Protein 7V0H (pdb70)

InterPro domains:
  IPR002347 Short-chain dehydrogenase/reductase SDR [PF13561] (13-248)
  IPR002347 Short-chain dehydrogenase/reductase SDR [PR00080] (83-94)
  IPR002347 Short-chain dehydrogenase/reductase SDR [PR00080] (134-142)
  IPR002347 Short-chain dehydrogenase/reductase SDR [PR00080] (154-173)
  IPR002347 Short-chain dehydrogenase/reductase SDR [PR00081] (8-25)
  IPR002347 Short-chain dehydrogenase/reductase SDR [PR00081] (83-94)
  IPR002347 Short-chain dehydrogenase/reductase SDR [PR00081] (128-144)
  IPR002347 Short-chain dehydrogenase/reductase SDR [PR00081] (154-173)
  IPR002347 Short-chain dehydrogenase/reductase SDR [PR00081] (175-192)
  IPR002347 Short-chain dehydrogenase/reductase SDR [PR00081] (211-231)
  IPR020904 Short-chain dehydrogenase/reductase, conserved site [PS00061] (141-169)
  IPR036291 NAD(P)-binding domain superfamily [SSF51735] (6-247)
  IPR057326 Ketoreductase domain [SM00822] (7-185)

Nearest PDB structures (foldseek):
  7v0h-assembly1_B  TM=1.003E+00  e=4.416E-54  Burkholderia cenocepacia J2315
  4mow-assembly1_B  TM=9.700E-01  e=4.686E-49  Burkholderia cenocepacia J2315
  4mow-assembly1_C  TM=9.938E-01  e=9.915E-48  Burkholderia cenocepacia J2315
  7yb1-assembly1_C  TM=9.510E-01  e=1.644E-28  Cercospora sp. JNU001
  8hfk-assembly1_A  TM=9.380E-01  e=1.622E-27  Cercospora sp. JNU001

Radius of gyration: 37.54 Å; Cα contacts (8 Å, |Δi|>4): 5504; chains: 8; bounding box: 103×84×100 Å

Secondary structure (DSSP, 8-state):
-TTTT-EEEETT-SSHHHHHHHHHHHHTT-EEEEEESS-HHHHHHHHHHHHHTT--EEEEE--TTSHHHHHHHHHHHHHHHS---EEEE---------GGG--HHHHHHHHIIIIIHHHHHHHHHHTT--TT-EEEEE--THHHH--TT-HHHHHHHHHHHHHHHHHHHHHGGGT-EEEEEEE--B--HHHHHTT-TTSHHHHHHHHT-TTSS-B-HHHHHHHHHHHHSGGGTT--S-EEEESTT--/-TTTT-EEEETT-SSHHHHHHHHHHHHTT-EEEEEESS-HHHHHHHHHHHHHTT--EEEEE--TTSHHHHHHHHHHHHHHHS---EEEE---------GGG--HHHHHHHHIIIIIHHHHHHHHHHTT--TT-EEEEE--THHHH--TT-HHHHHHHHHHHHHHHHHHHHHGGGT-EEEEEEE--B--HHHHHTT-TTSHHHHHHHHT-TTSS-B-HHHHHHHHHHHHSGGGTT--S-EEEESTT--/-TTTT-EEEETT-SSHHHHHHHHHHHHTT-EEEEEESS-HHHHHHHHHHHHHTT--EEEEE--TTSHHHHHHHHHHHHHHHS---EEEE-------B-GGG--HHHHHHHHIIIIIHHHHHHHHHHTT--TT-EEEEE--THHHH--TTBHHHHHHHHHHHHHHHHHHHHHGGGT-EEEEEEE--B--HHHHHTT-TTSHHHHHHHHT-TTSS-B-HHHHHHHHHHHHSGGGTT--S-EEEESTT--/-TTTT-EEEETT-SSHHHHHHHHHHHHTT-EEEEEESS-HHHHHHHHHHHHHTT--EEEEE--TTSHHHHHHHHHHHHHHHS---EEEE-------B-GGG--HHHHHHHHIIIIIHHHHHHHHHHTT--TT-EEEEE--THHHH--TTBHHHHHHHHHHHHHHHHHHHHHGGGT-EEEEEEE--B--HHHHHTT-TTSHHHHHHHHT-TT-S-B-HHHHHHHHHHHHSGGGTT--S-EEEESTT--/-TTTT-EEEETT-SSHHHHHHHHHHHHTT-EEEEEESS-HHHHHHHHHHHHHTT--EEEEE--TTSHHHHHHHHHHHHHHHS---EEEE---------GGG--HHHHHHHHIIIIIHHHHHHHHHHTT--TT-EEEEE--THHHH--TT-HHHHHHHHHHHHHHHHHHHHHGGGT-EEEEEEE--B--HHHHHTT-TTSHHHHHHHHT-TTSS-B-HHHHHHHHHHHHSGGGTT--S-EEEESTT--/-TTTT-EEEETT-SSHHHHHHHHHHHHTT-EEEEEESS-HHHHHHHHHHHHHTT--EEEEE--TTSHHHHHHHHHHHHHHHS---EEEE---------GGG--HHHHHHHHIIIIIHHHHHHHHHHTT--TT-EEEEE--THHHH--TT-HHHHHHHHHHHHHHHHHHHHHGGGT-EEEEEEE--B--HHHHHTT-TTSHHHHHHHHT-TTSS-B-HHHHHHHHHHHHSGGGTT--S-EEEESTT--/-TT----TTTT-EEEETT-SSHHHHHHHHHHHHTT-EEEEEESS-HHHHHHHHHHHHHTT--EEEEE--TTSHHHHHHHHHHHHHHHS---EEEE-------B-GGG--HHHHHHHHIIIIIHHHHHHHHHHTT--TT-EEEEE--THHHH--TTBHHHHHHHHHHHHHHHHHHHHHGGGT-EEEEEEE--B--HHHHHTT-TTSHHHHHHHHT-TTSS-B-HHHHHHHHHHHHSGGGTT--S-EEEESTT--/-TTTT-EEEETT-SSHHHHHHHHHHHHTT-EEEEEESS-HHHHHHHHHHHHHTT--EEEEE--TTSHHHHHHHHHHHHHHHS---EEEE-------B-GGG--HHHHHHHHIIIIIHHHHHHHHHHTT--TT-EEEEE--THHHH--TTBHHHHHHHHHHHHHHHHHHHHHGGGT-EEEEEEE--B--HHHHHTT-TTSHHHHHHHHT-TT-S-B-HHHHHHHHHHHHSGGGTT--S-EEEESTT--

Structure (mmCIF, N/CA/C/O backbone):
data_7V0H
#
_entry.id   7V0H
#
_cell.length_a   84.720
_cell.length_b   116.660
_cell.length_c   180.620
_cell.angle_alpha   90.000
_cell.angle_beta   90.000
_cell.angle_gamma   90.000
#
_symmetry.space_group_name_H-M   'P 21 21 21'
#
loop_
_entity.id
_entity.type
_entity.pdbx_description
1 polymer 'Putative glucose 1-dehydrogenase'
2 non-polymer 'NADP NICOTINAMIDE-ADENINE-DINUCLEOTIDE PHOSPHATE'
3 non-polymer GLYCEROL
4 non-polymer 'CALCIUM ION'
5 non-polymer '(2R)-2-(hydroxymethyl)pentanedioic acid'
6 non-polymer 'SODIUM ION'
7 water water
#
loop_
_atom_site.group_PDB
_atom_site.id
_atom_site.type_symbol
_atom_site.label_atom_id
_atom_site.label_alt_id
_atom_site.label_comp_id
_atom_site.label_asym_id
_atom_site.label_entity_id
_atom_site.label_seq_id
_atom_site.pdbx_PDB_ins_code
_atom_site.Cartn_x
_atom_site.Cartn_y
_atom_site.Cartn_z
_atom_site.occupancy
_atom_site.B_iso_or_equiv
_atom_site.auth_seq_id
_atom_site.auth_comp_id
_atom_site.auth_asym_id
_atom_site.auth_atom_id
_atom_site.pdbx_PDB_model_num
ATOM 1 N N . SER A 1 10 ? 16.52102 43.00107 15.40282 1.000 31.21420 2 SER A N 1
ATOM 2 C CA . SER A 1 10 ? 17.85897 42.47871 15.13488 1.000 24.53128 2 SER A CA 1
ATOM 3 C C . SER A 1 10 ? 18.40673 41.77027 16.36026 1.000 25.00187 2 SER A C 1
ATOM 4 O O . SER A 1 10 ? 18.33740 42.28846 17.47621 1.000 24.01944 2 SER A O 1
ATOM 7 N N . LYS A 1 11 ? 18.97694 40.58606 16.14161 1.000 19.30766 3 LYS A N 1
ATOM 8 C CA . LYS A 1 11 ? 19.34684 39.73306 17.26197 1.000 19.49726 3 LYS A CA 1
ATOM 9 C C . LYS A 1 11 ? 20.48174 40.31088 18.09397 1.000 20.89256 3 LYS A C 1
ATOM 10 O O . LYS A 1 11 ? 20.65604 39.90411 19.24499 1.000 21.86125 3 LYS A O 1
ATOM 16 N N . LEU A 1 12 ? 21.27774 41.22539 17.54099 1.000 13.47575 4 LEU A N 1
ATOM 17 C CA . LEU A 1 12 ? 22.42461 41.75956 18.26116 1.000 12.12970 4 LEU A CA 1
ATOM 18 C C . LEU A 1 12 ? 22.37817 43.28213 18.34228 1.000 12.57973 4 LEU A C 1
ATOM 19 O O . LEU A 1 12 ? 23.42631 43.93659 18.45534 1.000 13.92511 4 LEU A O 1
ATOM 24 N N . ALA A 1 13 ? 21.17228 43.84962 18.27568 1.000 19.14100 5 ALA A N 1
ATOM 25 C CA . ALA A 1 13 ? 21.00216 45.29766 18.34615 1.000 22.24039 5 ALA A CA 1
ATOM 26 C C . ALA A 1 13 ? 21.67890 45.85156 19.59117 1.000 18.54595 5 ALA A C 1
ATOM 27 O O . ALA A 1 13 ? 21.50501 45.32043 20.69041 1.000 16.96274 5 ALA A O 1
ATOM 29 N N . GLY A 1 14 ? 22.47914 46.89781 19.40109 1.000 16.52893 6 GLY A N 1
ATOM 30 C CA . GLY A 1 14 ? 23.14578 47.56520 20.49821 1.000 17.03339 6 GLY A CA 1
ATOM 31 C C . GLY A 1 14 ? 24.38085 46.86594 21.03170 1.000 17.77949 6 GLY A C 1
ATOM 32 O O . GLY A 1 14 ? 25.02416 47.40397 21.93966 1.000 19.81729 6 GLY A O 1
ATOM 33 N N . LYS A 1 15 ? 24.73172 45.69731 20.50756 1.000 14.69878 7 LYS A N 1
ATOM 34 C CA A LYS A 1 15 ? 25.86879 44.94779 21.01607 0.513 13.07350 7 LYS A CA 1
ATOM 35 C CA B LYS A 1 15 ? 25.86443 44.92651 20.99992 0.487 13.08872 7 LYS A CA 1
ATOM 36 C C . LYS A 1 15 ? 27.13207 45.28083 20.22871 1.000 11.40799 7 LYS A C 1
ATOM 37 O O . LYS A 1 15 ? 27.08352 45.82102 19.11725 1.000 11.26032 7 LYS A O 1
ATOM 48 N N . VAL A 1 16 ? 28.27227 44.94928 20.82741 1.000 9.78775 8 VAL A N 1
ATOM 49 C CA . VAL A 1 16 ? 29.59045 45.18471 20.23341 1.000 9.55734 8 VAL A CA 1
ATOM 50 C C . VAL A 1 16 ? 30.35683 43.86773 20.17385 1.000 10.19729 8 VAL A C 1
ATOM 51 O O . VAL A 1 16 ? 30.39667 43.12117 21.16160 1.000 8.41070 8 VAL A O 1
ATOM 55 N N . ALA A 1 17 ? 30.91780 43.55595 19.00793 1.000 7.71382 9 ALA A N 1
ATOM 56 C CA . ALA A 1 17 ? 31.67984 42.32227 18.82805 1.000 7.57846 9 ALA A CA 1
ATOM 57 C C . ALA A 1 17 ? 33.08761 42.63208 18.34873 1.000 8.01396 9 ALA A C 1
ATOM 58 O O . ALA A 1 17 ? 33.31403 43.60194 17.63070 1.000 9.24235 9 ALA A O 1
ATOM 60 N N . ILE A 1 18 ? 34.02958 41.79425 18.76643 1.000 6.51508 10 ILE A N 1
ATOM 61 C CA . ILE A 1 18 ? 35.36359 41.73316 18.19395 1.000 6.49821 10 ILE A CA 1
ATOM 62 C C . ILE A 1 18 ? 35.46156 40.43109 17.42196 1.000 7.84693 10 ILE A C 1
ATOM 63 O O . ILE A 1 18 ? 35.09027 39.37319 17.94996 1.000 7.81490 10 ILE A O 1
ATOM 68 N N . VAL A 1 19 ? 35.93427 40.49872 16.17572 1.000 7.16368 11 VAL A N 1
ATOM 69 C CA . VAL A 1 19 ? 36.28923 39.30180 15.42430 1.000 6.42596 11 VAL A CA 1
ATOM 70 C C . VAL A 1 19 ? 37.77738 39.38470 15.11787 1.000 7.24186 11 VAL A C 1
ATOM 71 O O . VAL A 1 19 ? 38.21432 40.26302 14.35534 1.000 7.75659 11 VAL A O 1
ATOM 75 N N . THR A 1 20 ? 38.55329 38.46981 15.67687 1.000 6.30336 12 THR A N 1
ATOM 76 C CA . THR A 1 20 ? 39.97314 38.48233 15.34711 1.000 6.39587 12 THR A CA 1
ATOM 77 C C . THR A 1 20 ? 40.15634 37.82673 13.98204 1.000 5.86769 12 THR A C 1
ATOM 78 O O . THR A 1 20 ? 39.44259 36.88813 13.62268 1.000 7.41245 12 THR A O 1
ATOM 82 N N . GLY A 1 21 ? 41.08535 38.36948 13.18955 1.000 6.55371 13 GLY A N 1
ATOM 83 C CA . GLY A 1 21 ? 41.34262 37.79996 11.87577 1.000 8.01674 13 GLY A CA 1
ATOM 84 C C . GLY A 1 21 ? 40.13428 37.86551 10.96314 1.000 9.04576 13 GLY A C 1
ATOM 85 O O . GLY A 1 21 ? 39.70820 36.86166 10.37711 1.000 6.99655 13 GLY A O 1
ATOM 86 N N . ALA A 1 22 ? 39.60054 39.07704 10.81155 1.000 8.21066 14 ALA A N 1
ATOM 87 C CA . ALA A 1 22 ? 38.39462 39.30783 10.03571 1.000 8.45509 14 ALA A CA 1
ATOM 88 C C . ALA A 1 22 ? 38.68700 39.95548 8.68915 1.000 8.51858 14 ALA A C 1
ATOM 89 O O . ALA A 1 22 ? 37.76155 40.43248 8.02326 1.000 9.68602 14 ALA A O 1
ATOM 91 N N . SER A 1 23 ? 39.94978 39.96426 8.25599 1.000 8.52290 15 SER A N 1
ATOM 92 C CA . SER A 1 23 ? 40.30173 40.50704 6.94335 1.000 8.07073 15 SER A CA 1
ATOM 93 C C . SER A 1 23 ? 40.15813 39.48660 5.81309 1.000 10.11289 15 SER A C 1
ATOM 94 O O . SER A 1 23 ? 40.23903 39.87253 4.63785 1.000 11.99492 15 SER A O 1
ATOM 97 N N . LYS A 1 24 ? 39.93025 38.21729 6.14828 1.000 7.78383 16 LYS A N 1
ATOM 98 C CA . LYS A 1 24 ? 39.82869 37.12871 5.18487 1.000 8.90527 16 LYS A CA 1
ATOM 99 C C . LYS A 1 24 ? 38.82909 36.10347 5.68788 1.000 7.98659 16 LYS A C 1
ATOM 100 O O . LYS A 1 24 ? 38.53913 36.03499 6.88255 1.000 8.19733 16 LYS A O 1
ATOM 106 N N . GLY A 1 25 ? 38.33424 35.28858 4.75330 1.000 9.43798 17 GLY A N 1
ATOM 107 C CA . GLY A 1 25 ? 37.82940 33.95295 5.07298 1.000 8.74296 17 GLY A CA 1
ATOM 108 C C . GLY A 1 25 ? 36.67645 33.93831 6.04725 1.000 7.77938 17 GLY A C 1
ATOM 109 O O . GLY A 1 25 ? 35.72579 34.72329 5.93961 1.000 8.96024 17 GLY A O 1
ATOM 110 N N . ILE A 1 26 ? 36.74593 32.99670 6.98863 1.000 7.33617 18 ILE A N 1
ATOM 111 C CA . ILE A 1 26 ? 35.66041 32.77937 7.94737 1.000 6.88575 18 ILE A CA 1
ATOM 112 C C . ILE A 1 26 ? 35.44084 34.02611 8.79272 1.000 8.30397 18 ILE A C 1
ATOM 113 O O . ILE A 1 26 ? 34.29731 34.44253 9.03326 1.000 7.23831 18 ILE A O 1
ATOM 118 N N . GLY A 1 27 ? 36.53357 34.64711 9.25017 1.000 7.33860 19 GLY A N 1
ATOM 119 C CA . GLY A 1 27 ? 36.40308 35.81163 10.11112 1.000 6.88095 19 GLY A CA 1
ATOM 120 C C . GLY A 1 27 ? 35.70161 36.95929 9.41670 1.000 9.09508 19 GLY A C 1
ATOM 121 O O . GLY A 1 27 ? 34.87517 37.64928 10.01443 1.000 8.25023 19 GLY A O 1
ATOM 122 N N . ALA A 1 28 ? 36.03531 37.19506 8.14801 1.000 7.61292 20 ALA A N 1
ATOM 123 C CA . ALA A 1 28 ? 35.36166 38.26341 7.41778 1.000 7.62609 20 ALA A CA 1
ATOM 124 C C . ALA A 1 28 ? 33.86677 37.98939 7.30473 1.000 9.70925 20 ALA A C 1
ATOM 125 O O . ALA A 1 28 ? 33.03933 38.89201 7.47604 1.000 9.47380 20 ALA A O 1
ATOM 127 N N . ALA A 1 29 ? 33.50190 36.74025 7.02164 1.000 7.27536 21 ALA A N 1
ATOM 128 C CA . ALA A 1 29 ? 32.08579 36.41163 6.91725 1.000 7.48074 21 ALA A CA 1
ATOM 129 C C . ALA A 1 29 ? 31.38599 36.57135 8.25535 1.000 9.43940 21 ALA A C 1
ATOM 130 O O . ALA A 1 29 ? 30.24376 37.05177 8.31293 1.000 9.79609 21 ALA A O 1
ATOM 132 N N . ILE A 1 30 ? 32.05275 36.17761 9.34496 1.000 8.32717 22 ILE A N 1
ATOM 133 C CA . ILE A 1 30 ? 31.44593 36.30823 10.66449 1.000 6.10536 22 ILE A CA 1
ATOM 134 C C . ILE A 1 30 ? 31.22217 37.77302 10.99461 1.000 10.55888 22 ILE A C 1
ATOM 135 O O . ILE A 1 30 ? 30.15053 38.15435 11.49543 1.000 8.37954 22 ILE A O 1
ATOM 140 N N . ALA A 1 31 ? 32.21394 38.62027 10.71643 1.000 7.13897 23 ALA A N 1
ATOM 141 C CA . ALA A 1 31 ? 32.05340 40.04550 11.00115 1.000 6.98377 23 ALA A CA 1
ATOM 142 C C . ALA A 1 31 ? 30.85169 40.63153 10.26824 1.000 8.39256 23 ALA A C 1
ATOM 143 O O . ALA A 1 31 ? 30.04069 41.36366 10.85898 1.000 9.00606 23 ALA A O 1
ATOM 145 N N . LYS A 1 32 ? 30.72056 40.32889 8.97421 1.000 9.11317 24 LYS A N 1
ATOM 146 C CA . LYS A 1 32 ? 29.60862 40.88306 8.21013 1.000 8.46191 24 LYS A CA 1
ATOM 147 C C . LYS A 1 32 ? 28.27999 40.35663 8.73358 1.000 11.37508 24 LYS A C 1
ATOM 148 O O . LYS A 1 32 ? 27.29037 41.09877 8.78078 1.000 11.31515 24 LYS A O 1
ATOM 154 N N . ALA A 1 33 ? 28.24579 39.08912 9.15068 1.000 8.11216 25 ALA A N 1
ATOM 155 C CA . ALA A 1 33 ? 26.98627 38.50382 9.60855 1.000 9.47965 25 ALA A CA 1
ATOM 156 C C . ALA A 1 33 ? 26.55989 39.08142 10.95070 1.000 9.64530 25 ALA A C 1
ATOM 157 O O . ALA A 1 33 ? 25.36851 39.33427 11.16649 1.000 10.77921 25 ALA A O 1
ATOM 159 N N . LEU A 1 34 ? 27.50906 39.26441 11.87484 1.000 8.64059 26 LEU A N 1
ATOM 160 C CA . LEU A 1 34 ? 27.17402 39.89882 13.14459 1.000 8.29531 26 LEU A CA 1
ATOM 161 C C . LEU A 1 34 ? 26.66407 41.31136 12.92787 1.000 8.82809 26 LEU A C 1
ATOM 162 O O . LEU A 1 34 ? 25.68349 41.72868 13.55376 1.000 10.27336 26 LEU A O 1
ATOM 167 N N . ALA A 1 35 ? 27.32243 42.06820 12.04248 1.000 8.11745 27 ALA A N 1
ATOM 168 C CA . ALA A 1 35 ? 26.86964 43.42303 11.75216 1.000 11.83981 27 ALA A CA 1
ATOM 169 C C . ALA A 1 35 ? 25.48256 43.42002 11.13222 1.000 11.66331 27 ALA A C 1
ATOM 170 O O . ALA A 1 35 ? 24.69011 44.34208 11.37555 1.000 13.73241 27 ALA A O 1
ATOM 172 N N . ASP A 1 36 ? 25.16946 42.39851 10.32717 1.000 11.61213 28 ASP A N 1
ATOM 173 C CA . ASP A 1 36 ? 23.83834 42.32527 9.72655 1.000 12.55368 28 ASP A CA 1
ATOM 174 C C . ASP A 1 36 ? 22.76625 42.18621 10.78476 1.000 13.15579 28 ASP A C 1
ATOM 175 O O . ASP A 1 36 ? 21.61553 42.56516 10.55355 1.000 15.89742 28 ASP A O 1
ATOM 180 N N . GLU A 1 37 ? 23.11072 41.61871 11.93543 1.000 11.46965 29 GLU A N 1
ATOM 181 C CA . GLU A 1 37 ? 22.16624 41.49032 13.03607 1.000 11.77284 29 GLU A CA 1
ATOM 182 C C . GLU A 1 37 ? 22.28395 42.62886 14.04157 1.000 11.77074 29 GLU A C 1
ATOM 183 O O . GLU A 1 37 ? 21.69631 42.55220 15.12077 1.000 13.80867 29 GLU A O 1
ATOM 189 N N . GLY A 1 38 ? 23.01519 43.69025 13.70926 1.000 11.74168 30 GLY A N 1
ATOM 190 C CA . GLY A 1 38 ? 22.99083 44.90641 14.49637 1.000 14.30213 30 GLY A CA 1
ATOM 191 C C . GLY A 1 38 ? 24.21890 45.16728 15.32544 1.000 11.11559 30 GLY A C 1
ATOM 192 O O . GLY A 1 38 ? 24.30383 46.23324 15.94864 1.000 13.69268 30 GLY A O 1
ATOM 193 N N . ALA A 1 39 ? 25.17504 44.24483 15.36421 1.000 10.59246 31 ALA A N 1
ATOM 194 C CA . ALA A 1 39 ? 26.36086 44.44071 16.18407 1.000 10.50819 31 ALA A CA 1
ATOM 195 C C . ALA A 1 39 ? 27.30876 45.43224 15.52415 1.000 12.55166 31 ALA A C 1
ATOM 196 O O . ALA A 1 39 ? 27.46696 45.43899 14.30076 1.000 10.98362 31 ALA A O 1
ATOM 198 N N . ALA A 1 40 ? 27.91688 46.28925 16.33541 1.000 11.17533 32 ALA A N 1
ATOM 199 C CA . ALA A 1 40 ? 29.08171 47.04119 15.87764 1.000 9.99513 32 ALA A CA 1
ATOM 200 C C . ALA A 1 40 ? 30.30250 46.14464 15.99176 1.000 9.38388 32 ALA A C 1
ATOM 201 O O . ALA A 1 40 ? 30.46008 45.42770 16.98360 1.000 12.22032 32 ALA A O 1
ATOM 203 N N . VAL A 1 41 ? 31.16392 46.14334 14.97164 1.000 8.68629 33 VAL A N 1
ATOM 204 C CA . VAL A 1 41 ? 32.16674 45.09189 14.87619 1.000 8.13930 33 VAL A CA 1
ATOM 205 C C . VAL A 1 41 ? 33.56089 45.68611 14.78500 1.000 10.41132 33 VAL A C 1
ATOM 206 O O . VAL A 1 41 ? 33.83923 46.52259 13.91657 1.000 9.92235 33 VAL A O 1
ATOM 210 N N . VAL A 1 42 ? 34.44412 45.22208 15.66012 1.000 8.59583 34 VAL A N 1
ATOM 211 C CA . VAL A 1 42 ? 35.86426 45.51185 15.55306 1.000 9.64758 34 VAL A CA 1
ATOM 212 C C . VAL A 1 42 ? 36.46323 44.43064 14.66193 1.000 8.39635 34 VAL A C 1
ATOM 213 O O . VAL A 1 42 ? 36.41596 43.23607 14.99633 1.000 8.47512 34 VAL A O 1
ATOM 217 N N . VAL A 1 43 ? 37.00136 44.85752 13.52109 1.000 9.03419 35 VAL A N 1
ATOM 218 C CA . VAL A 1 43 ? 37.47189 43.98996 12.44574 1.000 8.24158 35 VAL A CA 1
ATOM 219 C C . VAL A 1 43 ? 38.99727 43.96970 12.53199 1.000 8.20616 35 VAL A C 1
ATOM 220 O O . VAL A 1 43 ? 39.66067 44.90441 12.09485 1.000 8.17084 35 VAL A O 1
ATOM 224 N N . ASN A 1 44 ? 39.56832 42.91772 13.10886 1.000 7.85619 36 ASN A N 1
ATOM 225 C CA . ASN A 1 44 ? 41.01564 42.83277 13.29718 1.000 9.01654 36 ASN A CA 1
ATOM 226 C C . ASN A 1 44 ? 41.68829 42.20899 12.07814 1.000 9.07559 36 ASN A C 1
ATOM 227 O O . ASN A 1 44 ? 41.14360 41.30159 11.43854 1.000 10.28487 36 ASN A O 1
ATOM 232 N N . TYR A 1 45 ? 42.85256 42.74338 11.72761 1.000 8.36323 37 TYR A N 1
ATOM 233 C CA . TYR A 1 45 ? 43.71073 42.16383 10.70609 1.000 8.50896 37 TYR A CA 1
ATOM 234 C C . TYR A 1 45 ? 45.11870 42.10133 11.26507 1.000 10.96103 37 TYR A C 1
ATOM 235 O O . TYR A 1 45 ? 45.45199 42.80191 12.22047 1.000 9.24425 37 TYR A O 1
ATOM 244 N N . ALA A 1 46 ? 45.93996 41.23903 10.67621 1.000 9.74739 38 ALA A N 1
ATOM 245 C CA . ALA A 1 46 ? 47.36071 41.18027 11.00900 1.000 13.22543 38 ALA A CA 1
ATOM 246 C C . ALA A 1 46 ? 48.17850 41.81841 9.89084 1.000 14.10160 38 ALA A C 1
ATOM 247 O O . ALA A 1 46 ? 48.80294 42.86341 10.09471 1.000 19.30682 38 ALA A O 1
ATOM 249 N N . SER A 1 47 ? 48.18044 41.22500 8.70096 1.000 11.64291 39 SER A N 1
ATOM 250 C CA . SER A 1 47 ? 48.93195 41.75857 7.56841 1.000 11.58793 39 SER A CA 1
ATOM 251 C C . SER A 1 47 ? 48.07548 42.47963 6.53621 1.000 18.72024 39 SER A C 1
ATOM 252 O O . SER A 1 47 ? 48.62217 43.26655 5.76341 1.000 23.57721 39 SER A O 1
ATOM 255 N N . SER A 1 48 ? 46.76367 42.24601 6.47668 1.000 11.18909 40 SER A N 1
ATOM 256 C CA . SER A 1 48 ? 45.96504 42.76255 5.35547 1.000 11.67938 40 SER A CA 1
ATOM 257 C C . SER A 1 48 ? 45.02893 43.86863 5.82401 1.000 12.11395 40 SER A C 1
ATOM 258 O O . SER A 1 48 ? 43.83064 43.64734 6.02717 1.000 11.47166 40 SER A O 1
ATOM 261 N N . LYS A 1 49 ? 45.55899 45.09385 5.90096 1.000 12.28005 41 LYS A N 1
ATOM 262 C CA . LYS A 1 49 ? 44.68152 46.24354 6.11483 1.000 12.39853 41 LYS A CA 1
ATOM 263 C C . LYS A 1 49 ? 43.64478 46.35285 5.00095 1.000 13.50790 41 LYS A C 1
ATOM 264 O O . LYS A 1 49 ? 42.48378 46.67814 5.25644 1.000 15.02711 41 LYS A O 1
ATOM 270 N N . ALA A 1 50 ? 44.04019 46.05494 3.76249 1.000 13.26899 42 ALA A N 1
ATOM 271 C CA . ALA A 1 50 ? 43.10276 46.18554 2.65391 1.000 14.66384 42 ALA A CA 1
ATOM 272 C C . ALA A 1 50 ? 41.89848 45.26944 2.84317 1.000 13.77679 42 ALA A C 1
ATOM 273 O O . ALA A 1 50 ? 40.75445 45.66744 2.58739 1.000 15.67699 42 ALA A O 1
ATOM 275 N N . GLY A 1 51 ? 42.13267 44.03923 3.28522 1.000 12.44423 43 GLY A N 1
ATOM 276 C CA . GLY A 1 51 ? 41.02015 43.13386 3.51453 1.000 11.64996 43 GLY A CA 1
ATOM 277 C C . GLY A 1 51 ? 40.09482 43.61444 4.61781 1.000 14.79697 43 GLY A C 1
ATOM 278 O O . GLY A 1 51 ? 38.87298 43.58396 4.46931 1.000 14.04534 43 GLY A O 1
ATOM 279 N N . ALA A 1 52 ? 40.66363 44.07796 5.73471 1.000 12.25164 44 ALA A N 1
ATOM 280 C CA . ALA A 1 52 ? 39.83766 44.59091 6.82564 1.000 12.20747 44 ALA A CA 1
ATOM 281 C C . ALA A 1 52 ? 39.05991 45.83138 6.39915 1.000 11.99543 44 ALA A C 1
ATOM 282 O O . ALA A 1 52 ? 37.89329 46.00731 6.78138 1.000 11.97504 44 ALA A O 1
ATOM 284 N N . ASP A 1 53 ? 39.70449 46.73391 5.66393 1.000 12.51750 45 ASP A N 1
ATOM 285 C CA . ASP A 1 53 ? 38.98872 47.91955 5.19788 1.000 12.60073 45 ASP A CA 1
ATOM 286 C C . ASP A 1 53 ? 37.85613 47.53788 4.26081 1.000 14.44503 45 ASP A C 1
ATOM 287 O O . ASP A 1 53 ? 36.80468 48.18607 4.24845 1.000 15.39500 45 ASP A O 1
ATOM 292 N N . ALA A 1 54 ? 38.05405 46.49777 3.44746 1.000 13.17717 46 ALA A N 1
ATOM 293 C CA . ALA A 1 54 ? 36.97639 46.07827 2.55705 1.000 15.59891 46 ALA A CA 1
ATOM 294 C C . ALA A 1 54 ? 35.80033 45.54515 3.35940 1.000 13.28917 46 ALA A C 1
ATOM 295 O O . ALA A 1 54 ? 34.63219 45.79629 3.02088 1.000 14.40584 46 ALA A O 1
ATOM 297 N N . VAL A 1 55 ? 36.08792 44.81909 4.43668 1.000 12.09523 47 VAL A N 1
ATOM 298 C CA . VAL A 1 55 ? 35.02699 44.30635 5.29993 1.000 13.36826 47 VAL A CA 1
ATOM 299 C C . VAL A 1 55 ? 34.31787 45.44747 6.03022 1.000 13.51791 47 VAL A C 1
ATOM 300 O O . VAL A 1 55 ? 33.08388 45.49683 6.08519 1.000 13.45684 47 VAL A O 1
ATOM 304 N N . VAL A 1 56 ? 35.07695 46.40530 6.56311 1.000 11.83360 48 VAL A N 1
ATOM 305 C CA . VAL A 1 56 ? 34.44960 47.55050 7.22393 1.000 11.52321 48 VAL A CA 1
ATOM 306 C C . VAL A 1 56 ? 33.56232 48.32189 6.24973 1.000 15.62453 48 VAL A C 1
ATOM 307 O O . VAL A 1 56 ? 32.45891 48.74858 6.60821 1.000 14.03937 48 VAL A O 1
ATOM 311 N N . SER A 1 57 ? 34.02692 48.52103 5.00512 1.000 15.39296 49 SER A N 1
ATOM 312 C CA . SER A 1 57 ? 33.22805 49.26025 4.02802 1.000 15.69064 49 SER A CA 1
ATOM 313 C C . SER A 1 57 ? 31.95639 48.51170 3.66320 1.000 17.30469 49 SER A C 1
ATOM 314 O O . SER A 1 57 ? 30.90076 49.13308 3.46304 1.000 18.07104 49 SER A O 1
ATOM 317 N N . ALA A 1 58 ? 32.03954 47.17753 3.55490 1.000 15.61610 50 ALA A N 1
ATOM 318 C CA . ALA A 1 58 ? 30.84012 46.39691 3.28353 1.000 16.26802 50 ALA A CA 1
ATOM 319 C C . ALA A 1 58 ? 29.83312 46.56685 4.40549 1.000 17.35613 50 ALA A C 1
ATOM 320 O O . ALA A 1 58 ? 28.63299 46.74567 4.15585 1.000 20.56644 50 ALA A O 1
ATOM 322 N N . ILE A 1 59 ? 30.31257 46.53193 5.64965 1.000 15.27807 51 ILE A N 1
ATOM 323 C CA . ILE A 1 59 ? 29.42905 46.67364 6.80132 1.000 14.78662 51 ILE A CA 1
ATOM 324 C C . ILE A 1 59 ? 28.79052 48.05102 6.81864 1.000 19.30324 51 ILE A C 1
ATOM 325 O O . ILE A 1 59 ? 27.57596 48.18849 7.03410 1.000 18.10866 51 ILE A O 1
ATOM 330 N N . THR A 1 60 ? 29.59644 49.10222 6.60799 1.000 18.23899 52 THR A N 1
ATOM 331 C CA . THR A 1 60 ? 29.04823 50.44872 6.75900 1.000 20.15012 52 THR A CA 1
ATOM 332 C C . THR A 1 60 ? 28.16290 50.81187 5.57657 1.000 22.98054 52 THR A C 1
ATOM 333 O O . THR A 1 60 ? 27.13798 51.48838 5.74570 1.000 20.65306 52 THR A O 1
ATOM 337 N N . GLU A 1 61 ? 28.52035 50.36679 4.36870 1.000 17.70489 53 GLU A N 1
ATOM 338 C CA . GLU A 1 61 ? 27.63222 50.65750 3.24528 1.000 23.63296 53 GLU A CA 1
ATOM 339 C C . GLU A 1 61 ? 26.29070 49.94303 3.37189 1.000 27.11338 53 GLU A C 1
ATOM 340 O O . GLU A 1 61 ? 25.30576 50.39171 2.77328 1.000 28.28315 53 GLU A O 1
ATOM 346 N N . ALA A 1 62 ? 26.22577 48.85849 4.14171 1.000 27.20435 54 ALA A N 1
ATOM 347 C CA . ALA A 1 62 ? 24.97309 48.17367 4.41735 1.000 20.85468 54 ALA A CA 1
ATOM 348 C C . ALA A 1 62 ? 24.24546 48.75439 5.62624 1.000 29.71422 54 ALA A C 1
ATOM 349 O O . ALA A 1 62 ? 23.21448 48.20671 6.02999 1.000 31.98593 54 ALA A O 1
ATOM 351 N N . GLY A 1 63 ? 24.74848 49.84980 6.20368 1.000 24.01824 55 GLY A N 1
ATOM 352 C CA . GLY A 1 63 ? 24.07789 50.53183 7.29583 1.000 22.92284 55 GLY A CA 1
ATOM 353 C C . GLY A 1 63 ? 24.60922 50.22314 8.68272 1.000 26.20492 55 GLY A C 1
ATOM 354 O O . GLY A 1 63 ? 24.05370 50.72886 9.66477 1.000 25.83435 55 GLY A O 1
ATOM 355 N N . GLY A 1 64 ? 25.67445 49.42533 8.79302 1.000 22.87463 56 GLY A N 1
ATOM 356 C CA . GLY A 1 64 ? 26.20827 49.01849 10.07253 1.000 21.83592 56 GLY A CA 1
ATOM 357 C C . GLY A 1 64 ? 27.39212 49.87851 10.50403 1.000 24.54721 56 GLY A C 1
ATOM 358 O O . GLY A 1 64 ? 27.78611 50.83890 9.84278 1.000 20.89742 56 GLY A O 1
ATOM 359 N N . ARG A 1 65 ? 27.94443 49.51525 11.65815 1.000 17.57103 57 ARG A N 1
ATOM 360 C CA . ARG A 1 65 ? 29.11443 50.16317 12.23871 1.000 17.80017 57 ARG A CA 1
ATOM 361 C C . ARG A 1 65 ? 30.25042 49.15721 12.36391 1.000 16.45329 57 ARG A C 1
ATOM 362 O O . ARG A 1 65 ? 30.04073 48.03542 12.84073 1.000 13.18961 57 ARG A O 1
ATOM 370 N N . ALA A 1 66 ? 31.45531 49.56223 11.96457 1.000 13.28682 58 ALA A N 1
ATOM 371 C CA . ALA A 1 66 ? 32.62698 48.70435 12.11533 1.000 11.99352 58 ALA A CA 1
ATOM 372 C C . ALA A 1 66 ? 33.86789 49.57574 12.10559 1.000 12.71607 58 ALA A C 1
ATOM 373 O O . ALA A 1 66 ? 33.85111 50.69800 11.59875 1.000 14.84888 58 ALA A O 1
ATOM 375 N N . VAL A 1 67 ? 34.94966 49.03071 12.65731 1.000 11.38365 59 VAL A N 1
ATOM 376 C CA . VAL A 1 67 ? 36.23706 49.71835 12.67967 1.000 12.38259 59 VAL A CA 1
ATOM 377 C C . VAL A 1 67 ? 37.33044 48.67204 12.54818 1.000 10.32056 59 VAL A C 1
ATOM 378 O O . VAL A 1 67 ? 37.24440 47.58044 13.12606 1.000 11.75637 59 VAL A O 1
ATOM 382 N N . ALA A 1 68 ? 38.35781 49.00383 11.77181 1.000 12.81483 60 ALA A N 1
ATOM 383 C CA . ALA A 1 68 ? 39.49325 48.11826 11.55494 1.000 11.46427 60 ALA A CA 1
ATOM 384 C C . ALA A 1 68 ? 40.56367 48.37031 12.61306 1.000 11.90522 60 ALA A C 1
ATOM 385 O O . ALA A 1 68 ? 40.79922 49.51903 13.01184 1.000 15.53302 60 ALA A O 1
ATOM 387 N N . VAL A 1 69 ? 41.23335 47.30506 13.04398 1.000 9.36652 61 VAL A N 1
ATOM 388 C CA . VAL A 1 69 ? 42.37527 47.43587 13.94886 1.000 12.09653 61 VAL A CA 1
ATOM 389 C C . VAL A 1 69 ? 43.42951 46.39149 13.58359 1.000 11.58856 61 VAL A C 1
ATOM 390 O O . VAL A 1 69 ? 43.13395 45.19392 13.47818 1.000 10.51832 61 VAL A O 1
ATOM 394 N N . GLY A 1 70 ? 44.66642 46.84394 13.39684 1.000 10.50672 62 GLY A N 1
ATOM 395 C CA . GLY A 1 70 ? 45.76378 45.94025 13.09125 1.000 10.73649 62 GLY A CA 1
ATOM 396 C C . GLY A 1 70 ? 46.39388 45.45544 14.37909 1.000 11.83957 62 GLY A C 1
ATOM 397 O O . GLY A 1 70 ? 46.67634 46.25081 15.27725 1.000 15.26397 62 GLY A O 1
ATOM 398 N N . GLY A 1 71 ? 46.60717 44.14684 14.46894 1.000 9.73475 63 GLY A N 1
ATOM 399 C CA . GLY A 1 71 ? 47.25284 43.59832 15.64480 1.000 11.52401 63 GLY A CA 1
ATOM 400 C C . GLY A 1 71 ? 47.44857 42.10205 15.55169 1.000 11.22702 63 GLY A C 1
ATOM 401 O O . GLY A 1 71 ? 46.63440 41.39016 14.97235 1.000 11.13066 63 GLY A O 1
ATOM 402 N N . ASP A 1 72 ? 48.55403 41.63734 16.10837 1.000 8.59633 64 ASP A N 1
ATOM 403 C CA . ASP A 1 72 ? 48.91991 40.23462 16.15576 1.000 9.40982 64 ASP A CA 1
ATOM 404 C C . ASP A 1 72 ? 48.41692 39.69074 17.49067 1.000 9.00701 64 ASP A C 1
ATOM 405 O O . ASP A 1 72 ? 48.89902 40.11423 18.54147 1.000 9.92818 64 ASP A O 1
ATOM 410 N N . VAL A 1 73 ? 47.45509 38.76031 17.45351 1.000 7.35087 65 VAL A N 1
ATOM 411 C CA . VAL A 1 73 ? 46.85616 38.27070 18.70157 1.000 7.55847 65 VAL A CA 1
ATOM 412 C C . VAL A 1 73 ? 47.86202 37.57496 19.60316 1.000 9.77453 65 VAL A C 1
ATOM 413 O O . VAL A 1 73 ? 47.62428 37.46308 20.80441 1.000 10.60299 65 VAL A O 1
ATOM 417 N N . SER A 1 74 ? 48.99150 37.13014 19.06804 1.000 8.62603 66 SER A N 1
ATOM 418 C CA . SER A 1 74 ? 49.99670 36.45623 19.89121 1.000 11.02592 66 SER A CA 1
ATOM 419 C C . SER A 1 74 ? 50.89699 37.43647 20.62998 1.000 10.30367 66 SER A C 1
ATOM 420 O O . SER A 1 74 ? 51.73024 37.01021 21.44709 1.000 10.55556 66 SER A O 1
ATOM 423 N N . LYS A 1 75 ? 50.73308 38.73009 20.38266 1.000 9.92036 67 LYS A N 1
ATOM 424 C CA . LYS A 1 75 ? 51.49150 39.77168 21.07110 1.000 9.78171 67 LYS A CA 1
ATOM 425 C C . LYS A 1 75 ? 50.60256 40.44339 22.11166 1.000 10.79162 67 LYS A C 1
ATOM 426 O O . LYS A 1 75 ? 49.56705 41.03304 21.76064 1.000 10.39239 67 LYS A O 1
ATOM 432 N N . ALA A 1 76 ? 51.01651 40.36627 23.38462 1.000 11.34564 68 ALA A N 1
ATOM 433 C CA . ALA A 1 76 ? 50.17869 40.82477 24.48895 1.000 11.44793 68 ALA A CA 1
ATOM 434 C C . ALA A 1 76 ? 49.66018 42.24777 24.28632 1.000 9.57133 68 ALA A C 1
ATOM 435 O O . ALA A 1 76 ? 48.48091 42.52835 24.54787 1.000 11.00309 68 ALA A O 1
ATOM 437 N N . ALA A 1 77 ? 50.54130 43.17773 23.89474 1.000 10.40354 69 ALA A N 1
ATOM 438 C CA . ALA A 1 77 ? 50.10336 44.55985 23.72083 1.000 9.76706 69 ALA A CA 1
ATOM 439 C C . ALA A 1 77 ? 49.08055 44.68868 22.60702 1.000 11.08830 69 ALA A C 1
ATOM 440 O O . ALA A 1 77 ? 48.19577 45.54876 22.68427 1.000 11.15857 69 ALA A O 1
ATOM 442 N N . ASP A 1 78 ? 49.20161 43.87194 21.55620 1.000 9.90550 70 ASP A N 1
ATOM 443 C CA . ASP A 1 78 ? 48.25144 43.96098 20.45311 1.000 9.30745 70 ASP A CA 1
ATOM 444 C C . ASP A 1 78 ? 46.90056 43.40622 20.86598 1.000 10.59425 70 ASP A C 1
ATOM 445 O O . ASP A 1 78 ? 45.86373 43.99269 20.55056 1.000 10.62259 70 ASP A O 1
ATOM 450 N N . ALA A 1 79 ? 46.89490 42.27162 21.56866 1.000 9.52577 71 ALA A N 1
ATOM 451 C CA . ALA A 1 79 ? 45.63399 41.71758 22.04566 1.000 9.94182 71 ALA A CA 1
ATOM 452 C C . ALA A 1 79 ? 44.90735 42.72760 22.91098 1.000 10.31647 71 ALA A C 1
ATOM 453 O O . ALA A 1 79 ? 43.68415 42.90838 22.78655 1.000 11.03457 71 ALA A O 1
ATOM 455 N N . GLN A 1 80 ? 45.64809 43.40425 23.79400 1.000 10.17220 72 GLN A N 1
ATOM 456 C CA . GLN A 1 80 ? 45.04392 44.43225 24.62933 1.000 10.63675 72 GLN A CA 1
ATOM 457 C C . GLN A 1 80 ? 44.49268 45.56955 23.77914 1.000 11.37955 72 GLN A C 1
ATOM 458 O O . GLN A 1 80 ? 43.39817 46.08017 24.04801 1.000 11.27505 72 GLN A O 1
ATOM 464 N N . ARG A 1 81 ? 45.24170 45.98464 22.74674 1.000 9.95201 73 ARG A N 1
ATOM 465 C CA . ARG A 1 81 ? 44.82512 47.12291 21.93238 1.000 9.88187 73 ARG A CA 1
ATOM 466 C C . ARG A 1 81 ? 43.59289 46.78843 21.09597 1.000 10.46539 73 ARG A C 1
ATOM 467 O O . ARG A 1 81 ? 42.73863 47.65961 20.86501 1.000 11.52445 73 ARG A O 1
ATOM 475 N N . ILE A 1 82 ? 43.49168 45.54484 20.62294 1.000 8.94983 74 ILE A N 1
ATOM 476 C CA . ILE A 1 82 ? 42.27567 45.09183 19.93377 1.000 8.78303 74 ILE A CA 1
ATOM 477 C C . ILE A 1 82 ? 41.05953 45.26867 20.83249 1.000 13.23800 74 ILE A C 1
ATOM 478 O O . ILE A 1 82 ? 40.02273 45.79569 20.41402 1.000 10.11929 74 ILE A O 1
ATOM 483 N N . VAL A 1 83 ? 41.17151 44.83272 22.08164 1.000 9.74959 75 VAL A N 1
ATOM 484 C CA . VAL A 1 83 ? 40.05414 44.95282 23.01964 1.000 9.22390 75 VAL A CA 1
ATOM 485 C C . VAL A 1 83 ? 39.78328 46.41841 23.34426 1.000 11.49149 75 VAL A C 1
ATOM 486 O O . VAL A 1 83 ? 38.63527 46.86326 23.33770 1.000 11.06796 75 VAL A O 1
ATOM 490 N N . ASP A 1 84 ? 40.83799 47.19462 23.61072 1.000 10.74183 76 ASP A N 1
ATOM 491 C CA . ASP A 1 84 ? 40.65424 48.60938 23.92129 1.000 12.14381 76 ASP A CA 1
ATOM 492 C C . ASP A 1 84 ? 39.96847 49.35024 22.77926 1.000 13.73283 76 ASP A C 1
ATOM 493 O O . ASP A 1 84 ? 39.25176 50.33081 23.01933 1.000 13.97432 76 ASP A O 1
ATOM 498 N N . THR A 1 85 ? 40.18071 48.90115 21.53513 1.000 13.84860 77 THR A N 1
ATOM 499 C CA . THR A 1 85 ? 39.52233 49.52027 20.37824 1.000 11.73008 77 THR A CA 1
ATOM 500 C C . THR A 1 85 ? 38.01002 49.40004 20.48484 1.000 10.38935 77 THR A C 1
ATOM 501 O O . THR A 1 85 ? 37.27528 50.34362 20.16747 1.000 12.03809 77 THR A O 1
ATOM 505 N N . ALA A 1 86 ? 37.51853 48.24979 20.94746 1.000 10.60578 78 ALA A N 1
ATOM 506 C CA . ALA A 1 86 ? 36.07826 48.10057 21.14424 1.000 11.03988 78 ALA A CA 1
ATOM 507 C C . ALA A 1 86 ? 35.56502 49.09239 22.18098 1.000 12.44062 78 ALA A C 1
ATOM 508 O O . ALA A 1 86 ? 34.54916 49.76521 21.97867 1.000 11.12142 78 ALA A O 1
ATOM 510 N N . ILE A 1 87 ? 36.24937 49.17876 23.31919 1.000 10.25319 79 ILE A N 1
ATOM 511 C CA . ILE A 1 87 ? 35.75778 50.02660 24.40172 1.000 11.83861 79 ILE A CA 1
ATOM 512 C C . ILE A 1 87 ? 35.86707 51.49811 24.02348 1.000 14.66206 79 ILE A C 1
ATOM 513 O O . ILE A 1 87 ? 34.95320 52.28878 24.29013 1.000 14.97286 79 ILE A O 1
ATOM 518 N N . GLU A 1 88 ? 36.99980 51.89869 23.43855 1.000 12.04349 80 GLU A N 1
ATOM 519 C CA . GLU A 1 88 ? 37.18316 53.29816 23.05856 1.000 13.12350 80 GLU A CA 1
ATOM 520 C C . GLU A 1 88 ? 36.20056 53.71354 21.97232 1.000 14.06943 80 GLU A C 1
ATOM 521 O O . GLU A 1 88 ? 35.64865 54.82075 22.01727 1.000 15.43342 80 GLU A O 1
ATOM 527 N N . THR A 1 89 ? 35.94142 52.83292 21.00548 1.000 11.85959 81 THR A N 1
ATOM 528 C CA . THR A 1 89 ? 35.11644 53.23355 19.87341 1.000 12.98358 81 THR A CA 1
ATOM 529 C C . THR A 1 89 ? 33.63051 53.15230 20.19675 1.000 16.26960 81 THR A C 1
ATOM 530 O O . THR A 1 89 ? 32.85506 54.03863 19.80595 1.000 16.72889 81 THR A O 1
ATOM 534 N N . TYR A 1 90 ? 33.21950 52.11034 20.91472 1.000 11.53274 82 TYR A N 1
ATOM 535 C CA . TYR A 1 90 ? 31.80328 51.81740 21.08502 1.000 10.60640 82 TYR A CA 1
ATOM 536 C C . TYR A 1 90 ? 31.36075 51.75815 22.53236 1.000 14.08574 82 TYR A C 1
ATOM 537 O O . TYR A 1 90 ? 30.15521 51.64431 22.77969 1.000 16.05873 82 TYR A O 1
ATOM 546 N N . GLY A 1 91 ? 32.28654 51.77250 23.48660 1.000 13.95736 83 GLY A N 1
ATOM 547 C CA . GLY A 1 91 ? 31.95024 51.90643 24.89388 1.000 11.93868 83 GLY A CA 1
ATOM 548 C C . GLY A 1 91 ? 31.60498 50.63879 25.63660 1.000 13.62010 83 GLY A C 1
ATOM 549 O O . GLY A 1 91 ? 31.29779 50.71485 26.82948 1.000 14.12001 83 GLY A O 1
ATOM 550 N N . ARG A 1 92 ? 31.62632 49.48346 24.97605 1.000 10.80632 84 ARG A N 1
ATOM 551 C CA A ARG A 1 92 ? 31.21864 48.22848 25.59328 0.451 11.43342 84 ARG A CA 1
ATOM 552 C CA B ARG A 1 92 ? 31.22535 48.22848 25.59766 0.549 11.41954 84 ARG A CA 1
ATOM 553 C C . ARG A 1 92 ? 31.75130 47.08759 24.74445 1.000 9.46291 84 ARG A C 1
ATOM 554 O O . ARG A 1 92 ? 32.20418 47.29050 23.61389 1.000 11.05836 84 ARG A O 1
ATOM 569 N N . LEU A 1 93 ? 31.66102 45.87428 25.29683 1.000 10.55319 85 LEU A N 1
ATOM 570 C CA . LEU A 1 93 ? 32.00967 44.64811 24.57593 1.000 8.78441 85 LEU A CA 1
ATOM 571 C C . LEU A 1 93 ? 31.04617 43.55522 25.00357 1.000 10.45695 85 LEU A C 1
ATOM 572 O O . LEU A 1 93 ? 30.87505 43.31684 26.20172 1.000 12.04831 85 LEU A O 1
ATOM 577 N N . ASP A 1 94 ? 30.44041 42.87306 24.02225 1.000 8.25248 86 ASP A N 1
ATOM 578 C CA . ASP A 1 94 ? 29.47623 41.80719 24.29267 1.000 8.33876 86 ASP A CA 1
ATOM 579 C C . ASP A 1 94 ? 29.89272 40.45459 23.75877 1.000 8.02131 86 ASP A C 1
ATOM 580 O O . ASP A 1 94 ? 29.57559 39.43454 24.37909 1.000 9.49475 86 ASP A O 1
ATOM 585 N N . VAL A 1 95 ? 30.60039 40.41575 22.62764 1.000 7.74692 87 VAL A N 1
ATOM 586 C CA . VAL A 1 95 ? 30.86331 39.18600 21.88342 1.000 7.50707 87 VAL A CA 1
ATOM 587 C C . VAL A 1 95 ? 32.32086 39.21100 21.46714 1.000 7.23336 87 VAL A C 1
ATOM 588 O O . VAL A 1 95 ? 32.78978 40.20937 20.91297 1.000 7.71963 87 VAL A O 1
ATOM 592 N N . LEU A 1 96 ? 33.03958 38.12848 21.72887 1.000 6.96698 88 LEU A N 1
ATOM 593 C CA . LEU A 1 96 ? 34.41388 37.98367 21.24983 1.000 6.71302 88 LEU A CA 1
ATOM 594 C C . LEU A 1 96 ? 34.46062 36.72615 20.40214 1.000 6.54847 88 LEU A C 1
ATOM 595 O O . LEU A 1 96 ? 34.13689 35.64239 20.89442 1.000 6.54150 88 LEU A O 1
ATOM 600 N N . VAL A 1 97 ? 34.84531 36.85969 19.13812 1.000 6.49430 89 VAL A N 1
ATOM 601 C CA . VAL A 1 97 ? 35.06156 35.70141 18.27852 1.000 6.38101 89 VAL A CA 1
ATOM 602 C C . VAL A 1 97 ? 36.56252 35.52923 18.08434 1.000 6.48818 89 VAL A C 1
ATOM 603 O O . VAL A 1 97 ? 37.19850 36.33220 17.38844 1.000 6.88974 89 VAL A O 1
ATOM 607 N N . ASN A 1 98 ? 37.14087 34.49641 18.70017 1.000 6.02416 90 ASN A N 1
ATOM 608 C CA . ASN A 1 98 ? 38.55524 34.17236 18.51420 1.000 5.88923 90 ASN A CA 1
ATOM 609 C C . ASN A 1 98 ? 38.68644 33.32461 17.25809 1.000 5.85491 90 ASN A C 1
ATOM 610 O O . ASN A 1 98 ? 38.64967 32.09674 17.30373 1.000 7.34368 90 ASN A O 1
ATOM 615 N N . ASN A 1 99 ? 38.80302 34.00843 16.11406 1.000 6.56446 91 ASN A N 1
ATOM 616 C CA . ASN A 1 99 ? 38.88286 33.36634 14.81344 1.000 7.80186 91 ASN A CA 1
ATOM 617 C C . ASN A 1 99 ? 40.29552 33.30284 14.24964 1.000 8.41395 91 ASN A C 1
ATOM 618 O O . ASN A 1 99 ? 40.60295 32.34524 13.53771 1.000 6.80537 91 ASN A O 1
ATOM 623 N N . SER A 1 100 ? 41.16597 34.27379 14.55183 1.000 7.62532 92 SER A N 1
ATOM 624 C CA A SER A 1 100 ? 42.51278 34.27931 13.97782 0.752 6.24320 92 SER A CA 1
ATOM 625 C CA B SER A 1 100 ? 42.49844 34.27702 13.95889 0.248 6.29827 92 SER A CA 1
ATOM 626 C C . SER A 1 100 ? 43.17620 32.91826 14.11392 1.000 6.09559 92 SER A C 1
ATOM 627 O O . SER A 1 100 ? 43.19157 32.32468 15.19306 1.000 7.95087 92 SER A O 1
ATOM 632 N N . GLY A 1 101 ? 43.75921 32.44045 13.02839 1.000 7.38245 93 GLY A N 1
ATOM 633 C CA . GLY A 1 101 ? 44.40206 31.14378 13.12858 1.000 6.81268 93 GLY A CA 1
ATOM 634 C C . GLY A 1 101 ? 45.16542 30.82763 11.87538 1.000 9.22885 93 GLY A C 1
ATOM 635 O O . GLY A 1 101 ? 44.84270 31.33974 10.79988 1.000 10.87354 93 GLY A O 1
ATOM 636 N N . VAL A 1 102 ? 46.18973 29.98188 12.00523 1.000 6.57395 94 VAL A N 1
ATOM 637 C CA . VAL A 1 102 ? 46.99773 29.58617 10.86505 1.000 7.49313 94 VAL A CA 1
ATOM 638 C C . VAL A 1 102 ? 47.07967 28.07132 10.86538 1.000 7.20625 94 VAL A C 1
ATOM 639 O O . VAL A 1 102 ? 46.90905 27.41619 11.89497 1.000 9.24778 94 VAL A O 1
ATOM 643 N N . TYR A 1 103 ? 47.36674 27.51455 9.68960 1.000 6.95011 95 TYR A N 1
ATOM 644 C CA . TYR A 1 103 ? 47.49319 26.06990 9.57721 1.000 6.74203 95 TYR A CA 1
ATOM 645 C C . TYR A 1 103 ? 48.59143 25.71592 8.59677 1.000 7.76725 95 TYR A C 1
ATOM 646 O O . TYR A 1 103 ? 48.71925 26.32259 7.52467 1.000 9.13527 95 TYR A O 1
ATOM 655 N N . GLU A 1 104 ? 49.38325 24.72419 8.99003 1.000 7.46666 96 GLU A N 1
ATOM 656 C CA . GLU A 1 104 ? 50.38762 24.14792 8.11900 1.000 8.19266 96 GLU A CA 1
ATOM 657 C C . GLU A 1 104 ? 50.53665 22.69001 8.50287 1.000 7.98171 96 GLU A C 1
ATOM 658 O O . GLU A 1 104 ? 50.72366 22.37429 9.68367 1.000 8.80572 96 GLU A O 1
ATOM 664 N N . PHE A 1 105 ? 50.49333 21.81530 7.51274 1.000 10.59910 97 PHE A N 1
ATOM 665 C CA . PHE A 1 105 ? 50.69311 20.40129 7.77199 1.000 10.81630 97 PHE A CA 1
ATOM 666 C C . PHE A 1 105 ? 52.17378 20.04944 7.66483 1.000 11.36328 97 PHE A C 1
ATOM 667 O O . PHE A 1 105 ? 52.94009 20.68168 6.92327 1.000 12.41529 97 PHE A O 1
ATOM 675 N N . ALA A 1 106 ? 52.57207 19.03822 8.43360 1.000 7.86724 98 ALA A N 1
ATOM 676 C CA . ALA A 1 106 ? 53.88536 18.41962 8.30427 1.000 9.74805 98 ALA A CA 1
ATOM 677 C C . ALA A 1 106 ? 53.82908 17.06298 8.98402 1.000 9.28502 98 ALA A C 1
ATOM 678 O O . ALA A 1 106 ? 53.35382 16.97107 10.12088 1.000 8.77501 98 ALA A O 1
ATOM 680 N N . PRO A 1 107 ? 54.33481 16.00247 8.35385 1.000 8.59675 99 PRO A N 1
ATOM 681 C CA . PRO A 1 107 ? 54.45773 14.72629 9.06547 1.000 8.96439 99 PRO A CA 1
ATOM 682 C C . PRO A 1 107 ? 55.43900 14.85618 10.22704 1.000 9.57657 99 PRO A C 1
ATOM 683 O O . PRO A 1 107 ? 56.23492 15.79085 10.30122 1.000 8.84475 99 PRO A O 1
ATOM 687 N N . ILE A 1 108 ? 55.35733 13.90329 11.15466 1.000 10.20053 100 ILE A N 1
ATOM 688 C CA . ILE A 1 108 ? 56.11189 14.02400 12.40851 1.000 9.63165 100 ILE A CA 1
ATOM 689 C C . ILE A 1 108 ? 57.60510 14.21762 12.14589 1.000 11.02356 100 ILE A C 1
ATOM 690 O O . ILE A 1 108 ? 58.26156 15.00040 12.84023 1.000 11.71566 100 ILE A O 1
ATOM 695 N N . GLU A 1 109 ? 58.16250 13.53789 11.13506 1.000 10.94840 101 GLU A N 1
ATOM 696 C CA A GLU A 1 109 ? 59.59447 13.64109 10.84608 0.669 12.07820 101 GLU A CA 1
ATOM 697 C CA B GLU A 1 109 ? 59.59846 13.65167 10.89413 0.331 12.11171 101 GLU A CA 1
ATOM 698 C C . GLU A 1 109 ? 59.99941 15.03450 10.39983 1.000 14.24977 101 GLU A C 1
ATOM 699 O O . GLU A 1 109 ? 61.19560 15.38246 10.46993 1.000 14.76070 101 GLU A O 1
ATOM 710 N N . ALA A 1 110 ? 59.04590 15.82331 9.90589 1.000 12.07366 102 ALA A N 1
ATOM 711 C CA . ALA A 1 110 ? 59.35266 17.09960 9.27864 1.000 12.17477 102 ALA A CA 1
ATOM 712 C C . ALA A 1 110 ? 59.03901 18.28853 10.17441 1.000 10.48364 102 ALA A C 1
ATOM 713 O O . ALA A 1 110 ? 59.35917 19.41949 9.80941 1.000 14.71446 102 ALA A O 1
ATOM 715 N N . ILE A 1 111 ? 58.45791 18.05435 11.35346 1.000 10.03887 103 ILE A N 1
ATOM 716 C CA . ILE A 1 111 ? 58.11588 19.15356 12.24689 1.000 9.70494 103 ILE A CA 1
ATOM 717 C C . ILE A 1 111 ? 59.36619 19.90125 12.68500 1.000 12.57024 103 ILE A C 1
ATOM 718 O O . ILE A 1 111 ? 60.33156 19.29853 13.16205 1.000 12.17992 103 ILE A O 1
ATOM 723 N N . THR A 1 112 ? 59.34501 21.22676 12.53590 1.000 11.48263 104 THR A N 1
ATOM 724 C CA . THR A 1 112 ? 60.40599 22.10163 13.02218 1.000 12.17544 104 THR A CA 1
ATOM 725 C C . THR A 1 112 ? 59.89079 22.92622 14.19150 1.000 10.35609 104 THR A C 1
ATOM 726 O O . THR A 1 112 ? 58.67694 23.07958 14.38579 1.000 9.98552 104 THR A O 1
ATOM 730 N N . GLU A 1 113 ? 60.83780 23.49264 14.94650 1.000 10.22692 105 GLU A N 1
ATOM 731 C CA . GLU A 1 113 ? 60.47027 24.34536 16.07161 1.000 9.45415 105 GLU A CA 1
ATOM 732 C C . GLU A 1 113 ? 59.62079 25.52549 15.62206 1.000 11.24195 105 GLU A C 1
ATOM 733 O O . GLU A 1 113 ? 58.63041 25.86231 16.27488 1.000 9.47121 105 GLU A O 1
ATOM 739 N N . GLU A 1 114 ? 59.97008 26.14764 14.49418 1.000 10.33556 106 GLU A N 1
ATOM 740 C CA . GLU A 1 114 ? 59.19423 27.29517 14.02516 1.000 10.63609 106 GLU A CA 1
ATOM 741 C C . GLU A 1 114 ? 57.79260 26.87788 13.58736 1.000 10.94568 106 GLU A C 1
ATOM 742 O O . GLU A 1 114 ? 56.82327 27.60772 13.80814 1.000 10.41231 106 GLU A O 1
ATOM 744 N N . HIS A 1 115 ? 57.67609 25.72902 12.91665 1.000 9.99745 107 HIS A N 1
ATOM 745 C CA . HIS A 1 115 ? 56.37161 25.20351 12.51462 1.000 10.29312 107 HIS A CA 1
ATOM 746 C C . HIS A 1 115 ? 55.47370 24.97305 13.73232 1.000 9.39957 107 HIS A C 1
ATOM 747 O O . HIS A 1 115 ? 54.27034 25.25844 13.69626 1.000 10.24956 107 HIS A O 1
ATOM 754 N N . TYR A 1 116 ? 56.05560 24.47895 14.82702 1.000 9.26585 108 TYR A N 1
ATOM 755 C CA . TYR A 1 116 ? 55.31390 24.28673 16.06399 1.000 7.63322 108 TYR A CA 1
ATOM 756 C C . TYR A 1 116 ? 54.96364 25.62164 16.72588 1.000 7.93410 108 TYR A C 1
ATOM 757 O O . TYR A 1 116 ? 53.78808 25.88673 17.04326 1.000 8.31956 108 TYR A O 1
ATOM 766 N N . ARG A 1 117 ? 55.96689 26.48643 16.94818 1.000 8.10475 109 ARG A N 1
ATOM 767 C CA . ARG A 1 117 ? 55.70146 27.69772 17.71985 1.000 7.86958 109 ARG A CA 1
ATOM 768 C C . ARG A 1 117 ? 54.76274 28.64570 16.98308 1.000 8.76413 109 ARG A C 1
ATOM 769 O O . ARG A 1 117 ? 53.90809 29.28011 17.60794 1.000 10.00909 109 ARG A O 1
ATOM 777 N N . ARG A 1 118 ? 54.92315 28.80931 15.66748 1.000 8.57541 110 ARG A N 1
ATOM 778 C CA A ARG A 1 118 ? 54.08690 29.77544 14.95759 0.557 9.21687 110 ARG A CA 1
ATOM 779 C CA B ARG A 1 118 ? 54.08614 29.78608 14.97704 0.443 9.22710 110 ARG A CA 1
ATOM 780 C C . ARG A 1 118 ? 52.61054 29.44304 15.12238 1.000 9.99038 110 ARG A C 1
ATOM 781 O O . ARG A 1 118 ? 51.77551 30.33286 15.35033 1.000 9.13516 110 ARG A O 1
ATOM 796 N N . GLN A 1 119 ? 52.27434 28.15893 15.01264 1.000 7.83875 111 GLN A N 1
ATOM 797 C CA . GLN A 1 119 ? 50.87900 27.76039 15.07836 1.000 6.82205 111 GLN A CA 1
ATOM 798 C C . GLN A 1 119 ? 50.36558 27.80093 16.50971 1.000 7.14838 111 GLN A C 1
ATOM 799 O O . GLN A 1 119 ? 49.24798 28.27495 16.75148 1.000 6.71120 111 GLN A O 1
ATOM 805 N N . PHE A 1 120 ? 51.16075 27.33310 17.47943 1.000 7.03850 112 PHE A N 1
ATOM 806 C CA . PHE A 1 120 ? 50.66606 27.37192 18.85718 1.000 6.42807 112 PHE A CA 1
ATOM 807 C C . PHE A 1 120 ? 50.58522 28.80270 19.37581 1.000 7.65909 112 PHE A C 1
ATOM 808 O O . PHE A 1 120 ? 49.62927 29.15232 20.07982 1.000 7.77373 112 PHE A O 1
ATOM 816 N N . ASP A 1 121 ? 51.54732 29.65443 19.01229 1.000 7.22726 113 ASP A N 1
ATOM 817 C CA . ASP A 1 121 ? 51.51507 31.03348 19.49835 1.000 8.14825 113 ASP A CA 1
ATOM 818 C C . ASP A 1 121 ? 50.27050 31.75944 18.99918 1.000 8.20307 113 ASP A C 1
ATOM 819 O O . ASP A 1 121 ? 49.63089 32.50302 19.75618 1.000 8.38959 113 ASP A O 1
ATOM 824 N N . THR A 1 122 ? 49.92160 31.58119 17.71899 1.000 9.04796 114 THR A N 1
ATOM 825 C CA . THR A 1 122 ? 48.73945 32.26828 17.20439 1.000 6.44518 114 THR A CA 1
ATOM 826 C C . THR A 1 122 ? 47.45243 31.59366 17.65777 1.000 8.00039 114 THR A C 1
ATOM 827 O O . THR A 1 122 ? 46.52821 32.25541 18.15945 1.000 7.98812 114 THR A O 1
ATOM 831 N N . ASN A 1 123 ? 47.37272 30.28569 17.46165 1.000 7.01393 115 ASN A N 1
ATOM 832 C CA . ASN A 1 123 ? 46.10241 29.57140 17.58861 1.000 7.58331 115 ASN A CA 1
ATOM 833 C C . ASN A 1 123 ? 45.72503 29.28582 19.03295 1.000 7.43604 115 ASN A C 1
ATOM 834 O O . ASN A 1 123 ? 44.53324 29.06858 19.31771 1.000 7.74336 115 ASN A O 1
ATOM 839 N N . VAL A 1 124 ? 46.69741 29.24883 19.94507 1.000 7.05742 116 VAL A N 1
ATOM 840 C CA . VAL A 1 124 ? 46.42119 28.98670 21.36105 1.000 6.04943 116 VAL A CA 1
ATOM 841 C C . VAL A 1 124 ? 46.73025 30.20364 22.20628 1.000 7.52917 116 VAL A C 1
ATOM 842 O O . VAL A 1 124 ? 45.84739 30.72977 22.87666 1.000 7.36225 116 VAL A O 1
ATOM 846 N N . PHE A 1 125 ? 47.98386 30.67077 22.19100 1.000 7.02883 117 PHE A N 1
ATOM 847 C CA . PHE A 1 125 ? 48.30305 31.80492 23.05313 1.000 6.94908 117 PHE A CA 1
ATOM 848 C C . PHE A 1 125 ? 47.50107 33.03359 22.64388 1.000 7.11234 117 PHE A C 1
ATOM 849 O O . PHE A 1 125 ? 47.06572 33.81082 23.49876 1.000 7.66478 117 PHE A O 1
ATOM 857 N N . GLY A 1 126 ? 47.25733 33.20901 21.34388 1.000 6.94564 118 GLY A N 1
ATOM 858 C CA . GLY A 1 126 ? 46.45867 34.34990 20.91627 1.000 7.35528 118 GLY A CA 1
ATOM 859 C C . GLY A 1 126 ? 45.02772 34.29488 21.41758 1.000 8.54013 118 GLY A C 1
ATOM 860 O O . GLY A 1 126 ? 44.43789 35.33000 21.74940 1.000 9.73637 118 GLY A O 1
ATOM 861 N N . VAL A 1 127 ? 44.45136 33.08691 21.50284 1.000 6.63021 119 VAL A N 1
ATOM 862 C CA . VAL A 1 127 ? 43.12482 32.93000 22.09974 1.000 7.90987 119 VAL A CA 1
ATOM 863 C C . VAL A 1 127 ? 43.15230 33.32845 23.56727 1.000 6.59390 119 VAL A C 1
ATOM 864 O O . VAL A 1 127 ? 42.26754 34.04997 24.05782 1.000 9.02183 119 VAL A O 1
ATOM 868 N N . LEU A 1 128 ? 44.15527 32.83804 24.30461 1.000 7.72690 120 LEU A N 1
ATOM 869 C CA . LEU A 1 128 ? 44.24718 33.16928 25.72364 1.000 7.62071 120 LEU A CA 1
ATOM 870 C C . LEU A 1 128 ? 44.47942 34.66106 25.94456 1.000 9.98345 120 LEU A C 1
ATOM 871 O O . LEU A 1 128 ? 43.84518 35.26121 26.82537 1.000 8.18168 120 LEU A O 1
ATOM 876 N N . LEU A 1 129 ? 45.38813 35.27984 25.17434 1.000 7.92244 121 LEU A N 1
ATOM 877 C CA . LEU A 1 129 ? 45.68408 36.69873 25.40981 1.000 7.45130 121 LEU A CA 1
ATOM 878 C C . LEU A 1 129 ? 44.48463 37.58215 25.09000 1.000 7.31902 121 LEU A C 1
ATOM 879 O O . LEU A 1 129 ? 44.18371 38.53027 25.83029 1.000 8.10225 121 LEU A O 1
ATOM 884 N N . THR A 1 130 ? 43.79886 37.30412 23.98119 1.000 6.94513 122 THR A N 1
ATOM 885 C CA . THR A 1 130 ? 42.67816 38.16210 23.60859 1.000 6.89181 122 THR A CA 1
ATOM 886 C C . THR A 1 130 ? 41.51507 37.96931 24.57542 1.000 7.72716 122 THR A C 1
ATOM 887 O O . THR A 1 130 ? 40.86187 38.94176 24.96736 1.000 9.13111 122 THR A O 1
ATOM 891 N N . THR A 1 131 ? 41.26217 36.72339 24.98176 1.000 6.80862 123 THR A N 1
ATOM 892 C CA . THR A 1 131 ? 40.20736 36.47038 25.95984 1.000 6.95455 123 THR A CA 1
ATOM 893 C C . THR A 1 131 ? 40.53847 37.10909 27.30095 1.000 9.99580 123 THR A C 1
ATOM 894 O O . THR A 1 131 ? 39.66864 37.69118 27.95226 1.000 8.07683 123 THR A O 1
ATOM 898 N N . GLN A 1 132 ? 41.79952 36.99344 27.73330 1.000 7.94568 124 GLN A N 1
ATOM 899 C CA . GLN A 1 132 ? 42.22400 37.59811 28.99032 1.000 8.13809 124 GLN A CA 1
ATOM 900 C C . GLN A 1 132 ? 41.98720 39.10189 28.99540 1.000 8.33896 124 GLN A C 1
ATOM 901 O O . GLN A 1 132 ? 41.52734 39.66721 29.99932 1.000 10.57601 124 GLN A O 1
ATOM 907 N N . ALA A 1 133 ? 42.29081 39.76969 27.87862 1.000 8.61268 125 ALA A N 1
ATOM 908 C CA . ALA A 1 133 ? 42.04308 41.20127 27.81486 1.000 10.39267 125 ALA A CA 1
ATOM 909 C C . ALA A 1 133 ? 40.54919 41.51851 27.76789 1.000 10.41526 125 ALA A C 1
ATOM 910 O O . ALA A 1 133 ? 40.11281 42.51863 28.34332 1.000 11.67198 125 ALA A O 1
ATOM 912 N N . ALA A 1 134 ? 39.76113 40.67587 27.11209 1.000 9.98535 126 ALA A N 1
ATOM 913 C CA . ALA A 1 134 ? 38.35351 40.96046 26.91960 1.000 9.48259 126 ALA A CA 1
ATOM 914 C C . ALA A 1 134 ? 37.53931 40.74851 28.18582 1.000 11.20864 126 ALA A C 1
ATOM 915 O O . ALA A 1 134 ? 36.55500 41.46377 28.39043 1.000 9.30322 126 ALA A O 1
ATOM 917 N N . VAL A 1 135 ? 37.92872 39.80070 29.04689 1.000 11.83745 127 VAL A N 1
ATOM 918 C CA A VAL A 1 135 ? 36.98890 39.34953 30.07766 0.591 8.56559 127 VAL A CA 1
ATOM 919 C CA B VAL A 1 135 ? 37.01217 39.33591 30.08619 0.409 8.64777 127 VAL A CA 1
ATOM 920 C C . VAL A 1 135 ? 36.70613 40.44082 31.09615 1.000 13.54908 127 VAL A C 1
ATOM 921 O O . VAL A 1 135 ? 35.62446 40.45354 31.69697 1.000 15.40063 127 VAL A O 1
ATOM 928 N N . LYS A 1 136 ? 37.64133 41.38267 31.29830 1.000 14.96148 128 LYS A N 1
ATOM 929 C CA . LYS A 1 136 ? 37.38041 42.51286 32.18872 1.000 18.48685 128 LYS A CA 1
ATOM 930 C C . LYS A 1 136 ? 36.11539 43.26503 31.80157 1.000 18.82436 128 LYS A C 1
ATOM 931 O O . LYS A 1 136 ? 35.42201 43.81198 32.66940 1.000 21.88700 128 LYS A O 1
ATOM 933 N N . HIS A 1 137 ? 35.79500 43.29552 30.51206 1.000 13.57928 129 HIS A N 1
ATOM 934 C CA . HIS A 1 137 ? 34.67956 44.07748 29.99962 1.000 11.37165 129 HIS A CA 1
ATOM 935 C C . HIS A 1 137 ? 33.41899 43.25666 29.75407 1.000 14.43498 129 HIS A C 1
ATOM 936 O O . HIS A 1 137 ? 32.42334 43.80754 29.27800 1.000 15.63883 129 HIS A O 1
ATOM 943 N N . LEU A 1 138 ? 33.43123 41.95947 30.04698 1.000 14.10223 130 LEU A N 1
ATOM 944 C CA . LEU A 1 138 ? 32.31796 41.08402 29.70921 1.000 12.42121 130 LEU A CA 1
ATOM 945 C C . LEU A 1 138 ? 31.43703 40.89257 30.92591 1.000 14.69799 130 LEU A C 1
ATOM 946 O O . LEU A 1 138 ? 31.93948 40.66144 32.03339 1.000 17.82733 130 LEU A O 1
ATOM 951 N N . GLY A 1 139 ? 30.13504 41.01844 30.71670 1.000 15.07056 131 GLY A N 1
ATOM 952 C CA . GLY A 1 139 ? 29.17241 40.88936 31.78722 1.000 17.97885 131 GLY A CA 1
ATOM 953 C C . GLY A 1 139 ? 28.18860 39.78193 31.47965 1.000 16.37317 131 GLY A C 1
ATOM 954 O O . GLY A 1 139 ? 28.38195 39.01855 30.52421 1.000 12.34792 131 GLY A O 1
ATOM 955 N N . GLU A 1 140 ? 27.12249 39.69459 32.27127 1.000 14.57411 132 GLU A N 1
ATOM 956 C CA . GLU A 1 140 ? 26.13963 38.63492 32.06876 1.000 13.15034 132 GLU A CA 1
ATOM 957 C C . GLU A 1 140 ? 25.56983 38.68466 30.65935 1.000 16.58850 132 GLU A C 1
ATOM 958 O O . GLU A 1 140 ? 25.14524 39.74307 30.18183 1.000 17.14942 132 GLU A O 1
ATOM 964 N N . GLY A 1 141 ? 25.54618 37.53089 30.00150 1.000 14.54199 133 GLY A N 1
ATOM 965 C CA . GLY A 1 141 ? 25.01306 37.42776 28.66471 1.000 12.77025 133 GLY A CA 1
ATOM 966 C C . GLY A 1 141 ? 26.03680 37.59562 27.57796 1.000 11.44477 133 GLY A C 1
ATOM 967 O O . GLY A 1 141 ? 25.70948 37.36765 26.40842 1.000 13.07565 133 GLY A O 1
ATOM 968 N N . ALA A 1 142 ? 27.26707 37.97235 27.92427 1.000 9.49837 134 ALA A N 1
ATOM 969 C CA . ALA A 1 142 ? 28.33339 38.01740 26.93176 1.000 8.36989 134 ALA A CA 1
ATOM 970 C C . ALA A 1 142 ? 28.59342 36.62325 26.37019 1.000 8.22214 134 ALA A C 1
ATOM 971 O O . ALA A 1 142 ? 28.28364 35.59925 27.00027 1.000 10.56492 134 ALA A O 1
ATOM 973 N N . SER A 1 143 ? 29.16168 36.58238 25.15941 1.000 7.30124 135 SER A N 1
ATOM 974 C CA . SER A 1 143 ? 29.36093 35.32071 24.44494 1.000 6.93734 135 SER A CA 1
ATOM 975 C C . SER A 1 143 ? 30.74694 35.30564 23.82523 1.000 9.26006 135 SER A C 1
ATOM 976 O O . SER A 1 143 ? 31.07794 36.19496 23.03127 1.000 7.34430 135 SER A O 1
ATOM 979 N N . ILE A 1 144 ? 31.54901 34.30282 24.18820 1.000 6.09624 136 ILE A N 1
ATOM 980 C CA . ILE A 1 144 ? 32.88175 34.08824 23.62360 1.000 5.59894 136 ILE A CA 1
ATOM 981 C C . ILE A 1 144 ? 32.76257 32.88888 22.70048 1.000 6.43238 136 ILE A C 1
ATOM 982 O O . ILE A 1 144 ? 32.23470 31.84530 23.11256 1.000 6.82314 136 ILE A O 1
ATOM 987 N N . ILE A 1 145 ? 33.19401 33.04977 21.44719 1.000 6.27604 137 ILE A N 1
ATOM 988 C CA . ILE A 1 145 ? 33.09613 32.00666 20.43043 1.000 5.99559 137 ILE A CA 1
ATOM 989 C C . ILE A 1 145 ? 34.49439 31.72583 19.91449 1.000 7.42837 137 ILE A C 1
ATOM 990 O O . ILE A 1 145 ? 35.12882 32.61495 19.34291 1.000 7.43736 137 ILE A O 1
ATOM 995 N N . ASN A 1 146 ? 34.98341 30.50780 20.12913 1.000 5.85462 138 ASN A N 1
ATOM 996 C CA . ASN A 1 146 ? 36.32355 30.12091 19.67450 1.000 5.43129 138 ASN A CA 1
ATOM 997 C C . ASN A 1 146 ? 36.18733 29.31656 18.39442 1.000 6.25952 138 ASN A C 1
ATOM 998 O O . ASN A 1 146 ? 35.39886 28.36585 18.35061 1.000 6.96303 138 ASN A O 1
ATOM 1003 N N . ILE A 1 147 ? 36.93754 29.68990 17.35760 1.000 5.98162 139 ILE A N 1
ATOM 1004 C CA . ILE A 1 147 ? 36.89945 28.92380 16.11607 1.000 4.22971 139 ILE A CA 1
ATOM 1005 C C . ILE A 1 147 ? 37.97686 27.85598 16.22578 1.000 6.46325 139 ILE A C 1
ATOM 1006 O O . ILE A 1 147 ? 39.17947 28.15603 16.18688 1.000 6.93070 139 ILE A O 1
ATOM 1011 N N . SER A 1 148 ? 37.53686 26.62081 16.42965 1.000 5.36131 140 SER A N 1
ATOM 1012 C CA . SER A 1 148 ? 38.41428 25.46571 16.54036 1.000 5.75480 140 SER A CA 1
ATOM 1013 C C . SER A 1 148 ? 38.45756 24.79220 15.16580 1.000 6.46551 140 SER A C 1
ATOM 1014 O O . SER A 1 148 ? 38.62155 25.51389 14.18151 1.000 6.78466 140 SER A O 1
ATOM 1017 N N . SER A 1 149 ? 38.25902 23.47423 15.04374 1.000 5.93413 141 SER A N 1
ATOM 1018 C CA . SER A 1 149 ? 38.30000 22.80116 13.75236 1.000 5.91227 141 SER A CA 1
ATOM 1019 C C . SER A 1 149 ? 37.79592 21.38598 13.92502 1.000 5.97891 141 SER A C 1
ATOM 1020 O O . SER A 1 149 ? 38.01036 20.78529 14.98496 1.000 5.98949 141 SER A O 1
ATOM 1023 N N . VAL A 1 150 ? 37.14984 20.85310 12.87867 1.000 5.86772 142 VAL A N 1
ATOM 1024 C CA . VAL A 1 150 ? 36.77582 19.44075 12.85854 1.000 6.71494 142 VAL A CA 1
ATOM 1025 C C . VAL A 1 150 ? 37.98654 18.52005 12.95812 1.000 7.23728 142 VAL A C 1
ATOM 1026 O O . VAL A 1 150 ? 37.82061 17.32910 13.23175 1.000 7.27445 142 VAL A O 1
ATOM 1030 N N . VAL A 1 151 ? 39.20379 19.02160 12.74118 1.000 6.26816 143 VAL A N 1
ATOM 1031 C CA . VAL A 1 151 ? 40.34562 18.12518 12.91009 1.000 5.51843 143 VAL A CA 1
ATOM 1032 C C . VAL A 1 151 ? 40.42606 17.58655 14.33212 1.000 5.40979 143 VAL A C 1
ATOM 1033 O O . VAL A 1 151 ? 41.07943 16.57053 14.54151 1.000 6.85190 143 VAL A O 1
ATOM 1037 N N . THR A 1 152 ? 39.77616 18.21913 15.32177 1.000 6.27250 144 THR A N 1
ATOM 1038 C CA . THR A 1 152 ? 39.85401 17.57946 16.62986 1.000 6.36705 144 THR A CA 1
ATOM 1039 C C . THR A 1 152 ? 39.04322 16.29234 16.68267 1.000 7.34736 144 THR A C 1
ATOM 1040 O O . THR A 1 152 ? 39.24300 15.49264 17.60853 1.000 9.22336 144 THR A O 1
ATOM 1044 N N . SER A 1 153 ? 38.13292 16.08091 15.72348 1.000 6.74744 145 SER A N 1
ATOM 1045 C CA . SER A 1 153 ? 37.40383 14.82434 15.56455 1.000 9.47303 145 SER A CA 1
ATOM 1046 C C . SER A 1 153 ? 38.07125 13.87877 14.59200 1.000 10.24410 145 SER A C 1
ATOM 1047 O O . SER A 1 153 ? 38.17437 12.67636 14.87518 1.000 13.60066 145 SER A O 1
ATOM 1050 N N . ILE A 1 154 ? 38.52508 14.39080 13.44035 1.000 7.98828 146 ILE A N 1
ATOM 1051 C CA . ILE A 1 154 ? 39.00967 13.49817 12.38357 1.000 7.72043 146 ILE A CA 1
ATOM 1052 C C . ILE A 1 154 ? 40.52982 13.41839 12.29000 1.000 9.51539 146 ILE A C 1
ATOM 1053 O O . ILE A 1 154 ? 41.03117 12.57948 11.52590 1.000 11.93907 146 ILE A O 1
ATOM 1058 N N . THR A 1 155 ? 41.27071 14.23819 13.05266 1.000 7.01740 147 THR A N 1
ATOM 1059 C CA . THR A 1 155 ? 42.73035 14.20152 13.26889 1.000 7.57510 147 THR A CA 1
ATOM 1060 C C . THR A 1 155 ? 43.52299 13.66421 12.06984 1.000 7.87963 147 THR A C 1
ATOM 1061 O O . THR A 1 155 ? 44.09753 12.56054 12.14185 1.000 9.00437 147 THR A O 1
ATOM 1065 N N . PRO A 1 156 ? 43.63395 14.43177 10.97767 1.000 8.03089 148 PRO A N 1
ATOM 1066 C CA . PRO A 1 156 ? 44.21774 13.88132 9.75023 1.000 9.22619 148 PRO A CA 1
ATOM 1067 C C . PRO A 1 156 ? 45.70587 13.63360 9.89401 1.000 8.44868 148 PRO A C 1
ATOM 1068 O O . PRO A 1 156 ? 46.40667 14.36361 10.61359 1.000 8.96955 148 PRO A O 1
ATOM 1072 N N . PRO A 1 157 ? 46.24449 12.65732 9.17040 1.000 8.49009 149 PRO A N 1
ATOM 1073 C CA . PRO A 1 157 ? 47.70000 12.48479 9.12045 1.000 7.91828 149 PRO A CA 1
ATOM 1074 C C . PRO A 1 157 ? 48.38783 13.77709 8.71534 1.000 8.68879 149 PRO A C 1
ATOM 1075 O O . PRO A 1 157 ? 47.84878 14.58574 7.95577 1.000 10.80802 149 PRO A O 1
ATOM 1079 N N . ALA A 1 158 ? 49.58216 13.96609 9.27145 1.000 7.78877 150 ALA A N 1
ATOM 1080 C CA . ALA A 1 158 ? 50.46477 15.09195 8.97921 1.000 8.16927 150 ALA A CA 1
ATOM 1081 C C . ALA A 1 158 ? 49.92676 16.40586 9.51671 1.000 10.81898 150 ALA A C 1
ATOM 1082 O O . ALA A 1 158 ? 50.36890 17.47357 9.09644 1.000 10.43190 150 ALA A O 1
ATOM 1084 N N . SER A 1 159 ? 49.01066 16.36552 10.49548 1.000 7.34521 151 SER A N 1
ATOM 1085 C CA . SER A 1 159 ? 48.50852 17.58998 11.11971 1.000 6.33143 151 SER A CA 1
ATOM 1086 C C . SER A 1 159 ? 48.76568 17.62072 12.62185 1.000 6.98946 151 SER A C 1
ATOM 1087 O O . SER A 1 159 ? 48.02636 18.25241 13.36035 1.000 7.58548 151 SER A O 1
ATOM 1090 N N . ALA A 1 160 ? 49.81658 16.96754 13.10411 1.000 6.87046 152 ALA A N 1
ATOM 1091 C CA . ALA A 1 160 ? 49.96734 16.88221 14.55515 1.000 6.78800 152 ALA A CA 1
ATOM 1092 C C . ALA A 1 160 ? 50.00275 18.26222 15.21756 1.000 8.31060 152 ALA A C 1
ATOM 1093 O O . ALA A 1 160 ? 49.34598 18.47926 16.23944 1.000 7.59402 152 ALA A O 1
ATOM 1095 N N . VAL A 1 161 ? 50.79577 19.20361 14.68916 1.000 6.64724 153 VAL A N 1
ATOM 1096 C CA . VAL A 1 161 ? 50.84415 20.51834 15.33289 1.000 7.44973 153 VAL A CA 1
ATOM 1097 C C . VAL A 1 161 ? 49.49795 21.22640 15.22342 1.000 6.12133 153 VAL A C 1
ATOM 1098 O O . VAL A 1 161 ? 48.94883 21.70502 16.22454 1.000 6.42593 153 VAL A O 1
ATOM 1102 N N . TYR A 1 162 ? 48.94289 21.32603 14.00892 1.000 6.57547 154 TYR A N 1
ATOM 1103 C CA . TYR A 1 162 ? 47.71386 22.09769 13.85431 1.000 6.99163 154 TYR A CA 1
ATOM 1104 C C . TYR A 1 162 ? 46.57207 21.47674 14.65486 1.000 6.34127 154 TYR A C 1
ATOM 1105 O O . TYR A 1 162 ? 45.83376 22.17633 15.36145 1.000 6.00439 154 TYR A O 1
ATOM 1114 N N . SER A 1 163 ? 46.36673 20.16582 14.50373 1.000 5.44975 155 SER A N 1
ATOM 1115 C CA . SER A 1 163 ? 45.30606 19.52299 15.28106 1.000 6.83667 155 SER A CA 1
ATOM 1116 C C . SER A 1 163 ? 45.57472 19.67452 16.76529 1.000 6.33342 155 SER A C 1
ATOM 1117 O O . SER A 1 163 ? 44.64346 19.86294 17.55588 1.000 6.07501 155 SER A O 1
ATOM 1120 N N . GLY A 1 164 ? 46.84862 19.61768 17.15398 1.000 6.00613 156 GLY A N 1
ATOM 1121 C CA . GLY A 1 164 ? 47.18299 19.89437 18.54124 1.000 7.59679 156 GLY A CA 1
ATOM 1122 C C . GLY A 1 164 ? 46.68275 21.25276 18.99136 1.000 6.44658 156 GLY A C 1
ATOM 1123 O O . GLY A 1 164 ? 46.13008 21.38338 20.08507 1.000 5.93056 156 GLY A O 1
ATOM 1124 N N . THR A 1 165 ? 46.87292 22.28989 18.15739 1.000 7.01586 157 THR A N 1
ATOM 1125 C CA . THR A 1 165 ? 46.40965 23.61330 18.58044 1.000 6.05831 157 THR A CA 1
ATOM 1126 C C . THR A 1 165 ? 44.90753 23.61457 18.76742 1.000 5.38715 157 THR A C 1
ATOM 1127 O O . THR A 1 165 ? 44.39360 24.25976 19.68366 1.000 5.18899 157 THR A O 1
ATOM 1131 N N . LYS A 1 166 ? 44.18471 22.92252 17.89358 1.000 6.40052 158 LYS A N 1
ATOM 1132 C CA . LYS A 1 166 ? 42.73668 22.97923 18.01087 1.000 5.41974 158 LYS A CA 1
ATOM 1133 C C . LYS A 1 166 ? 42.23289 22.07993 19.13508 1.000 7.31465 158 LYS A C 1
ATOM 1134 O O . LYS A 1 166 ? 41.19196 22.39086 19.73726 1.000 6.57233 158 LYS A O 1
ATOM 1140 N N . GLY A 1 167 ? 42.95132 20.99444 19.46118 1.000 5.17831 159 GLY A N 1
ATOM 1141 C CA . GLY A 1 167 ? 42.61625 20.25088 20.67560 1.000 5.65823 159 GLY A CA 1
ATOM 1142 C C . GLY A 1 167 ? 42.75099 21.11723 21.90503 1.000 7.02176 159 GLY A C 1
ATOM 1143 O O . GLY A 1 167 ? 41.94541 21.02640 22.83597 1.000 6.15185 159 GLY A O 1
ATOM 1144 N N . ALA A 1 168 ? 43.78827 21.95868 21.93169 1.000 6.75538 160 ALA A N 1
ATOM 1145 C CA . ALA A 1 168 ? 43.95167 22.90689 23.03036 1.000 5.40618 160 ALA A CA 1
ATOM 1146 C C . ALA A 1 168 ? 42.78733 23.87887 23.09337 1.000 6.23717 160 ALA A C 1
ATOM 1147 O O . ALA A 1 168 ? 42.23968 24.13342 24.17781 1.000 5.80239 160 ALA A O 1
ATOM 1149 N N . VAL A 1 169 ? 42.36514 24.39853 21.93615 1.000 5.62519 161 VAL A N 1
ATOM 1150 C CA . VAL A 1 169 ? 41.25082 25.33673 21.91615 1.000 4.63971 161 VAL A CA 1
ATOM 1151 C C . VAL A 1 169 ? 39.97376 24.67313 22.41740 1.000 5.80593 161 VAL A C 1
ATOM 1152 O O . VAL A 1 169 ? 39.20844 25.28649 23.15548 1.000 6.16895 161 VAL A O 1
ATOM 1156 N N . ASP A 1 170 ? 39.72833 23.41983 22.02832 1.000 5.54815 162 ASP A N 1
ATOM 1157 C CA . ASP A 1 170 ? 38.55056 22.71121 22.53292 1.000 4.97462 162 ASP A CA 1
ATOM 1158 C C . ASP A 1 170 ? 38.57351 22.64495 24.05347 1.000 5.41317 162 ASP A C 1
ATOM 1159 O O . ASP A 1 170 ? 37.56064 22.90787 24.72181 1.000 6.05452 162 ASP A O 1
ATOM 1164 N N . ALA A 1 171 ? 39.71662 22.27976 24.61915 1.000 4.78134 163 ALA A N 1
ATOM 1165 C CA . ALA A 1 171 ? 39.78287 22.15159 26.07342 1.000 5.47247 163 ALA A CA 1
ATOM 1166 C C . ALA A 1 171 ? 39.64901 23.50449 26.76360 1.000 6.09019 163 ALA A C 1
ATOM 1167 O O . ALA A 1 171 ? 38.97654 23.61509 27.79950 1.000 7.22416 163 ALA A O 1
ATOM 1169 N N . ILE A 1 172 ? 40.32639 24.53170 26.23450 1.000 7.05969 164 ILE A N 1
ATOM 1170 C CA . ILE A 1 172 ? 40.21001 25.87901 26.78138 1.000 6.31156 164 ILE A CA 1
ATOM 1171 C C . ILE A 1 172 ? 38.76554 26.34441 26.77083 1.000 6.65150 164 ILE A C 1
ATOM 1172 O O . ILE A 1 172 ? 38.29816 26.98551 27.72621 1.000 6.50555 164 ILE A O 1
ATOM 1177 N N . THR A 1 173 ? 38.03537 26.02945 25.69110 1.000 6.13985 165 THR A N 1
ATOM 1178 C CA . THR A 1 173 ? 36.61914 26.35770 25.60883 1.000 7.41628 165 THR A CA 1
ATOM 1179 C C . THR A 1 173 ? 35.85779 25.74705 26.77695 1.000 6.46587 165 THR A C 1
ATOM 1180 O O . THR A 1 173 ? 35.06487 26.42193 27.43554 1.000 7.17927 165 THR A O 1
ATOM 1184 N N . GLY A 1 174 ? 36.11624 24.46926 27.06739 1.000 7.18852 166 GLY A N 1
ATOM 1185 C CA . GLY A 1 174 ? 35.42877 23.82660 28.18234 1.000 7.00913 166 GLY A CA 1
ATOM 1186 C C . GLY A 1 174 ? 35.80636 24.41064 29.53070 1.000 6.68654 166 GLY A C 1
ATOM 1187 O O . GLY A 1 174 ? 34.94536 24.62138 30.39556 1.000 7.64112 166 GLY A O 1
ATOM 1188 N N . VAL A 1 175 ? 37.09916 24.67340 29.73054 1.000 5.99481 167 VAL A N 1
ATOM 1189 C CA . VAL A 1 175 ? 37.55162 25.26707 30.99190 1.000 5.95628 167 VAL A CA 1
ATOM 1190 C C . VAL A 1 175 ? 36.85004 26.58943 31.22654 1.000 6.45939 167 VAL A C 1
ATOM 1191 O O . VAL A 1 175 ? 36.34321 26.86123 32.32260 1.000 7.59078 167 VAL A O 1
ATOM 1195 N N . LEU A 1 176 ? 36.88892 27.47117 30.22311 1.000 6.94883 168 LEU A N 1
ATOM 1196 C CA . LEU A 1 176 ? 36.38391 28.82381 30.44785 1.000 6.36529 168 LEU A CA 1
ATOM 1197 C C . LEU A 1 176 ? 34.86136 28.84688 30.55528 1.000 5.87915 168 LEU A C 1
ATOM 1198 O O . LEU A 1 176 ? 34.31998 29.69480 31.26587 1.000 7.27969 168 LEU A O 1
ATOM 1203 N N . ALA A 1 177 ? 34.15842 27.91697 29.89765 1.000 6.35404 169 ALA A N 1
ATOM 1204 C CA . ALA A 1 177 ? 32.72185 27.79489 30.14343 1.000 5.48105 169 ALA A CA 1
ATOM 1205 C C . ALA A 1 177 ? 32.43366 27.54356 31.62257 1.000 7.55192 169 ALA A C 1
ATOM 1206 O O . ALA A 1 177 ? 31.51063 28.13697 32.19234 1.000 8.13654 169 ALA A O 1
ATOM 1208 N N . LEU A 1 178 ? 33.21968 26.67791 32.26761 1.000 6.09452 170 LEU A N 1
ATOM 1209 C CA . LEU A 1 178 ? 33.00128 26.44692 33.68925 1.000 6.91776 170 LEU A CA 1
ATOM 1210 C C . LEU A 1 178 ? 33.50722 27.61582 34.51913 1.000 9.21526 170 LEU A C 1
ATOM 1211 O O . LEU A 1 178 ? 32.82312 28.05035 35.45127 1.000 9.46668 170 LEU A O 1
ATOM 1216 N N . GLU A 1 179 ? 34.67842 28.14762 34.17080 1.000 6.58805 171 GLU A N 1
ATOM 1217 C CA . GLU A 1 179 ? 35.30894 29.18567 34.98041 1.000 6.30327 171 GLU A CA 1
ATOM 1218 C C . GLU A 1 179 ? 34.47042 30.45831 34.98674 1.000 7.46523 171 GLU A C 1
ATOM 1219 O O . GLU A 1 179 ? 34.36684 31.15009 36.02276 1.000 10.50251 171 GLU A O 1
ATOM 1225 N N . LEU A 1 180 ? 33.87550 30.79445 33.84257 1.000 8.70176 172 LEU A N 1
ATOM 1226 C CA . LEU A 1 180 ? 33.10921 32.02601 33.67118 1.000 7.92897 172 LEU A CA 1
ATOM 1227 C C . LEU A 1 180 ? 31.61573 31.83207 33.83288 1.000 9.05421 172 LEU A C 1
ATOM 1228 O O . LEU A 1 180 ? 30.87368 32.81248 33.78467 1.000 9.33083 172 LEU A O 1
ATOM 1233 N N . GLY A 1 181 ? 31.15731 30.60321 34.04684 1.000 10.07848 173 GLY A N 1
ATOM 1234 C CA . GLY A 1 181 ? 29.76155 30.33781 34.33135 1.000 9.85703 173 GLY A CA 1
ATOM 1235 C C . GLY A 1 181 ? 29.13073 31.19249 35.42145 1.000 9.43092 173 GLY A C 1
ATOM 1236 O O . GLY A 1 181 ? 28.01942 31.70213 35.24277 1.000 10.66628 173 GLY A O 1
ATOM 1237 N N . PRO A 1 182 ? 29.80189 31.37057 36.56048 1.000 10.18695 174 PRO A N 1
ATOM 1238 C CA . PRO A 1 182 ? 29.19195 32.19690 37.62098 1.000 12.01153 174 PRO A CA 1
ATOM 1239 C C . PRO A 1 182 ? 28.93456 33.63055 37.19448 1.000 10.45620 174 PRO A C 1
ATOM 1240 O O . PRO A 1 182 ? 28.05030 34.28706 37.76237 1.000 13.28345 174 PRO A O 1
ATOM 1244 N N . ARG A 1 183 ? 29.71489 34.15297 36.24266 1.000 10.12264 175 ARG A N 1
ATOM 1245 C CA A ARG A 1 183 ? 29.51208 35.48365 35.68228 0.451 10.52446 175 ARG A CA 1
ATOM 1246 C CA B ARG A 1 183 ? 29.48595 35.48902 35.70779 0.549 10.49252 175 ARG A CA 1
ATOM 1247 C C . ARG A 1 183 ? 28.50388 35.49005 34.54485 1.000 12.23305 175 ARG A C 1
ATOM 1248 O O . ARG A 1 183 ? 28.23539 36.56094 33.97696 1.000 12.28464 175 ARG A O 1
ATOM 1263 N N . LYS A 1 184 ? 27.96278 34.31827 34.19681 1.000 9.71309 176 LYS A N 1
ATOM 1264 C CA . LYS A 1 184 ? 26.98888 34.12617 33.11214 1.000 8.60777 176 LYS A CA 1
ATOM 1265 C C . LYS A 1 184 ? 27.53354 34.58350 31.75851 1.000 9.68056 176 LYS A C 1
ATOM 1266 O O . LYS A 1 184 ? 26.78357 35.05297 30.89707 1.000 10.40470 176 LYS A O 1
ATOM 1272 N N . ILE A 1 185 ? 28.84611 34.41072 31.56802 1.000 7.76984 177 ILE A N 1
ATOM 1273 C CA . ILE A 1 185 ? 29.50452 34.58163 30.27224 1.000 8.09678 177 ILE A CA 1
ATOM 1274 C C . ILE A 1 185 ? 29.53666 33.21731 29.61195 1.000 8.17826 177 ILE A C 1
ATOM 1275 O O . ILE A 1 185 ? 30.06770 32.26568 30.18896 1.000 8.30899 177 ILE A O 1
ATOM 1280 N N . ARG A 1 186 ? 28.99349 33.11049 28.40276 1.000 6.62364 178 ARG A N 1
ATOM 1281 C CA . ARG A 1 186 ? 29.01013 31.82241 27.71682 1.000 5.78110 178 ARG A CA 1
ATOM 1282 C C . ARG A 1 186 ? 30.26714 31.68969 26.87609 1.000 7.14493 178 ARG A C 1
ATOM 1283 O O . ARG A 1 186 ? 30.76889 32.67429 26.33047 1.000 7.94985 178 ARG A O 1
ATOM 1291 N N . VAL A 1 187 ? 30.77540 30.45739 26.77657 1.000 6.11999 179 VAL A N 1
ATOM 1292 C CA . VAL A 1 187 ? 31.98040 30.15392 25.99630 1.000 6.16032 179 VAL A CA 1
ATOM 1293 C C . VAL A 1 187 ? 31.70682 28.89866 25.18916 1.000 5.12248 179 VAL A C 1
ATOM 1294 O O . VAL A 1 187 ? 31.44194 27.83721 25.76914 1.000 7.15757 179 VAL A O 1
ATOM 1298 N N . ASN A 1 188 ? 31.78788 29.00352 23.86231 1.000 5.94611 180 ASN A N 1
ATOM 1299 C CA . ASN A 1 188 ? 31.47843 27.87987 22.99011 1.000 6.37146 180 ASN A CA 1
ATOM 1300 C C . ASN A 1 188 ? 32.45401 27.86532 21.82874 1.000 5.73967 180 ASN A C 1
ATOM 1301 O O . ASN A 1 188 ? 33.06438 28.87925 21.50225 1.000 6.23777 180 ASN A O 1
ATOM 1306 N N . ALA A 1 189 ? 32.59011 26.70386 21.19590 1.000 4.68786 181 ALA A N 1
ATOM 1307 C CA . ALA A 1 189 ? 33.45043 26.57909 20.02842 1.000 5.80840 181 ALA A CA 1
ATOM 1308 C C . ALA A 1 189 ? 32.62682 26.20585 18.81003 1.000 6.42931 181 ALA A C 1
ATOM 1309 O O . ALA A 1 189 ? 31.60418 25.51586 18.90568 1.000 7.51279 181 ALA A O 1
ATOM 1311 N N . ILE A 1 190 ? 33.10640 26.65226 17.64242 1.000 4.54504 182 ILE A N 1
ATOM 1312 C CA . ILE A 1 190 ? 32.65673 26.12225 16.35740 1.000 5.03007 182 ILE A CA 1
ATOM 1313 C C . ILE A 1 190 ? 33.82337 25.34637 15.78570 1.000 5.92259 182 ILE A C 1
ATOM 1314 O O . ILE A 1 190 ? 34.95933 25.83444 15.80426 1.000 7.16432 182 ILE A O 1
ATOM 1319 N N . ASN A 1 191 ? 33.54913 24.15329 15.26155 1.000 5.69845 183 ASN A N 1
ATOM 1320 C CA . ASN A 1 191 ? 34.58945 23.28898 14.70104 1.000 6.05819 183 ASN A CA 1
ATOM 1321 C C . ASN A 1 191 ? 34.27328 23.12718 13.21809 1.000 5.73646 183 ASN A C 1
ATOM 1322 O O . ASN A 1 191 ? 33.52144 22.21387 12.82769 1.000 6.75309 183 ASN A O 1
ATOM 1327 N N . PRO A 1 192 ? 34.75383 24.02962 12.36201 1.000 5.80920 184 PRO A N 1
ATOM 1328 C CA . PRO A 1 192 ? 34.40258 23.93489 10.93868 1.000 6.69790 184 PRO A CA 1
ATOM 1329 C C . PRO A 1 192 ? 35.01599 22.72027 10.27700 1.000 7.68147 184 PRO A C 1
ATOM 1330 O O . PRO A 1 192 ? 36.11850 22.28884 10.62403 1.000 6.84497 184 PRO A O 1
ATOM 1334 N N . GLY A 1 193 ? 34.30510 22.19247 9.27692 1.000 6.88338 185 GLY A N 1
ATOM 1335 C CA . GLY A 1 193 ? 34.93590 21.33667 8.29034 1.000 5.63773 185 GLY A CA 1
ATOM 1336 C C . GLY A 1 193 ? 35.75552 22.16846 7.31302 1.000 8.08652 185 GLY A C 1
ATOM 1337 O O . GLY A 1 193 ? 36.00481 23.35391 7.52635 1.000 7.41307 185 GLY A O 1
ATOM 1338 N N . MET A 1 194 ? 36.16443 21.54079 6.21652 1.000 7.38725 186 MET A N 1
ATOM 1339 C CA . MET A 1 194 ? 36.92553 22.30550 5.22721 1.000 6.11445 186 MET A CA 1
ATOM 1340 C C . MET A 1 194 ? 36.05351 23.40486 4.62416 1.000 7.05641 186 MET A C 1
ATOM 1341 O O . MET A 1 194 ? 34.94779 23.14451 4.12969 1.000 8.54008 186 MET A O 1
ATOM 1346 N N . ILE A 1 195 ? 36.57727 24.62948 4.64850 1.000 6.85282 187 ILE A N 1
ATOM 1347 C CA . ILE A 1 195 ? 35.90963 25.82906 4.15454 1.000 7.95022 187 ILE A CA 1
ATOM 1348 C C . ILE A 1 195 ? 36.79214 26.44603 3.07731 1.000 8.35979 187 ILE A C 1
ATOM 1349 O O . ILE A 1 195 ? 38.00164 26.60915 3.28629 1.000 7.17323 187 ILE A O 1
ATOM 1354 N N . VAL A 1 196 ? 36.19913 26.78272 1.93032 1.000 7.25430 188 VAL A N 1
ATOM 1355 C CA . VAL A 1 196 ? 36.92708 27.49738 0.88333 1.000 7.25575 188 VAL A CA 1
ATOM 1356 C C . VAL A 1 196 ? 37.18021 28.91601 1.37210 1.000 10.51508 188 VAL A C 1
ATOM 1357 O O . VAL A 1 196 ? 36.23079 29.69473 1.54108 1.000 9.81874 188 VAL A O 1
ATOM 1361 N N . THR A 1 197 ? 38.46044 29.26078 1.57985 1.000 8.63304 189 THR A N 1
ATOM 1362 C CA . THR A 1 197 ? 38.86385 30.58712 2.03977 1.000 8.38977 189 THR A CA 1
ATOM 1363 C C . THR A 1 197 ? 40.15088 30.99290 1.34641 1.000 9.37651 189 THR A C 1
ATOM 1364 O O . THR A 1 197 ? 40.82328 30.18109 0.70609 1.000 9.13713 189 THR A O 1
ATOM 1368 N N . GLU A 1 198 ? 40.51076 32.26666 1.51868 1.000 9.08051 190 GLU A N 1
ATOM 1369 C CA . GLU A 1 198 ? 41.82833 32.72496 1.10967 1.000 9.82600 190 GLU A CA 1
ATOM 1370 C C . GLU A 1 198 ? 42.89914 31.78744 1.63349 1.000 9.25603 190 GLU A C 1
ATOM 1371 O O . GLU A 1 198 ? 43.81070 31.38036 0.89722 1.000 9.33656 190 GLU A O 1
ATOM 1377 N N . GLY A 1 199 ? 42.78143 31.41024 2.90296 1.000 8.13829 191 GLY A N 1
ATOM 1378 C CA . GLY A 1 199 ? 43.80003 30.56982 3.52046 1.000 9.01609 191 GLY A CA 1
ATOM 1379 C C . GLY A 1 199 ? 43.86476 29.15878 2.96090 1.000 7.43094 191 GLY A C 1
ATOM 1380 O O . GLY A 1 199 ? 44.95453 28.59567 2.81588 1.000 8.58085 191 GLY A O 1
ATOM 1381 N N . THR A 1 200 ? 42.71995 28.54630 2.65995 1.000 8.25474 192 THR A N 1
ATOM 1382 C CA . THR A 1 200 ? 42.84331 27.18129 2.16380 1.000 7.79392 192 THR A CA 1
ATOM 1383 C C . THR A 1 200 ? 43.28633 27.14288 0.71306 1.000 9.98571 192 THR A C 1
ATOM 1384 O O . THR A 1 200 ? 43.87785 26.14814 0.29111 1.000 11.00927 192 THR A O 1
ATOM 1388 N N . HIS A 1 201 ? 43.04972 28.20709 -0.04543 1.000 9.46763 193 HIS A N 1
ATOM 1389 C CA . HIS A 1 201 ? 43.72116 28.33021 -1.33183 1.000 9.60174 193 HIS A CA 1
ATOM 1390 C C . HIS A 1 201 ? 45.21817 28.57084 -1.15872 1.000 11.44769 193 HIS A C 1
ATOM 1391 O O . HIS A 1 201 ? 46.03875 27.92905 -1.82332 1.000 12.84926 193 HIS A O 1
ATOM 1398 N N . SER A 1 202 ? 45.59634 29.50316 -0.28376 1.000 9.55337 194 SER A N 1
ATOM 1399 C CA . SER A 1 202 ? 47.01599 29.83258 -0.15062 1.000 8.93164 194 SER A CA 1
ATOM 1400 C C . SER A 1 202 ? 47.82561 28.64073 0.32960 1.000 11.23351 194 SER A C 1
ATOM 1401 O O . SER A 1 202 ? 48.98186 28.48319 -0.07794 1.000 15.02223 194 SER A O 1
ATOM 1404 N N . ALA A 1 203 ? 47.23790 27.79836 1.17571 1.000 14.10783 195 ALA A N 1
ATOM 1405 C CA . ALA A 1 203 ? 47.91591 26.62907 1.71476 1.000 15.92253 195 ALA A CA 1
ATOM 1406 C C . ALA A 1 203 ? 47.96024 25.46764 0.73708 1.000 20.39716 195 ALA A C 1
ATOM 1407 O O . ALA A 1 203 ? 48.60439 24.45678 1.04185 1.000 20.77025 195 ALA A O 1
ATOM 1409 N N . GLY A 1 204 ? 47.32863 25.59616 -0.42973 1.000 16.09978 196 GLY A N 1
ATOM 1410 C CA . GLY A 1 204 ? 47.26639 24.49891 -1.36808 1.000 17.36365 196 GLY A CA 1
ATOM 1411 C C . GLY A 1 204 ? 46.35042 23.38707 -0.92608 1.000 19.59093 196 GLY A C 1
ATOM 1412 O O . GLY A 1 204 ? 46.42214 22.27571 -1.46832 1.000 22.88648 196 GLY A O 1
ATOM 1413 N N . ILE A 1 205 ? 45.49573 23.64856 0.05554 1.000 16.53132 197 ILE A N 1
ATOM 1414 C CA . ILE A 1 205 ? 44.58147 22.61105 0.51234 1.000 17.22748 197 ILE A CA 1
ATOM 1415 C C . ILE A 1 205 ? 43.45199 22.43295 -0.48115 1.000 21.33967 197 ILE A C 1
ATOM 1416 O O . ILE A 1 205 ? 43.08827 21.29693 -0.81856 1.000 19.82418 197 ILE A O 1
ATOM 1421 N N . ILE A 1 206 ? 42.91097 23.53495 -1.00602 1.000 17.02250 198 ILE A N 1
ATOM 1422 C CA . ILE A 1 206 ? 41.94972 23.40901 -2.09203 1.000 17.49142 198 ILE A CA 1
ATOM 1423 C C . ILE A 1 206 ? 42.68936 22.85455 -3.29945 1.000 21.18319 198 ILE A C 1
ATOM 1424 O O . ILE A 1 206 ? 43.75074 23.36190 -3.68164 1.000 23.23685 198 ILE A O 1
ATOM 1429 N N . GLY A 1 207 ? 42.16214 21.77475 -3.87102 1.000 20.27527 199 GLY A N 1
ATOM 1430 C CA . GLY A 1 207 ? 42.83963 21.07832 -4.94637 1.000 21.94898 199 GLY A CA 1
ATOM 1431 C C . GLY A 1 207 ? 43.68654 19.90440 -4.51304 1.000 24.79975 199 GLY A C 1
ATOM 1432 O O . GLY A 1 207 ? 44.21884 19.19528 -5.37551 1.000 28.68506 199 GLY A O 1
ATOM 1433 N N . SER A 1 208 ? 43.82652 19.66639 -3.21168 1.000 20.80680 200 SER A N 1
ATOM 1434 C CA . SER A 1 208 ? 44.71429 18.62026 -2.73259 1.000 23.51789 200 SER A CA 1
ATOM 1435 C C . SER A 1 208 ? 43.98116 17.28569 -2.62807 1.000 22.92051 200 SER A C 1
ATOM 1436 O O . SER A 1 208 ? 42.75219 17.20762 -2.69271 1.000 19.37307 200 SER A O 1
ATOM 1439 N N . ASP A 1 209 ? 44.76183 16.22284 -2.41841 1.000 22.66146 201 ASP A N 1
ATOM 1440 C CA . ASP A 1 209 ? 44.16384 14.91977 -2.13520 1.000 24.45954 201 ASP A CA 1
ATOM 1441 C C . ASP A 1 209 ? 43.32384 14.95975 -0.86210 1.000 21.78046 201 ASP A C 1
ATOM 1442 O O . ASP A 1 209 ? 42.27011 14.31403 -0.78095 1.000 19.42466 201 ASP A O 1
ATOM 1447 N N . LEU A 1 210 ? 43.75575 15.73321 0.13794 1.000 20.47928 202 LEU A N 1
ATOM 1448 C CA . LEU A 1 210 ? 42.97321 15.87743 1.36134 1.000 19.18069 202 LEU A CA 1
ATOM 1449 C C . LEU A 1 210 ? 41.58329 16.43322 1.07138 1.000 19.16606 202 LEU A C 1
ATOM 1450 O O . LEU A 1 210 ? 40.58159 15.93998 1.60702 1.000 19.07427 202 LEU A O 1
ATOM 1455 N N . GLU A 1 211 ? 41.50683 17.46931 0.22897 1.000 17.41048 203 GLU A N 1
ATOM 1456 C CA A GLU A 1 211 ? 40.21071 18.02935 -0.13591 0.516 17.67353 203 GLU A CA 1
ATOM 1457 C CA B GLU A 1 211 ? 40.21271 18.03237 -0.15041 0.484 17.67886 203 GLU A CA 1
ATOM 1458 C C . GLU A 1 211 ? 39.32871 16.97753 -0.80161 1.000 17.22325 203 GLU A C 1
ATOM 1459 O O . GLU A 1 211 ? 38.14165 16.85001 -0.47568 1.000 16.13588 203 GLU A O 1
ATOM 1470 N N . ALA A 1 212 ? 39.88753 16.22582 -1.74578 1.000 17.19316 204 ALA A N 1
ATOM 1471 C CA . ALA A 1 212 ? 39.10365 15.20131 -2.42526 1.000 15.91333 204 ALA A CA 1
ATOM 1472 C C . ALA A 1 212 ? 38.58394 14.16765 -1.43568 1.000 16.60052 204 ALA A C 1
ATOM 1473 O O . ALA A 1 212 ? 37.42217 13.75181 -1.51230 1.000 18.57557 204 ALA A O 1
ATOM 1475 N N . GLN A 1 213 ? 39.44320 13.71669 -0.51900 1.000 17.53143 205 GLN A N 1
ATOM 1476 C CA . GLN A 1 213 ? 39.01969 12.76693 0.50262 1.000 16.54883 205 GLN A CA 1
ATOM 1477 C C . GLN A 1 213 ? 37.89581 13.34168 1.35029 1.000 19.65792 205 GLN A C 1
ATOM 1478 O O . GLN A 1 213 ? 36.85652 12.69478 1.54895 1.000 19.94771 205 GLN A O 1
ATOM 1480 N N . VAL A 1 214 ? 38.09918 14.55358 1.87472 1.000 13.35436 206 VAL A N 1
ATOM 1481 C CA . VAL A 1 214 ? 37.11809 15.18167 2.76104 1.000 14.24679 206 VAL A CA 1
ATOM 1482 C C . VAL A 1 214 ? 35.78796 15.36596 2.04199 1.000 16.61129 206 VAL A C 1
ATOM 1483 O O . VAL A 1 214 ? 34.71525 15.08606 2.59471 1.000 14.49050 206 VAL A O 1
ATOM 1487 N N . LEU A 1 215 ? 35.83820 15.86777 0.81109 1.000 13.92023 207 LEU A N 1
ATOM 1488 C CA . LEU A 1 215 ? 34.61053 16.09115 0.05268 1.000 14.60515 207 LEU A CA 1
ATOM 1489 C C . LEU A 1 215 ? 33.81995 14.79616 -0.11451 1.000 12.67009 207 LEU A C 1
ATOM 1490 O O . LEU A 1 215 ? 32.58984 14.76962 0.05871 1.000 14.26188 207 LEU A O 1
ATOM 1495 N N . GLY A 1 216 ? 34.51168 13.71863 -0.47525 1.000 15.47162 208 GLY A N 1
ATOM 1496 C CA . GLY A 1 216 ? 33.85208 12.43110 -0.62731 1.000 15.97858 208 GLY A CA 1
ATOM 1497 C C . GLY A 1 216 ? 33.21692 11.94527 0.65427 1.000 17.02279 208 GLY A C 1
ATOM 1498 O O . GLY A 1 216 ? 32.21137 11.23176 0.61905 1.000 17.34901 208 GLY A O 1
ATOM 1499 N N . GLN A 1 217 ? 33.77056 12.33924 1.80500 1.000 14.19184 209 GLN A N 1
ATOM 1500 C CA A GLN A 1 217 ? 33.20820 11.88346 3.06477 0.511 15.74252 209 GLN A CA 1
ATOM 1501 C CA B GLN A 1 217 ? 33.30492 11.94811 3.12385 0.489 15.81586 209 GLN A CA 1
ATOM 1502 C C . GLN A 1 217 ? 32.26894 12.90856 3.69478 1.000 14.09065 209 GLN A C 1
ATOM 1503 O O . GLN A 1 217 ? 31.84014 12.71841 4.83151 1.000 16.34442 209 GLN A O 1
ATOM 1514 N N . THR A 1 218 ? 31.88965 13.95926 2.95614 1.000 9.92238 210 THR A N 1
ATOM 1515 C CA . THR A 1 218 ? 30.96594 14.96123 3.49192 1.000 9.07511 210 THR A CA 1
ATOM 1516 C C . THR A 1 218 ? 29.52739 14.56905 3.16755 1.000 10.32721 210 THR A C 1
ATOM 1517 O O . THR A 1 218 ? 29.13551 14.60690 1.99018 1.000 10.04272 210 THR A O 1
ATOM 1521 N N . PRO A 1 219 ? 28.70415 14.23582 4.15645 1.000 8.98896 211 PRO A N 1
ATOM 1522 C CA . PRO A 1 219 ? 27.34033 13.76926 3.84779 1.000 9.44930 211 PRO A CA 1
ATOM 1523 C C . PRO A 1 219 ? 26.52745 14.74025 3.00220 1.000 9.17326 211 PRO A C 1
ATOM 1524 O O . PRO A 1 219 ? 25.76197 14.28872 2.13477 1.000 9.77756 211 PRO A O 1
ATOM 1528 N N . LEU A 1 220 ? 26.66681 16.04707 3.21514 1.000 8.52958 212 LEU A N 1
ATOM 1529 C CA . LEU A 1 220 ? 25.84741 17.01064 2.48158 1.000 8.51361 212 LEU A CA 1
ATOM 1530 C C . LEU A 1 220 ? 26.48653 17.44669 1.15542 1.000 10.21804 212 LEU A C 1
ATOM 1531 O O . LEU A 1 220 ? 25.95858 18.33565 0.48349 1.000 11.25436 212 LEU A O 1
ATOM 1536 N N . GLY A 1 221 ? 27.59913 16.83497 0.75801 1.000 9.22595 213 GLY A N 1
ATOM 1537 C CA . GLY A 1 221 ? 27.90701 16.77735 -0.66459 1.000 9.92796 213 GLY A CA 1
ATOM 1538 C C . GLY A 1 221 ? 28.60435 17.96628 -1.28359 1.000 12.00603 213 GLY A C 1
ATOM 1539 O O . GLY A 1 221 ? 28.59049 18.08308 -2.52329 1.000 13.71502 213 GLY A O 1
ATOM 1540 N N . ARG A 1 222 ? 29.23712 18.82829 -0.48972 1.000 9.78100 214 ARG A N 1
ATOM 1541 C CA . ARG A 1 222 ? 30.01361 19.94178 -1.02876 1.000 11.29681 214 ARG A CA 1
ATOM 1542 C C . ARG A 1 222 ? 31.04260 20.36890 0.00747 1.000 9.94571 214 ARG A C 1
ATOM 1543 O O . ARG A 1 222 ? 31.03417 19.90282 1.14929 1.000 10.47443 214 ARG A O 1
ATOM 1551 N N . LEU A 1 223 ? 31.94538 21.25482 -0.41671 1.000 13.23815 215 LEU A N 1
ATOM 1552 C CA . LEU A 1 223 ? 32.79971 21.93680 0.53714 1.000 12.82841 215 LEU A CA 1
ATOM 1553 C C . LEU A 1 223 ? 32.02129 23.05000 1.22511 1.000 11.48901 215 LEU A C 1
ATOM 1554 O O . LEU A 1 223 ? 31.03620 23.57354 0.69644 1.000 9.82124 215 LEU A O 1
ATOM 1559 N N . GLY A 1 224 ? 32.46972 23.40683 2.41237 1.000 8.65218 216 GLY A N 1
ATOM 1560 C CA . GLY A 1 224 ? 31.86567 24.51140 3.11441 1.000 8.71265 216 GLY A CA 1
ATOM 1561 C C . GLY A 1 224 ? 32.31199 25.85922 2.57583 1.000 10.13743 216 GLY A C 1
ATOM 1562 O O . GLY A 1 224 ? 33.32602 25.98599 1.87800 1.000 9.67762 216 GLY A O 1
ATOM 1563 N N . GLU A 1 225 ? 31.50751 26.86764 2.89850 1.000 7.74249 217 GLU A N 1
ATOM 1564 C CA A GLU A 1 225 ? 31.72620 28.25727 2.53441 0.458 9.83547 217 GLU A CA 1
ATOM 1565 C CA B GLU A 1 225 ? 31.72544 28.25716 2.53582 0.542 9.83078 217 GLU A CA 1
ATOM 1566 C C . GLU A 1 225 ? 31.74819 29.10292 3.80001 1.000 7.55843 217 GLU A C 1
ATOM 1567 O O . GLU A 1 225 ? 31.18318 28.71277 4.82553 1.000 8.75158 217 GLU A O 1
ATOM 1578 N N . PRO A 1 226 ? 32.39013 30.26292 3.77086 1.000 6.95295 218 PRO A N 1
ATOM 1579 C CA . PRO A 1 226 ? 32.46488 31.06064 5.00718 1.000 6.68194 218 PRO A CA 1
ATOM 1580 C C . PRO A 1 226 ? 31.10835 31.35620 5.63856 1.000 7.82139 218 PRO A C 1
ATOM 1581 O O . PRO A 1 226 ? 30.99204 31.31681 6.86862 1.000 6.57231 218 PRO A O 1
ATOM 1585 N N . ASN A 1 227 ? 30.06544 31.58259 4.84394 1.000 9.06539 219 ASN A N 1
ATOM 1586 C CA . ASN A 1 227 ? 28.77098 31.89644 5.44096 1.000 8.31011 219 ASN A CA 1
ATOM 1587 C C . ASN A 1 227 ? 28.14507 30.70465 6.15018 1.000 9.52954 219 ASN A C 1
ATOM 1588 O O . ASN A 1 227 ? 27.27698 30.91230 7.00037 1.000 9.81142 219 ASN A O 1
ATOM 1593 N N . ASP A 1 228 ? 28.54359 29.47258 5.81683 1.000 7.22533 220 ASP A N 1
ATOM 1594 C CA . ASP A 1 228 ? 28.09431 28.30521 6.57960 1.000 7.90750 220 ASP A CA 1
ATOM 1595 C C . ASP A 1 228 ? 28.51797 28.39922 8.03935 1.000 8.20566 220 ASP A C 1
ATOM 1596 O O . ASP A 1 228 ? 27.81638 27.90102 8.93270 1.000 8.11753 220 ASP A O 1
ATOM 1601 N N . ILE A 1 229 ? 29.68930 28.98868 8.29206 1.000 7.10375 221 ILE A N 1
ATOM 1602 C CA . ILE A 1 229 ? 30.16252 29.18366 9.65684 1.000 7.55816 221 ILE A CA 1
ATOM 1603 C C . ILE A 1 229 ? 29.55570 30.44525 10.25143 1.000 7.40780 221 ILE A C 1
ATOM 1604 O O . ILE A 1 229 ? 29.20047 30.48465 11.43707 1.000 7.30283 221 ILE A O 1
ATOM 1609 N N . ALA A 1 230 ? 29.42546 31.49340 9.43518 1.000 7.18114 222 ALA A N 1
ATOM 1610 C CA . ALA A 1 230 ? 28.96629 32.78142 9.94743 1.000 6.65435 222 ALA A CA 1
ATOM 1611 C C . ALA A 1 230 ? 27.57625 32.69047 10.58083 1.000 8.48072 222 ALA A C 1
ATOM 1612 O O . ALA A 1 230 ? 27.33553 33.27612 11.64516 1.000 7.90898 222 ALA A O 1
ATOM 1614 N N . SER A 1 231 ? 26.65481 31.94647 9.96276 1.000 8.31809 223 SER A N 1
ATOM 1615 C CA A SER A 1 231 ? 25.32078 31.87569 10.54356 0.661 6.78096 223 SER A CA 1
ATOM 1616 C CA B SER A 1 231 ? 25.30780 31.81471 10.51432 0.339 6.86629 223 SER A CA 1
ATOM 1617 C C . SER A 1 231 ? 25.31674 31.13409 11.87521 1.000 7.82132 223 SER A C 1
ATOM 1618 O O . SER A 1 231 ? 24.46883 31.43177 12.73008 1.000 9.80865 223 SER A O 1
ATOM 1623 N N . VAL A 1 232 ? 26.24006 30.19184 12.08143 1.000 7.60997 224 VAL A N 1
ATOM 1624 C CA . VAL A 1 232 ? 26.31340 29.51846 13.37529 1.000 7.37429 224 VAL A CA 1
ATOM 1625 C C . VAL A 1 232 ? 26.92309 30.44978 14.41559 1.000 8.20717 224 VAL A C 1
ATOM 1626 O O . VAL A 1 232 ? 26.49739 30.46904 15.57207 1.000 6.93378 224 VAL A O 1
ATOM 1630 N N . ALA A 1 233 ? 27.90597 31.26074 14.02008 1.000 6.82044 225 ALA A N 1
ATOM 1631 C CA . ALA A 1 233 ? 28.44717 32.25062 14.93962 1.000 6.05765 225 ALA A CA 1
ATOM 1632 C C . ALA A 1 233 ? 27.38154 33.23829 15.40303 1.000 8.56437 225 ALA A C 1
ATOM 1633 O O . ALA A 1 233 ? 27.34440 33.60249 16.58460 1.000 7.49959 225 ALA A O 1
ATOM 1635 N N . VAL A 1 234 ? 26.49877 33.67746 14.49524 1.000 7.33563 226 VAL A N 1
ATOM 1636 C CA . VAL A 1 234 ? 25.41483 34.57952 14.88893 1.000 7.18266 226 VAL A CA 1
ATOM 1637 C C . VAL A 1 234 ? 24.52866 33.91193 15.92298 1.000 8.56879 226 VAL A C 1
ATOM 1638 O O . VAL A 1 234 ? 24.16435 34.51808 16.93569 1.000 7.83398 226 VAL A O 1
ATOM 1642 N N . PHE A 1 235 ? 24.16047 32.65225 15.67687 1.000 7.45349 227 PHE A N 1
ATOM 1643 C CA . PHE A 1 235 ? 23.37571 31.90363 16.64977 1.000 6.97272 227 PHE A CA 1
ATOM 1644 C C . PHE A 1 235 ? 24.04611 31.89092 18.02654 1.000 5.40006 227 PHE A C 1
ATOM 1645 O O . PHE A 1 235 ? 23.42131 32.24775 19.03396 1.000 7.33176 227 PHE A O 1
ATOM 1653 N N . LEU A 1 236 ? 25.33240 31.50784 18.08891 1.000 6.68329 228 LEU A N 1
ATOM 1654 C CA . LEU A 1 236 ? 26.02233 31.41970 19.37993 1.000 7.83935 228 LEU A CA 1
ATOM 1655 C C . LEU A 1 236 ? 26.20197 32.78370 20.03048 1.000 6.14757 228 LEU A C 1
ATOM 1656 O O . LEU A 1 236 ? 26.19986 32.88558 21.26356 1.000 8.02468 228 LEU A O 1
ATOM 1661 N N . ALA A 1 237 ? 26.34765 33.84295 19.22728 1.000 6.27823 229 ALA A N 1
ATOM 1662 C CA . ALA A 1 237 ? 26.46286 35.19245 19.76496 1.000 7.19065 229 ALA A CA 1
ATOM 1663 C C . ALA A 1 237 ? 25.15404 35.68186 20.37037 1.000 10.79141 229 ALA A C 1
ATOM 1664 O O . ALA A 1 237 ? 25.16290 36.55791 21.24548 1.000 10.42157 229 ALA A O 1
ATOM 1666 N N . SER A 1 238 ? 24.03340 35.15205 19.89926 1.000 9.19436 230 SER A N 1
ATOM 1667 C CA . SER A 1 238 ? 22.71190 35.67205 20.22760 1.000 8.23938 230 SER A CA 1
ATOM 1668 C C . SER A 1 238 ? 22.12387 35.01480 21.46882 1.000 9.35360 230 SER A C 1
ATOM 1669 O O . SER A 1 238 ? 22.60930 33.99867 21.97027 1.000 9.03249 230 SER A O 1
ATOM 1672 N N . ASP A 1 239 ? 21.01424 35.59406 21.93543 1.000 9.88108 231 ASP A N 1
ATOM 1673 C CA . ASP A 1 239 ? 20.28631 35.02898 23.07140 1.000 9.43314 231 ASP A CA 1
ATOM 1674 C C . ASP A 1 239 ? 19.62742 33.69537 22.73454 1.000 10.56445 231 ASP A C 1
ATOM 1675 O O . ASP A 1 239 ? 19.21064 32.97417 23.64884 1.000 11.70528 231 ASP A O 1
ATOM 1680 N N . ASP A 1 240 ? 19.52990 33.33546 21.45448 1.000 9.67695 232 ASP A N 1
ATOM 1681 C CA . ASP A 1 240 ? 18.94570 32.03759 21.13212 1.000 8.46113 232 ASP A CA 1
ATOM 1682 C C . ASP A 1 240 ? 19.78365 30.89011 21.67133 1.000 9.80677 232 ASP A C 1
ATOM 1683 O O . ASP A 1 240 ? 19.25760 29.78814 21.86328 1.000 8.82971 232 ASP A O 1
ATOM 1688 N N . ALA A 1 241 ? 21.07825 31.12348 21.90944 1.000 8.16636 233 ALA A N 1
ATOM 1689 C CA . ALA A 1 241 ? 21.97554 30.13731 22.50239 1.000 6.11287 233 ALA A CA 1
ATOM 1690 C C . ALA A 1 241 ? 22.19718 30.39078 23.99327 1.000 6.60897 233 ALA A C 1
ATOM 1691 O O . ALA A 1 241 ? 23.19571 29.92777 24.55286 1.000 8.59857 233 ALA A O 1
ATOM 1693 N N . ARG A 1 242 ? 21.24566 31.05877 24.66507 1.000 8.22867 234 ARG A N 1
ATOM 1694 C CA . ARG A 1 242 ? 21.46679 31.46541 26.05471 1.000 9.10856 234 ARG A CA 1
ATOM 1695 C C . ARG A 1 242 ? 21.68882 30.28270 26.99133 1.000 8.84073 234 ARG A C 1
ATOM 1696 O O . ARG A 1 242 ? 22.24585 30.47490 28.08117 1.000 8.99867 234 ARG A O 1
ATOM 1704 N N . TRP A 1 243 ? 21.23929 29.07755 26.61411 1.000 9.34763 235 TRP A N 1
ATOM 1705 C CA . TRP A 1 243 ? 21.33450 27.91562 27.48427 1.000 8.72034 235 TRP A CA 1
ATOM 1706 C C . TRP A 1 243 ? 22.40576 26.92841 27.00794 1.000 9.68185 235 TRP A C 1
ATOM 1707 O O . TRP A 1 243 ? 22.47130 25.78520 27.48660 1.000 8.03154 235 TRP A O 1
ATOM 1718 N N . MET A 1 244 ? 23.30209 27.38577 26.13559 1.000 9.07483 236 MET A N 1
ATOM 1719 C CA A MET A 1 244 ? 24.41513 26.58029 25.63788 0.709 6.33514 236 MET A CA 1
ATOM 1720 C CA B MET A 1 244 ? 24.40834 26.58651 25.62390 0.291 6.40938 236 MET A CA 1
ATOM 1721 C C . MET A 1 244 ? 25.72729 27.22206 26.04706 1.000 6.49993 236 MET A C 1
ATOM 1722 O O . MET A 1 244 ? 25.98983 28.37631 25.69672 1.000 8.15691 236 MET A O 1
ATOM 1731 N N . THR A 1 245 ? 26.55211 26.46794 26.77080 1.000 6.52997 237 THR A N 1
ATOM 1732 C CA . THR A 1 245 ? 27.91867 26.88677 27.06096 1.000 7.32561 237 THR A CA 1
ATOM 1733 C C . THR A 1 245 ? 28.77609 25.64310 27.23226 1.000 10.06373 237 THR A C 1
ATOM 1734 O O . THR A 1 245 ? 28.30818 24.60381 27.71945 1.000 9.37921 237 THR A O 1
ATOM 1738 N N . GLY A 1 246 ? 30.02229 25.74270 26.77919 1.000 7.42952 238 GLY A N 1
ATOM 1739 C CA . GLY A 1 246 ? 30.91943 24.61065 26.77375 1.000 6.97168 238 GLY A CA 1
ATOM 1740 C C . GLY A 1 246 ? 30.70387 23.64802 25.63088 1.000 6.60988 238 GLY A C 1
ATOM 1741 O O . GLY A 1 246 ? 31.25026 22.52691 25.68407 1.000 9.98073 238 GLY A O 1
ATOM 1742 N N . GLU A 1 247 ? 29.93887 24.03745 24.62324 1.000 6.31103 239 GLU A N 1
ATOM 1743 C CA . GLU A 1 247 ? 29.66523 23.18658 23.46399 1.000 6.26208 239 GLU A CA 1
ATOM 1744 C C . GLU A 1 247 ? 30.71234 23.39714 22.37641 1.000 7.97312 239 GLU A C 1
ATOM 1745 O O . GLU A 1 247 ? 31.41964 24.41299 22.32858 1.000 7.71098 239 GLU A O 1
ATOM 1751 N N . HIS A 1 248 ? 30.81117 22.39253 21.50558 1.000 7.31687 240 HIS A N 1
ATOM 1752 C CA . HIS A 1 248 ? 31.71829 22.40392 20.36187 1.000 5.60186 240 HIS A CA 1
ATOM 1753 C C . HIS A 1 248 ? 30.84575 21.99603 19.18013 1.000 6.61308 240 HIS A C 1
ATOM 1754 O O . HIS A 1 248 ? 30.45298 20.83056 19.06281 1.000 9.83906 240 HIS A O 1
ATOM 1761 N N . LEU A 1 249 ? 30.48836 22.95353 18.35321 1.000 6.28382 241 LEU A N 1
ATOM 1762 C CA . LEU A 1 249 ? 29.52029 22.72020 17.28467 1.000 7.14626 241 LEU A CA 1
ATOM 1763 C C . LEU A 1 249 ? 30.28660 22.36754 16.01635 1.000 7.45647 241 LEU A C 1
ATOM 1764 O O . LEU A 1 249 ? 30.96461 23.22778 15.44742 1.000 7.26396 241 LEU A O 1
ATOM 1769 N N . VAL A 1 250 ? 30.13575 21.12797 15.54859 1.000 6.70166 242 VAL A N 1
ATOM 1770 C CA . VAL A 1 250 ? 30.81385 20.71265 14.31987 1.000 6.12140 242 VAL A CA 1
ATOM 1771 C C . VAL A 1 250 ? 29.98782 21.18848 13.13549 1.000 8.66580 242 VAL A C 1
ATOM 1772 O O . VAL A 1 250 ? 28.81386 20.82504 12.98514 1.000 7.18366 242 VAL A O 1
ATOM 1776 N N . VAL A 1 251 ? 30.60005 22.02925 12.29669 1.000 5.87571 243 VAL A N 1
ATOM 1777 C CA . VAL A 1 251 ? 29.88240 22.63529 11.17971 1.000 7.01892 243 VAL A CA 1
ATOM 1778 C C . VAL A 1 251 ? 30.66922 22.27996 9.92601 1.000 6.55775 243 VAL A C 1
ATOM 1779 O O . VAL A 1 251 ? 31.47273 23.07269 9.42569 1.000 7.17485 243 VAL A O 1
ATOM 1783 N N . SER A 1 252 ? 30.42530 21.06527 9.42446 1.000 6.36406 244 SER A N 1
ATOM 1784 C CA . SER A 1 252 ? 31.25894 20.42022 8.42168 1.000 6.77803 244 SER A CA 1
ATOM 1785 C C . SER A 1 252 ? 30.40518 19.72339 7.38100 1.000 6.29928 244 SER A C 1
ATOM 1786 O O . SER A 1 252 ? 30.93367 18.88687 6.62771 1.000 8.18443 244 SER A O 1
ATOM 1789 N N . GLY A 1 253 ? 29.09981 19.99674 7.34601 1.000 5.96755 245 GLY A N 1
ATOM 1790 C CA . GLY A 1 253 ? 28.25283 19.25767 6.42093 1.000 7.85512 245 GLY A CA 1
ATOM 1791 C C . GLY A 1 253 ? 28.08878 17.80122 6.78789 1.000 7.61552 245 GLY A C 1
ATOM 1792 O O . GLY A 1 253 ? 27.71202 16.98357 5.93604 1.000 7.73237 245 GLY A O 1
ATOM 1793 N N . GLY A 1 254 ? 28.38155 17.44036 8.04488 1.000 6.94174 246 GLY A N 1
ATOM 1794 C CA . GLY A 1 254 ? 28.15779 16.08376 8.53503 1.000 7.43896 246 GLY A CA 1
ATOM 1795 C C . GLY A 1 254 ? 29.40005 15.23623 8.73753 1.000 7.37482 246 GLY A C 1
ATOM 1796 O O . GLY A 1 254 ? 29.27187 14.07639 9.16051 1.000 8.30441 246 GLY A O 1
ATOM 1797 N N . LEU A 1 255 ? 30.58896 15.76724 8.45868 1.000 7.31826 247 LEU A N 1
ATOM 1798 C CA . LEU A 1 255 ? 31.82299 15.00494 8.61099 1.000 7.84162 247 LEU A CA 1
ATOM 1799 C C . LEU A 1 255 ? 32.31292 15.11167 10.05008 1.000 8.46787 247 LEU A C 1
ATOM 1800 O O . LEU A 1 255 ? 32.45190 16.21338 10.58059 1.000 10.31837 247 LEU A O 1
ATOM 1805 N N . ASN A 1 256 ? 32.52535 13.96462 10.68587 1.000 10.60853 248 ASN A N 1
ATOM 1806 C CA . ASN A 1 256 ? 33.09390 13.97877 12.04301 1.000 10.95215 248 ASN A CA 1
ATOM 1807 C C . ASN A 1 256 ? 33.74531 12.65460 12.35930 1.000 13.87419 248 ASN A C 1
ATOM 1808 O O . ASN A 1 256 ? 33.73573 11.75120 11.52886 1.000 12.64243 248 ASN A O 1
ATOM 1814 N N . SER B 1 10 ? 56.18269 -13.66303 29.57890 1.000 38.41510 2 SER B N 1
ATOM 1815 C CA . SER B 1 10 ? 56.01217 -12.27211 29.99677 1.000 27.47048 2 SER B CA 1
ATOM 1816 C C . SER B 1 10 ? 55.63338 -11.39439 28.79886 1.000 22.53546 2 SER B C 1
ATOM 1817 O O . SER B 1 10 ? 56.16332 -11.56538 27.69269 1.000 25.82714 2 SER B O 1
ATOM 1820 N N . LYS B 1 11 ? 54.74379 -10.43123 29.05951 1.000 19.05701 3 LYS B N 1
ATOM 1821 C CA A LYS B 1 11 ? 54.07462 -9.69108 27.98814 0.613 20.57594 3 LYS B CA 1
ATOM 1822 C CA B LYS B 1 11 ? 54.07882 -9.70185 27.98023 0.387 20.56568 3 LYS B CA 1
ATOM 1823 C C . LYS B 1 11 ? 55.04939 -8.90114 27.12352 1.000 21.69930 3 LYS B C 1
ATOM 1824 O O . LYS B 1 11 ? 54.77231 -8.65901 25.94076 1.000 20.16600 3 LYS B O 1
ATOM 1835 N N . LEU B 1 12 ? 56.16855 -8.45442 27.68913 1.000 13.83930 4 LEU B N 1
ATOM 1836 C CA . LEU B 1 12 ? 57.05726 -7.55951 26.95083 1.000 10.96805 4 LEU B CA 1
ATOM 1837 C C . LEU B 1 12 ? 58.46845 -8.11642 26.84400 1.000 11.33477 4 LEU B C 1
ATOM 1838 O O . LEU B 1 12 ? 59.42813 -7.35129 26.71009 1.000 13.76688 4 LEU B O 1
ATOM 1843 N N . ALA B 1 13 ? 58.59645 -9.44323 26.89787 1.000 13.44998 5 ALA B N 1
ATOM 1844 C CA . ALA B 1 13 ? 59.88710 -10.10314 26.73093 1.000 17.80399 5 ALA B CA 1
ATOM 1845 C C . ALA B 1 13 ? 60.54693 -9.65540 25.43597 1.000 15.51376 5 ALA B C 1
ATOM 1846 O O . ALA B 1 13 ? 59.90560 -9.61074 24.38524 1.000 16.53060 5 ALA B O 1
ATOM 1848 N N . GLY B 1 14 ? 61.83083 -9.31495 25.52139 1.000 13.60125 6 GLY B N 1
ATOM 1849 C CA . GLY B 1 14 ? 62.59289 -8.91555 24.35135 1.000 16.18838 6 GLY B CA 1
ATOM 1850 C C . GLY B 1 14 ? 62.37603 -7.49369 23.87247 1.000 14.44742 6 GLY B C 1
ATOM 1851 O O . GLY B 1 14 ? 63.06183 -7.06253 22.93092 1.000 14.33228 6 GLY B O 1
ATOM 1852 N N . LYS B 1 15 ? 61.46396 -6.74430 24.47688 1.000 14.13898 7 LYS B N 1
ATOM 1853 C CA . LYS B 1 15 ? 61.14341 -5.39253 24.03617 1.000 11.36803 7 LYS B CA 1
ATOM 1854 C C . LYS B 1 15 ? 61.92699 -4.35996 24.83069 1.000 11.68774 7 LYS B C 1
ATOM 1855 O O . LYS B 1 15 ? 62.37584 -4.61563 25.94605 1.000 10.76343 7 LYS B O 1
ATOM 1861 N N . VAL B 1 16 ? 62.05051 -3.16778 24.24579 1.000 9.10219 8 VAL B N 1
ATOM 1862 C CA . VAL B 1 16 ? 62.73408 -2.03661 24.86103 1.000 8.60804 8 VAL B CA 1
ATOM 1863 C C . VAL B 1 16 ? 61.75986 -0.87232 24.93811 1.000 8.08118 8 VAL B C 1
ATOM 1864 O O . VAL B 1 16 ? 61.11134 -0.54365 23.94097 1.000 8.01264 8 VAL B O 1
ATOM 1868 N N . ALA B 1 17 ? 61.68512 -0.23622 26.10851 1.000 7.32111 9 ALA B N 1
ATOM 1869 C CA . ALA B 1 17 ? 60.80679 0.91036 26.32638 1.000 6.76512 9 ALA B CA 1
ATOM 1870 C C . ALA B 1 17 ? 61.59327 2.11912 26.81721 1.000 9.02418 9 ALA B C 1
ATOM 1871 O O . ALA B 1 17 ? 62.59810 1.97890 27.51842 1.000 9.55410 9 ALA B O 1
ATOM 1873 N N . ILE B 1 18 ? 61.12679 3.30134 26.42664 1.000 6.49153 10 ILE B N 1
ATOM 1874 C CA . ILE B 1 18 ? 61.52461 4.57758 27.01720 1.000 6.42898 10 ILE B CA 1
ATOM 1875 C C . ILE B 1 18 ? 60.33534 5.10217 27.79740 1.000 8.01948 10 ILE B C 1
ATOM 1876 O O . ILE B 1 18 ? 59.21857 5.13979 27.26547 1.000 7.67552 10 ILE B O 1
ATOM 1881 N N . VAL B 1 19 ? 60.56026 5.51670 29.04172 1.000 7.01304 11 VAL B N 1
ATOM 1882 C CA . VAL B 1 19 ? 59.55962 6.27943 29.79469 1.000 6.52899 11 VAL B CA 1
ATOM 1883 C C . VAL B 1 19 ? 60.17474 7.63270 30.10185 1.000 6.87250 11 VAL B C 1
ATOM 1884 O O . VAL B 1 19 ? 61.17325 7.71806 30.83542 1.000 7.87632 11 VAL B O 1
ATOM 1888 N N . THR B 1 20 ? 59.61659 8.69842 29.52472 1.000 6.86190 12 THR B N 1
ATOM 1889 C CA . THR B 1 20 ? 60.09815 10.02689 29.89600 1.000 6.57781 12 THR B CA 1
ATOM 1890 C C . THR B 1 20 ? 59.55031 10.40543 31.27424 1.000 8.15877 12 THR B C 1
ATOM 1891 O O . THR B 1 20 ? 58.42248 10.05972 31.62998 1.000 7.42586 12 THR B O 1
ATOM 1895 N N . GLY B 1 21 ? 60.36316 11.10865 32.07098 1.000 8.53910 13 GLY B N 1
ATOM 1896 C CA . GLY B 1 21 ? 59.91115 11.49266 33.40345 1.000 7.01148 13 GLY B CA 1
ATOM 1897 C C . GLY B 1 21 ? 59.59452 10.32130 34.31405 1.000 6.94402 13 GLY B C 1
ATOM 1898 O O . GLY B 1 21 ? 58.50649 10.24052 34.90643 1.000 8.41026 13 GLY B O 1
ATOM 1899 N N . ALA B 1 22 ? 60.55535 9.40115 34.43409 1.000 8.25953 14 ALA B N 1
ATOM 1900 C CA . ALA B 1 22 ? 60.36902 8.18616 35.21912 1.000 8.18490 14 ALA B CA 1
ATOM 1901 C C . ALA B 1 22 ? 61.10950 8.24088 36.54696 1.000 8.35941 14 ALA B C 1
ATOM 1902 O O . ALA B 1 22 ? 61.26812 7.20607 37.20599 1.000 8.67240 14 ALA B O 1
ATOM 1904 N N . SER B 1 23 ? 61.59146 9.41691 36.95093 1.000 7.95485 15 SER B N 1
ATOM 1905 C CA . SER B 1 23 ? 62.22297 9.55106 38.26639 1.000 8.55647 15 SER B CA 1
ATOM 1906 C C . SER B 1 23 ? 61.21522 9.76106 39.39295 1.000 8.90283 15 SER B C 1
ATOM 1907 O O . SER B 1 23 ? 61.60468 9.69201 40.56542 1.000 9.85036 15 SER B O 1
ATOM 1910 N N . LYS B 1 24 ? 59.93849 9.98246 39.06230 1.000 8.28608 16 LYS B N 1
ATOM 1911 C CA . LYS B 1 24 ? 58.87552 10.24656 40.02888 1.000 8.63262 16 LYS B CA 1
ATOM 1912 C C . LYS B 1 24 ? 57.56504 9.69249 39.50427 1.000 7.93274 16 LYS B C 1
ATOM 1913 O O . LYS B 1 24 ? 57.39604 9.47615 38.30048 1.000 9.02977 16 LYS B O 1
ATOM 1919 N N . GLY B 1 25 ? 56.63555 9.48394 40.43950 1.000 7.97076 17 GLY B N 1
ATOM 1920 C CA . GLY B 1 25 ? 55.19806 9.49067 40.12957 1.000 7.91114 17 GLY B CA 1
ATOM 1921 C C . GLY B 1 25 ? 54.74696 8.41182 39.16510 1.000 7.55349 17 GLY B C 1
ATOM 1922 O O . GLY B 1 25 ? 55.14222 7.24132 39.24768 1.000 8.94379 17 GLY B O 1
ATOM 1923 N N . ILE B 1 26 ? 53.87640 8.82111 38.23929 1.000 6.96855 18 ILE B N 1
ATOM 1924 C CA . ILE B 1 26 ? 53.29500 7.89119 37.27077 1.000 7.59224 18 ILE B CA 1
ATOM 1925 C C . ILE B 1 26 ? 54.38174 7.26386 36.40444 1.000 8.41074 18 ILE B C 1
ATOM 1926 O O . ILE B 1 26 ? 54.35096 6.05435 36.11098 1.000 7.71914 18 ILE B O 1
ATOM 1931 N N . GLY B 1 27 ? 55.36701 8.06929 35.99392 1.000 5.98812 19 GLY B N 1
ATOM 1932 C CA . GLY B 1 27 ? 56.40554 7.56152 35.11219 1.000 7.89554 19 GLY B CA 1
ATOM 1933 C C . GLY B 1 27 ? 57.24774 6.50598 35.78103 1.000 9.31939 19 GLY B C 1
ATOM 1934 O O . GLY B 1 27 ? 57.57031 5.47725 35.17471 1.000 8.45408 19 GLY B O 1
ATOM 1935 N N . ALA B 1 28 ? 57.58766 6.72803 37.05515 1.000 7.91437 20 ALA B N 1
ATOM 1936 C CA . ALA B 1 28 ? 58.34805 5.73031 37.79320 1.000 6.59200 20 ALA B CA 1
ATOM 1937 C C . ALA B 1 28 ? 57.57033 4.42237 37.89823 1.000 8.74826 20 ALA B C 1
ATOM 1938 O O . ALA B 1 28 ? 58.13770 3.33661 37.71817 1.000 9.21717 20 ALA B O 1
ATOM 1940 N N . ALA B 1 29 ? 56.26832 4.49744 38.17440 1.000 8.49747 21 ALA B N 1
ATOM 1941 C CA . ALA B 1 29 ? 55.49176 3.26463 38.29974 1.000 8.42603 21 ALA B CA 1
ATOM 1942 C C . ALA B 1 29 ? 55.36283 2.55071 36.95951 1.000 6.69651 21 ALA B C 1
ATOM 1943 O O . ALA B 1 29 ? 55.41802 1.31320 36.90901 1.000 9.48313 21 ALA B O 1
ATOM 1945 N N . ILE B 1 30 ? 55.16341 3.30908 35.87413 1.000 8.56027 22 ILE B N 1
ATOM 1946 C CA . ILE B 1 30 ? 55.09709 2.70834 34.54006 1.000 7.13594 22 ILE B CA 1
ATOM 1947 C C . ILE B 1 30 ? 56.40322 2.00272 34.20850 1.000 8.42056 22 ILE B C 1
ATOM 1948 O O . ILE B 1 30 ? 56.40306 0.86297 33.73184 1.000 9.13321 22 ILE B O 1
ATOM 1953 N N . ALA B 1 31 ? 57.54210 2.66549 34.46361 1.000 7.89483 23 ALA B N 1
ATOM 1954 C CA . ALA B 1 31 ? 58.83551 2.04414 34.18333 1.000 8.02399 23 ALA B CA 1
ATOM 1955 C C . ALA B 1 31 ? 58.97986 0.71519 34.90508 1.000 9.06303 23 ALA B C 1
ATOM 1956 O O . ALA B 1 31 ? 59.39814 -0.28831 34.30805 1.000 8.87358 23 ALA B O 1
ATOM 1958 N N . LYS B 1 32 ? 58.65338 0.69069 36.19768 1.000 8.62093 24 LYS B N 1
ATOM 1959 C CA A LYS B 1 32 ? 58.80010 -0.54899 36.94984 0.513 8.91291 24 LYS B CA 1
ATOM 1960 C CA B LYS B 1 32 ? 58.78218 -0.54357 36.96678 0.487 8.92192 24 LYS B CA 1
ATOM 1961 C C . LYS B 1 32 ? 57.83411 -1.62265 36.45489 1.000 8.00456 24 LYS B C 1
ATOM 1962 O O . LYS B 1 32 ? 58.19680 -2.80071 36.39127 1.000 10.18076 24 LYS B O 1
ATOM 1973 N N . ALA B 1 33 ? 56.60895 -1.23904 36.08682 1.000 8.48638 25 ALA B N 1
ATOM 1974 C CA . ALA B 1 33 ? 55.64535 -2.23300 35.62024 1.000 9.36620 25 ALA B CA 1
ATOM 1975 C C . ALA B 1 33 ? 56.02628 -2.79419 34.25509 1.000 9.05460 25 ALA B C 1
ATOM 1976 O O . ALA B 1 33 ? 55.86343 -3.99406 34.00696 1.000 9.61300 25 ALA B O 1
ATOM 1978 N N . LEU B 1 34 ? 56.53315 -1.95419 33.35345 1.000 7.89130 26 LEU B N 1
ATOM 1979 C CA . LEU B 1 34 ? 56.99977 -2.48137 32.07138 1.000 7.68581 26 LEU B CA 1
ATOM 1980 C C . LEU B 1 34 ? 58.14946 -3.46189 32.26410 1.000 8.83937 26 LEU B C 1
ATOM 1981 O O . LEU B 1 34 ? 58.19256 -4.51582 31.61491 1.000 9.36250 26 LEU B O 1
ATOM 1986 N N . ALA B 1 35 ? 59.09027 -3.13385 33.15650 1.000 9.51524 27 ALA B N 1
ATOM 1987 C CA . ALA B 1 35 ? 60.22256 -4.03030 33.38507 1.000 8.85202 27 ALA B CA 1
ATOM 1988 C C . ALA B 1 35 ? 59.77248 -5.32996 34.02965 1.000 10.37956 27 ALA B C 1
ATOM 1989 O O . ALA B 1 35 ? 60.36643 -6.39081 33.78113 1.000 12.69649 27 ALA B O 1
ATOM 1991 N N . ASP B 1 36 ? 58.72452 -5.27594 34.85926 1.000 10.16438 28 ASP B N 1
ATOM 1992 C CA A ASP B 1 36 ? 58.17945 -6.48333 35.47691 0.571 14.02435 28 ASP B CA 1
ATOM 1993 C CA B ASP B 1 36 ? 58.23433 -6.50155 35.47042 0.429 14.00219 28 ASP B CA 1
ATOM 1994 C C . ASP B 1 36 ? 57.66052 -7.45773 34.43624 1.000 12.34836 28 ASP B C 1
ATOM 1995 O O . ASP B 1 36 ? 57.60719 -8.66646 34.68255 1.000 16.54663 28 ASP B O 1
ATOM 2004 N N . GLU B 1 37 ? 57.25355 -6.94817 33.27971 1.000 11.06506 29 GLU B N 1
ATOM 2005 C CA . GLU B 1 37 ? 56.76393 -7.79409 32.20431 1.000 16.11865 29 GLU B CA 1
ATOM 2006 C C . GLU B 1 37 ? 57.83674 -8.07160 31.16063 1.000 13.74489 29 GLU B C 1
ATOM 2007 O O . GLU B 1 37 ? 57.52604 -8.57872 30.07154 1.000 15.49447 29 GLU B O 1
ATOM 2013 N N . GLY B 1 38 ? 59.10032 -7.77450 31.47862 1.000 11.07554 30 GLY B N 1
ATOM 2014 C CA . GLY B 1 38 ? 60.21861 -8.20123 30.65866 1.000 14.11043 30 GLY B CA 1
ATOM 2015 C C . GLY B 1 38 ? 60.86152 -7.13351 29.80683 1.000 10.80172 30 GLY B C 1
ATOM 2016 O O . GLY B 1 38 ? 61.85130 -7.42547 29.12789 1.000 13.26018 30 GLY B O 1
ATOM 2017 N N . ALA B 1 39 ? 60.34645 -5.91322 29.81271 1.000 9.58917 31 ALA B N 1
ATOM 2018 C CA . ALA B 1 39 ? 60.92657 -4.87625 28.97424 1.000 10.21032 31 ALA B CA 1
ATOM 2019 C C . ALA B 1 39 ? 62.19616 -4.33247 29.61071 1.000 10.72439 31 ALA B C 1
ATOM 2020 O O . ALA B 1 39 ? 62.29158 -4.21402 30.83658 1.000 11.40918 31 ALA B O 1
ATOM 2022 N N . ALA B 1 40 ? 63.18925 -4.04857 28.77683 1.000 9.59524 32 ALA B N 1
ATOM 2023 C CA . ALA B 1 40 ? 64.32761 -3.23968 29.20755 1.000 9.35842 32 ALA B CA 1
ATOM 2024 C C . ALA B 1 40 ? 63.90859 -1.78276 29.12606 1.000 9.35616 32 ALA B C 1
ATOM 2025 O O . ALA B 1 40 ? 63.31629 -1.36585 28.12323 1.000 10.68303 32 ALA B O 1
ATOM 2027 N N . VAL B 1 41 ? 64.17233 -1.00115 30.16886 1.000 8.46767 33 VAL B N 1
ATOM 2028 C CA . VAL B 1 41 ? 63.55810 0.32206 30.27654 1.000 8.22972 33 VAL B CA 1
ATOM 2029 C C . VAL B 1 41 ? 64.61772 1.41161 30.38336 1.000 7.55705 33 VAL B C 1
ATOM 2030 O O . VAL B 1 41 ? 65.48715 1.36589 31.26131 1.000 10.24137 33 VAL B O 1
ATOM 2034 N N . VAL B 1 42 ? 64.49024 2.42052 29.52670 1.000 8.85353 34 VAL B N 1
ATOM 2035 C CA . VAL B 1 42 ? 65.25873 3.65305 29.62496 1.000 9.79678 34 VAL B CA 1
ATOM 2036 C C . VAL B 1 42 ? 64.46921 4.59438 30.52120 1.000 8.82856 34 VAL B C 1
ATOM 2037 O O . VAL B 1 42 ? 63.33311 4.96523 30.19590 1.000 8.41803 34 VAL B O 1
ATOM 2041 N N . VAL B 1 43 ? 65.07009 4.97518 31.65025 1.000 8.69945 35 VAL B N 1
ATOM 2042 C CA . VAL B 1 43 ? 64.40944 5.70421 32.72737 1.000 10.66420 35 VAL B CA 1
ATOM 2043 C C . VAL B 1 43 ? 64.91560 7.14247 32.64948 1.000 10.05780 35 VAL B C 1
ATOM 2044 O O . VAL B 1 43 ? 66.04664 7.43882 33.04433 1.000 9.67734 35 VAL B O 1
ATOM 2048 N N . ASN B 1 44 ? 64.10692 8.04739 32.09483 1.000 7.81086 36 ASN B N 1
ATOM 2049 C CA . ASN B 1 44 ? 64.53465 9.42157 31.88254 1.000 8.43510 36 ASN B CA 1
ATOM 2050 C C . ASN B 1 44 ? 64.22662 10.27596 33.10765 1.000 10.35070 36 ASN B C 1
ATOM 2051 O O . ASN B 1 44 ? 63.20482 10.09315 33.77814 1.000 10.38439 36 ASN B O 1
ATOM 2056 N N . TYR B 1 45 ? 65.13015 11.20829 33.40193 1.000 8.60779 37 TYR B N 1
ATOM 2057 C CA . TYR B 1 45 ? 64.90286 12.19316 34.44543 1.000 10.70453 37 TYR B CA 1
ATOM 2058 C C . TYR B 1 45 ? 65.30807 13.54885 33.90851 1.000 10.10499 37 TYR B C 1
ATOM 2059 O O . TYR B 1 45 ? 66.06380 13.65321 32.93436 1.000 10.38333 37 TYR B O 1
ATOM 2068 N N . ALA B 1 46 ? 64.84148 14.59603 34.57664 1.000 9.88834 38 ALA B N 1
ATOM 2069 C CA . ALA B 1 46 ? 65.28382 15.94942 34.26880 1.000 10.27040 38 ALA B CA 1
ATOM 2070 C C . ALA B 1 46 ? 66.12569 16.47639 35.42482 1.000 11.34782 38 ALA B C 1
ATOM 2071 O O . ALA B 1 46 ? 67.35829 16.55985 35.31309 1.000 13.68854 38 ALA B O 1
ATOM 2073 N N . SER B 1 47 ? 65.49579 16.82952 36.54024 1.000 10.32462 39 SER B N 1
ATOM 2074 C CA . SER B 1 47 ? 66.21990 17.39787 37.66448 1.000 10.42107 39 SER B CA 1
ATOM 2075 C C . SER B 1 47 ? 66.71166 16.36869 38.66617 1.000 13.11374 39 SER B C 1
ATOM 2076 O O . SER B 1 47 ? 67.57555 16.70725 39.48436 1.000 16.16152 39 SER B O 1
ATOM 2079 N N . SER B 1 48 ? 66.20758 15.13496 38.64401 1.000 10.70752 40 SER B N 1
ATOM 2080 C CA . SER B 1 48 ? 66.48615 14.19256 39.73610 1.000 10.26098 40 SER B CA 1
ATOM 2081 C C . SER B 1 48 ? 67.14943 12.91301 39.22364 1.000 10.14519 40 SER B C 1
ATOM 2082 O O . SER B 1 48 ? 66.49666 11.88671 39.00886 1.000 10.65622 40 SER B O 1
ATOM 2085 N N . LYS B 1 49 ? 68.48184 12.95955 39.09532 1.000 11.77212 41 LYS B N 1
ATOM 2086 C CA . LYS B 1 49 ? 69.23237 11.73999 38.81210 1.000 10.94116 41 LYS B CA 1
ATOM 2087 C C . LYS B 1 49 ? 69.01704 10.69469 39.90193 1.000 11.17189 41 LYS B C 1
ATOM 2088 O O . LYS B 1 49 ? 68.87172 9.50515 39.60817 1.000 11.39470 41 LYS B O 1
ATOM 2094 N N . ALA B 1 50 ? 68.98429 11.11979 41.16818 1.000 12.26800 42 ALA B N 1
ATOM 2095 C CA . ALA B 1 50 ? 68.82692 10.15602 42.25455 1.000 12.22097 42 ALA B CA 1
ATOM 2096 C C . ALA B 1 50 ? 67.49845 9.42363 42.16076 1.000 11.47549 42 ALA B C 1
ATOM 2097 O O . ALA B 1 50 ? 67.41325 8.23608 42.50701 1.000 14.32250 42 ALA B O 1
ATOM 2099 N N . GLY B 1 51 ? 66.43817 10.12661 41.75598 1.000 10.75064 43 GLY B N 1
ATOM 2100 C CA . GLY B 1 51 ? 65.16212 9.45259 41.59368 1.000 11.09754 43 GLY B CA 1
ATOM 2101 C C . GLY B 1 51 ? 65.22097 8.40585 40.50082 1.000 10.42520 43 GLY B C 1
ATOM 2102 O O . GLY B 1 51 ? 64.68032 7.29858 40.64997 1.000 11.45611 43 GLY B O 1
ATOM 2103 N N . ALA B 1 52 ? 65.83775 8.75111 39.36641 1.000 11.71256 44 ALA B N 1
ATOM 2104 C CA . ALA B 1 52 ? 65.96369 7.77830 38.28566 1.000 9.78989 44 ALA B CA 1
ATOM 2105 C C . ALA B 1 52 ? 66.83018 6.60845 38.71261 1.000 10.99972 44 ALA B C 1
ATOM 2106 O O . ALA B 1 52 ? 66.52870 5.45406 38.38586 1.000 10.42761 44 ALA B O 1
ATOM 2108 N N . ASP B 1 53 ? 67.92709 6.88200 39.42616 1.000 10.47331 45 ASP B N 1
ATOM 2109 C CA . ASP B 1 53 ? 68.76973 5.78211 39.87772 1.000 11.28663 45 ASP B CA 1
ATOM 2110 C C . ASP B 1 53 ? 68.01112 4.87160 40.83182 1.000 12.58152 45 ASP B C 1
ATOM 2111 O O . ASP B 1 53 ? 68.25292 3.65674 40.85794 1.000 13.70742 45 ASP B O 1
ATOM 2116 N N . ALA B 1 54 ? 67.10172 5.43614 41.63392 1.000 11.96935 46 ALA B N 1
ATOM 2117 C CA . ALA B 1 54 ? 66.32794 4.58934 42.54405 1.000 13.43410 46 ALA B CA 1
ATOM 2118 C C . ALA B 1 54 ? 65.40581 3.66911 41.76097 1.000 11.61285 46 ALA B C 1
ATOM 2119 O O . ALA B 1 54 ? 65.26201 2.48507 42.09177 1.000 13.96710 46 ALA B O 1
ATOM 2121 N N . VAL B 1 55 ? 64.80437 4.19036 40.69423 1.000 10.27643 47 VAL B N 1
ATOM 2122 C CA . VAL B 1 55 ? 63.91280 3.37373 39.87491 1.000 10.36150 47 VAL B CA 1
ATOM 2123 C C . VAL B 1 55 ? 64.69969 2.30921 39.11633 1.000 11.45610 47 VAL B C 1
ATOM 2124 O O . VAL B 1 55 ? 64.27899 1.14966 39.04356 1.000 12.57893 47 VAL B O 1
ATOM 2128 N N . VAL B 1 56 ? 65.84538 2.67950 38.54097 1.000 12.67597 48 VAL B N 1
ATOM 2129 C CA . VAL B 1 56 ? 66.68997 1.68460 37.88447 1.000 10.98225 48 VAL B CA 1
ATOM 2130 C C . VAL B 1 56 ? 67.10144 0.59243 38.86846 1.000 14.65929 48 VAL B C 1
ATOM 2131 O O . VAL B 1 56 ? 67.09281 -0.59832 38.53308 1.000 15.15170 48 VAL B O 1
ATOM 2135 N N . SER B 1 57 ? 67.45296 0.97579 40.09977 1.000 14.83301 49 SER B N 1
ATOM 2136 C CA . SER B 1 57 ? 67.83898 -0.01345 41.10712 1.000 13.18406 49 SER B CA 1
ATOM 2137 C C . SER B 1 57 ? 66.66221 -0.91877 41.46283 1.000 14.14183 49 SER B C 1
ATOM 2138 O O . SER B 1 57 ? 66.82966 -2.13445 41.62468 1.000 16.58244 49 SER B O 1
ATOM 2141 N N . ALA B 1 58 ? 65.46516 -0.34592 41.58173 1.000 16.12185 50 ALA B N 1
ATOM 2142 C CA . ALA B 1 58 ? 64.29730 -1.18001 41.83503 1.000 15.57232 50 ALA B CA 1
ATOM 2143 C C . ALA B 1 58 ? 64.12562 -2.21168 40.73198 1.000 14.87289 50 ALA B C 1
ATOM 2144 O O . ALA B 1 58 ? 63.87272 -3.39488 41.00391 1.000 19.03931 50 ALA B O 1
ATOM 2146 N N . ILE B 1 59 ? 64.28154 -1.78312 39.48331 1.000 15.39751 51 ILE B N 1
ATOM 2147 C CA . ILE B 1 59 ? 64.10334 -2.68303 38.35218 1.000 13.77672 51 ILE B CA 1
ATOM 2148 C C . ILE B 1 59 ? 65.16016 -3.77605 38.35963 1.000 17.58710 51 ILE B C 1
ATOM 2149 O O . ILE B 1 59 ? 64.84565 -4.96086 38.20633 1.000 17.15717 51 ILE B O 1
ATOM 2154 N N . THR B 1 60 ? 66.43396 -3.39792 38.52263 1.000 16.50141 52 THR B N 1
ATOM 2155 C CA . THR B 1 60 ? 67.49414 -4.39977 38.43110 1.000 18.76520 52 THR B CA 1
ATOM 2156 C C . THR B 1 60 ? 67.49906 -5.33343 39.63940 1.000 21.94332 52 THR B C 1
ATOM 2157 O O . THR B 1 60 ? 67.80027 -6.52055 39.48821 1.000 23.46313 52 THR B O 1
ATOM 2161 N N . GLU B 1 61 ? 67.13455 -4.83838 40.82634 1.000 20.01852 53 GLU B N 1
ATOM 2162 C CA . GLU B 1 61 ? 67.03738 -5.72100 41.99008 1.000 24.54378 53 GLU B CA 1
ATOM 2163 C C . GLU B 1 61 ? 65.93287 -6.75651 41.81597 1.000 25.13095 53 GLU B C 1
ATOM 2164 O O . GLU B 1 61 ? 66.00416 -7.85192 42.39440 1.000 26.44323 53 GLU B O 1
ATOM 2170 N N . ALA B 1 62 ? 64.89570 -6.42498 41.05317 1.000 23.69905 54 ALA B N 1
ATOM 2171 C CA . ALA B 1 62 ? 63.83614 -7.37342 40.76216 1.000 22.88221 54 ALA B CA 1
ATOM 2172 C C . ALA B 1 62 ? 64.16960 -8.26838 39.57712 1.000 21.91377 54 ALA B C 1
ATOM 2173 O O . ALA B 1 62 ? 63.31392 -9.05697 39.15969 1.000 26.39179 54 ALA B O 1
ATOM 2175 N N . GLY B 1 63 ? 65.38184 -8.17536 39.04039 1.000 23.17048 55 GLY B N 1
ATOM 2176 C CA . GLY B 1 63 ? 65.80758 -9.05094 37.97051 1.000 23.75622 55 GLY B CA 1
ATOM 2177 C C . GLY B 1 63 ? 65.59852 -8.50892 36.57702 1.000 23.74225 55 GLY B C 1
ATOM 2178 O O . GLY B 1 63 ? 65.72078 -9.26903 35.61102 1.000 23.36505 55 GLY B O 1
ATOM 2179 N N . GLY B 1 64 ? 65.29065 -7.22158 36.43972 1.000 18.36475 56 GLY B N 1
ATOM 2180 C CA . GLY B 1 64 ? 65.08448 -6.60755 35.14684 1.000 17.09531 56 GLY B CA 1
ATOM 2181 C C . GLY B 1 64 ? 66.30618 -5.85404 34.63973 1.000 20.99566 56 GLY B C 1
ATOM 2182 O O . GLY B 1 64 ? 67.38648 -5.86483 35.23484 1.000 21.72389 56 GLY B O 1
ATOM 2183 N N . ARG B 1 65 ? 66.11784 -5.19164 33.49948 1.000 17.05349 57 ARG B N 1
ATOM 2184 C CA . ARG B 1 65 ? 67.13624 -4.36171 32.86232 1.000 15.43099 57 ARG B CA 1
ATOM 2185 C C . ARG B 1 65 ? 66.63366 -2.92799 32.74746 1.000 14.34823 57 ARG B C 1
ATOM 2186 O O . ARG B 1 65 ? 65.51648 -2.69647 32.26507 1.000 12.34780 57 ARG B O 1
ATOM 2194 N N . ALA B 1 66 ? 67.46105 -1.96755 33.15531 1.000 12.81044 58 ALA B N 1
ATOM 2195 C CA . ALA B 1 66 ? 67.10385 -0.56694 32.98801 1.000 12.15671 58 ALA B CA 1
ATOM 2196 C C . ALA B 1 66 ? 68.36571 0.28573 33.02577 1.000 12.96259 58 ALA B C 1
ATOM 2197 O O . ALA B 1 66 ? 69.41553 -0.13938 33.52729 1.000 13.47735 58 ALA B O 1
ATOM 2199 N N . VAL B 1 67 ? 68.24009 1.49870 32.48078 1.000 10.41016 59 VAL B N 1
ATOM 2200 C CA . VAL B 1 67 ? 69.33942 2.46575 32.43782 1.000 10.77023 59 VAL B CA 1
ATOM 2201 C C . VAL B 1 67 ? 68.75443 3.86442 32.57363 1.000 13.04307 59 VAL B C 1
ATOM 2202 O O . VAL B 1 67 ? 67.68513 4.15050 32.03532 1.000 11.57428 59 VAL B O 1
ATOM 2206 N N . ALA B 1 68 ? 69.44001 4.73640 33.30794 1.000 11.35323 60 ALA B N 1
ATOM 2207 C CA . ALA B 1 68 ? 68.96695 6.10570 33.48215 1.000 10.63154 60 ALA B CA 1
ATOM 2208 C C . ALA B 1 68 ? 69.56216 7.02498 32.42300 1.000 12.41773 60 ALA B C 1
ATOM 2209 O O . ALA B 1 68 ? 70.68400 6.80617 31.94870 1.000 14.28881 60 ALA B O 1
ATOM 2211 N N . VAL B 1 69 ? 68.81316 8.07226 32.06552 1.000 10.01252 61 VAL B N 1
ATOM 2212 C CA . VAL B 1 69 ? 69.34812 9.10900 31.18697 1.000 10.28837 61 VAL B CA 1
ATOM 2213 C C . VAL B 1 69 ? 68.71891 10.44356 31.55083 1.000 10.88139 61 VAL B C 1
ATOM 2214 O O . VAL B 1 69 ? 67.49021 10.56377 31.64572 1.000 9.32432 61 VAL B O 1
ATOM 2218 N N . GLY B 1 70 ? 69.55553 11.46245 31.71585 1.000 11.94181 62 GLY B N 1
ATOM 2219 C CA . GLY B 1 70 ? 69.06712 12.79686 31.99817 1.000 9.45117 62 GLY B CA 1
ATOM 2220 C C . GLY B 1 70 ? 68.77838 13.52690 30.69812 1.000 12.14138 62 GLY B C 1
ATOM 2221 O O . GLY B 1 70 ? 69.55264 13.46150 29.74795 1.000 15.90383 62 GLY B O 1
ATOM 2222 N N . GLY B 1 71 ? 67.64981 14.22732 30.67069 1.000 9.54622 63 GLY B N 1
ATOM 2223 C CA . GLY B 1 71 ? 67.33453 14.99303 29.48544 1.000 11.76942 63 GLY B CA 1
ATOM 2224 C C . GLY B 1 71 ? 66.03136 15.73821 29.62567 1.000 10.31555 63 GLY B C 1
ATOM 2225 O O . GLY B 1 71 ? 65.09083 15.22852 30.23316 1.000 11.50592 63 GLY B O 1
ATOM 2226 N N . ASP B 1 72 ? 66.00225 16.96086 29.08994 1.000 8.82532 64 ASP B N 1
ATOM 2227 C CA . ASP B 1 72 ? 64.82587 17.82277 29.08827 1.000 8.17134 64 ASP B CA 1
ATOM 2228 C C . ASP B 1 72 ? 64.09875 17.57546 27.77473 1.000 9.59388 64 ASP B C 1
ATOM 2229 O O . ASP B 1 72 ? 64.62326 17.90940 26.71063 1.000 9.69766 64 ASP B O 1
ATOM 2234 N N . VAL B 1 73 ? 62.90253 16.96119 27.83966 1.000 6.93502 65 VAL B N 1
ATOM 2235 C CA . VAL B 1 73 ? 62.20943 16.58812 26.59441 1.000 7.95730 65 VAL B CA 1
ATOM 2236 C C . VAL B 1 73 ? 61.88884 17.78979 25.71563 1.000 9.32328 65 VAL B C 1
ATOM 2237 O O . VAL B 1 73 ? 61.65351 17.61719 24.52126 1.000 8.78790 65 VAL B O 1
ATOM 2241 N N . SER B 1 74 ? 61.84483 18.99961 26.27031 1.000 9.06626 66 SER B N 1
ATOM 2242 C CA . SER B 1 74 ? 61.52832 20.18242 25.47117 1.000 9.51919 66 SER B CA 1
ATOM 2243 C C . SER B 1 74 ? 62.72612 20.69853 24.68961 1.000 9.31264 66 SER B C 1
ATOM 2244 O O . SER B 1 74 ? 62.58744 21.67772 23.94410 1.000 10.67192 66 SER B O 1
ATOM 2247 N N . LYS B 1 75 ? 63.89310 20.07326 24.84945 1.000 10.04416 67 LYS B N 1
ATOM 2248 C CA . LYS B 1 75 ? 65.11373 20.43183 24.13594 1.000 11.15688 67 LYS B CA 1
ATOM 2249 C C . LYS B 1 75 ? 65.41687 19.34816 23.10998 1.000 11.13524 67 LYS B C 1
ATOM 2250 O O . LYS B 1 75 ? 65.60904 18.18566 23.47944 1.000 11.45802 67 LYS B O 1
ATOM 2256 N N . ALA B 1 76 ? 65.46195 19.72997 21.82858 1.000 12.15205 68 ALA B N 1
ATOM 2257 C CA . ALA B 1 76 ? 65.58628 18.73972 20.76576 1.000 11.13004 68 ALA B CA 1
ATOM 2258 C C . ALA B 1 76 ? 66.79075 17.82782 20.97185 1.000 11.67829 68 ALA B C 1
ATOM 2259 O O . ALA B 1 76 ? 66.70400 16.61626 20.75164 1.000 11.97573 68 ALA B O 1
ATOM 2261 N N . ALA B 1 77 ? 67.92977 18.39267 21.37618 1.000 12.39463 69 ALA B N 1
ATOM 2262 C CA . ALA B 1 77 ? 69.11623 17.56049 21.52591 1.000 12.79493 69 ALA B CA 1
ATOM 2263 C C . ALA B 1 77 ? 68.95038 16.55970 22.65098 1.000 12.01859 69 ALA B C 1
ATOM 2264 O O . ALA B 1 77 ? 69.48326 15.44894 22.56814 1.000 11.96576 69 ALA B O 1
ATOM 2266 N N . ASP B 1 78 ? 68.19798 16.91850 23.70124 1.000 11.22255 70 ASP B N 1
ATOM 2267 C CA . ASP B 1 78 ? 68.00557 15.97528 24.79869 1.000 10.30199 70 ASP B CA 1
ATOM 2268 C C . ASP B 1 78 ? 67.01378 14.89885 24.41178 1.000 9.00387 70 ASP B C 1
ATOM 2269 O O . ASP B 1 78 ? 67.18760 13.74195 24.79266 1.000 10.24565 70 ASP B O 1
ATOM 2274 N N . ALA B 1 79 ? 65.94615 15.26733 23.68873 1.000 9.09091 71 ALA B N 1
ATOM 2275 C CA . ALA B 1 79 ? 65.01791 14.25154 23.19497 1.000 11.79988 71 ALA B CA 1
ATOM 2276 C C . ALA B 1 79 ? 65.75284 13.21893 22.35261 1.000 11.42058 71 ALA B C 1
ATOM 2277 O O . ALA B 1 79 ? 65.54115 12.00636 22.50228 1.000 10.85224 71 ALA B O 1
ATOM 2279 N N . GLN B 1 80 ? 66.66688 13.68072 21.49989 1.000 11.82087 72 GLN B N 1
ATOM 2280 C CA . GLN B 1 80 ? 67.46754 12.76153 20.70959 1.000 11.92453 72 GLN B CA 1
ATOM 2281 C C . GLN B 1 80 ? 68.34365 11.88332 21.58756 1.000 11.83006 72 GLN B C 1
ATOM 2282 O O . GLN B 1 80 ? 68.45747 10.67794 21.34576 1.000 13.07610 72 GLN B O 1
ATOM 2288 N N . ARG B 1 81 ? 68.96501 12.46222 22.62172 1.000 10.29897 73 ARG B N 1
ATOM 2289 C CA . ARG B 1 81 ? 69.84164 11.66648 23.47657 1.000 11.02638 73 ARG B CA 1
ATOM 2290 C C . ARG B 1 81 ? 69.06528 10.60301 24.25448 1.000 11.46921 73 ARG B C 1
ATOM 2291 O O . ARG B 1 81 ? 69.57902 9.50175 24.48747 1.000 12.34025 73 ARG B O 1
ATOM 2299 N N . ILE B 1 82 ? 67.82634 10.90544 24.65052 1.000 9.91772 74 ILE B N 1
ATOM 2300 C CA . ILE B 1 82 ? 66.99066 9.91596 25.33078 1.000 10.93470 74 ILE B CA 1
ATOM 2301 C C . ILE B 1 82 ? 66.75212 8.70962 24.42652 1.000 10.46365 74 ILE B C 1
ATOM 2302 O O . ILE B 1 82 ? 66.92647 7.55056 24.84184 1.000 11.29476 74 ILE B O 1
ATOM 2307 N N . VAL B 1 83 ? 66.39404 8.97125 23.16224 1.000 10.26821 75 VAL B N 1
ATOM 2308 C CA . VAL B 1 83 ? 66.15415 7.89569 22.19809 1.000 9.78451 75 VAL B CA 1
ATOM 2309 C C . VAL B 1 83 ? 67.44780 7.14929 21.87775 1.000 12.10243 75 VAL B C 1
ATOM 2310 O O . VAL B 1 83 ? 67.48198 5.91107 21.85258 1.000 11.55869 75 VAL B O 1
ATOM 2314 N N . ASP B 1 84 ? 68.53497 7.88122 21.64120 1.000 11.20314 76 ASP B N 1
ATOM 2315 C CA . ASP B 1 84 ? 69.79962 7.21364 21.35111 1.000 12.90680 76 ASP B CA 1
ATOM 2316 C C . ASP B 1 84 ? 70.23651 6.31026 22.49725 1.000 12.81266 76 ASP B C 1
ATOM 2317 O O . ASP B 1 84 ? 70.91041 5.30114 22.25974 1.000 14.10879 76 ASP B O 1
ATOM 2322 N N . THR B 1 85 ? 69.87012 6.65059 23.74307 1.000 12.36453 77 THR B N 1
ATOM 2323 C CA . THR B 1 85 ? 70.19262 5.78380 24.87925 1.000 14.06981 77 THR B CA 1
ATOM 2324 C C . THR B 1 85 ? 69.56063 4.40751 24.72392 1.000 10.82587 77 THR B C 1
ATOM 2325 O O . THR B 1 85 ? 70.19174 3.38718 25.03183 1.000 13.03744 77 THR B O 1
ATOM 2329 N N . ALA B 1 86 ? 68.31597 4.34901 24.24075 1.000 10.78790 78 ALA B N 1
ATOM 2330 C CA . ALA B 1 86 ? 67.69158 3.05308 23.99004 1.000 9.99476 78 ALA B CA 1
ATOM 2331 C C . ALA B 1 86 ? 68.47224 2.26416 22.94634 1.000 11.25152 78 ALA B C 1
ATOM 2332 O O . ALA B 1 86 ? 68.74801 1.06865 23.12729 1.000 12.77678 78 ALA B O 1
ATOM 2334 N N . ILE B 1 87 ? 68.81322 2.91344 21.82884 1.000 11.34331 79 ILE B N 1
ATOM 2335 C CA . ILE B 1 87 ? 69.45162 2.20391 20.72311 1.000 11.34882 79 ILE B CA 1
ATOM 2336 C C . ILE B 1 87 ? 70.87300 1.79458 21.09266 1.000 12.13836 79 ILE B C 1
ATOM 2337 O O . ILE B 1 87 ? 71.29826 0.66437 20.81746 1.000 14.57002 79 ILE B O 1
ATOM 2342 N N . GLU B 1 88 ? 71.61874 2.68675 21.75035 1.000 12.26924 80 GLU B N 1
ATOM 2343 C CA . GLU B 1 88 ? 72.99561 2.35948 22.12137 1.000 13.19643 80 GLU B CA 1
ATOM 2344 C C . GLU B 1 88 ? 73.04157 1.25992 23.17501 1.000 13.85088 80 GLU B C 1
ATOM 2345 O O . GLU B 1 88 ? 73.92929 0.39433 23.12707 1.000 14.59484 80 GLU B O 1
ATOM 2351 N N . THR B 1 89 ? 72.13474 1.30544 24.15903 1.000 14.84017 81 THR B N 1
ATOM 2352 C CA . THR B 1 89 ? 72.19062 0.35144 25.26484 1.000 12.80021 81 THR B CA 1
ATOM 2353 C C . THR B 1 89 ? 71.61537 -1.00373 24.86328 1.000 15.47856 81 THR B C 1
ATOM 2354 O O . THR B 1 89 ? 72.20396 -2.05593 25.16984 1.000 16.55106 81 THR B O 1
ATOM 2358 N N . TYR B 1 90 ? 70.49262 -1.00884 24.14892 1.000 14.55174 82 TYR B N 1
ATOM 2359 C CA . TYR B 1 90 ? 69.76644 -2.24113 23.89642 1.000 13.46038 82 TYR B CA 1
ATOM 2360 C C . TYR B 1 90 ? 69.60265 -2.58163 22.42026 1.000 15.05428 82 TYR B C 1
ATOM 2361 O O . TYR B 1 90 ? 69.15436 -3.69904 22.10922 1.000 17.70174 82 TYR B O 1
ATOM 2370 N N . GLY B 1 91 ? 69.89117 -1.65204 21.50569 1.000 13.89017 83 GLY B N 1
ATOM 2371 C CA . GLY B 1 91 ? 69.87773 -1.95499 20.08154 1.000 10.12737 83 GLY B CA 1
ATOM 2372 C C . GLY B 1 91 ? 68.53261 -1.88671 19.38143 1.000 13.59137 83 GLY B C 1
ATOM 2373 O O . GLY B 1 91 ? 68.45965 -2.16459 18.17613 1.000 13.30701 83 GLY B O 1
ATOM 2374 N N . ARG B 1 92 ? 67.46287 -1.53332 20.08561 1.000 10.74113 84 ARG B N 1
ATOM 2375 C CA . ARG B 1 92 ? 66.13180 -1.50193 19.49990 1.000 11.34544 84 ARG B CA 1
ATOM 2376 C C . ARG B 1 92 ? 65.27188 -0.62039 20.37725 1.000 9.71461 84 ARG B C 1
ATOM 2377 O O . ARG B 1 92 ? 65.64301 -0.27676 21.50835 1.000 11.55956 84 ARG B O 1
ATOM 2385 N N . LEU B 1 93 ? 64.10368 -0.26387 19.84019 1.000 9.04135 85 LEU B N 1
ATOM 2386 C CA . LEU B 1 93 ? 63.10805 0.49414 20.58558 1.000 9.44675 85 LEU B CA 1
ATOM 2387 C C . LEU B 1 93 ? 61.73627 0.01509 20.15047 1.000 8.85088 85 LEU B C 1
ATOM 2388 O O . LEU B 1 93 ? 61.45508 -0.02117 18.95486 1.000 10.57433 85 LEU B O 1
ATOM 2393 N N . ASP B 1 94 ? 60.88785 -0.35007 21.11911 1.000 9.14085 86 ASP B N 1
ATOM 2394 C CA . ASP B 1 94 ? 59.54733 -0.84982 20.83833 1.000 8.30109 86 ASP B CA 1
ATOM 2395 C C . ASP B 1 94 ? 58.43002 -0.01106 21.44129 1.000 8.58517 86 ASP B C 1
ATOM 2396 O O . ASP B 1 94 ? 57.35245 0.07712 20.85043 1.000 8.88159 86 ASP B O 1
ATOM 2401 N N . VAL B 1 95 ? 58.65534 0.60605 22.59175 1.000 7.90658 87 VAL B N 1
ATOM 2402 C CA . VAL B 1 95 ? 57.59381 1.27803 23.34364 1.000 7.77124 87 VAL B CA 1
ATOM 2403 C C . VAL B 1 95 ? 58.11188 2.64223 23.75462 1.000 7.77097 87 VAL B C 1
ATOM 2404 O O . VAL B 1 95 ? 59.20614 2.74473 24.31752 1.000 8.72831 87 VAL B O 1
ATOM 2408 N N . LEU B 1 96 ? 57.33222 3.68719 23.48461 1.000 6.77935 88 LEU B N 1
ATOM 2409 C CA . LEU B 1 96 ? 57.63982 5.02606 23.96884 1.000 6.61723 88 LEU B CA 1
ATOM 2410 C C . LEU B 1 96 ? 56.48323 5.47981 24.83971 1.000 6.43331 88 LEU B C 1
ATOM 2411 O O . LEU B 1 96 ? 55.35038 5.55103 24.36276 1.000 7.15075 88 LEU B O 1
ATOM 2416 N N . VAL B 1 97 ? 56.75937 5.79808 26.10057 1.000 6.74048 89 VAL B N 1
ATOM 2417 C CA . VAL B 1 97 ? 55.75861 6.37943 26.99243 1.000 5.70022 89 VAL B CA 1
ATOM 2418 C C . VAL B 1 97 ? 56.12337 7.84403 27.17285 1.000 6.95078 89 VAL B C 1
ATOM 2419 O O . VAL B 1 97 ? 57.13715 8.16289 27.80960 1.000 6.60683 89 VAL B O 1
ATOM 2423 N N . ASN B 1 98 ? 55.30451 8.73962 26.60831 1.000 6.76777 90 ASN B N 1
ATOM 2424 C CA . ASN B 1 98 ? 55.49651 10.17959 26.79856 1.000 6.14446 90 ASN B CA 1
ATOM 2425 C C . ASN B 1 98 ? 54.75246 10.58421 28.06046 1.000 6.76661 90 ASN B C 1
ATOM 2426 O O . ASN B 1 98 ? 53.58694 10.96540 28.02187 1.000 8.35335 90 ASN B O 1
ATOM 2431 N N . ASN B 1 99 ? 55.44677 10.48838 29.18568 1.000 6.26549 91 ASN B N 1
ATOM 2432 C CA . ASN B 1 99 ? 54.87705 10.77039 30.48957 1.000 5.91531 91 ASN B CA 1
ATOM 2433 C C . ASN B 1 99 ? 55.30893 12.11261 31.07221 1.000 7.51886 91 ASN B C 1
ATOM 2434 O O . ASN B 1 99 ? 54.51413 12.73359 31.77874 1.000 8.51725 91 ASN B O 1
ATOM 2439 N N . SER B 1 100 ? 56.52089 12.59530 30.77794 1.000 6.38419 92 SER B N 1
ATOM 2440 C CA . SER B 1 100 ? 56.96396 13.88179 31.32340 1.000 7.47489 92 SER B CA 1
ATOM 2441 C C . SER B 1 100 ? 55.89781 14.95141 31.15201 1.000 6.88286 92 SER B C 1
ATOM 2442 O O . SER B 1 100 ? 55.37544 15.15289 30.05265 1.000 8.54278 92 SER B O 1
ATOM 2445 N N . GLY B 1 101 ? 55.62106 15.67778 32.23439 1.000 8.68534 93 GLY B N 1
ATOM 2446 C CA . GLY B 1 101 ? 54.64749 16.74262 32.16824 1.000 6.91761 93 GLY B CA 1
ATOM 2447 C C . GLY B 1 101 ? 54.66091 17.51051 33.46584 1.000 8.75946 93 GLY B C 1
ATOM 2448 O O . GLY B 1 101 ? 55.11576 17.00085 34.50057 1.000 9.70917 93 GLY B O 1
ATOM 2449 N N . VAL B 1 102 ? 54.20836 18.76363 33.38147 1.000 7.97406 94 VAL B N 1
ATOM 2450 C CA . VAL B 1 102 ? 54.09139 19.65134 34.52967 1.000 8.14941 94 VAL B CA 1
ATOM 2451 C C . VAL B 1 102 ? 52.69112 20.24425 34.51218 1.000 7.51132 94 VAL B C 1
ATOM 2452 O O . VAL B 1 102 ? 52.02311 20.29891 33.47742 1.000 7.80063 94 VAL B O 1
ATOM 2456 N N . TYR B 1 103 ? 52.25243 20.69998 35.68516 1.000 7.50840 95 TYR B N 1
ATOM 2457 C CA . TYR B 1 103 ? 50.92651 21.28177 35.82059 1.000 7.51239 95 TYR B CA 1
ATOM 2458 C C . TYR B 1 103 ? 50.94568 22.43843 36.81187 1.000 9.10951 95 TYR B C 1
ATOM 2459 O O . TYR B 1 103 ? 51.55700 22.36392 37.88324 1.000 9.56182 95 TYR B O 1
ATOM 2468 N N . GLU B 1 104 ? 50.22404 23.49824 36.44643 1.000 6.42611 96 GLU B N 1
ATOM 2469 C CA . GLU B 1 104 ? 49.95975 24.61811 37.33352 1.000 7.79389 96 GLU B CA 1
ATOM 2470 C C . GLU B 1 104 ? 48.63632 25.22486 36.90989 1.000 8.46708 96 GLU B C 1
ATOM 2471 O O . GLU B 1 104 ? 48.41288 25.44144 35.71985 1.000 9.45882 96 GLU B O 1
ATOM 2477 N N . PHE B 1 105 ? 47.75755 25.48668 37.87112 1.000 10.31917 97 PHE B N 1
ATOM 2478 C CA . PHE B 1 105 ? 46.48648 26.12135 37.54614 1.000 7.08182 97 PHE B CA 1
ATOM 2479 C C . PHE B 1 105 ? 46.62999 27.63147 37.68493 1.000 8.41096 97 PHE B C 1
ATOM 2480 O O . PHE B 1 105 ? 47.45473 28.12807 38.46140 1.000 10.83128 97 PHE B O 1
ATOM 2488 N N . ALA B 1 106 ? 45.80354 28.36239 36.93726 1.000 8.02648 98 ALA B N 1
ATOM 2489 C CA . ALA B 1 106 ? 45.66349 29.80711 37.09354 1.000 8.90169 98 ALA B CA 1
ATOM 2490 C C . ALA B 1 106 ? 44.39851 30.23986 36.37850 1.000 8.88309 98 ALA B C 1
ATOM 2491 O O . ALA B 1 106 ? 44.18147 29.82283 35.23257 1.000 8.19607 98 ALA B O 1
ATOM 2493 N N . PRO B 1 107 ? 43.55103 31.05564 37.00507 1.000 9.53721 99 PRO B N 1
ATOM 2494 C CA . PRO B 1 107 ? 42.39229 31.61724 36.29788 1.000 8.42301 99 PRO B CA 1
ATOM 2495 C C . PRO B 1 107 ? 42.84356 32.53905 35.16961 1.000 9.65164 99 PRO B C 1
ATOM 2496 O O . PRO B 1 107 ? 43.97863 33.03042 35.14746 1.000 9.71614 99 PRO B O 1
ATOM 2500 N N . ILE B 1 108 ? 41.92071 32.78780 34.23260 1.000 9.87494 100 ILE B N 1
ATOM 2501 C CA . ILE B 1 108 ? 42.27938 33.47768 32.99317 1.000 9.90815 100 ILE B CA 1
ATOM 2502 C C . ILE B 1 108 ? 42.95778 34.81521 33.28323 1.000 11.44902 100 ILE B C 1
ATOM 2503 O O . ILE B 1 108 ? 43.90797 35.19432 32.59420 1.000 11.51564 100 ILE B O 1
ATOM 2508 N N . GLU B 1 109 ? 42.50758 35.54182 34.31581 1.000 12.13818 101 GLU B N 1
ATOM 2509 C CA A GLU B 1 109 ? 43.08543 36.85004 34.61285 0.571 12.90443 101 GLU B CA 1
ATOM 2510 C CA B GLU B 1 109 ? 43.09002 36.85138 34.58418 0.429 12.89222 101 GLU B CA 1
ATOM 2511 C C . GLU B 1 109 ? 44.53113 36.76106 35.06599 1.000 14.26811 101 GLU B C 1
ATOM 2512 O O . GLU B 1 109 ? 45.27522 37.74590 34.94033 1.000 14.00888 101 GLU B O 1
ATOM 2523 N N . ALA B 1 110 ? 44.93710 35.62033 35.61172 1.000 10.23073 102 ALA B N 1
ATOM 2524 C CA . ALA B 1 110 ? 46.24535 35.47120 36.22372 1.000 10.46020 102 ALA B CA 1
ATOM 2525 C C . ALA B 1 110 ? 47.25035 34.75734 35.33883 1.000 10.73549 102 ALA B C 1
ATOM 2526 O O . ALA B 1 110 ? 48.41789 34.64382 35.74391 1.000 12.26062 102 ALA B O 1
ATOM 2528 N N . ILE B 1 111 ? 46.83836 34.27052 34.16049 1.000 9.73929 103 ILE B N 1
ATOM 2529 C CA . ILE B 1 111 ? 47.74779 33.52157 33.28967 1.000 7.93299 103 ILE B CA 1
ATOM 2530 C C . ILE B 1 111 ? 48.89042 34.41893 32.84201 1.000 10.88402 103 ILE B C 1
ATOM 2531 O O . ILE B 1 111 ? 48.67138 35.49925 32.27905 1.000 11.04117 103 ILE B O 1
ATOM 2536 N N . THR B 1 112 ? 50.11844 33.95098 33.04598 1.000 8.56756 104 THR B N 1
ATOM 2537 C CA . THR B 1 112 ? 51.29349 34.67415 32.58762 1.000 9.63653 104 THR B CA 1
ATOM 2538 C C . THR B 1 112 ? 51.90621 33.94509 31.39957 1.000 9.16644 104 THR B C 1
ATOM 2539 O O . THR B 1 112 ? 51.66161 32.76309 31.16658 1.000 7.99834 104 THR B O 1
ATOM 2543 N N . GLU B 1 113 ? 52.74002 34.66752 30.66079 1.000 8.93200 105 GLU B N 1
ATOM 2544 C CA . GLU B 1 113 ? 53.40227 34.04418 29.52530 1.000 9.52824 105 GLU B CA 1
ATOM 2545 C C . GLU B 1 113 ? 54.29544 32.90175 29.97091 1.000 11.71942 105 GLU B C 1
ATOM 2546 O O . GLU B 1 113 ? 54.34723 31.86118 29.31139 1.000 8.77293 105 GLU B O 1
ATOM 2552 N N . GLU B 1 114 ? 55.00119 33.07569 31.09471 1.000 10.83160 106 GLU B N 1
ATOM 2553 C CA . GLU B 1 114 ? 55.88853 32.02187 31.58495 1.000 9.50966 106 GLU B CA 1
ATOM 2554 C C . GLU B 1 114 ? 55.10583 30.77246 31.97169 1.000 11.60264 106 GLU B C 1
ATOM 2555 O O . GLU B 1 114 ? 55.53221 29.64427 31.68595 1.000 11.25478 106 GLU B O 1
ATOM 2561 N N . HIS B 1 115 ? 53.95512 30.96843 32.61847 1.000 8.27704 107 HIS B N 1
ATOM 2562 C CA . HIS B 1 115 ? 53.07012 29.87646 33.00455 1.000 8.57414 107 HIS B CA 1
ATOM 2563 C C . HIS B 1 115 ? 52.58598 29.11788 31.78037 1.000 9.89008 107 HIS B C 1
ATOM 2564 O O . HIS B 1 115 ? 52.54631 27.88518 31.77783 1.000 11.00216 107 HIS B O 1
ATOM 2571 N N . TYR B 1 116 ? 52.25645 29.84752 30.71618 1.000 7.34889 108 TYR B N 1
ATOM 2572 C CA . TYR B 1 116 ? 51.81922 29.23103 29.46925 1.000 8.02195 108 TYR B CA 1
ATOM 2573 C C . TYR B 1 116 ? 52.96062 28.47145 28.79321 1.000 10.58321 108 TYR B C 1
ATOM 2574 O O . TYR B 1 116 ? 52.82867 27.28194 28.44887 1.000 8.52818 108 TYR B O 1
ATOM 2583 N N . ARG B 1 117 ? 54.09743 29.14345 28.59813 1.000 7.87190 109 ARG B N 1
ATOM 2584 C CA . ARG B 1 117 ? 55.17462 28.53139 27.82968 1.000 7.85139 109 ARG B CA 1
ATOM 2585 C C . ARG B 1 117 ? 55.76963 27.31025 28.52875 1.000 9.93967 109 ARG B C 1
ATOM 2586 O O . ARG B 1 117 ? 56.10747 26.32926 27.85934 1.000 8.82108 109 ARG B O 1
ATOM 2594 N N . ARG B 1 118 ? 55.96818 27.36052 29.85412 1.000 8.78990 110 ARG B N 1
ATOM 2595 C CA A ARG B 1 118 ? 56.57217 26.21954 30.54106 0.450 10.12885 110 ARG B CA 1
ATOM 2596 C CA B ARG B 1 118 ? 56.59025 26.21331 30.51173 0.550 10.11285 110 ARG B CA 1
ATOM 2597 C C . ARG B 1 118 ? 55.74893 24.96369 30.32507 1.000 8.77284 110 ARG B C 1
ATOM 2598 O O . ARG B 1 118 ? 56.29034 23.87986 30.06129 1.000 9.62189 110 ARG B O 1
ATOM 2613 N N . GLN B 1 119 ? 54.42660 25.09487 30.42617 1.000 6.49709 111 GLN B N 1
ATOM 2614 C CA . GLN B 1 119 ? 53.59685 23.89794 30.33396 1.000 5.86998 111 GLN B CA 1
ATOM 2615 C C . GLN B 1 119 ? 53.46377 23.41952 28.89009 1.000 5.80517 111 GLN B C 1
ATOM 2616 O O . GLN B 1 119 ? 53.50115 22.21102 28.63829 1.000 7.09997 111 GLN B O 1
ATOM 2622 N N . PHE B 1 120 ? 53.30785 24.32942 27.92102 1.000 6.30930 112 PHE B N 1
ATOM 2623 C CA . PHE B 1 120 ? 53.22042 23.86912 26.53148 1.000 6.67397 112 PHE B CA 1
ATOM 2624 C C . PHE B 1 120 ? 54.56058 23.32734 26.03867 1.000 6.57451 112 PHE B C 1
ATOM 2625 O O . PHE B 1 120 ? 54.59412 22.30635 25.34729 1.000 7.12979 112 PHE B O 1
ATOM 2633 N N . ASP B 1 121 ? 55.67615 23.93144 26.45277 1.000 6.69334 113 ASP B N 1
ATOM 2634 C CA . ASP B 1 121 ? 56.97893 23.42918 26.00556 1.000 7.45907 113 ASP B CA 1
ATOM 2635 C C . ASP B 1 121 ? 57.21248 22.00309 26.48920 1.000 8.14480 113 ASP B C 1
ATOM 2636 O O . ASP B 1 121 ? 57.68159 21.14540 25.72518 1.000 8.40161 113 ASP B O 1
ATOM 2641 N N . THR B 1 122 ? 56.89450 21.72338 27.74953 1.000 7.26188 114 THR B N 1
ATOM 2642 C CA . THR B 1 122 ? 57.14120 20.37556 28.24043 1.000 7.33634 114 THR B CA 1
ATOM 2643 C C . THR B 1 122 ? 56.07183 19.42617 27.76115 1.000 7.73313 114 THR B C 1
ATOM 2644 O O . THR B 1 122 ? 56.37908 18.36574 27.21277 1.000 7.54653 114 THR B O 1
ATOM 2648 N N . ASN B 1 123 ? 54.80330 19.80077 27.96950 1.000 6.80310 115 ASN B N 1
ATOM 2649 C CA . ASN B 1 123 ? 53.71218 18.85664 27.80691 1.000 6.21234 115 ASN B CA 1
ATOM 2650 C C . ASN B 1 123 ? 53.33630 18.62676 26.35469 1.000 6.69873 115 ASN B C 1
ATOM 2651 O O . ASN B 1 123 ? 52.69855 17.60333 26.05118 1.000 7.92682 115 ASN B O 1
ATOM 2656 N N . VAL B 1 124 ? 53.66340 19.56535 25.45881 1.000 6.18777 116 VAL B N 1
ATOM 2657 C CA . VAL B 1 124 ? 53.28725 19.38934 24.05978 1.000 6.93192 116 VAL B CA 1
ATOM 2658 C C . VAL B 1 124 ? 54.53824 19.27640 23.19856 1.000 7.22153 116 VAL B C 1
ATOM 2659 O O . VAL B 1 124 ? 54.73098 18.25979 22.52086 1.000 6.62624 116 VAL B O 1
ATOM 2663 N N . PHE B 1 125 ? 55.38255 20.31197 23.19412 1.000 6.58500 117 PHE B N 1
ATOM 2664 C CA . PHE B 1 125 ? 56.57894 20.24169 22.35910 1.000 7.11821 117 PHE B CA 1
ATOM 2665 C C . PHE B 1 125 ? 57.43094 19.03970 22.74793 1.000 7.33934 117 PHE B C 1
ATOM 2666 O O . PHE B 1 125 ? 57.98144 18.35796 21.88008 1.000 8.06306 117 PHE B O 1
ATOM 2674 N N . GLY B 1 126 ? 57.51941 18.73199 24.04315 1.000 8.27271 118 GLY B N 1
ATOM 2675 C CA . GLY B 1 126 ? 58.34207 17.59974 24.45382 1.000 8.97643 118 GLY B CA 1
ATOM 2676 C C . GLY B 1 126 ? 57.80038 16.26941 23.96336 1.000 8.33244 118 GLY B C 1
ATOM 2677 O O . GLY B 1 126 ? 58.56981 15.35910 23.63720 1.000 8.60306 118 GLY B O 1
ATOM 2678 N N . VAL B 1 127 ? 56.47573 16.13890 23.88405 1.000 6.65799 119 VAL B N 1
ATOM 2679 C CA . VAL B 1 127 ? 55.88300 14.95234 23.27363 1.000 7.76919 119 VAL B CA 1
ATOM 2680 C C . VAL B 1 127 ? 56.24605 14.87481 21.79612 1.000 7.61323 119 VAL B C 1
ATOM 2681 O O . VAL B 1 127 ? 56.61071 13.80900 21.27171 1.000 8.77033 119 VAL B O 1
ATOM 2685 N N . LEU B 1 128 ? 56.14318 15.99754 21.09067 1.000 7.39199 120 LEU B N 1
ATOM 2686 C CA . LEU B 1 128 ? 56.45753 15.98203 19.66647 1.000 7.82688 120 LEU B CA 1
ATOM 2687 C C . LEU B 1 128 ? 57.93212 15.68294 19.41874 1.000 8.38093 120 LEU B C 1
ATOM 2688 O O . LEU B 1 128 ? 58.25588 14.87732 18.54212 1.000 8.70055 120 LEU B O 1
ATOM 2693 N N . LEU B 1 129 ? 58.83607 16.30224 20.19753 1.000 6.67902 121 LEU B N 1
ATOM 2694 C CA . LEU B 1 129 ? 60.26628 16.09901 19.96288 1.000 7.14960 121 LEU B CA 1
ATOM 2695 C C . LEU B 1 129 ? 60.67318 14.67125 20.26364 1.000 7.64282 121 LEU B C 1
ATOM 2696 O O . LEU B 1 129 ? 61.47255 14.07908 19.52436 1.000 8.94287 121 LEU B O 1
ATOM 2701 N N . THR B 1 130 ? 60.18890 14.11807 21.37000 1.000 7.40185 122 THR B N 1
ATOM 2702 C CA . THR B 1 130 ? 60.60877 12.76517 21.73255 1.000 7.27867 122 THR B CA 1
ATOM 2703 C C . THR B 1 130 ? 60.02064 11.75251 20.75526 1.000 7.74881 122 THR B C 1
ATOM 2704 O O . THR B 1 130 ? 60.71595 10.83579 20.30893 1.000 8.19970 122 THR B O 1
ATOM 2708 N N . THR B 1 131 ? 58.76103 11.93915 20.36500 1.000 7.06594 123 THR B N 1
ATOM 2709 C CA . THR B 1 131 ? 58.17013 11.05229 19.36195 1.000 6.91705 123 THR B CA 1
ATOM 2710 C C . THR B 1 131 ? 58.88689 11.16428 18.02626 1.000 9.69349 123 THR B C 1
ATOM 2711 O O . THR B 1 131 ? 59.14311 10.15182 17.37974 1.000 8.53973 123 THR B O 1
ATOM 2715 N N . GLN B 1 132 ? 59.22742 12.38734 17.60485 1.000 6.84544 124 GLN B N 1
ATOM 2716 C CA . GLN B 1 132 ? 59.95032 12.57824 16.34531 1.000 7.32726 124 GLN B CA 1
ATOM 2717 C C . GLN B 1 132 ? 61.28939 11.84119 16.34494 1.000 10.40618 124 GLN B C 1
ATOM 2718 O O . GLN B 1 132 ? 61.68327 11.23608 15.33208 1.000 11.02871 124 GLN B O 1
ATOM 2724 N N . ALA B 1 133 ? 62.01443 11.89117 17.46598 1.000 9.44152 125 ALA B N 1
ATOM 2725 C CA . ALA B 1 133 ? 63.29319 11.19382 17.52865 1.000 10.72386 125 ALA B CA 1
ATOM 2726 C C . ALA B 1 133 ? 63.09534 9.68365 17.54113 1.000 11.49013 125 ALA B C 1
ATOM 2727 O O . ALA B 1 133 ? 63.89848 8.93467 16.95760 1.000 11.58891 125 ALA B O 1
ATOM 2729 N N . ALA B 1 134 ? 62.03714 9.21752 18.20118 1.000 10.40902 126 ALA B N 1
ATOM 2730 C CA . ALA B 1 134 ? 61.82741 7.78029 18.35650 1.000 7.63622 126 ALA B CA 1
ATOM 2731 C C . ALA B 1 134 ? 61.35526 7.10493 17.07259 1.000 9.82710 126 ALA B C 1
ATOM 2732 O O . ALA B 1 134 ? 61.69107 5.93712 16.84403 1.000 10.65604 126 ALA B O 1
ATOM 2734 N N . VAL B 1 135 ? 60.60362 7.81002 16.21596 1.000 10.44844 127 VAL B N 1
ATOM 2735 C CA A VAL B 1 135 ? 59.84778 7.11535 15.17155 0.603 9.71528 127 VAL B CA 1
ATOM 2736 C CA B VAL B 1 135 ? 59.85099 7.10926 15.17308 0.397 9.76108 127 VAL B CA 1
ATOM 2737 C C . VAL B 1 135 ? 60.76729 6.46417 14.14772 1.000 13.92690 127 VAL B C 1
ATOM 2738 O O . VAL B 1 135 ? 60.39157 5.46028 13.53582 1.000 13.77047 127 VAL B O 1
ATOM 2745 N N . LYS B 1 136 ? 61.97086 7.01545 13.93779 1.000 13.06926 128 LYS B N 1
ATOM 2746 C CA . LYS B 1 136 ? 62.91471 6.38766 13.01557 1.000 18.05213 128 LYS B CA 1
ATOM 2747 C C . LYS B 1 136 ? 63.18876 4.94761 13.40321 1.000 15.87619 128 LYS B C 1
ATOM 2748 O O . LYS B 1 136 ? 63.51247 4.12071 12.54015 1.000 20.10464 128 LYS B O 1
ATOM 2750 N N . HIS B 1 137 ? 63.06096 4.62517 14.68555 1.000 10.11194 129 HIS B N 1
ATOM 2751 C CA . HIS B 1 137 ? 63.43509 3.31304 15.18810 1.000 11.50158 129 HIS B CA 1
ATOM 2752 C C . HIS B 1 137 ? 62.25154 2.39584 15.42130 1.000 13.00593 129 HIS B C 1
ATOM 2753 O O . HIS B 1 137 ? 62.45482 1.23890 15.80660 1.000 14.37415 129 HIS B O 1
ATOM 2760 N N . LEU B 1 138 ? 61.02655 2.87405 15.21194 1.000 11.05943 130 LEU B N 1
ATOM 2761 C CA . LEU B 1 138 ? 59.83538 2.10199 15.53195 1.000 11.69829 130 LEU B CA 1
ATOM 2762 C C . LEU B 1 138 ? 59.37510 1.32031 14.31400 1.000 14.19218 130 LEU B C 1
ATOM 2763 O O . LEU B 1 138 ? 59.30426 1.86380 13.20755 1.000 18.59173 130 LEU B O 1
ATOM 2768 N N . GLY B 1 139 ? 59.08771 0.04099 14.51927 1.000 16.34995 131 GLY B N 1
ATOM 2769 C CA . GLY B 1 139 ? 58.59901 -0.79759 13.44642 1.000 15.84152 131 GLY B CA 1
ATOM 2770 C C . GLY B 1 139 ? 57.23200 -1.36534 13.75430 1.000 12.84590 131 GLY B C 1
ATOM 2771 O O . GLY B 1 139 ? 56.56230 -0.92591 14.69313 1.000 12.92703 131 GLY B O 1
ATOM 2772 N N . GLU B 1 140 ? 56.80385 -2.33157 12.95066 1.000 14.14299 132 GLU B N 1
ATOM 2773 C CA A GLU B 1 140 ? 55.48741 -2.91533 13.14509 0.590 12.53059 132 GLU B CA 1
ATOM 2774 C CA B GLU B 1 140 ? 55.49544 -2.94101 13.13427 0.410 12.59287 132 GLU B CA 1
ATOM 2775 C C . GLU B 1 140 ? 55.36562 -3.50509 14.54546 1.000 16.05713 132 GLU B C 1
ATOM 2776 O O . GLU B 1 140 ? 56.26064 -4.21143 15.02397 1.000 17.91706 132 GLU B O 1
ATOM 2787 N N . GLY B 1 141 ? 54.25693 -3.19105 15.21563 1.000 13.31906 133 GLY B N 1
ATOM 2788 C CA . GLY B 1 141 ? 54.04037 -3.65403 16.57572 1.000 14.61067 133 GLY B CA 1
ATOM 2789 C C . GLY B 1 141 ? 54.46305 -2.67327 17.64987 1.000 12.57094 133 GLY B C 1
ATOM 2790 O O . GLY B 1 141 ? 54.15773 -2.90145 18.83802 1.000 13.46547 133 GLY B O 1
ATOM 2791 N N . ALA B 1 142 ? 55.18550 -1.61276 17.28715 1.000 8.33386 134 ALA B N 1
ATOM 2792 C CA . ALA B 1 142 ? 55.55635 -0.60201 18.26603 1.000 8.07712 134 ALA B CA 1
ATOM 2793 C C . ALA B 1 142 ? 54.31712 0.05149 18.87194 1.000 9.43431 134 ALA B C 1
ATOM 2794 O O . ALA B 1 142 ? 53.25087 0.10728 18.26351 1.000 9.75309 134 ALA B O 1
ATOM 2796 N N . SER B 1 143 ? 54.49751 0.60395 20.06967 1.000 7.04021 135 SER B N 1
ATOM 2797 C CA . SER B 1 143 ? 53.39644 1.19014 20.82236 1.000 6.91788 135 SER B CA 1
ATOM 2798 C C . SER B 1 143 ? 53.87042 2.48392 21.47213 1.000 8.91076 135 SER B C 1
ATOM 2799 O O . SER B 1 143 ? 54.80641 2.46777 22.28210 1.000 7.61891 135 SER B O 1
ATOM 2802 N N . ILE B 1 144 ? 53.23469 3.60235 21.09906 1.000 6.23683 136 ILE B N 1
ATOM 2803 C CA . ILE B 1 144 ? 53.46004 4.91595 21.69562 1.000 7.00810 136 ILE B CA 1
ATOM 2804 C C . ILE B 1 144 ? 52.29049 5.22172 22.62185 1.000 6.66263 136 ILE B C 1
ATOM 2805 O O . ILE B 1 144 ? 51.11358 5.09995 22.22477 1.000 7.95922 136 ILE B O 1
ATOM 2810 N N . ILE B 1 145 ? 52.59891 5.56096 23.87132 1.000 6.18606 137 ILE B N 1
ATOM 2811 C CA . ILE B 1 145 ? 51.59033 5.80997 24.89964 1.000 6.10073 137 ILE B CA 1
ATOM 2812 C C . ILE B 1 145 ? 51.82102 7.21625 25.41538 1.000 7.52354 137 ILE B C 1
ATOM 2813 O O . ILE B 1 145 ? 52.89140 7.50150 25.97366 1.000 7.29927 137 ILE B O 1
ATOM 2818 N N . ASN B 1 146 ? 50.83968 8.09320 25.22320 1.000 6.09906 138 ASN B N 1
ATOM 2819 C CA . ASN B 1 146 ? 50.93235 9.48023 25.67958 1.000 5.81028 138 ASN B CA 1
ATOM 2820 C C . ASN B 1 146 ? 50.13492 9.59987 26.96409 1.000 6.94206 138 ASN B C 1
ATOM 2821 O O . ASN B 1 146 ? 48.98353 9.18024 27.00513 1.000 7.96868 138 ASN B O 1
ATOM 2826 N N . ILE B 1 147 ? 50.74628 10.14862 28.01589 1.000 6.14589 139 ILE B N 1
ATOM 2827 C CA . ILE B 1 147 ? 50.03179 10.38917 29.26688 1.000 7.72155 139 ILE B CA 1
ATOM 2828 C C . ILE B 1 147 ? 49.38617 11.76399 29.14706 1.000 6.83418 139 ILE B C 1
ATOM 2829 O O . ILE B 1 147 ? 50.06595 12.80497 29.18756 1.000 8.76621 139 ILE B O 1
ATOM 2834 N N . SER B 1 148 ? 48.06850 11.75522 28.94265 1.000 4.93494 140 SER B N 1
ATOM 2835 C CA . SER B 1 148 ? 47.26685 12.97101 28.86393 1.000 6.83692 140 SER B CA 1
ATOM 2836 C C . SER B 1 148 ? 46.67866 13.24323 30.23941 1.000 6.31429 140 SER B C 1
ATOM 2837 O O . SER B 1 148 ? 47.42387 13.19402 31.22961 1.000 7.48280 140 SER B O 1
ATOM 2840 N N . SER B 1 149 ? 45.37697 13.53031 30.32616 1.000 5.87815 141 SER B N 1
ATOM 2841 C CA . SER B 1 149 ? 44.72170 13.79419 31.60875 1.000 6.85844 141 SER B CA 1
ATOM 2842 C C . SER B 1 149 ? 43.21064 13.77616 31.43500 1.000 6.68719 141 SER B C 1
ATOM 2843 O O . SER B 1 149 ? 42.68975 14.22191 30.41369 1.000 6.60174 141 SER B O 1
ATOM 2846 N N . VAL B 1 150 ? 42.50889 13.34104 32.49190 1.000 5.13835 142 VAL B N 1
ATOM 2847 C CA . VAL B 1 150 ? 41.05605 13.48658 32.55162 1.000 6.28032 142 VAL B CA 1
ATOM 2848 C C . VAL B 1 150 ? 40.59595 14.94225 32.45630 1.000 6.60391 142 VAL B C 1
ATOM 2849 O O . VAL B 1 150 ? 39.40857 15.19207 32.18645 1.000 6.52606 142 VAL B O 1
ATOM 2853 N N . VAL B 1 151 ? 41.48755 15.91922 32.62756 1.000 6.76255 143 VAL B N 1
ATOM 2854 C CA . VAL B 1 151 ? 41.02788 17.28883 32.44118 1.000 6.97912 143 VAL B CA 1
ATOM 2855 C C . VAL B 1 151 ? 40.52830 17.53771 31.01961 1.000 7.07115 143 VAL B C 1
ATOM 2856 O O . VAL B 1 151 ? 39.78626 18.49262 30.80906 1.000 6.53669 143 VAL B O 1
ATOM 2860 N N . THR B 1 152 ? 40.88254 16.70333 30.03886 1.000 6.59082 144 THR B N 1
ATOM 2861 C CA . THR B 1 152 ? 40.29388 16.97207 28.72573 1.000 6.27944 144 THR B CA 1
ATOM 2862 C C . THR B 1 152 ? 38.81383 16.60751 28.68513 1.000 8.50227 144 THR B C 1
ATOM 2863 O O . THR B 1 152 ? 38.12288 17.03974 27.75270 1.000 9.94222 144 THR B O 1
ATOM 2867 N N . SER B 1 153 ? 38.33868 15.80183 29.64745 1.000 6.43591 145 SER B N 1
ATOM 2868 C CA . SER B 1 153 ? 36.91696 15.49471 29.81032 1.000 8.79584 145 SER B CA 1
ATOM 2869 C C . SER B 1 153 ? 36.21164 16.46102 30.76079 1.000 9.01907 145 SER B C 1
ATOM 2870 O O . SER B 1 153 ? 35.07939 16.90596 30.48143 1.000 10.54581 145 SER B O 1
ATOM 2873 N N . ILE B 1 154 ? 36.84199 16.78605 31.89177 1.000 7.18307 146 ILE B N 1
ATOM 2874 C CA . ILE B 1 154 ? 36.13810 17.52961 32.93585 1.000 9.59920 146 ILE B CA 1
ATOM 2875 C C . ILE B 1 154 ? 36.54069 18.99233 33.01868 1.000 9.50754 146 ILE B C 1
ATOM 2876 O O . ILE B 1 154 ? 35.88369 19.75398 33.75667 1.000 9.82268 146 ILE B O 1
ATOM 2881 N N . THR B 1 155 ? 37.57376 19.40844 32.28059 1.000 8.28083 147 THR B N 1
ATOM 2882 C CA . THR B 1 155 ? 38.01208 20.79473 32.04476 1.000 9.89416 147 THR B CA 1
ATOM 2883 C C . THR B 1 155 ? 37.78198 21.71816 33.24124 1.000 10.20614 147 THR B C 1
ATOM 2884 O O . THR B 1 155 ? 36.96771 22.64742 33.16206 1.000 8.57095 147 THR B O 1
ATOM 2888 N N . PRO B 1 156 ? 38.52788 21.53888 34.33590 1.000 8.67737 148 PRO B N 1
ATOM 2889 C CA . PRO B 1 156 ? 38.20878 22.26463 35.57727 1.000 8.69382 148 PRO B CA 1
ATOM 2890 C C . PRO B 1 156 ? 38.43792 23.75761 35.42473 1.000 10.45599 148 PRO B C 1
ATOM 2891 O O . PRO B 1 156 ? 39.36348 24.18408 34.71450 1.000 8.75203 148 PRO B O 1
ATOM 2895 N N . PRO B 1 157 ? 37.65920 24.59278 36.11847 1.000 8.25734 149 PRO B N 1
ATOM 2896 C CA . PRO B 1 157 ? 37.98929 26.02331 36.19635 1.000 8.73071 149 PRO B CA 1
ATOM 2897 C C . PRO B 1 157 ? 39.42994 26.23343 36.61880 1.000 8.88330 149 PRO B C 1
ATOM 2898 O O . PRO B 1 157 ? 40.00192 25.44490 37.37450 1.000 10.41135 149 PRO B O 1
ATOM 2902 N N . ALA B 1 158 ? 40.01722 27.30096 36.07573 1.000 7.64246 150 ALA B N 1
ATOM 2903 C CA . ALA B 1 158 ? 41.37821 27.74066 36.35511 1.000 9.03366 150 ALA B CA 1
ATOM 2904 C C . ALA B 1 158 ? 42.43708 26.78430 35.83105 1.000 9.18629 150 ALA B C 1
ATOM 2905 O O . ALA B 1 158 ? 43.58871 26.86286 36.24861 1.000 10.12545 150 ALA B O 1
ATOM 2907 N N . SER B 1 159 ? 42.10083 25.92927 34.86011 1.000 7.48649 151 SER B N 1
ATOM 2908 C CA . SER B 1 159 ? 43.08847 25.06318 34.23098 1.000 7.70179 151 SER B CA 1
ATOM 2909 C C . SER B 1 159 ? 43.23009 25.30482 32.72751 1.000 6.35549 151 SER B C 1
ATOM 2910 O O . SER B 1 159 ? 43.59440 24.38468 31.99102 1.000 6.51164 151 SER B O 1
ATOM 2913 N N . ALA B 1 160 ? 42.99441 26.53591 32.24770 1.000 6.56668 152 ALA B N 1
ATOM 2914 C CA . ALA B 1 160 ? 42.99883 26.75058 30.79670 1.000 6.47919 152 ALA B CA 1
ATOM 2915 C C . ALA B 1 160 ? 44.31406 26.31223 30.14792 1.000 6.40333 152 ALA B C 1
ATOM 2916 O O . ALA B 1 160 ? 44.30471 25.62175 29.11721 1.000 7.03769 152 ALA B O 1
ATOM 2918 N N . VAL B 1 161 ? 45.45180 26.66574 30.74235 1.000 6.93444 153 VAL B N 1
ATOM 2919 C CA . VAL B 1 161 ? 46.72175 26.30030 30.12109 1.000 6.35595 153 VAL B CA 1
ATOM 2920 C C . VAL B 1 161 ? 46.94732 24.80129 30.20392 1.000 6.37912 153 VAL B C 1
ATOM 2921 O O . VAL B 1 161 ? 47.23237 24.15276 29.19167 1.000 6.65670 153 VAL B O 1
ATOM 2925 N N . TYR B 1 162 ? 46.84181 24.22658 31.40717 1.000 6.04938 154 TYR B N 1
ATOM 2926 C CA . TYR B 1 162 ? 47.16297 22.81036 31.55798 1.000 6.65198 154 TYR B CA 1
ATOM 2927 C C . TYR B 1 162 ? 46.19841 21.94586 30.75856 1.000 5.69945 154 TYR B C 1
ATOM 2928 O O . TYR B 1 162 ? 46.61652 21.03434 30.02867 1.000 5.73487 154 TYR B O 1
ATOM 2937 N N . SER B 1 163 ? 44.89909 22.22733 30.86727 1.000 5.63207 155 SER B N 1
ATOM 2938 C CA . SER B 1 163 ? 43.93531 21.45993 30.07436 1.000 5.52011 155 SER B CA 1
ATOM 2939 C C . SER B 1 163 ? 44.17991 21.66462 28.58706 1.000 6.10851 155 SER B C 1
ATOM 2940 O O . SER B 1 163 ? 44.01747 20.73792 27.78481 1.000 6.29581 155 SER B O 1
ATOM 2943 N N . GLY B 1 164 ? 44.57958 22.87584 28.20793 1.000 5.56610 156 GLY B N 1
ATOM 2944 C CA . GLY B 1 164 ? 44.95813 23.11849 26.82285 1.000 7.01056 156 GLY B CA 1
ATOM 2945 C C . GLY B 1 164 ? 46.07959 22.19738 26.37131 1.000 7.12461 156 GLY B C 1
ATOM 2946 O O . GLY B 1 164 ? 46.01680 21.62073 25.27737 1.000 6.12269 156 GLY B O 1
ATOM 2947 N N . THR B 1 165 ? 47.12591 22.03846 27.19834 1.000 6.33469 157 THR B N 1
ATOM 2948 C CA . THR B 1 165 ? 48.20479 21.14426 26.78191 1.000 6.20792 157 THR B CA 1
ATOM 2949 C C . THR B 1 165 ? 47.69335 19.73025 26.59387 1.000 6.87054 157 THR B C 1
ATOM 2950 O O . THR B 1 165 ? 48.12409 19.03021 25.66592 1.000 6.55106 157 THR B O 1
ATOM 2954 N N . LYS B 1 166 ? 46.76959 19.28568 27.47134 1.000 6.18041 158 LYS B N 1
ATOM 2955 C CA . LYS B 1 166 ? 46.35562 17.89551 27.38147 1.000 6.62291 158 LYS B CA 1
ATOM 2956 C C . LYS B 1 166 ? 45.34083 17.70379 26.25650 1.000 6.73635 158 LYS B C 1
ATOM 2957 O O . LYS B 1 166 ? 45.33445 16.64928 25.60597 1.000 6.35817 158 LYS B O 1
ATOM 2963 N N . GLY B 1 167 ? 44.55414 18.73586 25.94405 1.000 5.46549 159 GLY B N 1
ATOM 2964 C CA . GLY B 1 167 ? 43.74327 18.66690 24.73483 1.000 5.91150 159 GLY B CA 1
ATOM 2965 C C . GLY B 1 167 ? 44.61015 18.52769 23.49695 1.000 6.54892 159 GLY B C 1
ATOM 2966 O O . GLY B 1 167 ? 44.26634 17.80105 22.55186 1.000 6.21535 159 GLY B O 1
ATOM 2967 N N . ALA B 1 168 ? 45.73247 19.25462 23.46622 1.000 6.64776 160 ALA B N 1
ATOM 2968 C CA . ALA B 1 168 ? 46.66707 19.09088 22.36053 1.000 5.87890 160 ALA B CA 1
ATOM 2969 C C . ALA B 1 168 ? 47.21161 17.66978 22.30778 1.000 6.70655 160 ALA B C 1
ATOM 2970 O O . ALA B 1 168 ? 47.29103 17.07057 21.23367 1.000 5.91705 160 ALA B O 1
ATOM 2972 N N . VAL B 1 169 ? 47.62038 17.12165 23.45151 1.000 6.36288 161 VAL B N 1
ATOM 2973 C CA . VAL B 1 169 ? 48.11915 15.74696 23.45816 1.000 6.36431 161 VAL B CA 1
ATOM 2974 C C . VAL B 1 169 ? 47.06073 14.78021 22.94265 1.000 5.82894 161 VAL B C 1
ATOM 2975 O O . VAL B 1 169 ? 47.37638 13.83257 22.21165 1.000 6.24901 161 VAL B O 1
ATOM 2979 N N . ASP B 1 170 ? 45.80063 14.96700 23.34961 1.000 5.43552 162 ASP B N 1
ATOM 2980 C CA . ASP B 1 170 ? 44.75018 14.07680 22.85656 1.000 5.62970 162 ASP B CA 1
ATOM 2981 C C . ASP B 1 170 ? 44.67359 14.11466 21.33680 1.000 6.29588 162 ASP B C 1
ATOM 2982 O O . ASP B 1 170 ? 44.52277 13.06865 20.67960 1.000 7.00031 162 ASP B O 1
ATOM 2987 N N . ALA B 1 171 ? 44.74758 15.31980 20.76006 1.000 5.13962 163 ALA B N 1
ATOM 2988 C CA . ALA B 1 171 ? 44.62010 15.44024 19.31627 1.000 5.04911 163 ALA B CA 1
ATOM 2989 C C . ALA B 1 171 ? 45.84188 14.87570 18.60645 1.000 5.86791 163 ALA B C 1
ATOM 2990 O O . ALA B 1 171 ? 45.70804 14.20473 17.57862 1.000 6.57194 163 ALA B O 1
ATOM 2992 N N . ILE B 1 172 ? 47.03726 15.14830 19.13883 1.000 5.69362 164 ILE B N 1
ATOM 2993 C CA . ILE B 1 172 ? 48.27150 14.58919 18.58298 1.000 6.53275 164 ILE B CA 1
ATOM 2994 C C . ILE B 1 172 ? 48.21589 13.06534 18.58160 1.000 6.57286 164 ILE B C 1
ATOM 2995 O O . ILE B 1 172 ? 48.64949 12.41864 17.61390 1.000 7.35923 164 ILE B O 1
ATOM 3000 N N . THR B 1 173 ? 47.67640 12.46914 19.66555 1.000 5.08023 165 THR B N 1
ATOM 3001 C CA . THR B 1 173 ? 47.49985 11.00996 19.72937 1.000 5.10280 165 THR B CA 1
ATOM 3002 C C . THR B 1 173 ? 46.66411 10.50995 18.55129 1.000 5.63726 165 THR B C 1
ATOM 3003 O O . THR B 1 173 ? 47.03064 9.54710 17.86704 1.000 6.15680 165 THR B O 1
ATOM 3007 N N . GLY B 1 174 ? 45.54124 11.17386 18.27950 1.000 6.25998 166 GLY B N 1
ATOM 3008 C CA . GLY B 1 174 ? 44.70800 10.74038 17.17189 1.000 5.41620 166 GLY B CA 1
ATOM 3009 C C . GLY B 1 174 ? 45.37337 10.92432 15.82594 1.000 7.16245 166 GLY B C 1
ATOM 3010 O O . GLY B 1 174 ? 45.27051 10.04909 14.96191 1.000 7.51603 166 GLY B O 1
ATOM 3011 N N . VAL B 1 175 ? 46.04843 12.06644 15.62336 1.000 5.54524 167 VAL B N 1
ATOM 3012 C CA . VAL B 1 175 ? 46.77794 12.29999 14.37184 1.000 5.68984 167 VAL B CA 1
ATOM 3013 C C . VAL B 1 175 ? 47.80014 11.19776 14.13629 1.000 7.00249 167 VAL B C 1
ATOM 3014 O O . VAL B 1 175 ? 47.87076 10.61782 13.04484 1.000 6.91597 167 VAL B O 1
ATOM 3018 N N . LEU B 1 176 ? 48.65677 10.95019 15.13137 1.000 6.17561 168 LEU B N 1
ATOM 3019 C CA . LEU B 1 176 ? 49.73457 9.99699 14.91742 1.000 7.49497 168 LEU B CA 1
ATOM 3020 C C . LEU B 1 176 ? 49.22157 8.56687 14.78528 1.000 8.00142 168 LEU B C 1
ATOM 3021 O O . LEU B 1 176 ? 49.84522 7.76725 14.08040 1.000 7.19014 168 LEU B O 1
ATOM 3026 N N . ALA B 1 177 ? 48.09016 8.22145 15.42821 1.000 6.02894 169 ALA B N 1
ATOM 3027 C CA . ALA B 1 177 ? 47.49299 6.90480 15.17264 1.000 5.93434 169 ALA B CA 1
ATOM 3028 C C . ALA B 1 177 ? 47.13602 6.73232 13.70328 1.000 7.96656 169 ALA B C 1
ATOM 3029 O O . ALA B 1 177 ? 47.39622 5.67291 13.11150 1.000 8.65275 169 ALA B O 1
ATOM 3031 N N . LEU B 1 178 ? 46.55899 7.76328 13.07894 1.000 6.15459 170 LEU B N 1
ATOM 3032 C CA . LEU B 1 178 ? 46.30413 7.66446 11.64288 1.000 6.71155 170 LEU B CA 1
ATOM 3033 C C . LEU B 1 178 ? 47.58934 7.73177 10.82374 1.000 8.16243 170 LEU B C 1
ATOM 3034 O O . LEU B 1 178 ? 47.76642 6.97067 9.85421 1.000 9.21736 170 LEU B O 1
ATOM 3039 N N . GLU B 1 179 ? 48.48939 8.65963 11.17377 1.000 8.69246 171 GLU B N 1
ATOM 3040 C CA . GLU B 1 179 ? 49.68980 8.88371 10.37906 1.000 7.26189 171 GLU B CA 1
ATOM 3041 C C . GLU B 1 179 ? 50.61372 7.67284 10.37768 1.000 8.70703 171 GLU B C 1
ATOM 3042 O O . GLU B 1 179 ? 51.22746 7.35380 9.34244 1.000 9.71081 171 GLU B O 1
ATOM 3048 N N . LEU B 1 180 ? 50.72130 6.99069 11.52023 1.000 6.82681 172 LEU B N 1
ATOM 3049 C CA . LEU B 1 180 ? 51.65559 5.88001 11.68511 1.000 7.25416 172 LEU B CA 1
ATOM 3050 C C . LEU B 1 180 ? 50.97891 4.52906 11.53223 1.000 10.29633 172 LEU B C 1
ATOM 3051 O O . LEU B 1 180 ? 51.66503 3.49853 11.54976 1.000 9.65679 172 LEU B O 1
ATOM 3056 N N . GLY B 1 181 ? 49.66094 4.51338 11.34471 1.000 9.86250 173 GLY B N 1
ATOM 3057 C CA . GLY B 1 181 ? 48.92977 3.29354 11.08076 1.000 10.00033 173 GLY B CA 1
ATOM 3058 C C . GLY B 1 181 ? 49.52786 2.41594 9.99170 1.000 9.58923 173 GLY B C 1
ATOM 3059 O O . GLY B 1 181 ? 49.65592 1.20205 10.17706 1.000 11.54411 173 GLY B O 1
ATOM 3060 N N . PRO B 1 182 ? 49.86797 2.98718 8.82926 1.000 11.17604 174 PRO B N 1
ATOM 3061 C CA . PRO B 1 182 ? 50.41347 2.15478 7.73808 1.000 11.43429 174 PRO B CA 1
ATOM 3062 C C . PRO B 1 182 ? 51.70884 1.45657 8.10926 1.000 10.98774 174 PRO B C 1
ATOM 3063 O O . PRO B 1 182 ? 52.02059 0.40726 7.53402 1.000 13.75512 174 PRO B O 1
ATOM 3067 N N . ARG B 1 183 ? 52.44808 1.99324 9.07584 1.000 9.81378 175 ARG B N 1
ATOM 3068 C CA A ARG B 1 183 ? 53.63619 1.32557 9.58977 0.610 9.57997 175 ARG B CA 1
ATOM 3069 C CA B ARG B 1 183 ? 53.64049 1.35157 9.61239 0.390 9.62759 175 ARG B CA 1
ATOM 3070 C C . ARG B 1 183 ? 53.32337 0.37626 10.72918 1.000 9.44039 175 ARG B C 1
ATOM 3071 O O . ARG B 1 183 ? 54.25066 -0.23474 11.27621 1.000 10.01001 175 ARG B O 1
ATOM 3086 N N . LYS B 1 184 ? 52.04362 0.24183 11.08248 1.000 10.18375 176 LYS B N 1
ATOM 3087 C CA . LYS B 1 184 ? 51.57746 -0.66138 12.12738 1.000 8.07212 176 LYS B CA 1
ATOM 3088 C C . LYS B 1 184 ? 52.14621 -0.26617 13.48556 1.000 9.65010 176 LYS B C 1
ATOM 3089 O O . LYS B 1 184 ? 52.37665 -1.11712 14.35051 1.000 11.57105 176 LYS B O 1
ATOM 3095 N N . ILE B 1 185 ? 52.39171 1.02728 13.66978 1.000 7.69305 177 ILE B N 1
ATOM 3096 C CA . ILE B 1 185 ? 52.74782 1.59755 14.97103 1.000 7.22900 177 ILE B CA 1
ATOM 3097 C C . ILE B 1 185 ? 51.47237 2.09494 15.63779 1.000 8.55567 177 ILE B C 1
ATOM 3098 O O . ILE B 1 185 ? 50.74387 2.89702 15.04815 1.000 9.22243 177 ILE B O 1
ATOM 3103 N N . ARG B 1 186 ? 51.20830 1.64781 16.87287 1.000 6.76047 178 ARG B N 1
ATOM 3104 C CA . ARG B 1 186 ? 50.01516 2.08101 17.59997 1.000 6.47372 178 ARG B CA 1
ATOM 3105 C C . ARG B 1 186 ? 50.32723 3.30105 18.44219 1.000 6.19500 178 ARG B C 1
ATOM 3106 O O . ARG B 1 186 ? 51.44608 3.44780 18.95305 1.000 7.72948 178 ARG B O 1
ATOM 3114 N N . VAL B 1 187 ? 49.34113 4.19505 18.56267 1.000 5.96082 179 VAL B N 1
ATOM 3115 C CA . VAL B 1 187 ? 49.48681 5.42431 19.33402 1.000 5.95977 179 VAL B CA 1
ATOM 3116 C C . VAL B 1 187 ? 48.21963 5.59723 20.15336 1.000 5.77009 179 VAL B C 1
ATOM 3117 O O . VAL B 1 187 ? 47.12180 5.69158 19.59168 1.000 7.32710 179 VAL B O 1
ATOM 3121 N N . ASN B 1 188 ? 48.35571 5.62099 21.48489 1.000 5.95698 180 ASN B N 1
ATOM 3122 C CA . ASN B 1 188 ? 47.18841 5.72158 22.34954 1.000 5.33579 180 ASN B CA 1
ATOM 3123 C C . ASN B 1 188 ? 47.52753 6.63650 23.51182 1.000 5.19807 180 ASN B C 1
ATOM 3124 O O . ASN B 1 188 ? 48.69879 6.86846 23.81683 1.000 6.67887 180 ASN B O 1
ATOM 3129 N N . ALA B 1 189 ? 46.48073 7.15703 24.15617 1.000 5.08767 181 ALA B N 1
ATOM 3130 C CA . ALA B 1 189 ? 46.64551 7.98352 25.33963 1.000 6.42374 181 ALA B CA 1
ATOM 3131 C C . ALA B 1 189 ? 46.00831 7.32201 26.55217 1.000 5.96109 181 ALA B C 1
ATOM 3132 O O . ALA B 1 189 ? 45.02798 6.58750 26.43198 1.000 6.53376 181 ALA B O 1
ATOM 3134 N N . ILE B 1 190 ? 46.59989 7.58057 27.71792 1.000 5.42857 182 ILE B N 1
ATOM 3135 C CA . ILE B 1 190 ? 45.94981 7.35689 29.01260 1.000 5.11706 182 ILE B CA 1
ATOM 3136 C C . ILE B 1 190 ? 45.60659 8.72443 29.57670 1.000 5.52329 182 ILE B C 1
ATOM 3137 O O . ILE B 1 190 ? 46.43020 9.64884 29.52664 1.000 6.89337 182 ILE B O 1
ATOM 3142 N N . ASN B 1 191 ? 44.38826 8.86427 30.09843 1.000 6.25584 183 ASN B N 1
ATOM 3143 C CA . ASN B 1 191 ? 43.92233 10.12703 30.67247 1.000 5.33856 183 ASN B CA 1
ATOM 3144 C C . ASN B 1 191 ? 43.67223 9.86960 32.15263 1.000 8.04714 183 ASN B C 1
ATOM 3145 O O . ASN B 1 191 ? 42.54029 9.55326 32.54540 1.000 6.47709 183 ASN B O 1
ATOM 3150 N N . PRO B 1 192 ? 44.69111 9.99312 33.00906 1.000 6.30895 184 PRO B N 1
ATOM 3151 C CA . PRO B 1 192 ? 44.48922 9.71897 34.44307 1.000 5.40909 184 PRO B CA 1
ATOM 3152 C C . PRO B 1 192 ? 43.60630 10.75894 35.11394 1.000 6.76350 184 PRO B C 1
ATOM 3153 O O . PRO B 1 192 ? 43.60324 11.93235 34.74738 1.000 7.47101 184 PRO B O 1
ATOM 3157 N N . GLY B 1 193 ? 42.86381 10.29721 36.12713 1.000 5.79729 185 GLY B N 1
ATOM 3158 C CA . GLY B 1 193 ? 42.29164 11.20305 37.10242 1.000 7.31787 185 GLY B CA 1
ATOM 3159 C C . GLY B 1 193 ? 43.36324 11.60904 38.08864 1.000 9.45522 185 GLY B C 1
ATOM 3160 O O . GLY B 1 193 ? 44.56126 11.39358 37.86599 1.000 8.41240 185 GLY B O 1
ATOM 3161 N N . MET B 1 194 ? 42.92878 12.17306 39.21161 1.000 7.78217 186 MET B N 1
ATOM 3162 C CA . MET B 1 194 ? 43.91102 12.63057 40.18845 1.000 7.74972 186 MET B CA 1
ATOM 3163 C C . MET B 1 194 ? 44.65362 11.43979 40.79542 1.000 8.75962 186 MET B C 1
ATOM 3164 O O . MET B 1 194 ? 44.03454 10.49729 41.29707 1.000 8.54489 186 MET B O 1
ATOM 3169 N N . ILE B 1 195 ? 45.98772 11.48338 40.71640 1.000 7.43437 187 ILE B N 1
ATOM 3170 C CA . ILE B 1 195 ? 46.87868 10.44113 41.21761 1.000 7.71435 187 ILE B CA 1
ATOM 3171 C C . ILE B 1 195 ? 47.75689 11.06862 42.28370 1.000 7.63837 187 ILE B C 1
ATOM 3172 O O . ILE B 1 195 ? 48.32928 12.14400 42.06343 1.000 9.01788 187 ILE B O 1
ATOM 3177 N N . VAL B 1 196 ? 47.88016 10.39611 43.42370 1.000 7.37693 188 VAL B N 1
ATOM 3178 C CA . VAL B 1 196 ? 48.80856 10.83506 44.46344 1.000 9.71150 188 VAL B CA 1
ATOM 3179 C C . VAL B 1 196 ? 50.23005 10.59713 43.95977 1.000 9.00171 188 VAL B C 1
ATOM 3180 O O . VAL B 1 196 ? 50.63978 9.45083 43.76356 1.000 9.76655 188 VAL B O 1
ATOM 3184 N N . THR B 1 197 ? 50.98748 11.67507 43.74923 1.000 7.38363 189 THR B N 1
ATOM 3185 C CA . THR B 1 197 ? 52.35194 11.57763 43.23738 1.000 7.39045 189 THR B CA 1
ATOM 3186 C C . THR B 1 197 ? 53.21043 12.62135 43.92027 1.000 8.36982 189 THR B C 1
ATOM 3187 O O . THR B 1 197 ? 52.71179 13.51458 44.61078 1.000 8.97641 189 THR B O 1
ATOM 3191 N N . GLU B 1 198 ? 54.52080 12.51845 43.66618 1.000 8.14914 190 GLU B N 1
ATOM 3192 C CA . GLU B 1 198 ? 55.42584 13.54112 44.15307 1.000 8.03123 190 GLU B CA 1
ATOM 3193 C C . GLU B 1 198 ? 54.95634 14.90346 43.68619 1.000 9.17331 190 GLU B C 1
ATOM 3194 O O . GLU B 1 198 ? 54.97487 15.87797 44.44589 1.000 9.41279 190 GLU B O 1
ATOM 3200 N N . GLY B 1 199 ? 54.53371 14.97408 42.42528 1.000 8.72654 191 GLY B N 1
ATOM 3201 C CA . GLY B 1 199 ? 54.13350 16.24176 41.84395 1.000 8.61482 191 GLY B CA 1
ATOM 3202 C C . GLY B 1 199 ? 52.83784 16.79774 42.40792 1.000 9.44417 191 GLY B C 1
ATOM 3203 O O . GLY B 1 199 ? 52.70635 18.01367 42.56741 1.000 10.18646 191 GLY B O 1
ATOM 3204 N N . THR B 1 200 ? 51.85126 15.93454 42.70210 1.000 8.70569 192 THR B N 1
ATOM 3205 C CA . THR B 1 200 ? 50.63940 16.53303 43.25698 1.000 8.26195 192 THR B CA 1
ATOM 3206 C C . THR B 1 200 ? 50.83976 16.93092 44.71191 1.000 10.48224 192 THR B C 1
ATOM 3207 O O . THR B 1 200 ? 50.16931 17.84646 45.18705 1.000 10.87829 192 THR B O 1
ATOM 3211 N N . HIS B 1 201 ? 51.76592 16.29910 45.43243 1.000 9.19188 193 HIS B N 1
ATOM 3212 C CA A HIS B 1 201 ? 52.14450 16.82358 46.74554 0.633 10.70562 193 HIS B CA 1
ATOM 3213 C CA B HIS B 1 201 ? 52.11687 16.83456 46.74305 0.367 10.75581 193 HIS B CA 1
ATOM 3214 C C . HIS B 1 201 ? 52.84385 18.17138 46.61076 1.000 13.62830 193 HIS B C 1
ATOM 3215 O O . HIS B 1 201 ? 52.48220 19.14873 47.27802 1.000 14.08611 193 HIS B O 1
ATOM 3228 N N . SER B 1 202 ? 53.85498 18.24304 45.73640 1.000 10.76044 194 SER B N 1
ATOM 3229 C CA . SER B 1 202 ? 54.67571 19.45131 45.63185 1.000 10.86228 194 SER B CA 1
ATOM 3230 C C . SER B 1 202 ? 53.88163 20.62644 45.07696 1.000 12.03170 194 SER B C 1
ATOM 3231 O O . SER B 1 202 ? 54.14221 21.78208 45.44331 1.000 16.57033 194 SER B O 1
ATOM 3234 N N . ALA B 1 203 ? 52.90907 20.35109 44.21907 1.000 19.07414 195 ALA B N 1
ATOM 3235 C CA . ALA B 1 203 ? 52.07332 21.39739 43.64800 1.000 17.60297 195 ALA B CA 1
ATOM 3236 C C . ALA B 1 203 ? 50.99699 21.89612 44.60057 1.000 18.61869 195 ALA B C 1
ATOM 3237 O O . ALA B 1 203 ? 50.26199 22.82257 44.23498 1.000 15.96590 195 ALA B O 1
ATOM 3239 N N . GLY B 1 204 ? 50.87508 21.30810 45.79262 1.000 17.16619 196 GLY B N 1
ATOM 3240 C CA . GLY B 1 204 ? 49.81103 21.67199 46.70736 1.000 16.85624 196 GLY B CA 1
ATOM 3241 C C . GLY B 1 204 ? 48.45318 21.16475 46.31200 1.000 18.59108 196 GLY B C 1
ATOM 3242 O O . GLY B 1 204 ? 47.43756 21.65498 46.82177 1.000 20.42162 196 GLY B O 1
ATOM 3243 N N . ILE B 1 205 ? 48.39975 20.20056 45.39726 1.000 14.95548 197 ILE B N 1
ATOM 3244 C CA . ILE B 1 205 ? 47.10919 19.72425 44.91223 1.000 14.62870 197 ILE B CA 1
ATOM 3245 C C . ILE B 1 205 ? 46.50303 18.71386 45.87345 1.000 17.38165 197 ILE B C 1
ATOM 3246 O O . ILE B 1 205 ? 45.28871 18.73158 46.12752 1.000 18.73481 197 ILE B O 1
ATOM 3251 N N . ILE B 1 206 ? 47.32466 17.82816 46.43390 1.000 17.53757 198 ILE B N 1
ATOM 3252 C CA . ILE B 1 206 ? 46.85973 17.02917 47.55696 1.000 20.05148 198 ILE B CA 1
ATOM 3253 C C . ILE B 1 206 ? 46.52787 17.98029 48.69597 1.000 18.16300 198 ILE B C 1
ATOM 3254 O O . ILE B 1 206 ? 47.33568 18.84569 49.05962 1.000 23.20838 198 ILE B O 1
ATOM 3259 N N . GLY B 1 207 ? 45.31058 17.85633 49.23845 1.000 21.90752 199 GLY B N 1
ATOM 3260 C CA . GLY B 1 207 ? 44.84019 18.75144 50.27772 1.000 21.06526 199 GLY B CA 1
ATOM 3261 C C . GLY B 1 207 ? 44.04665 19.94874 49.78786 1.000 24.00997 199 GLY B C 1
ATOM 3262 O O . GLY B 1 207 ? 43.49367 20.68828 50.61430 1.000 22.88851 199 GLY B O 1
ATOM 3263 N N . SER B 1 208 ? 43.96348 20.15688 48.48108 1.000 16.15858 200 SER B N 1
ATOM 3264 C CA . SER B 1 208 ? 43.35059 21.33497 47.89366 1.000 18.98071 200 SER B CA 1
ATOM 3265 C C . SER B 1 208 ? 41.84747 21.14781 47.75223 1.000 19.39512 200 SER B C 1
ATOM 3266 O O . SER B 1 208 ? 41.31192 20.04516 47.89776 1.000 18.55973 200 SER B O 1
ATOM 3269 N N . ASP B 1 209 ? 41.17105 22.25584 47.43726 1.000 18.91331 201 ASP B N 1
ATOM 3270 C CA . ASP B 1 209 ? 39.75557 22.18476 47.09191 1.000 18.27945 201 ASP B CA 1
ATOM 3271 C C . ASP B 1 209 ? 39.52877 21.25497 45.91058 1.000 20.97272 201 ASP B C 1
ATOM 3272 O O . ASP B 1 209 ? 38.55281 20.49580 45.88544 1.000 18.58877 201 ASP B O 1
ATOM 3277 N N . LEU B 1 210 ? 40.42993 21.28745 44.92245 1.000 15.46769 202 LEU B N 1
ATOM 3278 C CA . LEU B 1 210 ? 40.26623 20.43186 43.75546 1.000 16.02350 202 LEU B CA 1
ATOM 3279 C C . LEU B 1 210 ? 40.27378 18.96109 44.15238 1.000 16.98105 202 LEU B C 1
ATOM 3280 O O . LEU B 1 210 ? 39.46694 18.16263 43.65015 1.000 15.53938 202 LEU B O 1
ATOM 3285 N N . GLU B 1 211 ? 41.18218 18.58498 45.04665 1.000 14.44469 203 GLU B N 1
ATOM 3286 C CA . GLU B 1 211 ? 41.21333 17.21283 45.53874 1.000 14.31229 203 GLU B CA 1
ATOM 3287 C C . GLU B 1 211 ? 39.87397 16.83279 46.14856 1.000 14.91743 203 GLU B C 1
ATOM 3288 O O . GLU B 1 211 ? 39.32872 15.75764 45.86788 1.000 16.53093 203 GLU B O 1
ATOM 3294 N N . ALA B 1 212 ? 39.34096 17.70324 47.00569 1.000 17.61690 204 ALA B N 1
ATOM 3295 C CA . ALA B 1 212 ? 38.04573 17.44548 47.62394 1.000 18.68774 204 ALA B CA 1
ATOM 3296 C C . ALA B 1 212 ? 36.97591 17.23680 46.56620 1.000 18.49997 204 ALA B C 1
ATOM 3297 O O . ALA B 1 212 ? 36.17992 16.29088 46.64427 1.000 19.35604 204 ALA B O 1
ATOM 3299 N N . GLN B 1 213 ? 36.94457 18.11865 45.55960 1.000 15.48204 205 GLN B N 1
ATOM 3300 C CA . GLN B 1 213 ? 35.91595 18.03200 44.53001 1.000 17.06866 205 GLN B CA 1
ATOM 3301 C C . GLN B 1 213 ? 36.04695 16.74529 43.73672 1.000 16.24904 205 GLN B C 1
ATOM 3302 O O . GLN B 1 213 ? 35.04659 16.08357 43.44054 1.000 16.57010 205 GLN B O 1
ATOM 3308 N N . VAL B 1 214 ? 37.27459 16.37285 43.38463 1.000 12.72541 206 VAL B N 1
ATOM 3309 C CA . VAL B 1 214 ? 37.47496 15.16732 42.59270 1.000 12.57767 206 VAL B CA 1
ATOM 3310 C C . VAL B 1 214 ? 37.06553 13.94106 43.39100 1.000 17.41837 206 VAL B C 1
ATOM 3311 O O . VAL B 1 214 ? 36.32899 13.07225 42.90266 1.000 15.57224 206 VAL B O 1
ATOM 3315 N N . LEU B 1 215 ? 37.51979 13.85763 44.63785 1.000 14.42714 207 LEU B N 1
ATOM 3316 C CA . LEU B 1 215 ? 37.15307 12.71452 45.46231 1.000 18.11990 207 LEU B CA 1
ATOM 3317 C C . LEU B 1 215 ? 35.63620 12.58237 45.57042 1.000 19.28736 207 LEU B C 1
ATOM 3318 O O . LEU B 1 215 ? 35.09023 11.48757 45.40904 1.000 19.03436 207 LEU B O 1
ATOM 3323 N N . GLY B 1 216 ? 34.93622 13.69624 45.80373 1.000 14.28930 208 GLY B N 1
ATOM 3324 C CA . GLY B 1 216 ? 33.49820 13.68728 45.97748 1.000 15.00832 208 GLY B CA 1
ATOM 3325 C C . GLY B 1 216 ? 32.72121 13.30169 44.73899 1.000 16.48196 208 GLY B C 1
ATOM 3326 O O . GLY B 1 216 ? 31.51715 13.04529 44.84165 1.000 17.73940 208 GLY B O 1
ATOM 3327 N N . GLN B 1 217 ? 33.38867 13.24387 43.58335 1.000 13.47211 209 GLN B N 1
ATOM 3328 C CA . GLN B 1 217 ? 32.75974 12.85587 42.32462 1.000 12.41589 209 GLN B CA 1
ATOM 3329 C C . GLN B 1 217 ? 33.38567 11.61156 41.70958 1.000 13.27453 209 GLN B C 1
ATOM 3330 O O . GLN B 1 217 ? 33.12562 11.31400 40.53371 1.000 13.38835 209 GLN B O 1
ATOM 3336 N N . THR B 1 218 ? 34.20942 10.87143 42.45962 1.000 9.57263 210 THR B N 1
ATOM 3337 C CA . THR B 1 218 ? 34.85075 9.68594 41.90514 1.000 9.03922 210 THR B CA 1
ATOM 3338 C C . THR B 1 218 ? 34.03427 8.44920 42.25172 1.000 9.87551 210 THR B C 1
ATOM 3339 O O . THR B 1 218 ? 33.90662 8.10896 43.44221 1.000 10.41376 210 THR B O 1
ATOM 3343 N N . PRO B 1 219 ? 33.45898 7.75954 41.26432 1.000 9.29405 211 PRO B N 1
ATOM 3344 C CA . PRO B 1 219 ? 32.58173 6.62021 41.56484 1.000 10.28270 211 PRO B CA 1
ATOM 3345 C C . PRO B 1 219 ? 33.22697 5.52771 42.40846 1.000 8.75598 211 PRO B C 1
ATOM 3346 O O . PRO B 1 219 ? 32.54794 4.95243 43.27449 1.000 11.26448 211 PRO B O 1
ATOM 3350 N N . LEU B 1 220 ? 34.51865 5.23578 42.19411 1.000 9.00440 212 LEU B N 1
ATOM 3351 C CA . LEU B 1 220 ? 35.15020 4.13724 42.92265 1.000 9.55140 212 LEU B CA 1
ATOM 3352 C C . LEU B 1 220 ? 35.80290 4.60018 44.21862 1.000 10.82486 212 LEU B C 1
ATOM 3353 O O . LEU B 1 220 ? 36.49575 3.80918 44.86659 1.000 12.41016 212 LEU B O 1
ATOM 3358 N N . GLY B 1 221 ? 35.57121 5.84429 44.62866 1.000 9.98190 213 GLY B N 1
ATOM 3359 C CA . GLY B 1 221 ? 35.63885 6.14784 46.04920 1.000 9.60117 213 GLY B CA 1
ATOM 3360 C C . GLY B 1 221 ? 37.01170 6.34651 46.66650 1.000 11.57014 213 GLY B C 1
ATOM 3361 O O . GLY B 1 221 ? 37.15596 6.16665 47.88419 1.000 12.18965 213 GLY B O 1
ATOM 3362 N N . ARG B 1 222 ? 38.00757 6.76599 45.88902 1.000 9.65726 214 ARG B N 1
ATOM 3363 C CA . ARG B 1 222 ? 39.34430 7.04932 46.40829 1.000 9.35248 214 ARG B CA 1
ATOM 3364 C C . ARG B 1 222 ? 40.09638 7.84341 45.35063 1.000 9.75223 214 ARG B C 1
ATOM 3365 O O . ARG B 1 222 ? 39.64240 7.97018 44.20802 1.000 9.32001 214 ARG B O 1
ATOM 3373 N N . LEU B 1 223 ? 41.24909 8.39399 45.74427 1.000 11.11459 215 LEU B N 1
ATOM 3374 C CA . LEU B 1 223 ? 42.16710 8.93707 44.75380 1.000 11.83795 215 LEU B CA 1
ATOM 3375 C C . LEU B 1 223 ? 42.92397 7.80532 44.07116 1.000 8.11655 215 LEU B C 1
ATOM 3376 O O . LEU B 1 223 ? 43.09351 6.71281 44.62701 1.000 10.54642 215 LEU B O 1
ATOM 3381 N N . GLY B 1 224 ? 43.40245 8.07693 42.85615 1.000 8.23124 216 GLY B N 1
ATOM 3382 C CA . GLY B 1 224 ? 44.23554 7.10232 42.17253 1.000 9.23882 216 GLY B CA 1
ATOM 3383 C C . GLY B 1 224 ? 45.65151 7.06186 42.72958 1.000 9.28093 216 GLY B C 1
ATOM 3384 O O . GLY B 1 224 ? 46.10295 7.95935 43.44159 1.000 8.79217 216 GLY B O 1
ATOM 3385 N N . GLU B 1 225 ? 46.32886 5.96219 42.44115 1.000 7.90430 217 GLU B N 1
ATOM 3386 C CA A GLU B 1 225 ? 47.72143 5.73105 42.78105 0.486 9.06442 217 GLU B CA 1
ATOM 3387 C CA B GLU B 1 225 ? 47.72315 5.72638 42.78123 0.514 9.05939 217 GLU B CA 1
ATOM 3388 C C . GLU B 1 225 ? 48.49991 5.41908 41.51114 1.000 8.45047 217 GLU B C 1
ATOM 3389 O O . GLU B 1 225 ? 47.91616 4.99914 40.50492 1.000 8.84765 217 GLU B O 1
ATOM 3400 N N . PRO B 1 226 ? 49.82259 5.61974 41.51565 1.000 8.51901 218 PRO B N 1
ATOM 3401 C CA . PRO B 1 226 ? 50.56244 5.43423 40.26306 1.000 8.33131 218 PRO B CA 1
ATOM 3402 C C . PRO B 1 226 ? 50.37469 4.05787 39.64875 1.000 9.59227 218 PRO B C 1
ATOM 3403 O O . PRO B 1 226 ? 50.30293 3.95765 38.42078 1.000 8.31465 218 PRO B O 1
ATOM 3407 N N . ASN B 1 227 ? 50.27676 2.99380 40.45578 1.000 10.60371 219 ASN B N 1
ATOM 3408 C CA . ASN B 1 227 ? 50.09843 1.67374 39.84745 1.000 9.96315 219 ASN B CA 1
ATOM 3409 C C . ASN B 1 227 ? 48.75055 1.50977 39.15865 1.000 10.90382 219 ASN B C 1
ATOM 3410 O O . ASN B 1 227 ? 48.61369 0.62378 38.30339 1.000 11.13659 219 ASN B O 1
ATOM 3415 N N . ASP B 1 228 ? 47.76432 2.35053 39.47484 1.000 7.85080 220 ASP B N 1
ATOM 3416 C CA . ASP B 1 228 ? 46.49532 2.31079 38.74330 1.000 7.64052 220 ASP B CA 1
ATOM 3417 C C . ASP B 1 228 ? 46.70133 2.66616 37.28450 1.000 10.00817 220 ASP B C 1
ATOM 3418 O O . ASP B 1 228 ? 45.95200 2.20349 36.41514 1.000 9.52802 220 ASP B O 1
ATOM 3423 N N . ILE B 1 229 ? 47.67717 3.52417 37.00952 1.000 6.83358 221 ILE B N 1
ATOM 3424 C CA . ILE B 1 229 ? 48.01650 3.90544 35.64494 1.000 7.48541 221 ILE B CA 1
ATOM 3425 C C . ILE B 1 229 ? 48.99375 2.91577 35.04291 1.000 7.29660 221 ILE B C 1
ATOM 3426 O O . ILE B 1 229 ? 48.86536 2.56020 33.86884 1.000 7.09720 221 ILE B O 1
ATOM 3431 N N . ALA B 1 230 ? 49.95204 2.44778 35.85380 1.000 7.35667 222 ALA B N 1
ATOM 3432 C CA . ALA B 1 230 ? 51.00942 1.59579 35.32570 1.000 7.23712 222 ALA B CA 1
ATOM 3433 C C . ALA B 1 230 ? 50.44561 0.32502 34.70054 1.000 8.55147 222 ALA B C 1
ATOM 3434 O O . ALA B 1 230 ? 50.90399 -0.08806 33.62983 1.000 7.92060 222 ALA B O 1
ATOM 3436 N N . SER B 1 231 ? 49.40412 -0.27098 35.30288 1.000 9.14774 223 SER B N 1
ATOM 3437 C CA A SER B 1 231 ? 48.88789 -1.51248 34.73293 0.738 7.85550 223 SER B CA 1
ATOM 3438 C CA B SER B 1 231 ? 48.82724 -1.50440 34.76347 0.262 7.93011 223 SER B CA 1
ATOM 3439 C C . SER B 1 231 ? 48.17497 -1.27069 33.40918 1.000 7.77972 223 SER B C 1
ATOM 3440 O O . SER B 1 231 ? 48.20390 -2.15108 32.53296 1.000 8.48088 223 SER B O 1
ATOM 3445 N N . VAL B 1 232 ? 47.58068 -0.09172 33.22349 1.000 5.74368 224 VAL B N 1
ATOM 3446 C CA . VAL B 1 232 ? 46.97366 0.21656 31.92815 1.000 5.97907 224 VAL B CA 1
ATOM 3447 C C . VAL B 1 232 ? 48.05366 0.47797 30.88602 1.000 6.54030 224 VAL B C 1
ATOM 3448 O O . VAL B 1 232 ? 47.90058 0.12437 29.70648 1.000 7.81085 224 VAL B O 1
ATOM 3452 N N . ALA B 1 233 ? 49.14463 1.13242 31.28973 1.000 6.90851 225 ALA B N 1
ATOM 3453 C CA . ALA B 1 233 ? 50.25908 1.33101 30.36476 1.000 7.38234 225 ALA B CA 1
ATOM 3454 C C . ALA B 1 233 ? 50.83704 -0.00709 29.88652 1.000 7.47026 225 ALA B C 1
ATOM 3455 O O . ALA B 1 233 ? 51.17360 -0.15236 28.70619 1.000 7.64444 225 ALA B O 1
ATOM 3457 N N . VAL B 1 234 ? 50.97199 -0.99171 30.78827 1.000 7.01342 226 VAL B N 1
ATOM 3458 C CA . VAL B 1 234 ? 51.46216 -2.30667 30.37321 1.000 8.79297 226 VAL B CA 1
ATOM 3459 C C . VAL B 1 234 ? 50.52277 -2.91964 29.34016 1.000 7.78281 226 VAL B C 1
ATOM 3460 O O . VAL B 1 234 ? 50.95775 -3.46513 28.32141 1.000 8.22388 226 VAL B O 1
ATOM 3464 N N . PHE B 1 235 ? 49.20912 -2.85439 29.60306 1.000 7.51465 227 PHE B N 1
ATOM 3465 C CA . PHE B 1 235 ? 48.23476 -3.31915 28.61723 1.000 7.35844 227 PHE B CA 1
ATOM 3466 C C . PHE B 1 235 ? 48.46192 -2.67684 27.24665 1.000 7.69774 227 PHE B C 1
ATOM 3467 O O . PHE B 1 235 ? 48.57257 -3.37475 26.23122 1.000 6.94651 227 PHE B O 1
ATOM 3475 N N . LEU B 1 236 ? 48.51100 -1.33969 27.19330 1.000 5.99308 228 LEU B N 1
ATOM 3476 C CA . LEU B 1 236 ? 48.64532 -0.66546 25.90154 1.000 5.23373 228 LEU B CA 1
ATOM 3477 C C . LEU B 1 236 ? 49.98159 -0.96250 25.22156 1.000 7.92544 228 LEU B C 1
ATOM 3478 O O . LEU B 1 236 ? 50.06305 -0.94082 23.98562 1.000 7.64620 228 LEU B O 1
ATOM 3483 N N . ALA B 1 237 ? 51.03945 -1.17521 26.00605 1.000 6.17994 229 ALA B N 1
ATOM 3484 C CA . ALA B 1 237 ? 52.34325 -1.50823 25.45285 1.000 6.59240 229 ALA B CA 1
ATOM 3485 C C . ALA B 1 237 ? 52.37327 -2.90547 24.85442 1.000 10.15428 229 ALA B C 1
ATOM 3486 O O . ALA B 1 237 ? 53.21458 -3.18590 23.99364 1.000 11.20279 229 ALA B O 1
ATOM 3488 N N . SER B 1 238 ? 51.49173 -3.78728 25.31258 1.000 7.69445 230 SER B N 1
ATOM 3489 C CA . SER B 1 238 ? 51.53540 -5.20819 24.99308 1.000 8.41012 230 SER B CA 1
ATOM 3490 C C . SER B 1 238 ? 50.70322 -5.52830 23.75650 1.000 7.54627 230 SER B C 1
ATOM 3491 O O . SER B 1 238 ? 49.88411 -4.73079 23.29885 1.000 8.10501 230 SER B O 1
ATOM 3494 N N . ASP B 1 239 ? 50.88587 -6.75738 23.26040 1.000 10.04175 231 ASP B N 1
ATOM 3495 C CA . ASP B 1 239 ? 50.09199 -7.25858 22.14928 1.000 9.02661 231 ASP B CA 1
ATOM 3496 C C . ASP B 1 239 ? 48.63727 -7.45197 22.53922 1.000 9.62178 231 ASP B C 1
ATOM 3497 O O . ASP B 1 239 ? 47.80693 -7.64831 21.65512 1.000 9.81616 231 ASP B O 1
ATOM 3502 N N . ASP B 1 240 ? 48.29393 -7.37794 23.82846 1.000 9.45000 232 ASP B N 1
ATOM 3503 C CA . ASP B 1 240 ? 46.87740 -7.47029 24.18306 1.000 11.35733 232 ASP B CA 1
ATOM 3504 C C . ASP B 1 240 ? 46.08514 -6.30551 23.61928 1.000 9.00314 232 ASP B C 1
ATOM 3505 O O . ASP B 1 240 ? 44.86452 -6.43047 23.39397 1.000 10.33396 232 ASP B O 1
ATOM 3510 N N . ALA B 1 241 ? 46.75362 -5.18047 23.37199 1.000 7.82782 233 ALA B N 1
ATOM 3511 C CA . ALA B 1 241 ? 46.14758 -3.99255 22.79848 1.000 6.04909 233 ALA B CA 1
ATOM 3512 C C . ALA B 1 241 ? 46.43981 -3.85255 21.30467 1.000 6.23076 233 ALA B C 1
ATOM 3513 O O . ALA B 1 241 ? 46.32549 -2.74816 20.77667 1.000 7.59090 233 ALA B O 1
ATOM 3515 N N . ARG B 1 242 ? 46.75556 -4.95647 20.61190 1.000 7.81489 234 ARG B N 1
ATOM 3516 C CA A ARG B 1 242 ? 47.19272 -4.88310 19.21599 0.575 7.11684 234 ARG B CA 1
ATOM 3517 C CA B ARG B 1 242 ? 47.18894 -4.89424 19.21489 0.425 7.12150 234 ARG B CA 1
ATOM 3518 C C . ARG B 1 242 ? 46.14077 -4.28348 18.29663 1.000 7.88253 234 ARG B C 1
ATOM 3519 O O . ARG B 1 242 ? 46.49119 -3.80717 17.20592 1.000 9.46815 234 ARG B O 1
ATOM 3534 N N . TRP B 1 243 ? 44.86442 -4.30332 18.68692 1.000 7.00133 235 TRP B N 1
ATOM 3535 C CA . TRP B 1 243 ? 43.82089 -3.80056 17.79886 1.000 8.27031 235 TRP B CA 1
ATOM 3536 C C . TRP B 1 243 ? 43.24963 -2.46941 18.29490 1.000 7.69443 235 TRP B C 1
ATOM 3537 O O . TRP B 1 243 ? 42.14805 -2.05943 17.89809 1.000 8.52154 235 TRP B O 1
ATOM 3548 N N . MET B 1 244 ? 43.98090 -1.78938 19.17214 1.000 7.67531 236 MET B N 1
ATOM 3549 C CA A MET B 1 244 ? 43.58656 -0.48136 19.69821 0.625 6.02501 236 MET B CA 1
ATOM 3550 C CA B MET B 1 244 ? 43.58659 -0.49091 19.70140 0.375 6.05944 236 MET B CA 1
ATOM 3551 C C . MET B 1 244 ? 44.61725 0.55282 19.28546 1.000 6.20889 236 MET B C 1
ATOM 3552 O O . MET B 1 244 ? 45.79105 0.43943 19.64292 1.000 7.71115 236 MET B O 1
ATOM 3561 N N . THR B 1 245 ? 44.17241 1.56713 18.55320 1.000 6.13156 237 THR B N 1
ATOM 3562 C CA . THR B 1 245 ? 45.02430 2.70705 18.25743 1.000 8.26853 237 THR B CA 1
ATOM 3563 C C . THR B 1 245 ? 44.13298 3.93011 18.11889 1.000 6.40875 237 THR B C 1
ATOM 3564 O O . THR B 1 245 ? 42.98079 3.83220 17.67773 1.000 8.04654 237 THR B O 1
ATOM 3568 N N . GLY B 1 246 ? 44.66096 5.06126 18.56716 1.000 6.20478 238 GLY B N 1
ATOM 3569 C CA . GLY B 1 246 ? 43.92252 6.30238 18.60730 1.000 6.52017 238 GLY B CA 1
ATOM 3570 C C . GLY B 1 246 ? 42.95163 6.41059 19.75795 1.000 7.03348 238 GLY B C 1
ATOM 3571 O O . GLY B 1 246 ? 42.07656 7.29265 19.72120 1.000 9.14088 238 GLY B O 1
ATOM 3572 N N . GLU B 1 247 ? 43.07178 5.56064 20.76578 1.000 6.18903 239 GLU B N 1
ATOM 3573 C CA . GLU B 1 247 ? 42.17376 5.60721 21.90698 1.000 6.49498 239 GLU B CA 1
ATOM 3574 C C . GLU B 1 247 ? 42.70271 6.53843 22.98456 1.000 6.93315 239 GLU B C 1
ATOM 3575 O O . GLU B 1 247 ? 43.88267 6.90002 23.00783 1.000 6.23854 239 GLU B O 1
ATOM 3581 N N . HIS B 1 248 ? 41.79709 6.92985 23.88203 1.000 6.61574 240 HIS B N 1
ATOM 3582 C CA . HIS B 1 248 ? 42.12219 7.76451 25.04764 1.000 5.45584 240 HIS B CA 1
ATOM 3583 C C . HIS B 1 248 ? 41.43211 7.10755 26.22828 1.000 7.00088 240 HIS B C 1
ATOM 3584 O O . HIS B 1 248 ? 40.20515 7.19993 26.35385 1.000 11.15873 240 HIS B O 1
ATOM 3591 N N . LEU B 1 249 ? 42.19651 6.41272 27.05252 1.000 5.68250 241 LEU B N 1
ATOM 3592 C CA . LEU B 1 249 ? 41.64558 5.57079 28.11145 1.000 6.78183 241 LEU B CA 1
ATOM 3593 C C . LEU B 1 249 ? 41.58414 6.41538 29.37718 1.000 6.13390 241 LEU B C 1
ATOM 3594 O O . LEU B 1 249 ? 42.63342 6.78650 29.92476 1.000 6.86190 241 LEU B O 1
ATOM 3599 N N . VAL B 1 250 ? 40.37150 6.72919 29.84006 1.000 6.10997 242 VAL B N 1
ATOM 3600 C CA . VAL B 1 250 ? 40.23395 7.49693 31.07507 1.000 7.11061 242 VAL B CA 1
ATOM 3601 C C . VAL B 1 250 ? 40.40688 6.54118 32.23938 1.000 6.71512 242 VAL B C 1
ATOM 3602 O O . VAL B 1 250 ? 39.63219 5.59020 32.38959 1.000 7.49364 242 VAL B O 1
ATOM 3606 N N . VAL B 1 251 ? 41.40489 6.81023 33.07650 1.000 5.38991 243 VAL B N 1
ATOM 3607 C CA . VAL B 1 251 ? 41.73938 5.92904 34.18660 1.000 5.67202 243 VAL B CA 1
ATOM 3608 C C . VAL B 1 251 ? 41.65426 6.77697 35.43999 1.000 5.23540 243 VAL B C 1
ATOM 3609 O O . VAL B 1 251 ? 42.65633 7.30708 35.92971 1.000 6.56049 243 VAL B O 1
ATOM 3613 N N . SER B 1 252 ? 40.42710 6.94556 35.91832 1.000 6.61082 244 SER B N 1
ATOM 3614 C CA . SER B 1 252 ? 40.11831 7.95782 36.91358 1.000 6.57631 244 SER B CA 1
ATOM 3615 C C . SER B 1 252 ? 39.16902 7.42729 37.96673 1.000 5.24697 244 SER B C 1
ATOM 3616 O O . SER B 1 252 ? 38.63199 8.23270 38.74231 1.000 7.93918 244 SER B O 1
ATOM 3619 N N . GLY B 1 253 ? 38.94834 6.11521 38.01747 1.000 7.29664 245 GLY B N 1
ATOM 3620 C CA . GLY B 1 253 ? 37.98057 5.59357 38.96267 1.000 7.28660 245 GLY B CA 1
ATOM 3621 C C . GLY B 1 253 ? 36.55732 5.92708 38.59002 1.000 7.45524 245 GLY B C 1
ATOM 3622 O O . GLY B 1 253 ? 35.66491 5.86189 39.44046 1.000 7.30279 245 GLY B O 1
ATOM 3623 N N . GLY B 1 254 ? 36.33206 6.31412 37.33396 1.000 6.85136 246 GLY B N 1
ATOM 3624 C CA . GLY B 1 254 ? 34.98963 6.54568 36.84240 1.000 6.14098 246 GLY B CA 1
ATOM 3625 C C . GLY B 1 254 ? 34.59812 7.98947 36.65950 1.000 6.73099 246 GLY B C 1
ATOM 3626 O O . GLY B 1 254 ? 33.44761 8.24805 36.26892 1.000 9.68274 246 GLY B O 1
ATOM 3627 N N . LEU B 1 255 ? 35.49643 8.93564 36.93277 1.000 7.42639 247 LEU B N 1
ATOM 3628 C CA . LEU B 1 255 ? 35.19857 10.34910 36.76020 1.000 7.28502 247 LEU B CA 1
ATOM 3629 C C . LEU B 1 255 ? 35.46418 10.76773 35.32026 1.000 8.82710 247 LEU B C 1
ATOM 3630 O O . LEU B 1 255 ? 36.56822 10.57608 34.81903 1.000 10.35275 247 LEU B O 1
ATOM 3635 N N . ASN B 1 256 ? 34.43835 11.30720 34.65429 1.000 9.19070 248 ASN B N 1
ATOM 3636 C CA . ASN B 1 256 ? 34.61807 11.81291 33.29491 1.000 11.81780 248 ASN B CA 1
ATOM 3637 C C . ASN B 1 256 ? 33.58015 12.88307 32.94867 1.000 14.19298 248 ASN B C 1
ATOM 3638 O O . ASN B 1 256 ? 32.72753 13.25088 33.75366 1.000 13.60734 248 ASN B O 1
ATOM 3644 N N . SER C 1 10 ? 10.49879 35.69097 7.05406 1.000 31.37096 2 SER C N 1
ATOM 3645 C CA . SER C 1 10 ? 10.78827 34.96136 8.28931 1.000 24.77053 2 SER C CA 1
ATOM 3646 C C . SER C 1 10 ? 11.55222 33.68012 7.95509 1.000 21.04078 2 SER C C 1
ATOM 3647 O O . SER C 1 10 ? 11.48908 33.20388 6.81331 1.000 23.70346 2 SER C O 1
ATOM 3650 N N . LYS C 1 11 ? 12.21665 33.10634 8.96605 1.000 20.81860 3 LYS C N 1
ATOM 3651 C CA A LYS C 1 11 ? 13.17803 32.03702 8.71726 0.746 19.90031 3 LYS C CA 1
ATOM 3652 C CA B LYS C 1 11 ? 13.17611 32.02911 8.73698 0.254 19.93470 3 LYS C CA 1
ATOM 3653 C C . LYS C 1 11 ? 12.51884 30.76975 8.19191 1.000 19.54330 3 LYS C C 1
ATOM 3654 O O . LYS C 1 11 ? 13.16915 29.99377 7.48736 1.000 19.69268 3 LYS C O 1
ATOM 3665 N N . LEU C 1 12 ? 11.24556 30.53503 8.52432 1.000 12.07091 4 LEU C N 1
ATOM 3666 C CA . LEU C 1 12 ? 10.55293 29.31650 8.11104 1.000 10.85637 4 LEU C CA 1
ATOM 3667 C C . LEU C 1 12 ? 9.30105 29.62662 7.29809 1.000 11.86751 4 LEU C C 1
ATOM 3668 O O . LEU C 1 12 ? 8.38396 28.80642 7.26687 1.000 11.79727 4 LEU C O 1
ATOM 3673 N N . ALA C 1 13 ? 9.25139 30.79605 6.65698 1.000 12.22133 5 ALA C N 1
ATOM 3674 C CA . ALA C 1 13 ? 8.09297 31.19645 5.85200 1.000 13.69541 5 ALA C CA 1
ATOM 3675 C C . ALA C 1 13 ? 7.74927 30.12791 4.82294 1.000 15.01608 5 ALA C C 1
ATOM 3676 O O . ALA C 1 13 ? 8.61939 29.64241 4.09919 1.000 16.64027 5 ALA C O 1
ATOM 3678 N N . GLY C 1 14 ? 6.46809 29.77183 4.75771 1.000 12.98240 6 GLY C N 1
ATOM 3679 C CA . GLY C 1 14 ? 6.01000 28.77663 3.80914 1.000 14.80345 6 GLY C CA 1
ATOM 3680 C C . GLY C 1 14 ? 6.22633 27.33629 4.21796 1.000 14.29568 6 GLY C C 1
ATOM 3681 O O . GLY C 1 14 ? 5.67168 26.43832 3.56769 1.000 15.17796 6 GLY C O 1
ATOM 3682 N N . LYS C 1 15 ? 7.00944 27.07696 5.25418 1.000 9.97248 7 LYS C N 1
ATOM 3683 C CA . LYS C 1 15 ? 7.36763 25.70914 5.59433 1.000 9.13581 7 LYS C CA 1
ATOM 3684 C C . LYS C 1 15 ? 6.33656 25.08845 6.52947 1.000 9.05938 7 LYS C C 1
ATOM 3685 O O . LYS C 1 15 ? 5.48591 25.77619 7.10889 1.000 9.79464 7 LYS C O 1
ATOM 3691 N N . VAL C 1 16 ? 6.40590 23.76257 6.65019 1.000 7.86288 8 VAL C N 1
ATOM 3692 C CA . VAL C 1 16 ? 5.47652 22.98392 7.46718 1.000 7.81128 8 VAL C CA 1
ATOM 3693 C C . VAL C 1 16 ? 6.27283 22.09129 8.40262 1.000 8.89133 8 VAL C C 1
ATOM 3694 O O . VAL C 1 16 ? 7.20898 21.40804 7.97686 1.000 7.39279 8 VAL C O 1
ATOM 3698 N N . ALA C 1 17 ? 5.90259 22.09346 9.67543 1.000 7.83799 9 ALA C N 1
ATOM 3699 C CA . ALA C 1 17 ? 6.58543 21.29896 10.68164 1.000 6.95582 9 ALA C CA 1
ATOM 3700 C C . ALA C 1 17 ? 5.58915 20.39535 11.38672 1.000 8.42238 9 ALA C C 1
ATOM 3701 O O . ALA C 1 17 ? 4.41971 20.75316 11.54634 1.000 9.85896 9 ALA C O 1
ATOM 3703 N N . ILE C 1 18 ? 6.07393 19.22710 11.79855 1.000 6.87425 10 ILE C N 1
ATOM 3704 C CA . ILE C 1 18 ? 5.38903 18.35369 12.75240 1.000 7.16217 10 ILE C CA 1
ATOM 3705 C C . ILE C 1 18 ? 6.18411 18.39312 14.04251 1.000 6.67556 10 ILE C C 1
ATOM 3706 O O . ILE C 1 18 ? 7.40129 18.18941 14.01343 1.000 7.69957 10 ILE C O 1
ATOM 3711 N N . VAL C 1 19 ? 5.51227 18.62508 15.17284 1.000 6.15200 11 VAL C N 1
ATOM 3712 C CA . VAL C 1 19 ? 6.12915 18.43989 16.48873 1.000 6.79328 11 VAL C CA 1
ATOM 3713 C C . VAL C 1 19 ? 5.35405 17.34205 17.20578 1.000 6.53056 11 VAL C C 1
ATOM 3714 O O . VAL C 1 19 ? 4.16271 17.50000 17.51280 1.000 7.20236 11 VAL C O 1
ATOM 3718 N N . THR C 1 20 ? 6.00598 16.21283 17.45841 1.000 6.23710 12 THR C N 1
ATOM 3719 C CA . THR C 1 20 ? 5.32726 15.17476 18.22594 1.000 6.71416 12 THR C CA 1
ATOM 3720 C C . THR C 1 20 ? 5.33923 15.55746 19.70344 1.000 6.21245 12 THR C C 1
ATOM 3721 O O . THR C 1 20 ? 6.29385 16.15319 20.20451 1.000 7.33354 12 THR C O 1
ATOM 3725 N N . GLY C 1 21 ? 4.23723 15.25708 20.39249 1.000 6.98627 13 GLY C N 1
ATOM 3726 C CA . GLY C 1 21 ? 4.16919 15.58561 21.81090 1.000 7.17188 13 GLY C CA 1
ATOM 3727 C C . GLY C 1 21 ? 4.24093 17.07655 22.07287 1.000 6.85408 13 GLY C C 1
ATOM 3728 O O . GLY C 1 21 ? 5.04701 17.54856 22.89250 1.000 7.98719 13 GLY C O 1
ATOM 3729 N N . ALA C 1 22 ? 3.37669 17.83929 21.39280 1.000 8.91965 14 ALA C N 1
ATOM 3730 C CA . ALA C 1 22 ? 3.40786 19.28816 21.51379 1.000 8.32848 14 ALA C CA 1
ATOM 3731 C C . ALA C 1 22 ? 2.28156 19.82284 22.38505 1.000 7.56569 14 ALA C C 1
ATOM 3732 O O . ALA C 1 22 ? 2.00922 21.02765 22.35678 1.000 9.32549 14 ALA C O 1
ATOM 3734 N N . SER C 1 23 ? 1.59659 18.95952 23.14301 1.000 8.00589 15 SER C N 1
ATOM 3735 C CA . SER C 1 23 ? 0.52745 19.41511 24.01915 1.000 9.57178 15 SER C CA 1
ATOM 3736 C C . SER C 1 23 ? 1.02999 19.88052 25.37992 1.000 10.02907 15 SER C C 1
ATOM 3737 O O . SER C 1 23 ? 0.24466 20.43669 26.14877 1.000 12.54605 15 SER C O 1
ATOM 3740 N N . LYS C 1 24 ? 2.32303 19.69020 25.66654 1.000 9.03880 16 LYS C N 1
ATOM 3741 C CA . LYS C 1 24 ? 2.95060 20.00128 26.95149 1.000 9.44015 16 LYS C CA 1
ATOM 3742 C C . LYS C 1 24 ? 4.39710 20.40226 26.71553 1.000 8.21222 16 LYS C C 1
ATOM 3743 O O . LYS C 1 24 ? 4.99108 20.06252 25.69536 1.000 7.15562 16 LYS C O 1
ATOM 3749 N N . GLY C 1 25 ? 4.97042 21.08849 27.70645 1.000 8.96144 17 GLY C N 1
ATOM 3750 C CA . GLY C 1 25 ? 6.42009 21.06346 27.91503 1.000 8.11172 17 GLY C CA 1
ATOM 3751 C C . GLY C 1 25 ? 7.25862 21.59608 26.76957 1.000 8.62817 17 GLY C C 1
ATOM 3752 O O . GLY C 1 25 ? 6.95614 22.62645 26.14548 1.000 8.36200 17 GLY C O 1
ATOM 3753 N N . ILE C 1 26 ? 8.35394 20.87945 26.51321 1.000 6.94581 18 ILE C N 1
ATOM 3754 C CA . ILE C 1 26 ? 9.30713 21.29014 25.48368 1.000 6.06104 18 ILE C CA 1
ATOM 3755 C C . ILE C 1 26 ? 8.64450 21.33173 24.12069 1.000 7.66584 18 ILE C C 1
ATOM 3756 O O . ILE C 1 26 ? 8.84559 22.27904 23.34024 1.000 6.78529 18 ILE C O 1
ATOM 3761 N N . GLY C 1 27 ? 7.84820 20.30905 23.80100 1.000 6.96201 19 GLY C N 1
ATOM 3762 C CA . GLY C 1 27 ? 7.21674 20.26690 22.48307 1.000 5.90657 19 GLY C CA 1
ATOM 3763 C C . GLY C 1 27 ? 6.27632 21.43589 22.24515 1.000 7.43417 19 GLY C C 1
ATOM 3764 O O . GLY C 1 27 ? 6.24867 22.00363 21.14861 1.000 7.60495 19 GLY C O 1
ATOM 3765 N N . ALA C 1 28 ? 5.47521 21.79624 23.25719 1.000 7.37325 20 ALA C N 1
ATOM 3766 C CA . ALA C 1 28 ? 4.59451 22.95317 23.10973 1.000 6.93632 20 ALA C CA 1
ATOM 3767 C C . ALA C 1 28 ? 5.40133 24.20747 22.79592 1.000 8.29532 20 ALA C C 1
ATOM 3768 O O . ALA C 1 28 ? 5.04711 24.99018 21.89578 1.000 8.30335 20 ALA C O 1
ATOM 3770 N N . ALA C 1 29 ? 6.50641 24.40681 23.52076 1.000 6.82856 21 ALA C N 1
ATOM 3771 C CA . ALA C 1 29 ? 7.33282 25.58581 23.29178 1.000 7.09346 21 ALA C CA 1
ATOM 3772 C C . ALA C 1 29 ? 7.96406 25.55918 21.90732 1.000 7.72186 21 ALA C C 1
ATOM 3773 O O . ALA C 1 29 ? 8.02385 26.59664 21.23492 1.000 8.87886 21 ALA C O 1
ATOM 3775 N N . ILE C 1 30 ? 8.43153 24.38655 21.45826 1.000 6.43660 22 ILE C N 1
ATOM 3776 C CA . ILE C 1 30 ? 9.00573 24.28522 20.11098 1.000 6.51939 22 ILE C CA 1
ATOM 3777 C C . ILE C 1 30 ? 7.95329 24.60475 19.05273 1.000 6.98713 22 ILE C C 1
ATOM 3778 O O . ILE C 1 30 ? 8.22245 25.34994 18.10300 1.000 8.12080 22 ILE C O 1
ATOM 3783 N N . ALA C 1 31 ? 6.74549 24.04013 19.19298 1.000 6.12085 23 ALA C N 1
ATOM 3784 C CA . ALA C 1 31 ? 5.68596 24.30620 18.21710 1.000 6.38569 23 ALA C CA 1
ATOM 3785 C C . ALA C 1 31 ? 5.42314 25.79921 18.08546 1.000 8.96135 23 ALA C C 1
ATOM 3786 O O . ALA C 1 31 ? 5.33110 26.32596 16.97217 1.000 8.03132 23 ALA C O 1
ATOM 3788 N N . LYS C 1 32 ? 5.29089 26.49617 19.21953 1.000 8.68781 24 LYS C N 1
ATOM 3789 C CA . LYS C 1 32 ? 4.97767 27.91922 19.17304 1.000 9.68976 24 LYS C CA 1
ATOM 3790 C C . LYS C 1 32 ? 6.13306 28.71546 18.57426 1.000 7.81422 24 LYS C C 1
ATOM 3791 O O . LYS C 1 32 ? 5.91527 29.66805 17.82409 1.000 8.56406 24 LYS C O 1
ATOM 3797 N N . ALA C 1 33 ? 7.37486 28.31748 18.87252 1.000 7.75987 25 ALA C N 1
ATOM 3798 C CA . ALA C 1 33 ? 8.52832 29.04632 18.35680 1.000 7.14046 25 ALA C CA 1
ATOM 3799 C C . ALA C 1 33 ? 8.69058 28.85040 16.85373 1.000 7.96530 25 ALA C C 1
ATOM 3800 O O . ALA C 1 33 ? 9.04209 29.79272 16.13728 1.000 9.07820 25 ALA C O 1
ATOM 3802 N N . LEU C 1 34 ? 8.45200 27.63584 16.36374 1.000 8.44060 26 LEU C N 1
ATOM 3803 C CA . LEU C 1 34 ? 8.52972 27.42026 14.91916 1.000 8.32048 26 LEU C CA 1
ATOM 3804 C C . LEU C 1 34 ? 7.48185 28.24806 14.19658 1.000 8.00143 26 LEU C C 1
ATOM 3805 O O . LEU C 1 34 ? 7.74886 28.82845 13.13126 1.000 7.75739 26 LEU C O 1
ATOM 3810 N N . ALA C 1 35 ? 6.26734 28.28690 14.74595 1.000 8.28443 27 ALA C N 1
ATOM 3811 C CA . ALA C 1 35 ? 5.22040 29.07837 14.12038 1.000 9.76957 27 ALA C CA 1
ATOM 3812 C C . ALA C 1 35 ? 5.56675 30.56125 14.12432 1.000 9.68578 27 ALA C C 1
ATOM 3813 O O . ALA C 1 35 ? 5.23013 31.28101 13.17267 1.000 10.27324 27 ALA C O 1
ATOM 3815 N N . ASP C 1 36 ? 6.19021 31.04621 15.20517 1.000 9.25486 28 ASP C N 1
ATOM 3816 C CA A ASP C 1 36 ? 6.62962 32.44195 15.26382 0.607 12.37333 28 ASP C CA 1
ATOM 3817 C CA B ASP C 1 36 ? 6.60304 32.44333 15.24888 0.393 12.37519 28 ASP C CA 1
ATOM 3818 C C . ASP C 1 36 ? 7.54407 32.79044 14.09435 1.000 13.07292 28 ASP C C 1
ATOM 3819 O O . ASP C 1 36 ? 7.63435 33.95633 13.69221 1.000 13.09502 28 ASP C O 1
ATOM 3828 N N . GLU C 1 37 ? 8.26195 31.80793 13.56006 1.000 11.40081 29 GLU C N 1
ATOM 3829 C CA . GLU C 1 37 ? 9.13547 32.03843 12.41834 1.000 11.52714 29 GLU C CA 1
ATOM 3830 C C . GLU C 1 37 ? 8.46312 31.66914 11.10576 1.000 13.55002 29 GLU C C 1
ATOM 3831 O O . GLU C 1 37 ? 9.13335 31.57871 10.06832 1.000 13.75342 29 GLU C O 1
ATOM 3837 N N . GLY C 1 38 ? 7.14429 31.45076 11.12775 1.000 13.15016 30 GLY C N 1
ATOM 3838 C CA . GLY C 1 38 ? 6.39423 31.30559 9.89928 1.000 12.64923 30 GLY C CA 1
ATOM 3839 C C . GLY C 1 38 ? 5.99319 29.88648 9.54206 1.000 11.23939 30 GLY C C 1
ATOM 3840 O O . GLY C 1 38 ? 5.30031 29.70495 8.53725 1.000 12.38218 30 GLY C O 1
ATOM 3841 N N . ALA C 1 39 ? 6.43339 28.87796 10.29034 1.000 10.27327 31 ALA C N 1
ATOM 3842 C CA . ALA C 1 39 ? 6.06203 27.51046 9.94590 1.000 9.55700 31 ALA C CA 1
ATOM 3843 C C . ALA C 1 39 ? 4.61015 27.24488 10.31574 1.000 10.08755 31 ALA C C 1
ATOM 3844 O O . ALA C 1 39 ? 4.11914 27.69886 11.35598 1.000 10.44530 31 ALA C O 1
ATOM 3846 N N . ALA C 1 40 ? 3.91908 26.50102 9.46082 1.000 9.38093 32 ALA C N 1
ATOM 3847 C CA . ALA C 1 40 ? 2.65335 25.89342 9.86379 1.000 9.13846 32 ALA C CA 1
ATOM 3848 C C . ALA C 1 40 ? 2.97107 24.63825 10.65093 1.000 8.40091 32 ALA C C 1
ATOM 3849 O O . ALA C 1 40 ? 3.84698 23.87401 10.25307 1.000 10.38933 32 ALA C O 1
ATOM 3851 N N . VAL C 1 41 ? 2.28568 24.41344 11.77545 1.000 7.93159 33 VAL C N 1
ATOM 3852 C CA . VAL C 1 41 ? 2.72608 23.38058 12.71912 1.000 8.10904 33 VAL C CA 1
ATOM 3853 C C . VAL C 1 41 ? 1.62126 22.36457 12.96776 1.000 10.17205 33 VAL C C 1
ATOM 3854 O O . VAL C 1 41 ? 0.51502 22.72678 13.38579 1.000 9.80366 33 VAL C O 1
ATOM 3858 N N . VAL C 1 42 ? 1.93909 21.09490 12.73898 1.000 8.32476 34 VAL C N 1
ATOM 3859 C CA . VAL C 1 42 ? 1.10838 19.98511 13.19276 1.000 7.71619 34 VAL C CA 1
ATOM 3860 C C . VAL C 1 42 ? 1.45481 19.70722 14.64777 1.000 9.09664 34 VAL C C 1
ATOM 3861 O O . VAL C 1 42 ? 2.59127 19.34548 14.96303 1.000 8.39713 34 VAL C O 1
ATOM 3865 N N . VAL C 1 43 ? 0.47654 19.89119 15.53361 1.000 8.46016 35 VAL C N 1
ATOM 3866 C CA . VAL C 1 43 ? 0.64256 19.84136 16.98475 1.000 7.80144 35 VAL C CA 1
ATOM 3867 C C . VAL C 1 43 ? 0.06725 18.49779 17.43314 1.000 7.61414 35 VAL C C 1
ATOM 3868 O O . VAL C 1 43 ? -1.14910 18.33737 17.59106 1.000 8.86423 35 VAL C O 1
ATOM 3872 N N . ASN C 1 44 ? 0.93755 17.52092 17.66635 1.000 8.84882 36 ASN C N 1
ATOM 3873 C CA . ASN C 1 44 ? 0.50358 16.18118 18.03711 1.000 8.83087 36 ASN C CA 1
ATOM 3874 C C . ASN C 1 44 ? 0.33612 16.07347 19.55066 1.000 9.56464 36 ASN C C 1
ATOM 3875 O O . ASN C 1 44 ? 1.08866 16.66522 20.34116 1.000 9.03604 36 ASN C O 1
ATOM 3880 N N . TYR C 1 45 ? -0.70416 15.35633 19.95444 1.000 7.98007 37 TYR C N 1
ATOM 3881 C CA . TYR C 1 45 ? -0.91828 15.01488 21.35458 1.000 9.61544 37 TYR C CA 1
ATOM 3882 C C . TYR C 1 45 ? -1.24633 13.53329 21.44408 1.000 9.05200 37 TYR C C 1
ATOM 3883 O O . TYR C 1 45 ? -1.62219 12.89583 20.45615 1.000 11.09054 37 TYR C O 1
ATOM 3892 N N . ALA C 1 46 ? -1.10964 12.98232 22.64948 1.000 8.89811 38 ALA C N 1
ATOM 3893 C CA . ALA C 1 46 ? -1.50119 11.60282 22.90186 1.000 9.66345 38 ALA C CA 1
ATOM 3894 C C . ALA C 1 46 ? -2.72294 11.60859 23.81196 1.000 11.30067 38 ALA C C 1
ATOM 3895 O O . ALA C 1 46 ? -3.84586 11.35296 23.34499 1.000 17.02782 38 ALA C O 1
ATOM 3897 N N . SER C 1 47 ? -2.56261 11.98494 25.07706 1.000 11.70978 39 SER C N 1
ATOM 3898 C CA . SER C 1 47 ? -3.67040 11.98399 26.02311 1.000 13.23354 39 SER C CA 1
ATOM 3899 C C . SER C 1 47 ? -4.35665 13.33777 26.19331 1.000 15.98949 39 SER C C 1
ATOM 3900 O O . SER C 1 47 ? -5.45625 13.37443 26.75658 1.000 17.89851 39 SER C O 1
ATOM 3903 N N . SER C 1 48 ? -3.76195 14.44624 25.75140 1.000 11.44392 40 SER C N 1
ATOM 3904 C CA . SER C 1 48 ? -4.28948 15.77424 26.09702 1.000 11.95007 40 SER C CA 1
ATOM 3905 C C . SER C 1 48 ? -4.64634 16.58670 24.85277 1.000 10.85242 40 SER C C 1
ATOM 3906 O O . SER C 1 48 ? -3.88601 17.45316 24.40543 1.000 11.57474 40 SER C O 1
ATOM 3909 N N . LYS C 1 49 ? -5.83828 16.33043 24.31122 1.000 10.65387 41 LYS C N 1
ATOM 3910 C CA . LYS C 1 49 ? -6.38379 17.20301 23.27418 1.000 10.07641 41 LYS C CA 1
ATOM 3911 C C . LYS C 1 49 ? -6.43945 18.65386 23.74304 1.000 10.17698 41 LYS C C 1
ATOM 3912 O O . LYS C 1 49 ? -6.11512 19.56737 22.97712 1.000 11.28806 41 LYS C O 1
ATOM 3918 N N . ALA C 1 50 ? -6.84887 18.89236 24.99590 1.000 10.67308 42 ALA C N 1
ATOM 3919 C CA . ALA C 1 50 ? -6.97311 20.27378 25.46784 1.000 13.59643 42 ALA C CA 1
ATOM 3920 C C . ALA C 1 50 ? -5.64111 21.01035 25.40701 1.000 9.33272 42 ALA C C 1
ATOM 3921 O O . ALA C 1 50 ? -5.60104 22.19968 25.07274 1.000 12.40769 42 ALA C O 1
ATOM 3923 N N . GLY C 1 51 ? -4.54601 20.32516 25.74432 1.000 10.83133 43 GLY C N 1
ATOM 3924 C CA . GLY C 1 51 ? -3.22977 20.95010 25.66254 1.000 9.53022 43 GLY C CA 1
ATOM 3925 C C . GLY C 1 51 ? -2.84058 21.31022 24.24526 1.000 8.89216 43 GLY C C 1
ATOM 3926 O O . GLY C 1 51 ? -2.32800 22.40681 23.98678 1.000 10.12092 43 GLY C O 1
ATOM 3927 N N . ALA C 1 52 ? -3.07039 20.38962 23.31017 1.000 9.67164 44 ALA C N 1
ATOM 3928 C CA . ALA C 1 52 ? -2.78605 20.68395 21.91078 1.000 9.66773 44 ALA C CA 1
ATOM 3929 C C . ALA C 1 52 ? -3.64320 21.83246 21.40187 1.000 10.30324 44 ALA C C 1
ATOM 3930 O O . ALA C 1 52 ? -3.15181 22.70368 20.66709 1.000 8.46362 44 ALA C O 1
ATOM 3932 N N . ASP C 1 53 ? -4.92751 21.84811 21.78042 1.000 9.21486 45 ASP C N 1
ATOM 3933 C CA . ASP C 1 53 ? -5.82060 22.90850 21.32264 1.000 9.27626 45 ASP C CA 1
ATOM 3934 C C . ASP C 1 53 ? -5.36203 24.26886 21.82985 1.000 10.52664 45 ASP C C 1
ATOM 3935 O O . ASP C 1 53 ? -5.45277 25.27127 21.10918 1.000 10.36701 45 ASP C O 1
ATOM 3940 N N . ALA C 1 54 ? -4.86731 24.32638 23.07134 1.000 9.69069 46 ALA C N 1
ATOM 3941 C CA . ALA C 1 54 ? -4.37493 25.59398 23.59153 1.000 10.49503 46 ALA C CA 1
ATOM 3942 C C . ALA C 1 54 ? -3.14194 26.05620 22.82464 1.000 10.89712 46 ALA C C 1
ATOM 3943 O O . ALA C 1 54 ? -2.97956 27.25471 22.57508 1.000 10.47623 46 ALA C O 1
ATOM 3945 N N . VAL C 1 55 ? -2.25871 25.11651 22.45636 1.000 9.21088 47 VAL C N 1
ATOM 3946 C CA . VAL C 1 55 ? -1.06731 25.45696 21.68231 1.000 9.54321 47 VAL C CA 1
ATOM 3947 C C . VAL C 1 55 ? -1.45328 25.94513 20.29456 1.000 9.89983 47 VAL C C 1
ATOM 3948 O O . VAL C 1 55 ? -0.92626 26.94892 19.80220 1.000 10.15975 47 VAL C O 1
ATOM 3952 N N . VAL C 1 56 ? -2.36193 25.22661 19.63441 1.000 8.12829 48 VAL C N 1
ATOM 3953 C CA . VAL C 1 56 ? -2.85484 25.66212 18.33115 1.000 8.50174 48 VAL C CA 1
ATOM 3954 C C . VAL C 1 56 ? -3.43571 27.07221 18.43117 1.000 11.48627 48 VAL C C 1
ATOM 3955 O O . VAL C 1 56 ? -3.18918 27.92273 17.56592 1.000 11.21081 48 VAL C O 1
ATOM 3959 N N . SER C 1 57 ? -4.21648 27.34369 19.48198 1.000 12.06231 49 SER C N 1
ATOM 3960 C CA . SER C 1 57 ? -4.81933 28.67410 19.62592 1.000 12.79179 49 SER C CA 1
ATOM 3961 C C . SER C 1 57 ? -3.76290 29.75062 19.86960 1.000 10.88927 49 SER C C 1
ATOM 3962 O O . SER C 1 57 ? -3.86099 30.86460 19.33267 1.000 12.80080 49 SER C O 1
ATOM 3965 N N . ALA C 1 58 ? -2.76229 29.45701 20.70025 1.000 11.37256 50 ALA C N 1
ATOM 3966 C CA . ALA C 1 58 ? -1.68349 30.41956 20.88897 1.000 12.07089 50 ALA C CA 1
ATOM 3967 C C . ALA C 1 58 ? -1.00805 30.72259 19.55849 1.000 11.95535 50 ALA C C 1
ATOM 3968 O O . ALA C 1 58 ? -0.67100 31.87749 19.27190 1.000 13.78213 50 ALA C O 1
ATOM 3970 N N . ILE C 1 59 ? -0.84498 29.70132 18.71780 1.000 9.72991 51 ILE C N 1
ATOM 3971 C CA . ILE C 1 59 ? -0.21533 29.90493 17.41954 1.000 9.86118 51 ILE C CA 1
ATOM 3972 C C . ILE C 1 59 ? -1.09850 30.74867 16.50432 1.000 12.87008 51 ILE C C 1
ATOM 3973 O O . ILE C 1 59 ? -0.62441 31.69744 15.86531 1.000 13.68003 51 ILE C O 1
ATOM 3978 N N . THR C 1 60 ? -2.37910 30.39736 16.37734 1.000 11.30235 52 THR C N 1
ATOM 3979 C CA . THR C 1 60 ? -3.22717 31.21199 15.49936 1.000 13.99025 52 THR C CA 1
ATOM 3980 C C . THR C 1 60 ? -3.44088 32.63009 16.04068 1.000 14.82738 52 THR C C 1
ATOM 3981 O O . THR C 1 60 ? -3.54492 33.58073 15.25164 1.000 16.62252 52 THR C O 1
ATOM 3985 N N . GLU C 1 61 ? -3.50383 32.80872 17.36819 1.000 12.43940 53 GLU C N 1
ATOM 3986 C CA . GLU C 1 61 ? -3.62843 34.15936 17.92532 1.000 15.00085 53 GLU C CA 1
ATOM 3987 C C . GLU C 1 61 ? -2.42636 35.03983 17.60488 1.000 16.00842 53 GLU C C 1
ATOM 3988 O O . GLU C 1 61 ? -2.56040 36.27356 17.56414 1.000 19.19651 53 GLU C O 1
ATOM 3994 N N . ALA C 1 62 ? -1.24775 34.44467 17.40328 1.000 15.05204 54 ALA C N 1
ATOM 3995 C CA . ALA C 1 62 ? -0.06704 35.20558 17.02432 1.000 16.04473 54 ALA C CA 1
ATOM 3996 C C . ALA C 1 62 ? 0.05886 35.35737 15.51305 1.000 19.91170 54 ALA C C 1
ATOM 3997 O O . ALA C 1 62 ? 1.07612 35.86869 15.03230 1.000 23.48735 54 ALA C O 1
ATOM 3999 N N . GLY C 1 63 ? -0.94720 34.92845 14.76142 1.000 15.44398 55 GLY C N 1
ATOM 4000 C CA . GLY C 1 63 ? -0.94974 35.08652 13.32156 1.000 17.58657 55 GLY C CA 1
ATOM 4001 C C . GLY C 1 63 ? -0.49727 33.88436 12.51159 1.000 15.71948 55 GLY C C 1
ATOM 4002 O O . GLY C 1 63 ? -0.34335 34.01300 11.28380 1.000 17.84906 55 GLY C O 1
ATOM 4003 N N . GLY C 1 64 ? -0.31371 32.72180 13.13986 1.000 14.88915 56 GLY C N 1
ATOM 4004 C CA . GLY C 1 64 ? 0.22230 31.54984 12.47264 1.000 14.21098 56 GLY C CA 1
ATOM 4005 C C . GLY C 1 64 ? -0.83979 30.50642 12.12890 1.000 13.94188 56 GLY C C 1
ATOM 4006 O O . GLY C 1 64 ? -2.03323 30.70163 12.33539 1.000 15.62769 56 GLY C O 1
ATOM 4007 N N . ARG C 1 65 ? -0.36501 29.38194 11.57115 1.000 11.23944 57 ARG C N 1
ATOM 4008 C CA . ARG C 1 65 ? -1.18579 28.23257 11.19546 1.000 12.00806 57 ARG C CA 1
ATOM 4009 C C . ARG C 1 65 ? -0.77038 27.00985 12.00598 1.000 12.02151 57 ARG C C 1
ATOM 4010 O O . ARG C 1 65 ? 0.42706 26.71177 12.13074 1.000 11.56972 57 ARG C O 1
ATOM 4018 N N . ALA C 1 66 ? -1.75820 26.29096 12.53648 1.000 11.12823 58 ALA C N 1
ATOM 4019 C CA . ALA C 1 66 ? -1.48654 25.05055 13.24944 1.000 8.94645 58 ALA C CA 1
ATOM 4020 C C . ALA C 1 66 ? -2.73678 24.17698 13.22799 1.000 10.11002 58 ALA C C 1
ATOM 4021 O O . ALA C 1 66 ? -3.85330 24.66306 13.03872 1.000 12.32215 58 ALA C O 1
ATOM 4023 N N . VAL C 1 67 ? -2.53053 22.88892 13.47689 1.000 11.30901 59 VAL C N 1
ATOM 4024 C CA . VAL C 1 67 ? -3.62841 21.92831 13.53783 1.000 9.51377 59 VAL C CA 1
ATOM 4025 C C . VAL C 1 67 ? -3.23826 20.85474 14.53758 1.000 11.76005 59 VAL C C 1
ATOM 4026 O O . VAL C 1 67 ? -2.08344 20.42521 14.58258 1.000 10.07437 59 VAL C O 1
ATOM 4030 N N . ALA C 1 68 ? -4.19474 20.42583 15.35238 1.000 12.72750 60 ALA C N 1
ATOM 4031 C CA . ALA C 1 68 ? -3.92374 19.39126 16.34371 1.000 9.83679 60 ALA C CA 1
ATOM 4032 C C . ALA C 1 68 ? -4.24286 18.01527 15.77394 1.000 11.76299 60 ALA C C 1
ATOM 4033 O O . ALA C 1 68 ? -5.19116 17.85380 14.99493 1.000 13.71890 60 ALA C O 1
ATOM 4035 N N . VAL C 1 69 ? -3.45480 17.01780 16.16872 1.000 10.62143 61 VAL C N 1
ATOM 4036 C CA . VAL C 1 69 ? -3.73918 15.64674 15.76449 1.000 12.61182 61 VAL C CA 1
ATOM 4037 C C . VAL C 1 69 ? -3.39318 14.71185 16.91187 1.000 11.21768 61 VAL C C 1
ATOM 4038 O O . VAL C 1 69 ? -2.29261 14.78377 17.46943 1.000 10.65081 61 VAL C O 1
ATOM 4042 N N . GLY C 1 70 ? -4.32963 13.83133 17.25778 1.000 11.77430 62 GLY C N 1
ATOM 4043 C CA . GLY C 1 70 ? -4.10205 12.85989 18.31309 1.000 11.40945 62 GLY C CA 1
ATOM 4044 C C . GLY C 1 70 ? -3.46901 11.61128 17.73329 1.000 12.79032 62 GLY C C 1
ATOM 4045 O O . GLY C 1 70 ? -3.92025 11.09489 16.70646 1.000 15.66490 62 GLY C O 1
ATOM 4046 N N . GLY C 1 71 ? -2.42716 11.11643 18.40696 1.000 9.83594 63 GLY C N 1
ATOM 4047 C CA . GLY C 1 71 ? -1.82499 9.87875 17.97237 1.000 11.51378 63 GLY C CA 1
ATOM 4048 C C . GLY C 1 71 ? -0.69011 9.44942 18.87343 1.000 8.41819 63 GLY C C 1
ATOM 4049 O O . GLY C 1 71 ? 0.03688 10.28833 19.40965 1.000 10.30873 63 GLY C O 1
ATOM 4050 N N . ASP C 1 72 ? -0.53719 8.13446 19.00110 1.000 9.32457 64 ASP C N 1
ATOM 4051 C CA . ASP C 1 72 ? 0.51567 7.49051 19.77378 1.000 10.58480 64 ASP C CA 1
ATOM 4052 C C . ASP C 1 72 ? 1.62990 7.14033 18.80025 1.000 8.94248 64 ASP C C 1
ATOM 4053 O O . ASP C 1 72 ? 1.45010 6.27282 17.93857 1.000 9.82229 64 ASP C O 1
ATOM 4058 N N . VAL C 1 73 ? 2.76790 7.83868 18.91946 1.000 7.50348 65 VAL C N 1
ATOM 4059 C CA . VAL C 1 73 ? 3.87284 7.62144 17.98017 1.000 9.49434 65 VAL C CA 1
ATOM 4060 C C . VAL C 1 73 ? 4.38033 6.18080 17.97909 1.000 8.66515 65 VAL C C 1
ATOM 4061 O O . VAL C 1 73 ? 5.01395 5.75330 17.00281 1.000 9.85739 65 VAL C O 1
ATOM 4065 N N . SER C 1 74 ? 4.14630 5.42154 19.05098 1.000 8.61713 66 SER C N 1
ATOM 4066 C CA . SER C 1 74 ? 4.61088 4.03651 19.09519 1.000 8.90388 66 SER C CA 1
ATOM 4067 C C . SER C 1 74 ? 3.71593 3.08143 18.31332 1.000 9.64594 66 SER C C 1
ATOM 4068 O O . SER C 1 74 ? 4.04640 1.89663 18.20037 1.000 10.29958 66 SER C O 1
ATOM 4071 N N . LYS C 1 75 ? 2.59804 3.57426 17.77745 1.000 9.67421 67 LYS C N 1
ATOM 4072 C CA . LYS C 1 75 ? 1.68604 2.79774 16.95308 1.000 10.47309 67 LYS C CA 1
ATOM 4073 C C . LYS C 1 75 ? 1.86469 3.20226 15.50005 1.000 10.43511 67 LYS C C 1
ATOM 4074 O O . LYS C 1 75 ? 1.62691 4.36422 15.14947 1.000 11.21797 67 LYS C O 1
ATOM 4080 N N . ALA C 1 76 ? 2.21075 2.23191 14.65088 1.000 10.64686 68 ALA C N 1
ATOM 4081 C CA . ALA C 1 76 ? 2.52173 2.53845 13.25749 1.000 10.33402 68 ALA C CA 1
ATOM 4082 C C . ALA C 1 76 ? 1.39758 3.31158 12.56651 1.000 10.97123 68 ALA C C 1
ATOM 4083 O O . ALA C 1 76 ? 1.65823 4.25491 11.80772 1.000 10.72562 68 ALA C O 1
ATOM 4085 N N . ALA C 1 77 ? 0.13924 2.92407 12.80929 1.000 11.11270 69 ALA C N 1
ATOM 4086 C CA . ALA C 1 77 ? -0.94881 3.59854 12.11520 1.000 11.90228 69 ALA C CA 1
ATOM 4087 C C . ALA C 1 77 ? -1.09296 5.03665 12.59281 1.000 11.41989 69 ALA C C 1
ATOM 4088 O O . ALA C 1 77 ? -1.43182 5.92137 11.79876 1.000 11.69821 69 ALA C O 1
ATOM 4090 N N . ASP C 1 78 ? -0.78322 5.30180 13.86751 1.000 10.60621 70 ASP C N 1
ATOM 4091 C CA . ASP C 1 78 ? -0.87951 6.67013 14.36167 1.000 10.40070 70 ASP C CA 1
ATOM 4092 C C . ASP C 1 78 ? 0.26887 7.51470 13.83757 1.000 9.29568 70 ASP C C 1
ATOM 4093 O O . ASP C 1 78 ? 0.06860 8.66904 13.45899 1.000 9.84815 70 ASP C O 1
ATOM 4098 N N . ALA C 1 79 ? 1.49124 6.95999 13.82044 1.000 9.91069 71 ALA C N 1
ATOM 4099 C CA . ALA C 1 79 ? 2.61733 7.69504 13.26019 1.000 9.85231 71 ALA C CA 1
ATOM 4100 C C . ALA C 1 79 ? 2.33943 8.09151 11.81881 1.000 10.09165 71 ALA C C 1
ATOM 4101 O O . ALA C 1 79 ? 2.61401 9.22818 11.41245 1.000 10.47157 71 ALA C O 1
ATOM 4103 N N . GLN C 1 80 ? 1.74844 7.17584 11.04086 1.000 10.24170 72 GLN C N 1
ATOM 4104 C CA . GLN C 1 80 ? 1.40417 7.48834 9.65989 1.000 11.72703 72 GLN C CA 1
ATOM 4105 C C . GLN C 1 80 ? 0.34112 8.58006 9.58909 1.000 14.17246 72 GLN C C 1
ATOM 4106 O O . GLN C 1 80 ? 0.43451 9.49602 8.76536 1.000 11.66111 72 GLN C O 1
ATOM 4112 N N . ARG C 1 81 ? -0.66223 8.51903 10.46848 1.000 11.11387 73 ARG C N 1
ATOM 4113 C CA . ARG C 1 81 ? -1.71262 9.53348 10.45614 1.000 10.90600 73 ARG C CA 1
ATOM 4114 C C . ARG C 1 81 ? -1.18439 10.90828 10.86281 1.000 12.40207 73 ARG C C 1
ATOM 4115 O O . ARG C 1 81 ? -1.63737 11.93262 10.34333 1.000 10.78321 73 ARG C O 1
ATOM 4123 N N . ILE C 1 82 ? -0.23478 10.96779 11.80083 1.000 9.54628 74 ILE C N 1
ATOM 4124 C CA . ILE C 1 82 ? 0.37974 12.25131 12.13344 1.000 10.40758 74 ILE C CA 1
ATOM 4125 C C . ILE C 1 82 ? 1.01337 12.87403 10.89613 1.000 12.93786 74 ILE C C 1
ATOM 4126 O O . ILE C 1 82 ? 0.82001 14.06338 10.60953 1.000 12.68813 74 ILE C O 1
ATOM 4131 N N . VAL C 1 83 ? 1.76920 12.07270 10.13712 1.000 9.70468 75 VAL C N 1
ATOM 4132 C CA . VAL C 1 83 ? 2.43550 12.58616 8.94582 1.000 11.39585 75 VAL C CA 1
ATOM 4133 C C . VAL C 1 83 ? 1.42036 12.93688 7.86822 1.000 13.13395 75 VAL C C 1
ATOM 4134 O O . VAL C 1 83 ? 1.53367 13.97823 7.20785 1.000 11.09069 75 VAL C O 1
ATOM 4138 N N . ASP C 1 84 ? 0.40160 12.08332 7.68012 1.000 12.00220 76 ASP C N 1
ATOM 4139 C CA . ASP C 1 84 ? -0.63702 12.37632 6.69790 1.000 11.61118 76 ASP C CA 1
ATOM 4140 C C . ASP C 1 84 ? -1.34335 13.69253 7.00981 1.000 14.24679 76 ASP C C 1
ATOM 4141 O O . ASP C 1 84 ? -1.76064 14.40388 6.08861 1.000 15.24346 76 ASP C O 1
ATOM 4146 N N . THR C 1 85 ? -1.47536 14.04044 8.29945 1.000 13.34917 77 THR C N 1
ATOM 4147 C CA . THR C 1 85 ? -2.11731 15.29849 8.67292 1.000 14.33097 77 THR C CA 1
ATOM 4148 C C . THR C 1 85 ? -1.37404 16.49068 8.08876 1.000 12.06875 77 THR C C 1
ATOM 4149 O O . THR C 1 85 ? -1.99391 17.43616 7.59455 1.000 14.98805 77 THR C O 1
ATOM 4153 N N . ALA C 1 86 ? -0.04540 16.46474 8.12940 1.000 10.05026 78 ALA C N 1
ATOM 4154 C CA . ALA C 1 86 ? 0.71652 17.55312 7.52955 1.000 9.59620 78 ALA C CA 1
ATOM 4155 C C . ALA C 1 86 ? 0.43613 17.65082 6.03685 1.000 11.41990 78 ALA C C 1
ATOM 4156 O O . ALA C 1 86 ? 0.18604 18.74458 5.51314 1.000 10.92564 78 ALA C O 1
ATOM 4158 N N . ILE C 1 87 ? 0.45739 16.51171 5.33530 1.000 10.04017 79 ILE C N 1
ATOM 4159 C CA . ILE C 1 87 ? 0.30501 16.54213 3.87929 1.000 11.82328 79 ILE C CA 1
ATOM 4160 C C . ILE C 1 87 ? -1.12311 16.90523 3.49430 1.000 12.16210 79 ILE C C 1
ATOM 4161 O O . ILE C 1 87 ? -1.34301 17.69375 2.56995 1.000 12.43931 79 ILE C O 1
ATOM 4166 N N . GLU C 1 88 ? -2.11559 16.33881 4.18912 1.000 12.01200 80 GLU C N 1
ATOM 4167 C CA . GLU C 1 88 ? -3.50718 16.65022 3.86806 1.000 13.28354 80 GLU C CA 1
ATOM 4168 C C . GLU C 1 88 ? -3.84943 18.10065 4.19163 1.000 15.95078 80 GLU C C 1
ATOM 4169 O O . GLU C 1 88 ? -4.62908 18.73462 3.47021 1.000 17.30624 80 GLU C O 1
ATOM 4175 N N . THR C 1 89 ? -3.31133 18.63203 5.28673 1.000 13.59131 81 THR C N 1
ATOM 4176 C CA . THR C 1 89 ? -3.69976 19.96781 5.73454 1.000 12.06189 81 THR C CA 1
ATOM 4177 C C . THR C 1 89 ? -2.93076 21.05894 5.00246 1.000 12.70638 81 THR C C 1
ATOM 4178 O O . THR C 1 89 ? -3.51941 22.08098 4.62172 1.000 14.02080 81 THR C O 1
ATOM 4182 N N . TYR C 1 90 ? -1.62839 20.83717 4.75952 1.000 11.47664 82 TYR C N 1
ATOM 4183 C CA . TYR C 1 90 ? -0.74306 21.88007 4.24389 1.000 10.15046 82 TYR C CA 1
ATOM 4184 C C . TYR C 1 90 ? -0.04383 21.53859 2.93575 1.000 13.37821 82 TYR C C 1
ATOM 4185 O O . TYR C 1 90 ? 0.53193 22.44260 2.32031 1.000 12.02092 82 TYR C O 1
ATOM 4194 N N . GLY C 1 91 ? -0.05300 20.27746 2.50011 1.000 10.96786 83 GLY C N 1
ATOM 4195 C CA . GLY C 1 91 ? 0.48251 19.89787 1.20462 1.000 9.44386 83 GLY C CA 1
ATOM 4196 C C . GLY C 1 91 ? 1.97028 19.59611 1.11439 1.000 10.79157 83 GLY C C 1
ATOM 4197 O O . GLY C 1 91 ? 2.43566 19.24748 0.02074 1.000 11.62851 83 GLY C O 1
ATOM 4198 N N . ARG C 1 92 ? 2.72274 19.71607 2.20427 1.000 8.94506 84 ARG C N 1
ATOM 4199 C CA . ARG C 1 92 ? 4.17514 19.56222 2.18080 1.000 8.98708 84 ARG C CA 1
ATOM 4200 C C . ARG C 1 92 ? 4.63559 19.31938 3.61069 1.000 8.45630 84 ARG C C 1
ATOM 4201 O O . ARG C 1 92 ? 3.88516 19.51516 4.57068 1.000 8.56260 84 ARG C O 1
ATOM 4209 N N . LEU C 1 93 ? 5.88034 18.88282 3.74447 1.000 7.91138 85 LEU C N 1
ATOM 4210 C CA . LEU C 1 93 ? 6.48009 18.70613 5.05920 1.000 8.65043 85 LEU C CA 1
ATOM 4211 C C . LEU C 1 93 ? 7.95133 19.07958 4.95432 1.000 8.05064 85 LEU C C 1
ATOM 4212 O O . LEU C 1 93 ? 8.63507 18.60378 4.04976 1.000 8.07011 85 LEU C O 1
ATOM 4217 N N . ASP C 1 94 ? 8.44149 19.90702 5.88669 1.000 7.89660 86 ASP C N 1
ATOM 4218 C CA . ASP C 1 94 ? 9.82172 20.37204 5.84681 1.000 7.39755 86 ASP C CA 1
ATOM 4219 C C . ASP C 1 94 ? 10.60638 20.04874 7.10384 1.000 6.29158 86 ASP C C 1
ATOM 4220 O O . ASP C 1 94 ? 11.81882 19.81177 7.01746 1.000 7.85228 86 ASP C O 1
ATOM 4225 N N . VAL C 1 95 ? 9.95010 20.05444 8.26635 1.000 6.15663 87 VAL C N 1
ATOM 4226 C CA . VAL C 1 95 ? 10.62403 19.93638 9.55703 1.000 6.00565 87 VAL C CA 1
ATOM 4227 C C . VAL C 1 95 ? 9.88450 18.88750 10.37287 1.000 7.73632 87 VAL C C 1
ATOM 4228 O O . VAL C 1 95 ? 8.65782 18.95499 10.50974 1.000 7.08170 87 VAL C O 1
ATOM 4232 N N . LEU C 1 96 ? 10.61596 17.93345 10.93307 1.000 6.60216 88 LEU C N 1
ATOM 4233 C CA . LEU C 1 96 ? 10.03716 16.96441 11.85642 1.000 5.35984 88 LEU C CA 1
ATOM 4234 C C . LEU C 1 96 ? 10.79983 17.06343 13.16816 1.000 6.01733 88 LEU C C 1
ATOM 4235 O O . LEU C 1 96 ? 12.02132 16.89493 13.17804 1.000 6.98433 88 LEU C O 1
ATOM 4240 N N . VAL C 1 97 ? 10.08667 17.37386 14.24762 1.000 6.65671 89 VAL C N 1
ATOM 4241 C CA . VAL C 1 97 ? 10.65169 17.39105 15.59499 1.000 5.96149 89 VAL C CA 1
ATOM 4242 C C . VAL C 1 97 ? 10.10220 16.17726 16.32843 1.000 6.26553 89 VAL C C 1
ATOM 4243 O O . VAL C 1 97 ? 8.91496 16.13399 16.68844 1.000 6.21807 89 VAL C O 1
ATOM 4247 N N . ASN C 1 98 ? 10.97270 15.19004 16.55701 1.000 6.34886 90 ASN C N 1
ATOM 4248 C CA . ASN C 1 98 ? 10.62968 14.01034 17.34440 1.000 5.62474 90 ASN C CA 1
ATOM 4249 C C . ASN C 1 98 ? 10.87061 14.35420 18.80044 1.000 6.09361 90 ASN C C 1
ATOM 4250 O O . ASN C 1 98 ? 11.96391 14.13267 19.35496 1.000 7.16780 90 ASN C O 1
ATOM 4255 N N . ASN C 1 99 ? 9.82592 14.89461 19.42528 1.000 5.53263 91 ASN C N 1
ATOM 4256 C CA . ASN C 1 99 ? 9.90674 15.34014 20.80026 1.000 5.37291 91 ASN C CA 1
ATOM 4257 C C . ASN C 1 99 ? 9.19209 14.41519 21.77459 1.000 6.40123 91 ASN C C 1
ATOM 4258 O O . ASN C 1 99 ? 9.63911 14.30102 22.91159 1.000 7.56357 91 ASN C O 1
ATOM 4263 N N . SER C 1 100 ? 8.14131 13.70544 21.35413 1.000 5.40833 92 SER C N 1
ATOM 4264 C CA A SER C 1 100 ? 7.40285 12.83058 22.25571 0.724 6.05776 92 SER C CA 1
ATOM 4265 C CA B SER C 1 100 ? 7.40622 12.86149 22.28301 0.276 6.07510 92 SER C CA 1
ATOM 4266 C C . SER C 1 100 ? 8.34783 11.92037 23.02610 1.000 6.33158 92 SER C C 1
ATOM 4267 O O . SER C 1 100 ? 9.21942 11.27555 22.43570 1.000 6.98589 92 SER C O 1
ATOM 4272 N N . GLY C 1 101 ? 8.17238 11.86011 24.33839 1.000 7.32935 93 GLY C N 1
ATOM 4273 C CA . GLY C 1 101 ? 9.05899 11.02195 25.13008 1.000 6.77228 93 GLY C CA 1
ATOM 4274 C C . GLY C 1 101 ? 8.53361 10.91298 26.53379 1.000 8.13731 93 GLY C C 1
ATOM 4275 O O . GLY C 1 101 ? 7.80445 11.80339 26.98825 1.000 8.45470 93 GLY C O 1
ATOM 4276 N N . VAL C 1 102 ? 8.86369 9.80629 27.20856 1.000 6.62138 94 VAL C N 1
ATOM 4277 C CA . VAL C 1 102 ? 8.53872 9.60174 28.61051 1.000 6.24270 94 VAL C CA 1
ATOM 4278 C C . VAL C 1 102 ? 9.80916 9.23847 29.36510 1.000 6.82044 94 VAL C C 1
ATOM 4279 O O . VAL C 1 102 ? 10.77865 8.74249 28.79382 1.000 8.30231 94 VAL C O 1
ATOM 4283 N N . TYR C 1 103 ? 9.77953 9.45378 30.68048 1.000 7.07419 95 TYR C N 1
ATOM 4284 C CA . TYR C 1 103 ? 10.94808 9.15219 31.49910 1.000 7.74532 95 TYR C CA 1
ATOM 4285 C C . TYR C 1 103 ? 10.49485 8.61041 32.83751 1.000 9.64927 95 TYR C C 1
ATOM 4286 O O . TYR C 1 103 ? 9.59364 9.16711 33.47908 1.000 9.83601 95 TYR C O 1
ATOM 4295 N N . GLU C 1 104 ? 11.14237 7.53620 33.25825 1.000 6.88678 96 GLU C N 1
ATOM 4296 C CA . GLU C 1 104 ? 10.94965 7.01559 34.60701 1.000 6.96468 96 GLU C CA 1
ATOM 4297 C C . GLU C 1 104 ? 12.27272 6.40452 35.03498 1.000 8.81291 96 GLU C C 1
ATOM 4298 O O . GLU C 1 104 ? 12.85116 5.61350 34.28795 1.000 7.56882 96 GLU C O 1
ATOM 4304 N N . PHE C 1 105 ? 12.74378 6.76730 36.22443 1.000 11.09932 97 PHE C N 1
ATOM 4305 C CA . PHE C 1 105 ? 13.97168 6.18099 36.74249 1.000 9.06270 97 PHE C CA 1
ATOM 4306 C C . PHE C 1 105 ? 13.64365 4.89670 37.50859 1.000 10.72563 97 PHE C C 1
ATOM 4307 O O . PHE C 1 105 ? 12.53488 4.72408 38.03226 1.000 10.94056 97 PHE C O 1
ATOM 4315 N N . ALA C 1 106 ? 14.61067 3.96759 37.51942 1.000 8.01230 98 ALA C N 1
ATOM 4316 C CA . ALA C 1 106 ? 14.57032 2.78878 38.38528 1.000 8.18328 98 ALA C CA 1
ATOM 4317 C C . ALA C 1 106 ? 15.96990 2.20935 38.45651 1.000 7.26086 98 ALA C C 1
ATOM 4318 O O . ALA C 1 106 ? 16.61331 2.07058 37.40673 1.000 8.90279 98 ALA C O 1
ATOM 4320 N N . PRO C 1 107 ? 16.46384 1.83189 39.63145 1.000 7.59845 99 PRO C N 1
ATOM 4321 C CA . PRO C 1 107 ? 17.74596 1.12115 39.68678 1.000 7.65531 99 PRO C CA 1
ATOM 4322 C C . PRO C 1 107 ? 17.60567 -0.24895 39.05091 1.000 7.47786 99 PRO C C 1
ATOM 4323 O O . PRO C 1 107 ? 16.49725 -0.75173 38.82379 1.000 7.41703 99 PRO C O 1
ATOM 4327 N N . ILE C 1 108 ? 18.75833 -0.85355 38.75086 1.000 7.79499 100 ILE C N 1
ATOM 4328 C CA . ILE C 1 108 ? 18.78492 -2.07287 37.93549 1.000 8.02960 100 ILE C CA 1
ATOM 4329 C C . ILE C 1 108 ? 17.85745 -3.16498 38.47916 1.000 10.51083 100 ILE C C 1
ATOM 4330 O O . ILE C 1 108 ? 17.17501 -3.84281 37.70223 1.000 10.44507 100 ILE C O 1
ATOM 4335 N N . GLU C 1 109 ? 17.79125 -3.35509 39.80393 1.000 8.04162 101 GLU C N 1
ATOM 4336 C CA . GLU C 1 109 ? 16.96691 -4.45377 40.30534 1.000 8.24435 101 GLU C CA 1
ATOM 4337 C C . GLU C 1 109 ? 15.48752 -4.15196 40.27420 1.000 8.09962 101 GLU C C 1
ATOM 4338 O O . GLU C 1 109 ? 14.68818 -5.08806 40.39774 1.000 11.26485 101 GLU C O 1
ATOM 4344 N N . ALA C 1 110 ? 15.11815 -2.89225 40.09591 1.000 7.76846 102 ALA C N 1
ATOM 4345 C CA . ALA C 1 110 ? 13.71901 -2.50646 40.05555 1.000 8.68012 102 ALA C CA 1
ATOM 4346 C C . ALA C 1 110 ? 13.16061 -2.46011 38.64379 1.000 9.88507 102 ALA C C 1
ATOM 4347 O O . ALA C 1 110 ? 11.95916 -2.24886 38.48435 1.000 10.25223 102 ALA C O 1
ATOM 4349 N N . ILE C 1 111 ? 13.99067 -2.65989 37.62392 1.000 7.55160 103 ILE C N 1
ATOM 4350 C CA . ILE C 1 111 ? 13.50837 -2.58072 36.24784 1.000 7.52710 103 ILE C CA 1
ATOM 4351 C C . ILE C 1 111 ? 12.52553 -3.70707 35.97420 1.000 9.47834 103 ILE C C 1
ATOM 4352 O O . ILE C 1 111 ? 12.84630 -4.88887 36.15877 1.000 9.50221 103 ILE C O 1
ATOM 4357 N N . THR C 1 112 ? 11.33585 -3.34665 35.50342 1.000 8.35623 104 THR C N 1
ATOM 4358 C CA . THR C 1 112 ? 10.32937 -4.30453 35.06540 1.000 9.25104 104 THR C CA 1
ATOM 4359 C C . THR C 1 112 ? 10.19227 -4.26890 33.55195 1.000 9.40215 104 THR C C 1
ATOM 4360 O O . THR C 1 112 ? 10.64333 -3.33819 32.88700 1.000 9.47752 104 THR C O 1
ATOM 4364 N N . GLU C 1 113 ? 9.53824 -5.30313 33.01484 1.000 9.81973 105 GLU C N 1
ATOM 4365 C CA . GLU C 1 113 ? 9.31257 -5.34919 31.57097 1.000 9.69607 105 GLU C CA 1
ATOM 4366 C C . GLU C 1 113 ? 8.48241 -4.15953 31.08667 1.000 9.32813 105 GLU C C 1
ATOM 4367 O O . GLU C 1 113 ? 8.79236 -3.56770 30.04781 1.000 9.61063 105 GLU C O 1
ATOM 4373 N N . GLU C 1 114 ? 7.42319 -3.78406 31.81932 1.000 9.74055 106 GLU C N 1
ATOM 4374 C CA . GLU C 1 114 ? 6.62513 -2.62042 31.40406 1.000 10.52001 106 GLU C CA 1
ATOM 4375 C C . GLU C 1 114 ? 7.43144 -1.32377 31.45356 1.000 9.30789 106 GLU C C 1
ATOM 4376 O O . GLU C 1 114 ? 7.30284 -0.45948 30.58049 1.000 9.77907 106 GLU C O 1
ATOM 4378 N N . HIS C 1 115 ? 8.26270 -1.16037 32.48190 1.000 9.05392 107 HIS C N 1
ATOM 4379 C CA . HIS C 1 115 ? 9.08251 0.04074 32.61612 1.000 8.21561 107 HIS C CA 1
ATOM 4380 C C . HIS C 1 115 ? 10.03357 0.16674 31.44225 1.000 9.18139 107 HIS C C 1
ATOM 4381 O O . HIS C 1 115 ? 10.22048 1.26068 30.88361 1.000 9.23380 107 HIS C O 1
ATOM 4388 N N . TYR C 1 116 ? 10.59769 -0.96603 31.02642 1.000 7.73903 108 TYR C N 1
ATOM 4389 C CA . TYR C 1 116 ? 11.48659 -1.00702 29.87356 1.000 7.39810 108 TYR C CA 1
ATOM 4390 C C . TYR C 1 116 ? 10.72065 -0.76140 28.57144 1.000 7.57044 108 TYR C C 1
ATOM 4391 O O . TYR C 1 116 ? 11.09072 0.11728 27.77903 1.000 7.51977 108 TYR C O 1
ATOM 4400 N N . ARG C 1 117 ? 9.65474 -1.53912 28.32594 1.000 7.95538 109 ARG C N 1
ATOM 4401 C CA . ARG C 1 117 ? 8.97623 -1.47019 27.02875 1.000 6.99282 109 ARG C CA 1
ATOM 4402 C C . ARG C 1 117 ? 8.30433 -0.11909 26.81428 1.000 7.93984 109 ARG C C 1
ATOM 4403 O O . ARG C 1 117 ? 8.32689 0.40711 25.70817 1.000 9.52416 109 ARG C O 1
ATOM 4411 N N . ARG C 1 118 ? 7.66721 0.44615 27.84380 1.000 7.98161 110 ARG C N 1
ATOM 4412 C CA A ARG C 1 118 ? 6.96692 1.71654 27.65307 0.530 9.86744 110 ARG C CA 1
ATOM 4413 C CA B ARG C 1 118 ? 6.96539 1.71118 27.63775 0.470 9.87376 110 ARG C CA 1
ATOM 4414 C C . ARG C 1 118 ? 7.91752 2.79927 27.16201 1.000 11.04088 110 ARG C C 1
ATOM 4415 O O . ARG C 1 118 ? 7.58386 3.57726 26.25431 1.000 9.35164 110 ARG C O 1
ATOM 4430 N N . GLN C 1 119 ? 9.10999 2.86979 27.75906 1.000 7.57349 111 GLN C N 1
ATOM 4431 C CA . GLN C 1 119 ? 10.04349 3.92530 27.40329 1.000 6.32539 111 GLN C CA 1
ATOM 4432 C C . GLN C 1 119 ? 10.68138 3.65546 26.04731 1.000 7.09203 111 GLN C C 1
ATOM 4433 O O . GLN C 1 119 ? 10.80431 4.57051 25.22330 1.000 7.31704 111 GLN C O 1
ATOM 4439 N N . PHE C 1 120 ? 11.08435 2.41687 25.77709 1.000 6.23376 112 PHE C N 1
ATOM 4440 C CA . PHE C 1 120 ? 11.67557 2.16203 24.46105 1.000 5.83041 112 PHE C CA 1
ATOM 4441 C C . PHE C 1 120 ? 10.64569 2.28162 23.34161 1.000 6.86347 112 PHE C C 1
ATOM 4442 O O . PHE C 1 120 ? 10.94945 2.82024 22.27092 1.000 6.74671 112 PHE C O 1
ATOM 4450 N N . ASP C 1 121 ? 9.41412 1.82831 23.56895 1.000 6.37707 113 ASP C N 1
ATOM 4451 C CA . ASP C 1 121 ? 8.41204 1.92679 22.50722 1.000 6.56658 113 ASP C CA 1
ATOM 4452 C C . ASP C 1 121 ? 8.14689 3.38250 22.13033 1.000 8.46668 113 ASP C C 1
ATOM 4453 O O . ASP C 1 121 ? 8.02376 3.71287 20.95023 1.000 7.84952 113 ASP C O 1
ATOM 4458 N N . THR C 1 122 ? 7.98318 4.26486 23.12081 1.000 7.61815 114 THR C N 1
ATOM 4459 C CA . THR C 1 122 ? 7.71988 5.67310 22.80748 1.000 5.99572 114 THR C CA 1
ATOM 4460 C C . THR C 1 122 ? 8.97294 6.38939 22.33442 1.000 7.30605 114 THR C C 1
ATOM 4461 O O . THR C 1 122 ? 8.95991 7.07822 21.30859 1.000 6.58895 114 THR C O 1
ATOM 4465 N N . ASN C 1 123 ? 10.05555 6.26221 23.08913 1.000 6.42871 115 ASN C N 1
ATOM 4466 C CA . ASN C 1 123 ? 11.22886 7.09578 22.87982 1.000 6.61591 115 ASN C CA 1
ATOM 4467 C C . ASN C 1 123 ? 12.09716 6.64596 21.71551 1.000 5.43406 115 ASN C C 1
ATOM 4468 O O . ASN C 1 123 ? 12.87362 7.46627 21.21180 1.000 7.33326 115 ASN C O 1
ATOM 4473 N N . VAL C 1 124 ? 12.04122 5.37057 21.32526 1.000 4.88334 116 VAL C N 1
ATOM 4474 C CA . VAL C 1 124 ? 12.89698 4.87776 20.24595 1.000 5.47919 116 VAL C CA 1
ATOM 4475 C C . VAL C 1 124 ? 12.01537 4.44123 19.08299 1.000 6.63295 116 VAL C C 1
ATOM 4476 O O . VAL C 1 124 ? 12.12780 4.98553 17.97034 1.000 7.35171 116 VAL C O 1
ATOM 4480 N N . PHE C 1 125 ? 11.10607 3.48215 19.30958 1.000 5.77666 117 PHE C N 1
ATOM 4481 C CA . PHE C 1 125 ? 10.28655 3.03033 18.18712 1.000 6.26822 117 PHE C CA 1
ATOM 4482 C C . PHE C 1 125 ? 9.44013 4.17544 17.63875 1.000 7.27566 117 PHE C C 1
ATOM 4483 O O . PHE C 1 125 ? 9.26397 4.29398 16.41956 1.000 7.14538 117 PHE C O 1
ATOM 4491 N N . GLY C 1 126 ? 8.91851 5.03923 18.51324 1.000 8.75040 118 GLY C N 1
ATOM 4492 C CA . GLY C 1 126 ? 8.14151 6.17897 18.03082 1.000 7.44685 118 GLY C CA 1
ATOM 4493 C C . GLY C 1 126 ? 8.93656 7.12733 17.15152 1.000 9.73092 118 GLY C C 1
ATOM 4494 O O . GLY C 1 126 ? 8.40548 7.67274 16.17905 1.000 9.60288 118 GLY C O 1
ATOM 4495 N N . VAL C 1 127 ? 10.22234 7.33739 17.47673 1.000 6.90946 119 VAL C N 1
ATOM 4496 C CA . VAL C 1 127 ? 11.08312 8.14658 16.62520 1.000 6.71414 119 VAL C CA 1
ATOM 4497 C C . VAL C 1 127 ? 11.25355 7.47585 15.27380 1.000 7.00377 119 VAL C C 1
ATOM 4498 O O . VAL C 1 127 ? 11.16412 8.11084 14.21242 1.000 7.91925 119 VAL C O 1
ATOM 4502 N N . LEU C 1 128 ? 11.52177 6.17509 15.29117 1.000 7.20958 120 LEU C N 1
ATOM 4503 C CA . LEU C 1 128 ? 11.71252 5.45259 14.03082 1.000 7.17350 120 LEU C CA 1
ATOM 4504 C C . LEU C 1 128 ? 10.44373 5.45239 13.17980 1.000 7.90924 120 LEU C C 1
ATOM 4505 O O . LEU C 1 128 ? 10.48633 5.71489 11.96807 1.000 9.03707 120 LEU C O 1
ATOM 4510 N N . LEU C 1 129 ? 9.29032 5.16678 13.79247 1.000 7.60330 121 LEU C N 1
ATOM 4511 C CA . LEU C 1 129 ? 8.05585 5.10295 13.01017 1.000 6.36781 121 LEU C CA 1
ATOM 4512 C C . LEU C 1 129 ? 7.67350 6.45358 12.42289 1.000 6.98190 121 LEU C C 1
ATOM 4513 O O . LEU C 1 129 ? 7.21555 6.52654 11.27565 1.000 8.26111 121 LEU C O 1
ATOM 4518 N N . THR C 1 130 ? 7.77985 7.52080 13.21169 1.000 8.23462 122 THR C N 1
ATOM 4519 C CA . THR C 1 130 ? 7.36047 8.81978 12.70262 1.000 7.96982 122 THR C CA 1
ATOM 4520 C C . THR C 1 130 ? 8.31810 9.29709 11.61928 1.000 7.72501 122 THR C C 1
ATOM 4521 O O . THR C 1 130 ? 7.87801 9.82408 10.58190 1.000 7.64180 122 THR C O 1
ATOM 4525 N N . THR C 1 131 ? 9.62282 9.08977 11.82737 1.000 7.42221 123 THR C N 1
ATOM 4526 C CA . THR C 1 131 ? 10.60450 9.45671 10.80919 1.000 7.47753 123 THR C CA 1
ATOM 4527 C C . THR C 1 131 ? 10.39447 8.64898 9.53637 1.000 6.92880 123 THR C C 1
ATOM 4528 O O . THR C 1 131 ? 10.47704 9.19529 8.42901 1.000 8.05918 123 THR C O 1
ATOM 4532 N N . GLN C 1 132 ? 10.11290 7.35209 9.67538 1.000 7.12554 124 GLN C N 1
ATOM 4533 C CA . GLN C 1 132 ? 9.87105 6.48983 8.51258 1.000 6.86389 124 GLN C CA 1
ATOM 4534 C C . GLN C 1 132 ? 8.68569 6.98569 7.69750 1.000 8.16540 124 GLN C C 1
ATOM 4535 O O . GLN C 1 132 ? 8.72966 6.99855 6.45625 1.000 10.53258 124 GLN C O 1
ATOM 4541 N N . ALA C 1 133 ? 7.61077 7.39340 8.37600 1.000 8.96304 125 ALA C N 1
ATOM 4542 C CA . ALA C 1 133 ? 6.46143 7.91681 7.64296 1.000 9.44132 125 ALA C CA 1
ATOM 4543 C C . ALA C 1 133 ? 6.78690 9.25640 6.99562 1.000 9.24480 125 ALA C C 1
ATOM 4544 O O . ALA C 1 133 ? 6.31739 9.55583 5.88406 1.000 10.19084 125 ALA C O 1
ATOM 4546 N N . ALA C 1 134 ? 7.60050 10.07243 7.67147 1.000 8.99720 126 ALA C N 1
ATOM 4547 C CA . ALA C 1 134 ? 7.86505 11.42793 7.18355 1.000 9.74725 126 ALA C CA 1
ATOM 4548 C C . ALA C 1 134 ? 8.77414 11.44854 5.96071 1.000 8.79842 126 ALA C C 1
ATOM 4549 O O . ALA C 1 134 ? 8.59532 12.29588 5.07202 1.000 8.36608 126 ALA C O 1
ATOM 4551 N N . VAL C 1 135 ? 9.75076 10.53260 5.89717 1.000 9.42838 127 VAL C N 1
ATOM 4552 C CA A VAL C 1 135 ? 10.85497 10.66903 4.94775 0.325 9.88362 127 VAL C CA 1
ATOM 4553 C CA B VAL C 1 135 ? 10.85006 10.68983 4.94072 0.675 9.84168 127 VAL C CA 1
ATOM 4554 C C . VAL C 1 135 ? 10.36217 10.64197 3.50701 1.000 11.12330 127 VAL C C 1
ATOM 4555 O O . VAL C 1 135 ? 10.97270 11.25730 2.63104 1.000 13.70182 127 VAL C O 1
ATOM 4562 N N . LYS C 1 136 ? 9.24982 9.94297 3.24079 1.000 12.72303 128 LYS C N 1
ATOM 4563 C CA . LYS C 1 136 ? 8.67501 9.92143 1.89508 1.000 15.80543 128 LYS C CA 1
ATOM 4564 C C . LYS C 1 136 ? 8.43387 11.32635 1.35625 1.000 15.60297 128 LYS C C 1
ATOM 4565 O O . LYS C 1 136 ? 8.54115 11.56573 0.14497 1.000 17.62299 128 LYS C O 1
ATOM 4571 N N . HIS C 1 137 ? 8.16463 12.27642 2.24064 1.000 11.90343 129 HIS C N 1
ATOM 4572 C CA . HIS C 1 137 ? 7.76068 13.61549 1.84891 1.000 9.81889 129 HIS C CA 1
ATOM 4573 C C . HIS C 1 137 ? 8.87683 14.62644 1.98091 1.000 8.67354 129 HIS C C 1
ATOM 4574 O O . HIS C 1 137 ? 8.66956 15.80061 1.66298 1.000 12.52044 129 HIS C O 1
ATOM 4581 N N . LEU C 1 138 ? 10.04446 14.21133 2.44884 1.000 10.08339 130 LEU C N 1
ATOM 4582 C CA . LEU C 1 138 ? 11.12552 15.14503 2.71750 1.000 9.32639 130 LEU C CA 1
ATOM 4583 C C . LEU C 1 138 ? 12.04650 15.25402 1.51679 1.000 13.28763 130 LEU C C 1
ATOM 4584 O O . LEU C 1 138 ? 12.32560 14.26082 0.83620 1.000 15.74664 130 LEU C O 1
ATOM 4589 N N . GLY C 1 139 ? 12.49170 16.47482 1.25249 1.000 11.73997 131 GLY C N 1
ATOM 4590 C CA . GLY C 1 139 ? 13.41733 16.74416 0.17333 1.000 14.64863 131 GLY C CA 1
ATOM 4591 C C . GLY C 1 139 ? 14.56748 17.61472 0.63847 1.000 10.91946 131 GLY C C 1
ATOM 4592 O O . GLY C 1 139 ? 14.76166 17.82813 1.83735 1.000 10.14393 131 GLY C O 1
ATOM 4593 N N . GLU C 1 140 ? 15.30962 18.15995 -0.32266 1.000 11.87217 132 GLU C N 1
ATOM 4594 C CA A GLU C 1 140 ? 16.50087 18.94014 -0.00864 0.437 10.29492 132 GLU C CA 1
ATOM 4595 C CA B GLU C 1 140 ? 16.50081 18.93475 -0.00014 0.563 10.25245 132 GLU C CA 1
ATOM 4596 C C . GLU C 1 140 ? 16.15578 20.12168 0.88741 1.000 12.96027 132 GLU C C 1
ATOM 4597 O O . GLU C 1 140 ? 15.21962 20.87497 0.60125 1.000 11.97717 132 GLU C O 1
ATOM 4608 N N . GLY C 1 141 ? 16.92674 20.28313 1.97376 1.000 11.86538 133 GLY C N 1
ATOM 4609 C CA . GLY C 1 141 ? 16.69776 21.33082 2.94540 1.000 11.15990 133 GLY C CA 1
ATOM 4610 C C . GLY C 1 141 ? 15.81138 20.94788 4.10801 1.000 11.05641 133 GLY C C 1
ATOM 4611 O O . GLY C 1 141 ? 15.67595 21.74802 5.04890 1.000 11.48913 133 GLY C O 1
ATOM 4612 N N . ALA C 1 142 ? 15.19720 19.76829 4.07824 1.000 7.91427 134 ALA C N 1
ATOM 4613 C CA . ALA C 1 142 ? 14.38630 19.36317 5.21872 1.000 6.83316 134 ALA C CA 1
ATOM 4614 C C . ALA C 1 142 ? 15.26286 19.20205 6.45263 1.000 9.28771 134 ALA C C 1
ATOM 4615 O O . ALA C 1 142 ? 16.46954 18.98897 6.35691 1.000 7.99833 134 ALA C O 1
ATOM 4617 N N . SER C 1 143 ? 14.64000 19.28372 7.62124 1.000 7.16130 135 SER C N 1
ATOM 4618 C CA . SER C 1 143 ? 15.36636 19.21983 8.88351 1.000 7.60904 135 SER C CA 1
ATOM 4619 C C . SER C 1 143 ? 14.61151 18.33161 9.86121 1.000 7.86672 135 SER C C 1
ATOM 4620 O O . SER C 1 143 ? 13.45742 18.63031 10.20604 1.000 5.90822 135 SER C O 1
ATOM 4623 N N . ILE C 1 144 ? 15.27688 17.26526 10.32241 1.000 6.28540 136 ILE C N 1
ATOM 4624 C CA . ILE C 1 144 ? 14.76253 16.36769 11.35139 1.000 5.51862 136 ILE C CA 1
ATOM 4625 C C . ILE C 1 144 ? 15.50852 16.67013 12.63130 1.000 6.30828 136 ILE C C 1
ATOM 4626 O O . ILE C 1 144 ? 16.73912 16.67679 12.63440 1.000 5.25042 136 ILE C O 1
ATOM 4631 N N . ILE C 1 145 ? 14.76739 16.92280 13.70379 1.000 6.05334 137 ILE C N 1
ATOM 4632 C CA . ILE C 1 145 ? 15.32760 17.30581 14.99937 1.000 4.75052 137 ILE C CA 1
ATOM 4633 C C . ILE C 1 145 ? 14.82793 16.30180 16.01930 1.000 5.33543 137 ILE C C 1
ATOM 4634 O O . ILE C 1 145 ? 13.62122 16.23022 16.27549 1.000 6.11654 137 ILE C O 1
ATOM 4639 N N . ASN C 1 146 ? 15.74708 15.53340 16.60814 1.000 4.55909 138 ASN C N 1
ATOM 4640 C CA . ASN C 1 146 ? 15.38210 14.55040 17.62362 1.000 5.98492 138 ASN C CA 1
ATOM 4641 C C . ASN C 1 146 ? 15.66400 15.12443 18.99763 1.000 5.94766 138 ASN C C 1
ATOM 4642 O O . ASN C 1 146 ? 16.76768 15.62503 19.24204 1.000 6.58256 138 ASN C O 1
ATOM 4647 N N . ILE C 1 147 ? 14.68562 15.06133 19.89719 1.000 4.82706 139 ILE C N 1
ATOM 4648 C CA . ILE C 1 147 ? 14.92384 15.52952 21.26093 1.000 5.93980 139 ILE C CA 1
ATOM 4649 C C . ILE C 1 147 ? 15.44559 14.34596 22.06741 1.000 5.92945 139 ILE C C 1
ATOM 4650 O O . ILE C 1 147 ? 14.71776 13.39218 22.35892 1.000 7.00919 139 ILE C O 1
ATOM 4655 N N . SER C 1 148 ? 16.73632 14.37353 22.35189 1.000 4.95747 140 SER C N 1
ATOM 4656 C CA . SER C 1 148 ? 17.40197 13.35388 23.15040 1.000 5.68003 140 SER C CA 1
ATOM 4657 C C . SER C 1 148 ? 17.48018 13.84775 24.59837 1.000 6.12676 140 SER C C 1
ATOM 4658 O O . SER C 1 148 ? 16.45527 14.31441 25.10677 1.000 6.60503 140 SER C O 1
ATOM 4661 N N . SER C 1 149 ? 18.63474 13.81711 25.25757 1.000 5.98228 141 SER C N 1
ATOM 4662 C CA . SER C 1 149 ? 18.77985 14.24124 26.64052 1.000 4.79919 141 SER C CA 1
ATOM 4663 C C . SER C 1 149 ? 20.25555 14.29251 26.98110 1.000 5.40001 141 SER C C 1
ATOM 4664 O O . SER C 1 149 ? 21.04925 13.47568 26.49504 1.000 6.04889 141 SER C O 1
ATOM 4667 N N . VAL C 1 150 ? 20.61171 15.23227 27.85795 1.000 4.96677 142 VAL C N 1
ATOM 4668 C CA . VAL C 1 150 ? 21.95866 15.26781 28.40364 1.000 6.21399 142 VAL C CA 1
ATOM 4669 C C . VAL C 1 150 ? 22.29653 14.00925 29.20922 1.000 6.70898 142 VAL C C 1
ATOM 4670 O O . VAL C 1 150 ? 23.47420 13.78296 29.51738 1.000 7.25214 142 VAL C O 1
ATOM 4674 N N . VAL C 1 151 ? 21.31362 13.16480 29.55220 1.000 6.99406 143 VAL C N 1
ATOM 4675 C CA . VAL C 1 151 ? 21.67215 11.92662 30.22724 1.000 6.64896 143 VAL C CA 1
ATOM 4676 C C . VAL C 1 151 ? 22.58182 11.07095 29.36771 1.000 5.95158 143 VAL C C 1
ATOM 4677 O O . VAL C 1 151 ? 23.24373 10.17321 29.90584 1.000 6.65951 143 VAL C O 1
ATOM 4681 N N . THR C 1 152 ? 22.63938 11.29613 28.04531 1.000 6.49702 144 THR C N 1
ATOM 4682 C CA . THR C 1 152 ? 23.60428 10.47653 27.31133 1.000 6.80404 144 THR C CA 1
ATOM 4683 C C . THR C 1 152 ? 25.04127 10.89053 27.59873 1.000 8.90640 144 THR C C 1
ATOM 4684 O O . THR C 1 152 ? 25.95280 10.11328 27.29501 1.000 9.39465 144 THR C O 1
ATOM 4688 N N . SER C 1 153 ? 25.25161 12.08253 28.17461 1.000 7.24053 145 SER C N 1
ATOM 4689 C CA . SER C 1 153 ? 26.56841 12.52917 28.63257 1.000 7.65938 145 SER C CA 1
ATOM 4690 C C . SER C 1 153 ? 26.81953 12.20218 30.10209 1.000 7.75863 145 SER C C 1
ATOM 4691 O O . SER C 1 153 ? 27.93641 11.77695 30.47768 1.000 11.63745 145 SER C O 1
ATOM 4694 N N . ILE C 1 154 ? 25.81392 12.42788 30.95125 1.000 8.28217 146 ILE C N 1
ATOM 4695 C CA . ILE C 1 154 ? 26.02584 12.36654 32.39197 1.000 7.61847 146 ILE C CA 1
ATOM 4696 C C . ILE C 1 154 ? 25.50870 11.07844 33.01752 1.000 9.06603 146 ILE C C 1
ATOM 4697 O O . ILE C 1 154 ? 25.77929 10.84465 34.20216 1.000 10.06589 146 ILE C O 1
ATOM 4702 N N . THR C 1 155 ? 24.76693 10.25059 32.26696 1.000 9.17296 147 THR C N 1
ATOM 4703 C CA . THR C 1 155 ? 24.29337 8.90509 32.60066 1.000 10.52232 147 THR C CA 1
ATOM 4704 C C . THR C 1 155 ? 24.01880 8.68016 34.08784 1.000 8.32726 147 THR C C 1
ATOM 4705 O O . THR C 1 155 ? 24.72200 7.91564 34.74290 1.000 9.23761 147 THR C O 1
ATOM 4709 N N . PRO C 1 156 ? 22.96590 9.28593 34.63947 1.000 7.69330 148 PRO C N 1
ATOM 4710 C CA . PRO C 1 156 ? 22.79148 9.26900 36.08907 1.000 7.64253 148 PRO C CA 1
ATOM 4711 C C . PRO C 1 156 ? 22.47564 7.87296 36.59340 1.000 10.28190 148 PRO C C 1
ATOM 4712 O O . PRO C 1 156 ? 21.81615 7.07970 35.89798 1.000 8.93799 148 PRO C O 1
ATOM 4716 N N . PRO C 1 157 ? 22.87496 7.54564 37.82183 1.000 9.02913 149 PRO C N 1
ATOM 4717 C CA . PRO C 1 157 ? 22.42231 6.28504 38.43226 1.000 9.96602 149 PRO C CA 1
ATOM 4718 C C . PRO C 1 157 ? 20.90933 6.17502 38.41164 1.000 9.28984 149 PRO C C 1
ATOM 4719 O O . PRO C 1 157 ? 20.19750 7.18088 38.44733 1.000 11.01826 149 PRO C O 1
ATOM 4723 N N . ALA C 1 158 ? 20.42937 4.92886 38.33745 1.000 9.23307 150 ALA C N 1
ATOM 4724 C CA . ALA C 1 158 ? 19.00420 4.59995 38.30735 1.000 7.94045 150 ALA C CA 1
ATOM 4725 C C . ALA C 1 158 ? 18.29929 5.09068 37.04699 1.000 7.96295 150 ALA C C 1
ATOM 4726 O O . ALA C 1 158 ? 17.06720 5.19629 37.01947 1.000 10.41766 150 ALA C O 1
ATOM 4728 N N . SER C 1 159 ? 19.02556 5.34340 35.95658 1.000 7.03625 151 SER C N 1
ATOM 4729 C CA . SER C 1 159 ? 18.37733 5.74472 34.71948 1.000 6.67342 151 SER C CA 1
ATOM 4730 C C . SER C 1 159 ? 18.73463 4.81283 33.56878 1.000 6.47704 151 SER C C 1
ATOM 4731 O O . SER C 1 159 ? 18.72792 5.23012 32.41141 1.000 7.29478 151 SER C O 1
ATOM 4734 N N . ALA C 1 160 ? 19.02247 3.53986 33.84323 1.000 6.83330 152 ALA C N 1
ATOM 4735 C CA . ALA C 1 160 ? 19.49239 2.66561 32.76164 1.000 6.78779 152 ALA C CA 1
ATOM 4736 C C . ALA C 1 160 ? 18.50989 2.61808 31.58486 1.000 6.87242 152 ALA C C 1
ATOM 4737 O O . ALA C 1 160 ? 18.91752 2.71457 30.42581 1.000 6.60624 152 ALA C O 1
ATOM 4739 N N . VAL C 1 161 ? 17.21468 2.44543 31.84462 1.000 6.67945 153 VAL C N 1
ATOM 4740 C CA . VAL C 1 161 ? 16.26976 2.36181 30.72027 1.000 6.52272 153 VAL C CA 1
ATOM 4741 C C . VAL C 1 161 ? 16.15663 3.70499 29.98961 1.000 6.79351 153 VAL C C 1
ATOM 4742 O O . VAL C 1 161 ? 16.29677 3.76893 28.75588 1.000 6.19283 153 VAL C O 1
ATOM 4746 N N . TYR C 1 162 ? 15.90746 4.79340 30.72492 1.000 5.96863 154 TYR C N 1
ATOM 4747 C CA . TYR C 1 162 ? 15.69021 6.07871 30.06998 1.000 7.76964 154 TYR C CA 1
ATOM 4748 C C . TYR C 1 162 ? 16.93695 6.54179 29.32509 1.000 5.38835 154 TYR C C 1
ATOM 4749 O O . TYR C 1 162 ? 16.85982 6.95637 28.16330 1.000 6.04318 154 TYR C O 1
ATOM 4758 N N . SER C 1 163 ? 18.09523 6.48291 29.98267 1.000 5.37797 155 SER C N 1
ATOM 4759 C CA . SER C 1 163 ? 19.33439 6.86418 29.31656 1.000 5.17908 155 SER C CA 1
ATOM 4760 C C . SER C 1 163 ? 19.61157 5.93977 28.15429 1.000 6.13615 155 SER C C 1
ATOM 4761 O O . SER C 1 163 ? 20.10053 6.37932 27.10799 1.000 6.55194 155 SER C O 1
ATOM 4764 N N . GLY C 1 164 ? 19.29284 4.66100 28.31094 1.000 5.39645 156 GLY C N 1
ATOM 4765 C CA . GLY C 1 164 ? 19.37417 3.75090 27.17944 1.000 7.33220 156 GLY C CA 1
ATOM 4766 C C . GLY C 1 164 ? 18.57252 4.23381 25.98731 1.000 8.38094 156 GLY C C 1
ATOM 4767 O O . GLY C 1 164 ? 19.04608 4.20147 24.84887 1.000 6.13740 156 GLY C O 1
ATOM 4768 N N . THR C 1 165 ? 17.32817 4.67405 26.21966 1.000 5.37871 157 THR C N 1
ATOM 4769 C CA . THR C 1 165 ? 16.53863 5.13909 25.07090 1.000 5.46665 157 THR C CA 1
ATOM 4770 C C . THR C 1 165 ? 17.18280 6.33718 24.39979 1.000 4.97235 157 THR C C 1
ATOM 4771 O O . THR C 1 165 ? 17.13705 6.46292 23.16673 1.000 5.54140 157 THR C O 1
ATOM 4775 N N . LYS C 1 166 ? 17.77883 7.24039 25.18482 1.000 4.78672 158 LYS C N 1
ATOM 4776 C CA . LYS C 1 166 ? 18.31078 8.44992 24.57587 1.000 5.41130 158 LYS C CA 1
ATOM 4777 C C . LYS C 1 166 ? 19.66013 8.18048 23.92349 1.000 6.30957 158 LYS C C 1
ATOM 4778 O O . LYS C 1 166 ? 19.99350 8.81570 22.90842 1.000 6.79521 158 LYS C O 1
ATOM 4784 N N . GLY C 1 167 ? 20.41909 7.21570 24.45815 1.000 6.10642 159 GLY C N 1
ATOM 4785 C CA . GLY C 1 167 ? 21.59641 6.75843 23.73824 1.000 5.27389 159 GLY C CA 1
ATOM 4786 C C . GLY C 1 167 ? 21.23803 6.18518 22.38525 1.000 6.09722 159 GLY C C 1
ATOM 4787 O O . GLY C 1 167 ? 21.94916 6.40460 21.39608 1.000 6.41396 159 GLY C O 1
ATOM 4788 N N . ALA C 1 168 ? 20.11843 5.46278 22.31663 1.000 4.58247 160 ALA C N 1
ATOM 4789 C CA . ALA C 1 168 ? 19.63814 4.97817 21.02981 1.000 4.60571 160 ALA C CA 1
ATOM 4790 C C . ALA C 1 168 ? 19.26840 6.13309 20.10730 1.000 7.06028 160 ALA C C 1
ATOM 4791 O O . ALA C 1 168 ? 19.61036 6.11382 18.91914 1.000 5.63109 160 ALA C O 1
ATOM 4793 N N . VAL C 1 169 ? 18.57816 7.14770 20.63634 1.000 6.17232 161 VAL C N 1
ATOM 4794 C CA . VAL C 1 169 ? 18.22761 8.31619 19.82761 1.000 4.64537 161 VAL C CA 1
ATOM 4795 C C . VAL C 1 169 ? 19.47564 9.02489 19.31215 1.000 5.30628 161 VAL C C 1
ATOM 4796 O O . VAL C 1 169 ? 19.50541 9.46973 18.15612 1.000 6.85438 161 VAL C O 1
ATOM 4800 N N . ASP C 1 170 ? 20.51556 9.16191 20.14963 1.000 5.69143 162 ASP C N 1
ATOM 4801 C CA . ASP C 1 170 ? 21.74987 9.79204 19.67431 1.000 5.29677 162 ASP C CA 1
ATOM 4802 C C . ASP C 1 170 ? 22.31675 9.02400 18.48570 1.000 6.33610 162 ASP C C 1
ATOM 4803 O O . ASP C 1 170 ? 22.74391 9.61381 17.47173 1.000 5.65270 162 ASP C O 1
ATOM 4808 N N . ALA C 1 171 ? 22.35765 7.69668 18.59769 1.000 5.61746 163 ALA C N 1
ATOM 4809 C CA . ALA C 1 171 ? 22.92772 6.88185 17.51454 1.000 5.14644 163 ALA C CA 1
ATOM 4810 C C . ALA C 1 171 ? 22.06440 6.93380 16.25172 1.000 5.98327 163 ALA C C 1
ATOM 4811 O O . ALA C 1 171 ? 22.59713 7.03652 15.13598 1.000 6.82242 163 ALA C O 1
ATOM 4813 N N . ILE C 1 172 ? 20.74140 6.85855 16.41482 1.000 5.56522 164 ILE C N 1
ATOM 4814 C CA . ILE C 1 172 ? 19.83332 6.95788 15.27570 1.000 5.62672 164 ILE C CA 1
ATOM 4815 C C . ILE C 1 172 ? 20.02173 8.28913 14.56117 1.000 4.84412 164 ILE C C 1
ATOM 4816 O O . ILE C 1 172 ? 19.99296 8.35538 13.32595 1.000 6.46162 164 ILE C O 1
ATOM 4821 N N . THR C 1 173 ? 20.21244 9.37037 15.32924 1.000 6.93796 165 THR C N 1
ATOM 4822 C CA . THR C 1 173 ? 20.47945 10.67380 14.74168 1.000 5.04936 165 THR C CA 1
ATOM 4823 C C . THR C 1 173 ? 21.69074 10.61316 13.82474 1.000 5.24441 165 THR C C 1
ATOM 4824 O O . THR C 1 173 ? 21.65069 11.10165 12.68559 1.000 7.01895 165 THR C O 1
ATOM 4828 N N . GLY C 1 174 ? 22.78885 10.02943 14.31541 1.000 6.80325 166 GLY C N 1
ATOM 4829 C CA . GLY C 1 174 ? 23.99402 9.93390 13.50084 1.000 6.78259 166 GLY C CA 1
ATOM 4830 C C . GLY C 1 174 ? 23.80022 9.07897 12.25693 1.000 5.87813 166 GLY C C 1
ATOM 4831 O O . GLY C 1 174 ? 24.26158 9.44592 11.17592 1.000 6.71649 166 GLY C O 1
ATOM 4832 N N . VAL C 1 175 ? 23.12422 7.92758 12.40182 1.000 5.60930 167 VAL C N 1
ATOM 4833 C CA . VAL C 1 175 ? 22.85354 7.05185 11.25464 1.000 4.94882 167 VAL C CA 1
ATOM 4834 C C . VAL C 1 175 ? 22.07737 7.80035 10.19219 1.000 5.44627 167 VAL C C 1
ATOM 4835 O O . VAL C 1 175 ? 22.43580 7.78292 9.00128 1.000 6.44556 167 VAL C O 1
ATOM 4839 N N . LEU C 1 176 ? 20.96486 8.42546 10.59243 1.000 6.36318 168 LEU C N 1
ATOM 4840 C CA . LEU C 1 176 ? 20.09145 9.03280 9.59097 1.000 5.91700 168 LEU C CA 1
ATOM 4841 C C . LEU C 1 176 ? 20.73759 10.26206 8.97598 1.000 4.84295 168 LEU C C 1
ATOM 4842 O O . LEU C 1 176 ? 20.47504 10.58526 7.81084 1.000 6.07371 168 LEU C O 1
ATOM 4847 N N . ALA C 1 177 ? 21.60868 10.94952 9.70785 1.000 5.68996 169 ALA C N 1
ATOM 4848 C CA . ALA C 1 177 ? 22.34987 12.03664 9.08520 1.000 4.90073 169 ALA C CA 1
ATOM 4849 C C . ALA C 1 177 ? 23.19787 11.52055 7.92573 1.000 6.07921 169 ALA C C 1
ATOM 4850 O O . ALA C 1 177 ? 23.25112 12.14395 6.85048 1.000 6.48596 169 ALA C O 1
ATOM 4852 N N . LEU C 1 178 ? 23.85979 10.37606 8.10473 1.000 6.18661 170 LEU C N 1
ATOM 4853 C CA . LEU C 1 178 ? 24.62832 9.82541 6.98835 1.000 5.65416 170 LEU C CA 1
ATOM 4854 C C . LEU C 1 178 ? 23.70950 9.24094 5.92330 1.000 7.26273 170 LEU C C 1
ATOM 4855 O O . LEU C 1 178 ? 23.94857 9.41339 4.72078 1.000 8.42358 170 LEU C O 1
ATOM 4860 N N . GLU C 1 179 ? 22.66905 8.52291 6.34774 1.000 7.41765 171 GLU C N 1
ATOM 4861 C CA . GLU C 1 179 ? 21.80505 7.81880 5.40618 1.000 8.82468 171 GLU C CA 1
ATOM 4862 C C . GLU C 1 179 ? 21.04331 8.78611 4.50647 1.000 8.27441 171 GLU C C 1
ATOM 4863 O O . GLU C 1 179 ? 20.87029 8.53240 3.30056 1.000 9.41529 171 GLU C O 1
ATOM 4869 N N . LEU C 1 180 ? 20.60946 9.90736 5.07024 1.000 6.23024 172 LEU C N 1
ATOM 4870 C CA . LEU C 1 180 ? 19.78859 10.86807 4.33784 1.000 5.80704 172 LEU C CA 1
ATOM 4871 C C . LEU C 1 180 ? 20.60015 12.03156 3.78531 1.000 7.14504 172 LEU C C 1
ATOM 4872 O O . LEU C 1 180 ? 20.04341 12.88946 3.08905 1.000 8.13908 172 LEU C O 1
ATOM 4877 N N . GLY C 1 181 ? 21.89889 12.10037 4.10317 1.000 7.79374 173 GLY C N 1
ATOM 4878 C CA . GLY C 1 181 ? 22.75372 13.13402 3.55434 1.000 9.27604 173 GLY C CA 1
ATOM 4879 C C . GLY C 1 181 ? 22.69713 13.30323 2.04921 1.000 7.94716 173 GLY C C 1
ATOM 4880 O O . GLY C 1 181 ? 22.65235 14.44233 1.57136 1.000 8.68281 173 GLY C O 1
ATOM 4881 N N . PRO C 1 182 ? 22.69986 12.21594 1.26360 1.000 9.50523 174 PRO C N 1
ATOM 4882 C CA . PRO C 1 182 ? 22.64970 12.38327 -0.19890 1.000 11.28028 174 PRO C CA 1
ATOM 4883 C C . PRO C 1 182 ? 21.40696 13.10771 -0.67865 1.000 10.65208 174 PRO C C 1
ATOM 4884 O O . PRO C 1 182 ? 21.46514 13.78765 -1.71666 1.000 10.40861 174 PRO C O 1
ATOM 4888 N N . ARG C 1 183 ? 20.30139 13.01225 0.06745 1.000 9.21698 175 ARG C N 1
ATOM 4889 C CA A ARG C 1 183 ? 19.07271 13.74067 -0.22552 0.324 8.36153 175 ARG C CA 1
ATOM 4890 C CA B ARG C 1 183 ? 19.07046 13.73800 -0.22319 0.676 8.29513 175 ARG C CA 1
ATOM 4891 C C . ARG C 1 183 ? 19.07194 15.14519 0.35731 1.000 8.03578 175 ARG C C 1
ATOM 4892 O O . ARG C 1 183 ? 18.07046 15.86208 0.20493 1.000 9.69522 175 ARG C O 1
ATOM 4907 N N . LYS C 1 184 ? 20.17145 15.55144 1.01510 1.000 8.06224 176 LYS C N 1
ATOM 4908 C CA . LYS C 1 184 ? 20.32071 16.88491 1.61741 1.000 8.02081 176 LYS C CA 1
ATOM 4909 C C . LYS C 1 184 ? 19.26712 17.13643 2.68931 1.000 10.00651 176 LYS C C 1
ATOM 4910 O O . LYS C 1 184 ? 18.85063 18.28071 2.91684 1.000 10.42343 176 LYS C O 1
ATOM 4916 N N . ILE C 1 185 ? 18.87286 16.06636 3.38092 1.000 7.57771 177 ILE C N 1
ATOM 4917 C CA . ILE C 1 185 ? 18.02048 16.13336 4.56128 1.000 6.71170 177 ILE C CA 1
ATOM 4918 C C . ILE C 1 185 ? 18.92677 16.12679 5.78038 1.000 8.14204 177 ILE C C 1
ATOM 4919 O O . ILE C 1 185 ? 19.73734 15.21078 5.93621 1.000 8.67526 177 ILE C O 1
ATOM 4924 N N . ARG C 1 186 ? 18.78614 17.12919 6.65441 1.000 5.76241 178 ARG C N 1
ATOM 4925 C CA . ARG C 1 186 ? 19.63059 17.20702 7.83933 1.000 5.74283 178 ARG C CA 1
ATOM 4926 C C . ARG C 1 186 ? 18.96151 16.50272 9.01305 1.000 6.23350 178 ARG C C 1
ATOM 4927 O O . ARG C 1 186 ? 17.73151 16.48801 9.13158 1.000 6.43779 178 ARG C O 1
ATOM 4935 N N . VAL C 1 187 ? 19.77710 15.91826 9.88757 1.000 5.54409 179 VAL C N 1
ATOM 4936 C CA . VAL C 1 187 ? 19.25486 15.19421 11.04720 1.000 5.63431 179 VAL C CA 1
ATOM 4937 C C . VAL C 1 187 ? 20.14713 15.54512 12.22393 1.000 4.52684 179 VAL C C 1
ATOM 4938 O O . VAL C 1 187 ? 21.34434 15.28958 12.16191 1.000 6.26584 179 VAL C O 1
ATOM 4942 N N . ASN C 1 188 ? 19.58738 16.15685 13.26446 1.000 4.81440 180 ASN C N 1
ATOM 4943 C CA . ASN C 1 188 ? 20.36455 16.59356 14.42171 1.000 5.48088 180 ASN C CA 1
ATOM 4944 C C . ASN C 1 188 ? 19.56471 16.30685 15.66860 1.000 7.63228 180 ASN C C 1
ATOM 4945 O O . ASN C 1 188 ? 18.34602 16.11894 15.60167 1.000 6.71791 180 ASN C O 1
ATOM 4950 N N . ALA C 1 189 ? 20.26437 16.27267 16.80176 1.000 5.12240 181 ALA C N 1
ATOM 4951 C CA . ALA C 1 189 ? 19.62196 16.08685 18.10135 1.000 5.44421 181 ALA C CA 1
ATOM 4952 C C . ALA C 1 189 ? 19.86501 17.29269 18.98030 1.000 5.75475 181 ALA C C 1
ATOM 4953 O O . ALA C 1 189 ? 20.90605 17.96431 18.87683 1.000 6.61972 181 ALA C O 1
ATOM 4955 N N . ILE C 1 190 ? 18.89502 17.56506 19.86229 1.000 4.98514 182 ILE C N 1
ATOM 4956 C CA . ILE C 1 190 ? 19.09160 18.45941 21.00064 1.000 5.83236 182 ILE C CA 1
ATOM 4957 C C . ILE C 1 190 ? 19.08641 17.59173 22.24182 1.000 5.81227 182 ILE C C 1
ATOM 4958 O O . ILE C 1 190 ? 18.25872 16.67687 22.35800 1.000 6.17560 182 ILE C O 1
ATOM 4963 N N . ASN C 1 191 ? 20.03013 17.84915 23.14565 1.000 5.79614 183 ASN C N 1
ATOM 4964 C CA . ASN C 1 191 ? 20.17845 17.06237 24.37166 1.000 6.09557 183 ASN C CA 1
ATOM 4965 C C . ASN C 1 191 ? 19.94669 18.01147 25.53589 1.000 6.24174 183 ASN C C 1
ATOM 4966 O O . ASN C 1 191 ? 20.90304 18.59363 26.07810 1.000 6.64058 183 ASN C O 1
ATOM 4971 N N . PRO C 1 192 ? 18.69513 18.21074 25.94042 1.000 5.59702 184 PRO C N 1
ATOM 4972 C CA . PRO C 1 192 ? 18.40423 19.16378 27.01617 1.000 5.32987 184 PRO C CA 1
ATOM 4973 C C . PRO C 1 192 ? 18.93023 18.68294 28.35351 1.000 6.57912 184 PRO C C 1
ATOM 4974 O O . PRO C 1 192 ? 18.96904 17.47837 28.63996 1.000 7.04317 184 PRO C O 1
ATOM 4978 N N . GLY C 1 193 ? 19.30586 19.65093 29.18772 1.000 7.44513 185 GLY C N 1
ATOM 4979 C CA . GLY C 1 193 ? 19.42116 19.40917 30.61723 1.000 7.60477 185 GLY C CA 1
ATOM 4980 C C . GLY C 1 193 ? 18.03671 19.39568 31.23685 1.000 7.20316 185 GLY C C 1
ATOM 4981 O O . GLY C 1 193 ? 17.02027 19.29384 30.55203 1.000 8.96089 185 GLY C O 1
ATOM 4982 N N . MET C 1 194 ? 17.99499 19.49787 32.56288 1.000 7.99692 186 MET C N 1
ATOM 4983 C CA . MET C 1 194 ? 16.70348 19.47642 33.24142 1.000 8.35836 186 MET C CA 1
ATOM 4984 C C . MET C 1 194 ? 15.90194 20.72503 32.88175 1.000 10.22994 186 MET C C 1
ATOM 4985 O O . MET C 1 194 ? 16.38191 21.86251 33.02347 1.000 9.31466 186 MET C O 1
ATOM 4990 N N . ILE C 1 195 ? 14.67706 20.50382 32.40869 1.000 7.39590 187 ILE C N 1
ATOM 4991 C CA . ILE C 1 195 ? 13.77614 21.56584 31.99145 1.000 7.36057 187 ILE C CA 1
ATOM 4992 C C . ILE C 1 195 ? 12.52252 21.44089 32.83637 1.000 8.98826 187 ILE C C 1
ATOM 4993 O O . ILE C 1 195 ? 11.98563 20.33600 32.97366 1.000 9.67012 187 ILE C O 1
ATOM 4998 N N . VAL C 1 196 ? 12.06566 22.55773 33.39880 1.000 8.35587 188 VAL C N 1
ATOM 4999 C CA . VAL C 1 196 ? 10.81973 22.57351 34.16815 1.000 9.18996 188 VAL C CA 1
ATOM 5000 C C . VAL C 1 196 ? 9.65703 22.41564 33.18271 1.000 11.48836 188 VAL C C 1
ATOM 5001 O O . VAL C 1 196 ? 9.43511 23.29188 32.34175 1.000 11.02552 188 VAL C O 1
ATOM 5005 N N . THR C 1 197 ? 8.92250 21.29645 33.27340 1.000 9.89118 189 THR C N 1
ATOM 5006 C CA . THR C 1 197 ? 7.80327 21.00629 32.37701 1.000 9.82229 189 THR C CA 1
ATOM 5007 C C . THR C 1 197 ? 6.70441 20.31293 33.16600 1.000 11.71428 189 THR C C 1
ATOM 5008 O O . THR C 1 197 ? 6.89426 19.92348 34.31804 1.000 10.67388 189 THR C O 1
ATOM 5012 N N . GLU C 1 198 ? 5.55073 20.12661 32.51900 1.000 10.76923 190 GLU C N 1
ATOM 5013 C CA . GLU C 1 198 ? 4.50254 19.32592 33.14580 1.000 10.15541 190 GLU C CA 1
ATOM 5014 C C . GLU C 1 198 ? 5.01625 17.93738 33.49124 1.000 10.52703 190 GLU C C 1
ATOM 5015 O O . GLU C 1 198 ? 4.72019 17.40430 34.56855 1.000 12.54720 190 GLU C O 1
ATOM 5021 N N . GLY C 1 199 ? 5.76189 17.32675 32.57402 1.000 9.68987 191 GLY C N 1
ATOM 5022 C CA . GLY C 1 199 ? 6.29644 16.00396 32.82197 1.000 9.23551 191 GLY C CA 1
ATOM 5023 C C . GLY C 1 199 ? 7.26174 15.93107 33.99500 1.000 10.55604 191 GLY C C 1
ATOM 5024 O O . GLY C 1 199 ? 7.24873 14.95282 34.73632 1.000 10.79796 191 GLY C O 1
ATOM 5025 N N . THR C 1 200 ? 8.14729 16.92811 34.16207 1.000 9.90787 192 THR C N 1
ATOM 5026 C CA . THR C 1 200 ? 9.07083 16.77514 35.29304 1.000 9.96422 192 THR C CA 1
ATOM 5027 C C . THR C 1 200 ? 8.35547 17.01464 36.61336 1.000 12.73440 192 THR C C 1
ATOM 5028 O O . THR C 1 200 ? 8.76712 16.47296 37.64466 1.000 13.19326 192 THR C O 1
ATOM 5032 N N . HIS C 1 201 ? 7.27389 17.79392 36.60881 1.000 10.09271 193 HIS C N 1
ATOM 5033 C CA A HIS C 1 201 ? 6.38401 17.85270 37.76964 0.610 12.69684 193 HIS C CA 1
ATOM 5034 C CA B HIS C 1 201 ? 6.42033 17.84448 37.78976 0.390 12.72270 193 HIS C CA 1
ATOM 5035 C C . HIS C 1 201 ? 5.78120 16.48233 38.05976 1.000 14.22852 193 HIS C C 1
ATOM 5036 O O . HIS C 1 201 ? 5.83421 15.97791 39.19112 1.000 15.26354 193 HIS C O 1
ATOM 5049 N N . SER C 1 202 ? 5.16363 15.87205 37.03878 1.000 15.40394 194 SER C N 1
ATOM 5050 C CA . SER C 1 202 ? 4.44583 14.61284 37.24621 1.000 15.25816 194 SER C CA 1
ATOM 5051 C C . SER C 1 202 ? 5.37234 13.46434 37.61748 1.000 17.36471 194 SER C C 1
ATOM 5052 O O . SER C 1 202 ? 4.95194 12.54109 38.32382 1.000 18.97414 194 SER C O 1
ATOM 5055 N N . ALA C 1 203 ? 6.61592 13.49042 37.15453 1.000 13.98929 195 ALA C N 1
ATOM 5056 C CA . ALA C 1 203 ? 7.53612 12.37468 37.38455 1.000 12.37435 195 ALA C CA 1
ATOM 5057 C C . ALA C 1 203 ? 8.21043 12.43520 38.74708 1.000 17.08439 195 ALA C C 1
ATOM 5058 O O . ALA C 1 203 ? 9.00231 11.54516 39.06836 1.000 20.00421 195 ALA C O 1
ATOM 5060 N N . GLY C 1 204 ? 7.95897 13.47229 39.53327 1.000 16.90018 196 GLY C N 1
ATOM 5061 C CA . GLY C 1 204 ? 8.69414 13.55572 40.77436 1.000 15.40060 196 GLY C CA 1
ATOM 5062 C C . GLY C 1 204 ? 10.11834 14.00515 40.58612 1.000 15.67781 196 GLY C C 1
ATOM 5063 O O . GLY C 1 204 ? 10.97536 13.66522 41.40417 1.000 18.40634 196 GLY C O 1
ATOM 5064 N N . ILE C 1 205 ? 10.40750 14.70864 39.49306 1.000 14.96723 197 ILE C N 1
ATOM 5065 C CA A ILE C 1 205 ? 11.74970 15.24002 39.28662 0.466 15.53442 197 ILE C CA 1
ATOM 5066 C CA B ILE C 1 205 ? 11.74469 15.24812 39.26615 0.534 15.51845 197 ILE C CA 1
ATOM 5067 C C . ILE C 1 205 ? 11.89451 16.61719 39.91363 1.000 18.19209 197 ILE C C 1
ATOM 5068 O O . ILE C 1 205 ? 12.90856 16.90680 40.55334 1.000 17.45323 197 ILE C O 1
ATOM 5077 N N . ILE C 1 206 ? 10.89156 17.47551 39.74917 1.000 20.06590 198 ILE C N 1
ATOM 5078 C CA . ILE C 1 206 ? 10.89632 18.74950 40.45087 1.000 17.88945 198 ILE C CA 1
ATOM 5079 C C . ILE C 1 206 ? 10.81860 18.47843 41.94115 1.000 24.51984 198 ILE C C 1
ATOM 5080 O O . ILE C 1 206 ? 9.99316 17.68096 42.40361 1.000 34.58395 198 ILE C O 1
ATOM 5085 N N . GLY C 1 207 ? 11.70300 19.11407 42.69785 1.000 19.58860 199 GLY C N 1
ATOM 5086 C CA . GLY C 1 207 ? 11.75156 18.91436 44.12961 1.000 29.58307 199 GLY C CA 1
ATOM 5087 C C . GLY C 1 207 ? 12.46972 17.66249 44.57949 1.000 28.07116 199 GLY C C 1
ATOM 5088 O O . GLY C 1 207 ? 12.45948 17.36387 45.77912 1.000 31.75168 199 GLY C O 1
ATOM 5089 N N . SER C 1 208 ? 13.09232 16.92579 43.66326 1.000 24.61778 200 SER C N 1
ATOM 5090 C CA . SER C 1 208 ? 13.83407 15.71656 43.98550 1.000 20.72829 200 SER C CA 1
ATOM 5091 C C . SER C 1 208 ? 15.28026 16.03039 44.34093 1.000 22.06562 200 SER C C 1
ATOM 5092 O O . SER C 1 208 ? 15.80470 17.13255 44.10885 1.000 22.17666 200 SER C O 1
ATOM 5095 N N . ASP C 1 209 ? 15.95650 15.00438 44.85352 1.000 22.54758 201 ASP C N 1
ATOM 5096 C CA . ASP C 1 209 ? 17.39478 15.13348 45.05621 1.000 23.49282 201 ASP C CA 1
ATOM 5097 C C . ASP C 1 209 ? 18.12408 15.34454 43.73089 1.000 22.59855 201 ASP C C 1
ATOM 5098 O O . ASP C 1 209 ? 19.12523 16.07032 43.68163 1.000 24.32012 201 ASP C O 1
ATOM 5103 N N . LEU C 1 210 ? 17.64725 14.72559 42.64882 1.000 21.32092 202 LEU C N 1
ATOM 5104 C CA . LEU C 1 210 ? 18.28722 14.92291 41.35114 1.000 20.66248 202 LEU C CA 1
ATOM 5105 C C . LEU C 1 210 ? 18.24468 16.38584 40.94146 1.000 23.55720 202 LEU C C 1
ATOM 5106 O O . LEU C 1 210 ? 19.23170 16.91956 40.41839 1.000 20.97008 202 LEU C O 1
ATOM 5111 N N . GLU C 1 211 ? 17.11735 17.06156 41.18935 1.000 20.16758 203 GLU C N 1
ATOM 5112 C CA . GLU C 1 211 ? 17.03522 18.47685 40.84332 1.000 21.06346 203 GLU C CA 1
ATOM 5113 C C . GLU C 1 211 ? 18.08040 19.29476 41.59572 1.000 21.97723 203 GLU C C 1
ATOM 5114 O O . GLU C 1 211 ? 18.68178 20.21971 41.03371 1.000 22.04693 203 GLU C O 1
ATOM 5120 N N . ALA C 1 212 ? 18.31516 18.96850 42.86533 1.000 22.69435 204 ALA C N 1
ATOM 5121 C CA . ALA C 1 212 ? 19.35020 19.67656 43.62072 1.000 24.13774 204 ALA C CA 1
ATOM 5122 C C . ALA C 1 212 ? 20.74066 19.36635 43.08648 1.000 24.39390 204 ALA C C 1
ATOM 5123 O O . ALA C 1 212 ? 21.58072 20.26822 42.96415 1.000 25.14386 204 ALA C O 1
ATOM 5125 N N . GLN C 1 213 ? 21.01714 18.09650 42.79036 1.000 23.96283 205 GLN C N 1
ATOM 5126 C CA . GLN C 1 213 ? 22.31023 17.73905 42.21765 1.000 24.40286 205 GLN C CA 1
ATOM 5127 C C . GLN C 1 213 ? 22.53980 18.48551 40.90985 1.000 23.79920 205 GLN C C 1
ATOM 5128 O O . GLN C 1 213 ? 23.60552 19.07498 40.68720 1.000 24.89284 205 GLN C O 1
ATOM 5134 N N . VAL C 1 214 ? 21.52809 18.49235 40.03929 1.000 22.59431 206 VAL C N 1
ATOM 5135 C CA . VAL C 1 214 ? 21.68557 19.10824 38.72537 1.000 22.25280 206 VAL C CA 1
ATOM 5136 C C . VAL C 1 214 ? 21.88910 20.60721 38.85545 1.000 25.37833 206 VAL C C 1
ATOM 5137 O O . VAL C 1 214 ? 22.78899 21.18468 38.23123 1.000 23.75959 206 VAL C O 1
ATOM 5141 N N . LEU C 1 215 ? 21.03076 21.26976 39.62906 1.000 23.18913 207 LEU C N 1
ATOM 5142 C CA . LEU C 1 215 ? 21.12733 22.72085 39.74032 1.000 25.32248 207 LEU C CA 1
ATOM 5143 C C . LEU C 1 215 ? 22.47187 23.15191 40.30548 1.000 27.61587 207 LEU C C 1
ATOM 5144 O O . LEU C 1 215 ? 23.00499 24.19440 39.90662 1.000 27.40516 207 LEU C O 1
ATOM 5149 N N . GLY C 1 216 ? 23.05015 22.35908 41.21427 1.000 26.81966 208 GLY C N 1
ATOM 5150 C CA . GLY C 1 216 ? 24.33987 22.71902 41.77688 1.000 27.33025 208 GLY C CA 1
ATOM 5151 C C . GLY C 1 216 ? 25.51306 22.47045 40.85985 1.000 27.60543 208 GLY C C 1
ATOM 5152 O O . GLY C 1 216 ? 26.60409 23.00137 41.10306 1.000 32.58130 208 GLY C O 1
ATOM 5153 N N . GLN C 1 217 ? 25.32766 21.66271 39.82865 1.000 26.52269 209 GLN C N 1
ATOM 5154 C CA . GLN C 1 217 ? 26.35655 21.40269 38.84011 1.000 26.83268 209 GLN C CA 1
ATOM 5155 C C . GLN C 1 217 ? 26.10873 22.15006 37.54111 1.000 26.64342 209 GLN C C 1
ATOM 5156 O O . GLN C 1 217 ? 26.74478 21.82749 36.53306 1.000 29.54866 209 GLN C O 1
ATOM 5158 N N . THR C 1 218 ? 25.15958 23.10605 37.52204 1.000 19.54760 210 THR C N 1
ATOM 5159 C CA . THR C 1 218 ? 24.84042 23.84867 36.30631 1.000 11.95923 210 THR C CA 1
ATOM 5160 C C . THR C 1 218 ? 25.61752 25.15531 36.28766 1.000 12.11590 210 THR C C 1
ATOM 5161 O O . THR C 1 218 ? 25.35361 26.04108 37.11864 1.000 13.29383 210 THR C O 1
ATOM 5165 N N . PRO C 1 219 ? 26.57489 25.31307 35.37323 1.000 12.37635 211 PRO C N 1
ATOM 5166 C CA . PRO C 1 219 ? 27.39946 26.53518 35.36107 1.000 11.61831 211 PRO C CA 1
ATOM 5167 C C . PRO C 1 219 ? 26.60003 27.82654 35.26842 1.000 10.83409 211 PRO C C 1
ATOM 5168 O O . PRO C 1 219 ? 26.97818 28.81730 35.91597 1.000 12.33506 211 PRO C O 1
ATOM 5172 N N . LEU C 1 220 ? 25.50904 27.85500 34.50206 1.000 11.55247 212 LEU C N 1
ATOM 5173 C CA . LEU C 1 220 ? 24.76706 29.09767 34.31623 1.000 9.63442 212 LEU C CA 1
ATOM 5174 C C . LEU C 1 220 ? 23.69311 29.32583 35.38442 1.000 11.76908 212 LEU C C 1
ATOM 5175 O O . LEU C 1 220 ? 22.95247 30.30685 35.29037 1.000 14.48337 212 LEU C O 1
ATOM 5180 N N . GLY C 1 221 ? 23.59660 28.46026 36.39757 1.000 10.51285 213 GLY C N 1
ATOM 5181 C CA . GLY C 1 221 ? 23.00528 28.85200 37.67147 1.000 11.94716 213 GLY C CA 1
ATOM 5182 C C . GLY C 1 221 ? 21.49589 28.86924 37.77391 1.000 13.53989 213 GLY C C 1
ATOM 5183 O O . GLY C 1 221 ? 20.96184 29.57632 38.63968 1.000 15.67369 213 GLY C O 1
ATOM 5184 N N . ARG C 1 222 ? 20.79258 28.10969 36.94080 1.000 10.93740 214 ARG C N 1
ATOM 5185 C CA . ARG C 1 222 ? 19.34556 27.96371 37.06813 1.000 12.88141 214 ARG C CA 1
ATOM 5186 C C . ARG C 1 222 ? 18.94971 26.65281 36.40483 1.000 11.41917 214 ARG C C 1
ATOM 5187 O O . ARG C 1 222 ? 19.76402 26.00897 35.74123 1.000 12.01830 214 ARG C O 1
ATOM 5195 N N . LEU C 1 223 ? 17.69001 26.25272 36.60856 1.000 11.79088 215 LEU C N 1
ATOM 5196 C CA . LEU C 1 223 ? 17.10976 25.18674 35.80791 1.000 11.48620 215 LEU C CA 1
ATOM 5197 C C . LEU C 1 223 ? 16.71512 25.72787 34.43867 1.000 11.10469 215 LEU C C 1
ATOM 5198 O O . LEU C 1 223 ? 16.49754 26.93140 34.24871 1.000 12.24901 215 LEU C O 1
ATOM 5203 N N . GLY C 1 224 ? 16.60168 24.82733 33.48989 1.000 9.13052 216 GLY C N 1
ATOM 5204 C CA . GLY C 1 224 ? 16.17521 25.22433 32.16661 1.000 7.66047 216 GLY C CA 1
ATOM 5205 C C . GLY C 1 224 ? 14.66417 25.37310 32.06985 1.000 8.28696 216 GLY C C 1
ATOM 5206 O O . GLY C 1 224 ? 13.91581 24.88534 32.91519 1.000 11.80607 216 GLY C O 1
ATOM 5207 N N . GLU C 1 225 ? 14.25828 26.09931 31.03831 1.000 9.24666 217 GLU C N 1
ATOM 5208 C CA . GLU C 1 225 ? 12.87027 26.39540 30.71177 1.000 10.07201 217 GLU C CA 1
ATOM 5209 C C . GLU C 1 225 ? 12.59626 25.95375 29.28712 1.000 8.85935 217 GLU C C 1
ATOM 5210 O O . GLU C 1 225 ? 13.52352 25.86362 28.47077 1.000 8.23407 217 GLU C O 1
ATOM 5216 N N . PRO C 1 226 ? 11.33329 25.65609 28.94655 1.000 8.81768 218 PRO C N 1
ATOM 5217 C CA . PRO C 1 226 ? 11.05676 25.17290 27.57830 1.000 8.26642 218 PRO C CA 1
ATOM 5218 C C . PRO C 1 226 ? 11.61743 26.06908 26.47776 1.000 9.05035 218 PRO C C 1
ATOM 5219 O O . PRO C 1 226 ? 12.11931 25.54937 25.47484 1.000 7.67100 218 PRO C O 1
ATOM 5223 N N . ASN C 1 227 ? 11.59299 27.39181 26.65624 1.000 8.70216 219 ASN C N 1
ATOM 5224 C CA . ASN C 1 227 ? 12.07646 28.27662 25.59387 1.000 8.85565 219 ASN C CA 1
ATOM 5225 C C . ASN C 1 227 ? 13.58041 28.19560 25.42485 1.000 10.50094 219 ASN C C 1
ATOM 5226 O O . ASN C 1 227 ? 14.08053 28.53970 24.35175 1.000 10.00550 219 ASN C O 1
ATOM 5231 N N . ASP C 1 228 ? 14.31261 27.69425 26.42745 1.000 9.74379 220 ASP C N 1
ATOM 5232 C CA . ASP C 1 228 ? 15.74194 27.45914 26.23317 1.000 8.55300 220 ASP C CA 1
ATOM 5233 C C . ASP C 1 228 ? 15.98255 26.41707 25.15853 1.000 8.32991 220 ASP C C 1
ATOM 5234 O O . ASP C 1 228 ? 16.98279 26.49021 24.43586 1.000 9.31906 220 ASP C O 1
ATOM 5239 N N . ILE C 1 229 ? 15.08262 25.44636 25.03936 1.000 6.63563 221 ILE C N 1
ATOM 5240 C CA . ILE C 1 229 ? 15.20091 24.43307 23.98946 1.000 7.69079 221 ILE C CA 1
ATOM 5241 C C . ILE C 1 229 ? 14.57812 24.92323 22.69368 1.000 9.05804 221 ILE C C 1
ATOM 5242 O O . ILE C 1 229 ? 15.10743 24.68461 21.60104 1.000 7.14950 221 ILE C O 1
ATOM 5247 N N . ALA C 1 230 ? 13.44054 25.60598 22.78948 1.000 7.41824 222 ALA C N 1
ATOM 5248 C CA . ALA C 1 230 ? 12.72646 26.02010 21.58773 1.000 7.19196 222 ALA C CA 1
ATOM 5249 C C . ALA C 1 230 ? 13.59557 26.89620 20.67765 1.000 8.67055 222 ALA C C 1
ATOM 5250 O O . ALA C 1 230 ? 13.55090 26.75856 19.44522 1.000 7.01577 222 ALA C O 1
ATOM 5252 N N . SER C 1 231 ? 14.40110 27.79931 21.24847 1.000 8.09564 223 SER C N 1
ATOM 5253 C CA A SER C 1 231 ? 15.19026 28.65785 20.36883 0.690 7.38615 223 SER C CA 1
ATOM 5254 C CA B SER C 1 231 ? 15.23368 28.66752 20.41259 0.310 7.44515 223 SER C CA 1
ATOM 5255 C C . SER C 1 231 ? 16.26708 27.87040 19.63062 1.000 7.07028 223 SER C C 1
ATOM 5256 O O . SER C 1 231 ? 16.60566 28.22514 18.48320 1.000 7.76492 223 SER C O 1
ATOM 5261 N N . VAL C 1 232 ? 16.77957 26.79897 20.23406 1.000 5.86440 224 VAL C N 1
ATOM 5262 C CA . VAL C 1 232 ? 17.76538 25.96247 19.55932 1.000 5.82732 224 VAL C CA 1
ATOM 5263 C C . VAL C 1 232 ? 17.09706 25.13365 18.46860 1.000 5.95920 224 VAL C C 1
ATOM 5264 O O . VAL C 1 232 ? 17.66007 24.93146 17.38002 1.000 7.18141 224 VAL C O 1
ATOM 5268 N N . ALA C 1 233 ? 15.86774 24.67883 18.72141 1.000 6.44114 225 ALA C N 1
ATOM 5269 C CA . ALA C 1 233 ? 15.12714 23.95685 17.69049 1.000 6.85697 225 ALA C CA 1
ATOM 5270 C C . ALA C 1 233 ? 14.86311 24.82729 16.47488 1.000 6.20815 225 ALA C C 1
ATOM 5271 O O . ALA C 1 233 ? 14.97408 24.35722 15.32867 1.000 7.97479 225 ALA C O 1
ATOM 5273 N N . VAL C 1 234 ? 14.5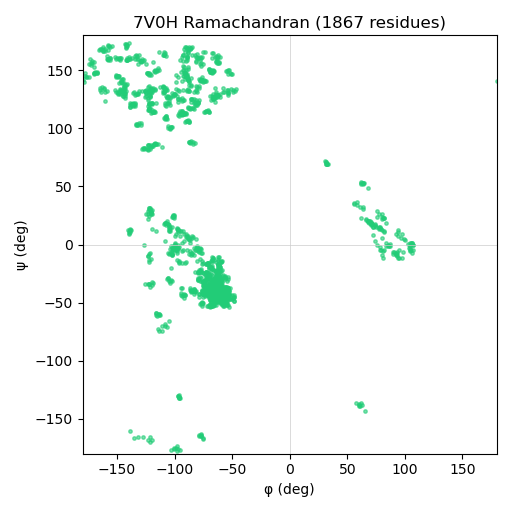1656 26.09600 16.69238 1.000 6.48372 226 VAL C N 1
ATOM 5274 C CA . VAL C 1 234 ? 14.29504 26.99712 15.56016 1.000 6.21841 226 VAL C CA 1
ATOM 5275 C C . VAL C 1 234 ? 15.57276 27.14124 14.74512 1.000 8.94474 226 VAL C C 1
ATOM 5276 O O . VAL C 1 234 ? 15.55238 27.04773 13.51385 1.000 8.08652 226 VAL C O 1
ATOM 5280 N N . PHE C 1 235 ? 16.70752 27.34496 15.42205 1.000 8.20188 227 PHE C N 1
ATOM 5281 C CA . PHE C 1 235 ? 17.98995 27.39190 14.72510 1.000 7.21856 227 PHE C CA 1
ATOM 5282 C C . PHE C 1 235 ? 18.21022 26.14986 13.87129 1.000 7.51006 227 PHE C C 1
ATOM 5283 O O . PHE C 1 235 ? 18.51968 26.25608 12.66837 1.000 8.29800 227 PHE C O 1
ATOM 5291 N N . LEU C 1 236 ? 18.05978 24.95821 14.46984 1.000 5.82570 228 LEU C N 1
ATOM 5292 C CA . LEU C 1 236 ? 18.31512 23.71819 13.71966 1.000 6.20347 228 LEU C CA 1
ATOM 5293 C C . LEU C 1 236 ? 17.33442 23.52394 12.56577 1.000 6.33740 228 LEU C C 1
ATOM 5294 O O . LEU C 1 236 ? 17.67302 22.88147 11.56449 1.000 7.60739 228 LEU C O 1
ATOM 5299 N N . ALA C 1 237 ? 16.10036 24.02415 12.70890 1.000 8.43094 229 ALA C N 1
ATOM 5300 C CA . ALA C 1 237 ? 15.09150 23.90796 11.66048 1.000 6.21212 229 ALA C CA 1
ATOM 5301 C C . ALA C 1 237 ? 15.38301 24.81595 10.48405 1.000 7.95105 229 ALA C C 1
ATOM 5302 O O . ALA C 1 237 ? 14.89809 24.54954 9.37239 1.000 11.23341 229 ALA C O 1
ATOM 5304 N N . SER C 1 238 ? 16.14202 25.88895 10.71936 1.000 8.42244 230 SER C N 1
ATOM 5305 C CA . SER C 1 238 ? 16.33561 26.96677 9.75400 1.000 9.35001 230 SER C CA 1
ATOM 5306 C C . SER C 1 238 ? 17.55367 26.70632 8.87381 1.000 9.12250 230 SER C C 1
ATOM 5307 O O . SER C 1 238 ? 18.40573 25.86776 9.16744 1.000 8.45952 230 SER C O 1
ATOM 5310 N N . ASP C 1 239 ? 17.62370 27.48149 7.78856 1.000 10.16885 231 ASP C N 1
ATOM 5311 C CA . ASP C 1 239 ? 18.80045 27.49487 6.93248 1.000 10.22259 231 ASP C CA 1
ATOM 5312 C C . ASP C 1 239 ? 20.05161 27.97380 7.66170 1.000 11.25725 231 ASP C C 1
ATOM 5313 O O . ASP C 1 239 ? 21.15452 27.77250 7.13827 1.000 10.64919 231 ASP C O 1
ATOM 5318 N N . ASP C 1 240 ? 19.93499 28.59371 8.84167 1.000 9.41082 232 ASP C N 1
ATOM 5319 C CA . ASP C 1 240 ? 21.15336 28.97135 9.54979 1.000 9.60524 232 ASP C CA 1
ATOM 5320 C C . ASP C 1 240 ? 21.98223 27.76174 9.95591 1.000 9.02289 232 ASP C C 1
ATOM 5321 O O . ASP C 1 240 ? 23.20651 27.89651 10.16118 1.000 9.01401 232 ASP C O 1
ATOM 5326 N N . ALA C 1 241 ? 21.35811 26.58604 10.08037 1.000 7.28165 233 ALA C N 1
ATOM 5327 C CA . ALA C 1 241 ? 22.05252 25.35636 10.42439 1.000 7.40107 233 ALA C CA 1
ATOM 5328 C C . ALA C 1 241 ? 22.27592 24.46726 9.19450 1.000 7.05448 233 ALA C C 1
ATOM 5329 O O . ALA C 1 241 ? 22.48026 23.25667 9.33213 1.000 6.97901 233 ALA C O 1
ATOM 5331 N N . ARG C 1 242 ? 22.28875 25.06209 7.99446 1.000 7.92655 234 ARG C N 1
ATOM 5332 C CA A ARG C 1 242 ? 22.38285 24.27296 6.76951 0.464 8.23708 234 ARG C CA 1
ATOM 5333 C CA B ARG C 1 242 ? 22.39037 24.28461 6.76078 0.536 8.23983 234 ARG C CA 1
ATOM 5334 C C . ARG C 1 242 ? 23.64771 23.42997 6.69050 1.000 9.69288 234 ARG C C 1
ATOM 5335 O O . ARG C 1 242 ? 23.67690 22.46350 5.91631 1.000 8.72803 234 ARG C O 1
ATOM 5350 N N . TRP C 1 243 ? 24.70298 23.78713 7.42813 1.000 7.29823 235 TRP C N 1
ATOM 5351 C CA . TRP C 1 243 ? 25.94922 23.03155 7.33252 1.000 6.82281 235 TRP C CA 1
ATOM 5352 C C . TRP C 1 243 ? 26.19042 22.16143 8.57060 1.000 9.17762 235 TRP C C 1
ATOM 5353 O O . TRP C 1 243 ? 27.32572 21.71513 8.81578 1.000 8.16240 235 TRP C O 1
ATOM 5364 N N . MET C 1 244 ? 25.12836 21.87650 9.32262 1.000 7.43033 236 MET C N 1
ATOM 5365 C CA A MET C 1 244 ? 25.18601 21.02226 10.50893 0.710 6.21037 236 MET C CA 1
ATOM 5366 C CA B MET C 1 244 ? 25.17752 21.03380 10.51193 0.290 6.24453 236 MET C CA 1
ATOM 5367 C C . MET C 1 244 ? 24.26284 19.83219 10.31402 1.000 6.49376 236 MET C C 1
ATOM 5368 O O . MET C 1 244 ? 23.05494 20.00186 10.15342 1.000 6.70034 236 MET C O 1
ATOM 5377 N N . THR C 1 245 ? 24.82600 18.62753 10.34016 1.000 5.90983 237 THR C N 1
ATOM 5378 C CA . THR C 1 245 ? 23.99500 17.42746 10.37005 1.000 6.28796 237 THR C CA 1
ATOM 5379 C C . THR C 1 245 ? 24.74842 16.34949 11.14810 1.000 6.11544 237 THR C C 1
ATOM 5380 O O . THR C 1 245 ? 25.99068 16.30879 11.14709 1.000 7.39005 237 THR C O 1
ATOM 5384 N N . GLY C 1 246 ? 23.99996 15.54090 11.88816 1.000 7.36048 238 GLY C N 1
ATOM 5385 C CA . GLY C 1 246 ? 24.59947 14.55737 12.77663 1.000 6.89078 238 GLY C CA 1
ATOM 5386 C C . GLY C 1 246 ? 25.13088 15.11960 14.06898 1.000 6.37204 238 GLY C C 1
ATOM 5387 O O . GLY C 1 246 ? 25.89351 14.41368 14.75291 1.000 8.28076 238 GLY C O 1
ATOM 5388 N N . GLU C 1 247 ? 24.76643 16.34866 14.41842 1.000 6.17626 239 GLU C N 1
ATOM 5389 C CA . GLU C 1 247 ? 25.21473 16.93422 15.67540 1.000 7.30680 239 GLU C CA 1
ATOM 5390 C C . GLU C 1 247 ? 24.25583 16.61759 16.81029 1.000 6.56620 239 GLU C C 1
ATOM 5391 O O . GLU C 1 247 ? 23.09552 16.25585 16.61041 1.000 7.57314 239 GLU C O 1
ATOM 5397 N N . HIS C 1 248 ? 24.77232 16.76935 18.03044 1.000 6.42053 240 HIS C N 1
ATOM 5398 C CA . HIS C 1 248 ? 24.01978 16.55340 19.26819 1.000 6.68852 240 HIS C CA 1
ATOM 5399 C C . HIS C 1 248 ? 24.30557 17.77376 20.13801 1.000 5.73895 240 HIS C C 1
ATOM 5400 O O . HIS C 1 248 ? 25.41044 17.91523 20.67277 1.000 9.81648 240 HIS C O 1
ATOM 5407 N N . LEU C 1 249 ? 23.34912 18.69442 20.21307 1.000 6.00195 241 LEU C N 1
ATOM 5408 C CA . LEU C 1 249 ? 23.58311 19.98291 20.86682 1.000 5.42092 241 LEU C CA 1
ATOM 5409 C C . LEU C 1 249 ? 23.12582 19.86803 22.31471 1.000 7.76864 241 LEU C C 1
ATOM 5410 O O . LEU C 1 249 ? 21.92273 19.73953 22.57497 1.000 6.59472 241 LEU C O 1
ATOM 5415 N N . VAL C 1 250 ? 24.07259 19.91796 23.25129 1.000 6.62853 242 VAL C N 1
ATOM 5416 C CA . VAL C 1 250 ? 23.72654 19.90083 24.67181 1.000 5.51377 242 VAL C CA 1
ATOM 5417 C C . VAL C 1 250 ? 23.26136 21.28936 25.05844 1.000 6.69387 242 VAL C C 1
ATOM 5418 O O . VAL C 1 250 ? 24.00168 22.26796 24.90799 1.000 9.21034 242 VAL C O 1
ATOM 5422 N N . VAL C 1 251 ? 22.04809 21.36984 25.60634 1.000 6.62593 243 VAL C N 1
ATOM 5423 C CA . VAL C 1 251 ? 21.42832 22.64102 25.96278 1.000 5.97192 243 VAL C CA 1
ATOM 5424 C C . VAL C 1 251 ? 21.00051 22.47299 27.41245 1.000 5.76658 243 VAL C C 1
ATOM 5425 O O . VAL C 1 251 ? 19.85462 22.14019 27.70367 1.000 6.52098 243 VAL C O 1
ATOM 5429 N N . SER C 1 252 ? 21.95607 22.67987 28.32042 1.000 7.01066 244 SER C N 1
ATOM 5430 C CA . SER C 1 252 ? 21.81065 22.29151 29.71734 1.000 8.10798 244 SER C CA 1
ATOM 5431 C C . SER C 1 252 ? 22.38710 23.36320 30.62598 1.000 7.40120 244 SER C C 1
ATOM 5432 O O . SER C 1 252 ? 22.60231 23.09999 31.82501 1.000 9.67572 244 SER C O 1
ATOM 5435 N N . GLY C 1 253 ? 22.69440 24.54712 30.09648 1.000 6.70200 245 GLY C N 1
ATOM 5436 C CA . GLY C 1 253 ? 23.30706 25.55142 30.93320 1.000 6.84391 245 GLY C CA 1
ATOM 5437 C C . GLY C 1 253 ? 24.72934 25.23444 31.28904 1.000 8.26694 245 GLY C C 1
ATOM 5438 O O . GLY C 1 253 ? 25.24659 25.77868 32.25983 1.000 9.24271 245 GLY C O 1
ATOM 5439 N N . GLY C 1 254 ? 25.35740 24.33551 30.54541 1.000 9.48484 246 GLY C N 1
ATOM 5440 C CA . GLY C 1 254 ? 26.75725 24.01837 30.73668 1.000 8.78585 246 GLY C CA 1
ATOM 5441 C C . GLY C 1 254 ? 27.05419 22.69623 31.39984 1.000 9.18546 246 GLY C C 1
ATOM 5442 O O . GLY C 1 254 ? 28.22872 22.40380 31.64331 1.000 12.04707 246 GLY C O 1
ATOM 5443 N N . LEU C 1 255 ? 26.03698 21.90399 31.73652 1.000 11.25667 247 LEU C N 1
ATOM 5444 C CA . LEU C 1 255 ? 26.23891 20.60060 32.36671 1.000 9.58128 247 LEU C CA 1
ATOM 5445 C C . LEU C 1 255 ? 26.46786 19.52786 31.30424 1.000 11.87640 247 LEU C C 1
ATOM 5446 O O . LEU C 1 255 ? 25.64674 19.36224 30.39196 1.000 13.25930 247 LEU C O 1
ATOM 5451 N N . ASN C 1 256 ? 27.58158 18.79696 31.41399 1.000 14.41350 248 ASN C N 1
ATOM 5452 C CA . ASN C 1 256 ? 27.82371 17.68075 30.48949 1.000 15.10465 248 ASN C CA 1
ATOM 5453 C C . ASN C 1 256 ? 28.79583 16.68625 31.10997 1.000 18.73321 248 ASN C C 1
ATOM 5454 O O . ASN C 1 256 ? 29.26734 16.88641 32.23020 1.000 17.29512 248 ASN C O 1
ATOM 5460 N N . SER D 1 10 ? 47.75499 -16.67298 37.78114 1.000 29.92176 2 SER D N 1
ATOM 5461 C CA . SER D 1 10 ? 46.94019 -16.24618 36.65184 1.000 20.61546 2 SER D CA 1
ATOM 5462 C C . SER D 1 10 ? 46.03641 -15.08206 37.03750 1.000 20.21428 2 SER D C 1
ATOM 5463 O O . SER D 1 10 ? 45.64875 -14.94249 38.20795 1.000 23.93621 2 SER D O 1
ATOM 5466 N N . LYS D 1 11 ? 45.68017 -14.26817 36.03885 1.000 19.08367 3 LYS D N 1
ATOM 5467 C CA . LYS D 1 11 ? 44.98407 -13.01441 36.31106 1.000 22.15768 3 LYS D CA 1
ATOM 5468 C C . LYS D 1 11 ? 43.60465 -13.23316 36.91149 1.000 22.58521 3 LYS D C 1
ATOM 5469 O O . LYS D 1 11 ? 43.12987 -12.39466 37.69160 1.000 20.53695 3 LYS D O 1
ATOM 5475 N N . LEU D 1 12 ? 42.94472 -14.33786 36.57135 1.000 15.29485 4 LEU D N 1
ATOM 5476 C CA . LEU D 1 12 ? 41.58493 -14.57733 37.02277 1.000 11.34070 4 LEU D CA 1
ATOM 5477 C C . LEU D 1 12 ? 41.49289 -15.86320 37.83178 1.000 12.70439 4 LEU D C 1
ATOM 5478 O O . LEU D 1 12 ? 40.43175 -16.48519 37.90627 1.000 13.66285 4 LEU D O 1
ATOM 5483 N N . ALA D 1 13 ? 42.59984 -16.26160 38.45783 1.000 13.33415 5 ALA D N 1
ATOM 5484 C CA . ALA D 1 13 ? 42.60457 -17.47664 39.26438 1.000 13.21674 5 ALA D CA 1
ATOM 5485 C C . ALA D 1 13 ? 41.50236 -17.45701 40.31696 1.000 14.36801 5 ALA D C 1
ATOM 5486 O O . ALA D 1 13 ? 41.33530 -16.47529 41.04536 1.000 17.16077 5 ALA D O 1
ATOM 5488 N N . GLY D 1 14 ? 40.73308 -18.54475 40.36460 1.000 15.41318 6 GLY D N 1
ATOM 5489 C CA . GLY D 1 14 ? 39.64292 -18.69073 41.30828 1.000 15.32476 6 GLY D CA 1
ATOM 5490 C C . GLY D 1 14 ? 38.39902 -17.89909 40.98698 1.000 18.15361 6 GLY D C 1
ATOM 5491 O O . GLY D 1 14 ? 37.41958 -17.99836 41.73701 1.000 19.76666 6 GLY D O 1
ATOM 5492 N N . LYS D 1 15 ? 38.39529 -17.13461 39.90124 1.000 11.68133 7 LYS D N 1
ATOM 5493 C CA . LYS D 1 15 ? 37.24787 -16.32118 39.54054 1.000 11.09050 7 LYS D CA 1
ATOM 5494 C C . LYS D 1 15 ? 36.29461 -17.12741 38.65905 1.000 9.39467 7 LYS D C 1
ATOM 5495 O O . LYS D 1 15 ? 36.65666 -18.16595 38.09133 1.000 11.87549 7 LYS D O 1
ATOM 5501 N N . VAL D 1 16 ? 35.05566 -16.65236 38.58626 1.000 9.01089 8 VAL D N 1
ATOM 5502 C CA . VAL D 1 16 ? 34.01027 -17.25873 37.76671 1.000 9.34247 8 VAL D CA 1
ATOM 5503 C C . VAL D 1 16 ? 33.43763 -16.19064 36.84454 1.000 8.80122 8 VAL D C 1
ATOM 5504 O O . VAL D 1 16 ? 33.12440 -15.08627 37.29641 1.000 8.75548 8 VAL D O 1
ATOM 5508 N N . ALA D 1 17 ? 33.31147 -16.52041 35.55250 1.000 7.16165 9 ALA D N 1
ATOM 5509 C CA . ALA D 1 17 ? 32.78509 -15.61044 34.54382 1.000 6.20911 9 ALA D CA 1
ATOM 5510 C C . ALA D 1 17 ? 31.59309 -16.24110 33.84758 1.000 8.54338 9 ALA D C 1
ATOM 5511 O O . ALA D 1 17 ? 31.56093 -17.45187 33.63079 1.000 10.12778 9 ALA D O 1
ATOM 5513 N N . ILE D 1 18 ? 30.64196 -15.40113 33.45122 1.000 6.51426 10 ILE D N 1
ATOM 5514 C CA . ILE D 1 18 ? 29.60535 -15.74920 32.48341 1.000 7.89041 10 ILE D CA 1
ATOM 5515 C C . ILE D 1 18 ? 29.89613 -15.00251 31.19161 1.000 7.39849 10 ILE D C 1
ATOM 5516 O O . ILE D 1 18 ? 30.12551 -13.78798 31.21919 1.000 8.33469 10 ILE D O 1
ATOM 5521 N N . VAL D 1 19 ? 29.84487 -15.70222 30.06052 1.000 5.96427 11 VAL D N 1
ATOM 5522 C CA . VAL D 1 19 ? 29.87033 -15.04137 28.75238 1.000 7.00935 11 VAL D CA 1
ATOM 5523 C C . VAL D 1 19 ? 28.56809 -15.40716 28.04790 1.000 7.68143 11 VAL D C 1
ATOM 5524 O O . VAL D 1 19 ? 28.32019 -16.58436 27.73575 1.000 7.51301 11 VAL D O 1
ATOM 5528 N N . THR D 1 20 ? 27.72956 -14.40969 27.79345 1.000 5.96967 12 THR D N 1
ATOM 5529 C CA . THR D 1 20 ? 26.51765 -14.70035 27.03461 1.000 6.69975 12 THR D CA 1
ATOM 5530 C C . THR D 1 20 ? 26.87997 -14.80559 25.55389 1.000 7.26173 12 THR D C 1
ATOM 5531 O O . THR D 1 20 ? 27.74455 -14.08875 25.05338 1.000 7.39716 12 THR D O 1
ATOM 5535 N N . GLY D 1 21 ? 26.26397 -15.76059 24.86285 1.000 7.81934 13 GLY D N 1
ATOM 5536 C CA . GLY D 1 21 ? 26.52269 -15.83980 23.43199 1.000 7.27398 13 GLY D CA 1
ATOM 5537 C C . GLY D 1 21 ? 27.94689 -16.26854 23.12618 1.000 7.87688 13 GLY D C 1
ATOM 5538 O O . GLY D 1 21 ? 28.65063 -15.65560 22.31447 1.000 7.45417 13 GLY D O 1
ATOM 5539 N N . ALA D 1 22 ? 28.38034 -17.33615 23.79632 1.000 7.76884 14 ALA D N 1
ATOM 5540 C CA . ALA D 1 22 ? 29.74917 -17.81449 23.67072 1.000 6.80030 14 ALA D CA 1
ATOM 5541 C C . ALA D 1 22 ? 29.85133 -19.06683 22.80506 1.000 7.29038 14 ALA D C 1
ATOM 5542 O O . ALA D 1 22 ? 30.87927 -19.74900 22.83872 1.000 9.49373 14 ALA D O 1
ATOM 5544 N N . SER D 1 23 ? 28.80565 -19.39245 22.03359 1.000 8.25125 15 SER D N 1
ATOM 5545 C CA . SER D 1 23 ? 28.87379 -20.52062 21.10622 1.000 9.56435 15 SER D CA 1
ATOM 5546 C C . SER D 1 23 ? 29.49570 -20.16666 19.76095 1.000 10.35173 15 SER D C 1
ATOM 5547 O O . SER D 1 23 ? 29.75975 -21.07694 18.96573 1.000 11.33967 15 SER D O 1
ATOM 5550 N N . LYS D 1 24 ? 29.74912 -18.88395 19.50752 1.000 8.87539 16 LYS D N 1
ATOM 5551 C CA . LYS D 1 24 ? 30.25890 -18.40513 18.22298 1.000 9.75061 16 LYS D CA 1
ATOM 5552 C C . LYS D 1 24 ? 31.09337 -17.15866 18.45173 1.000 8.53601 16 LYS D C 1
ATOM 5553 O O . LYS D 1 24 ? 30.94545 -16.46600 19.46268 1.000 8.88672 16 LYS D O 1
ATOM 5559 N N . GLY D 1 25 ? 31.93394 -16.84429 17.46616 1.000 9.52047 17 GLY D N 1
ATOM 5560 C CA . GLY D 1 25 ? 32.40438 -15.47138 17.27524 1.000 9.35352 17 GLY D CA 1
ATOM 5561 C C . GLY D 1 25 ? 33.16244 -14.88088 18.45144 1.000 9.71830 17 GLY D C 1
ATOM 5562 O O . GLY D 1 25 ? 34.03077 -15.51451 19.06435 1.000 7.68796 17 GLY D O 1
ATOM 5563 N N . ILE D 1 26 ? 32.85565 -13.61252 18.73195 1.000 7.18366 18 ILE D N 1
ATOM 5564 C CA . ILE D 1 26 ? 33.55111 -12.86895 19.78215 1.000 6.69344 18 ILE D CA 1
ATOM 5565 C C . ILE D 1 26 ? 33.36839 -13.54428 21.12821 1.000 7.34772 18 ILE D C 1
ATOM 5566 O O . ILE D 1 26 ? 34.31819 -13.67173 21.90723 1.000 8.28558 18 ILE D O 1
ATOM 5571 N N . GLY D 1 27 ? 32.15400 -13.97239 21.43192 1.000 5.98617 19 GLY D N 1
ATOM 5572 C CA . GLY D 1 27 ? 31.91274 -14.53931 22.75324 1.000 5.61317 19 GLY D CA 1
ATOM 5573 C C . GLY D 1 27 ? 32.67171 -15.82994 22.97543 1.000 8.24652 19 GLY D C 1
ATOM 5574 O O . GLY D 1 27 ? 33.17126 -16.08362 24.08149 1.000 6.94480 19 GLY D O 1
ATOM 5575 N N . ALA D 1 28 ? 32.76173 -16.67593 21.93773 1.000 6.30156 20 ALA D N 1
ATOM 5576 C CA . ALA D 1 28 ? 33.56745 -17.89100 22.05254 1.000 6.99483 20 ALA D CA 1
ATOM 5577 C C . ALA D 1 28 ? 35.02126 -17.55632 22.36933 1.000 8.81231 20 ALA D C 1
ATOM 5578 O O . ALA D 1 28 ? 35.63763 -18.18696 23.24211 1.000 7.82026 20 ALA D O 1
ATOM 5580 N N . ALA D 1 29 ? 35.57807 -16.56599 21.67139 1.000 7.33061 21 ALA D N 1
ATOM 5581 C CA . ALA D 1 29 ? 36.96208 -16.18576 21.90813 1.000 6.80890 21 ALA D CA 1
ATOM 5582 C C . ALA D 1 29 ? 37.14577 -15.63004 23.31455 1.000 9.95063 21 ALA D C 1
ATOM 5583 O O . ALA D 1 29 ? 38.13836 -15.95047 23.98940 1.000 8.78045 21 ALA D O 1
ATOM 5585 N N . ILE D 1 30 ? 36.18925 -14.81981 23.78338 1.000 7.46042 22 ILE D N 1
ATOM 5586 C CA . ILE D 1 30 ? 36.28959 -14.26083 25.13597 1.000 5.94519 22 ILE D CA 1
ATOM 5587 C C . ILE D 1 30 ? 36.25862 -15.38184 26.16752 1.000 7.03760 22 ILE D C 1
ATOM 5588 O O . ILE D 1 30 ? 37.05850 -15.40567 27.12078 1.000 7.25477 22 ILE D O 1
ATOM 5593 N N . ALA D 1 31 ? 35.33462 -16.33666 26.00187 1.000 7.02543 23 ALA D N 1
ATOM 5594 C CA . ALA D 1 31 ? 35.23802 -17.42887 26.96704 1.000 7.26639 23 ALA D CA 1
ATOM 5595 C C . ALA D 1 31 ? 36.55187 -18.20059 27.05480 1.000 8.04849 23 ALA D C 1
ATOM 5596 O O . ALA D 1 31 ? 37.05353 -18.47338 28.15415 1.000 8.38268 23 ALA D O 1
ATOM 5598 N N . LYS D 1 32 ? 37.14161 -18.54059 25.90367 1.000 8.39353 24 LYS D N 1
ATOM 5599 C CA . LYS D 1 32 ? 38.40862 -19.26776 25.92623 1.000 7.90236 24 LYS D CA 1
ATOM 5600 C C . LYS D 1 32 ? 39.51158 -18.43629 26.57863 1.000 9.49256 24 LYS D C 1
ATOM 5601 O O . LYS D 1 32 ? 40.33471 -18.97022 27.34134 1.000 8.80443 24 LYS D O 1
ATOM 5607 N N . ALA D 1 33 ? 39.54908 -17.12753 26.28200 1.000 7.69905 25 ALA D N 1
ATOM 5608 C CA . ALA D 1 33 ? 40.61322 -16.27623 26.82397 1.000 7.70219 25 ALA D CA 1
ATOM 5609 C C . ALA D 1 33 ? 40.48678 -16.10844 28.33281 1.000 8.14947 25 ALA D C 1
ATOM 5610 O O . ALA D 1 33 ? 41.49927 -16.09378 29.03891 1.000 9.31866 25 ALA D O 1
ATOM 5612 N N . LEU D 1 34 ? 39.26194 -15.94615 28.83451 1.000 7.92876 26 LEU D N 1
ATOM 5613 C CA . LEU D 1 34 ? 39.07213 -15.84362 30.28118 1.000 7.12872 26 LEU D CA 1
ATOM 5614 C C . LEU D 1 34 ? 39.49963 -17.12456 30.96982 1.000 9.58597 26 LEU D C 1
ATOM 5615 O O . LEU D 1 34 ? 40.15246 -17.08879 32.02882 1.000 9.05104 26 LEU D O 1
ATOM 5620 N N . ALA D 1 35 ? 39.17134 -18.27236 30.36394 1.000 8.91056 27 ALA D N 1
ATOM 5621 C CA . ALA D 1 35 ? 39.56499 -19.55082 30.95483 1.000 9.50663 27 ALA D CA 1
ATOM 5622 C C . ALA D 1 35 ? 41.07424 -19.74005 30.93302 1.000 9.95225 27 ALA D C 1
ATOM 5623 O O . ALA D 1 35 ? 41.63268 -20.35355 31.85734 1.000 12.85027 27 ALA D O 1
ATOM 5625 N N . ASP D 1 36 ? 41.74568 -19.23200 29.89182 1.000 10.28646 28 ASP D N 1
ATOM 5626 C CA A ASP D 1 36 ? 43.20377 -19.30692 29.82201 0.568 11.59457 28 ASP D CA 1
ATOM 5627 C CA B ASP D 1 36 ? 43.19695 -19.33337 29.83811 0.432 11.62540 28 ASP D CA 1
ATOM 5628 C C . ASP D 1 36 ? 43.86019 -18.59083 30.99079 1.000 14.71083 28 ASP D C 1
ATOM 5629 O O . ASP D 1 36 ? 44.97674 -18.93843 31.37324 1.000 16.42908 28 ASP D O 1
ATOM 5638 N N . GLU D 1 37 ? 43.18728 -17.58958 31.55452 1.000 13.39632 29 GLU D N 1
ATOM 5639 C CA . GLU D 1 37 ? 43.68135 -16.83301 32.68823 1.000 15.67900 29 GLU D CA 1
ATOM 5640 C C . GLU D 1 37 ? 43.10861 -17.34119 33.99745 1.000 13.93076 29 GLU D C 1
ATOM 5641 O O . GLU D 1 37 ? 43.25518 -16.68142 35.03374 1.000 15.40799 29 GLU D O 1
ATOM 5647 N N . GLY D 1 38 ? 42.48079 -18.50936 33.98383 1.000 13.41370 30 GLY D N 1
ATOM 5648 C CA . GLY D 1 38 ? 42.14745 -19.18940 35.22320 1.000 14.35681 30 GLY D CA 1
ATOM 5649 C C . GLY D 1 38 ? 40.68008 -19.13039 35.58435 1.000 13.29363 30 GLY D C 1
ATOM 5650 O O . GLY D 1 38 ? 40.28478 -19.75689 36.56783 1.000 14.46652 30 GLY D O 1
ATOM 5651 N N . ALA D 1 39 ? 39.87259 -18.36626 34.86446 1.000 11.43560 31 ALA D N 1
ATOM 5652 C CA . ALA D 1 39 ? 38.45502 -18.27454 35.20833 1.000 10.90335 31 ALA D CA 1
ATOM 5653 C C . ALA D 1 39 ? 37.71526 -19.55736 34.84927 1.000 11.10570 31 ALA D C 1
ATOM 5654 O O . ALA D 1 39 ? 37.94897 -20.15520 33.79431 1.000 10.51153 31 ALA D O 1
ATOM 5656 N N . ALA D 1 40 ? 36.79476 -19.96528 35.72082 1.000 10.70590 32 ALA D N 1
ATOM 5657 C CA . ALA D 1 40 ? 35.78855 -20.94597 35.32950 1.000 10.30567 32 ALA D CA 1
ATOM 5658 C C . ALA D 1 40 ? 34.69337 -20.21518 34.57905 1.000 9.33881 32 ALA D C 1
ATOM 5659 O O . ALA D 1 40 ? 34.26039 -19.14726 35.01355 1.000 11.39565 32 ALA D O 1
ATOM 5661 N N . VAL D 1 41 ? 34.28422 -20.74172 33.42808 1.000 8.75617 33 VAL D N 1
ATOM 5662 C CA . VAL D 1 41 ? 33.45097 -19.97307 32.50212 1.000 7.95355 33 VAL D CA 1
ATOM 5663 C C . VAL D 1 41 ? 32.13001 -20.68790 32.25047 1.000 10.35906 33 VAL D C 1
ATOM 5664 O O . VAL D 1 41 ? 32.10038 -21.85772 31.84121 1.000 11.06988 33 VAL D O 1
ATOM 5668 N N . VAL D 1 42 ? 31.04058 -19.95826 32.44834 1.000 7.56255 34 VAL D N 1
ATOM 5669 C CA . VAL D 1 42 ? 29.71818 -20.36898 31.98463 1.000 7.55929 34 VAL D CA 1
ATOM 5670 C C . VAL D 1 42 ? 29.56053 -19.92303 30.53417 1.000 10.33818 34 VAL D C 1
ATOM 5671 O O . VAL D 1 42 ? 29.60196 -18.71941 30.22963 1.000 9.05686 34 VAL D O 1
ATOM 5675 N N . VAL D 1 43 ? 29.39962 -20.90060 29.64131 1.000 7.37052 35 VAL D N 1
ATOM 5676 C CA . VAL D 1 43 ? 29.39774 -20.70631 28.19079 1.000 6.57196 35 VAL D CA 1
ATOM 5677 C C . VAL D 1 43 ? 27.93186 -20.76072 27.74106 1.000 8.10092 35 VAL D C 1
ATOM 5678 O O . VAL D 1 43 ? 27.34271 -21.83972 27.61606 1.000 10.22533 35 VAL D O 1
ATOM 5682 N N . ASN D 1 44 ? 27.32416 -19.59977 27.50110 1.000 8.60266 36 ASN D N 1
ATOM 5683 C CA . ASN D 1 44 ? 25.90048 -19.54187 27.14307 1.000 7.19927 36 ASN D CA 1
ATOM 5684 C C . ASN D 1 44 ? 25.71922 -19.66322 25.63467 1.000 9.05984 36 ASN D C 1
ATOM 5685 O O . ASN D 1 44 ? 26.52185 -19.14785 24.85654 1.000 11.07322 36 ASN D O 1
ATOM 5690 N N . TYR D 1 45 ? 24.65863 -20.36546 25.22887 1.000 8.76169 37 TYR D N 1
ATOM 5691 C CA . TYR D 1 45 ? 24.25256 -20.43611 23.82943 1.000 7.31977 37 TYR D CA 1
ATOM 5692 C C . TYR D 1 45 ? 22.75021 -20.23479 23.76918 1.000 10.61929 37 TYR D C 1
ATOM 5693 O O . TYR D 1 45 ? 22.04590 -20.42838 24.75834 1.000 9.75543 37 TYR D O 1
ATOM 5702 N N . ALA D 1 46 ? 22.26613 -19.85559 22.58677 1.000 9.22941 38 ALA D N 1
ATOM 5703 C CA . ALA D 1 46 ? 20.82889 -19.78741 22.33296 1.000 9.94418 38 ALA D CA 1
ATOM 5704 C C . ALA D 1 46 ? 20.43503 -20.94976 21.43212 1.000 10.24871 38 ALA D C 1
ATOM 5705 O O . ALA D 1 46 ? 19.81179 -21.90637 21.89248 1.000 16.73221 38 ALA D O 1
ATOM 5707 N N . SER D 1 47 ? 20.81517 -20.91646 20.16339 1.000 10.81592 39 SER D N 1
ATOM 5708 C CA . SER D 1 47 ? 20.39603 -21.94066 19.21862 1.000 12.69884 39 SER D CA 1
ATOM 5709 C C . SER D 1 47 ? 21.41463 -23.05809 19.01972 1.000 15.66863 39 SER D C 1
ATOM 5710 O O . SER D 1 47 ? 21.04455 -24.09640 18.47051 1.000 17.94435 39 SER D O 1
ATOM 5713 N N . SER D 1 48 ? 22.66842 -22.90180 19.45535 1.000 12.39564 40 SER D N 1
ATOM 5714 C CA . SER D 1 48 ? 23.71458 -23.87169 19.10338 1.000 12.07895 40 SER D CA 1
ATOM 5715 C C . SER D 1 48 ? 24.36683 -24.47141 20.35102 1.000 11.89848 40 SER D C 1
ATOM 5716 O O . SER D 1 48 ? 25.42557 -24.01978 20.82066 1.000 11.48206 40 SER D O 1
ATOM 5719 N N . LYS D 1 49 ? 23.74175 -25.53370 20.87400 1.000 12.87537 41 LYS D N 1
ATOM 5720 C CA . LYS D 1 49 ? 24.39264 -26.29731 21.93156 1.000 11.78394 41 LYS D CA 1
ATOM 5721 C C . LYS D 1 49 ? 25.70011 -26.88893 21.43565 1.000 13.12395 41 LYS D C 1
ATOM 5722 O O . LYS D 1 49 ? 26.70442 -26.88199 22.15425 1.000 11.76978 41 LYS D O 1
ATOM 5728 N N . ALA D 1 50 ? 25.71384 -27.38681 20.20088 1.000 12.83846 42 ALA D N 1
ATOM 5729 C CA . ALA D 1 50 ? 26.93724 -27.96081 19.66249 1.000 14.07898 42 ALA D CA 1
ATOM 5730 C C . ALA D 1 50 ? 28.08687 -26.96569 19.72167 1.000 13.19579 42 ALA D C 1
ATOM 5731 O O . ALA D 1 50 ? 29.21837 -27.33595 20.05530 1.000 13.14043 42 ALA D O 1
ATOM 5733 N N . GLY D 1 51 ? 27.81317 -25.69835 19.40750 1.000 11.35140 43 GLY D N 1
ATOM 5734 C CA . GLY D 1 51 ? 28.86678 -24.69588 19.43508 1.000 12.02205 43 GLY D CA 1
ATOM 5735 C C . GLY D 1 51 ? 29.36736 -24.42350 20.83675 1.000 12.04671 43 GLY D C 1
ATOM 5736 O O . GLY D 1 51 ? 30.57773 -24.28598 21.05784 1.000 11.57255 43 GLY D O 1
ATOM 5737 N N . ALA D 1 52 ? 28.44928 -24.33085 21.80208 1.000 9.64548 44 ALA D N 1
ATOM 5738 C CA . ALA D 1 52 ? 28.87252 -24.13070 23.18550 1.000 8.65832 44 ALA D CA 1
ATOM 5739 C C . ALA D 1 52 ? 29.65669 -25.33643 23.69583 1.000 10.57933 44 ALA D C 1
ATOM 5740 O O . ALA D 1 52 ? 30.68332 -25.17185 24.35583 1.000 9.31162 44 ALA D O 1
ATOM 5742 N N . ASP D 1 53 ? 29.21048 -26.55152 23.36006 1.000 11.10620 45 ASP D N 1
ATOM 5743 C CA . ASP D 1 53 ? 29.92608 -27.74829 23.80058 1.000 11.20677 45 ASP D CA 1
ATOM 5744 C C . ASP D 1 53 ? 31.33280 -27.79165 23.21614 1.000 13.93386 45 ASP D C 1
ATOM 5745 O O . ASP D 1 53 ? 32.27167 -28.24098 23.88577 1.000 11.69294 45 ASP D O 1
ATOM 5750 N N . ALA D 1 54 ? 31.50498 -27.30658 21.98325 1.000 11.77574 46 ALA D N 1
ATOM 5751 C CA . ALA D 1 54 ? 32.84201 -27.27810 21.40027 1.000 14.09932 46 ALA D CA 1
ATOM 5752 C C . ALA D 1 54 ? 33.73614 -26.29057 22.13780 1.000 13.72054 46 ALA D C 1
ATOM 5753 O O . ALA D 1 54 ? 34.92885 -26.55480 22.35183 1.000 10.35517 46 ALA D O 1
ATOM 5755 N N . VAL D 1 55 ? 33.17687 -25.15230 22.54634 1.000 11.16327 47 VAL D N 1
ATOM 5756 C CA . VAL D 1 55 ? 33.96800 -24.17746 23.29799 1.000 9.36351 47 VAL D CA 1
ATOM 5757 C C . VAL D 1 55 ? 34.30079 -24.72348 24.67631 1.000 9.28224 47 VAL D C 1
ATOM 5758 O O . VAL D 1 55 ? 35.43366 -24.56755 25.15891 1.000 9.53526 47 VAL D O 1
ATOM 5762 N N . VAL D 1 56 ? 33.34715 -25.39791 25.32207 1.000 9.72268 48 VAL D N 1
ATOM 5763 C CA . VAL D 1 56 ? 33.64454 -26.04482 26.59926 1.000 10.38081 48 VAL D CA 1
ATOM 5764 C C . VAL D 1 56 ? 34.75738 -27.07045 26.43035 1.000 12.31917 48 VAL D C 1
ATOM 5765 O O . VAL D 1 56 ? 35.68888 -27.12955 27.24379 1.000 11.64224 48 VAL D O 1
ATOM 5769 N N . SER D 1 57 ? 34.71276 -27.86208 25.35470 1.000 10.66253 49 SER D N 1
ATOM 5770 C CA . SER D 1 57 ? 35.77676 -28.84332 25.12903 1.000 10.80861 49 SER D CA 1
ATOM 5771 C C . SER D 1 57 ? 37.12181 -28.16954 24.88591 1.000 12.97423 49 SER D C 1
ATOM 5772 O O . SER D 1 57 ? 38.16239 -28.65497 25.34998 1.000 13.25859 49 SER D O 1
ATOM 5775 N N . ALA D 1 58 ? 37.13037 -27.06010 24.14979 1.000 11.24594 50 ALA D N 1
ATOM 5776 C CA . ALA D 1 58 ? 38.39447 -26.34930 23.94835 1.000 10.88913 50 ALA D CA 1
ATOM 5777 C C . ALA D 1 58 ? 38.96756 -25.90150 25.28007 1.000 11.99949 50 ALA D C 1
ATOM 5778 O O . ALA D 1 58 ? 40.18139 -26.00105 25.52160 1.000 11.96531 50 ALA D O 1
ATOM 5780 N N . ILE D 1 59 ? 38.09337 -25.44348 26.17330 1.000 11.25578 51 ILE D N 1
ATOM 5781 C CA . ILE D 1 59 ? 38.53157 -24.93980 27.46451 1.000 9.53474 51 ILE D CA 1
ATOM 5782 C C . ILE D 1 59 ? 39.04784 -26.06701 28.33652 1.000 11.58688 51 ILE D C 1
ATOM 5783 O O . ILE D 1 59 ? 40.12073 -25.95468 28.93772 1.000 10.68833 51 ILE D O 1
ATOM 5788 N N . THR D 1 60 ? 38.31782 -27.18609 28.39448 1.000 10.84446 52 THR D N 1
ATOM 5789 C CA . THR D 1 60 ? 38.74177 -28.25430 29.29296 1.000 12.08842 52 THR D CA 1
ATOM 5790 C C . THR D 1 60 ? 39.94159 -29.00788 28.74049 1.000 15.26750 52 THR D C 1
ATOM 5791 O O . THR D 1 60 ? 40.80313 -29.44651 29.51245 1.000 14.32510 52 THR D O 1
ATOM 5795 N N . GLU D 1 61 ? 40.04746 -29.12829 27.41444 1.000 12.33818 53 GLU D N 1
ATOM 5796 C CA . GLU D 1 61 ? 41.24470 -29.74338 26.83770 1.000 14.23755 53 GLU D CA 1
ATOM 5797 C C . GLU D 1 61 ? 42.50509 -28.94802 27.15057 1.000 15.81190 53 GLU D C 1
ATOM 5798 O O . GLU D 1 61 ? 43.60950 -29.51923 27.19376 1.000 15.57510 53 GLU D O 1
ATOM 5804 N N . ALA D 1 62 ? 42.36583 -27.64078 27.37191 1.000 15.69247 54 ALA D N 1
ATOM 5805 C CA . ALA D 1 62 ? 43.48219 -26.77709 27.72826 1.000 13.71822 54 ALA D CA 1
ATOM 5806 C C . ALA D 1 62 ? 43.64052 -26.63216 29.23545 1.000 17.74237 54 ALA D C 1
ATOM 5807 O O . ALA D 1 62 ? 44.42356 -25.78727 29.68951 1.000 23.10523 54 ALA D O 1
ATOM 5809 N N . GLY D 1 63 ? 42.94147 -27.45375 30.01685 1.000 12.75169 55 GLY D N 1
ATOM 5810 C CA . GLY D 1 63 ? 43.16522 -27.49636 31.44108 1.000 18.18689 55 GLY D CA 1
ATOM 5811 C C . GLY D 1 63 ? 42.25103 -26.61730 32.25540 1.000 20.27718 55 GLY D C 1
ATOM 5812 O O . GLY D 1 63 ? 42.46167 -26.48721 33.46740 1.000 18.56851 55 GLY D O 1
ATOM 5813 N N . GLY D 1 64 ? 41.23669 -26.01179 31.63924 1.000 13.08922 56 GLY D N 1
ATOM 5814 C CA . GLY D 1 64 ? 40.36830 -25.08832 32.33093 1.000 12.86119 56 GLY D CA 1
ATOM 5815 C C . GLY D 1 64 ? 39.05349 -25.73948 32.72892 1.000 15.83138 56 GLY D C 1
ATOM 5816 O O . GLY D 1 64 ? 38.83917 -26.93495 32.54265 1.000 14.18401 56 GLY D O 1
ATOM 5817 N N . ARG D 1 65 ? 38.16968 -24.91617 33.29549 1.000 14.28164 57 ARG D N 1
ATOM 5818 C CA . ARG D 1 65 ? 36.84338 -25.33909 33.72396 1.000 13.21036 57 ARG D CA 1
ATOM 5819 C C . ARG D 1 65 ? 35.78785 -24.52836 32.98755 1.000 13.06590 57 ARG D C 1
ATOM 5820 O O . ARG D 1 65 ? 35.89082 -23.29595 32.91514 1.000 12.44619 57 ARG D O 1
ATOM 5828 N N . ALA D 1 66 ? 34.75803 -25.20679 32.47967 1.000 10.82659 58 ALA D N 1
ATOM 5829 C CA . ALA D 1 66 ? 33.64857 -24.49670 31.85160 1.000 10.31804 58 ALA D CA 1
ATOM 5830 C C . ALA D 1 66 ? 32.41643 -25.38080 31.84301 1.000 12.14210 58 ALA D C 1
ATOM 5831 O O . ALA D 1 66 ? 32.50313 -26.60004 31.99757 1.000 13.60784 58 ALA D O 1
ATOM 5833 N N . VAL D 1 67 ? 31.26579 -24.74095 31.64821 1.000 10.92086 59 VAL D N 1
ATOM 5834 C CA . VAL D 1 67 ? 29.98649 -25.43951 31.55739 1.000 10.62368 59 VAL D CA 1
ATOM 5835 C C . VAL D 1 67 ? 29.11321 -24.67406 30.57330 1.000 12.71699 59 VAL D C 1
ATOM 5836 O O . VAL D 1 67 ? 29.11371 -23.44102 30.55455 1.000 12.43937 59 VAL D O 1
ATOM 5840 N N . ALA D 1 68 ? 28.37051 -25.40851 29.74513 1.000 11.08722 60 ALA D N 1
ATOM 5841 C CA . ALA D 1 68 ? 27.44654 -24.79213 28.80164 1.000 10.26191 60 ALA D CA 1
ATOM 5842 C C . ALA D 1 68 ? 26.05764 -24.63360 29.41094 1.000 13.67957 60 ALA D C 1
ATOM 5843 O O . ALA D 1 68 ? 25.61131 -25.46893 30.20829 1.000 14.72832 60 ALA D O 1
ATOM 5845 N N . VAL D 1 69 ? 25.35672 -23.56577 29.01161 1.000 8.98942 61 VAL D N 1
ATOM 5846 C CA . VAL D 1 69 ? 23.96123 -23.40142 29.41575 1.000 9.59795 61 VAL D CA 1
ATOM 5847 C C . VAL D 1 69 ? 23.18272 -22.73745 28.28668 1.000 11.32095 61 VAL D C 1
ATOM 5848 O O . VAL D 1 69 ? 23.62931 -21.73903 27.70585 1.000 9.39804 61 VAL D O 1
ATOM 5852 N N . GLY D 1 70 ? 22.02466 -23.30977 27.96416 1.000 10.54561 62 GLY D N 1
ATOM 5853 C CA . GLY D 1 70 ? 21.17668 -22.76559 26.91283 1.000 10.60687 62 GLY D CA 1
ATOM 5854 C C . GLY D 1 70 ? 20.25458 -21.71774 27.50328 1.000 11.81042 62 GLY D C 1
ATOM 5855 O O . GLY D 1 70 ? 19.64277 -21.93540 28.55267 1.000 14.58361 62 GLY D O 1
ATOM 5856 N N . GLY D 1 71 ? 20.18097 -20.56761 26.84468 1.000 9.41815 63 GLY D N 1
ATOM 5857 C CA . GLY D 1 71 ? 19.21681 -19.57799 27.29372 1.000 8.85688 63 GLY D CA 1
ATOM 5858 C C . GLY D 1 71 ? 19.18527 -18.36145 26.40108 1.000 7.95745 63 GLY D C 1
ATOM 5859 O O . GLY D 1 71 ? 20.21892 -17.95215 25.87213 1.000 9.49093 63 GLY D O 1
ATOM 5860 N N . ASP D 1 72 ? 17.99085 -17.79903 26.22706 1.000 8.22139 64 ASP D N 1
ATOM 5861 C CA . ASP D 1 72 ? 17.76720 -16.57851 25.45990 1.000 8.34532 64 ASP D CA 1
ATOM 5862 C C . ASP D 1 72 ? 17.80284 -15.40820 26.43835 1.000 8.05957 64 ASP D C 1
ATOM 5863 O O . ASP D 1 72 ? 16.90960 -15.28794 27.29181 1.000 8.46352 64 ASP D O 1
ATOM 5868 N N . VAL D 1 73 ? 18.82117 -14.54123 26.32190 1.000 8.02515 65 VAL D N 1
ATOM 5869 C CA . VAL D 1 73 ? 18.99759 -13.47273 27.31412 1.000 8.21144 65 VAL D CA 1
ATOM 5870 C C . VAL D 1 73 ? 17.81487 -12.50671 27.36253 1.000 10.47749 65 VAL D C 1
ATOM 5871 O O . VAL D 1 73 ? 17.66697 -11.78009 28.35024 1.000 8.55369 65 VAL D O 1
ATOM 5875 N N . SER D 1 74 ? 16.96727 -12.46933 26.32977 1.000 8.22230 66 SER D N 1
ATOM 5876 C CA . SER D 1 74 ? 15.81307 -11.56191 26.32244 1.000 8.21090 66 SER D CA 1
ATOM 5877 C C . SER D 1 74 ? 14.62953 -12.10715 27.10872 1.000 8.69410 66 SER D C 1
ATOM 5878 O O . SER D 1 74 ? 13.59730 -11.42195 27.21473 1.000 9.79764 66 SER D O 1
ATOM 5881 N N . LYS D 1 75 ? 14.74385 -13.31976 27.64368 1.000 7.44766 67 LYS D N 1
ATOM 5882 C CA . LYS D 1 75 ? 13.70098 -13.92656 28.45862 1.000 8.26417 67 LYS D CA 1
ATOM 5883 C C . LYS D 1 75 ? 14.19639 -13.89970 29.89505 1.000 8.53335 67 LYS D C 1
ATOM 5884 O O . LYS D 1 75 ? 15.23247 -14.49117 30.19871 1.000 9.42932 67 LYS D O 1
ATOM 5890 N N . ALA D 1 76 ? 13.43767 -13.25160 30.78178 1.000 9.71912 68 ALA D N 1
ATOM 5891 C CA . ALA D 1 76 ? 13.86395 -13.13778 32.17365 1.000 11.40087 68 ALA D CA 1
ATOM 5892 C C . ALA D 1 76 ? 14.20084 -14.48798 32.80489 1.000 9.63629 68 ALA D C 1
ATOM 5893 O O . ALA D 1 76 ? 15.18310 -14.60013 33.54378 1.000 11.28653 68 ALA D O 1
ATOM 5895 N N . ALA D 1 77 ? 13.38237 -15.51952 32.56891 1.000 9.85354 69 ALA D N 1
ATOM 5896 C CA . ALA D 1 77 ? 13.67143 -16.80101 33.20694 1.000 11.10616 69 ALA D CA 1
ATOM 5897 C C . ALA D 1 77 ? 14.98213 -17.39642 32.72129 1.000 10.11911 69 ALA D C 1
ATOM 5898 O O . ALA D 1 77 ? 15.68855 -18.06476 33.48956 1.000 11.93461 69 ALA D O 1
ATOM 5900 N N . ASP D 1 78 ? 15.32920 -17.16928 31.45344 1.000 9.98823 70 ASP D N 1
ATOM 5901 C CA . ASP D 1 78 ? 16.58864 -17.69681 30.94039 1.000 8.96872 70 ASP D CA 1
ATOM 5902 C C . ASP D 1 78 ? 17.77784 -16.91843 31.47551 1.000 12.76210 70 ASP D C 1
ATOM 5903 O O . ASP D 1 78 ? 18.81583 -17.50960 31.79959 1.000 9.87117 70 ASP D O 1
ATOM 5908 N N . ALA D 1 79 ? 17.66084 -15.58861 31.54960 1.000 10.98181 71 ALA D N 1
ATOM 5909 C CA . ALA D 1 79 ? 18.72523 -14.80033 32.15980 1.000 10.10458 71 ALA D CA 1
ATOM 5910 C C . ALA D 1 79 ? 18.99668 -15.28077 33.57298 1.000 13.02540 71 ALA D C 1
ATOM 5911 O O . ALA D 1 79 ? 20.16202 -15.42397 33.98404 1.000 10.60532 71 ALA D O 1
ATOM 5913 N N . GLN D 1 80 ? 17.93113 -15.57963 34.31868 1.000 10.77551 72 GLN D N 1
ATOM 5914 C CA . GLN D 1 80 ? 18.11596 -16.04933 35.68646 1.000 10.93975 72 GLN D CA 1
ATOM 5915 C C . GLN D 1 80 ? 18.78485 -17.42086 35.70467 1.000 11.46353 72 GLN D C 1
ATOM 5916 O O . GLN D 1 80 ? 19.69501 -17.66323 36.50262 1.000 11.06180 72 GLN D O 1
ATOM 5922 N N . ARG D 1 81 ? 18.40130 -18.30596 34.78573 1.000 10.10363 73 ARG D N 1
ATOM 5923 C CA . ARG D 1 81 ? 18.99616 -19.63633 34.73292 1.000 10.57643 73 ARG D CA 1
ATOM 5924 C C . ARG D 1 81 ? 20.47617 -19.57521 34.36728 1.000 11.25259 73 ARG D C 1
ATOM 5925 O O . ARG D 1 81 ? 21.27931 -20.37381 34.86768 1.000 11.85149 73 ARG D O 1
ATOM 5933 N N . ILE D 1 82 ? 20.85906 -18.65379 33.48131 1.000 10.18723 74 ILE D N 1
ATOM 5934 C CA . ILE D 1 82 ? 22.27567 -18.50037 33.14249 1.000 9.09283 74 ILE D CA 1
ATOM 5935 C C . ILE D 1 82 ? 23.08419 -18.15771 34.38435 1.000 12.13125 74 ILE D C 1
ATOM 5936 O O . ILE D 1 82 ? 24.14382 -18.73670 34.63801 1.000 11.55055 74 ILE D O 1
ATOM 5941 N N . VAL D 1 83 ? 22.59848 -17.20077 35.17332 1.000 10.62381 75 VAL D N 1
ATOM 5942 C CA . VAL D 1 83 ? 23.30570 -16.79039 36.38670 1.000 11.35528 75 VAL D CA 1
ATOM 5943 C C . VAL D 1 83 ? 23.29614 -17.90154 37.43101 1.000 11.32431 75 VAL D C 1
ATOM 5944 O O . VAL D 1 83 ? 24.33069 -18.19507 38.05306 1.000 13.00762 75 VAL D O 1
ATOM 5948 N N . ASP D 1 84 ? 22.14444 -18.56094 37.62061 1.000 12.65535 76 ASP D N 1
ATOM 5949 C CA . ASP D 1 84 ? 22.07827 -19.66706 38.56933 1.000 12.32274 76 ASP D CA 1
ATOM 5950 C C . ASP D 1 84 ? 23.06405 -20.77205 38.20738 1.000 13.23068 76 ASP D C 1
ATOM 5951 O O . ASP D 1 84 ? 23.57942 -21.45053 39.09798 1.000 14.98897 76 ASP D O 1
ATOM 5956 N N . THR D 1 85 ? 23.34946 -20.96030 36.91423 1.000 14.03649 77 THR D N 1
ATOM 5957 C CA . THR D 1 85 ? 24.33886 -21.96216 36.51056 1.000 15.11579 77 THR D CA 1
ATOM 5958 C C . THR D 1 85 ? 25.71794 -21.63389 37.06965 1.000 14.48794 77 THR D C 1
ATOM 5959 O O . THR D 1 85 ? 26.43690 -22.52800 37.53466 1.000 13.93603 77 THR D O 1
ATOM 5963 N N . ALA D 1 86 ? 26.11507 -20.36167 37.02175 1.000 13.16350 78 ALA D N 1
ATOM 5964 C CA . ALA D 1 86 ? 27.38516 -19.97046 37.63509 1.000 12.13032 78 ALA D CA 1
ATOM 5965 C C . ALA D 1 86 ? 27.40606 -20.30968 39.11724 1.000 12.00753 78 ALA D C 1
ATOM 5966 O O . ALA D 1 86 ? 28.36966 -20.90162 39.62455 1.000 11.94854 78 ALA D O 1
ATOM 5968 N N . ILE D 1 87 ? 26.36835 -19.89624 39.83889 1.000 11.46155 79 ILE D N 1
ATOM 5969 C CA . ILE D 1 87 ? 26.37962 -20.04038 41.29290 1.000 13.76330 79 ILE D CA 1
ATOM 5970 C C . ILE D 1 87 ? 26.30089 -21.50917 41.68063 1.000 13.52338 79 ILE D C 1
ATOM 5971 O O . ILE D 1 87 ? 26.98551 -21.96231 42.60488 1.000 14.03073 79 ILE D O 1
ATOM 5976 N N . GLU D 1 88 ? 25.45270 -22.27122 40.99615 1.000 15.57136 80 GLU D N 1
ATOM 5977 C CA . GLU D 1 88 ? 25.24975 -23.66908 41.36312 1.000 12.91606 80 GLU D CA 1
ATOM 5978 C C . GLU D 1 88 ? 26.43438 -24.54006 40.97384 1.000 18.68824 80 GLU D C 1
ATOM 5979 O O . GLU D 1 88 ? 26.71737 -25.53748 41.65149 1.000 19.14416 80 GLU D O 1
ATOM 5985 N N . THR D 1 89 ? 27.13792 -24.18827 39.90161 1.000 13.67779 81 THR D N 1
ATOM 5986 C CA . THR D 1 89 ? 28.27635 -24.98605 39.46786 1.000 14.40036 81 THR D CA 1
ATOM 5987 C C . THR D 1 89 ? 29.56053 -24.59928 40.19277 1.000 12.29189 81 THR D C 1
ATOM 5988 O O . THR D 1 89 ? 30.33019 -25.47826 40.60437 1.000 16.36541 81 THR D O 1
ATOM 5992 N N . TYR D 1 90 ? 29.78638 -23.30479 40.38858 1.000 12.72015 82 TYR D N 1
ATOM 5993 C CA . TYR D 1 90 ? 31.06796 -22.81611 40.87135 1.000 12.95591 82 TYR D CA 1
ATOM 5994 C C . TYR D 1 90 ? 30.99554 -22.01363 42.16245 1.000 12.59053 82 TYR D C 1
ATOM 5995 O O . TYR D 1 90 ? 32.05179 -21.66764 42.70447 1.000 15.65373 82 TYR D O 1
ATOM 6004 N N . GLY D 1 91 ? 29.80626 -21.68195 42.66016 1.000 12.87262 83 GLY D N 1
ATOM 6005 C CA . GLY D 1 91 ? 29.67634 -21.08290 43.97728 1.000 15.52540 83 GLY D CA 1
ATOM 6006 C C . GLY D 1 91 ? 29.84517 -19.57854 44.08054 1.000 14.75448 83 GLY D C 1
ATOM 6007 O O . GLY D 1 91 ? 29.69397 -19.03528 45.18098 1.000 14.76159 83 GLY D O 1
ATOM 6008 N N . ARG D 1 92 ? 30.12473 -18.88461 42.98360 1.000 12.63963 84 ARG D N 1
ATOM 6009 C CA . ARG D 1 92 ? 30.41923 -17.45755 43.02711 1.000 10.44592 84 ARG D CA 1
ATOM 6010 C C . ARG D 1 92 ? 30.29941 -16.91309 41.61408 1.000 11.30208 84 ARG D C 1
ATOM 6011 O O . ARG D 1 92 ? 30.24844 -17.66904 40.64189 1.000 11.19701 84 ARG D O 1
ATOM 6019 N N . LEU D 1 93 ? 30.30461 -15.58591 41.51101 1.000 10.49949 85 LEU D N 1
ATOM 6020 C CA . LEU D 1 93 ? 30.33857 -14.91514 40.21538 1.000 8.77298 85 LEU D CA 1
ATOM 6021 C C . LEU D 1 93 ? 31.18093 -13.65747 40.35123 1.000 8.67193 85 LEU D C 1
ATOM 6022 O O . LEU D 1 93 ? 30.97708 -12.87890 41.28817 1.000 11.52563 85 LEU D O 1
ATOM 6027 N N . ASP D 1 94 ? 32.10420 -13.45408 39.39935 1.000 8.39828 86 ASP D N 1
ATOM 6028 C CA . ASP D 1 94 ? 33.03176 -12.32296 39.41979 1.000 8.45368 86 ASP D CA 1
ATOM 6029 C C . ASP D 1 94 ? 32.95425 -11.45571 38.19224 1.000 8.14487 86 ASP D C 1
ATOM 6030 O O . ASP D 1 94 ? 33.13853 -10.22875 38.29581 1.000 8.96898 86 ASP D O 1
ATOM 6035 N N . VAL D 1 95 ? 32.68063 -12.04644 37.03434 1.000 7.57906 87 VAL D N 1
ATOM 6036 C CA . VAL D 1 95 ? 32.78984 -11.35445 35.75390 1.000 8.15348 87 VAL D CA 1
ATOM 6037 C C . VAL D 1 95 ? 31.55473 -11.69339 34.94087 1.000 6.82968 87 VAL D C 1
ATOM 6038 O O . VAL D 1 95 ? 31.21550 -12.87311 34.80651 1.000 7.80602 87 VAL D O 1
ATOM 6042 N N . LEU D 1 96 ? 30.89567 -10.67603 34.37258 1.000 6.49453 88 LEU D N 1
ATOM 6043 C CA . LEU D 1 96 ? 29.78239 -10.90288 33.44309 1.000 6.17859 88 LEU D CA 1
ATOM 6044 C C . LEU D 1 96 ? 30.13240 -10.22009 32.13464 1.000 7.30327 88 LEU D C 1
ATOM 6045 O O . LEU D 1 96 ? 30.39961 -9.01724 32.12128 1.000 6.79986 88 LEU D O 1
ATOM 6050 N N . VAL D 1 97 ? 30.17867 -10.99165 31.05452 1.000 5.83402 89 VAL D N 1
ATOM 6051 C CA . VAL D 1 97 ? 30.38046 -10.43041 29.72113 1.000 6.44395 89 VAL D CA 1
ATOM 6052 C C . VAL D 1 97 ? 29.05467 -10.52859 28.98424 1.000 5.61962 89 VAL D C 1
ATOM 6053 O O . VAL D 1 97 ? 28.61484 -11.63481 28.62767 1.000 6.87546 89 VAL D O 1
ATOM 6057 N N . ASN D 1 98 ? 28.43807 -9.36618 28.73947 1.000 5.39257 90 ASN D N 1
ATOM 6058 C CA . ASN D 1 98 ? 27.19761 -9.27167 27.96478 1.000 5.75061 90 ASN D CA 1
ATOM 6059 C C . ASN D 1 98 ? 27.59093 -9.15327 26.50823 1.000 5.86988 90 ASN D C 1
ATOM 6060 O O . ASN D 1 98 ? 27.70134 -8.05003 25.96897 1.000 6.27456 90 ASN D O 1
ATOM 6065 N N . ASN D 1 99 ? 27.74717 -10.31297 25.86452 1.000 5.86563 91 ASN D N 1
ATOM 6066 C CA . ASN D 1 99 ? 28.20401 -10.38506 24.48523 1.000 5.14488 91 ASN D CA 1
ATOM 6067 C C . ASN D 1 99 ? 27.09555 -10.75180 23.50915 1.000 7.40171 91 ASN D C 1
ATOM 6068 O O . ASN D 1 99 ? 27.13941 -10.29553 22.36642 1.000 6.69554 91 ASN D O 1
ATOM 6073 N N . SER D 1 100 ? 26.07857 -11.52441 23.92354 1.000 5.33100 92 SER D N 1
ATOM 6074 C CA . SER D 1 100 ? 25.00573 -11.89727 22.99877 1.000 6.68022 92 SER D CA 1
ATOM 6075 C C . SER D 1 100 ? 24.46547 -10.68377 22.26470 1.000 6.55412 92 SER D C 1
ATOM 6076 O O . SER D 1 100 ? 24.17248 -9.65710 22.87208 1.000 7.57295 92 SER D O 1
ATOM 6079 N N . GLY D 1 101 ? 24.36143 -10.80368 20.94738 1.000 6.29854 93 GLY D N 1
ATOM 6080 C CA . GLY D 1 101 ? 23.77296 -9.72801 20.17434 1.000 7.11557 93 GLY D CA 1
ATOM 6081 C C . GLY D 1 101 ? 23.54681 -10.19936 18.76095 1.000 6.23150 93 GLY D C 1
ATOM 6082 O O . GLY D 1 101 ? 24.17798 -11.15542 18.28949 1.000 7.24295 93 GLY D O 1
ATOM 6083 N N . VAL D 1 102 ? 22.61497 -9.51712 18.09569 1.000 6.81332 94 VAL D N 1
ATOM 6084 C CA . VAL D 1 102 ? 22.30073 -9.76380 16.69326 1.000 6.06159 94 VAL D CA 1
ATOM 6085 C C . VAL D 1 102 ? 22.33200 -8.43922 15.94240 1.000 8.36825 94 VAL D C 1
ATOM 6086 O O . VAL D 1 102 ? 22.15674 -7.36608 16.52569 1.000 7.77583 94 VAL D O 1
ATOM 6090 N N . TYR D 1 103 ? 22.52402 -8.52872 14.62741 1.000 6.89095 95 TYR D N 1
ATOM 6091 C CA . TYR D 1 103 ? 22.57996 -7.33430 13.78974 1.000 6.94328 95 TYR D CA 1
ATOM 6092 C C . TYR D 1 103 ? 21.89211 -7.62417 12.46234 1.000 6.13810 95 TYR D C 1
ATOM 6093 O O . TYR D 1 103 ? 22.10365 -8.67323 11.83856 1.000 8.97978 95 TYR D O 1
ATOM 6102 N N . GLU D 1 104 ? 21.09863 -6.65916 12.00728 1.000 6.62397 96 GLU D N 1
ATOM 6103 C CA . GLU D 1 104 ? 20.54821 -6.67276 10.66437 1.000 6.83675 96 GLU D CA 1
ATOM 6104 C C . GLU D 1 104 ? 20.42755 -5.22854 10.20473 1.000 6.99566 96 GLU D C 1
ATOM 6105 O O . GLU D 1 104 ? 19.94016 -4.37524 10.96248 1.000 7.68312 96 GLU D O 1
ATOM 6111 N N . PHE D 1 105 ? 20.88739 -4.95162 8.98272 1.000 8.60150 97 PHE D N 1
ATOM 6112 C CA A PHE D 1 105 ? 20.78783 -3.62731 8.37925 0.595 9.15041 97 PHE D CA 1
ATOM 6113 C CA B PHE D 1 105 ? 20.76456 -3.61043 8.43746 0.405 9.13400 97 PHE D CA 1
ATOM 6114 C C . PHE D 1 105 ? 19.43544 -3.47086 7.70792 1.000 7.42305 97 PHE D C 1
ATOM 6115 O O . PHE D 1 105 ? 18.89216 -4.43243 7.15281 1.000 10.95126 97 PHE D O 1
ATOM 6130 N N . ALA D 1 106 ? 18.89497 -2.26601 7.75854 1.000 7.91051 98 ALA D N 1
ATOM 6131 C CA . ALA D 1 106 ? 17.76467 -1.90151 6.90041 1.000 9.01883 98 ALA D CA 1
ATOM 6132 C C . ALA D 1 106 ? 17.71407 -0.38801 6.79887 1.000 7.82328 98 ALA D C 1
ATOM 6133 O O . ALA D 1 106 ? 17.76497 0.28744 7.83140 1.000 8.59978 98 ALA D O 1
ATOM 6135 N N . PRO D 1 107 ? 17.58387 0.18502 5.59830 1.000 8.81785 99 PRO D N 1
ATOM 6136 C CA . PRO D 1 107 ? 17.32854 1.62866 5.50257 1.000 8.74929 99 PRO D CA 1
ATOM 6137 C C . PRO D 1 107 ? 15.99386 1.95643 6.16046 1.000 7.81567 99 PRO D C 1
ATOM 6138 O O . PRO D 1 107 ? 15.14831 1.08250 6.36607 1.000 9.33500 99 PRO D O 1
ATOM 6142 N N . ILE D 1 108 ? 15.81452 3.24103 6.48567 1.000 8.33913 100 ILE D N 1
ATOM 6143 C CA . ILE D 1 108 ? 14.66265 3.67000 7.28092 1.000 8.76357 100 ILE D CA 1
ATOM 6144 C C . ILE D 1 108 ? 13.34297 3.23268 6.64152 1.000 11.18006 100 ILE D C 1
ATOM 6145 O O . ILE D 1 108 ? 12.41231 2.81645 7.34404 1.000 11.88577 100 ILE D O 1
ATOM 6150 N N . GLU D 1 109 ? 13.24538 3.29264 5.30829 1.000 12.45323 101 GLU D N 1
ATOM 6151 C CA A GLU D 1 109 ? 12.01033 2.91084 4.62800 0.576 12.35052 101 GLU D CA 1
ATOM 6152 C CA B GLU D 1 109 ? 11.99960 2.91799 4.64645 0.424 12.34680 101 GLU D CA 1
ATOM 6153 C C . GLU D 1 109 ? 11.64989 1.44424 4.83040 1.000 9.48193 101 GLU D C 1
ATOM 6154 O O . GLU D 1 109 ? 10.46583 1.07888 4.69786 1.000 12.88526 101 GLU D O 1
ATOM 6165 N N . ALA D 1 110 ? 12.63534 0.59275 5.12667 1.000 9.59155 102 ALA D N 1
ATOM 6166 C CA . ALA D 1 110 ? 12.43816 -0.85134 5.13887 1.000 9.43724 102 ALA D CA 1
ATOM 6167 C C . ALA D 1 110 ? 12.30579 -1.42065 6.54381 1.000 9.62387 102 ALA D C 1
ATOM 6168 O O . ALA D 1 110 ? 12.02225 -2.61722 6.68427 1.000 12.04223 102 ALA D O 1
ATOM 6170 N N . ILE D 1 111 ? 12.48425 -0.59092 7.57387 1.000 8.86173 103 ILE D N 1
ATOM 6171 C CA . ILE D 1 111 ? 12.43841 -1.08090 8.95063 1.000 8.75216 103 ILE D CA 1
ATOM 6172 C C . ILE D 1 111 ? 11.05157 -1.61829 9.26434 1.000 9.82871 103 ILE D C 1
ATOM 6173 O O . ILE D 1 111 ? 10.03612 -0.95235 9.01958 1.000 12.60145 103 ILE D O 1
ATOM 6178 N N . THR D 1 112 ? 11.00224 -2.84670 9.78323 1.000 9.13220 104 THR D N 1
ATOM 6179 C CA . THR D 1 112 ? 9.76829 -3.47038 10.24635 1.000 9.01884 104 THR D CA 1
ATOM 6180 C C . THR D 1 112 ? 9.77458 -3.57605 11.76497 1.000 9.35421 104 THR D C 1
ATOM 6181 O O . THR D 1 112 ? 10.81025 -3.47405 12.42913 1.000 9.39292 104 THR D O 1
ATOM 6185 N N . GLU D 1 113 ? 8.58363 -3.81137 12.31036 1.000 10.59485 105 GLU D N 1
ATOM 6186 C CA . GLU D 1 113 ? 8.47879 -3.99205 13.74793 1.000 10.41813 105 GLU D CA 1
ATOM 6187 C C . GLU D 1 113 ? 9.33341 -5.16254 14.22519 1.000 9.87362 105 GLU D C 1
ATOM 6188 O O . GLU D 1 113 ? 10.00942 -5.06841 15.25417 1.000 9.82016 105 GLU D O 1
ATOM 6194 N N . GLU D 1 114 ? 9.33491 -6.26717 13.47869 1.000 10.34332 106 GLU D N 1
ATOM 6195 C CA . GLU D 1 114 ? 10.09685 -7.44120 13.89628 1.000 10.10324 106 GLU D CA 1
ATOM 6196 C C . GLU D 1 114 ? 11.59496 -7.16741 13.87702 1.000 9.05593 106 GLU D C 1
ATOM 6197 O O . GLU D 1 114 ? 12.33049 -7.58987 14.78450 1.000 9.28680 106 GLU D O 1
ATOM 6203 N N . HIS D 1 115 ? 12.05237 -6.46086 12.84539 1.000 9.77152 107 HIS D N 1
ATOM 6204 C CA . HIS D 1 115 ? 13.44951 -6.06687 12.72051 1.000 10.39304 107 HIS D CA 1
ATOM 6205 C C . HIS D 1 115 ? 13.87316 -5.20630 13.89921 1.000 9.22586 107 HIS D C 1
ATOM 6206 O O . HIS D 1 115 ? 14.95879 -5.40420 14.46935 1.000 8.54509 107 HIS D O 1
ATOM 6213 N N . TYR D 1 116 ? 12.99759 -4.28609 14.31766 1.000 7.51820 108 TYR D N 1
ATOM 6214 C CA . TYR D 1 116 ? 13.26068 -3.43732 15.47588 1.000 7.11810 108 TYR D CA 1
ATOM 6215 C C . TYR D 1 116 ? 13.25516 -4.24341 16.78100 1.000 9.03054 108 TYR D C 1
ATOM 6216 O O . TYR D 1 116 ? 14.20124 -4.17050 17.57679 1.000 9.24103 108 TYR D O 1
ATOM 6225 N N . ARG D 1 117 ? 12.19330 -5.01161 17.03249 1.000 8.08944 109 ARG D N 1
ATOM 6226 C CA . ARG D 1 117 ? 12.06430 -5.65630 18.33868 1.000 7.75645 109 ARG D CA 1
ATOM 6227 C C . ARG D 1 117 ? 13.10676 -6.74667 18.54966 1.000 8.74414 109 ARG D C 1
ATOM 6228 O O . ARG D 1 117 ? 13.62010 -6.90518 19.66401 1.000 8.08701 109 ARG D O 1
ATOM 6236 N N . ARG D 1 118 ? 13.39453 -7.55137 17.52484 1.000 8.80575 110 ARG D N 1
ATOM 6237 C CA A ARG D 1 118 ? 14.35161 -8.64072 17.70318 0.527 7.44648 110 ARG D CA 1
ATOM 6238 C CA B ARG D 1 118 ? 14.34466 -8.64147 17.72129 0.473 7.45966 110 ARG D CA 1
ATOM 6239 C C . ARG D 1 118 ? 15.69380 -8.10744 18.16230 1.000 8.80173 110 ARG D C 1
ATOM 6240 O O . ARG D 1 118 ? 16.33381 -8.68590 19.05205 1.000 8.43504 110 ARG D O 1
ATOM 6255 N N . GLN D 1 119 ? 16.12849 -6.99385 17.56878 1.000 7.78921 111 GLN D N 1
ATOM 6256 C CA . GLN D 1 119 ? 17.44321 -6.45714 17.88660 1.000 5.83978 111 GLN D CA 1
ATOM 6257 C C . GLN D 1 119 ? 17.44395 -5.76888 19.24241 1.000 6.61586 111 GLN D C 1
ATOM 6258 O O . GLN D 1 119 ? 18.36225 -5.98141 20.03965 1.000 8.39444 111 GLN D O 1
ATOM 6264 N N . PHE D 1 120 ? 16.43710 -4.94885 19.53896 1.000 6.73477 112 PHE D N 1
ATOM 6265 C CA . PHE D 1 120 ? 16.42140 -4.31523 20.86226 1.000 6.18765 112 PHE D CA 1
ATOM 6266 C C . PHE D 1 120 ? 16.17178 -5.33031 21.97606 1.000 6.96022 112 PHE D C 1
ATOM 6267 O O . PHE D 1 120 ? 16.76353 -5.21044 23.06286 1.000 6.94828 112 PHE D O 1
ATOM 6275 N N . ASP D 1 121 ? 15.30893 -6.32740 21.75153 1.000 6.55983 113 ASP D N 1
ATOM 6276 C CA . ASP D 1 121 ? 15.05457 -7.29527 22.82043 1.000 6.09995 113 ASP D CA 1
ATOM 6277 C C . ASP D 1 121 ? 16.33799 -8.02331 23.19920 1.000 7.36537 113 ASP D C 1
ATOM 6278 O O . ASP D 1 121 ? 16.62515 -8.20719 24.38889 1.000 7.50149 113 ASP D O 1
ATOM 6283 N N . THR D 1 122 ? 17.11941 -8.45529 22.20683 1.000 7.07309 114 THR D N 1
ATOM 6284 C CA . THR D 1 122 ? 18.33435 -9.20363 22.50650 1.000 5.99328 114 THR D CA 1
ATOM 6285 C C . THR D 1 122 ? 19.41555 -8.26674 22.99858 1.000 6.05153 114 THR D C 1
ATOM 6286 O O . THR D 1 122 ? 20.03444 -8.51086 24.04448 1.000 7.04802 114 THR D O 1
ATOM 6290 N N . ASN D 1 123 ? 19.65959 -7.19892 22.24317 1.000 6.28911 115 ASN D N 1
ATOM 6291 C CA . ASN D 1 123 ? 20.85243 -6.39154 22.44077 1.000 5.82041 115 ASN D CA 1
ATOM 6292 C C . ASN D 1 123 ? 20.71970 -5.44051 23.60673 1.000 5.77394 115 ASN D C 1
ATOM 6293 O O . ASN D 1 123 ? 21.73848 -4.97476 24.12100 1.000 6.95010 115 ASN D O 1
ATOM 6298 N N . VAL D 1 124 ? 19.49003 -5.08635 23.99235 1.000 5.15337 116 VAL D N 1
ATOM 6299 C CA . VAL D 1 124 ? 19.30964 -4.11817 25.06841 1.000 5.31620 116 VAL D CA 1
ATOM 6300 C C . VAL D 1 124 ? 18.62731 -4.80617 26.24070 1.000 5.92682 116 VAL D C 1
ATOM 6301 O O . VAL D 1 124 ? 19.19229 -4.87284 27.34453 1.000 6.12394 116 VAL D O 1
ATOM 6305 N N . PHE D 1 125 ? 17.40376 -5.30679 26.02745 1.000 6.09873 117 PHE D N 1
ATOM 6306 C CA . PHE D 1 125 ? 16.70545 -5.92483 27.15208 1.000 6.05365 117 PHE D CA 1
ATOM 6307 C C . PHE D 1 125 ? 17.51908 -7.09095 27.71287 1.000 6.75101 117 PHE D C 1
ATOM 6308 O O . PHE D 1 125 ? 17.56364 -7.28370 28.93456 1.000 7.11909 117 PHE D O 1
ATOM 6316 N N . GLY D 1 126 ? 18.21137 -7.84560 26.84549 1.000 5.89705 118 GLY D N 1
ATOM 6317 C CA . GLY D 1 126 ? 19.00710 -8.97557 27.32373 1.000 6.42196 118 GLY D CA 1
ATOM 6318 C C . GLY D 1 126 ? 20.17977 -8.54932 28.19156 1.000 7.74925 118 GLY D C 1
ATOM 6319 O O . GLY D 1 126 ? 20.53577 -9.24037 29.14807 1.000 8.41814 118 GLY D O 1
ATOM 6320 N N . VAL D 1 127 ? 20.80611 -7.41981 27.86101 1.000 6.09820 119 VAL D N 1
ATOM 6321 C CA . VAL D 1 127 ? 21.84872 -6.86008 28.71891 1.000 6.26373 119 VAL D CA 1
ATOM 6322 C C . VAL D 1 127 ? 21.26951 -6.51194 30.07464 1.000 7.16462 119 VAL D C 1
ATOM 6323 O O . VAL D 1 127 ? 21.84536 -6.83760 31.12444 1.000 7.68352 119 VAL D O 1
ATOM 6327 N N . LEU D 1 128 ? 20.10711 -5.86445 30.07517 1.000 6.37088 120 LEU D N 1
ATOM 6328 C CA . LEU D 1 128 ? 19.48721 -5.46641 31.33810 1.000 6.37941 120 LEU D CA 1
ATOM 6329 C C . LEU D 1 128 ? 19.08786 -6.67480 32.16806 1.000 6.97547 120 LEU D C 1
ATOM 6330 O O . LEU D 1 128 ? 19.35735 -6.72489 33.37557 1.000 6.81680 120 LEU D O 1
ATOM 6335 N N . LEU D 1 129 ? 18.43745 -7.66072 31.54141 1.000 7.01149 121 LEU D N 1
ATOM 6336 C CA . LEU D 1 129 ? 17.94926 -8.80986 32.30122 1.000 6.24451 121 LEU D CA 1
ATOM 6337 C C . LEU D 1 129 ? 19.09585 -9.63723 32.86014 1.000 6.39814 121 LEU D C 1
ATOM 6338 O O . LEU D 1 129 ? 19.02420 -10.10831 34.00385 1.000 7.40125 121 LEU D O 1
ATOM 6343 N N . THR D 1 130 ? 20.14671 -9.85553 32.07321 1.000 6.39022 122 THR D N 1
ATOM 6344 C CA . THR D 1 130 ? 21.25034 -10.67947 32.56165 1.000 5.92998 122 THR D CA 1
ATOM 6345 C C . THR D 1 130 ? 22.01486 -9.95618 33.66464 1.000 7.30662 122 THR D C 1
ATOM 6346 O O . THR D 1 130 ? 22.36803 -10.57091 34.67589 1.000 6.95774 122 THR D O 1
ATOM 6350 N N . THR D 1 131 ? 22.22662 -8.64742 33.50573 1.000 6.07581 123 THR D N 1
ATOM 6351 C CA . THR D 1 131 ? 22.90903 -7.86624 34.53399 1.000 6.48979 123 THR D CA 1
ATOM 6352 C C . THR D 1 131 ? 22.07273 -7.80063 35.79799 1.000 6.82751 123 THR D C 1
ATOM 6353 O O . THR D 1 131 ? 22.60671 -7.86039 36.90905 1.000 7.97682 123 THR D O 1
ATOM 6357 N N . GLN D 1 132 ? 20.75610 -7.66976 35.64356 1.000 6.82633 124 GLN D N 1
ATOM 6358 C CA . GLN D 1 132 ? 19.87944 -7.62506 36.81884 1.000 7.39104 124 GLN D CA 1
ATOM 6359 C C . GLN D 1 132 ? 19.96543 -8.91624 37.63249 1.000 7.50694 124 GLN D C 1
ATOM 6360 O O . GLN D 1 132 ? 19.99943 -8.87319 38.87463 1.000 9.03784 124 GLN D O 1
ATOM 6366 N N . ALA D 1 133 ? 19.98636 -10.07155 36.95794 1.000 8.01243 125 ALA D N 1
ATOM 6367 C CA . ALA D 1 133 ? 20.11002 -11.34141 37.68220 1.000 8.39591 125 ALA D CA 1
ATOM 6368 C C . ALA D 1 133 ? 21.49101 -11.48051 38.31538 1.000 10.28061 125 ALA D C 1
ATOM 6369 O O . ALA D 1 133 ? 21.62658 -11.98926 39.44094 1.000 11.85151 125 ALA D O 1
ATOM 6371 N N . ALA D 1 134 ? 22.52421 -11.02279 37.61595 1.000 8.43555 126 ALA D N 1
ATOM 6372 C CA . ALA D 1 134 ? 23.89399 -11.23527 38.06102 1.000 7.45074 126 ALA D CA 1
ATOM 6373 C C . ALA D 1 134 ? 24.28088 -10.33177 39.22764 1.000 11.65790 126 ALA D C 1
ATOM 6374 O O . ALA D 1 134 ? 25.04746 -10.76766 40.09613 1.000 10.86383 126 ALA D O 1
ATOM 6376 N N . VAL D 1 135 ? 23.76659 -9.09303 39.27863 1.000 11.97985 127 VAL D N 1
ATOM 6377 C CA A VAL D 1 135 ? 24.34566 -8.10353 40.18964 0.716 11.48960 127 VAL D CA 1
ATOM 6378 C CA B VAL D 1 135 ? 24.33797 -8.09894 40.19524 0.284 11.46984 127 VAL D CA 1
ATOM 6379 C C . VAL D 1 135 ? 24.18311 -8.52751 41.63721 1.000 11.70704 127 VAL D C 1
ATOM 6380 O O . VAL D 1 135 ? 25.00585 -8.16310 42.49411 1.000 11.21282 127 VAL D O 1
ATOM 6387 N N . LYS D 1 136 ? 23.14814 -9.31939 41.93334 1.000 11.21056 128 LYS D N 1
ATOM 6388 C CA . LYS D 1 136 ? 22.91848 -9.78432 43.28765 1.000 15.18492 128 LYS D CA 1
ATOM 6389 C C . LYS D 1 136 ? 24.09889 -10.56614 43.84035 1.000 15.91324 128 LYS D C 1
ATOM 6390 O O . LYS D 1 136 ? 24.29525 -10.60502 45.05918 1.000 20.88326 128 LYS D O 1
ATOM 6392 N N . HIS D 1 137 ? 24.90342 -11.18254 42.97130 1.000 12.63229 129 HIS D N 1
ATOM 6393 C CA . HIS D 1 137 ? 26.03555 -12.00579 43.36666 1.000 9.88804 129 HIS D CA 1
ATOM 6394 C C . HIS D 1 137 ? 27.36933 -11.28929 43.27493 1.000 10.59529 129 HIS D C 1
ATOM 6395 O O . HIS D 1 137 ? 28.40420 -11.90737 43.56474 1.000 16.09634 129 HIS D O 1
ATOM 6402 N N . LEU D 1 138 ? 27.38213 -10.02325 42.87381 1.000 9.64863 130 LEU D N 1
ATOM 6403 C CA . LEU D 1 138 ? 28.63285 -9.32897 42.60536 1.000 8.42110 130 LEU D CA 1
ATOM 6404 C C . LEU D 1 138 ? 29.02396 -8.46909 43.79283 1.000 9.99666 130 LEU D C 1
ATOM 6405 O O . LEU D 1 138 ? 28.18050 -7.88182 44.46834 1.000 13.50536 130 LEU D O 1
ATOM 6410 N N . GLY D 1 139 ? 30.32763 -8.36140 44.01020 1.000 11.13802 131 GLY D N 1
ATOM 6411 C CA . GLY D 1 139 ? 30.82578 -7.51055 45.07597 1.000 12.80936 131 GLY D CA 1
ATOM 6412 C C . GLY D 1 139 ? 32.05597 -6.74715 44.62651 1.000 11.47074 131 GLY D C 1
ATOM 6413 O O . GLY D 1 139 ? 32.31135 -6.60661 43.42481 1.000 9.50323 131 GLY D O 1
ATOM 6414 N N . GLU D 1 140 ? 32.82789 -6.25090 45.59198 1.000 10.49890 132 GLU D N 1
ATOM 6415 C CA A GLU D 1 140 ? 33.96954 -5.40517 45.26976 0.576 13.12927 132 GLU D CA 1
ATOM 6416 C CA B GLU D 1 140 ? 33.98518 -5.41613 45.27952 0.424 13.14085 132 GLU D CA 1
ATOM 6417 C C . GLU D 1 140 ? 34.92300 -6.13154 44.33119 1.000 10.92931 132 GLU D C 1
ATOM 6418 O O . GLU D 1 140 ? 35.33207 -7.26664 44.59642 1.000 13.42127 132 GLU D O 1
ATOM 6429 N N . GLY D 1 141 ? 35.28656 -5.45395 43.23572 1.000 10.24272 133 GLY D N 1
ATOM 6430 C CA . GLY D 1 141 ? 36.20539 -6.01948 42.27410 1.000 10.40401 133 GLY D CA 1
ATOM 6431 C C . GLY D 1 141 ? 35.54640 -6.76062 41.13789 1.000 8.95998 133 GLY D C 1
ATOM 6432 O O . GLY D 1 141 ? 36.23715 -7.13658 40.18350 1.000 10.00774 133 GLY D O 1
ATOM 6433 N N . ALA D 1 142 ? 34.23634 -6.99560 41.21201 1.000 8.12196 134 ALA D N 1
ATOM 6434 C CA . ALA D 1 142 ? 33.55834 -7.58677 40.06994 1.000 6.82867 134 ALA D CA 1
ATOM 6435 C C . ALA D 1 142 ? 33.66159 -6.68447 38.85046 1.000 9.02897 134 ALA D C 1
ATOM 6436 O O . ALA D 1 142 ? 33.81920 -5.46075 38.94914 1.000 8.60574 134 ALA D O 1
ATOM 6438 N N . SER D 1 143 ? 33.52823 -7.30569 37.68416 1.000 7.76739 135 SER D N 1
ATOM 6439 C CA . SER D 1 143 ? 33.69461 -6.59350 36.42627 1.000 6.41238 135 SER D CA 1
ATOM 6440 C C . SER D 1 143 ? 32.61260 -7.01119 35.44953 1.000 8.24204 135 SER D C 1
ATOM 6441 O O . SER D 1 143 ? 32.49607 -8.19815 35.12059 1.000 7.99869 135 SER D O 1
ATOM 6444 N N . ILE D 1 144 ? 31.81947 -6.03948 35.00773 1.000 4.98120 136 ILE D N 1
ATOM 6445 C CA . ILE D 1 144 ? 30.78583 -6.25016 33.99612 1.000 4.81694 136 ILE D CA 1
ATOM 6446 C C . ILE D 1 144 ? 31.29015 -5.62261 32.70891 1.000 7.10123 136 ILE D C 1
ATOM 6447 O O . ILE D 1 144 ? 31.70803 -4.45366 32.70358 1.000 6.33827 136 ILE D O 1
ATOM 6452 N N . ILE D 1 145 ? 31.30126 -6.40977 31.62941 1.000 6.04454 137 ILE D N 1
ATOM 6453 C CA . ILE D 1 145 ? 31.83188 -5.98239 30.33706 1.000 5.71647 137 ILE D CA 1
ATOM 6454 C C . ILE D 1 145 ? 30.70691 -6.10815 29.32636 1.000 6.43639 137 ILE D C 1
ATOM 6455 O O . ILE D 1 145 ? 30.22929 -7.21349 29.06905 1.000 6.55823 137 ILE D O 1
ATOM 6460 N N . ASN D 1 146 ? 30.30124 -4.98793 28.74006 1.000 5.82099 138 ASN D N 1
ATOM 6461 C CA . ASN D 1 146 ? 29.25164 -4.97943 27.72536 1.000 6.11793 138 ASN D CA 1
ATOM 6462 C C . ASN D 1 146 ? 29.89074 -4.87500 26.35257 1.000 6.28264 138 ASN D C 1
ATOM 6463 O O . ASN D 1 146 ? 30.70932 -3.98038 26.11792 1.000 5.57931 138 ASN D O 1
ATOM 6468 N N . ILE D 1 147 ? 29.53410 -5.77992 25.45000 1.000 6.35536 139 ILE D N 1
ATOM 6469 C CA . ILE D 1 147 ? 30.03633 -5.69522 24.07979 1.000 5.93105 139 ILE D CA 1
ATOM 6470 C C . ILE D 1 147 ? 29.08663 -4.8058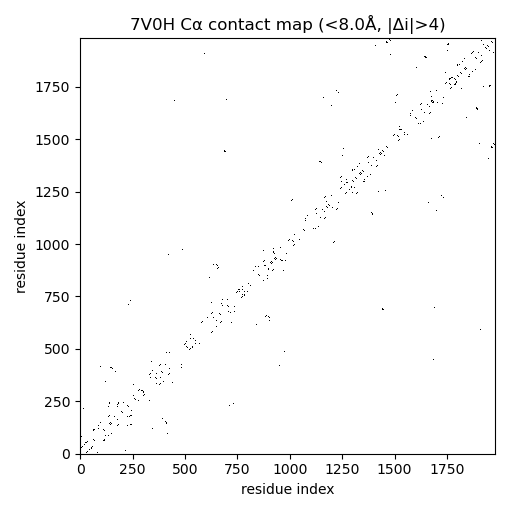7 23.29334 1.000 5.62057 139 ILE D C 1
ATOM 6471 O O . ILE D 1 147 ? 27.95436 -5.20132 22.97922 1.000 6.47492 139 ILE D O 1
ATOM 6476 N N . SER D 1 148 ? 29.53915 -3.59296 23.00832 1.000 5.25854 140 SER D N 1
ATOM 6477 C CA . SER D 1 148 ? 28.79181 -2.62134 22.22176 1.000 5.07040 140 SER D CA 1
ATOM 6478 C C . SER D 1 148 ? 29.27685 -2.70335 20.77134 1.000 5.80312 140 SER D C 1
ATOM 6479 O O . SER D 1 148 ? 29.38172 -3.81891 20.26216 1.000 6.97399 140 SER D O 1
ATOM 6482 N N . SER D 1 149 ? 29.60275 -1.59859 20.10765 1.000 5.47215 141 SER D N 1
ATOM 6483 C CA . SER D 1 149 ? 30.09214 -1.61462 18.73024 1.000 5.61655 141 SER D CA 1
ATOM 6484 C C . SER D 1 149 ? 30.61791 -0.23455 18.38352 1.000 4.31397 141 SER D C 1
ATOM 6485 O O . SER D 1 149 ? 30.07409 0.77489 18.84275 1.000 5.05071 141 SER D O 1
ATOM 6488 N N . VAL D 1 150 ? 31.64456 -0.18826 17.52073 1.000 5.58323 142 VAL D N 1
ATOM 6489 C CA . VAL D 1 150 ? 32.09238 1.08730 16.98486 1.000 6.76364 142 VAL D CA 1
ATOM 6490 C C . VAL D 1 150 ? 31.00335 1.79433 16.17998 1.000 6.25549 142 VAL D C 1
ATOM 6491 O O . VAL D 1 150 ? 31.17313 2.96902 15.85292 1.000 6.59737 142 VAL D O 1
ATOM 6495 N N . VAL D 1 151 ? 29.88395 1.13038 15.86090 1.000 5.17108 143 VAL D N 1
ATOM 6496 C CA . VAL D 1 151 ? 28.84878 1.87140 15.14754 1.000 4.58119 143 VAL D CA 1
ATOM 6497 C C . VAL D 1 151 ? 28.32080 3.01964 15.98293 1.000 6.10897 143 VAL D C 1
ATOM 6498 O O . VAL D 1 151 ? 27.73297 3.93127 15.42257 1.000 5.93366 143 VAL D O 1
ATOM 6502 N N . THR D 1 152 ? 28.54843 3.03795 17.30599 1.000 6.53055 144 THR D N 1
ATOM 6503 C CA . THR D 1 152 ? 28.07010 4.21037 18.03377 1.000 5.80120 144 THR D CA 1
ATOM 6504 C C . THR D 1 152 ? 28.91704 5.44416 17.73308 1.000 7.67256 144 THR D C 1
ATOM 6505 O O . THR D 1 152 ? 28.47613 6.56500 18.03106 1.000 9.67448 144 THR D O 1
ATOM 6509 N N . SER D 1 153 ? 30.12184 5.24926 17.16720 1.000 6.32547 145 SER D N 1
ATOM 6510 C CA . SER D 1 153 ? 30.99346 6.31828 16.67597 1.000 9.82840 145 SER D CA 1
ATOM 6511 C C . SER D 1 153 ? 30.75539 6.61214 15.19994 1.000 10.34206 145 SER D C 1
ATOM 6512 O O . SER D 1 153 ? 30.67494 7.78058 14.79799 1.000 10.99781 145 SER D O 1
ATOM 6515 N N . ILE D 1 154 ? 30.66507 5.56844 14.37501 1.000 8.36452 146 ILE D N 1
ATOM 6516 C CA . ILE D 1 154 ? 30.66159 5.77875 12.92648 1.000 7.45017 146 ILE D CA 1
ATOM 6517 C C . ILE D 1 154 ? 29.28181 5.68393 12.29186 1.000 9.24683 146 ILE D C 1
ATOM 6518 O O . ILE D 1 154 ? 29.15949 6.01752 11.10558 1.000 9.03010 146 ILE D O 1
ATOM 6523 N N . THR D 1 155 ? 28.24611 5.25796 13.03947 1.000 7.41534 147 THR D N 1
ATOM 6524 C CA . THR D 1 155 ? 26.81538 5.26354 12.68078 1.000 8.75248 147 THR D CA 1
ATOM 6525 C C . THR D 1 155 ? 26.54140 5.06916 11.18728 1.000 8.07691 147 THR D C 1
ATOM 6526 O O . THR D 1 155 ? 26.07000 6.00407 10.52324 1.000 8.48059 147 THR D O 1
ATOM 6530 N N . PRO D 1 156 ? 26.76334 3.87218 10.62974 1.000 7.70410 148 PRO D N 1
ATOM 6531 C CA . PRO D 1 156 ? 26.66801 3.71936 9.17419 1.000 7.03789 148 PRO D CA 1
ATOM 6532 C C . PRO D 1 156 ? 25.23827 3.84007 8.68794 1.000 8.23565 148 PRO D C 1
ATOM 6533 O O . PRO D 1 156 ? 24.28917 3.45225 9.39113 1.000 7.91596 148 PRO D O 1
ATOM 6537 N N . PRO D 1 157 ? 25.04182 4.30021 7.46537 1.000 8.27594 149 PRO D N 1
ATOM 6538 C CA . PRO D 1 157 ? 23.70175 4.25435 6.86261 1.000 8.44496 149 PRO D CA 1
ATOM 6539 C C . PRO D 1 157 ? 23.10750 2.85620 6.92934 1.000 8.18272 149 PRO D C 1
ATOM 6540 O O . PRO D 1 157 ? 23.82311 1.84937 6.88714 1.000 9.58323 149 PRO D O 1
ATOM 6544 N N . ALA D 1 158 ? 21.77767 2.81206 7.01379 1.000 7.23490 150 ALA D N 1
ATOM 6545 C CA . ALA D 1 158 ? 20.98472 1.58434 7.04822 1.000 7.86671 150 ALA D CA 1
ATOM 6546 C C . ALA D 1 158 ? 21.20721 0.79453 8.32677 1.000 7.83755 150 ALA D C 1
ATOM 6547 O O . ALA D 1 158 ? 20.84616 -0.38468 8.40301 1.000 8.89732 150 ALA D O 1
ATOM 6549 N N . SER D 1 159 ? 21.73367 1.42401 9.39138 1.000 6.29997 151 SER D N 1
ATOM 6550 C CA . SER D 1 159 ? 21.87259 0.70660 10.65223 1.000 6.59975 151 SER D CA 1
ATOM 6551 C C . SER D 1 159 ? 21.11602 1.38477 11.78925 1.000 6.77270 151 SER D C 1
ATOM 6552 O O . SER D 1 159 ? 21.52018 1.29119 12.94024 1.000 7.58582 151 SER D O 1
ATOM 6555 N N . ALA D 1 160 ? 20.00752 2.06306 11.50169 1.000 6.04811 152 ALA D N 1
ATOM 6556 C CA . ALA D 1 160 ? 19.37542 2.83242 12.56499 1.000 5.93650 152 ALA D CA 1
ATOM 6557 C C . ALA D 1 160 ? 19.00174 1.95460 13.75251 1.000 6.13064 152 ALA D C 1
ATOM 6558 O O . ALA D 1 160 ? 19.24617 2.32879 14.90890 1.000 5.86821 152 ALA D O 1
ATOM 6560 N N . VAL D 1 161 ? 18.42784 0.76977 13.49570 1.000 7.05273 153 VAL D N 1
ATOM 6561 C CA . VAL D 1 161 ? 18.02446 -0.09440 14.60532 1.000 5.85063 153 VAL D CA 1
ATOM 6562 C C . VAL D 1 161 ? 19.25089 -0.63357 15.33373 1.000 5.88967 153 VAL D C 1
ATOM 6563 O O . VAL D 1 161 ? 19.37930 -0.44791 16.54845 1.000 6.15063 153 VAL D O 1
ATOM 6567 N N . TYR D 1 162 ? 20.19485 -1.24464 14.59848 1.000 6.55679 154 TYR D N 1
ATOM 6568 C CA . TYR D 1 162 ? 21.34612 -1.86106 15.25705 1.000 7.54892 154 TYR D CA 1
ATOM 6569 C C . TYR D 1 162 ? 22.19017 -0.83001 15.98697 1.000 7.16604 154 TYR D C 1
ATOM 6570 O O . TYR D 1 162 ? 22.52929 -1.02569 17.16092 1.000 6.00527 154 TYR D O 1
ATOM 6579 N N . SER D 1 163 ? 22.51173 0.29566 15.32379 1.000 5.39413 155 SER D N 1
ATOM 6580 C CA . SER D 1 163 ? 23.29577 1.32700 16.00606 1.000 4.93218 155 SER D CA 1
ATOM 6581 C C . SER D 1 163 ? 22.50723 1.87857 17.17884 1.000 6.12287 155 SER D C 1
ATOM 6582 O O . SER D 1 163 ? 23.08268 2.20383 18.21667 1.000 6.59685 155 SER D O 1
ATOM 6585 N N . GLY D 1 164 ? 21.18315 1.98250 17.02635 1.000 5.02935 156 GLY D N 1
ATOM 6586 C CA . GLY D 1 164 ? 20.35365 2.36787 18.16341 1.000 6.77590 156 GLY D CA 1
ATOM 6587 C C . GLY D 1 164 ? 20.56831 1.46010 19.35942 1.000 6.18548 156 GLY D C 1
ATOM 6588 O O . GLY D 1 164 ? 20.71837 1.93025 20.49180 1.000 5.70919 156 GLY D O 1
ATOM 6589 N N . THR D 1 165 ? 20.60567 0.13914 19.12960 1.000 4.72770 157 THR D N 1
ATOM 6590 C CA . THR D 1 165 ? 20.78141 -0.76507 20.27189 1.000 4.58955 157 THR D CA 1
ATOM 6591 C C . THR D 1 165 ? 22.11647 -0.54021 20.93865 1.000 5.26732 157 THR D C 1
ATOM 6592 O O . THR D 1 165 ? 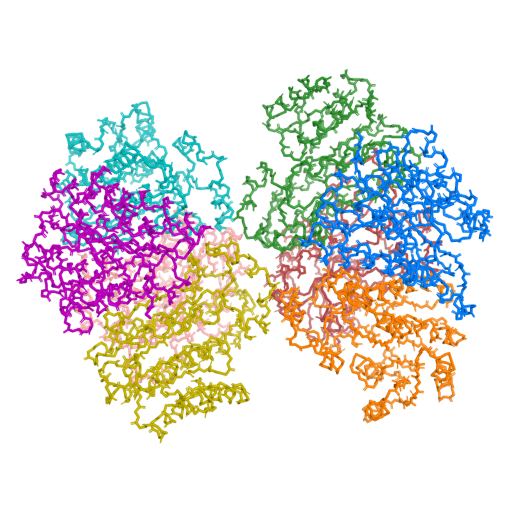22.21617 -0.58382 22.16750 1.000 5.54273 157 THR D O 1
ATOM 6596 N N . LYS D 1 166 ? 23.15244 -0.26001 20.15322 1.000 5.95445 158 LYS D N 1
ATOM 6597 C CA . LYS D 1 166 ? 24.46778 -0.14861 20.75651 1.000 7.20825 158 LYS D CA 1
ATOM 6598 C C . LYS D 1 166 ? 24.63797 1.21593 21.40721 1.000 5.85988 158 LYS D C 1
ATOM 6599 O O . LYS D 1 166 ? 25.32298 1.34102 22.42910 1.000 5.73471 158 LYS D O 1
ATOM 6605 N N . GLY D 1 167 ? 23.97719 2.25005 20.87357 1.000 4.98346 159 GLY D N 1
ATOM 6606 C CA . GLY D 1 167 ? 23.95023 3.50819 21.60665 1.000 6.01830 159 GLY D CA 1
ATOM 6607 C C . GLY D 1 167 ? 23.29025 3.36433 22.96784 1.000 6.19149 159 GLY D C 1
ATOM 6608 O O . GLY D 1 167 ? 23.74404 3.96410 23.94819 1.000 4.77268 159 GLY D O 1
ATOM 6609 N N . ALA D 1 168 ? 22.20282 2.57730 23.04253 1.000 5.30216 160 ALA D N 1
ATOM 6610 C CA . ALA D 1 168 ? 21.60760 2.22763 24.34326 1.000 5.15942 160 ALA D CA 1
ATOM 6611 C C . ALA D 1 168 ? 22.60195 1.51811 25.25051 1.000 5.97761 160 ALA D C 1
ATOM 6612 O O . ALA D 1 168 ? 22.73616 1.86576 26.43247 1.000 5.04208 160 ALA D O 1
ATOM 6614 N N . VAL D 1 169 ? 23.32368 0.52042 24.71139 1.000 5.60654 161 VAL D N 1
ATOM 6615 C CA . VAL D 1 169 ? 24.30027 -0.20395 25.52201 1.000 5.35516 161 VAL D CA 1
ATOM 6616 C C . VAL D 1 169 ? 25.37684 0.73932 26.04157 1.000 6.37362 161 VAL D C 1
ATOM 6617 O O . VAL D 1 169 ? 25.78731 0.63653 27.20380 1.000 7.26974 161 VAL D O 1
ATOM 6621 N N . ASP D 1 170 ? 25.83492 1.67834 25.21250 1.000 4.99898 162 ASP D N 1
ATOM 6622 C CA . ASP D 1 170 ? 26.83838 2.64131 25.69540 1.000 4.61612 162 ASP D CA 1
ATOM 6623 C C . ASP D 1 170 ? 26.29857 3.43683 26.88197 1.000 4.73110 162 ASP D C 1
ATOM 6624 O O . ASP D 1 170 ? 27.00701 3.67307 27.87074 1.000 5.19690 162 ASP D O 1
ATOM 6629 N N . ALA D 1 171 ? 25.05095 3.88180 26.79143 1.000 5.86929 163 ALA D N 1
ATOM 6630 C CA . ALA D 1 171 ? 24.50029 4.69960 27.86471 1.000 6.00177 163 ALA D CA 1
ATOM 6631 C C . ALA D 1 171 ? 24.27249 3.87302 29.12226 1.000 5.53299 163 ALA D C 1
ATOM 6632 O O . ALA D 1 171 ? 24.56871 4.32664 30.24135 1.000 5.21254 163 ALA D O 1
ATOM 6634 N N . ILE D 1 172 ? 23.78238 2.64227 28.95026 1.000 5.08166 164 ILE D N 1
ATOM 6635 C CA . ILE D 1 172 ? 23.55436 1.74805 30.08009 1.000 5.57067 164 ILE D CA 1
ATOM 6636 C C . ILE D 1 172 ? 24.86335 1.45267 30.79638 1.000 6.68428 164 ILE D C 1
ATOM 6637 O O . ILE D 1 172 ? 24.91007 1.37840 32.03179 1.000 6.59734 164 ILE D O 1
ATOM 6642 N N . THR D 1 173 ? 25.95510 1.32020 30.02753 1.000 6.14792 165 THR D N 1
ATOM 6643 C CA . THR D 1 173 ? 27.28276 1.13414 30.60374 1.000 6.73837 165 THR D CA 1
ATOM 6644 C C . THR D 1 173 ? 27.65088 2.29620 31.51710 1.000 5.77976 165 THR D C 1
ATOM 6645 O O . THR D 1 173 ? 28.09333 2.09474 32.66138 1.000 6.85752 165 THR D O 1
ATOM 6649 N N . GLY D 1 174 ? 27.44324 3.52686 31.04591 1.000 5.61378 166 GLY D N 1
ATOM 6650 C CA . GLY D 1 174 ? 27.76350 4.67230 31.87817 1.000 5.31644 166 GLY D CA 1
ATOM 6651 C C . GLY D 1 174 ? 26.86750 4.75227 33.10212 1.000 5.40034 166 GLY D C 1
ATOM 6652 O O . GLY D 1 174 ? 27.34194 5.05450 34.20990 1.000 6.66070 166 GLY D O 1
ATOM 6653 N N . VAL D 1 175 ? 25.56033 4.47694 32.93260 1.000 5.66845 167 VAL D N 1
ATOM 6654 C CA . VAL D 1 175 ? 24.65124 4.51470 34.08390 1.000 4.92387 167 VAL D CA 1
ATOM 6655 C C . VAL D 1 175 ? 25.09769 3.53487 35.15359 1.000 6.51287 167 VAL D C 1
ATOM 6656 O O . VAL D 1 175 ? 25.16472 3.88467 36.34108 1.000 7.41744 167 VAL D O 1
ATOM 6660 N N . LEU D 1 176 ? 25.34334 2.27997 34.75409 1.000 6.24990 168 LEU D N 1
ATOM 6661 C CA . LEU D 1 176 ? 25.61331 1.24070 35.74495 1.000 6.63397 168 LEU D CA 1
ATOM 6662 C C . LEU D 1 176 ? 26.97740 1.43472 36.37943 1.000 6.62485 168 LEU D C 1
ATOM 6663 O O . LEU D 1 176 ? 27.16277 1.07709 37.54211 1.000 7.26854 168 LEU D O 1
ATOM 6668 N N . ALA D 1 177 ? 27.92609 2.03863 35.65672 1.000 6.64437 169 ALA D N 1
ATOM 6669 C CA . ALA D 1 177 ? 29.19823 2.38432 36.27724 1.000 5.73496 169 ALA D CA 1
ATOM 6670 C C . ALA D 1 177 ? 28.98944 3.33451 37.45223 1.000 5.99094 169 ALA D C 1
ATOM 6671 O O . ALA D 1 177 ? 29.59376 3.16162 38.51845 1.000 7.81339 169 ALA D O 1
ATOM 6673 N N . LEU D 1 178 ? 28.11787 4.33737 37.29333 1.000 7.49478 170 LEU D N 1
ATOM 6674 C CA . LEU D 1 178 ? 27.83766 5.23434 38.41485 1.000 7.15171 170 LEU D CA 1
ATOM 6675 C C . LEU D 1 178 ? 26.98001 4.54688 39.47072 1.000 6.63258 170 LEU D C 1
ATOM 6676 O O . LEU D 1 178 ? 27.19664 4.72222 40.68181 1.000 8.42723 170 LEU D O 1
ATOM 6681 N N . GLU D 1 179 ? 25.97298 3.79805 39.03380 1.000 6.37266 171 GLU D N 1
ATOM 6682 C CA . GLU D 1 179 ? 25.03023 3.20499 39.98321 1.000 7.09109 171 GLU D CA 1
ATOM 6683 C C . GLU D 1 179 ? 25.70204 2.16829 40.87174 1.000 7.62921 171 GLU D C 1
ATOM 6684 O O . GLU D 1 179 ? 25.35370 2.04903 42.05679 1.000 8.67965 171 GLU D O 1
ATOM 6690 N N . LEU D 1 180 ? 26.64341 1.39135 40.31452 1.000 7.80442 172 LEU D N 1
ATOM 6691 C CA . LEU D 1 180 ? 27.30159 0.29574 41.03102 1.000 7.40391 172 LEU D CA 1
ATOM 6692 C C . LEU D 1 180 ? 28.66825 0.69786 41.55278 1.000 10.13252 172 LEU D C 1
ATOM 6693 O O . LEU D 1 180 ? 29.31786 -0.10230 42.23511 1.000 8.96216 172 LEU D O 1
ATOM 6698 N N . GLY D 1 181 ? 29.09316 1.93278 41.28761 1.000 7.22574 173 GLY D N 1
ATOM 6699 C CA . GLY D 1 181 ? 30.30873 2.48747 41.86115 1.000 9.57135 173 GLY D CA 1
ATOM 6700 C C . GLY D 1 181 ? 30.44887 2.29714 43.36052 1.000 9.85626 173 GLY D C 1
ATOM 6701 O O . GLY D 1 181 ? 31.50219 1.90004 43.86770 1.000 9.74713 173 GLY D O 1
ATOM 6702 N N . PRO D 1 182 ? 29.39969 2.62484 44.10617 1.000 8.63695 174 PRO D N 1
ATOM 6703 C CA . PRO D 1 182 ? 29.49261 2.49580 45.56548 1.000 8.19109 174 PRO D CA 1
ATOM 6704 C C . PRO D 1 182 ? 29.78244 1.07519 46.03002 1.000 7.99752 174 PRO D C 1
ATOM 6705 O O . PRO D 1 182 ? 30.25535 0.89365 47.16754 1.000 11.09145 174 PRO D O 1
ATOM 6709 N N . ARG D 1 183 ? 29.47469 0.07631 45.21088 1.000 8.91210 175 ARG D N 1
ATOM 6710 C CA . ARG D 1 183 ? 29.77116 -1.31798 45.51545 1.000 7.04798 175 ARG D CA 1
ATOM 6711 C C . ARG D 1 183 ? 31.10707 -1.74969 44.92237 1.000 8.95199 175 ARG D C 1
ATOM 6712 O O . ARG D 1 183 ? 31.51952 -2.90588 45.10593 1.000 9.71493 175 ARG D O 1
ATOM 6720 N N . LYS D 1 184 ? 31.79886 -0.82086 44.26153 1.000 8.66798 176 LYS D N 1
ATOM 6721 C CA . LYS D 1 184 ? 33.08526 -1.06062 43.60280 1.000 8.29716 176 LYS D CA 1
ATOM 6722 C C . LYS D 1 184 ? 33.00051 -2.20900 42.59797 1.000 8.29705 176 LYS D C 1
ATOM 6723 O O . LYS D 1 184 ? 33.95512 -2.96820 42.40740 1.000 8.54122 176 LYS D O 1
ATOM 6729 N N . ILE D 1 185 ? 31.84504 -2.30840 41.93669 1.000 7.25520 177 ILE D N 1
ATOM 6730 C CA . ILE D 1 185 ? 31.65979 -3.15331 40.76555 1.000 6.20375 177 ILE D CA 1
ATOM 6731 C C . ILE D 1 185 ? 31.95030 -2.28716 39.54539 1.000 7.26890 177 ILE D C 1
ATOM 6732 O O . ILE D 1 185 ? 31.33661 -1.22835 39.38595 1.000 8.52681 177 ILE D O 1
ATOM 6737 N N . ARG D 1 186 ? 32.87567 -2.71848 38.69299 1.000 5.35536 178 ARG D N 1
ATOM 6738 C CA . ARG D 1 186 ? 33.22584 -1.93184 37.51248 1.000 6.10375 178 ARG D CA 1
ATOM 6739 C C . ARG D 1 186 ? 32.32717 -2.33103 36.34823 1.000 5.73087 178 ARG D C 1
ATOM 6740 O O . ARG D 1 186 ? 31.93719 -3.49429 36.22906 1.000 6.82310 178 ARG D O 1
ATOM 6748 N N . VAL D 1 187 ? 31.96865 -1.35949 35.50069 1.000 5.77688 179 VAL D N 1
ATOM 6749 C CA . VAL D 1 187 ? 31.13936 -1.60952 34.31895 1.000 4.98757 179 VAL D CA 1
ATOM 6750 C C . VAL D 1 187 ? 31.79225 -0.86610 33.16051 1.000 7.04199 179 VAL D C 1
ATOM 6751 O O . VAL D 1 187 ? 31.96097 0.35274 33.22187 1.000 6.80353 179 VAL D O 1
ATOM 6755 N N . ASN D 1 188 ? 32.17298 -1.59443 32.11261 1.000 5.99061 180 ASN D N 1
ATOM 6756 C CA . ASN D 1 188 ? 32.85183 -1.00377 30.97142 1.000 5.43782 180 ASN D CA 1
ATOM 6757 C C . ASN D 1 188 ? 32.31215 -1.64014 29.70815 1.000 6.03823 180 ASN D C 1
ATOM 6758 O O . ASN D 1 188 ? 31.71419 -2.72044 29.74781 1.000 7.29288 180 ASN D O 1
ATOM 6763 N N . ALA D 1 189 ? 32.49444 -0.94357 28.59672 1.000 4.53918 181 ALA D N 1
ATOM 6764 C CA . ALA D 1 189 ? 32.10786 -1.45948 27.28205 1.000 4.24010 181 ALA D CA 1
ATOM 6765 C C . ALA D 1 189 ? 33.32989 -1.65861 26.40409 1.000 6.01604 181 ALA D C 1
ATOM 6766 O O . ALA D 1 189 ? 34.32126 -0.93577 26.51042 1.000 5.66529 181 ALA D O 1
ATOM 6768 N N . ILE D 1 190 ? 33.24864 -2.65319 25.51714 1.000 5.08540 182 ILE D N 1
ATOM 6769 C CA . ILE D 1 190 ? 34.15510 -2.76793 24.37661 1.000 5.04872 182 ILE D CA 1
ATOM 6770 C C . ILE D 1 190 ? 33.33525 -2.46337 23.13729 1.000 6.66416 182 ILE D C 1
ATOM 6771 O O . ILE D 1 190 ? 32.20266 -2.93948 23.01467 1.000 6.71281 182 ILE D O 1
ATOM 6776 N N . ASN D 1 191 ? 33.88235 -1.64175 22.24314 1.000 5.30285 183 ASN D N 1
ATOM 6777 C CA . ASN D 1 191 ? 33.18938 -1.23033 21.01547 1.000 6.01055 183 ASN D CA 1
ATOM 6778 C C . ASN D 1 191 ? 33.99813 -1.76980 19.84619 1.000 6.36424 183 ASN D C 1
ATOM 6779 O O . ASN D 1 191 ? 34.89996 -1.07789 19.34376 1.000 6.55909 183 ASN D O 1
ATOM 6784 N N . PRO D 1 192 ? 33.75843 -3.01633 19.41351 1.000 6.43043 184 PRO D N 1
ATOM 6785 C CA . PRO D 1 192 ? 34.58929 -3.58640 18.33925 1.000 6.35310 184 PRO D CA 1
ATOM 6786 C C . PRO D 1 192 ? 34.32614 -2.92200 17.00141 1.000 6.92241 184 PRO D C 1
ATOM 6787 O O . PRO D 1 192 ? 33.21571 -2.46009 16.71675 1.000 6.84162 184 PRO D O 1
ATOM 6791 N N . GLY D 1 193 ? 35.37357 -2.88655 16.17123 1.000 6.90789 185 GLY D N 1
ATOM 6792 C CA . GLY D 1 193 ? 35.20810 -2.63206 14.75248 1.000 6.43342 185 GLY D CA 1
ATOM 6793 C C . GLY D 1 193 ? 34.70228 -3.88776 14.08199 1.000 7.91577 185 GLY D C 1
ATOM 6794 O O . GLY D 1 193 ? 34.23185 -4.81476 14.73450 1.000 7.91949 185 GLY D O 1
ATOM 6795 N N . MET D 1 194 ? 34.80644 -3.92577 12.75391 1.000 7.81948 186 MET D N 1
ATOM 6796 C CA . MET D 1 194 ? 34.34854 -5.10553 12.02459 1.000 7.79565 186 MET D CA 1
ATOM 6797 C C . MET D 1 194 ? 35.23906 -6.29918 12.35979 1.000 7.34669 186 MET D C 1
ATOM 6798 O O . MET D 1 194 ? 36.46302 -6.23722 12.19306 1.000 8.19702 186 MET D O 1
ATOM 6803 N N . ILE D 1 195 ? 34.62447 -7.38750 12.81871 1.000 6.81540 187 ILE D N 1
ATOM 6804 C CA . ILE D 1 195 ? 35.31027 -8.61084 13.21015 1.000 6.68676 187 ILE D CA 1
ATOM 6805 C C . ILE D 1 195 ? 34.78174 -9.73973 12.34597 1.000 7.72896 187 ILE D C 1
ATOM 6806 O O . ILE D 1 195 ? 33.55891 -9.88813 12.21564 1.000 9.22726 187 ILE D O 1
ATOM 6811 N N . VAL D 1 196 ? 35.67987 -10.55690 11.79240 1.000 8.34840 188 VAL D N 1
ATOM 6812 C CA . VAL D 1 196 ? 35.25788 -11.73419 11.02935 1.000 8.40724 188 VAL D CA 1
ATOM 6813 C C . VAL D 1 196 ? 34.74904 -12.78010 12.02320 1.000 9.95158 188 VAL D C 1
ATOM 6814 O O . VAL D 1 196 ? 35.51502 -13.27721 12.85660 1.000 9.02170 188 VAL D O 1
ATOM 6818 N N . THR D 1 197 ? 33.44753 -13.08699 11.96922 1.000 8.05067 189 THR D N 1
ATOM 6819 C CA . THR D 1 197 ? 32.82903 -14.06565 12.86618 1.000 8.12532 189 THR D CA 1
ATOM 6820 C C . THR D 1 197 ? 31.83371 -14.88937 12.06946 1.000 8.54451 189 THR D C 1
ATOM 6821 O O . THR D 1 197 ? 31.54803 -14.59033 10.90359 1.000 8.70797 189 THR D O 1
ATOM 6825 N N . GLU D 1 198 ? 31.28579 -15.92867 12.71226 1.000 8.76631 190 GLU D N 1
ATOM 6826 C CA . GLU D 1 198 ? 30.19363 -16.67699 12.09016 1.000 9.17805 190 GLU D CA 1
ATOM 6827 C C . GLU D 1 198 ? 29.07264 -15.72730 11.68957 1.000 9.26431 190 GLU D C 1
ATOM 6828 O O . GLU D 1 198 ? 28.50684 -15.83684 10.59280 1.000 10.79078 190 GLU D O 1
ATOM 6834 N N . GLY D 1 199 ? 28.75124 -14.78236 12.56808 1.000 8.99761 191 GLY D N 1
ATOM 6835 C CA . GLY D 1 199 ? 27.66546 -13.84600 12.29561 1.000 8.57932 191 GLY D CA 1
ATOM 6836 C C . GLY D 1 199 ? 27.93824 -12.90789 11.13515 1.000 8.73666 191 GLY D C 1
ATOM 6837 O O . GLY D 1 199 ? 27.03397 -12.61444 10.34303 1.000 10.48755 191 GLY D O 1
ATOM 6838 N N . THR D 1 200 ? 29.16272 -12.37277 11.03609 1.000 8.02637 192 THR D N 1
ATOM 6839 C CA . THR D 1 200 ? 29.35589 -11.42406 9.94513 1.000 9.52682 192 THR D CA 1
ATOM 6840 C C . THR D 1 200 ? 29.50557 -12.13337 8.61528 1.000 11.92190 192 THR D C 1
ATOM 6841 O O . THR D 1 200 ? 29.17426 -11.54854 7.57459 1.000 10.91567 192 THR D O 1
ATOM 6845 N N . HIS D 1 201 ? 29.91476 -13.39909 8.62608 1.000 9.78141 193 HIS D N 1
ATOM 6846 C CA . HIS D 1 201 ? 29.81272 -14.19970 7.40764 1.000 9.68481 193 HIS D CA 1
ATOM 6847 C C . HIS D 1 201 ? 28.35789 -14.51019 7.07430 1.000 15.19077 193 HIS D C 1
ATOM 6848 O O . HIS D 1 201 ? 27.93765 -14.37396 5.91790 1.000 14.63680 193 HIS D O 1
ATOM 6855 N N . SER D 1 202 ? 27.56651 -14.90484 8.07784 1.000 13.26958 194 SER D N 1
ATOM 6856 C CA . SER D 1 202 ? 26.18781 -15.32130 7.81437 1.000 12.28127 194 SER D CA 1
ATOM 6857 C C . SER D 1 202 ? 25.35637 -14.16439 7.29018 1.000 15.60443 194 SER D C 1
ATOM 6858 O O . SER D 1 202 ? 24.50606 -14.35037 6.40863 1.000 18.82993 194 SER D O 1
ATOM 6861 N N . ALA D 1 203 ? 25.59312 -12.96591 7.82697 1.000 16.70676 195 ALA D N 1
ATOM 6862 C CA . ALA D 1 203 ? 24.88180 -11.76193 7.42400 1.000 15.18904 195 ALA D CA 1
ATOM 6863 C C . ALA D 1 203 ? 25.40258 -11.19378 6.12221 1.000 18.72094 195 ALA D C 1
ATOM 6864 O O . ALA D 1 203 ? 24.81456 -10.23508 5.60703 1.000 19.42452 195 ALA D O 1
ATOM 6866 N N . GLY D 1 204 ? 26.49081 -11.74217 5.58532 1.000 15.55903 196 GLY D N 1
ATOM 6867 C CA . GLY D 1 204 ? 27.02925 -11.19651 4.35242 1.000 19.59552 196 GLY D CA 1
ATOM 6868 C C . GLY D 1 204 ? 27.73735 -9.87241 4.53282 1.000 17.75795 196 GLY D C 1
ATOM 6869 O O . GLY D 1 204 ? 27.96484 -9.14956 3.54675 1.000 16.46875 196 GLY D O 1
ATOM 6870 N N . ILE D 1 205 ? 28.08656 -9.53540 5.77345 1.000 13.67283 197 ILE D N 1
ATOM 6871 C CA . ILE D 1 205 ? 28.79616 -8.28781 6.05242 1.000 13.70873 197 ILE D CA 1
ATOM 6872 C C . ILE D 1 205 ? 30.23681 -8.36680 5.57958 1.000 12.93541 197 ILE D C 1
ATOM 6873 O O . ILE D 1 205 ? 30.75693 -7.41732 4.97171 1.000 12.22177 197 ILE D O 1
ATOM 6878 N N . ILE D 1 206 ? 30.90137 -9.49904 5.81188 1.000 11.99553 198 ILE D N 1
ATOM 6879 C CA . ILE D 1 206 ? 32.22650 -9.66622 5.21804 1.000 10.07816 198 ILE D CA 1
ATOM 6880 C C . ILE D 1 206 ? 32.05584 -9.80306 3.71157 1.000 13.27274 198 ILE D C 1
ATOM 6881 O O . ILE D 1 206 ? 31.24833 -10.61021 3.22861 1.000 17.68996 198 ILE D O 1
ATOM 6886 N N . GLY D 1 207 ? 32.79008 -8.98429 2.95932 1.000 13.03308 199 GLY D N 1
ATOM 6887 C CA . GLY D 1 207 ? 32.66021 -8.94944 1.51976 1.000 13.17092 199 GLY D CA 1
ATOM 6888 C C . GLY D 1 207 ? 31.76392 -7.84499 1.00648 1.000 16.61056 199 GLY D C 1
ATOM 6889 O O . GLY D 1 207 ? 31.75817 -7.58133 -0.20552 1.000 16.67064 199 GLY D O 1
ATOM 6890 N N . SER D 1 208 ? 31.01967 -7.18654 1.88969 1.000 13.00010 200 SER D N 1
ATOM 6891 C CA . SER D 1 208 ? 30.10839 -6.13289 1.48220 1.000 12.81105 200 SER D CA 1
ATOM 6892 C C . SER D 1 208 ? 30.88584 -4.87364 1.11152 1.000 10.85482 200 SER D C 1
ATOM 6893 O O . SER D 1 208 ? 32.07611 -4.71928 1.42674 1.000 9.96836 200 SER D O 1
ATOM 6896 N N . ASP D 1 209 ? 30.19135 -3.94909 0.44274 1.000 9.95468 201 ASP D N 1
ATOM 6897 C CA . ASP D 1 209 ? 30.80303 -2.65291 0.16792 1.000 9.81793 201 ASP D CA 1
ATOM 6898 C C . ASP D 1 209 ? 31.14090 -1.92861 1.45557 1.000 9.61334 201 ASP D C 1
ATOM 6899 O O . ASP D 1 209 ? 32.13199 -1.18853 1.51719 1.000 10.13560 201 ASP D O 1
ATOM 6904 N N . LEU D 1 210 ? 30.29009 -2.07541 2.47607 1.000 9.55234 202 LEU D N 1
ATOM 6905 C CA . LEU D 1 210 ? 30.58296 -1.48130 3.77321 1.000 10.56845 202 LEU D CA 1
ATOM 6906 C C . LEU D 1 210 ? 31.90068 -2.01104 4.32672 1.000 10.77529 202 LEU D C 1
ATOM 6907 O O . LEU D 1 210 ? 32.71417 -1.24364 4.85546 1.000 11.08677 202 LEU D O 1
ATOM 6912 N N . GLU D 1 211 ? 32.14571 -3.31695 4.19818 1.000 8.31680 203 GLU D N 1
ATOM 6913 C CA . GLU D 1 211 ? 33.42444 -3.85929 4.62761 1.000 8.58527 203 GLU D CA 1
ATOM 6914 C C . GLU D 1 211 ? 34.58740 -3.20499 3.88008 1.000 10.92825 203 GLU D C 1
ATOM 6915 O O . GLU D 1 211 ? 35.60492 -2.85758 4.48696 1.000 10.18189 203 GLU D O 1
ATOM 6921 N N . ALA D 1 212 ? 34.46101 -3.02262 2.56004 1.000 8.69964 204 ALA D N 1
ATOM 6922 C CA . ALA D 1 212 ? 35.54721 -2.37114 1.82496 1.000 8.30644 204 ALA D CA 1
ATOM 6923 C C . ALA D 1 212 ? 35.76950 -0.94900 2.31237 1.000 8.63877 204 ALA D C 1
ATOM 6924 O O . ALA D 1 212 ? 36.91554 -0.49113 2.44730 1.000 10.29144 204 ALA D O 1
ATOM 6926 N N . GLN D 1 213 ? 34.68290 -0.22386 2.57141 1.000 8.59614 205 GLN D N 1
ATOM 6927 C CA . GLN D 1 213 ? 34.82323 1.13624 3.07238 1.000 8.89989 205 GLN D CA 1
ATOM 6928 C C . GLN D 1 213 ? 35.50607 1.14667 4.43290 1.000 9.18988 205 GLN D C 1
ATOM 6929 O O . GLN D 1 213 ? 36.45630 1.90604 4.65806 1.000 10.31035 205 GLN D O 1
ATOM 6935 N N . VAL D 1 214 ? 35.03746 0.30163 5.35408 1.000 8.92087 206 VAL D N 1
ATOM 6936 C CA . VAL D 1 214 ? 35.62318 0.22700 6.69253 1.000 11.38518 206 VAL D CA 1
ATOM 6937 C C . VAL D 1 214 ? 37.09721 -0.14244 6.61565 1.000 10.45496 206 VAL D C 1
ATOM 6938 O O . VAL D 1 214 ? 37.95243 0.45706 7.28975 1.000 9.90799 206 VAL D O 1
ATOM 6942 N N . LEU D 1 215 ? 37.41838 -1.15639 5.81792 1.000 8.73640 207 LEU D N 1
ATOM 6943 C CA . LEU D 1 215 ? 38.81172 -1.56803 5.70995 1.000 8.15718 207 LEU D CA 1
ATOM 6944 C C . LEU D 1 215 ? 39.68183 -0.41864 5.22641 1.000 11.46977 207 LEU D C 1
ATOM 6945 O O . LEU D 1 215 ? 40.78568 -0.20409 5.74127 1.000 10.36389 207 LEU D O 1
ATOM 6950 N N . GLY D 1 216 ? 39.21280 0.31961 4.21227 1.000 11.04574 208 GLY D N 1
ATOM 6951 C CA . GLY D 1 216 ? 39.97185 1.44267 3.70535 1.000 11.17060 208 GLY D CA 1
ATOM 6952 C C . GLY D 1 216 ? 40.17660 2.53817 4.71975 1.000 12.56418 208 GLY D C 1
ATOM 6953 O O . GLY D 1 216 ? 41.11852 3.32599 4.58834 1.000 17.07621 208 GLY D O 1
ATOM 6954 N N . GLN D 1 217 ? 39.31019 2.61593 5.72950 1.000 9.51843 209 GLN D N 1
ATOM 6955 C CA . GLN D 1 217 ? 39.40288 3.62724 6.76812 1.000 10.20858 209 GLN D CA 1
ATOM 6956 C C . GLN D 1 217 ? 40.05082 3.09890 8.03933 1.000 12.62238 209 GLN D C 1
ATOM 6957 O O . GLN D 1 217 ? 40.02459 3.79500 9.05648 1.000 12.55068 209 GLN D O 1
ATOM 6963 N N . THR D 1 218 ? 40.57587 1.86590 8.02087 1.000 9.85487 210 THR D N 1
ATOM 6964 C CA . THR D 1 218 ? 41.17226 1.28113 9.21904 1.000 8.51204 210 THR D CA 1
ATOM 6965 C C . THR D 1 218 ? 42.67741 1.51118 9.22709 1.000 9.30387 210 THR D C 1
ATOM 6966 O O . THR D 1 218 ? 43.38482 0.97651 8.35353 1.000 10.70296 210 THR D O 1
ATOM 6970 N N . PRO D 1 219 ? 43.20563 2.31975 10.15876 1.000 9.07000 211 PRO D N 1
ATOM 6971 C CA . PRO D 1 219 ? 44.64273 2.64069 10.15181 1.000 10.00479 211 PRO D CA 1
ATOM 6972 C C . PRO D 1 219 ? 45.54911 1.42232 10.13909 1.000 9.35746 211 PRO D C 1
ATOM 6973 O O . PRO D 1 219 ? 46.56555 1.43807 9.43322 1.000 12.04046 211 PRO D O 1
ATOM 6977 N N . LEU D 1 220 ? 45.21090 0.37341 10.88746 1.000 9.38955 212 LEU D N 1
ATOM 6978 C CA . LEU D 1 220 ? 46.09066 -0.78708 11.00269 1.000 9.58351 212 LEU D CA 1
ATOM 6979 C C . LEU D 1 220 ? 45.85623 -1.82464 9.90952 1.000 11.81307 212 LEU D C 1
ATOM 6980 O O . LEU D 1 220 ? 46.47313 -2.89707 9.95137 1.000 13.36041 212 LEU D O 1
ATOM 6985 N N . GLY D 1 221 ? 44.97763 -1.54541 8.94570 1.000 9.98302 213 GLY D N 1
ATOM 6986 C CA . GLY D 1 221 ? 45.08625 -2.17593 7.63065 1.000 10.42973 213 GLY D CA 1
ATOM 6987 C C . GLY D 1 221 ? 44.56599 -3.59017 7.47961 1.000 11.75664 213 GLY D C 1
ATOM 6988 O O . GLY D 1 221 ? 45.00474 -4.29630 6.56042 1.000 14.55311 213 GLY D O 1
ATOM 6989 N N . ARG D 1 222 ? 43.66171 -4.04091 8.34966 1.000 9.75518 214 ARG D N 1
ATOM 6990 C CA . ARG D 1 222 ? 43.05712 -5.35865 8.19344 1.000 9.45668 214 ARG D CA 1
ATOM 6991 C C . ARG D 1 222 ? 41.69442 -5.33537 8.87170 1.000 8.56836 214 ARG D C 1
ATOM 6992 O O . ARG D 1 222 ? 41.35401 -4.37939 9.57085 1.000 9.97813 214 ARG D O 1
ATOM 7000 N N . LEU D 1 223 ? 40.90869 -6.39804 8.66447 1.000 9.21097 215 LEU D N 1
ATOM 7001 C CA . LEU D 1 223 ? 39.73947 -6.59075 9.50791 1.000 8.68696 215 LEU D CA 1
ATOM 7002 C C . LEU D 1 223 ? 40.15852 -7.19714 10.84268 1.000 9.64788 215 LEU D C 1
ATOM 7003 O O . LEU D 1 223 ? 41.23156 -7.79728 10.97667 1.000 9.36139 215 LEU D O 1
ATOM 7008 N N . GLY D 1 224 ? 39.28833 -7.05630 11.82308 1.000 9.75552 216 GLY D N 1
ATOM 7009 C CA . GLY D 1 224 ? 39.55245 -7.63718 13.11800 1.000 8.56971 216 GLY D CA 1
ATOM 7010 C C . GLY D 1 224 ? 39.17953 -9.11054 13.18066 1.000 11.00986 216 GLY D C 1
ATOM 7011 O O . GLY D 1 224 ? 38.42977 -9.63765 12.35679 1.000 9.44078 216 GLY D O 1
ATOM 7012 N N . GLU D 1 225 ? 39.71451 -9.77999 14.19689 1.000 8.46817 217 GLU D N 1
ATOM 7013 C CA A GLU D 1 225 ? 39.45978 -11.18298 14.48171 0.470 8.97889 217 GLU D CA 1
ATOM 7014 C CA B GLU D 1 225 ? 39.42381 -11.17677 14.47049 0.530 8.95732 217 GLU D CA 1
ATOM 7015 C C . GLU D 1 225 ? 38.98609 -11.31340 15.92020 1.000 7.98729 217 GLU D C 1
ATOM 7016 O O . GLU D 1 225 ? 39.25103 -10.43306 16.74633 1.000 8.57332 217 GLU D O 1
ATOM 7027 N N . PRO D 1 226 ? 38.27243 -12.38741 16.25451 1.000 7.76753 218 PRO D N 1
ATOM 7028 C CA . PRO D 1 226 ? 37.73672 -12.48381 17.62617 1.000 7.75130 218 PRO D CA 1
ATOM 7029 C C . PRO D 1 226 ? 38.76695 -12.31782 18.72510 1.000 8.01952 218 PRO D C 1
ATOM 7030 O O . PRO D 1 226 ? 38.44388 -11.70396 19.75666 1.000 7.42548 218 PRO D O 1
ATOM 7034 N N . ASN D 1 227 ? 39.99795 -12.83047 18.54439 1.000 7.78427 219 ASN D N 1
ATOM 7035 C CA . ASN D 1 227 ? 40.99010 -12.68313 19.60907 1.000 7.80401 219 ASN D CA 1
ATOM 7036 C C . ASN D 1 227 ? 41.44225 -11.24356 19.80511 1.000 9.48755 219 ASN D C 1
ATOM 7037 O O . ASN D 1 227 ? 41.96774 -10.92197 20.87903 1.000 10.80711 219 ASN D O 1
ATOM 7042 N N . ASP D 1 228 ? 41.24030 -10.37065 18.81553 1.000 7.37854 220 ASP D N 1
ATOM 7043 C CA . ASP D 1 228 ? 41.51308 -8.94559 19.00426 1.000 7.14419 220 ASP D CA 1
ATOM 7044 C C . ASP D 1 228 ? 40.65133 -8.35476 20.10762 1.000 8.31098 220 ASP D C 1
ATOM 7045 O O . ASP D 1 228 ? 41.06722 -7.41439 20.80044 1.000 8.52625 220 ASP D O 1
ATOM 7050 N N . ILE D 1 229 ? 39.42666 -8.85427 20.24960 1.000 7.05659 221 ILE D N 1
ATOM 7051 C CA . ILE D 1 229 ? 38.51958 -8.40292 21.30064 1.000 6.41855 221 ILE D CA 1
ATOM 7052 C C . ILE D 1 229 ? 38.75116 -9.17094 22.58725 1.000 7.25330 221 ILE D C 1
ATOM 7053 O O . ILE D 1 229 ? 38.67786 -8.60287 23.67959 1.000 7.37248 221 ILE D O 1
ATOM 7058 N N . ALA D 1 230 ? 39.03435 -10.46505 22.45996 1.000 6.70020 222 ALA D N 1
ATOM 7059 C CA . ALA D 1 230 ? 39.16150 -11.31435 23.63396 1.000 7.14733 222 ALA D CA 1
ATOM 7060 C C . ALA D 1 230 ? 40.24747 -10.80328 24.57841 1.000 8.55274 222 ALA D C 1
ATOM 7061 O O . ALA D 1 230 ? 40.04971 -10.77452 25.79790 1.000 6.84873 222 ALA D O 1
ATOM 7063 N N . SER D 1 231 ? 41.39680 -10.37297 24.04372 1.000 7.95668 223 SER D N 1
ATOM 7064 C CA A SER D 1 231 ? 42.45579 -9.92953 24.94340 0.711 7.77370 223 SER D CA 1
ATOM 7065 C CA B SER D 1 231 ? 42.47331 -9.89980 24.91379 0.289 7.83395 223 SER D CA 1
ATOM 7066 C C . SER D 1 231 ? 42.07306 -8.64101 25.67344 1.000 9.17694 223 SER D C 1
ATOM 7067 O O . SER D 1 231 ? 42.50731 -8.42890 26.81243 1.000 8.78152 223 SER D O 1
ATOM 7072 N N . VAL D 1 232 ? 41.26705 -7.77872 25.05311 1.000 8.17631 224 VAL D N 1
ATOM 7073 C CA . VAL D 1 232 ? 40.81054 -6.57992 25.75073 1.000 6.43443 224 VAL D CA 1
ATOM 7074 C C . VAL D 1 232 ? 39.79420 -6.94912 26.83341 1.000 8.02737 224 VAL D C 1
ATOM 7075 O O . VAL D 1 232 ? 39.77234 -6.34887 27.91893 1.000 7.14599 224 VAL D O 1
ATOM 7079 N N . ALA D 1 233 ? 38.93089 -7.93743 26.56121 1.000 6.14050 225 ALA D N 1
ATOM 7080 C CA . ALA D 1 233 ? 37.99638 -8.40066 27.59165 1.000 6.07424 225 ALA D CA 1
ATOM 7081 C C . ALA D 1 233 ? 38.72961 -8.94667 28.81215 1.000 6.76084 225 ALA D C 1
ATOM 7082 O O . ALA D 1 233 ? 38.32348 -8.68983 29.96471 1.000 7.85212 225 ALA D O 1
ATOM 7084 N N . VAL D 1 234 ? 39.83744 -9.67284 28.59477 1.000 7.41357 226 VAL D N 1
ATOM 7085 C CA . VAL D 1 234 ? 40.58675 -10.20133 29.72836 1.000 6.39101 226 VAL D CA 1
ATOM 7086 C C . VAL D 1 234 ? 41.16349 -9.06077 30.54997 1.000 6.00206 226 VAL D C 1
ATOM 7087 O O . VAL D 1 234 ? 41.10691 -9.08080 31.78307 1.000 6.97289 226 VAL D O 1
ATOM 7091 N N . PHE D 1 235 ? 41.72028 -8.04379 29.87740 1.000 6.01868 227 PHE D N 1
ATOM 7092 C CA . PHE D 1 235 ? 42.21404 -6.86007 30.57908 1.000 6.88794 227 PHE D CA 1
ATOM 7093 C C . PHE D 1 235 ? 41.12250 -6.22950 31.43944 1.000 6.30405 227 PHE D C 1
ATOM 7094 O O . PHE D 1 235 ? 41.32265 -5.98152 32.64034 1.000 5.91424 227 PHE D O 1
ATOM 7102 N N . LEU D 1 236 ? 39.94219 -5.98882 30.85304 1.000 6.49843 228 LEU D N 1
ATOM 7103 C CA . LEU D 1 236 ? 38.88958 -5.33190 31.61918 1.000 6.05335 228 LEU D CA 1
ATOM 7104 C C . LEU D 1 236 ? 38.37932 -6.20255 32.75734 1.000 6.27308 228 LEU D C 1
ATOM 7105 O O . LEU D 1 236 ? 37.90365 -5.67174 33.77276 1.000 6.61864 228 LEU D O 1
ATOM 7110 N N . ALA D 1 237 ? 38.41288 -7.52893 32.58389 1.000 6.43020 229 ALA D N 1
ATOM 7111 C CA . ALA D 1 237 ? 37.96670 -8.44589 33.63007 1.000 7.02046 229 ALA D CA 1
ATOM 7112 C C . ALA D 1 237 ? 38.93591 -8.49903 34.79622 1.000 8.52069 229 ALA D C 1
ATOM 7113 O O . ALA D 1 237 ? 38.53539 -8.85429 35.91057 1.000 9.72298 229 ALA D O 1
ATOM 7115 N N . SER D 1 238 ? 40.19213 -8.17141 34.54455 1.000 9.35323 230 SER D N 1
ATOM 7116 C CA . SER D 1 238 ? 41.27752 -8.33026 35.50463 1.000 9.05941 230 SER D CA 1
ATOM 7117 C C . SER D 1 238 ? 41.42052 -7.10272 36.39723 1.000 8.76801 230 SER D C 1
ATOM 7118 O O . SER D 1 238 ? 40.90614 -6.02604 36.11276 1.000 8.30668 230 SER D O 1
ATOM 7121 N N . ASP D 1 239 ? 42.20820 -7.27560 37.46064 1.000 9.63097 231 ASP D N 1
ATOM 7122 C CA . ASP D 1 239 ? 42.57042 -6.17248 38.33745 1.000 9.94519 231 ASP D CA 1
ATOM 7123 C C . ASP D 1 239 ? 43.44092 -5.12857 37.64076 1.000 9.63148 231 ASP D C 1
ATOM 7124 O O . ASP D 1 239 ? 43.60279 -4.01973 38.17453 1.000 10.06773 231 ASP D O 1
ATOM 7129 N N . ASP D 1 240 ? 43.98945 -5.43309 36.46568 1.000 9.37139 232 ASP D N 1
ATOM 7130 C CA . ASP D 1 240 ? 44.76953 -4.41495 35.75644 1.000 9.20060 232 ASP D CA 1
ATOM 7131 C C . ASP D 1 240 ? 43.90384 -3.21662 35.37691 1.000 9.80475 232 ASP D C 1
ATOM 7132 O O . ASP D 1 240 ? 44.41756 -2.10772 35.17259 1.000 9.49477 232 ASP D O 1
ATOM 7137 N N . ALA D 1 241 ? 42.59901 -3.42473 35.23873 1.000 7.98828 233 ALA D N 1
ATOM 7138 C CA . ALA D 1 241 ? 41.65700 -2.35933 34.92068 1.000 6.72196 233 ALA D CA 1
ATOM 7139 C C . ALA D 1 241 ? 40.89921 -1.87663 36.15811 1.000 6.68926 233 ALA D C 1
ATOM 7140 O O . ALA D 1 241 ? 39.83711 -1.27063 36.02660 1.000 7.72527 233 ALA D O 1
ATOM 7142 N N . ARG D 1 242 ? 41.49139 -2.03696 37.35024 1.000 7.72976 234 ARG D N 1
ATOM 7143 C CA A ARG D 1 242 ? 40.78009 -1.71415 38.58387 0.450 7.44918 234 ARG D CA 1
ATOM 7144 C CA B ARG D 1 242 ? 40.79799 -1.71028 38.59495 0.550 7.44006 234 ARG D CA 1
ATOM 7145 C C . ARG D 1 242 ? 40.40747 -0.24338 38.69123 1.000 7.88419 234 ARG D C 1
ATOM 7146 O O . ARG D 1 242 ? 39.49945 0.09649 39.46473 1.000 9.19883 234 ARG D O 1
ATOM 7161 N N . TRP D 1 243 ? 41.07379 0.64743 37.94530 1.000 7.68917 235 TRP D N 1
ATOM 7162 C CA . TRP D 1 243 ? 40.76953 2.06639 38.06211 1.000 8.83862 235 TRP D CA 1
ATOM 7163 C C . TRP D 1 243 ? 40.02354 2.58938 36.83453 1.000 8.15643 235 TRP D C 1
ATOM 7164 O O . TRP D 1 243 ? 39.94377 3.80683 36.62054 1.000 8.85622 235 TRP D O 1
ATOM 7175 N N . MET D 1 244 ? 39.43794 1.68611 36.04600 1.000 7.53583 236 MET D N 1
ATOM 7176 C CA . MET D 1 244 ? 38.62085 2.04114 34.88711 1.000 6.75946 236 MET D CA 1
ATOM 7177 C C . MET D 1 244 ? 37.18296 1.58121 35.11222 1.000 5.66769 236 MET D C 1
ATOM 7178 O O . MET D 1 244 ? 36.92647 0.37864 35.23836 1.000 6.67665 236 MET D O 1
ATOM 7183 N N . THR D 1 245 ? 36.24735 2.52361 35.06187 1.000 6.16229 237 THR D N 1
ATOM 7184 C CA . THR D 1 245 ? 34.83751 2.15964 35.01195 1.000 6.45643 237 THR D CA 1
ATOM 7185 C C . THR D 1 245 ? 34.08204 3.22315 34.22571 1.000 7.29044 237 THR D C 1
ATOM 7186 O O . THR D 1 245 ? 34.44345 4.40208 34.23613 1.000 8.86658 237 THR D O 1
ATOM 7190 N N . GLY D 1 246 ? 33.06277 2.77967 33.48946 1.000 5.51160 238 GLY D N 1
ATOM 7191 C CA . GLY D 1 246 ? 32.33007 3.71140 32.63941 1.000 7.58192 238 GLY D CA 1
ATOM 7192 C C . GLY D 1 246 ? 33.01269 4.02697 31.33427 1.000 8.35995 238 GLY D C 1
ATOM 7193 O O . GLY D 1 246 ? 32.60443 4.99110 30.66200 1.000 8.92529 238 GLY D O 1
ATOM 7194 N N . GLU D 1 247 ? 34.03563 3.26464 30.96741 1.000 6.03388 239 GLU D N 1
ATOM 7195 C CA . GLU D 1 247 ? 34.75610 3.47433 29.72157 1.000 6.49353 239 GLU D CA 1
ATOM 7196 C C . GLU D 1 247 ? 34.14620 2.68015 28.57244 1.000 7.39328 239 GLU D C 1
ATOM 7197 O O . GLU D 1 247 ? 33.42818 1.69980 28.76821 1.000 7.66519 239 GLU D O 1
ATOM 7203 N N . HIS D 1 248 ? 34.43260 3.14500 27.34840 1.000 6.60631 240 HIS D N 1
ATOM 7204 C CA . HIS D 1 248 ? 33.98424 2.51217 26.10867 1.000 5.34994 240 HIS D CA 1
ATOM 7205 C C . HIS D 1 248 ? 35.24426 2.36084 25.26363 1.000 7.22781 240 HIS D C 1
ATOM 7206 O O . HIS D 1 248 ? 35.76434 3.34778 24.72892 1.000 9.59688 240 HIS D O 1
ATOM 7213 N N . LEU D 1 249 ? 35.78483 1.15495 25.21094 1.000 5.76451 241 LEU D N 1
ATOM 7214 C CA . LEU D 1 249 ? 37.08250 0.93353 24.56910 1.000 7.26561 241 LEU D CA 1
ATOM 7215 C C . LEU D 1 249 ? 36.84193 0.56449 23.10969 1.000 7.12745 241 LEU D C 1
ATOM 7216 O O . LEU D 1 249 ? 36.32530 -0.52120 22.82122 1.000 6.88375 241 LEU D O 1
ATOM 7221 N N . VAL D 1 250 ? 37.23879 1.44819 22.18955 1.000 6.16965 242 VAL D N 1
ATOM 7222 C CA . VAL D 1 250 ? 37.05735 1.16240 20.77073 1.000 6.28834 242 VAL D CA 1
ATOM 7223 C C . VAL D 1 250 ? 38.20588 0.27150 20.32913 1.000 6.18179 242 VAL D C 1
ATOM 7224 O O . VAL D 1 250 ? 39.38403 0.61840 20.49047 1.000 7.35190 242 VAL D O 1
ATOM 7228 N N . VAL D 1 251 ? 37.86378 -0.90352 19.80165 1.000 6.49896 243 VAL D N 1
ATOM 7229 C CA . VAL D 1 251 ? 38.85146 -1.91228 19.44348 1.000 6.18192 243 VAL D CA 1
ATOM 7230 C C . VAL D 1 251 ? 38.56867 -2.26469 17.99081 1.000 5.06223 243 VAL D C 1
ATOM 7231 O O . VAL D 1 251 ? 37.87960 -3.24905 17.69206 1.000 6.17834 243 VAL D O 1
ATOM 7235 N N . SER D 1 252 ? 39.10753 -1.43845 17.08638 1.000 6.65891 244 SER D N 1
ATOM 7236 C CA . SER D 1 252 ? 38.68982 -1.42065 15.68922 1.000 5.94458 244 SER D CA 1
ATOM 7237 C C . SER D 1 252 ? 39.88221 -1.25810 14.76715 1.000 7.58113 244 SER D C 1
ATOM 7238 O O . SER D 1 252 ? 39.69531 -0.99561 13.55943 1.000 9.15719 244 SER D O 1
ATOM 7241 N N . GLY D 1 253 ? 41.10305 -1.34851 15.30213 1.000 7.26305 245 GLY D N 1
ATOM 7242 C CA . GLY D 1 253 ? 42.26580 -1.06485 14.49442 1.000 7.48847 245 GLY D CA 1
ATOM 7243 C C . GLY D 1 253 ? 42.41129 0.40025 14.16368 1.000 7.60462 245 GLY D C 1
ATOM 7244 O O . GLY D 1 253 ? 43.13433 0.74217 13.21786 1.000 7.80513 245 GLY D O 1
ATOM 7245 N N . GLY D 1 254 ? 41.73196 1.28189 14.90390 1.000 7.51524 246 GLY D N 1
ATOM 7246 C CA . GLY D 1 254 ? 41.90582 2.71145 14.71588 1.000 6.36515 246 GLY D CA 1
ATOM 7247 C C . GLY D 1 254 ? 40.76949 3.43526 14.03186 1.000 7.68764 246 GLY D C 1
ATOM 7248 O O . GLY D 1 254 ? 40.86203 4.65174 13.86363 1.000 9.18010 246 GLY D O 1
ATOM 7249 N N . LEU D 1 255 ? 39.71308 2.72956 13.64576 1.000 8.09479 247 LEU D N 1
ATOM 7250 C CA . LEU D 1 255 ? 38.54499 3.33994 13.01892 1.000 7.63597 247 LEU D CA 1
ATOM 7251 C C . LEU D 1 255 ? 37.61110 3.89735 14.07676 1.000 7.86004 247 LEU D C 1
ATOM 7252 O O . LEU D 1 255 ? 37.20968 3.17996 14.99107 1.000 9.22213 247 LEU D O 1
ATOM 7257 N N . ASN D 1 256 ? 37.27615 5.17822 13.97213 1.000 9.64901 248 ASN D N 1
ATOM 7258 C CA . ASN D 1 256 ? 36.29504 5.74025 14.89629 1.000 10.92371 248 ASN D CA 1
ATOM 7259 C C . ASN D 1 256 ? 35.66965 6.99781 14.30860 1.000 11.65426 248 ASN D C 1
ATOM 7260 O O . ASN D 1 256 ? 36.02682 7.42152 13.20513 1.000 12.64164 248 ASN D O 1
ATOM 7266 N N . SER E 1 10 ? 27.86479 42.79873 75.09817 1.000 29.05015 2 SER E N 1
ATOM 7267 C CA . SER E 1 10 ? 26.58339 42.17201 75.42750 1.000 23.22408 2 SER E CA 1
ATOM 7268 C C . SER E 1 10 ? 25.97031 41.52777 74.17981 1.000 20.87121 2 SER E C 1
ATOM 7269 O O . SER E 1 10 ? 26.03354 42.08927 73.08135 1.000 25.19780 2 SER E O 1
ATOM 7272 N N . LYS E 1 11 ? 25.37579 40.34539 74.36349 1.000 19.62207 3 LYS E N 1
ATOM 7273 C CA . LYS E 1 11 ? 24.96912 39.50906 73.23751 1.000 18.95657 3 LYS E CA 1
ATOM 7274 C C . LYS E 1 11 ? 23.85159 40.12957 72.40906 1.000 21.77415 3 LYS E C 1
ATOM 7275 O O . LYS E 1 11 ? 23.67081 39.74501 71.24730 1.000 20.69437 3 LYS E O 1
ATOM 7281 N N . LEU E 1 12 ? 23.08123 41.05356 72.98178 1.000 16.24217 4 LEU E N 1
ATOM 7282 C CA . LEU E 1 12 ? 21.93547 41.64218 72.29864 1.000 11.85145 4 LEU E CA 1
ATOM 7283 C C . LEU E 1 12 ? 22.04148 43.15650 72.22344 1.000 13.76604 4 LEU E C 1
ATOM 7284 O O . LEU E 1 12 ? 21.03022 43.83750 72.04164 1.000 13.30560 4 LEU E O 1
ATOM 7289 N N . ALA E 1 13 ? 23.25556 43.69308 72.33921 1.000 17.26488 5 ALA E N 1
ATOM 7290 C CA . ALA E 1 13 ? 23.44163 45.13497 72.26165 1.000 17.39211 5 ALA E CA 1
ATOM 7291 C C . ALA E 1 13 ? 22.84908 45.68844 70.97331 1.000 17.12546 5 ALA E C 1
ATOM 7292 O O . ALA E 1 13 ? 23.04587 45.12758 69.88799 1.000 17.30261 5 ALA E O 1
ATOM 7294 N N . GLY E 1 14 ? 22.08162 46.77184 71.10719 1.000 15.38355 6 GLY E N 1
ATOM 7295 C CA . GLY E 1 14 ? 21.51223 47.43539 69.95118 1.000 16.28450 6 GLY E CA 1
ATOM 7296 C C . GLY E 1 14 ? 20.25227 46.80028 69.41119 1.000 15.24208 6 GLY E C 1
ATOM 7297 O O . GLY E 1 14 ? 19.65916 47.35055 68.47028 1.000 17.27481 6 GLY E O 1
ATOM 7298 N N . LYS E 1 15 ? 19.83608 45.66456 69.95830 1.000 12.53014 7 LYS E N 1
ATOM 7299 C CA . LYS E 1 15 ? 18.65996 44.93130 69.51608 1.000 13.58071 7 LYS E CA 1
ATOM 7300 C C . LYS E 1 15 ? 17.43264 45.33820 70.32011 1.000 12.34284 7 LYS E C 1
ATOM 7301 O O . LYS E 1 15 ? 17.53125 45.86372 71.42898 1.000 11.79866 7 LYS E O 1
ATOM 7307 N N . VAL E 1 16 ? 16.26494 45.10127 69.72831 1.000 12.22257 8 VAL E N 1
ATOM 7308 C CA . VAL E 1 16 ? 14.98438 45.38315 70.35985 1.000 11.93154 8 VAL E CA 1
ATOM 7309 C C . VAL E 1 16 ? 14.17245 44.10146 70.40155 1.000 9.86686 8 VAL E C 1
ATOM 7310 O O . VAL E 1 16 ? 14.06770 43.40033 69.38680 1.000 9.42531 8 VAL E O 1
ATOM 7314 N N . ALA E 1 17 ? 13.61602 43.79101 71.56950 1.000 9.12193 9 ALA E N 1
ATOM 7315 C CA . ALA E 1 17 ? 12.80147 42.59967 71.74797 1.000 8.79847 9 ALA E CA 1
ATOM 7316 C C . ALA E 1 17 ? 11.39619 42.96290 72.19967 1.000 9.80273 9 ALA E C 1
ATOM 7317 O O . ALA E 1 17 ? 11.20438 43.90545 72.96641 1.000 10.16302 9 ALA E O 1
ATOM 7319 N N . ILE E 1 18 ? 10.42019 42.17346 71.74914 1.000 9.25085 10 ILE E N 1
ATOM 7320 C CA . ILE E 1 18 ? 9.08280 42.14626 72.33320 1.000 7.75988 10 ILE E CA 1
ATOM 7321 C C . ILE E 1 18 ? 8.95006 40.85668 73.12660 1.000 9.10082 10 ILE E C 1
ATOM 7322 O O . ILE E 1 18 ? 9.26502 39.77795 72.61022 1.000 9.86649 10 ILE E O 1
ATOM 7327 N N . VAL E 1 19 ? 8.44446 40.94655 74.35807 1.000 8.05728 11 VAL E N 1
ATOM 7328 C CA . VAL E 1 19 ? 8.02790 39.75037 75.09724 1.000 8.42193 11 VAL E CA 1
ATOM 7329 C C . VAL E 1 19 ? 6.54341 39.89375 75.42273 1.000 9.70143 11 VAL E C 1
ATOM 7330 O O . VAL E 1 19 ? 6.15047 40.77884 76.19515 1.000 8.52524 11 VAL E O 1
ATOM 7334 N N . THR E 1 20 ? 5.70675 39.04559 74.83086 1.000 8.84719 12 THR E N 1
ATOM 7335 C CA . THR E 1 20 ? 4.28666 39.09868 75.17127 1.000 7.74743 12 THR E CA 1
ATOM 7336 C C . THR E 1 20 ? 4.07507 38.44477 76.53775 1.000 10.01912 12 THR E C 1
ATOM 7337 O O . THR E 1 20 ? 4.75598 37.48556 76.90133 1.000 7.87721 12 THR E O 1
ATOM 7341 N N . GLY E 1 21 ? 3.17145 39.02045 77.33549 1.000 6.81432 13 GLY E N 1
ATOM 7342 C CA . GLY E 1 21 ? 2.90283 38.45119 78.64900 1.000 7.32665 13 GLY E CA 1
ATOM 7343 C C . GLY E 1 21 ? 4.11632 38.49030 79.55664 1.000 9.74737 13 GLY E C 1
ATOM 7344 O O . GLY E 1 21 ? 4.50663 37.46691 80.12398 1.000 8.44139 13 GLY E O 1
ATOM 7345 N N . ALA E 1 22 ? 4.71384 39.67222 79.70726 1.000 9.61886 14 ALA E N 1
ATOM 7346 C CA . ALA E 1 22 ? 5.91302 39.83063 80.51864 1.000 8.43078 14 ALA E CA 1
ATOM 7347 C C . ALA E 1 22 ? 5.62989 40.50085 81.86035 1.000 9.65535 14 ALA E C 1
ATOM 7348 O O . ALA E 1 22 ? 6.55984 40.95826 82.53113 1.000 10.02705 14 ALA E O 1
ATOM 7350 N N . SER E 1 23 ? 4.36602 40.54639 82.28432 1.000 9.78180 15 SER E N 1
ATOM 7351 C CA . SER E 1 23 ? 4.03539 41.09409 83.59893 1.000 8.07427 15 SER E CA 1
ATOM 7352 C C . SER E 1 23 ? 4.10407 40.06142 84.72105 1.000 11.18107 15 SER E C 1
ATOM 7353 O O . SER E 1 23 ? 3.99264 40.43747 85.90548 1.000 11.31289 15 SER E O 1
ATOM 7356 N N . LYS E 1 24 ? 4.29003 38.78716 84.37665 1.000 10.93130 16 LYS E N 1
ATOM 7357 C CA . LYS E 1 24 ? 4.31993 37.68246 85.32621 1.000 10.26806 16 LYS E CA 1
ATOM 7358 C C . LYS E 1 24 ? 5.27999 36.61475 84.82424 1.000 7.66592 16 LYS E C 1
ATOM 7359 O O . LYS E 1 24 ? 5.57284 36.53740 83.63031 1.000 8.32718 16 LYS E O 1
ATOM 7365 N N . GLY E 1 25 ? 5.71341 35.76496 85.75685 1.000 7.96584 17 GLY E N 1
ATOM 7366 C CA . GLY E 1 25 ? 6.19072 34.42287 85.44296 1.000 8.02713 17 GLY E CA 1
ATOM 7367 C C . GLY E 1 25 ? 7.35090 34.36594 84.47260 1.000 8.37862 17 GLY E C 1
ATOM 7368 O O . GLY E 1 25 ? 8.34609 35.09591 84.59674 1.000 9.08245 17 GLY E O 1
ATOM 7369 N N . ILE E 1 26 ? 7.24362 33.42944 83.52458 1.000 7.61177 18 ILE E N 1
ATOM 7370 C CA . ILE E 1 26 ? 8.32217 33.18054 82.56255 1.000 7.33073 18 ILE E CA 1
ATOM 7371 C C . ILE E 1 26 ? 8.61075 34.41780 81.72028 1.000 8.40165 18 ILE E C 1
ATOM 7372 O O . ILE E 1 26 ? 9.77792 34.76391 81.46972 1.000 8.95795 18 ILE E O 1
ATOM 7377 N N . GLY E 1 27 ? 7.56280 35.10155 81.25340 1.000 7.95237 19 GLY E N 1
ATOM 7378 C CA . GLY E 1 27 ? 7.77634 36.24175 80.37946 1.000 8.08195 19 GLY E CA 1
ATOM 7379 C C . GLY E 1 27 ? 8.50120 37.37598 81.07634 1.000 11.01664 19 GLY E C 1
ATOM 7380 O O . GLY E 1 27 ? 9.37252 38.01956 80.48770 1.000 9.92130 19 GLY E O 1
ATOM 7381 N N . ALA E 1 28 ? 8.15780 37.62789 82.34578 1.000 7.84995 20 ALA E N 1
ATOM 7382 C CA . ALA E 1 28 ? 8.86979 38.63157 83.11889 1.000 7.73198 20 ALA E CA 1
ATOM 7383 C C . ALA E 1 28 ? 10.35668 38.30541 83.20473 1.000 10.44448 20 ALA E C 1
ATOM 7384 O O . ALA E 1 28 ? 11.21298 39.18651 83.04078 1.000 9.81642 20 ALA E O 1
ATOM 7386 N N . ALA E 1 29 ? 10.68473 37.04219 83.49285 1.000 7.80155 21 ALA E N 1
ATOM 7387 C CA . ALA E 1 29 ? 12.09804 36.67808 83.60524 1.000 9.75364 21 ALA E CA 1
ATOM 7388 C C . ALA E 1 29 ? 12.81069 36.77578 82.26168 1.000 9.10777 21 ALA E C 1
ATOM 7389 O O . ALA E 1 29 ? 13.97127 37.21581 82.20352 1.000 9.75852 21 ALA E O 1
ATOM 7391 N N . ILE E 1 30 ? 12.14498 36.36618 81.17553 1.000 9.37388 22 ILE E N 1
ATOM 7392 C CA . ILE E 1 30 ? 12.73557 36.51450 79.84408 1.000 8.32135 22 ILE E CA 1
ATOM 7393 C C . ILE E 1 30 ? 13.01583 37.97904 79.54753 1.000 9.91011 22 ILE E C 1
ATOM 7394 O O . ILE E 1 30 ? 14.10033 38.33282 79.06811 1.000 9.37490 22 ILE E O 1
ATOM 7399 N N . ALA E 1 31 ? 12.05429 38.85751 79.84623 1.000 8.40492 23 ALA E N 1
ATOM 7400 C CA . ALA E 1 31 ? 12.25817 40.27325 79.56950 1.000 8.58833 23 ALA E CA 1
ATOM 7401 C C . ALA E 1 31 ? 13.48219 40.79881 80.30089 1.000 10.73585 23 ALA E C 1
ATOM 7402 O O . ALA E 1 31 ? 14.31490 41.49127 79.71728 1.000 11.05480 23 ALA E O 1
ATOM 7404 N N . LYS E 1 32 ? 13.59756 40.48485 81.58897 1.000 9.84337 24 LYS E N 1
ATOM 7405 C CA A LYS E 1 32 ? 14.73469 40.96051 82.37327 0.473 9.28421 24 LYS E CA 1
ATOM 7406 C CA B LYS E 1 32 ? 14.73383 40.97884 82.35637 0.527 9.27061 24 LYS E CA 1
ATOM 7407 C C . LYS E 1 32 ? 16.04812 40.41467 81.82903 1.000 12.91665 24 LYS E C 1
ATOM 7408 O O . LYS E 1 32 ? 17.05375 41.13410 81.75413 1.000 11.72698 24 LYS E O 1
ATOM 7419 N N . ALA E 1 33 ? 16.05823 39.13961 81.43738 1.000 10.14729 25 ALA E N 1
ATOM 7420 C CA . ALA E 1 33 ? 17.29429 38.52233 80.96475 1.000 11.63240 25 ALA E CA 1
ATOM 7421 C C . ALA E 1 33 ? 17.73972 39.08253 79.61100 1.000 9.84257 25 ALA E C 1
ATOM 7422 O O . ALA E 1 33 ? 18.94484 39.24049 79.36440 1.000 11.53552 25 ALA E O 1
ATOM 7424 N N . LEU E 1 34 ? 16.79159 39.31683 78.70524 1.000 9.92552 26 LEU E N 1
ATOM 7425 C CA . LEU E 1 34 ? 17.12632 39.93715 77.42768 1.000 10.17679 26 LEU E CA 1
ATOM 7426 C C . LEU E 1 34 ? 17.70000 41.32918 77.64189 1.000 11.69937 26 LEU E C 1
ATOM 7427 O O . LEU E 1 34 ? 18.67605 41.71389 76.99001 1.000 11.17570 26 LEU E O 1
ATOM 7432 N N . ALA E 1 35 ? 17.08959 42.10599 78.54607 1.000 11.03879 27 ALA E N 1
ATOM 7433 C CA . ALA E 1 35 ? 17.59666 43.44631 78.82016 1.000 13.87005 27 ALA E CA 1
ATOM 7434 C C . ALA E 1 35 ? 18.97316 43.39184 79.46257 1.000 13.20106 27 ALA E C 1
ATOM 7435 O O . ALA E 1 35 ? 19.80658 44.26942 79.21665 1.000 13.56589 27 ALA E O 1
ATOM 7437 N N . ASP E 1 36 ? 19.24441 42.36129 80.26138 1.000 12.28601 28 ASP E N 1
ATOM 7438 C CA A ASP E 1 36 ? 20.56477 42.20028 80.86786 0.500 14.09889 28 ASP E CA 1
ATOM 7439 C CA B ASP E 1 36 ? 20.56624 42.26893 80.86424 0.500 14.08673 28 ASP E CA 1
ATOM 7440 C C . ASP E 1 36 ? 21.65073 42.02395 79.81954 1.000 15.09262 28 ASP E C 1
ATOM 7441 O O . ASP E 1 36 ? 22.81669 42.36636 80.06563 1.000 18.93445 28 ASP E O 1
ATOM 7450 N N . GLU E 1 37 ? 21.29378 41.46644 78.66407 1.000 12.32700 29 GLU E N 1
ATOM 7451 C CA . GLU E 1 37 ? 22.22011 41.28536 77.55713 1.000 16.30605 29 GLU E CA 1
ATOM 7452 C C . GLU E 1 37 ? 22.14602 42.42798 76.56159 1.000 15.23986 29 GLU E C 1
ATOM 7453 O O . GLU E 1 37 ? 22.70027 42.31538 75.46296 1.000 15.61621 29 GLU E O 1
ATOM 7459 N N . GLY E 1 38 ? 21.47000 43.52069 76.91724 1.000 13.30610 30 GLY E N 1
ATOM 7460 C CA . GLY E 1 38 ? 21.53950 44.74006 76.13871 1.000 14.57143 30 GLY E CA 1
ATOM 7461 C C . GLY E 1 38 ? 20.34305 45.04706 75.26882 1.000 13.76465 30 GLY E C 1
ATOM 7462 O O . GLY E 1 38 ? 20.33314 46.10066 74.62627 1.000 13.12919 30 GLY E O 1
ATOM 7463 N N . ALA E 1 39 ? 19.34271 44.17669 75.22114 1.000 11.57820 31 ALA E N 1
ATOM 7464 C CA . ALA E 1 39 ? 18.16809 44.43313 74.39408 1.000 11.81445 31 ALA E CA 1
ATOM 7465 C C . ALA E 1 39 ? 17.29011 45.48957 75.04145 1.000 13.39859 31 ALA E C 1
ATOM 7466 O O . ALA E 1 39 ? 17.15741 45.53294 76.26531 1.000 13.58692 31 ALA E O 1
ATOM 7468 N N . ALA E 1 40 ? 16.72876 46.37034 74.21824 1.000 10.18931 32 ALA E N 1
ATOM 7469 C CA . ALA E 1 40 ? 15.60709 47.19414 74.65503 1.000 11.21888 32 ALA E CA 1
ATOM 7470 C C . ALA E 1 40 ? 14.34660 46.35210 74.54917 1.000 10.76280 32 ALA E C 1
ATOM 7471 O O . ALA E 1 40 ? 14.15866 45.65942 73.54621 1.000 11.94606 32 ALA E O 1
ATOM 7473 N N . VAL E 1 41 ? 13.52419 46.33356 75.60054 1.000 9.37958 33 VAL E N 1
ATOM 7474 C CA . VAL E 1 41 ? 12.44480 45.34289 75.70263 1.000 8.64629 33 VAL E CA 1
ATOM 7475 C C . VAL E 1 41 ? 11.08626 46.02373 75.81860 1.000 11.07682 33 VAL E C 1
ATOM 7476 O O . VAL E 1 41 ? 10.86011 46.85729 76.70643 1.000 11.92258 33 VAL E O 1
ATOM 7480 N N . VAL E 1 42 ? 10.17344 45.61492 74.94939 1.000 8.82901 34 VAL E N 1
ATOM 7481 C CA . VAL E 1 42 ? 8.75892 45.93953 75.05132 1.000 8.92355 34 VAL E CA 1
ATOM 7482 C C . VAL E 1 42 ? 8.10219 44.89526 75.94512 1.000 10.85976 34 VAL E C 1
ATOM 7483 O O . VAL E 1 42 ? 8.07960 43.70365 75.60682 1.000 10.30843 34 VAL E O 1
ATOM 7487 N N . VAL E 1 43 ? 7.58150 45.34633 77.09142 1.000 8.30881 35 VAL E N 1
ATOM 7488 C CA . VAL E 1 43 ? 7.05266 44.49418 78.15464 1.000 8.95302 35 VAL E CA 1
ATOM 7489 C C . VAL E 1 43 ? 5.52991 44.54056 78.04507 1.000 9.74168 35 VAL E C 1
ATOM 7490 O O . VAL E 1 43 ? 4.90132 45.51717 78.44183 1.000 10.37326 35 VAL E O 1
ATOM 7494 N N . ASN E 1 44 ? 4.92617 43.50632 77.45451 1.000 7.71136 36 ASN E N 1
ATOM 7495 C CA . ASN E 1 44 ? 3.48694 43.47992 77.25176 1.000 8.40210 36 ASN E CA 1
ATOM 7496 C C . ASN E 1 44 ? 2.78644 42.87978 78.46461 1.000 9.55670 36 ASN E C 1
ATOM 7497 O O . ASN E 1 44 ? 3.28996 41.95572 79.10686 1.000 9.87151 36 ASN E O 1
ATOM 7502 N N . TYR E 1 45 ? 1.63173 43.44555 78.79063 1.000 9.23756 37 TYR E N 1
ATOM 7503 C CA . TYR E 1 45 ? 0.74300 42.92313 79.81204 1.000 9.58223 37 TYR E CA 1
ATOM 7504 C C . TYR E 1 45 ? -0.67249 42.92305 79.26389 1.000 10.09289 37 TYR E C 1
ATOM 7505 O O . TYR E 1 45 ? -0.99032 43.61309 78.28272 1.000 9.93390 37 TYR E O 1
ATOM 7514 N N . ALA E 1 46 ? -1.54083 42.16491 79.92997 1.000 10.20618 38 ALA E N 1
ATOM 7515 C CA . ALA E 1 46 ? -2.96541 42.18710 79.62094 1.000 10.01459 38 ALA E CA 1
ATOM 7516 C C . ALA E 1 46 ? -3.73264 42.77999 80.79560 1.000 9.94149 38 ALA E C 1
ATOM 7517 O O . ALA E 1 46 ? -4.15042 43.93981 80.73734 1.000 14.70885 38 ALA E O 1
ATOM 7519 N N . SER E 1 47 ? -3.88297 42.03344 81.88111 1.000 10.47402 39 SER E N 1
ATOM 7520 C CA . SER E 1 47 ? -4.62438 42.50823 83.03938 1.000 10.73690 39 SER E CA 1
ATOM 7521 C C . SER E 1 47 ? -3.77645 43.24192 84.06651 1.000 12.40735 39 SER E C 1
ATOM 7522 O O . SER E 1 47 ? -4.35080 43.90982 84.94125 1.000 14.08140 39 SER E O 1
ATOM 7525 N N . SER E 1 48 ? -2.44727 43.13940 84.02122 1.000 10.18383 40 SER E N 1
ATOM 7526 C CA . SER E 1 48 ? -1.63315 43.68853 85.11077 1.000 10.83435 40 SER E CA 1
ATOM 7527 C C . SER E 1 48 ? -0.60820 44.71562 84.62928 1.000 10.46929 40 SER E C 1
ATOM 7528 O O . SER E 1 48 ? 0.56542 44.40185 84.40806 1.000 11.03443 40 SER E O 1
ATOM 7531 N N . LYS E 1 49 ? -1.05029 45.96792 84.52052 1.000 10.92244 41 LYS E N 1
ATOM 7532 C CA . LYS E 1 49 ? -0.11158 47.07147 84.30739 1.000 10.76394 41 LYS E CA 1
ATOM 7533 C C . LYS E 1 49 ? 0.91634 47.13768 85.42479 1.000 13.16638 41 LYS E C 1
ATOM 7534 O O . LYS E 1 49 ? 2.09458 47.43375 85.17656 1.000 13.07248 41 LYS E O 1
ATOM 7540 N N . ALA E 1 50 ? 0.49186 46.86718 86.66798 1.000 14.33807 42 ALA E N 1
ATOM 7541 C CA . ALA E 1 50 ? 1.42640 46.94795 87.78890 1.000 11.85555 42 ALA E CA 1
ATOM 7542 C C . ALA E 1 50 ? 2.56696 45.95125 87.63737 1.000 13.78639 42 ALA E C 1
ATOM 7543 O O . ALA E 1 50 ? 3.72874 46.27590 87.92026 1.000 13.74412 42 ALA E O 1
ATOM 7545 N N . GLY E 1 51 ? 2.26215 44.73848 87.17453 1.000 13.67885 43 GLY E N 1
ATOM 7546 C CA . GLY E 1 51 ? 3.32111 43.76684 86.94940 1.000 11.97187 43 GLY E CA 1
ATOM 7547 C C . GLY E 1 51 ? 4.31065 44.23354 85.90108 1.000 13.88127 43 GLY E C 1
ATOM 7548 O O . GLY E 1 51 ? 5.53237 44.14755 86.08506 1.000 12.28309 43 GLY E O 1
ATOM 7549 N N . ALA E 1 52 ? 3.79214 44.72013 84.76726 1.000 10.38042 44 ALA E N 1
ATOM 7550 C CA . ALA E 1 52 ? 4.66806 45.20304 83.70869 1.000 10.81677 44 ALA E CA 1
ATOM 7551 C C . ALA E 1 52 ? 5.50317 46.38112 84.18203 1.000 11.43342 44 ALA E C 1
ATOM 7552 O O . ALA E 1 52 ? 6.69728 46.47674 83.85828 1.000 11.75911 44 ALA E O 1
ATOM 7554 N N . ASP E 1 53 ? 4.89209 47.30700 84.92167 1.000 11.78026 45 ASP E N 1
ATOM 7555 C CA . ASP E 1 53 ? 5.65172 48.45912 85.40273 1.000 11.19645 45 ASP E CA 1
ATOM 7556 C C . ASP E 1 53 ? 6.77452 48.02123 86.34143 1.000 13.76801 45 ASP E C 1
ATOM 7557 O O . ASP E 1 53 ? 7.86478 48.61047 86.34065 1.000 13.85976 45 ASP E O 1
ATOM 7562 N N . ALA E 1 54 ? 6.52547 46.99796 87.16062 1.000 13.94377 46 ALA E N 1
ATOM 7563 C CA . ALA E 1 54 ? 7.56707 46.49869 88.05573 1.000 13.17594 46 ALA E CA 1
ATOM 7564 C C . ALA E 1 54 ? 8.72707 45.90981 87.26504 1.000 10.87946 46 ALA E C 1
ATOM 7565 O O . ALA E 1 54 ? 9.89608 46.09679 87.63024 1.000 14.44082 46 ALA E O 1
ATOM 7567 N N . VAL E 1 55 ? 8.41883 45.18399 86.18989 1.000 12.86164 47 VAL E N 1
ATOM 7568 C CA . VAL E 1 55 ? 9.45905 44.60828 85.33368 1.000 13.49916 47 VAL E CA 1
ATOM 7569 C C . VAL E 1 55 ? 10.24097 45.70787 84.62855 1.000 13.39527 47 VAL E C 1
ATOM 7570 O O . VAL E 1 55 ? 11.47978 45.68819 84.59386 1.000 13.05664 47 VAL E O 1
ATOM 7574 N N . VAL E 1 56 ? 9.53527 46.67382 84.03906 1.000 12.50396 48 VAL E N 1
ATOM 7575 C CA . VAL E 1 56 ? 10.22173 47.79523 83.40793 1.000 13.70955 48 VAL E CA 1
ATOM 7576 C C . VAL E 1 56 ? 11.10921 48.51120 84.41774 1.000 14.30230 48 VAL E C 1
ATOM 7577 O O . VAL E 1 56 ? 12.25426 48.86397 84.11671 1.000 14.51559 48 VAL E O 1
ATOM 7581 N N A SER E 1 57 ? 10.60016 48.72337 85.63867 0.616 13.29464 49 SER E N 1
ATOM 7582 N N B SER E 1 57 ? 10.60272 48.71583 85.63993 0.384 13.34527 49 SER E N 1
ATOM 7583 C CA A SER E 1 57 ? 11.39510 49.39291 86.66267 0.616 15.18389 49 SER E CA 1
ATOM 7584 C CA B SER E 1 57 ? 11.38980 49.39644 86.66340 0.384 15.20731 49 SER E CA 1
ATOM 7585 C C A SER E 1 57 ? 12.64179 48.59181 87.00798 0.616 15.86580 49 SER E C 1
ATOM 7586 C C B SER E 1 57 ? 12.63307 48.59594 87.03191 0.384 15.87113 49 SER E C 1
ATOM 7587 O O A SER E 1 57 ? 13.72358 49.16229 87.18934 0.616 17.53706 49 SER E O 1
ATOM 7588 O O B SER E 1 57 ? 13.70568 49.17076 87.25072 0.384 17.54347 49 SER E O 1
ATOM 7593 N N . ALA E 1 58 ? 12.51250 47.26725 87.10363 1.000 14.70340 50 ALA E N 1
ATOM 7594 C CA . ALA E 1 58 ? 13.68325 46.44569 87.39135 1.000 16.92527 50 ALA E CA 1
ATOM 7595 C C . ALA E 1 58 ? 14.71076 46.57441 86.27639 1.000 17.85023 50 ALA E C 1
ATOM 7596 O O . ALA E 1 58 ? 15.92163 46.64735 86.52857 1.000 15.97797 50 ALA E O 1
ATOM 7598 N N . ILE E 1 59 ? 14.23854 46.62738 85.03368 1.000 15.18146 51 ILE E N 1
ATOM 7599 C CA . ILE E 1 59 ? 15.14808 46.72629 83.89930 1.000 12.97177 51 ILE E CA 1
ATOM 7600 C C . ILE E 1 59 ? 15.85619 48.07554 83.89408 1.000 15.85089 51 ILE E C 1
ATOM 7601 O O . ILE E 1 59 ? 17.07605 48.14577 83.70572 1.000 16.60326 51 ILE E O 1
ATOM 7606 N N . THR E 1 60 ? 15.11386 49.17295 84.11240 1.000 13.99058 52 THR E N 1
ATOM 7607 C CA . THR E 1 60 ? 15.76240 50.47992 84.01309 1.000 15.13013 52 THR E CA 1
ATOM 7608 C C . THR E 1 60 ? 16.66532 50.74582 85.20979 1.000 19.62270 52 THR E C 1
ATOM 7609 O O . THR E 1 60 ? 17.71701 51.38340 85.05952 1.000 20.99793 52 THR E O 1
ATOM 7613 N N . GLU E 1 61 ? 16.27986 50.28262 86.40658 1.000 18.46710 53 GLU E N 1
ATOM 7614 C CA . GLU E 1 61 ? 17.15872 50.45246 87.56413 1.000 20.33787 53 GLU E CA 1
ATOM 7615 C C . GLU E 1 61 ? 18.46876 49.69781 87.38398 1.000 19.88797 53 GLU E C 1
ATOM 7616 O O . GLU E 1 61 ? 19.50418 50.10850 87.93336 1.000 25.59503 53 GLU E O 1
ATOM 7618 N N . ALA E 1 62 ? 18.45339 48.61111 86.61591 1.000 20.46126 54 ALA E N 1
ATOM 7619 C CA . ALA E 1 62 ? 19.66018 47.86262 86.27838 1.000 20.68631 54 ALA E CA 1
ATOM 7620 C C . ALA E 1 62 ? 20.40260 48.44491 85.07874 1.000 21.16727 54 ALA E C 1
ATOM 7621 O O . ALA E 1 62 ? 21.36589 47.82846 84.60587 1.000 28.29223 54 ALA E O 1
ATOM 7623 N N . GLY E 1 63 ? 19.98495 49.60146 84.57709 1.000 24.09010 55 GLY E N 1
ATOM 7624 C CA . GLY E 1 63 ? 20.68865 50.26198 83.49837 1.000 20.53029 55 GLY E CA 1
ATOM 7625 C C . GLY E 1 63 ? 20.21151 49.93382 82.09798 1.000 20.27062 55 GLY E C 1
ATOM 7626 O O . GLY E 1 63 ? 20.85852 50.35291 81.12943 1.000 21.77397 55 GLY E O 1
ATOM 7627 N N . GLY E 1 64 ? 19.09642 49.22220 81.95144 1.000 16.32394 56 GLY E N 1
ATOM 7628 C CA . GLY E 1 64 ? 18.59541 48.85095 80.64674 1.000 16.59567 56 GLY E CA 1
ATOM 7629 C C . GLY E 1 64 ? 17.45648 49.75609 80.20091 1.000 18.01890 56 GLY E C 1
ATOM 7630 O O . GLY E 1 64 ? 17.08356 50.71923 80.87219 1.000 16.45202 56 GLY E O 1
ATOM 7631 N N . ARG E 1 65 ? 16.88283 49.41275 79.04678 1.000 15.63561 57 ARG E N 1
ATOM 7632 C CA . ARG E 1 65 ? 15.74792 50.14873 78.52336 1.000 14.07293 57 ARG E CA 1
ATOM 7633 C C . ARG E 1 65 ? 14.56260 49.22752 78.31014 1.000 12.67737 57 ARG E C 1
ATOM 7634 O O . ARG E 1 65 ? 14.69990 48.13145 77.75644 1.000 13.04340 57 ARG E O 1
ATOM 7642 N N . ALA E 1 66 ? 13.38775 49.69744 78.71267 1.000 13.81980 58 ALA E N 1
ATOM 7643 C CA . ALA E 1 66 ? 12.17546 48.91949 78.52023 1.000 11.14214 58 ALA E CA 1
ATOM 7644 C C . ALA E 1 66 ? 10.97855 49.85479 78.53871 1.000 11.81226 58 ALA E C 1
ATOM 7645 O O . ALA E 1 66 ? 11.04957 50.97337 79.05804 1.000 14.41444 58 ALA E O 1
ATOM 7647 N N . VAL E 1 67 ? 9.87196 49.37058 77.97391 1.000 11.03642 59 VAL E N 1
ATOM 7648 C CA . VAL E 1 67 ? 8.61514 50.11591 77.96461 1.000 13.55635 59 VAL E CA 1
ATOM 7649 C C . VAL E 1 67 ? 7.46046 49.12812 78.07050 1.000 12.36830 59 VAL E C 1
ATOM 7650 O O . VAL E 1 67 ? 7.48888 48.04663 77.47645 1.000 10.81847 59 VAL E O 1
ATOM 7654 N N . ALA E 1 68 ? 6.43201 49.51191 78.81209 1.000 12.38115 60 ALA E N 1
ATOM 7655 C CA . ALA E 1 68 ? 5.24580 48.67561 78.97778 1.000 11.21229 60 ALA E CA 1
ATOM 7656 C C . ALA E 1 68 ? 4.19826 49.00325 77.92026 1.000 12.86457 60 ALA E C 1
ATOM 7657 O O . ALA E 1 68 ? 4.04811 50.15844 77.51047 1.000 14.17586 60 ALA E O 1
ATOM 7659 N N . VAL E 1 69 ? 3.44399 47.98230 77.50858 1.000 10.73419 61 VAL E N 1
ATOM 7660 C CA . VAL E 1 69 ? 2.28596 48.20611 76.64213 1.000 12.24307 61 VAL E CA 1
ATOM 7661 C C . VAL E 1 69 ? 1.21831 47.17460 76.96668 1.000 10.98053 61 VAL E C 1
ATOM 7662 O O . VAL E 1 69 ? 1.49547 45.97545 77.01475 1.000 10.78157 61 VAL E O 1
ATOM 7666 N N . GLY E 1 70 ? -0.00995 47.64517 77.18542 1.000 10.73947 62 GLY E N 1
ATOM 7667 C CA . GLY E 1 70 ? -1.12821 46.75690 77.42059 1.000 12.68561 62 GLY E CA 1
ATOM 7668 C C . GLY E 1 70 ? -1.72979 46.31255 76.09967 1.000 11.56302 62 GLY E C 1
ATOM 7669 O O . GLY E 1 70 ? -1.90906 47.11224 75.18440 1.000 14.71787 62 GLY E O 1
ATOM 7670 N N . GLY E 1 71 ? -2.03526 45.02522 76.01589 1.000 9.61641 63 GLY E N 1
ATOM 7671 C CA . GLY E 1 71 ? -2.66901 44.50730 74.81417 1.000 10.09333 63 GLY E CA 1
ATOM 7672 C C . GLY E 1 71 ? -2.96031 43.03089 74.93887 1.000 8.63309 63 GLY E C 1
ATOM 7673 O O . GLY E 1 71 ? -2.15977 42.27840 75.49661 1.000 9.79716 63 GLY E O 1
ATOM 7674 N N . ASP E 1 72 ? -4.12632 42.62232 74.43656 1.000 9.16404 64 ASP E N 1
ATOM 7675 C CA . ASP E 1 72 ? -4.54510 41.22114 74.36775 1.000 9.00057 64 ASP E CA 1
ATOM 7676 C C . ASP E 1 72 ? -4.10365 40.65815 73.01707 1.000 8.82153 64 ASP E C 1
ATOM 7677 O O . ASP E 1 72 ? -4.60427 41.08304 71.96623 1.000 8.93650 64 ASP E O 1
ATOM 7682 N N . VAL E 1 73 ? -3.15984 39.70354 73.03674 1.000 8.08569 65 VAL E N 1
ATOM 7683 C CA . VAL E 1 73 ? -2.59251 39.18927 71.79431 1.000 9.30735 65 VAL E CA 1
ATOM 7684 C C . VAL E 1 73 ? -3.62717 38.51683 70.90873 1.000 7.53282 65 VAL E C 1
ATOM 7685 O O . VAL E 1 73 ? -3.39106 38.37149 69.70733 1.000 9.57304 65 VAL E O 1
ATOM 7689 N N . SER E 1 74 ? -4.76215 38.08386 71.46920 1.000 8.57316 66 SER E N 1
ATOM 7690 C CA . SER E 1 74 ? -5.80189 37.47018 70.64366 1.000 8.73286 66 SER E CA 1
ATOM 7691 C C . SER E 1 74 ? -6.62138 38.48623 69.87039 1.000 9.99943 66 SER E C 1
ATOM 7692 O O . SER E 1 74 ? -7.49103 38.08587 69.07400 1.000 12.07471 66 SER E O 1
ATOM 7695 N N . LYS E 1 75 ? -6.37132 39.77861 70.07191 1.000 8.80348 67 LYS E N 1
ATOM 7696 C CA . LYS E 1 75 ? -7.07450 40.84015 69.36325 1.000 10.52457 67 LYS E CA 1
ATOM 7697 C C . LYS E 1 75 ? -6.12044 41.46409 68.35320 1.000 10.21220 67 LYS E C 1
ATOM 7698 O O . LYS E 1 75 ? -5.08039 42.00845 68.73608 1.000 10.58692 67 LYS E O 1
ATOM 7704 N N . ALA E 1 76 ? -6.47130 41.39270 67.07283 1.000 10.39971 68 ALA E N 1
ATOM 7705 C CA . ALA E 1 76 ? -5.53735 41.81941 66.03469 1.000 12.28548 68 ALA E CA 1
ATOM 7706 C C . ALA E 1 76 ? -5.05808 43.24922 66.24886 1.000 11.54967 68 ALA E C 1
ATOM 7707 O O . ALA E 1 76 ? -3.87619 43.54891 66.03093 1.000 12.42317 68 ALA E O 1
ATOM 7709 N N . ALA E 1 77 ? -5.95347 44.14835 66.67665 1.000 10.64474 69 ALA E N 1
ATOM 7710 C CA . ALA E 1 77 ? -5.54322 45.53709 66.84152 1.000 11.07616 69 ALA E CA 1
ATOM 7711 C C . ALA E 1 77 ? -4.53968 45.67646 67.97300 1.000 10.82482 69 ALA E C 1
ATOM 7712 O O . ALA E 1 77 ? -3.65627 46.53931 67.91314 1.000 12.29766 69 ALA E O 1
ATOM 7714 N N . ASP E 1 78 ? -4.69182 44.87363 69.03296 1.000 11.60297 70 ASP E N 1
ATOM 7715 C CA . ASP E 1 78 ? -3.73397 44.93768 70.13537 1.000 9.94845 70 ASP E CA 1
ATOM 7716 C C . ASP E 1 78 ? -2.40277 44.32813 69.73796 1.000 9.61523 70 ASP E C 1
ATOM 7717 O O . ASP E 1 78 ? -1.34906 44.80447 70.17286 1.000 10.05293 70 ASP E O 1
ATOM 7722 N N . ALA E 1 79 ? -2.42674 43.22154 68.99461 1.000 9.90699 71 ALA E N 1
ATOM 7723 C CA . ALA E 1 79 ? -1.17102 42.62974 68.54054 1.000 11.47480 71 ALA E CA 1
ATOM 7724 C C . ALA E 1 79 ? -0.40084 43.62299 67.68525 1.000 10.79234 71 ALA E C 1
ATOM 7725 O O . ALA E 1 79 ? 0.82917 43.75768 67.81215 1.000 11.13300 71 ALA E O 1
ATOM 7727 N N . GLN E 1 80 ? -1.11803 44.35983 66.84150 1.000 11.16899 72 GLN E N 1
ATOM 7728 C CA . GLN E 1 80 ? -0.49385 45.39046 66.01970 1.000 11.15216 72 GLN E CA 1
ATOM 7729 C C . GLN E 1 80 ? 0.07034 46.50719 66.89103 1.000 13.70226 72 GLN E C 1
ATOM 7730 O O . GLN E 1 80 ? 1.17798 46.99633 66.64076 1.000 13.15139 72 GLN E O 1
ATOM 7736 N N . ARG E 1 81 ? -0.65579 46.89589 67.94189 1.000 12.30659 73 ARG E N 1
ATOM 7737 C CA . ARG E 1 81 ? -0.16397 47.95469 68.82168 1.000 13.24894 73 ARG E CA 1
ATOM 7738 C C . ARG E 1 81 ? 1.07082 47.52480 69.60925 1.000 9.79385 73 ARG E C 1
ATOM 7739 O O . ARG E 1 81 ? 1.96358 48.35440 69.84487 1.000 11.61709 73 ARG E O 1
ATOM 7747 N N . ILE E 1 82 ? 1.15677 46.25005 70.00556 1.000 11.20360 74 ILE E N 1
ATOM 7748 C CA . ILE E 1 82 ? 2.35753 45.76945 70.68363 1.000 9.45020 74 ILE E CA 1
ATOM 7749 C C . ILE E 1 82 ? 3.56558 45.92398 69.77504 1.000 10.93937 74 ILE E C 1
ATOM 7750 O O . ILE E 1 82 ? 4.61672 46.42703 70.19133 1.000 11.37768 74 ILE E O 1
ATOM 7755 N N . VAL E 1 83 ? 3.41490 45.53068 68.50411 1.000 9.17351 75 VAL E N 1
ATOM 7756 C CA . VAL E 1 83 ? 4.52774 45.63624 67.56485 1.000 9.50499 75 VAL E CA 1
ATOM 7757 C C . VAL E 1 83 ? 4.84336 47.09641 67.28728 1.000 12.00155 75 VAL E C 1
ATOM 7758 O O . VAL E 1 83 ? 6.01107 47.49810 67.27856 1.000 13.05070 75 VAL E O 1
ATOM 7762 N N . ASP E 1 84 ? 3.81436 47.92501 67.09751 1.000 11.24288 76 ASP E N 1
ATOM 7763 C CA . ASP E 1 84 ? 4.04784 49.34544 66.83937 1.000 12.70002 76 ASP E CA 1
ATOM 7764 C C . ASP E 1 84 ? 4.79322 50.01221 67.98957 1.000 12.97654 76 ASP E C 1
ATOM 7765 O O . ASP E 1 84 ? 5.56552 50.94918 67.76668 1.000 15.36899 76 ASP E O 1
ATOM 7770 N N . THR E 1 85 ? 4.59995 49.53000 69.21680 1.000 11.87329 77 THR E N 1
ATOM 7771 C CA . THR E 1 85 ? 5.30377 50.10962 70.35814 1.000 12.86852 77 THR E CA 1
ATOM 7772 C C . THR E 1 85 ? 6.80944 49.94328 70.22414 1.000 12.16300 77 THR E C 1
ATOM 7773 O O . THR E 1 85 ? 7.57797 50.83421 70.60864 1.000 14.08667 77 THR E O 1
ATOM 7777 N N . ALA E 1 86 ? 7.25547 48.79564 69.70406 1.000 11.24451 78 ALA E N 1
ATOM 7778 C CA . ALA E 1 86 ? 8.68466 48.60061 69.48444 1.000 11.30740 78 ALA E CA 1
ATOM 7779 C C . ALA E 1 86 ? 9.21727 49.59705 68.46564 1.000 12.97670 78 ALA E C 1
ATOM 7780 O O . ALA E 1 86 ? 10.27428 50.20727 68.67913 1.000 13.14000 78 ALA E O 1
ATOM 7782 N N . ILE E 1 87 ? 8.48820 49.79726 67.36403 1.000 11.84436 79 ILE E N 1
ATOM 7783 C CA . ILE E 1 87 ? 8.97155 50.68966 66.31683 1.000 14.86557 79 ILE E CA 1
ATOM 7784 C C . ILE E 1 87 ? 8.90980 52.13843 66.78729 1.000 15.94341 79 ILE E C 1
ATOM 7785 O O . ILE E 1 87 ? 9.84843 52.92385 66.56820 1.000 16.40149 79 ILE E O 1
ATOM 7790 N N . GLU E 1 88 ? 7.81835 52.50954 67.45926 1.000 13.36758 80 GLU E N 1
ATOM 7791 C CA . GLU E 1 88 ? 7.66620 53.88605 67.92786 1.000 16.37101 80 GLU E CA 1
ATOM 7792 C C . GLU E 1 88 ? 8.62200 54.22323 69.06562 1.000 15.56920 80 GLU E C 1
ATOM 7793 O O . GLU E 1 88 ? 8.97866 55.39653 69.24702 1.000 18.07423 80 GLU E O 1
ATOM 7799 N N . THR E 1 89 ? 9.02465 53.24543 69.86209 1.000 15.34358 81 THR E N 1
ATOM 7800 C CA . THR E 1 89 ? 9.90319 53.56837 70.98123 1.000 13.71520 81 THR E CA 1
ATOM 7801 C C . THR E 1 89 ? 11.37100 53.39628 70.63751 1.000 16.21374 81 THR E C 1
ATOM 7802 O O . THR E 1 89 ? 12.21083 54.21239 71.05118 1.000 16.23154 81 THR E O 1
ATOM 7806 N N . TYR E 1 90 ? 11.68898 52.37404 69.85248 1.000 13.58345 82 TYR E N 1
ATOM 7807 C CA . TYR E 1 90 ? 13.06965 52.02575 69.60116 1.000 13.19057 82 TYR E CA 1
ATOM 7808 C C . TYR E 1 90 ? 13.43699 51.93513 68.12555 1.000 13.97580 82 TYR E C 1
ATOM 7809 O O . TYR E 1 90 ? 14.60157 51.64647 67.82389 1.000 19.27091 82 TYR E O 1
ATOM 7818 N N . GLY E 1 91 ? 12.49410 52.16096 67.20746 1.000 16.40623 83 GLY E N 1
ATOM 7819 C CA . GLY E 1 91 ? 12.77344 52.26368 65.77996 1.000 14.54981 83 GLY E CA 1
ATOM 7820 C C . GLY E 1 91 ? 13.08508 50.96670 65.04815 1.000 17.22666 83 GLY E C 1
ATOM 7821 O O . GLY E 1 91 ? 13.39511 51.00282 63.84797 1.000 16.09144 83 GLY E O 1
ATOM 7822 N N . ARG E 1 92 ? 13.02618 49.82191 65.70943 1.000 14.08941 84 ARG E N 1
ATOM 7823 C CA . ARG E 1 92 ? 13.37948 48.57590 65.03849 1.000 13.50354 84 ARG E CA 1
ATOM 7824 C C . ARG E 1 92 ? 12.80640 47.43365 65.84900 1.000 10.96506 84 ARG E C 1
ATOM 7825 O O . ARG E 1 92 ? 12.34862 47.62254 66.97990 1.000 12.02002 84 ARG E O 1
ATOM 7833 N N . LEU E 1 93 ? 12.85427 46.23281 65.26528 1.000 10.37300 85 LEU E N 1
ATOM 7834 C CA . LEU E 1 93 ? 12.47505 45.02266 65.99100 1.000 10.63433 85 LEU E CA 1
ATOM 7835 C C . LEU E 1 93 ? 13.36876 43.88462 65.52348 1.000 10.45079 85 LEU E C 1
ATOM 7836 O O . LEU E 1 93 ? 13.54613 43.68616 64.31806 1.000 11.50210 85 LEU E O 1
ATOM 7841 N N . ASP E 1 94 ? 13.93253 43.15077 66.47407 1.000 9.92583 86 ASP E N 1
ATOM 7842 C CA . ASP E 1 94 ? 14.86297 42.05942 66.20112 1.000 9.34512 86 ASP E CA 1
ATOM 7843 C C . ASP E 1 94 ? 14.40639 40.72663 66.75420 1.000 8.96222 86 ASP E C 1
ATOM 7844 O O . ASP E 1 94 ? 14.68515 39.68226 66.15034 1.000 9.01145 86 ASP E O 1
ATOM 7849 N N . VAL E 1 95 ? 13.76729 40.72798 67.92699 1.000 8.69050 87 VAL E N 1
ATOM 7850 C CA . VAL E 1 95 ? 13.44501 39.50391 68.64673 1.000 8.41566 87 VAL E CA 1
ATOM 7851 C C . VAL E 1 95 ? 11.98500 39.57301 69.07403 1.000 10.36649 87 VAL E C 1
ATOM 7852 O O . VAL E 1 95 ? 11.56101 40.56591 69.67218 1.000 9.71742 87 VAL E O 1
ATOM 7856 N N . LEU E 1 96 ? 11.22129 38.52659 68.77093 1.000 7.69461 88 LEU E N 1
ATOM 7857 C CA . LEU E 1 96 ? 9.85187 38.40289 69.25965 1.000 7.36457 88 LEU E CA 1
ATOM 7858 C C . LEU E 1 96 ? 9.76868 37.13714 70.10021 1.000 7.19590 88 LEU E C 1
ATOM 7859 O O . LEU E 1 96 ? 10.08414 36.04766 69.59864 1.000 7.26485 88 LEU E O 1
ATOM 7864 N N . VAL E 1 97 ? 9.36884 37.27462 71.36818 1.000 8.63269 89 VAL E N 1
ATOM 7865 C CA . VAL E 1 97 ? 9.11813 36.11870 72.22840 1.000 7.06585 89 VAL E CA 1
ATOM 7866 C C . VAL E 1 97 ? 7.61378 36.02783 72.43376 1.000 8.19767 89 VAL E C 1
ATOM 7867 O O . VAL E 1 97 ? 7.02417 36.86496 73.12374 1.000 8.84832 89 VAL E O 1
ATOM 7871 N N . ASN E 1 98 ? 6.99269 35.02347 71.82011 1.000 6.53257 90 ASN E N 1
ATOM 7872 C CA . ASN E 1 98 ? 5.56664 34.73736 71.99186 1.000 6.31836 90 ASN E CA 1
ATOM 7873 C C . ASN E 1 98 ? 5.40784 33.89890 73.24175 1.000 6.32442 90 ASN E C 1
ATOM 7874 O O . ASN E 1 98 ? 5.41771 32.66477 73.19789 1.000 7.70202 90 ASN E O 1
ATOM 7879 N N . ASN E 1 99 ? 5.27047 34.59616 74.37129 1.000 6.51995 91 ASN E N 1
ATOM 7880 C CA . ASN E 1 99 ? 5.16910 33.95099 75.66595 1.000 7.23428 91 ASN E CA 1
ATOM 7881 C C . ASN E 1 99 ? 3.75369 33.92438 76.23743 1.000 8.20286 91 ASN E C 1
ATOM 7882 O O . ASN E 1 99 ? 3.41089 32.96618 76.93183 1.000 8.50856 91 ASN E O 1
ATOM 7887 N N . SER E 1 100 ? 2.92722 34.93799 75.96769 1.000 6.66377 92 SER E N 1
ATOM 7888 C CA . SER E 1 100 ? 1.58146 34.97996 76.52955 1.000 7.00885 92 SER E CA 1
ATOM 7889 C C . SER E 1 100 ? 0.87966 33.65459 76.31626 1.000 6.49480 92 SER E C 1
ATOM 7890 O O . SER E 1 100 ? 0.86391 33.11807 75.20425 1.000 9.22350 92 SER E O 1
ATOM 7893 N N . GLY E 1 101 ? 0.26619 33.15033 77.37796 1.000 6.97984 93 GLY E N 1
ATOM 7894 C CA . GLY E 1 101 ? -0.48167 31.91506 77.26336 1.000 9.06695 93 GLY E CA 1
ATOM 7895 C C . GLY E 1 101 ? -1.23107 31.66991 78.54667 1.000 8.48575 93 GLY E C 1
ATOM 7896 O O . GLY E 1 101 ? -0.88560 32.21227 79.60280 1.000 9.88168 93 GLY E O 1
ATOM 7897 N N . VAL E 1 102 ? -2.30037 30.88974 78.42768 1.000 6.76620 94 VAL E N 1
ATOM 7898 C CA . VAL E 1 102 ? -3.09299 30.48836 79.57848 1.000 7.48246 94 VAL E CA 1
ATOM 7899 C C . VAL E 1 102 ? -3.25317 28.97949 79.55087 1.000 7.48652 94 VAL E C 1
ATOM 7900 O O . VAL E 1 102 ? -3.10700 28.33840 78.51002 1.000 8.53881 94 VAL E O 1
ATOM 7904 N N . TYR E 1 103 ? -3.56727 28.40996 80.71869 1.000 8.71997 95 TYR E N 1
ATOM 7905 C CA . TYR E 1 103 ? -3.73540 26.96163 80.82129 1.000 7.88922 95 TYR E CA 1
ATOM 7906 C C . TYR E 1 103 ? -4.84795 26.64255 81.79625 1.000 7.65149 95 TYR E C 1
ATOM 7907 O O . TYR E 1 103 ? -4.89805 27.19247 82.89785 1.000 10.06212 95 TYR E O 1
ATOM 7916 N N . GLU E 1 104 ? -5.71623 25.72070 81.38914 1.000 8.17182 96 GLU E N 1
ATOM 7917 C CA . GLU E 1 104 ? -6.73261 25.17453 82.27118 1.000 8.78967 96 GLU E CA 1
ATOM 7918 C C . GLU E 1 104 ? -6.92595 23.73139 81.86614 1.000 7.95694 96 GLU E C 1
ATOM 7919 O O . GLU E 1 104 ? -7.10001 23.45013 80.67835 1.000 9.41824 96 GLU E O 1
ATOM 7925 N N . PHE E 1 105 ? -6.93971 22.83013 82.83911 1.000 11.77236 97 PHE E N 1
ATOM 7926 C CA . PHE E 1 105 ? -7.17559 21.42788 82.54142 1.000 9.91355 97 PHE E CA 1
ATOM 7927 C C . PHE E 1 105 ? -8.65780 21.13190 82.67656 1.000 12.00585 97 PHE E C 1
ATOM 7928 O O . PHE E 1 105 ? -9.36119 21.75138 83.48188 1.000 12.61020 97 PHE E O 1
ATOM 7936 N N . ALA E 1 106 ? -9.12649 20.16397 81.88688 1.000 9.37911 98 ALA E N 1
ATOM 7937 C CA . ALA E 1 106 ? -10.45582 19.57862 82.06521 1.000 8.57469 98 ALA E CA 1
ATOM 7938 C C . ALA E 1 106 ? -10.48613 18.24604 81.33887 1.000 8.97802 98 ALA E C 1
ATOM 7939 O O . ALA E 1 106 ? -10.04839 18.16158 80.18516 1.000 9.27070 98 ALA E O 1
ATOM 7941 N N . PRO E 1 107 ? -11.01194 17.20022 81.96585 1.000 9.15423 99 PRO E N 1
ATOM 7942 C CA . PRO E 1 107 ? -11.22601 15.94437 81.24145 1.000 9.12129 99 PRO E CA 1
ATOM 7943 C C . PRO E 1 107 ? -12.18372 16.14682 80.07992 1.000 10.14546 99 PRO E C 1
ATOM 7944 O O . PRO E 1 107 ? -12.97195 17.09835 80.05089 1.000 11.52442 99 PRO E O 1
ATOM 7948 N N . ILE E 1 108 ? -12.14018 15.19725 79.14348 1.000 9.44146 100 ILE E N 1
ATOM 7949 C CA . ILE E 1 108 ? -12.90094 15.32911 77.90257 1.000 9.59434 100 ILE E CA 1
ATOM 7950 C C . ILE E 1 108 ? -14.37995 15.60309 78.17349 1.000 12.42169 100 ILE E C 1
ATOM 7951 O O . ILE E 1 108 ? -14.98786 16.42126 77.48907 1.000 11.82466 100 ILE E O 1
ATOM 7956 N N . GLU E 1 109 ? -14.97285 14.94949 79.18185 1.000 11.47246 101 GLU E N 1
ATOM 7957 C CA A GLU E 1 109 ? -16.39827 15.13407 79.46419 0.613 13.27106 101 GLU E CA 1
ATOM 7958 C CA B GLU E 1 109 ? -16.39806 15.13472 79.45626 0.387 13.27563 101 GLU E CA 1
ATOM 7959 C C . GLU E 1 109 ? -16.73256 16.54346 79.92850 1.000 11.36296 101 GLU E C 1
ATOM 7960 O O . GLU E 1 109 ? -17.88839 16.97346 79.78292 1.000 14.68037 101 GLU E O 1
ATOM 7971 N N . ALA E 1 110 ? -15.76912 17.26442 80.50178 1.000 10.38412 102 ALA E N 1
ATOM 7972 C CA . ALA E 1 110 ? -16.00411 18.57014 81.09112 1.000 10.18059 102 ALA E CA 1
ATOM 7973 C C . ALA E 1 110 ? -15.64547 19.72951 80.17788 1.000 11.17859 102 ALA E C 1
ATOM 7974 O O . ALA E 1 110 ? -15.87037 20.87879 80.56021 1.000 15.09512 102 ALA E O 1
ATOM 7976 N N . ILE E 1 111 ? -15.06535 19.47011 78.99941 1.000 9.06198 103 ILE E N 1
ATOM 7977 C CA . ILE E 1 111 ? -14.66687 20.56791 78.12530 1.000 8.76341 103 ILE E CA 1
ATOM 7978 C C . ILE E 1 111 ? -15.87627 21.38253 77.68067 1.000 11.12659 103 ILE E C 1
ATOM 7979 O O . ILE E 1 111 ? -16.87308 20.83719 77.18380 1.000 12.62840 103 ILE E O 1
ATOM 7984 N N . THR E 1 112 ? -15.79302 22.69997 77.84987 1.000 9.80741 104 THR E N 1
ATOM 7985 C CA . THR E 1 112 ? -16.81266 23.63063 77.37046 1.000 10.25205 104 THR E CA 1
ATOM 7986 C C . THR E 1 112 ? -16.26141 24.41254 76.19583 1.000 11.29900 104 THR E C 1
ATOM 7987 O O . THR E 1 112 ? -15.05489 24.45826 75.97366 1.000 10.24875 104 THR E O 1
ATOM 7991 N N . GLU E 1 113 ? -17.16638 25.07352 75.46973 1.000 10.90799 105 GLU E N 1
ATOM 7992 C CA . GLU E 1 113 ? -16.73308 25.91939 74.35953 1.000 9.80231 105 GLU E CA 1
ATOM 7993 C C . GLU E 1 113 ? -15.82569 27.04721 74.85431 1.000 10.92203 105 GLU E C 1
ATOM 7994 O O . GLU E 1 113 ? -14.80895 27.36386 74.22657 1.000 9.90741 105 GLU E O 1
ATOM 8000 N N . GLU E 1 114 ? -16.16698 27.65546 75.99238 1.000 11.16659 106 GLU E N 1
ATOM 8001 C CA . GLU E 1 114 ? -15.35312 28.76359 76.48649 1.000 11.47287 106 GLU E CA 1
ATOM 8002 C C . GLU E 1 114 ? -13.95368 28.29542 76.88234 1.000 11.38074 106 GLU E C 1
ATOM 8003 O O . GLU E 1 114 ? -12.95855 28.97894 76.62053 1.000 11.70496 106 GLU E O 1
ATOM 8009 N N . HIS E 1 115 ? -13.86565 27.13584 77.52813 1.000 9.31653 107 HIS E N 1
ATOM 8010 C CA . HIS E 1 115 ? -12.58523 26.55401 77.90960 1.000 8.86980 107 HIS E CA 1
ATOM 8011 C C . HIS E 1 115 ? -11.71547 26.31640 76.68207 1.000 8.81061 107 HIS E C 1
ATOM 8012 O O . HIS E 1 115 ? -10.50681 26.58304 76.69101 1.000 10.41608 107 HIS E O 1
ATOM 8019 N N . TYR E 1 116 ? -12.33450 25.87492 75.59095 1.000 8.63477 108 TYR E N 1
ATOM 8020 C CA . TYR E 1 116 ? -11.61088 25.62683 74.35042 1.000 7.57352 108 TYR E CA 1
ATOM 8021 C C . TYR E 1 116 ? -11.18909 26.93220 73.68548 1.000 7.53760 108 TYR E C 1
ATOM 8022 O O . TYR E 1 116 ? -10.00151 27.12326 73.36157 1.000 7.77718 108 TYR E O 1
ATOM 8031 N N . ARG E 1 117 ? -12.14851 27.84639 73.47028 1.000 7.99985 109 ARG E N 1
ATOM 8032 C CA . ARG E 1 117 ? -11.83703 29.05977 72.72445 1.000 8.08432 109 ARG E CA 1
ATOM 8033 C C . ARG E 1 117 ? -10.87309 29.96490 73.47885 1.000 7.83645 109 ARG E C 1
ATOM 8034 O O . ARG E 1 117 ? -9.98145 30.54225 72.86517 1.000 7.82850 109 ARG E O 1
ATOM 8042 N N . ARG E 1 118 ? -11.01490 30.10969 74.79861 1.000 9.89730 110 ARG E N 1
ATOM 8043 C CA A ARG E 1 118 ? -10.11836 31.00738 75.52401 0.561 9.15607 110 ARG E CA 1
ATOM 8044 C CA B ARG E 1 118 ? -10.11835 31.01747 75.50871 0.439 9.17408 110 ARG E CA 1
ATOM 8045 C C . ARG E 1 118 ? -8.67036 30.59239 75.33836 1.000 8.77116 110 ARG E C 1
ATOM 8046 O O . ARG E 1 118 ? -7.79274 31.43638 75.12358 1.000 9.17751 110 ARG E O 1
ATOM 8061 N N . GLN E 1 119 ? -8.40639 29.29625 75.42706 1.000 7.22054 111 GLN E N 1
ATOM 8062 C CA . GLN E 1 119 ? -7.03342 28.83239 75.34321 1.000 6.84648 111 GLN E CA 1
ATOM 8063 C C . GLN E 1 119 ? -6.52427 28.87468 73.90934 1.000 7.23307 111 GLN E C 1
ATOM 8064 O O . GLN E 1 119 ? -5.39763 29.33271 73.66981 1.000 7.06711 111 GLN E O 1
ATOM 8070 N N . PHE E 1 120 ? -7.33562 28.45140 72.93189 1.000 7.02176 112 PHE E N 1
ATOM 8071 C CA . PHE E 1 120 ? -6.82395 28.48888 71.56214 1.000 7.63475 112 PHE E CA 1
ATOM 8072 C C . PHE E 1 120 ? -6.68260 29.91419 71.05709 1.000 10.29985 112 PHE E C 1
ATOM 8073 O O . PHE E 1 120 ? -5.71599 30.21711 70.35062 1.000 8.01499 112 PHE E O 1
ATOM 8081 N N . ASP E 1 121 ? -7.58360 30.81089 71.45877 1.000 7.08399 113 ASP E N 1
ATOM 8082 C CA . ASP E 1 121 ? -7.51441 32.18602 70.97073 1.000 7.21713 113 ASP E CA 1
ATOM 8083 C C . ASP E 1 121 ? -6.24654 32.87092 71.45644 1.000 8.45797 113 ASP E C 1
ATOM 8084 O O . ASP E 1 121 ? -5.57340 33.57064 70.68606 1.000 8.67174 113 ASP E O 1
ATOM 8089 N N . THR E 1 122 ? -5.89375 32.67885 72.73245 1.000 7.26444 114 THR E N 1
ATOM 8090 C CA . THR E 1 122 ? -4.68340 33.30122 73.25599 1.000 6.64139 114 THR E CA 1
ATOM 8091 C C . THR E 1 122 ? -3.44747 32.56043 72.79049 1.000 8.17791 114 THR E C 1
ATOM 8092 O O . THR E 1 122 ? -2.49325 33.18406 72.30954 1.000 8.72031 114 THR E O 1
ATOM 8096 N N . ASN E 1 123 ? -3.44553 31.23449 72.96230 1.000 6.75468 115 ASN E N 1
ATOM 8097 C CA . ASN E 1 123 ? -2.20340 30.47597 72.82154 1.000 6.92058 115 ASN E CA 1
ATOM 8098 C C . ASN E 1 123 ? -1.84172 30.21221 71.38231 1.000 5.85274 115 ASN E C 1
ATOM 8099 O O . ASN E 1 123 ? -0.66773 29.94197 71.10426 1.000 7.61412 115 ASN E O 1
ATOM 8104 N N . VAL E 1 124 ? -2.81265 30.21160 70.46937 1.000 6.34546 116 VAL E N 1
ATOM 8105 C CA . VAL E 1 124 ? -2.54186 29.93504 69.06770 1.000 6.14470 116 VAL E CA 1
ATOM 8106 C C . VAL E 1 124 ? -2.79265 31.17035 68.21724 1.000 6.62569 116 VAL E C 1
ATOM 8107 O O . VAL E 1 124 ? -1.86976 31.69150 67.57755 1.000 7.54194 116 VAL E O 1
ATOM 8111 N N . PHE E 1 125 ? -4.03048 31.68069 68.21594 1.000 7.20131 117 PHE E N 1
ATOM 8112 C CA . PHE E 1 125 ? -4.28747 32.85510 67.38313 1.000 7.29788 117 PHE E CA 1
ATOM 8113 C C . PHE E 1 125 ? -3.41901 34.03794 67.81075 1.000 8.89086 117 PHE E C 1
ATOM 8114 O O . PHE E 1 125 ? -2.94184 34.80038 66.96035 1.000 8.96969 117 PHE E O 1
ATOM 8122 N N . GLY E 1 126 ? -3.16318 34.18207 69.11410 1.000 7.59892 118 GLY E N 1
ATOM 8123 C CA . GLY E 1 126 ? -2.31734 35.27911 69.56982 1.000 9.22555 118 GLY E CA 1
ATOM 8124 C C . GLY E 1 126 ? -0.89422 35.16879 69.06429 1.000 9.81095 118 GLY E C 1
ATOM 8125 O O . GLY E 1 126 ? -0.24369 36.18343 68.78186 1.000 9.43665 118 GLY E O 1
ATOM 8126 N N . VAL E 1 127 ? -0.37360 33.93895 68.98398 1.000 6.55673 119 VAL E N 1
ATOM 8127 C CA . VAL E 1 127 ? 0.95280 33.72642 68.40369 1.000 7.36208 119 VAL E CA 1
ATOM 8128 C C . VAL E 1 127 ? 0.95132 34.13058 66.93567 1.000 9.11389 119 VAL E C 1
ATOM 8129 O O . VAL E 1 127 ? 1.85502 34.83131 66.46031 1.000 9.20562 119 VAL E O 1
ATOM 8133 N N . LEU E 1 128 ? -0.06930 33.70232 66.19091 1.000 6.88670 120 LEU E N 1
ATOM 8134 C CA . LEU E 1 128 ? -0.12608 34.02986 64.77511 1.000 7.63119 120 LEU E CA 1
ATOM 8135 C C . LEU E 1 128 ? -0.29259 35.52944 64.55405 1.000 10.09897 120 LEU E C 1
ATOM 8136 O O . LEU E 1 128 ? 0.40047 36.11590 63.71468 1.000 8.88139 120 LEU E O 1
ATOM 8141 N N . LEU E 1 129 ? -1.20522 36.17148 65.29859 1.000 7.48573 121 LEU E N 1
ATOM 8142 C CA . LEU E 1 129 ? -1.43533 37.60716 65.09448 1.000 8.99634 121 LEU E CA 1
ATOM 8143 C C . LEU E 1 129 ? -0.19650 38.41878 65.42563 1.000 9.61114 121 LEU E C 1
ATOM 8144 O O . LEU E 1 129 ? 0.12409 39.37055 64.71280 1.000 9.07515 121 LEU E O 1
ATOM 8149 N N . THR E 1 130 ? 0.47667 38.10230 66.54189 1.000 9.35574 122 THR E N 1
ATOM 8150 C CA . THR E 1 130 ? 1.63847 38.90724 66.91604 1.000 8.48626 122 THR E CA 1
ATOM 8151 C C . THR E 1 130 ? 2.80016 38.67327 65.95402 1.000 8.42452 122 THR E C 1
ATOM 8152 O O . THR E 1 130 ? 3.47397 39.62693 65.54528 1.000 8.98873 122 THR E O 1
ATOM 8156 N N . THR E 1 131 ? 3.00347 37.42177 65.53563 1.000 7.63774 123 THR E N 1
ATOM 8157 C CA . THR E 1 131 ? 4.04281 37.12692 64.55724 1.000 8.32083 123 THR E CA 1
ATOM 8158 C C . THR E 1 131 ? 3.73677 37.79958 63.22325 1.000 8.59461 123 THR E C 1
ATOM 8159 O O . THR E 1 131 ? 4.62176 38.37523 62.59052 1.000 8.64911 123 THR E O 1
ATOM 8163 N N . GLN E 1 132 ? 2.48085 37.74457 62.78588 1.000 8.46626 124 GLN E N 1
ATOM 8164 C CA . GLN E 1 132 ? 2.09257 38.37894 61.52768 1.000 8.73365 124 GLN E CA 1
ATOM 8165 C C . GLN E 1 132 ? 2.36854 39.88295 61.53985 1.000 9.33910 124 GLN E C 1
ATOM 8166 O O . GLN E 1 132 ? 2.82533 40.44857 60.53472 1.000 11.59546 124 GLN E O 1
ATOM 8172 N N . ALA E 1 133 ? 2.08135 40.55010 62.66099 1.000 8.95639 125 ALA E N 1
ATOM 8173 C CA . ALA E 1 133 ? 2.38078 41.97616 62.74323 1.000 9.11115 125 ALA E CA 1
ATOM 8174 C C . ALA E 1 133 ? 3.88106 42.23696 62.81494 1.000 10.22216 125 ALA E C 1
ATOM 8175 O O . ALA E 1 133 ? 4.36808 43.23833 62.26220 1.000 11.43692 125 ALA E O 1
ATOM 8177 N N . ALA E 1 134 ? 4.63097 41.34038 63.44781 1.000 10.32241 126 ALA E N 1
ATOM 8178 C CA . ALA E 1 134 ? 6.06025 41.56438 63.63361 1.000 9.31248 126 ALA E CA 1
ATOM 8179 C C . ALA E 1 134 ? 6.85402 41.35442 62.35531 1.000 12.61039 126 ALA E C 1
ATOM 8180 O O . ALA E 1 134 ? 7.87522 42.02269 62.15812 1.000 11.01709 126 ALA E O 1
ATOM 8182 N N . VAL E 1 135 ? 6.41502 40.44663 61.47820 1.000 10.85057 127 VAL E N 1
ATOM 8183 C CA A VAL E 1 135 ? 7.31120 39.96223 60.43434 0.524 10.77984 127 VAL E CA 1
ATOM 8184 C CA B VAL E 1 135 ? 7.32352 39.97109 60.43335 0.476 10.78647 127 VAL E CA 1
ATOM 8185 C C . VAL E 1 135 ? 7.67393 41.06745 59.44689 1.000 15.12394 127 VAL E C 1
ATOM 8186 O O . VAL E 1 135 ? 8.75787 41.03375 58.85827 1.000 15.51269 127 VAL E O 1
ATOM 8193 N N . LYS E 1 136 ? 6.79012 42.06300 59.25423 1.000 16.00141 128 LYS E N 1
ATOM 8194 C CA . LYS E 1 136 ? 7.12472 43.17216 58.35658 1.000 19.96675 128 LYS E CA 1
ATOM 8195 C C . LYS E 1 136 ? 8.41911 43.84385 58.77278 1.000 22.90408 128 LYS E C 1
ATOM 8196 O O . LYS E 1 136 ? 9.14656 44.38389 57.92666 1.000 24.50979 128 LYS E O 1
ATOM 8198 N N . HIS E 1 137 ? 8.72426 43.82082 60.06629 1.000 16.12567 129 HIS E N 1
ATOM 8199 C CA . HIS E 1 137 ? 9.84771 44.56610 60.60666 1.000 13.54869 129 HIS E CA 1
ATOM 8200 C C . HIS E 1 137 ? 11.07693 43.71698 60.83479 1.000 14.30618 129 HIS E C 1
ATOM 8201 O O . HIS E 1 137 ? 12.10896 44.24480 61.27401 1.000 15.52888 129 HIS E O 1
ATOM 8208 N N . LEU E 1 138 ? 11.00333 42.42690 60.53393 1.000 14.44943 130 LEU E N 1
ATOM 8209 C CA . LEU E 1 138 ? 12.05647 41.48895 60.86293 1.000 13.24073 130 LEU E CA 1
ATOM 8210 C C . LEU E 1 138 ? 12.93744 41.29102 59.64905 1.000 17.58571 130 LEU E C 1
ATOM 8211 O O . LEU E 1 138 ? 12.43312 41.11083 58.52985 1.000 21.25992 130 LEU E O 1
ATOM 8216 N N . GLY E 1 139 ? 14.24086 41.35195 59.87040 1.000 17.70063 131 GLY E N 1
ATOM 8217 C CA . GLY E 1 139 ? 15.18854 41.19822 58.78575 1.000 20.30650 131 GLY E CA 1
ATOM 8218 C C . GLY E 1 139 ? 16.14384 40.06589 59.07237 1.000 15.07173 131 GLY E C 1
ATOM 8219 O O . GLY E 1 139 ? 15.93664 39.29278 60.01795 1.000 11.65148 131 GLY E O 1
ATOM 8220 N N . GLU E 1 140 ? 17.21027 39.96540 58.28040 1.000 14.97496 132 GLU E N 1
ATOM 8221 C CA A GLU E 1 140 ? 18.15158 38.86709 58.44048 0.638 15.48859 132 GLU E CA 1
ATOM 8222 C CA B GLU E 1 140 ? 18.15630 38.86918 58.43820 0.362 15.50944 132 GLU E CA 1
ATOM 8223 C C . GLU E 1 140 ? 18.72820 38.86790 59.84941 1.000 17.20464 132 GLU E C 1
ATOM 8224 O O . GLU E 1 140 ? 19.13141 39.91228 60.36895 1.000 16.89119 132 GLU E O 1
ATOM 8235 N N . GLY E 1 141 ? 18.74450 37.69116 60.47516 1.000 13.15597 133 GLY E N 1
ATOM 8236 C CA . GLY E 1 141 ? 19.25662 37.54932 61.81734 1.000 14.17444 133 GLY E CA 1
ATOM 8237 C C . GLY E 1 141 ? 18.22739 37.73918 62.90951 1.000 12.07934 133 GLY E C 1
ATOM 8238 O O . GLY E 1 141 ? 18.54269 37.51422 64.08423 1.000 13.69595 133 GLY E O 1
ATOM 8239 N N . ALA E 1 142 ? 17.00905 38.14510 62.56845 1.000 10.13669 134 ALA E N 1
ATOM 8240 C CA . ALA E 1 142 ? 15.96300 38.22062 63.58100 1.000 7.51116 134 ALA E CA 1
ATOM 8241 C C . ALA E 1 142 ? 15.65404 36.83714 64.14366 1.000 10.82754 134 ALA E C 1
ATOM 8242 O O . ALA E 1 142 ? 15.93165 35.80871 63.51318 1.000 9.27617 134 ALA E O 1
ATOM 8244 N N . SER E 1 143 ? 15.05103 36.81605 65.34002 1.000 8.33146 135 SER E N 1
ATOM 8245 C CA . SER E 1 143 ? 14.79135 35.56495 66.06243 1.000 6.67088 135 SER E CA 1
ATOM 8246 C C . SER E 1 143 ? 13.40965 35.60875 66.68623 1.000 9.72607 135 SER E C 1
ATOM 8247 O O . SER E 1 143 ? 13.12033 36.50515 67.48824 1.000 8.99520 135 SER E O 1
ATOM 8250 N N . ILE E 1 144 ? 12.55892 34.64509 66.31376 1.000 6.69213 136 ILE E N 1
ATOM 8251 C CA . ILE E 1 144 ? 11.23820 34.47206 66.89875 1.000 6.24543 136 ILE E CA 1
ATOM 8252 C C . ILE E 1 144 ? 11.30730 33.26465 67.81541 1.000 7.65147 136 ILE E C 1
ATOM 8253 O O . ILE E 1 144 ? 11.75982 32.19566 67.38870 1.000 7.57303 136 ILE E O 1
ATOM 8258 N N . ILE E 1 145 ? 10.87605 33.43281 69.06890 1.000 6.33462 137 ILE E N 1
ATOM 8259 C CA . ILE E 1 145 ? 10.93518 32.36773 70.07224 1.000 5.94095 137 ILE E CA 1
ATOM 8260 C C . ILE E 1 145 ? 9.52670 32.13567 70.57833 1.000 5.86269 137 ILE E C 1
ATOM 8261 O O . ILE E 1 145 ? 8.92082 33.04298 71.16369 1.000 8.40610 137 ILE E O 1
ATOM 8266 N N . ASN E 1 146 ? 8.98444 30.94570 70.32079 1.000 5.17727 138 ASN E N 1
ATOM 8267 C CA . ASN E 1 146 ? 7.63289 30.59949 70.76460 1.000 5.22436 138 ASN E CA 1
ATOM 8268 C C . ASN E 1 146 ? 7.73973 29.79358 72.05193 1.000 6.86016 138 ASN E C 1
ATOM 8269 O O . ASN E 1 146 ? 8.49059 28.81718 72.10049 1.000 7.39381 138 ASN E O 1
ATOM 8274 N N . ILE E 1 147 ? 7.01783 30.20493 73.09871 1.000 6.50353 139 ILE E N 1
ATOM 8275 C CA . ILE E 1 147 ? 6.98679 29.42419 74.33057 1.000 6.58199 139 ILE E CA 1
ATOM 8276 C C . ILE E 1 147 ? 5.86745 28.40421 74.20347 1.000 6.18738 139 ILE E C 1
ATOM 8277 O O . ILE E 1 147 ? 4.68358 28.75197 74.24372 1.000 6.78665 139 ILE E O 1
ATOM 8282 N N . SER E 1 148 ? 6.25507 27.15001 74.01973 1.000 6.20935 140 SER E N 1
ATOM 8283 C CA . SER E 1 148 ? 5.32940 26.03205 73.91808 1.000 6.54938 140 SER E CA 1
ATOM 8284 C C . SER E 1 148 ? 5.22691 25.36602 75.29264 1.000 7.15390 140 SER E C 1
ATOM 8285 O O . SER E 1 148 ? 5.03982 26.09883 76.27778 1.000 6.99651 140 SER E O 1
ATOM 8288 N N . SER E 1 149 ? 5.35786 24.04020 75.41189 1.000 6.52555 141 SER E N 1
ATOM 8289 C CA . SER E 1 149 ? 5.28154 23.32898 76.68661 1.000 6.43471 141 SER E CA 1
ATOM 8290 C C . SER E 1 149 ? 5.72552 21.89265 76.48015 1.000 6.03290 141 SER E C 1
ATOM 8291 O O . SER E 1 149 ? 5.46774 21.30454 75.42529 1.000 6.41168 141 SER E O 1
ATOM 8294 N N . VAL E 1 150 ? 6.36047 21.32424 77.50812 1.000 5.52124 142 VAL E N 1
ATOM 8295 C CA . VAL E 1 150 ? 6.65961 19.90099 77.52518 1.000 7.19383 142 VAL E CA 1
ATOM 8296 C C . VAL E 1 150 ? 5.39981 19.05073 77.42613 1.000 7.79599 142 VAL E C 1
ATOM 8297 O O . VAL E 1 150 ? 5.50942 17.85733 77.15148 1.000 7.90282 142 VAL E O 1
ATOM 8301 N N . VAL E 1 151 ? 4.19624 19.61242 77.63708 1.000 8.24557 143 VAL E N 1
ATOM 8302 C CA . VAL E 1 151 ? 3.02779 18.75397 77.46326 1.000 5.66946 143 VAL E CA 1
ATOM 8303 C C . VAL E 1 151 ? 2.91199 18.23235 76.03424 1.000 6.34465 143 VAL E C 1
ATOM 8304 O O . VAL E 1 151 ? 2.18769 17.25938 75.81265 1.000 7.49661 143 VAL E O 1
ATOM 8308 N N . THR E 1 152 ? 3.59721 18.83281 75.04782 1.000 6.78504 144 THR E N 1
ATOM 8309 C CA . THR E 1 152 ? 3.52489 18.21071 73.72522 1.000 6.91797 144 THR E CA 1
ATOM 8310 C C . THR E 1 152 ? 4.28090 16.88693 73.66816 1.000 9.01166 144 THR E C 1
ATOM 8311 O O . THR E 1 152 ? 4.01611 16.08379 72.76806 1.000 10.44987 144 THR E O 1
ATOM 8315 N N . SER E 1 153 ? 5.19963 16.64116 74.60333 1.000 7.98916 145 SER E N 1
ATOM 8316 C CA . SER E 1 153 ? 5.85469 15.34524 74.76657 1.000 8.65503 145 SER E CA 1
ATOM 8317 C C . SER E 1 153 ? 5.12806 14.44156 75.75221 1.000 10.09117 145 SER E C 1
ATOM 8318 O O . SER E 1 153 ? 4.97340 13.24296 75.49422 1.000 11.61323 145 SER E O 1
ATOM 8321 N N . ILE E 1 154 ? 4.67501 14.97057 76.88871 1.000 8.54172 146 ILE E N 1
ATOM 8322 C CA . ILE E 1 154 ? 4.15135 14.08913 77.92805 1.000 6.64520 146 ILE E CA 1
ATOM 8323 C C . ILE E 1 154 ? 2.62111 14.05222 77.98578 1.000 9.60023 146 ILE E C 1
ATOM 8324 O O . ILE E 1 154 ? 2.07113 13.22756 78.73314 1.000 11.39075 146 ILE E O 1
ATOM 8329 N N . THR E 1 155 ? 1.92552 14.91239 77.23495 1.000 8.35752 147 THR E N 1
ATOM 8330 C CA . THR E 1 155 ? 0.46739 14.91440 77.02030 1.000 7.49352 147 THR E CA 1
ATOM 8331 C C . THR E 1 155 ? -0.33578 14.41533 78.21965 1.000 9.12191 147 THR E C 1
ATOM 8332 O O . THR E 1 155 ? -0.96427 13.34761 78.14169 1.000 10.69678 147 THR E O 1
ATOM 8336 N N . PRO E 1 156 ? -0.37805 15.17527 79.32420 1.000 9.76705 148 PRO E N 1
ATOM 8337 C CA . PRO E 1 156 ? -1.01129 14.66121 80.55303 1.000 8.92258 148 PRO E CA 1
ATOM 8338 C C . PRO E 1 156 ? -2.50862 14.46739 80.39893 1.000 8.68242 148 PRO E C 1
ATOM 8339 O O . PRO E 1 156 ? -3.18178 15.22346 79.67427 1.000 9.20521 148 PRO E O 1
ATOM 8343 N N . PRO E 1 157 ? -3.08576 13.49537 81.10360 1.000 8.86926 149 PRO E N 1
ATOM 8344 C CA . PRO E 1 157 ? -4.54972 13.38515 81.13692 1.000 8.75656 149 PRO E CA 1
ATOM 8345 C C . PRO E 1 157 ? -5.17549 14.69825 81.57642 1.000 10.67481 149 PRO E C 1
ATOM 8346 O O . PRO E 1 157 ? -4.59983 15.44783 82.37032 1.000 10.41420 149 PRO E O 1
ATOM 8350 N N . ALA E 1 158 ? -6.38067 14.94116 81.05684 1.000 8.85837 150 ALA E N 1
ATOM 8351 C CA . ALA E 1 158 ? -7.20315 16.10679 81.35016 1.000 8.23238 150 ALA E CA 1
ATOM 8352 C C . ALA E 1 158 ? -6.58294 17.39054 80.83347 1.000 10.19611 150 ALA E C 1
ATOM 8353 O O . ALA E 1 158 ? -6.97612 18.48708 81.23740 1.000 10.71914 150 ALA E O 1
ATOM 8355 N N . SER E 1 159 ? -5.68071 17.29802 79.85592 1.000 6.53144 151 SER E N 1
ATOM 8356 C CA . SER E 1 159 ? -5.13339 18.50545 79.24448 1.000 7.19446 151 SER E CA 1
ATOM 8357 C C . SER E 1 159 ? -5.38364 18.57711 77.73893 1.000 6.14587 151 SER E C 1
ATOM 8358 O O . SER E 1 159 ? -4.58184 19.17008 77.01267 1.000 7.01899 151 SER E O 1
ATOM 8361 N N . ALA E 1 160 ? -6.49225 18.01795 77.23785 1.000 6.24230 152 ALA E N 1
ATOM 8362 C CA . ALA E 1 160 ? -6.62847 17.94101 75.78098 1.000 6.12370 152 ALA E CA 1
ATOM 8363 C C . ALA E 1 160 ? -6.59909 19.32521 75.12563 1.000 5.92975 152 ALA E C 1
ATOM 8364 O O . ALA E 1 160 ? -5.92958 19.51914 74.09871 1.000 6.83769 152 ALA E O 1
ATOM 8366 N N . VAL E 1 161 ? -7.29350 20.31450 75.70189 1.000 6.11891 153 VAL E N 1
ATOM 8367 C CA . VAL E 1 161 ? -7.30541 21.63368 75.07121 1.000 6.81795 153 VAL E CA 1
ATOM 8368 C C . VAL E 1 161 ? -5.93110 22.29195 75.17236 1.000 6.77699 153 VAL E C 1
ATOM 8369 O O . VAL E 1 161 ? -5.36184 22.72376 74.16072 1.000 6.85369 153 VAL E O 1
ATOM 8373 N N . TYR E 1 162 ? -5.37478 22.37677 76.38570 1.000 6.77598 154 TYR E N 1
ATOM 8374 C CA . TYR E 1 162 ? -4.09274 23.05418 76.55875 1.000 6.70425 154 TYR E CA 1
ATOM 8375 C C . TYR E 1 162 ? -2.98974 22.37359 75.75170 1.000 5.14303 154 TYR E C 1
ATOM 8376 O O . TYR E 1 162 ? -2.21585 23.03727 75.04958 1.000 5.95801 154 TYR E O 1
ATOM 8385 N N . SER E 1 163 ? -2.87149 21.04997 75.86761 1.000 6.65774 155 SER E N 1
ATOM 8386 C CA . SER E 1 163 ? -1.84721 20.36964 75.07793 1.000 6.59619 155 SER E CA 1
ATOM 8387 C C . SER E 1 163 ? -2.09862 20.54712 73.59415 1.000 6.70593 155 SER E C 1
ATOM 8388 O O . SER E 1 163 ? -1.15260 20.68994 72.81973 1.000 6.44935 155 SER E O 1
ATOM 8391 N N . GLY E 1 164 ? -3.36544 20.56730 73.18709 1.000 6.13495 156 GLY E N 1
ATOM 8392 C CA . GLY E 1 164 ? -3.67102 20.86881 71.80225 1.000 7.04309 156 GLY E CA 1
ATOM 8393 C C . GLY E 1 164 ? -3.09404 22.20430 71.37539 1.000 6.49054 156 GLY E C 1
ATOM 8394 O O . GLY E 1 164 ? -2.53284 22.33012 70.28214 1.000 6.90109 156 GLY E O 1
ATOM 8395 N N . THR E 1 165 ? -3.26011 23.24321 72.21332 1.000 6.80735 157 THR E N 1
ATOM 8396 C CA . THR E 1 165 ? -2.75490 24.54755 71.79697 1.000 6.04709 157 THR E CA 1
ATOM 8397 C C . THR E 1 165 ? -1.25553 24.49222 71.59853 1.000 5.69842 157 THR E C 1
ATOM 8398 O O . THR E 1 165 ? -0.72319 25.11764 70.67790 1.000 6.15812 157 THR E O 1
ATOM 8402 N N . LYS E 1 166 ? -0.56065 23.76672 72.46846 1.000 6.12052 158 LYS E N 1
ATOM 8403 C CA . LYS E 1 166 ? 0.88839 23.74985 72.39009 1.000 5.68842 158 LYS E CA 1
ATOM 8404 C C . LYS E 1 166 ? 1.36062 22.84087 71.26029 1.000 7.38618 158 LYS E C 1
ATOM 8405 O O . LYS E 1 166 ? 2.39590 23.12217 70.64996 1.000 6.69841 158 LYS E O 1
ATOM 8411 N N . GLY E 1 167 ? 0.61734 21.77038 70.93784 1.000 5.65644 159 GLY E N 1
ATOM 8412 C CA . GLY E 1 167 ? 0.92859 21.02895 69.71676 1.000 6.10468 159 GLY E CA 1
ATOM 8413 C C . GLY E 1 167 ? 0.81869 21.90811 68.48483 1.000 6.60364 159 GLY E C 1
ATOM 8414 O O . GLY E 1 167 ? 1.62191 21.80303 67.53999 1.000 5.98691 159 GLY E O 1
ATOM 8415 N N . ALA E 1 168 ? -0.18147 22.79261 68.47303 1.000 6.30791 160 ALA E N 1
ATOM 8416 C CA . ALA E 1 168 ? -0.30325 23.75042 67.38221 1.000 4.56717 160 ALA E CA 1
ATOM 8417 C C . ALA E 1 168 ? 0.89219 24.68400 67.35423 1.000 7.84563 160 ALA E C 1
ATOM 8418 O O . ALA E 1 168 ? 1.44360 24.94291 66.28325 1.000 6.08274 160 ALA E O 1
ATOM 8420 N N . VAL E 1 169 ? 1.33000 25.17381 68.52014 1.000 6.20696 161 VAL E N 1
ATOM 8421 C CA . VAL E 1 169 ? 2.49463 26.06510 68.53458 1.000 5.16205 161 VAL E CA 1
ATOM 8422 C C . VAL E 1 169 ? 3.73520 25.33834 68.02185 1.000 6.00923 161 VAL E C 1
ATOM 8423 O O . VAL E 1 169 ? 4.54747 25.92464 67.30589 1.000 5.78635 161 VAL E O 1
ATOM 8427 N N . ASP E 1 170 ? 3.90953 24.05575 68.37863 1.000 5.96818 162 ASP E N 1
ATOM 8428 C CA . ASP E 1 170 ? 5.06816 23.31735 67.88084 1.000 6.29453 162 ASP E CA 1
ATOM 8429 C C . ASP E 1 170 ? 5.05182 23.24759 66.36167 1.000 5.68302 162 ASP E C 1
ATOM 8430 O O . ASP E 1 170 ? 6.08404 23.44623 65.70490 1.000 6.21982 162 ASP E O 1
ATOM 8435 N N . ALA E 1 171 ? 3.88703 22.96989 65.78156 1.000 4.83972 163 ALA E N 1
ATOM 8436 C CA . ALA E 1 171 ? 3.82099 22.84352 64.33261 1.000 4.29098 163 ALA E CA 1
ATOM 8437 C C . ALA E 1 171 ? 4.01080 24.19697 63.65751 1.000 6.02365 163 ALA E C 1
ATOM 8438 O O . ALA E 1 171 ? 4.71168 24.29701 62.64534 1.000 6.66130 163 ALA E O 1
ATOM 8440 N N . ILE E 1 172 ? 3.42746 25.25777 64.22349 1.000 5.87720 164 ILE E N 1
ATOM 8441 C CA . ILE E 1 172 ? 3.59118 26.58754 63.64368 1.000 5.83882 164 ILE E CA 1
ATOM 8442 C C . ILE E 1 172 ? 5.05262 26.99769 63.66402 1.000 6.35312 164 ILE E C 1
ATOM 8443 O O . ILE E 1 172 ? 5.55259 27.63398 62.72669 1.000 5.71281 164 ILE E O 1
ATOM 8448 N N . THR E 1 173 ? 5.75261 26.65709 64.74790 1.000 5.62878 165 THR E N 1
ATOM 8449 C CA . THR E 1 173 ? 7.19286 26.89498 64.82721 1.000 6.31370 165 THR E CA 1
ATOM 8450 C C . THR E 1 173 ? 7.91624 26.24811 63.65519 1.000 5.69573 165 THR E C 1
ATOM 8451 O O . THR E 1 173 ? 8.73118 26.89258 62.97978 1.000 6.63835 165 THR E O 1
ATOM 8455 N N . GLY E 1 174 ? 7.59046 24.98581 63.35691 1.000 5.67069 166 GLY E N 1
ATOM 8456 C CA . GLY E 1 174 ? 8.25924 24.30694 62.25033 1.000 5.95792 166 GLY E CA 1
ATOM 8457 C C . GLY E 1 174 ? 7.92051 24.92241 60.90341 1.000 7.00568 166 GLY E C 1
ATOM 8458 O O . GLY E 1 174 ? 8.79356 25.09553 60.04564 1.000 6.65484 166 GLY E O 1
ATOM 8459 N N . VAL E 1 175 ? 6.64532 25.24322 60.69236 1.000 5.81318 167 VAL E N 1
ATOM 8460 C CA . VAL E 1 175 ? 6.23268 25.89342 59.44541 1.000 5.93762 167 VAL E CA 1
ATOM 8461 C C . VAL E 1 175 ? 6.99273 27.19899 59.23900 1.000 7.23445 167 VAL E C 1
ATOM 8462 O O . VAL E 1 175 ? 7.52575 27.46734 58.15322 1.000 6.72516 167 VAL E O 1
ATOM 8466 N N . LEU E 1 176 ? 6.97336 28.07616 60.24191 1.000 7.26804 168 LEU E N 1
ATOM 8467 C CA . LEU E 1 176 ? 7.54085 29.40104 60.00488 1.000 7.92014 168 LEU E CA 1
ATOM 8468 C C . LEU E 1 176 ? 9.05364 29.34501 59.89333 1.000 7.88151 168 LEU E C 1
ATOM 8469 O O . LEU E 1 176 ? 9.64249 30.19170 59.21525 1.000 7.23617 168 LEU E O 1
ATOM 8474 N N . ALA E 1 177 ? 9.70290 28.35784 60.53216 1.000 6.20367 169 ALA E N 1
ATOM 8475 C CA . ALA E 1 177 ? 11.13890 28.19760 60.30981 1.000 5.40310 169 ALA E CA 1
ATOM 8476 C C . ALA E 1 177 ? 11.43580 27.94679 58.83276 1.000 9.19066 169 ALA E C 1
ATOM 8477 O O . ALA E 1 177 ? 12.37714 28.52344 58.27498 1.000 8.00960 169 ALA E O 1
ATOM 8479 N N . LEU E 1 178 ? 10.62902 27.10377 58.17308 1.000 6.94146 170 LEU E N 1
ATOM 8480 C CA . LEU E 1 178 ? 10.83964 26.87171 56.74830 1.000 7.21905 170 LEU E CA 1
ATOM 8481 C C . LEU E 1 178 ? 10.39193 28.07046 55.92387 1.000 8.52116 170 LEU E C 1
ATOM 8482 O O . LEU E 1 178 ? 11.07009 28.46184 54.97132 1.000 9.06951 170 LEU E O 1
ATOM 8487 N N . GLU E 1 179 ? 9.26216 28.66824 56.29337 1.000 8.41244 171 GLU E N 1
ATOM 8488 C CA . GLU E 1 179 ? 8.67124 29.73280 55.48874 1.000 7.11167 171 GLU E CA 1
ATOM 8489 C C . GLU E 1 179 ? 9.53815 30.97858 55.49280 1.000 10.36800 171 GLU E C 1
ATOM 8490 O O . GLU E 1 179 ? 9.66559 31.65500 54.45940 1.000 10.24944 171 GLU E O 1
ATOM 8496 N N . LEU E 1 180 ? 10.12531 31.29951 56.64829 1.000 8.02826 172 LEU E N 1
ATOM 8497 C CA . LEU E 1 180 ? 10.93776 32.49686 56.81504 1.000 6.49178 172 LEU E CA 1
ATOM 8498 C C . LEU E 1 180 ? 12.41742 32.22666 56.64052 1.000 9.36454 172 LEU E C 1
ATOM 8499 O O . LEU E 1 180 ? 13.21960 33.16310 56.72865 1.000 8.72558 172 LEU E O 1
ATOM 8504 N N . GLY E 1 181 ? 12.80732 30.97806 56.40552 1.000 8.51767 173 GLY E N 1
ATOM 8505 C CA . GLY E 1 181 ? 14.20882 30.65546 56.19622 1.000 12.04945 173 GLY E CA 1
ATOM 8506 C C . GLY E 1 181 ? 14.89561 31.47222 55.10748 1.000 8.65905 173 GLY E C 1
ATOM 8507 O O . GLY E 1 181 ? 16.01129 31.95498 55.30449 1.000 12.37612 173 GLY E O 1
ATOM 8508 N N . PRO E 1 182 ? 14.26117 31.62766 53.93871 1.000 11.34529 174 PRO E N 1
ATOM 8509 C CA . PRO E 1 182 ? 14.87351 32.45790 52.87641 1.000 10.29386 174 PRO E CA 1
ATOM 8510 C C . PRO E 1 182 ? 15.18776 33.88359 53.31751 1.000 13.78396 174 PRO E C 1
ATOM 8511 O O . PRO E 1 182 ? 16.11404 34.50842 52.77492 1.000 15.73636 174 PRO E O 1
ATOM 8515 N N . ARG E 1 183 ? 14.43775 34.41914 54.27647 1.000 11.20098 175 ARG E N 1
ATOM 8516 C CA A ARG E 1 183 ? 14.69525 35.73919 54.83329 0.404 10.74423 175 ARG E CA 1
ATOM 8517 C CA B ARG E 1 183 ? 14.69340 35.73829 54.83510 0.596 10.70413 175 ARG E CA 1
ATOM 8518 C C . ARG E 1 183 ? 15.67786 35.70485 55.99177 1.000 12.47541 175 ARG E C 1
ATOM 8519 O O . ARG E 1 183 ? 15.96596 36.76240 56.56998 1.000 12.62042 175 ARG E O 1
ATOM 8534 N N . LYS E 1 184 ? 16.19039 34.51293 56.33532 1.000 9.29980 176 LYS E N 1
ATOM 8535 C CA . LYS E 1 184 ? 17.15676 34.30654 57.41197 1.000 10.06832 176 LYS E CA 1
ATOM 8536 C C . LYS E 1 184 ? 16.61113 34.79797 58.75218 1.000 10.54517 176 LYS E C 1
ATOM 8537 O O . LYS E 1 184 ? 17.35312 35.28282 59.61147 1.000 11.17446 176 LYS E O 1
ATOM 8543 N N . ILE E 1 185 ? 15.30083 34.61106 58.95377 1.000 7.32861 177 ILE E N 1
ATOM 8544 C CA . ILE E 1 185 ? 14.65820 34.81108 60.24729 1.000 7.62708 177 ILE E CA 1
ATOM 8545 C C . ILE E 1 185 ? 14.55191 33.44027 60.89309 1.000 8.13492 177 ILE E C 1
ATOM 8546 O O . ILE E 1 185 ? 14.00177 32.51345 60.28099 1.000 9.07687 177 ILE E O 1
ATOM 8551 N N . ARG E 1 186 ? 15.08313 33.28883 62.11304 1.000 6.44851 178 ARG E N 1
ATOM 8552 C CA . ARG E 1 186 ? 15.05391 32.01012 62.81260 1.000 5.51575 178 ARG E CA 1
ATOM 8553 C C . ARG E 1 186 ? 13.79962 31.92376 63.65589 1.000 7.14019 178 ARG E C 1
ATOM 8554 O O . ARG E 1 186 ? 13.35868 32.92566 64.21694 1.000 6.98989 178 ARG E O 1
ATOM 8562 N N . VAL E 1 187 ? 13.20819 30.73213 63.71428 1.000 6.02304 179 VAL E N 1
ATOM 8563 C CA . VAL E 1 187 ? 11.99039 30.49837 64.48980 1.000 6.34593 179 VAL E CA 1
ATOM 8564 C C . VAL E 1 187 ? 12.19218 29.21982 65.27159 1.000 5.46446 179 VAL E C 1
ATOM 8565 O O . VAL E 1 187 ? 12.40588 28.15258 64.67838 1.000 7.90403 179 VAL E O 1
ATOM 8569 N N . ASN E 1 188 ? 12.13649 29.32175 66.60084 1.000 6.35189 180 ASN E N 1
ATOM 8570 C CA . ASN E 1 188 ? 12.36664 28.18467 67.48237 1.000 6.13072 180 ASN E CA 1
ATOM 8571 C C . ASN E 1 188 ? 11.37533 28.21495 68.63009 1.000 6.50986 180 ASN E C 1
ATOM 8572 O O . ASN E 1 188 ? 10.79821 29.25547 68.95450 1.000 7.87509 180 ASN E O 1
ATOM 8577 N N . ALA E 1 189 ? 11.19311 27.05762 69.25856 1.000 5.34098 181 ALA E N 1
ATOM 8578 C CA . ALA E 1 189 ? 10.32078 26.95134 70.42395 1.000 6.14186 181 ALA E CA 1
ATOM 8579 C C . ALA E 1 189 ? 11.13569 26.53509 71.63761 1.000 6.41486 181 ALA E C 1
ATOM 8580 O O . ALA E 1 189 ? 12.15310 25.84962 71.53292 1.000 7.29849 181 ALA E O 1
ATOM 8582 N N . ILE E 1 190 ? 10.68948 26.99479 72.79882 1.000 5.40146 182 ILE E N 1
ATOM 8583 C CA . ILE E 1 190 ? 11.10065 26.44207 74.08127 1.000 6.50731 182 ILE E CA 1
ATOM 8584 C C . ILE E 1 190 ? 9.89940 25.71691 74.64052 1.000 5.55867 182 ILE E C 1
ATOM 8585 O O . ILE E 1 190 ? 8.77984 26.24724 74.61458 1.000 7.27093 182 ILE E O 1
ATOM 8590 N N . ASN E 1 191 ? 10.12801 24.51665 75.16722 1.000 5.83373 183 ASN E N 1
ATOM 8591 C CA . ASN E 1 191 ? 9.04858 23.69086 75.71736 1.000 5.68225 183 ASN E CA 1
ATOM 8592 C C . ASN E 1 191 ? 9.33770 23.50017 77.20051 1.000 7.16562 183 ASN E C 1
ATOM 8593 O O . ASN E 1 191 ? 9.99712 22.52156 77.58987 1.000 5.56634 183 ASN E O 1
ATOM 8598 N N . PRO E 1 192 ? 8.90062 24.42668 78.06441 1.000 7.61509 184 PRO E N 1
ATOM 8599 C CA . PRO E 1 192 ? 9.21622 24.30687 79.49275 1.000 6.39164 184 PRO E CA 1
ATOM 8600 C C . PRO E 1 192 ? 8.51994 23.13361 80.14378 1.000 6.18590 184 PRO E C 1
ATOM 8601 O O . PRO E 1 192 ? 7.41202 22.76367 79.76584 1.000 7.21261 184 PRO E O 1
ATOM 8605 N N . GLY E 1 193 ? 9.19530 22.54871 81.13485 1.000 6.84331 185 GLY E N 1
ATOM 8606 C CA . GLY E 1 193 ? 8.52408 21.71656 82.10977 1.000 7.08678 185 GLY E CA 1
ATOM 8607 C C . GLY E 1 193 ? 7.75688 22.59371 83.08388 1.000 8.79154 185 GLY E C 1
ATOM 8608 O O . GLY E 1 193 ? 7.57355 23.79273 82.87480 1.000 9.37892 185 GLY E O 1
ATOM 8609 N N . MET E 1 194 ? 7.32850 21.98579 84.18169 1.000 7.88215 186 MET E N 1
ATOM 8610 C CA . MET E 1 194 ? 6.60117 22.76953 85.17368 1.000 8.11405 186 MET E CA 1
ATOM 8611 C C . MET E 1 194 ? 7.51626 23.82765 85.78286 1.000 7.77949 186 MET E C 1
ATOM 8612 O O . MET E 1 194 ? 8.59115 23.51224 86.30879 1.000 8.71167 186 MET E O 1
ATOM 8617 N N . ILE E 1 195 ? 7.05691 25.07933 85.75374 1.000 7.74393 187 ILE E N 1
ATOM 8618 C CA . ILE E 1 195 ? 7.77903 26.22344 86.30688 1.000 6.97771 187 ILE E CA 1
ATOM 8619 C C . ILE E 1 195 ? 6.90246 26.87652 87.36892 1.000 9.42657 187 ILE E C 1
ATOM 8620 O O . ILE E 1 195 ? 5.70728 27.10854 87.14508 1.000 9.88741 187 ILE E O 1
ATOM 8625 N N . VAL E 1 196 ? 7.49656 27.18724 88.51146 1.000 8.74587 188 VAL E N 1
ATOM 8626 C CA . VAL E 1 196 ? 6.76453 27.89316 89.55777 1.000 8.84335 188 VAL E CA 1
ATOM 8627 C C . VAL E 1 196 ? 6.56722 29.33662 89.10846 1.000 10.80739 188 VAL E C 1
ATOM 8628 O O . VAL E 1 196 ? 7.53674 30.08854 88.96312 1.000 9.97891 188 VAL E O 1
ATOM 8632 N N . THR E 1 197 ? 5.30549 29.73483 88.89401 1.000 9.20298 189 THR E N 1
ATOM 8633 C CA . THR E 1 197 ? 4.99262 31.08246 88.43687 1.000 7.76931 189 THR E CA 1
ATOM 8634 C C . THR E 1 197 ? 3.71959 31.53471 89.12560 1.000 8.20040 189 THR E C 1
ATOM 8635 O O . THR E 1 197 ? 3.02977 30.75145 89.78332 1.000 9.14588 189 THR E O 1
ATOM 8639 N N . GLU E 1 198 ? 3.39533 32.81027 88.92789 1.000 9.51384 190 GLU E N 1
ATOM 8640 C CA . GLU E 1 198 ? 2.08705 33.30071 89.33897 1.000 8.86713 190 GLU E CA 1
ATOM 8641 C C . GLU E 1 198 ? 0.99271 32.41170 88.77567 1.000 9.14678 190 GLU E C 1
ATOM 8642 O O . GLU E 1 198 ? 0.06380 32.02559 89.49011 1.000 8.46758 190 GLU E O 1
ATOM 8648 N N . GLY E 1 199 ? 1.08949 32.08959 87.48588 1.000 9.12709 191 GLY E N 1
ATOM 8649 C CA . GLY E 1 199 ? 0.06318 31.28046 86.85189 1.000 9.92604 191 GLY E CA 1
ATOM 8650 C C . GLY E 1 199 ? -0.07276 29.88360 87.42753 1.000 9.05786 191 GLY E C 1
ATOM 8651 O O . GLY E 1 199 ? -1.18875 29.37693 87.56535 1.000 9.95200 191 GLY E O 1
ATOM 8652 N N . THR E 1 200 ? 1.04216 29.22045 87.74577 1.000 8.76673 192 THR E N 1
ATOM 8653 C CA . THR E 1 200 ? 0.83980 27.86361 88.24275 1.000 9.74072 192 THR E CA 1
ATOM 8654 C C . THR E 1 200 ? 0.36374 27.84847 89.68619 1.000 9.07213 192 THR E C 1
ATOM 8655 O O . THR E 1 200 ? -0.29735 26.88397 90.08582 1.000 10.75294 192 THR E O 1
ATOM 8659 N N . HIS E 1 201 ? 0.62150 28.90847 90.45823 1.000 9.17960 193 HIS E N 1
ATOM 8660 C CA . HIS E 1 201 ? -0.08033 29.06469 91.73069 1.000 8.89582 193 HIS E CA 1
ATOM 8661 C C . HIS E 1 201 ? -1.56516 29.33825 91.50307 1.000 10.46790 193 HIS E C 1
ATOM 8662 O O . HIS E 1 201 ? -2.42947 28.72671 92.14648 1.000 11.63108 193 HIS E O 1
ATOM 8669 N N . SER E 1 202 ? -1.88397 30.26253 90.59808 1.000 9.28110 194 SER E N 1
ATOM 8670 C CA . SER E 1 202 ? -3.28305 30.65027 90.40960 1.000 9.63662 194 SER E CA 1
ATOM 8671 C C . SER E 1 202 ? -4.12428 29.49841 89.87630 1.000 10.99638 194 SER E C 1
ATOM 8672 O O . SER E 1 202 ? -5.31621 29.39941 90.20098 1.000 13.40194 194 SER E O 1
ATOM 8675 N N . ALA E 1 203 ? -3.52224 28.62623 89.07179 1.000 12.36208 195 ALA E N 1
ATOM 8676 C CA . ALA E 1 203 ? -4.21042 27.47498 88.51564 1.000 12.69840 195 ALA E CA 1
ATOM 8677 C C . ALA E 1 203 ? -4.38820 26.35998 89.53187 1.000 15.61656 195 ALA E C 1
ATOM 8678 O O . ALA E 1 203 ? -5.07816 25.37925 89.23173 1.000 17.03328 195 ALA E O 1
ATOM 8680 N N . GLY E 1 204 ? -3.78335 26.48096 90.71496 1.000 14.44674 196 GLY E N 1
ATOM 8681 C CA . GLY E 1 204 ? -3.85855 25.40001 91.68482 1.000 16.17537 196 GLY E CA 1
ATOM 8682 C C . GLY E 1 204 ? -2.97539 24.22593 91.34428 1.000 18.22094 196 GLY E C 1
ATOM 8683 O O . GLY E 1 204 ? -3.15403 23.12702 91.90263 1.000 19.60025 196 GLY E O 1
ATOM 8684 N N . ILE E 1 205 ? -2.03774 24.42733 90.41900 1.000 18.00111 197 ILE E N 1
ATOM 8685 C CA . ILE E 1 205 ? -1.12153 23.36958 90.01340 1.000 17.96179 197 ILE E CA 1
ATOM 8686 C C . ILE E 1 205 ? -0.01690 23.19768 91.03892 1.000 19.12035 197 ILE E C 1
ATOM 8687 O O . ILE E 1 205 ? 0.35622 22.07239 91.38801 1.000 19.75544 197 ILE E O 1
ATOM 8692 N N . ILE E 1 206 ? 0.53154 24.30308 91.53635 1.000 18.19999 198 ILE E N 1
ATOM 8693 C CA . ILE E 1 206 ? 1.44729 24.20539 92.66104 1.000 18.28246 198 ILE E CA 1
ATOM 8694 C C . ILE E 1 206 ? 0.65881 23.68533 93.84656 1.000 23.25765 198 ILE E C 1
ATOM 8695 O O . ILE E 1 206 ? -0.37356 24.26110 94.21641 1.000 24.02874 198 ILE E O 1
ATOM 8700 N N . GLY E 1 207 ? 1.10909 22.56022 94.41060 1.000 21.03512 199 GLY E N 1
ATOM 8701 C CA . GLY E 1 207 ? 0.41590 21.88568 95.48891 1.000 26.24921 199 GLY E CA 1
ATOM 8702 C C . GLY E 1 207 ? -0.45207 20.71906 95.06290 1.000 30.13798 199 GLY E C 1
ATOM 8703 O O . GLY E 1 207 ? -0.98059 20.02196 95.93209 1.000 31.23642 199 GLY E O 1
ATOM 8704 N N . SER E 1 208 ? -0.61363 20.48433 93.76190 1.000 22.17705 200 SER E N 1
ATOM 8705 C CA . SER E 1 208 ? -1.49881 19.43724 93.27426 1.000 24.51594 200 SER E CA 1
ATOM 8706 C C . SER E 1 208 ? -0.77660 18.09266 93.20929 1.000 24.83887 200 SER E C 1
ATOM 8707 O O . SER E 1 208 ? 0.45227 18.00242 93.29248 1.000 20.77497 200 SER E O 1
ATOM 8710 N N . ASP E 1 209 ? -1.56007 17.03158 93.01482 1.000 23.90386 201 ASP E N 1
ATOM 8711 C CA . ASP E 1 209 ? -0.94201 15.73334 92.75916 1.000 26.30288 201 ASP E CA 1
ATOM 8712 C C . ASP E 1 209 ? -0.10060 15.75090 91.48402 1.000 28.02496 201 ASP E C 1
ATOM 8713 O O . ASP E 1 209 ? 0.90760 15.04063 91.40046 1.000 23.89309 201 ASP E O 1
ATOM 8718 N N . LEU E 1 210 ? -0.48658 16.55739 90.48991 1.000 23.94552 202 LEU E N 1
ATOM 8719 C CA . LEU E 1 210 ? 0.30267 16.66880 89.26361 1.000 22.03184 202 LEU E CA 1
ATOM 8720 C C . LEU E 1 210 ? 1.70821 17.19349 89.54482 1.000 22.31833 202 LEU E C 1
ATOM 8721 O O . LEU E 1 210 ? 2.69439 16.68146 88.99528 1.000 20.28966 202 LEU E O 1
ATOM 8726 N N . GLU E 1 211 ? 1.81849 18.22847 90.38129 1.000 18.00802 203 GLU E N 1
ATOM 8727 C CA . GLU E 1 211 ? 3.13390 18.75483 90.74202 1.000 17.54444 203 GLU E CA 1
ATOM 8728 C C . GLU E 1 211 ? 3.99600 17.67397 91.38184 1.000 18.91498 203 GLU E C 1
ATOM 8729 O O . GLU E 1 211 ? 5.15801 17.48345 91.00088 1.000 19.40627 203 GLU E O 1
ATOM 8735 N N . ALA E 1 212 ? 3.44184 16.95216 92.36205 1.000 19.97501 204 ALA E N 1
ATOM 8736 C CA . ALA E 1 212 ? 4.21374 15.90821 93.02622 1.000 23.55469 204 ALA E CA 1
ATOM 8737 C C . ALA E 1 212 ? 4.65477 14.84071 92.03889 1.000 21.80224 204 ALA E C 1
ATOM 8738 O O . ALA E 1 212 ? 5.79870 14.37385 92.08644 1.000 20.73995 204 ALA E O 1
ATOM 8740 N N . GLN E 1 213 ? 3.76630 14.45808 91.12303 1.000 20.34616 205 GLN E N 1
ATOM 8741 C CA . GLN E 1 213 ? 4.11052 13.46084 90.11642 1.000 22.00063 205 GLN E CA 1
ATOM 8742 C C . GLN E 1 213 ? 5.24020 13.96047 89.22130 1.000 20.23526 205 GLN E C 1
ATOM 8743 O O . GLN E 1 213 ? 6.22911 13.25357 88.98291 1.000 20.42205 205 GLN E O 1
ATOM 8749 N N . VAL E 1 214 ? 5.10532 15.18670 88.72764 1.000 18.13635 206 VAL E N 1
ATOM 8750 C CA . VAL E 1 214 ? 6.09176 15.75243 87.81527 1.000 17.06137 206 VAL E CA 1
ATOM 8751 C C . VAL E 1 214 ? 7.44225 15.88045 88.50744 1.000 18.03110 206 VAL E C 1
ATOM 8752 O O . VAL E 1 214 ? 8.49132 15.55406 87.93250 1.000 16.49875 206 VAL E O 1
ATOM 8756 N N . LEU E 1 215 ? 7.43945 16.36893 89.74714 1.000 16.80355 207 LEU E N 1
ATOM 8757 C CA . LEU E 1 215 ? 8.68220 16.51368 90.49780 1.000 18.62894 207 LEU E CA 1
ATOM 8758 C C . LEU E 1 215 ? 9.42797 15.18231 90.60558 1.000 17.33871 207 LEU E C 1
ATOM 8759 O O . LEU E 1 215 ? 10.64293 15.11749 90.37182 1.000 16.98447 207 LEU E O 1
ATOM 8764 N N . GLY E 1 216 ? 8.71412 14.11018 90.96872 1.000 18.47169 208 GLY E N 1
ATOM 8765 C CA . GLY E 1 216 ? 9.34433 12.80390 91.09961 1.000 19.27974 208 GLY E CA 1
ATOM 8766 C C . GLY E 1 216 ? 9.89181 12.26611 89.79278 1.000 19.51036 208 GLY E C 1
ATOM 8767 O O . GLY E 1 216 ? 10.84424 11.47914 89.79364 1.000 19.28239 208 GLY E O 1
ATOM 8768 N N . GLN E 1 217 ? 9.31851 12.68663 88.66410 1.000 14.70436 209 GLN E N 1
ATOM 8769 C CA A GLN E 1 217 ? 9.81258 12.23011 87.37164 0.489 13.58005 209 GLN E CA 1
ATOM 8770 C CA B GLN E 1 217 ? 9.72510 12.29770 87.31988 0.511 13.64480 209 GLN E CA 1
ATOM 8771 C C . GLN E 1 217 ? 10.79552 13.20900 86.73890 1.000 12.31542 209 GLN E C 1
ATOM 8772 O O . GLN E 1 217 ? 11.17629 13.02928 85.57664 1.000 16.12042 209 GLN E O 1
ATOM 8783 N N . THR E 1 218 ? 11.24677 14.21591 87.47911 1.000 11.22138 210 THR E N 1
ATOM 8784 C CA . THR E 1 218 ? 12.21104 15.17022 86.93811 1.000 10.13909 210 THR E CA 1
ATOM 8785 C C . THR E 1 218 ? 13.63266 14.71984 87.25620 1.000 9.95448 210 THR E C 1
ATOM 8786 O O . THR E 1 218 ? 14.02328 14.71950 88.43900 1.000 10.32710 210 THR E O 1
ATOM 8790 N N . PRO E 1 219 ? 14.43039 14.33202 86.26343 1.000 9.54092 211 PRO E N 1
ATOM 8791 C CA . PRO E 1 219 ? 15.78904 13.81554 86.55046 1.000 9.57019 211 PRO E CA 1
ATOM 8792 C C . PRO E 1 219 ? 16.65864 14.73373 87.39792 1.000 9.57300 211 PRO E C 1
ATOM 8793 O O . PRO E 1 219 ? 17.41157 14.22756 88.24632 1.000 10.57733 211 PRO E O 1
ATOM 8797 N N . LEU E 1 220 ? 16.58632 16.06092 87.20546 1.000 8.79901 212 LEU E N 1
ATOM 8798 C CA . LEU E 1 220 ? 17.45389 16.96962 87.94972 1.000 10.31858 212 LEU E CA 1
ATOM 8799 C C . LEU E 1 220 ? 16.84790 17.41953 89.27737 1.000 11.00276 212 LEU E C 1
ATOM 8800 O O . LEU E 1 220 ? 17.42470 18.28279 89.94605 1.000 11.51778 212 LEU E O 1
ATOM 8805 N N . GLY E 1 221 ? 15.71299 16.84818 89.67714 1.000 9.80767 213 GLY E N 1
ATOM 8806 C CA . GLY E 1 221 ? 15.38287 16.78860 91.09063 1.000 11.62776 213 GLY E CA 1
ATOM 8807 C C . GLY E 1 221 ? 14.78704 18.02695 91.72563 1.000 15.33386 213 GLY E C 1
ATOM 8808 O O . GLY E 1 221 ? 14.88126 18.16404 92.95459 1.000 16.25540 213 GLY E O 1
ATOM 8809 N N . ARG E 1 222 ? 14.16820 18.91413 90.94898 1.000 13.56908 214 ARG E N 1
ATOM 8810 C CA . ARG E 1 222 ? 13.49160 20.09009 91.49691 1.000 13.00543 214 ARG E CA 1
ATOM 8811 C C . ARG E 1 222 ? 12.46866 20.57756 90.48174 1.000 12.57241 214 ARG E C 1
ATOM 8812 O O . ARG E 1 222 ? 12.45169 20.13776 89.32508 1.000 13.26851 214 ARG E O 1
ATOM 8820 N N . LEU E 1 223 ? 11.59526 21.48260 90.93714 1.000 16.39325 215 LEU E N 1
ATOM 8821 C CA . LEU E 1 223 ? 10.74426 22.19892 90.00281 1.000 15.61308 215 LEU E CA 1
ATOM 8822 C C . LEU E 1 223 ? 11.55150 23.29307 89.31613 1.000 12.02351 215 LEU E C 1
ATOM 8823 O O . LEU E 1 223 ? 12.56686 23.77034 89.84230 1.000 13.78300 215 LEU E O 1
ATOM 8828 N N . GLY E 1 224 ? 11.11460 23.65592 88.11469 1.000 12.17033 216 GLY E N 1
ATOM 8829 C CA . GLY E 1 224 ? 11.76221 24.72130 87.39424 1.000 10.39525 216 GLY E CA 1
ATOM 8830 C C . GLY E 1 224 ? 11.36048 26.08697 87.90560 1.000 11.55904 216 GLY E C 1
ATOM 8831 O O . GLY E 1 224 ? 10.35163 26.26698 88.59242 1.000 10.21411 216 GLY E O 1
ATOM 8832 N N . GLU E 1 225 ? 12.19266 27.05642 87.56085 1.000 10.25139 217 GLU E N 1
ATOM 8833 C CA A GLU E 1 225 ? 12.06629 28.44944 87.95388 0.501 10.16718 217 GLU E CA 1
ATOM 8834 C CA B GLU E 1 225 ? 12.02492 28.44703 87.94956 0.499 10.15099 217 GLU E CA 1
ATOM 8835 C C . GLU E 1 225 ? 12.07411 29.30244 86.69604 1.000 8.46156 217 GLU E C 1
ATOM 8836 O O . GLU E 1 225 ? 12.63082 28.88566 85.67510 1.000 9.49981 217 GLU E O 1
ATOM 8847 N N . PRO E 1 226 ? 11.47654 30.50087 86.72845 1.000 8.89980 218 PRO E N 1
ATOM 8848 C CA . PRO E 1 226 ? 11.44833 31.32461 85.50237 1.000 8.54250 218 PRO E CA 1
ATOM 8849 C C . PRO E 1 226 ? 12.81757 31.55315 84.87331 1.000 8.68607 218 PRO E C 1
ATOM 8850 O O . PRO E 1 226 ? 12.94857 31.48010 83.64185 1.000 8.51783 218 PRO E O 1
ATOM 8854 N N . ASN E 1 227 ? 13.85951 31.72706 85.68596 1.000 10.38199 219 ASN E N 1
ATOM 8855 C CA . ASN E 1 227 ? 15.17584 31.96125 85.09580 1.000 9.26399 219 ASN E CA 1
ATOM 8856 C C . ASN E 1 227 ? 15.72584 30.73793 84.37910 1.000 10.50763 219 ASN E C 1
ATOM 8857 O O . ASN E 1 227 ? 16.60311 30.89721 83.52162 1.000 10.93824 219 ASN E O 1
ATOM 8862 N N . ASP E 1 228 ? 15.23685 29.52888 84.69287 1.000 8.65691 220 ASP E N 1
ATOM 8863 C CA . ASP E 1 228 ? 15.66156 28.36366 83.92443 1.000 8.51428 220 ASP E CA 1
ATOM 8864 C C . ASP E 1 228 ? 15.27075 28.50240 82.46772 1.000 8.56655 220 ASP E C 1
ATOM 8865 O O . ASP E 1 228 ? 15.95835 27.97582 81.58396 1.000 8.57559 220 ASP E O 1
ATOM 8870 N N . ILE E 1 229 ? 14.14414 29.15902 82.20048 1.000 7.62709 221 ILE E N 1
ATOM 8871 C CA . ILE E 1 229 ? 13.70348 29.36582 80.83121 1.000 7.67524 221 ILE E CA 1
ATOM 8872 C C . ILE E 1 229 ? 14.35552 30.60457 80.23859 1.000 7.69047 221 ILE E C 1
ATOM 8873 O O . ILE E 1 229 ? 14.72699 30.60872 79.06655 1.000 7.63553 221 ILE E O 1
ATOM 8878 N N . ALA E 1 230 ? 14.48018 31.66128 81.04812 1.000 6.64618 222 ALA E N 1
ATOM 8879 C CA . ALA E 1 230 ? 15.03149 32.92885 80.56803 1.000 9.57419 222 ALA E CA 1
ATOM 8880 C C . ALA E 1 230 ? 16.41306 32.74238 79.94239 1.000 9.39579 222 ALA E C 1
ATOM 8881 O O . ALA E 1 230 ? 16.71183 33.34566 78.90058 1.000 8.82900 222 ALA E O 1
ATOM 8883 N N . SER E 1 231 ? 17.27324 31.90847 80.54514 1.000 9.02996 223 SER E N 1
ATOM 8884 C CA A SER E 1 231 ? 18.61619 31.80392 79.98650 0.617 10.55762 223 SER E CA 1
ATOM 8885 C CA B SER E 1 231 ? 18.62932 31.73497 80.01886 0.383 10.55332 223 SER E CA 1
ATOM 8886 C C . SER E 1 231 ? 18.60816 31.09161 78.63887 1.000 10.07959 223 SER E C 1
ATOM 8887 O O . SER E 1 231 ? 19.44853 31.39682 77.77927 1.000 9.22290 223 SER E O 1
ATOM 8892 N N . VAL E 1 232 ? 17.67254 30.17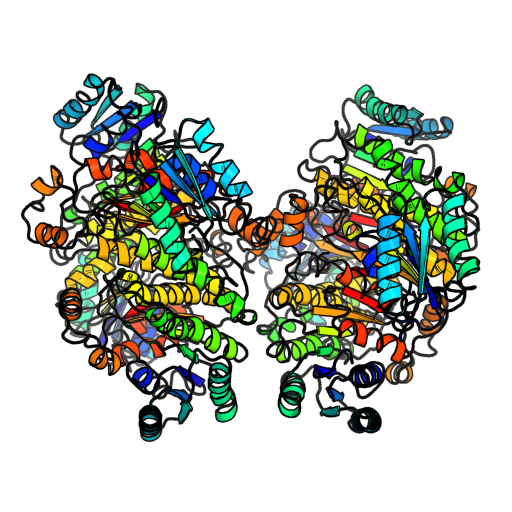272 78.42020 1.000 8.63751 224 VAL E N 1
ATOM 8893 C CA . VAL E 1 232 ? 17.57888 29.52121 77.11841 1.000 7.26194 224 VAL E CA 1
ATOM 8894 C C . VAL E 1 232 ? 17.01417 30.49435 76.09124 1.000 7.52394 224 VAL E C 1
ATOM 8895 O O . VAL E 1 232 ? 17.40603 30.48185 74.91767 1.000 8.50069 224 VAL E O 1
ATOM 8899 N N . ALA E 1 233 ? 16.07215 31.35734 76.50863 1.000 8.68409 225 ALA E N 1
ATOM 8900 C CA . ALA E 1 233 ? 15.56383 32.35926 75.58056 1.000 7.96347 225 ALA E CA 1
ATOM 8901 C C . ALA E 1 233 ? 16.67121 33.29977 75.11485 1.000 8.14901 225 ALA E C 1
ATOM 8902 O O . ALA E 1 233 ? 16.72739 33.65110 73.93406 1.000 9.39362 225 ALA E O 1
ATOM 8904 N N . VAL E 1 234 ? 17.55402 33.72202 76.02946 1.000 9.05527 226 VAL E N 1
ATOM 8905 C CA . VAL E 1 234 ? 18.67593 34.57594 75.64332 1.000 9.26213 226 VAL E CA 1
ATOM 8906 C C . VAL E 1 234 ? 19.54939 33.86940 74.62209 1.000 9.28839 226 VAL E C 1
ATOM 8907 O O . VAL E 1 234 ? 19.94536 34.46191 73.61109 1.000 8.06406 226 VAL E O 1
ATOM 8911 N N . PHE E 1 235 ? 19.83513 32.58534 74.84761 1.000 7.84937 227 PHE E N 1
ATOM 8912 C CA . PHE E 1 235 ? 20.62540 31.82574 73.87456 1.000 8.72045 227 PHE E CA 1
ATOM 8913 C C . PHE E 1 235 ? 19.95751 31.81384 72.49258 1.000 7.74886 227 PHE E C 1
ATOM 8914 O O . PHE E 1 235 ? 20.59769 32.11851 71.47457 1.000 8.09954 227 PHE E O 1
ATOM 8922 N N . LEU E 1 236 ? 18.66425 31.46996 72.43209 1.000 6.48623 228 LEU E N 1
ATOM 8923 C CA . LEU E 1 236 ? 17.97497 31.42840 71.14031 1.000 8.13847 228 LEU E CA 1
ATOM 8924 C C . LEU E 1 236 ? 17.86296 32.80088 70.47937 1.000 7.40999 228 LEU E C 1
ATOM 8925 O O . LEU E 1 236 ? 17.84192 32.88470 69.24373 1.000 8.72552 228 LEU E O 1
ATOM 8930 N N . ALA E 1 237 ? 17.73555 33.88118 71.26787 1.000 8.22222 229 ALA E N 1
ATOM 8931 C CA . ALA E 1 237 ? 17.68811 35.23522 70.71885 1.000 9.03361 229 ALA E CA 1
ATOM 8932 C C . ALA E 1 237 ? 19.02840 35.66781 70.14241 1.000 10.39378 229 ALA E C 1
ATOM 8933 O O . ALA E 1 237 ? 19.07006 36.52369 69.25348 1.000 12.10998 229 ALA E O 1
ATOM 8935 N N . SER E 1 238 ? 20.12312 35.11375 70.65300 1.000 9.73778 230 SER E N 1
ATOM 8936 C CA . SER E 1 238 ? 21.47897 35.55040 70.33362 1.000 10.26535 230 SER E CA 1
ATOM 8937 C C . SER E 1 238 ? 22.03442 34.87904 69.07513 1.000 10.03436 230 SER E C 1
ATOM 8938 O O . SER E 1 238 ? 21.51407 33.87737 68.57630 1.000 9.70411 230 SER E O 1
ATOM 8941 N N . ASP E 1 239 ? 23.16836 35.41260 68.60366 1.000 12.09948 231 ASP E N 1
ATOM 8942 C CA . ASP E 1 239 ? 23.88528 34.81224 67.47404 1.000 14.24270 231 ASP E CA 1
ATOM 8943 C C . ASP E 1 239 ? 24.48090 33.44346 67.81556 1.000 12.50604 231 ASP E C 1
ATOM 8944 O O . ASP E 1 239 ? 24.86544 32.69591 66.90811 1.000 11.97095 231 ASP E O 1
ATOM 8949 N N . ASP E 1 240 ? 24.53876 33.07184 69.09223 1.000 11.14120 232 ASP E N 1
ATOM 8950 C CA . ASP E 1 240 ? 25.05008 31.74891 69.44155 1.000 11.15520 232 ASP E CA 1
ATOM 8951 C C . ASP E 1 240 ? 24.18684 30.64248 68.86024 1.000 11.57356 232 ASP E C 1
ATOM 8952 O O . ASP E 1 240 ? 24.67190 29.52086 68.65313 1.000 10.71743 232 ASP E O 1
ATOM 8957 N N . ALA E 1 241 ? 22.89937 30.92395 68.62290 1.000 8.40807 233 ALA E N 1
ATOM 8958 C CA . ALA E 1 241 ? 21.96235 29.98318 68.02272 1.000 7.71875 233 ALA E CA 1
ATOM 8959 C C . ALA E 1 241 ? 21.74193 30.25354 66.53845 1.000 7.82975 233 ALA E C 1
ATOM 8960 O O . ALA E 1 241 ? 20.73381 29.81897 65.97531 1.000 8.73589 233 ALA E O 1
ATOM 8962 N N . ARG E 1 242 ? 22.71399 30.88207 65.87571 1.000 8.50228 234 ARG E N 1
ATOM 8963 C CA A ARG E 1 242 ? 22.52901 31.29610 64.48811 0.424 10.23180 234 ARG E CA 1
ATOM 8964 C CA B ARG E 1 242 ? 22.54671 31.29493 64.48423 0.576 10.22509 234 ARG E CA 1
ATOM 8965 C C . ARG E 1 242 ? 22.28574 30.12901 63.54009 1.000 10.17844 234 ARG E C 1
ATOM 8966 O O . ARG E 1 242 ? 21.73981 30.34313 62.45093 1.000 9.60274 234 ARG E O 1
ATOM 8981 N N . TRP E 1 243 ? 22.68095 28.91078 63.90626 1.000 8.71625 235 TRP E N 1
ATOM 8982 C CA . TRP E 1 243 ? 22.50645 27.76919 63.01798 1.000 8.04518 235 TRP E CA 1
ATOM 8983 C C . TRP E 1 243 ? 21.37191 26.85322 63.48315 1.000 10.58703 235 TRP E C 1
ATOM 8984 O O . TRP E 1 243 ? 21.27824 25.70883 63.03742 1.000 7.74415 235 TRP E O 1
ATOM 8995 N N . MET E 1 244 ? 20.49228 27.34985 64.34016 1.000 7.68755 236 MET E N 1
ATOM 8996 C CA A MET E 1 244 ? 19.34793 26.58576 64.83549 0.676 6.55674 236 MET E CA 1
ATOM 8997 C CA B MET E 1 244 ? 19.35663 26.59103 64.84904 0.324 6.61326 236 MET E CA 1
ATOM 8998 C C . MET E 1 244 ? 18.06514 27.28148 64.43285 1.000 6.87939 236 MET E C 1
ATOM 8999 O O . MET E 1 244 ? 17.83252 28.43038 64.81910 1.000 8.28833 236 MET E O 1
ATOM 9008 N N . THR E 1 245 ? 17.23399 26.57895 63.67020 1.000 7.84237 237 THR E N 1
ATOM 9009 C CA . THR E 1 245 ? 15.89273 27.06512 63.38173 1.000 7.31272 237 THR E CA 1
ATOM 9010 C C . THR E 1 245 ? 14.99723 25.84501 63.21690 1.000 7.08148 237 THR E C 1
ATOM 9011 O O . THR E 1 245 ? 15.44182 24.78958 62.73295 1.000 9.57775 237 THR E O 1
ATOM 9015 N N . GLY E 1 246 ? 13.75680 25.98124 63.68310 1.000 7.49319 238 GLY E N 1
ATOM 9016 C CA . GLY E 1 246 ? 12.80111 24.88927 63.66921 1.000 6.66319 238 GLY E CA 1
ATOM 9017 C C . GLY E 1 246 ? 12.94308 23.92512 64.81835 1.000 8.65790 238 GLY E C 1
ATOM 9018 O O . GLY E 1 246 ? 12.33244 22.84745 64.76738 1.000 8.96085 238 GLY E O 1
ATOM 9019 N N . GLU E 1 247 ? 13.73381 24.27192 65.83369 1.000 6.84655 239 GLU E N 1
ATOM 9020 C CA A GLU E 1 247 ? 13.94866 23.40297 66.98087 0.520 7.59895 239 GLU E CA 1
ATOM 9021 C CA B GLU E 1 247 ? 13.94768 23.39902 66.98596 0.480 7.60311 239 GLU E CA 1
ATOM 9022 C C . GLU E 1 247 ? 12.90669 23.66408 68.05923 1.000 7.41499 239 GLU E C 1
ATOM 9023 O O . GLU E 1 247 ? 12.25076 24.70904 68.08234 1.000 7.96791 239 GLU E O 1
ATOM 9034 N N . HIS E 1 248 ? 12.76687 22.68179 68.95335 1.000 8.05826 240 HIS E N 1
ATOM 9035 C CA . HIS E 1 248 ? 11.86346 22.74384 70.10083 1.000 6.80748 240 HIS E CA 1
ATOM 9036 C C . HIS E 1 248 ? 12.70995 22.28355 71.27652 1.000 7.86282 240 HIS E C 1
ATOM 9037 O O . HIS E 1 248 ? 13.00221 21.08848 71.38002 1.000 11.32552 240 HIS E O 1
ATOM 9044 N N . LEU E 1 249 ? 13.14983 23.21460 72.11462 1.000 6.05285 241 LEU E N 1
ATOM 9045 C CA . LEU E 1 249 ? 14.09351 22.90476 73.19468 1.000 8.10820 241 LEU E CA 1
ATOM 9046 C C . LEU E 1 249 ? 13.30361 22.57075 74.45405 1.000 7.53696 241 LEU E C 1
ATOM 9047 O O . LEU E 1 249 ? 12.61550 23.44358 74.99001 1.000 6.74481 241 LEU E O 1
ATOM 9052 N N . VAL E 1 250 ? 13.37088 21.31824 74.91031 1.000 6.52788 242 VAL E N 1
ATOM 9053 C CA . VAL E 1 250 ? 12.65801 20.94387 76.13241 1.000 7.16076 242 VAL E CA 1
ATOM 9054 C C . VAL E 1 250 ? 13.50952 21.36338 77.31760 1.000 8.09508 242 VAL E C 1
ATOM 9055 O O . VAL E 1 250 ? 14.66528 20.94282 77.44140 1.000 8.99287 242 VAL E O 1
ATOM 9059 N N . VAL E 1 251 ? 12.95676 22.24132 78.15628 1.000 6.15513 243 VAL E N 1
ATOM 9060 C CA . VAL E 1 251 ? 13.69179 22.81919 79.27837 1.000 7.56348 243 VAL E CA 1
ATOM 9061 C C . VAL E 1 251 ? 12.85941 22.46976 80.51006 1.000 6.25005 243 VAL E C 1
ATOM 9062 O O . VAL E 1 251 ? 12.05993 23.27466 81.00667 1.000 6.85657 243 VAL E O 1
ATOM 9066 N N . SER E 1 252 ? 13.06224 21.24156 80.99466 1.000 7.26283 244 SER E N 1
ATOM 9067 C CA . SER E 1 252 ? 12.19117 20.62974 81.98854 1.000 7.87982 244 SER E CA 1
ATOM 9068 C C . SER E 1 252 ? 13.00308 19.89468 83.04262 1.000 6.80909 244 SER E C 1
ATOM 9069 O O . SER E 1 252 ? 12.42147 19.13547 83.83959 1.000 9.62056 244 SER E O 1
ATOM 9072 N N . GLY E 1 253 ? 14.31566 20.09682 83.08933 1.000 6.66670 245 GLY E N 1
ATOM 9073 C CA . GLY E 1 253 ? 15.09968 19.32430 84.03090 1.000 7.19613 245 GLY E CA 1
ATOM 9074 C C . GLY E 1 253 ? 15.20657 17.87003 83.64265 1.000 7.87873 245 GLY E C 1
ATOM 9075 O O . GLY E 1 253 ? 15.56107 17.03815 84.48095 1.000 8.02864 245 GLY E O 1
ATOM 9076 N N . GLY E 1 254 ? 14.93164 17.54570 82.37166 1.000 7.01940 246 GLY E N 1
ATOM 9077 C CA . GLY E 1 254 ? 15.09503 16.19540 81.85711 1.000 8.51855 246 GLY E CA 1
ATOM 9078 C C . GLY E 1 254 ? 13.82217 15.40290 81.65755 1.000 7.52874 246 GLY E C 1
ATOM 9079 O O . GLY E 1 254 ? 13.90914 14.24737 81.23390 1.000 8.79630 246 GLY E O 1
ATOM 9080 N N . LEU E 1 255 ? 12.65324 15.97013 81.96851 1.000 8.72642 247 LEU E N 1
ATOM 9081 C CA . LEU E 1 255 ? 11.36787 15.29487 81.78687 1.000 8.07932 247 LEU E CA 1
ATOM 9082 C C . LEU E 1 255 ? 10.91062 15.43315 80.33440 1.000 10.12371 247 LEU E C 1
ATOM 9083 O O . LEU E 1 255 ? 10.79811 16.54988 79.81184 1.000 10.56117 247 LEU E O 1
ATOM 9088 N N . ASN E 1 256 ? 10.67586 14.30546 79.67302 1.000 9.92012 248 ASN E N 1
ATOM 9089 C CA . ASN E 1 256 ? 10.09865 14.35816 78.32736 1.000 9.97088 248 ASN E CA 1
ATOM 9090 C C . ASN E 1 256 ? 9.36108 13.07003 77.98310 1.000 13.77931 248 ASN E C 1
ATOM 9091 O O . ASN E 1 256 ? 9.29493 12.14187 78.79179 1.000 14.49311 248 ASN E O 1
ATOM 9097 N N . SER F 1 10 ? -14.42253 -12.11414 60.44866 1.000 31.09421 2 SER F N 1
ATOM 9098 C CA . SER F 1 10 ? -14.11267 -10.72937 60.09349 1.000 24.13945 2 SER F CA 1
ATOM 9099 C C . SER F 1 10 ? -13.78109 -9.91855 61.34514 1.000 22.82955 2 SER F C 1
ATOM 9100 O O . SER F 1 10 ? -14.35098 -10.12909 62.41996 1.000 24.05292 2 SER F O 1
ATOM 9103 N N . LYS F 1 11 ? -12.86633 -8.96617 61.18552 1.000 16.05183 3 LYS F N 1
ATOM 9104 C CA . LYS F 1 11 ? -12.20434 -8.37592 62.34268 1.000 19.99255 3 LYS F CA 1
ATOM 9105 C C . LYS F 1 11 ? -13.12824 -7.48191 63.15938 1.000 17.76020 3 LYS F C 1
ATOM 9106 O O . LYS F 1 11 ? -12.87193 -7.26172 64.34997 1.000 19.42052 3 LYS F O 1
ATOM 9112 N N . LEU F 1 12 ? -14.17734 -6.93125 62.55473 1.000 14.12572 4 LEU F N 1
ATOM 9113 C CA . LEU F 1 12 ? -15.04542 -5.99719 63.26021 1.000 11.38178 4 LEU F CA 1
ATOM 9114 C C . LEU F 1 12 ? -16.48092 -6.50732 63.30875 1.000 11.80567 4 LEU F C 1
ATOM 9115 O O . LEU F 1 12 ? -17.42615 -5.72050 63.39812 1.000 15.44104 4 LEU F O 1
ATOM 9120 N N . ALA F 1 13 ? -16.65031 -7.82603 63.25075 1.000 15.27230 5 ALA F N 1
ATOM 9121 C CA . ALA F 1 13 ? -17.98987 -8.38640 63.25069 1.000 16.25065 5 ALA F CA 1
ATOM 9122 C C . ALA F 1 13 ? -18.73631 -7.93962 64.49613 1.000 14.58178 5 ALA F C 1
ATOM 9123 O O . ALA F 1 13 ? -18.19652 -7.97894 65.60591 1.000 17.48327 5 ALA F O 1
ATOM 9125 N N . GLY F 1 14 ? -19.96199 -7.45844 64.30078 1.000 17.03216 6 GLY F N 1
ATOM 9126 C CA . GLY F 1 14 ? -20.78333 -7.01756 65.40997 1.000 16.74336 6 GLY F CA 1
ATOM 9127 C C . GLY F 1 14 ? -20.48480 -5.62509 65.91798 1.000 18.17786 6 GLY F C 1
ATOM 9128 O O . GLY F 1 14 ? -21.22217 -5.12986 66.78352 1.000 21.36778 6 GLY F O 1
ATOM 9129 N N . LYS F 1 15 ? -19.44426 -4.96776 65.41346 1.000 12.00966 7 LYS F N 1
ATOM 9130 C CA . LYS F 1 15 ? -19.06414 -3.67259 65.95110 1.000 10.45117 7 LYS F CA 1
ATOM 9131 C C . LYS F 1 15 ? -19.72089 -2.54786 65.15937 1.000 10.76063 7 LYS F C 1
ATOM 9132 O O . LYS F 1 15 ? -20.17414 -2.73232 64.02311 1.000 11.45407 7 LYS F O 1
ATOM 9138 N N . VAL F 1 16 ? -19.75721 -1.36388 65.77659 1.000 9.57257 8 VAL F N 1
ATOM 9139 C CA . VAL F 1 16 ? -20.34929 -0.17499 65.16406 1.000 9.32604 8 VAL F CA 1
ATOM 9140 C C . VAL F 1 16 ? -19.28905 0.91324 65.10720 1.000 8.94758 8 VAL F C 1
ATOM 9141 O O . VAL F 1 16 ? -18.61090 1.18120 66.10869 1.000 9.60004 8 VAL F O 1
ATOM 9145 N N . ALA F 1 17 ? -19.15514 1.54572 63.94112 1.000 7.64343 9 ALA F N 1
ATOM 9146 C CA . ALA F 1 17 ? -18.19654 2.62854 63.75703 1.000 7.07435 9 ALA F CA 1
ATOM 9147 C C . ALA F 1 17 ? -18.91650 3.89602 63.30996 1.000 9.78053 9 ALA F C 1
ATOM 9148 O O . ALA F 1 17 ? -19.94243 3.83357 62.62321 1.000 10.12660 9 ALA F O 1
ATOM 9150 N N . ILE F 1 18 ? -18.37821 5.04804 63.72091 1.000 7.98163 10 ILE F N 1
ATOM 9151 C CA . ILE F 1 18 ? -18.71970 6.34616 63.13956 1.000 7.97021 10 ILE F CA 1
ATOM 9152 C C . ILE F 1 18 ? -17.51218 6.82595 62.36872 1.000 7.37764 10 ILE F C 1
ATOM 9153 O O . ILE F 1 18 ? -16.39587 6.78809 62.89662 1.000 7.88054 10 ILE F O 1
ATOM 9158 N N . VAL F 1 19 ? -17.72104 7.27120 61.13131 1.000 8.17532 11 VAL F N 1
ATOM 9159 C CA . VAL F 1 19 ? -16.68164 7.98634 60.38349 1.000 7.55484 11 VAL F CA 1
ATOM 9160 C C . VAL F 1 19 ? -17.21871 9.38028 60.08712 1.000 8.28091 11 VAL F C 1
ATOM 9161 O O . VAL F 1 19 ? -18.18044 9.53240 59.32420 1.000 6.61841 11 VAL F O 1
ATOM 9165 N N . THR F 1 20 ? -16.59235 10.40666 60.66649 1.000 7.86314 12 THR F N 1
ATOM 9166 C CA . THR F 1 20 ? -16.99129 11.76573 60.32678 1.000 6.18187 12 THR F CA 1
ATOM 9167 C C . THR F 1 20 ? -16.41024 12.12547 58.97361 1.000 9.22761 12 THR F C 1
ATOM 9168 O O . THR F 1 20 ? -15.32035 11.68143 58.61599 1.000 8.06047 12 THR F O 1
ATOM 9172 N N . GLY F 1 21 ? -17.19827 12.84868 58.17435 1.000 7.33419 13 GLY F N 1
ATOM 9173 C CA . GLY F 1 21 ? -16.73478 13.24389 56.85140 1.000 6.96324 13 GLY F CA 1
ATOM 9174 C C . GLY F 1 21 ? -16.45213 12.05831 55.95079 1.000 8.20778 13 GLY F C 1
ATOM 9175 O O . GLY F 1 21 ? -15.37577 11.94835 55.34576 1.000 8.64536 13 GLY F O 1
ATOM 9176 N N . ALA F 1 22 ? -17.44999 11.17427 55.83020 1.000 6.91033 14 ALA F N 1
ATOM 9177 C CA . ALA F 1 22 ? -17.31947 9.97349 55.01931 1.000 6.71874 14 ALA F CA 1
ATOM 9178 C C . ALA F 1 22 ? -18.02544 10.11144 53.67709 1.000 6.26290 14 ALA F C 1
ATOM 9179 O O . ALA F 1 22 ? -18.22099 9.10565 52.98285 1.000 9.30517 14 ALA F O 1
ATOM 9181 N N . SER F 1 23 ? -18.37929 11.34132 53.27738 1.000 8.05634 15 SER F N 1
ATOM 9182 C CA . SER F 1 23 ? -19.02091 11.55433 51.98464 1.000 7.07581 15 SER F CA 1
ATOM 9183 C C . SER F 1 23 ? -18.01425 11.78658 50.86017 1.000 8.80231 15 SER F C 1
ATOM 9184 O O . SER F 1 23 ? -18.43054 11.88572 49.69915 1.000 10.42741 15 SER F O 1
ATOM 9187 N N . LYS F 1 24 ? -16.71458 11.86850 51.19060 1.000 8.70091 16 LYS F N 1
ATOM 9188 C CA . LYS F 1 24 ? -15.63964 12.05467 50.21516 1.000 8.00173 16 LYS F CA 1
ATOM 9189 C C . LYS F 1 24 ? -14.38361 11.34712 50.69786 1.000 7.13966 16 LYS F C 1
ATOM 9190 O O . LYS F 1 24 ? -14.20479 11.11338 51.89750 1.000 8.16781 16 LYS F O 1
ATOM 9196 N N . GLY F 1 25 ? -13.49036 11.06470 49.74245 1.000 7.33087 17 GLY F N 1
ATOM 9197 C CA . GLY F 1 25 ? -12.05690 10.98253 50.04459 1.000 6.59182 17 GLY F CA 1
ATOM 9198 C C . GLY F 1 25 ? -11.67826 9.90069 51.04199 1.000 6.97223 17 GLY F C 1
ATOM 9199 O O . GLY F 1 25 ? -12.14497 8.75440 50.97379 1.000 8.67855 17 GLY F O 1
ATOM 9200 N N . ILE F 1 26 ? -10.79977 10.27413 51.97670 1.000 6.61579 18 ILE F N 1
ATOM 9201 C CA . ILE F 1 26 ? -10.27412 9.31843 52.95348 1.000 6.24176 18 ILE F CA 1
ATOM 9202 C C . ILE F 1 26 ? -11.40151 8.74376 53.81011 1.000 6.10235 18 ILE F C 1
ATOM 9203 O O . ILE F 1 26 ? -11.46937 7.53001 54.03563 1.000 7.71823 18 ILE F O 1
ATOM 9208 N N . GLY F 1 27 ? -12.33522 9.59236 54.26113 1.000 6.70647 19 GLY F N 1
ATOM 9209 C CA . GLY F 1 27 ? -13.39322 9.09473 55.13476 1.000 7.82514 19 GLY F CA 1
ATOM 9210 C C . GLY F 1 27 ? -14.29537 8.10489 54.42585 1.000 6.98668 19 GLY F C 1
ATOM 9211 O O . GLY F 1 27 ? -14.71647 7.08819 55.00323 1.000 6.86458 19 GLY F O 1
ATOM 9212 N N . ALA F 1 28 ? -14.61773 8.37883 53.15931 1.000 6.12403 20 ALA F N 1
ATOM 9213 C CA . ALA F 1 28 ? -15.42116 7.42626 52.40836 1.000 6.49746 20 ALA F CA 1
ATOM 9214 C C . ALA F 1 28 ? -14.72743 6.07394 52.30644 1.000 8.53783 20 ALA F C 1
ATOM 9215 O O . ALA F 1 28 ? -15.35317 5.01752 52.49872 1.000 7.34505 20 ALA F O 1
ATOM 9217 N N . ALA F 1 29 ? -13.42374 6.08724 52.02637 1.000 7.92322 21 ALA F N 1
ATOM 9218 C CA . ALA F 1 29 ? -12.70199 4.82501 51.91045 1.000 7.86494 21 ALA F CA 1
ATOM 9219 C C . ALA F 1 29 ? -12.62721 4.11280 53.25321 1.000 6.40331 21 ALA F C 1
ATOM 9220 O O . ALA F 1 29 ? -12.76472 2.88315 53.31171 1.000 7.86716 21 ALA F O 1
ATOM 9222 N N . ILE F 1 30 ? -12.40889 4.86427 54.34174 1.000 6.85037 22 ILE F N 1
ATOM 9223 C CA . ILE F 1 30 ? -12.39009 4.24457 55.66543 1.000 6.57742 22 ILE F CA 1
ATOM 9224 C C . ILE F 1 30 ? -13.73001 3.59197 55.97036 1.000 7.81873 22 ILE F C 1
ATOM 9225 O O . ILE F 1 30 ? -13.78413 2.44668 56.43879 1.000 8.06207 22 ILE F O 1
ATOM 9230 N N . ALA F 1 31 ? -14.83013 4.31196 55.71720 1.000 8.51251 23 ALA F N 1
ATOM 9231 C CA . ALA F 1 31 ? -16.14831 3.74837 55.96645 1.000 8.37016 23 ALA F CA 1
ATOM 9232 C C . ALA F 1 31 ? -16.33247 2.42261 55.24380 1.000 8.34005 23 ALA F C 1
ATOM 9233 O O . ALA F 1 31 ? -16.77752 1.43649 55.84023 1.000 7.97693 23 ALA F O 1
ATOM 9235 N N . LYS F 1 32 ? -16.00113 2.38095 53.93999 1.000 7.64276 24 LYS F N 1
ATOM 9236 C CA . LYS F 1 32 ? -16.21915 1.15976 53.17459 1.000 7.54246 24 LYS F CA 1
ATOM 9237 C C . LYS F 1 32 ? -15.30382 0.03308 53.64107 1.000 8.36035 24 LYS F C 1
ATOM 9238 O O . LYS F 1 32 ? -15.71334 -1.13187 53.66455 1.000 9.74544 24 LYS F O 1
ATOM 9244 N N . ALA F 1 33 ? -14.07223 0.36252 54.04475 1.000 8.24281 25 ALA F N 1
ATOM 9245 C CA . ALA F 1 33 ? -13.14821 -0.66022 54.52306 1.000 8.74537 25 ALA F CA 1
ATOM 9246 C C . ALA F 1 33 ? -13.55929 -1.21693 55.88243 1.000 8.83411 25 ALA F C 1
ATOM 9247 O O . ALA F 1 33 ? -13.41390 -2.42498 56.13688 1.000 10.76495 25 ALA F O 1
ATOM 9249 N N . LEU F 1 34 ? -14.06017 -0.36600 56.77662 1.000 8.74611 26 LEU F N 1
ATOM 9250 C CA . LEU F 1 34 ? -14.54598 -0.88921 58.04923 1.000 8.68075 26 LEU F CA 1
ATOM 9251 C C . LEU F 1 34 ? -15.72800 -1.82806 57.83833 1.000 11.11822 26 LEU F C 1
ATOM 9252 O O . LEU F 1 34 ? -15.82340 -2.88316 58.47711 1.000 9.13797 26 LEU F O 1
ATOM 9257 N N . ALA F 1 35 ? -16.64754 -1.45840 56.94460 1.000 8.42394 27 ALA F N 1
ATOM 9258 C CA . ALA F 1 35 ? -17.77376 -2.34711 56.66726 1.000 9.77187 27 ALA F CA 1
ATOM 9259 C C . ALA F 1 35 ? -17.31418 -3.66394 56.04396 1.000 12.08489 27 ALA F C 1
ATOM 9260 O O . ALA F 1 35 ? -17.91705 -4.72188 56.29503 1.000 12.70694 27 ALA F O 1
ATOM 9262 N N . ASP F 1 36 ? -16.26171 -3.62466 55.21719 1.000 11.71048 28 ASP F N 1
ATOM 9263 C CA . ASP F 1 36 ? -15.73766 -4.86515 54.64149 1.000 13.35525 28 ASP F CA 1
ATOM 9264 C C . ASP F 1 36 ? -15.33616 -5.85720 55.72376 1.000 14.44837 28 ASP F C 1
ATOM 9265 O O . ASP F 1 36 ? -15.36659 -7.07118 55.49801 1.000 17.38794 28 ASP F O 1
ATOM 9270 N N . GLU F 1 37 ? -14.94955 -5.36699 56.89907 1.000 10.77825 29 GLU F N 1
ATOM 9271 C CA . GLU F 1 37 ? -14.58357 -6.23444 58.01238 1.000 11.12037 29 GLU F CA 1
ATOM 9272 C C . GLU F 1 37 ? -15.73199 -6.43153 58.98874 1.000 13.73610 29 GLU F C 1
ATOM 9273 O O . GLU F 1 37 ? -15.53162 -6.98112 60.07942 1.000 14.23960 29 GLU F O 1
ATOM 9279 N N . GLY F 1 38 ? -16.93330 -6.01046 58.61276 1.000 10.98696 30 GLY F N 1
ATOM 9280 C CA . GLY F 1 38 ? -18.12244 -6.37094 59.34728 1.000 13.77382 30 GLY F CA 1
ATOM 9281 C C . GLY F 1 38 ? -18.70143 -5.28489 60.22056 1.000 10.66909 30 GLY F C 1
ATOM 9282 O O . GLY F 1 38 ? -19.73629 -5.52510 60.85859 1.000 13.17661 30 GLY F O 1
ATOM 9283 N N . ALA F 1 39 ? -18.08413 -4.10867 60.27186 1.000 9.81150 31 ALA F N 1
ATOM 9284 C CA . ALA F 1 39 ? -18.63544 -3.02456 61.08181 1.000 9.26989 31 ALA F CA 1
ATOM 9285 C C . ALA F 1 39 ? -19.87855 -2.43175 60.43172 1.000 10.28057 31 ALA F C 1
ATOM 9286 O O . ALA F 1 39 ? -19.95482 -2.29869 59.20839 1.000 13.40553 31 ALA F O 1
ATOM 9288 N N . ALA F 1 40 ? -20.87472 -2.11021 61.25961 1.000 10.89346 32 ALA F N 1
ATOM 9289 C CA . ALA F 1 40 ? -21.95181 -1.22158 60.84358 1.000 10.73547 32 ALA F CA 1
ATOM 9290 C C . ALA F 1 40 ? -21.43072 0.20171 60.92353 1.000 11.88656 32 ALA F C 1
ATOM 9291 O O . ALA F 1 40 ? -20.71554 0.54297 61.87178 1.000 11.98298 32 ALA F O 1
ATOM 9293 N N . VAL F 1 41 ? -21.71293 1.02890 59.90972 1.000 8.53337 33 VAL F N 1
ATOM 9294 C CA . VAL F 1 41 ? -21.00958 2.31393 59.82110 1.000 9.39434 33 VAL F CA 1
ATOM 9295 C C . VAL F 1 41 ? -21.99443 3.47158 59.73792 1.000 9.52656 33 VAL F C 1
ATOM 9296 O O . VAL F 1 41 ? -22.86368 3.49690 58.85817 1.000 9.80113 33 VAL F O 1
ATOM 9300 N N . VAL F 1 42 ? -21.81970 4.45110 60.62385 1.000 10.40976 34 VAL F N 1
ATOM 9301 C CA . VAL F 1 42 ? -22.50471 5.73457 60.53868 1.000 11.01000 34 VAL F CA 1
ATOM 9302 C C . VAL F 1 42 ? -21.65460 6.64284 59.65365 1.000 9.25313 34 VAL F C 1
ATOM 9303 O O . VAL F 1 42 ? -20.50547 6.95709 59.97710 1.000 8.69086 34 VAL F O 1
ATOM 9307 N N . VAL F 1 43 ? -22.22439 7.04810 58.53077 1.000 8.26308 35 VAL F N 1
ATOM 9308 C CA . VAL F 1 43 ? -21.52867 7.72143 57.43902 1.000 8.45058 35 VAL F CA 1
ATOM 9309 C C . VAL F 1 43 ? -21.93888 9.18834 57.50553 1.000 9.27199 35 VAL F C 1
ATOM 9310 O O . VAL F 1 43 ? -23.02285 9.55472 57.04342 1.000 9.54539 35 VAL F O 1
ATOM 9314 N N . ASN F 1 44 ? -21.08286 10.04085 58.06768 1.000 9.29417 36 ASN F N 1
ATOM 9315 C CA . ASN F 1 44 ? -21.43377 11.44496 58.27819 1.000 8.33689 36 ASN F CA 1
ATOM 9316 C C . ASN F 1 44 ? -21.09139 12.28163 57.05345 1.000 10.24962 36 ASN F C 1
ATOM 9317 O O . ASN F 1 44 ? -20.07727 12.05525 56.39502 1.000 9.06051 36 ASN F O 1
ATOM 9322 N N . TYR F 1 45 ? -21.97542 13.22591 56.72317 1.000 10.33209 37 TYR F N 1
ATOM 9323 C CA . TYR F 1 45 ? -21.69967 14.22805 55.70161 1.000 8.81356 37 TYR F CA 1
ATOM 9324 C C . TYR F 1 45 ? -22.04839 15.58964 56.26304 1.000 9.83636 37 TYR F C 1
ATOM 9325 O O . TYR F 1 45 ? -22.77459 15.70590 57.25055 1.000 10.43523 37 TYR F O 1
ATOM 9334 N N . ALA F 1 46 ? -21.54263 16.63498 55.60661 1.000 10.32918 38 ALA F N 1
ATOM 9335 C CA . ALA F 1 46 ? -21.91342 18.00247 55.94368 1.000 12.33990 38 ALA F CA 1
ATOM 9336 C C . ALA F 1 46 ? -22.67513 18.60867 54.77253 1.000 13.12670 38 ALA F C 1
ATOM 9337 O O . ALA F 1 46 ? -23.90896 18.70049 54.81470 1.000 13.40781 38 ALA F O 1
ATOM 9339 N N . SER F 1 47 ? -21.98448 18.92143 53.68466 1.000 10.40850 39 SER F N 1
ATOM 9340 C CA . SER F 1 47 ? -22.61847 19.52857 52.52603 1.000 12.46085 39 SER F CA 1
ATOM 9341 C C . SER F 1 47 ? -23.05303 18.52188 51.46942 1.000 13.68488 39 SER F C 1
ATOM 9342 O O . SER F 1 47 ? -23.85719 18.88082 50.60328 1.000 15.24324 39 SER F O 1
ATOM 9345 N N . SER F 1 48 ? -22.56048 17.28204 51.50690 1.000 12.11356 40 SER F N 1
ATOM 9346 C CA . SER F 1 48 ? -22.82346 16.33925 50.41767 1.000 12.23146 40 SER F CA 1
ATOM 9347 C C . SER F 1 48 ? -23.57462 15.09572 50.88932 1.000 10.07894 40 SER F C 1
ATOM 9348 O O . SER F 1 48 ? -22.97537 14.05254 51.16645 1.000 10.77563 40 SER F O 1
ATOM 9351 N N . LYS F 1 49 ? -24.90597 15.20506 50.94494 1.000 11.53582 41 LYS F N 1
ATOM 9352 C CA . LYS F 1 49 ? -25.72117 14.01483 51.17105 1.000 11.52581 41 LYS F CA 1
ATOM 9353 C C . LYS F 1 49 ? -25.50373 13.00334 50.05928 1.000 13.15068 41 LYS F C 1
ATOM 9354 O O . LYS F 1 49 ? -25.48860 11.79092 50.30845 1.000 12.61926 41 LYS F O 1
ATOM 9360 N N . ALA F 1 50 ? -25.31611 13.49075 48.82957 1.000 11.30329 42 ALA F N 1
ATOM 9361 C CA . ALA F 1 50 ? -25.07673 12.60607 47.68877 1.000 12.94253 42 ALA F CA 1
ATOM 9362 C C . ALA F 1 50 ? -23.91517 11.65680 47.95854 1.000 12.38991 42 ALA F C 1
ATOM 9363 O O . ALA F 1 50 ? -24.00736 10.45382 47.69014 1.000 13.63109 42 ALA F O 1
ATOM 9365 N N . GLY F 1 51 ? -22.80158 12.18838 48.45994 1.000 9.83672 43 GLY F N 1
ATOM 9366 C CA . GLY F 1 51 ? -21.63784 11.34749 48.66078 1.000 9.10058 43 GLY F CA 1
ATOM 9367 C C . GLY F 1 51 ? -21.85671 10.33671 49.76641 1.000 10.61899 43 GLY F C 1
ATOM 9368 O O . GLY F 1 51 ? -21.45912 9.17545 49.64183 1.000 10.96104 43 GLY F O 1
ATOM 9369 N N . ALA F 1 52 ? -22.50031 10.75787 50.86203 1.000 9.72293 44 ALA F N 1
ATOM 9370 C CA . ALA F 1 52 ? -22.77487 9.80417 51.93181 1.000 10.93872 44 ALA F CA 1
ATOM 9371 C C . ALA F 1 52 ? -23.71711 8.70710 51.45741 1.000 12.99074 44 ALA F C 1
ATOM 9372 O O . ALA F 1 52 ? -23.52756 7.53061 51.79387 1.000 10.07813 44 ALA F O 1
ATOM 9374 N N . ASP F 1 53 ? -24.73507 9.06644 50.66845 1.000 12.07868 45 ASP F N 1
ATOM 9375 C CA . ASP F 1 53 ? -25.66416 8.03823 50.21893 1.000 11.41883 45 ASP F CA 1
ATOM 9376 C C . ASP F 1 53 ? -24.97108 7.04423 49.29874 1.000 12.37917 45 ASP F C 1
ATOM 9377 O O . ASP F 1 53 ? -25.29769 5.84923 49.31748 1.000 13.77684 45 ASP F O 1
ATOM 9382 N N . ALA F 1 54 ? -24.02093 7.52190 48.47802 1.000 11.10590 46 ALA F N 1
ATOM 9383 C CA . ALA F 1 54 ? -23.28559 6.62077 47.59555 1.000 13.28559 46 ALA F CA 1
ATOM 9384 C C . ALA F 1 54 ? -22.44967 5.63631 48.39895 1.000 12.45454 46 ALA F C 1
ATOM 9385 O O . ALA F 1 54 ? -22.38509 4.44828 48.06030 1.000 13.80262 46 ALA F O 1
ATOM 9387 N N . VAL F 1 55 ? -21.80914 6.11716 49.46809 1.000 9.73622 47 VAL F N 1
ATOM 9388 C CA . VAL F 1 55 ? -21.02627 5.26041 50.35548 1.000 10.36718 47 VAL F CA 1
ATOM 9389 C C . VAL F 1 55 ? -21.92618 4.27990 51.09561 1.000 11.07342 47 VAL F C 1
ATOM 9390 O O . VAL F 1 55 ? -21.62507 3.08412 51.17032 1.000 10.74888 47 VAL F O 1
ATOM 9394 N N . VAL F 1 56 ? -23.05928 4.75744 51.62790 1.000 9.70488 48 VAL F N 1
ATOM 9395 C CA . VAL F 1 56 ? -24.01089 3.84515 52.26369 1.000 10.81659 48 VAL F CA 1
ATOM 9396 C C . VAL F 1 56 ? -24.46509 2.76959 51.28349 1.000 14.18331 48 VAL F C 1
ATOM 9397 O O . VAL F 1 56 ? -24.53965 1.58779 51.63459 1.000 13.24351 48 VAL F O 1
ATOM 9401 N N . SER F 1 57 ? -24.80637 3.16651 50.05152 1.000 12.06066 49 SER F N 1
ATOM 9402 C CA A SER F 1 57 ? -25.21799 2.19536 49.03629 0.624 13.07355 49 SER F CA 1
ATOM 9403 C CA B SER F 1 57 ? -25.22281 2.18884 49.04822 0.376 13.10191 49 SER F CA 1
ATOM 9404 C C . SER F 1 57 ? -24.13264 1.15734 48.77569 1.000 13.77473 49 SER F C 1
ATOM 9405 O O . SER F 1 57 ? -24.42526 -0.03886 48.62374 1.000 15.88070 49 SER F O 1
ATOM 9410 N N . ALA F 1 58 ? -22.87339 1.59311 48.67910 1.000 13.38070 50 ALA F N 1
ATOM 9411 C CA . ALA F 1 58 ? -21.80889 0.62373 48.43406 1.000 13.95747 50 ALA F CA 1
ATOM 9412 C C . ALA F 1 58 ? -21.74206 -0.39480 49.55688 1.000 16.47725 50 ALA F C 1
ATOM 9413 O O . ALA F 1 58 ? -21.54028 -1.58993 49.31591 1.000 16.84882 50 ALA F O 1
ATOM 9415 N N . ILE F 1 59 ? -21.92860 0.06210 50.79106 1.000 14.52742 51 ILE F N 1
ATOM 9416 C CA . ILE F 1 59 ? -21.82516 -0.82838 51.94020 1.000 11.25086 51 ILE F CA 1
ATOM 9417 C C . ILE F 1 59 ? -22.99291 -1.80360 51.97088 1.000 16.56972 51 ILE F C 1
ATOM 9418 O O . ILE F 1 59 ? -22.80422 -3.00645 52.18152 1.000 16.75904 51 ILE F O 1
ATOM 9423 N N . THR F 1 60 ? -24.21737 -1.30444 51.77060 1.000 15.02542 52 THR F N 1
ATOM 9424 C CA . THR F 1 60 ? -25.37639 -2.18128 51.90000 1.000 14.20538 52 THR F CA 1
ATOM 9425 C C . THR F 1 60 ? -25.50906 -3.12614 50.71192 1.000 21.99390 52 THR F C 1
ATOM 9426 O O . THR F 1 60 ? -25.95079 -4.26694 50.88481 1.000 23.16301 52 THR F O 1
ATOM 9430 N N . GLU F 1 61 ? -25.12800 -2.68442 49.50846 1.000 19.51808 53 GLU F N 1
ATOM 9431 C CA . GLU F 1 61 ? -25.19848 -3.57675 48.35592 1.000 21.40892 53 GLU F CA 1
ATOM 9432 C C . GLU F 1 61 ? -24.23371 -4.74032 48.50903 1.000 24.78911 53 GLU F C 1
ATOM 9433 O O . GLU F 1 61 ? -24.48787 -5.82768 47.98132 1.000 27.11230 53 GLU F O 1
ATOM 9435 N N . ALA F 1 62 ? -23.14515 -4.54610 49.24334 1.000 22.25748 54 ALA F N 1
ATOM 9436 C CA . ALA F 1 62 ? -22.21788 -5.62581 49.54648 1.000 23.45471 54 ALA F CA 1
ATOM 9437 C C . ALA F 1 62 ? -22.65017 -6.45482 50.75066 1.000 29.18746 54 ALA F C 1
ATOM 9438 O O . ALA F 1 62 ? -21.89415 -7.33364 51.17636 1.000 29.32412 54 ALA F O 1
ATOM 9440 N N . GLY F 1 63 ? -23.83847 -6.20833 51.30033 1.000 21.43901 55 GLY F N 1
ATOM 9441 C CA . GLY F 1 63 ? -24.34789 -6.99041 52.41002 1.000 20.89636 55 GLY F CA 1
ATOM 9442 C C . GLY F 1 63 ? -24.06336 -6.42228 53.78442 1.000 20.29566 55 GLY F C 1
ATOM 9443 O O . GLY F 1 63 ? -24.29573 -7.11940 54.78211 1.000 24.06079 55 GLY F O 1
ATOM 9444 N N . GLY F 1 64 ? -23.57671 -5.18333 53.87182 1.000 17.09880 56 GLY F N 1
ATOM 9445 C CA . GLY F 1 64 ? -23.27258 -4.56106 55.13924 1.000 16.36066 56 GLY F CA 1
ATOM 9446 C C . GLY F 1 64 ? -24.40170 -3.66930 55.62720 1.000 18.23673 56 GLY F C 1
ATOM 9447 O O . GLY F 1 64 ? -25.47835 -3.59017 55.03705 1.000 20.22545 56 GLY F O 1
ATOM 9448 N N . ARG F 1 65 ? -24.13247 -3.00239 56.75017 1.000 15.46407 57 ARG F N 1
ATOM 9449 C CA . ARG F 1 65 ? -25.06624 -2.07547 57.37541 1.000 14.35016 57 ARG F CA 1
ATOM 9450 C C . ARG F 1 65 ? -24.43636 -0.69371 57.45296 1.000 12.66387 57 ARG F C 1
ATOM 9451 O O . ARG F 1 65 ? -23.29335 -0.54651 57.90786 1.000 12.51310 57 ARG F O 1
ATOM 9459 N N . ALA F 1 66 ? -25.17581 0.32082 57.01277 1.000 13.00263 58 ALA F N 1
ATOM 9460 C CA . ALA F 1 66 ? -24.69852 1.69004 57.15388 1.000 12.33254 58 ALA F CA 1
ATOM 9461 C C . ALA F 1 66 ? -25.89347 2.62276 57.13538 1.000 13.19959 58 ALA F C 1
ATOM 9462 O O . ALA F 1 66 ? -26.97180 2.26118 56.65959 1.000 14.29624 58 ALA F O 1
ATOM 9464 N N . VAL F 1 67 ? -25.67847 3.83384 57.65017 1.000 11.90774 59 VAL F N 1
ATOM 9465 C CA . VAL F 1 67 ? -26.70561 4.86592 57.66324 1.000 12.30397 59 VAL F CA 1
ATOM 9466 C C . VAL F 1 67 ? -26.02053 6.21339 57.49837 1.000 11.49082 59 VAL F C 1
ATOM 9467 O O . VAL F 1 67 ? -24.96904 6.46408 58.09841 1.000 11.56338 59 VAL F O 1
ATOM 9471 N N . ALA F 1 68 ? -26.62881 7.09657 56.70799 1.000 11.74625 60 ALA F N 1
ATOM 9472 C CA . ALA F 1 68 ? -26.07421 8.43501 56.52568 1.000 10.54717 60 ALA F CA 1
ATOM 9473 C C . ALA F 1 68 ? -26.62984 9.39394 57.57825 1.000 11.06638 60 ALA F C 1
ATOM 9474 O O . ALA F 1 68 ? -27.78279 9.27423 58.00940 1.000 13.89165 60 ALA F O 1
ATOM 9476 N N . VAL F 1 69 ? -25.80273 10.35513 57.99140 1.000 12.04755 61 VAL F N 1
ATOM 9477 C CA . VAL F 1 69 ? -26.26215 11.39372 58.91351 1.000 12.78171 61 VAL F CA 1
ATOM 9478 C C . VAL F 1 69 ? -25.57226 12.70362 58.57483 1.000 11.62709 61 VAL F C 1
ATOM 9479 O O . VAL F 1 69 ? -24.33971 12.77726 58.48033 1.000 9.78148 61 VAL F O 1
ATOM 9483 N N . GLY F 1 70 ? -26.36870 13.75362 58.38818 1.000 12.56990 62 GLY F N 1
ATOM 9484 C CA . GLY F 1 70 ? -25.81278 15.05745 58.11164 1.000 11.74880 62 GLY F CA 1
ATOM 9485 C C . GLY F 1 70 ? -25.52205 15.78709 59.40408 1.000 12.72330 62 GLY F C 1
ATOM 9486 O O . GLY F 1 70 ? -26.34961 15.80447 60.31715 1.000 16.83177 62 GLY F O 1
ATOM 9487 N N . GLY F 1 71 ? -24.32270 16.34816 59.49533 1.000 11.15443 63 GLY F N 1
ATOM 9488 C CA . GLY F 1 71 ? -23.97743 17.13640 60.66992 1.000 11.92065 63 GLY F CA 1
ATOM 9489 C C . GLY F 1 71 ? -22.62220 17.80215 60.54591 1.000 10.45026 63 GLY F C 1
ATOM 9490 O O . GLY F 1 71 ? -21.68008 17.23591 59.97432 1.000 10.62941 63 GLY F O 1
ATOM 9491 N N . ASP F 1 72 ? -22.53454 19.01206 61.09557 1.000 9.55743 64 ASP F N 1
ATOM 9492 C CA . ASP F 1 72 ? -21.30083 19.79129 61.13463 1.000 9.15012 64 ASP F CA 1
ATOM 9493 C C . ASP F 1 72 ? -20.62424 19.49628 62.46819 1.000 8.42793 64 ASP F C 1
ATOM 9494 O O . ASP F 1 72 ? -21.13672 19.89447 63.52160 1.000 10.55094 64 ASP F O 1
ATOM 9499 N N . VAL F 1 73 ? -19.46505 18.81432 62.44021 1.000 8.21526 65 VAL F N 1
ATOM 9500 C CA . VAL F 1 73 ? -18.79074 18.39465 63.67785 1.000 9.64811 65 VAL F CA 1
ATOM 9501 C C . VAL F 1 73 ? -18.38824 19.56149 64.56571 1.000 10.01334 65 VAL F C 1
ATOM 9502 O O . VAL F 1 73 ? -18.17913 19.36546 65.77071 1.000 9.52043 65 VAL F O 1
ATOM 9506 N N . SER F 1 74 ? -18.28488 20.77211 64.01301 1.000 9.36493 66 SER F N 1
ATOM 9507 C CA . SER F 1 74 ? -17.93279 21.94023 64.81856 1.000 9.32489 66 SER F CA 1
ATOM 9508 C C . SER F 1 74 ? -19.11703 22.50136 65.59835 1.000 11.03136 66 SER F C 1
ATOM 9509 O O . SER F 1 74 ? -18.92700 23.40006 66.42956 1.000 11.53847 66 SER F O 1
ATOM 9512 N N . LYS F 1 75 ? -20.31586 21.97056 65.38656 1.000 10.59757 67 LYS F N 1
ATOM 9513 C CA . LYS F 1 75 ? -21.52238 22.39782 66.08441 1.000 12.72038 67 LYS F CA 1
ATOM 9514 C C . LYS F 1 75 ? -21.87745 21.33615 67.11211 1.000 12.31235 67 LYS F C 1
ATOM 9515 O O . LYS F 1 75 ? -22.10666 20.18743 66.74670 1.000 12.21381 67 LYS F O 1
ATOM 9521 N N . ALA F 1 76 ? -21.94389 21.72704 68.39165 1.000 11.65884 68 ALA F N 1
ATOM 9522 C CA . ALA F 1 76 ? -22.10271 20.73499 69.45446 1.000 12.68403 68 ALA F CA 1
ATOM 9523 C C . ALA F 1 76 ? -23.33522 19.84939 69.24789 1.000 11.49895 68 ALA F C 1
ATOM 9524 O O . ALA F 1 76 ? -23.26438 18.62872 69.45011 1.000 13.14013 68 ALA F O 1
ATOM 9526 N N . ALA F 1 77 ? -24.46422 20.43486 68.84174 1.000 12.03471 69 ALA F N 1
ATOM 9527 C CA . ALA F 1 77 ? -25.66890 19.61594 68.71237 1.000 11.57815 69 ALA F CA 1
ATOM 9528 C C . ALA F 1 77 ? -25.54494 18.64479 67.55761 1.000 13.05867 69 ALA F C 1
ATOM 9529 O O . ALA F 1 77 ? -26.12847 17.55163 67.60200 1.000 13.56508 69 ALA F O 1
ATOM 9531 N N . ASP F 1 78 ? -24.77949 19.02211 66.52092 1.000 11.51592 70 ASP F N 1
ATOM 9532 C CA . ASP F 1 78 ? -24.57665 18.12077 65.38681 1.000 10.96642 70 ASP F CA 1
ATOM 9533 C C . ASP F 1 78 ? -23.63636 16.98430 65.75978 1.000 10.04109 70 ASP F C 1
ATOM 9534 O O . ASP F 1 78 ? -23.85926 15.83798 65.36431 1.000 11.59227 70 ASP F O 1
ATOM 9539 N N . ALA F 1 79 ? -22.56402 17.29083 66.49397 1.000 9.47976 71 ALA F N 1
ATOM 9540 C CA . ALA F 1 79 ? -21.68102 16.23044 66.96593 1.000 11.50371 71 ALA F CA 1
ATOM 9541 C C . ALA F 1 79 ? -22.45093 15.22693 67.81826 1.000 11.22511 71 ALA F C 1
ATOM 9542 O O . ALA F 1 79 ? -22.28615 14.00724 67.67495 1.000 11.63762 71 ALA F O 1
ATOM 9544 N N . GLN F 1 80 ? -23.33809 15.72239 68.67958 1.000 10.45874 72 GLN F N 1
ATOM 9545 C CA . GLN F 1 80 ? -24.16656 14.83612 69.47878 1.000 10.81690 72 GLN F CA 1
ATOM 9546 C C . GLN F 1 80 ? -25.08822 13.99504 68.60354 1.000 13.86011 72 GLN F C 1
ATOM 9547 O O . GLN F 1 80 ? -25.25664 12.79247 68.83290 1.000 13.27261 72 GLN F O 1
ATOM 9553 N N . ARG F 1 81 ? -25.68952 14.60771 67.58557 1.000 13.07330 73 ARG F N 1
ATOM 9554 C CA . ARG F 1 81 ? -26.60820 13.85868 66.74100 1.000 16.01560 73 ARG F CA 1
ATOM 9555 C C . ARG F 1 81 ? -25.89339 12.76719 65.95621 1.000 13.24875 73 ARG F C 1
ATOM 9556 O O . ARG F 1 81 ? -26.46404 11.68605 65.73127 1.000 14.70333 73 ARG F O 1
ATOM 9564 N N . ILE F 1 82 ? -24.64726 13.01839 65.54599 1.000 11.11412 74 ILE F N 1
ATOM 9565 C CA . ILE F 1 82 ? -23.86847 11.98990 64.87202 1.000 11.12463 74 ILE F CA 1
ATOM 9566 C C . ILE F 1 82 ? -23.69815 10.78354 65.78693 1.000 11.89424 74 ILE F C 1
ATOM 9567 O O . ILE F 1 82 ? -23.89096 9.63612 65.36940 1.000 11.60698 74 ILE F O 1
ATOM 9572 N N . VAL F 1 83 ? -23.31142 11.02468 67.05010 1.000 9.79843 75 VAL F N 1
ATOM 9573 C CA . VAL F 1 83 ? -23.12766 9.91627 67.98796 1.000 10.47652 75 VAL F CA 1
ATOM 9574 C C . VAL F 1 83 ? -24.45536 9.23297 68.29607 1.000 15.45398 75 VAL F C 1
ATOM 9575 O O . VAL F 1 83 ? -24.54563 7.99616 68.31198 1.000 13.39664 75 VAL F O 1
ATOM 9579 N N . ASP F 1 84 ? -25.50856 10.01261 68.53894 1.000 13.50555 76 ASP F N 1
ATOM 9580 C CA . ASP F 1 84 ? -26.79439 9.40270 68.86606 1.000 14.85216 76 ASP F CA 1
ATOM 9581 C C . ASP F 1 84 ? -27.31570 8.53416 67.72403 1.000 15.47160 76 ASP F C 1
ATOM 9582 O O . ASP F 1 84 ? -28.04209 7.55904 67.96904 1.000 15.59947 76 ASP F O 1
ATOM 9587 N N . THR F 1 85 ? -26.95735 8.86959 66.47701 1.000 14.18879 77 THR F N 1
ATOM 9588 C CA . THR F 1 85 ? -27.35237 8.05560 65.33174 1.000 15.57268 77 THR F CA 1
ATOM 9589 C C . THR F 1 85 ? -26.83138 6.62825 65.46090 1.000 11.55466 77 THR F C 1
ATOM 9590 O O . THR F 1 85 ? -27.55159 5.66730 65.16905 1.000 14.82702 77 THR F O 1
ATOM 9594 N N . ALA F 1 86 ? -25.57482 6.47095 65.88475 1.000 10.92482 78 ALA F N 1
ATOM 9595 C CA . ALA F 1 86 ? -25.02352 5.13929 66.12059 1.000 10.30001 78 ALA F CA 1
ATOM 9596 C C . ALA F 1 86 ? -25.83247 4.38477 67.16430 1.000 12.38865 78 ALA F C 1
ATOM 9597 O O . ALA F 1 86 ? -26.20929 3.22297 66.96534 1.000 12.16570 78 ALA F O 1
ATOM 9599 N N . ILE F 1 87 ? -26.08910 5.02803 68.30004 1.000 13.08685 79 ILE F N 1
ATOM 9600 C CA . ILE F 1 87 ? -26.78504 4.35182 69.39127 1.000 12.66825 79 ILE F CA 1
ATOM 9601 C C . ILE F 1 87 ? -28.23139 4.04149 69.01037 1.000 15.50166 79 ILE F C 1
ATOM 9602 O O . ILE F 1 87 ? -28.71739 2.93125 69.25073 1.000 16.85186 79 ILE F O 1
ATOM 9607 N N . GLU F 1 88 ? -28.93873 5.00307 68.40604 1.000 13.35317 80 GLU F N 1
ATOM 9608 C CA . GLU F 1 88 ? -30.33988 4.78147 68.03326 1.000 14.59092 80 GLU F CA 1
ATOM 9609 C C . GLU F 1 88 ? -30.47506 3.71459 66.95033 1.000 16.16573 80 GLU F C 1
ATOM 9610 O O . GLU F 1 88 ? -31.42733 2.92071 66.97053 1.000 18.36471 80 GLU F O 1
ATOM 9616 N N . THR F 1 89 ? -29.54394 3.68615 65.99109 1.000 14.80807 81 THR F N 1
ATOM 9617 C CA . THR F 1 89 ? -29.65676 2.77137 64.85710 1.000 13.88961 81 THR F CA 1
ATOM 9618 C C . THR F 1 89 ? -29.13903 1.37858 65.19629 1.000 12.27984 81 THR F C 1
ATOM 9619 O O . THR F 1 89 ? -29.76293 0.37455 64.81863 1.000 16.17512 81 THR F O 1
ATOM 9623 N N . TYR F 1 90 ? -28.00553 1.29061 65.90180 1.000 13.57383 82 TYR F N 1
ATOM 9624 C CA . TYR F 1 90 ? -27.34185 0.01007 66.10800 1.000 11.57822 82 TYR F CA 1
ATOM 9625 C C . TYR F 1 90 ? -27.17557 -0.38295 67.56877 1.000 15.27643 82 TYR F C 1
ATOM 9626 O O . TYR F 1 90 ? -26.72465 -1.50378 67.83638 1.000 15.56628 82 TYR F O 1
ATOM 9635 N N . GLY F 1 91 ? -27.49378 0.49900 68.51523 1.000 12.70346 83 GLY F N 1
ATOM 9636 C CA . GLY F 1 91 ? -27.50764 0.12474 69.91676 1.000 14.54393 83 GLY F CA 1
ATOM 9637 C C . GLY F 1 91 ? -26.16987 0.16327 70.63502 1.000 15.60680 83 GLY F C 1
ATOM 9638 O O . GLY F 1 91 ? -26.13195 -0.11938 71.83631 1.000 15.50435 83 GLY F O 1
ATOM 9639 N N . ARG F 1 92 ? -25.07735 0.50412 69.95265 1.000 13.39801 84 ARG F N 1
ATOM 9640 C CA . ARG F 1 92 ? -23.74148 0.46918 70.55103 1.000 11.98128 84 ARG F CA 1
ATOM 9641 C C . ARG F 1 92 ? -22.79164 1.31394 69.70901 1.000 13.57403 84 ARG F C 1
ATOM 9642 O O . ARG F 1 92 ? -23.10341 1.69442 68.58021 1.000 11.00303 84 ARG F O 1
ATOM 9650 N N . LEU F 1 93 ? -21.61714 1.59878 70.26914 1.000 9.98851 85 LEU F N 1
ATOM 9651 C CA . LEU F 1 93 ? -20.55893 2.27991 69.52881 1.000 9.24854 85 LEU F CA 1
ATOM 9652 C C . LEU F 1 93 ? -19.22306 1.70551 69.96200 1.000 10.41461 85 LEU F C 1
ATOM 9653 O O . LEU F 1 93 ? -18.96173 1.59600 71.16429 1.000 11.88666 85 LEU F O 1
ATOM 9658 N N . ASP F 1 94 ? -18.38823 1.33367 68.98333 1.000 8.98125 86 ASP F N 1
ATOM 9659 C CA . ASP F 1 94 ? -17.08181 0.74190 69.24174 1.000 10.03351 86 ASP F CA 1
ATOM 9660 C C . ASP F 1 94 ? -15.92521 1.55224 68.68758 1.000 9.95990 86 ASP F C 1
ATOM 9661 O O . ASP F 1 94 ? -14.85347 1.58360 69.30267 1.000 9.56363 86 ASP F O 1
ATOM 9666 N N . VAL F 1 95 ? -16.10452 2.19704 67.54064 1.000 7.89028 87 VAL F N 1
ATOM 9667 C CA . VAL F 1 95 ? -15.00632 2.80131 66.79630 1.000 7.49049 87 VAL F CA 1
ATOM 9668 C C . VAL F 1 95 ? -15.44889 4.19073 66.38154 1.000 8.95082 87 VAL F C 1
ATOM 9669 O O . VAL F 1 95 ? -16.53536 4.34611 65.80896 1.000 7.03001 87 VAL F O 1
ATOM 9673 N N . LEU F 1 96 ? -14.62803 5.19934 66.68027 1.000 6.67909 88 LEU F N 1
ATOM 9674 C CA . LEU F 1 96 ? -14.85302 6.56091 66.19040 1.000 7.06431 88 LEU F CA 1
ATOM 9675 C C . LEU F 1 96 ? -13.66346 6.96871 65.34416 1.000 7.90712 88 LEU F C 1
ATOM 9676 O O . LEU F 1 96 ? -12.52686 6.96056 65.82498 1.000 7.83447 88 LEU F O 1
ATOM 9681 N N . VAL F 1 97 ? -13.91515 7.31656 64.08717 1.000 7.46722 89 VAL F N 1
ATOM 9682 C CA . VAL F 1 97 ? -12.88008 7.86766 63.21653 1.000 5.50807 89 VAL F CA 1
ATOM 9683 C C . VAL F 1 97 ? -13.18523 9.34597 63.02977 1.000 6.77555 89 VAL F C 1
ATOM 9684 O O . VAL F 1 97 ? -14.16172 9.70654 62.35396 1.000 6.82835 89 VAL F O 1
ATOM 9688 N N . ASN F 1 98 ? -12.37889 10.20558 63.65675 1.000 6.74899 90 ASN F N 1
ATOM 9689 C CA . ASN F 1 98 ? -12.44889 11.65392 63.45991 1.000 7.10093 90 ASN F CA 1
ATOM 9690 C C . ASN F 1 98 ? -11.69305 12.02872 62.20108 1.000 6.47808 90 ASN F C 1
ATOM 9691 O O . ASN F 1 98 ? -10.49996 12.34308 62.22332 1.000 7.66123 90 ASN F O 1
ATOM 9696 N N . ASN F 1 99 ? -12.39893 11.98649 61.06668 1.000 5.88098 91 ASN F N 1
ATOM 9697 C CA . ASN F 1 99 ? -11.77654 12.23450 59.77590 1.000 5.35565 91 ASN F CA 1
ATOM 9698 C C . ASN F 1 99 ? -12.11145 13.60131 59.19197 1.000 7.70655 91 ASN F C 1
ATOM 9699 O O . ASN F 1 99 ? -11.26933 14.18089 58.51966 1.000 7.22521 91 ASN F O 1
ATOM 9704 N N . SER F 1 100 ? -13.30055 14.14633 59.46541 1.000 5.67282 92 SER F N 1
ATOM 9705 C CA . SER F 1 100 ? -13.68227 15.45194 58.93023 1.000 7.64797 92 SER F CA 1
ATOM 9706 C C . SER F 1 100 ? -12.55787 16.46562 59.10239 1.000 7.97348 92 SER F C 1
ATOM 9707 O O . SER F 1 100 ? -11.97752 16.59807 60.18082 1.000 7.90467 92 SER F O 1
ATOM 9710 N N . GLY F 1 101 ? -12.27669 17.21369 58.04712 1.000 6.56103 93 GLY F N 1
ATOM 9711 C CA . GLY F 1 101 ? -11.22642 18.21510 58.13790 1.000 6.95847 93 GLY F CA 1
ATOM 9712 C C . GLY F 1 101 ? -11.19403 19.01051 56.85865 1.000 7.22115 93 GLY F C 1
ATOM 9713 O O . GLY F 1 101 ? -11.64391 18.53906 55.80561 1.000 8.80674 93 GLY F O 1
ATOM 9714 N N . VAL F 1 102 ? -10.67279 20.23284 56.96891 1.000 6.64669 94 VAL F N 1
ATOM 9715 C CA . VAL F 1 102 ? -10.51740 21.13559 55.83516 1.000 6.05844 94 VAL F CA 1
ATOM 9716 C C . VAL F 1 102 ? -9.08450 21.63785 55.84103 1.000 7.90856 94 VAL F C 1
ATOM 9717 O O . VAL F 1 102 ? -8.40830 21.62108 56.86202 1.000 9.29899 94 VAL F O 1
ATOM 9721 N N . TYR F 1 103 ? -8.62130 22.07153 54.67654 1.000 6.87603 95 TYR F N 1
ATOM 9722 C CA . TYR F 1 103 ? -7.24735 22.54247 54.54046 1.000 6.87273 95 TYR F CA 1
ATOM 9723 C C . TYR F 1 103 ? -7.20892 23.70151 53.56435 1.000 8.53332 95 TYR F C 1
ATOM 9724 O O . TYR F 1 103 ? -7.79549 23.63809 52.47653 1.000 9.71152 95 TYR F O 1
ATOM 9733 N N . GLU F 1 104 ? -6.46099 24.73550 53.94917 1.000 7.44696 96 GLU F N 1
ATOM 9734 C CA . GLU F 1 104 ? -6.18236 25.87134 53.08152 1.000 7.21644 96 GLU F CA 1
ATOM 9735 C C . GLU F 1 104 ? -4.83433 26.41877 53.50455 1.000 9.43852 96 GLU F C 1
ATOM 9736 O O . GLU F 1 104 ? -4.61340 26.62343 54.69802 1.000 9.58466 96 GLU F O 1
ATOM 9742 N N . PHE F 1 105 ? -3.94316 26.64940 52.54519 1.000 8.46753 97 PHE F N 1
ATOM 9743 C CA . PHE F 1 105 ? -2.64777 27.23423 52.86353 1.000 8.27437 97 PHE F CA 1
ATOM 9744 C C . PHE F 1 105 ? -2.72294 28.75517 52.74291 1.000 9.58444 97 PHE F C 1
ATOM 9745 O O . PHE F 1 105 ? -3.55740 29.31088 52.01149 1.000 12.05466 97 PHE F O 1
ATOM 9753 N N . ALA F 1 106 ? -1.86141 29.43533 53.50490 1.000 8.03183 98 ALA F N 1
ATOM 9754 C CA . ALA F 1 106 ? -1.67624 30.88162 53.37155 1.000 7.07595 98 ALA F CA 1
ATOM 9755 C C . ALA F 1 106 ? -0.38799 31.24088 54.07461 1.000 7.11706 98 ALA F C 1
ATOM 9756 O O . ALA F 1 106 ? -0.19189 30.80663 55.21321 1.000 8.34402 98 ALA F O 1
ATOM 9758 N N . PRO F 1 107 ? 0.50588 31.99951 53.44346 1.000 8.95374 99 PRO F N 1
ATOM 9759 C CA . PRO F 1 107 ? 1.68042 32.50521 54.15921 1.000 7.29538 99 PRO F CA 1
ATOM 9760 C C . PRO F 1 107 ? 1.26568 33.41043 55.30476 1.000 9.75185 99 PRO F C 1
ATOM 9761 O O . PRO F 1 107 ? 0.14799 33.93220 55.34054 1.000 9.15422 99 PRO F O 1
ATOM 9765 N N . ILE F 1 108 ? 2.20458 33.63697 56.23199 1.000 7.58721 100 ILE F N 1
ATOM 9766 C CA A ILE F 1 108 ? 1.87403 34.32755 57.48413 0.683 9.46777 100 ILE F CA 1
ATOM 9767 C CA B ILE F 1 108 ? 1.85305 34.31424 57.47522 0.317 9.49032 100 ILE F CA 1
ATOM 9768 C C . ILE F 1 108 ? 1.23851 35.68310 57.20715 1.000 12.04994 100 ILE F C 1
ATOM 9769 O O . ILE F 1 108 ? 0.30508 36.09431 57.90448 1.000 11.05040 100 ILE F O 1
ATOM 9778 N N . GLU F 1 109 ? 1.72615 36.40053 56.18154 1.000 10.67289 101 GLU F N 1
ATOM 9779 C CA A GLU F 1 109 ? 1.20597 37.73390 55.86743 0.568 12.52613 101 GLU F CA 1
ATOM 9780 C CA B GLU F 1 109 ? 1.19341 37.73553 55.92109 0.432 12.50425 101 GLU F CA 1
ATOM 9781 C C . GLU F 1 109 ? -0.25580 37.70541 55.43911 1.000 12.98178 101 GLU F C 1
ATOM 9782 O O . GLU F 1 109 ? -0.96790 38.71297 55.59174 1.000 14.08004 101 GLU F O 1
ATOM 9793 N N . ALA F 1 110 ? -0.71306 36.58264 54.87174 1.000 9.09064 102 ALA F N 1
ATOM 9794 C CA . ALA F 1 110 ? -2.04090 36.47505 54.26262 1.000 8.82653 102 ALA F CA 1
ATOM 9795 C C . ALA F 1 110 ? -3.08294 35.84151 55.17404 1.000 10.20315 102 ALA F C 1
ATOM 9796 O O . ALA F 1 110 ? -4.25961 35.79400 54.79630 1.000 13.12899 102 ALA F O 1
ATOM 9798 N N . ILE F 1 111 ? -2.67792 35.32211 56.33607 1.000 8.48217 103 ILE F N 1
ATOM 9799 C CA . ILE F 1 111 ? -3.62282 34.64938 57.22367 1.000 8.85467 103 ILE F CA 1
ATOM 9800 C C . ILE F 1 111 ? -4.71285 35.61473 57.64813 1.000 8.39315 103 ILE F C 1
ATOM 9801 O O . ILE F 1 111 ? -4.43622 36.71485 58.14344 1.000 10.81652 103 ILE F O 1
ATOM 9806 N N . THR F 1 112 ? -5.96384 35.21200 57.44530 1.000 9.46640 104 THR F N 1
ATOM 9807 C CA . THR F 1 112 ? -7.11145 35.97102 57.91856 1.000 9.01338 104 THR F CA 1
ATOM 9808 C C . THR F 1 112 ? -7.77227 35.22811 59.06654 1.000 8.13232 104 THR F C 1
ATOM 9809 O O . THR F 1 112 ? -7.55111 34.03197 59.27093 1.000 8.94801 104 THR F O 1
ATOM 9813 N N . GLU F 1 113 ? -8.60517 35.96262 59.81537 1.000 9.68904 105 GLU F N 1
ATOM 9814 C CA . GLU F 1 113 ? -9.30252 35.35338 60.94247 1.000 9.41867 105 GLU F CA 1
ATOM 9815 C C . GLU F 1 113 ? -10.25700 34.25476 60.48332 1.000 9.45085 105 GLU F C 1
ATOM 9816 O O . GLU F 1 113 ? -10.36035 33.20774 61.13515 1.000 8.52701 105 GLU F O 1
ATOM 9822 N N . GLU F 1 114 ? -10.94404 34.46396 59.35404 1.000 10.10095 106 GLU F N 1
ATOM 9823 C CA . GLU F 1 114 ? -11.84974 33.42832 58.84288 1.000 9.36849 106 GLU F CA 1
ATOM 9824 C C . GLU F 1 114 ? -11.08600 32.16406 58.45889 1.000 9.66645 106 GLU F C 1
ATOM 9825 O O . GLU F 1 114 ? -11.53095 31.04353 58.73332 1.000 8.64660 106 GLU F O 1
ATOM 9831 N N . HIS F 1 115 ? -9.92632 32.33007 57.81901 1.000 9.06340 107 HIS F N 1
ATOM 9832 C CA . HIS F 1 115 ? -9.06492 31.20983 57.44493 1.000 9.32510 107 HIS F CA 1
ATOM 9833 C C . HIS F 1 115 ? -8.62055 30.42203 58.66775 1.000 8.07358 107 HIS F C 1
ATOM 9834 O O . HIS F 1 115 ? -8.62467 29.18421 58.66238 1.000 9.51098 107 HIS F O 1
ATOM 9841 N N . TYR F 1 116 ? -8.27926 31.13165 59.73931 1.000 7.36734 108 TYR F N 1
ATOM 9842 C CA . TYR F 1 116 ? -7.87113 30.49169 60.98154 1.000 7.73697 108 TYR F CA 1
ATOM 9843 C C . TYR F 1 116 ? -9.04630 29.78792 61.65496 1.000 8.08835 108 TYR F C 1
ATOM 9844 O O . TYR F 1 116 ? -8.94903 28.60775 62.02600 1.000 7.19459 108 TYR F O 1
ATOM 9853 N N . ARG F 1 117 ? -10.16396 30.49759 61.83002 1.000 8.13224 109 ARG F N 1
ATOM 9854 C CA . ARG F 1 117 ? -11.26282 29.92559 62.59801 1.000 7.99324 109 ARG F CA 1
ATOM 9855 C C . ARG F 1 117 ? -11.87778 28.73212 61.88400 1.000 8.01228 109 ARG F C 1
ATOM 9856 O O . ARG F 1 117 ? -12.23260 27.73954 62.51697 1.000 7.36494 109 ARG F O 1
ATOM 9864 N N . ARG F 1 118 ? -12.05190 28.81212 60.56954 1.000 8.69726 110 ARG F N 1
ATOM 9865 C CA A ARG F 1 118 ? -12.71553 27.70737 59.88282 0.526 7.76049 110 ARG F CA 1
ATOM 9866 C CA B ARG F 1 118 ? -12.70310 27.71229 59.86076 0.474 7.77674 110 ARG F CA 1
ATOM 9867 C C . ARG F 1 118 ? -11.94433 26.40732 60.06294 1.000 8.94834 110 ARG F C 1
ATOM 9868 O O . ARG F 1 118 ? -12.54991 25.34019 60.27076 1.000 8.52462 110 ARG F O 1
ATOM 9883 N N . GLN F 1 119 ? -10.61824 26.47666 59.99321 1.000 7.22998 111 GLN F N 1
ATOM 9884 C CA . GLN F 1 119 ? -9.82598 25.26269 60.08614 1.000 6.55290 111 GLN F CA 1
ATOM 9885 C C . GLN F 1 119 ? -9.73715 24.76542 61.51530 1.000 7.52725 111 GLN F C 1
ATOM 9886 O O . GLN F 1 119 ? -9.88364 23.56448 61.74655 1.000 6.79029 111 GLN F O 1
ATOM 9892 N N . PHE F 1 120 ? -9.53361 25.65349 62.49552 1.000 7.56339 112 PHE F N 1
ATOM 9893 C CA . PHE F 1 120 ? -9.48977 25.17902 63.87983 1.000 5.97217 112 PHE F CA 1
ATOM 9894 C C . PHE F 1 120 ? -10.85746 24.70148 64.35307 1.000 7.42470 112 PHE F C 1
ATOM 9895 O O . PHE F 1 120 ? -10.95235 23.67947 65.04090 1.000 8.36038 112 PHE F O 1
ATOM 9903 N N . ASP F 1 121 ? -11.92707 25.40005 63.97555 1.000 7.93919 113 ASP F N 1
ATOM 9904 C CA . ASP F 1 121 ? -13.25375 24.96188 64.41092 1.000 8.56272 113 ASP F CA 1
ATOM 9905 C C . ASP F 1 121 ? -13.55713 23.55023 63.92354 1.000 8.61083 113 ASP F C 1
ATOM 9906 O O . ASP F 1 121 ? -14.08695 22.72849 64.67590 1.000 8.77714 113 ASP F O 1
ATOM 9911 N N . THR F 1 122 ? -13.27142 23.25935 62.65055 1.000 7.94204 114 THR F N 1
ATOM 9912 C CA . THR F 1 122 ? -13.55243 21.92335 62.12902 1.000 7.60425 114 THR F CA 1
ATOM 9913 C C . THR F 1 122 ? -12.52918 20.90509 62.59253 1.000 6.73912 114 THR F C 1
ATOM 9914 O O . THR F 1 122 ? -12.89441 19.82690 63.08713 1.000 7.90004 114 THR F O 1
ATOM 9918 N N . ASN F 1 123 ? -11.24106 21.22415 62.41806 1.000 6.57762 115 ASN F N 1
ATOM 9919 C CA . ASN F 1 123 ? -10.19438 20.21280 62.55662 1.000 5.91416 115 ASN F CA 1
ATOM 9920 C C . ASN F 1 123 ? -9.84315 19.93909 64.00560 1.000 6.05674 115 ASN F C 1
ATOM 9921 O O . ASN F 1 123 ? -9.31171 18.85916 64.31009 1.000 8.04737 115 ASN F O 1
ATOM 9926 N N . VAL F 1 124 ? -10.09318 20.88632 64.90924 1.000 6.16510 116 VAL F N 1
ATOM 9927 C CA . VAL F 1 124 ? -9.77836 20.70025 66.31754 1.000 6.32754 116 VAL F CA 1
ATOM 9928 C C . VAL F 1 124 ? -11.03628 20.63701 67.15233 1.000 5.94604 116 VAL F C 1
ATOM 9929 O O . VAL F 1 124 ? -11.29577 19.63407 67.81328 1.000 7.63585 116 VAL F O 1
ATOM 9933 N N . PHE F 1 125 ? -11.83554 21.70541 67.14626 1.000 6.51502 117 PHE F N 1
ATOM 9934 C CA . PHE F 1 125 ? -13.02746 21.68678 67.99755 1.000 7.21989 117 PHE F CA 1
ATOM 9935 C C . PHE F 1 125 ? -13.95467 20.54445 67.59096 1.000 8.32815 117 PHE F C 1
ATOM 9936 O O . PHE F 1 125 ? -14.52107 19.87135 68.45480 1.000 9.04604 117 PHE F O 1
ATOM 9944 N N . GLY F 1 126 ? -14.04505 20.24650 66.28900 1.000 8.53611 118 GLY F N 1
ATOM 9945 C CA . GLY F 1 126 ? -14.89552 19.14645 65.85077 1.000 9.20710 118 GLY F CA 1
ATOM 9946 C C . GLY F 1 126 ? -14.42639 17.79693 66.36073 1.000 6.38622 118 GLY F C 1
ATOM 9947 O O . GLY F 1 126 ? -15.23403 16.91959 66.67803 1.000 8.50899 118 GLY F O 1
ATOM 9948 N N . VAL F 1 127 ? -13.10768 17.60020 66.43740 1.000 6.43748 119 VAL F N 1
ATOM 9949 C CA . VAL F 1 127 ? -12.58236 16.37720 67.03775 1.000 8.59603 119 VAL F CA 1
ATOM 9950 C C . VAL F 1 127 ? -12.95734 16.29525 68.51673 1.000 7.96533 119 VAL F C 1
ATOM 9951 O O . VAL F 1 127 ? -13.41132 15.25309 69.00768 1.000 8.43617 119 VAL F O 1
ATOM 9955 N N . LEU F 1 128 ? -12.78964 17.39777 69.24860 1.000 9.13758 120 LEU F N 1
ATOM 9956 C CA . LEU F 1 128 ? -13.11827 17.40101 70.67424 1.000 7.23446 120 LEU F CA 1
ATOM 9957 C C . LEU F 1 128 ? -14.60578 17.15726 70.90233 1.000 6.94778 120 LEU F C 1
ATOM 9958 O O . LEU F 1 128 ? -14.98677 16.35145 71.76006 1.000 8.84037 120 LEU F O 1
ATOM 9963 N N . LEU F 1 129 ? -15.47033 17.83564 70.12729 1.000 7.95184 121 LEU F N 1
ATOM 9964 C CA . LEU F 1 129 ? -16.90900 17.70310 70.35812 1.000 7.90816 121 LEU F CA 1
ATOM 9965 C C . LEU F 1 129 ? -17.40012 16.30287 70.03729 1.000 8.27263 121 LEU F C 1
ATOM 9966 O O . LEU F 1 129 ? -18.23749 15.75414 70.77185 1.000 9.14955 121 LEU F O 1
ATOM 9971 N N . THR F 1 130 ? -16.95034 15.73217 68.91173 1.000 8.75197 122 THR F N 1
ATOM 9972 C CA . THR F 1 130 ? -17.42881 14.39966 68.54384 1.000 7.61980 122 THR F CA 1
ATOM 9973 C C . THR F 1 130 ? -16.90665 13.35731 69.52048 1.000 8.17453 122 THR F C 1
ATOM 9974 O O . THR F 1 130 ? -17.65987 12.47662 69.95930 1.000 9.41394 122 THR F O 1
ATOM 9978 N N . THR F 1 131 ? -15.62904 13.45533 69.89764 1.000 7.47022 123 THR F N 1
ATOM 9979 C CA . THR F 1 131 ? -15.08898 12.53418 70.88973 1.000 7.34655 123 THR F CA 1
ATOM 9980 C C . THR F 1 131 ? -15.80522 12.65970 72.22245 1.000 8.92166 123 THR F C 1
ATOM 9981 O O . THR F 1 131 ? -16.11446 11.65262 72.86610 1.000 9.45474 123 THR F O 1
ATOM 9985 N N . GLN F 1 132 ? -16.07834 13.89001 72.65298 1.000 6.50899 124 GLN F N 1
ATOM 9986 C CA . GLN F 1 132 ? -16.77105 14.09335 73.92258 1.000 7.31351 124 GLN F CA 1
ATOM 9987 C C . GLN F 1 132 ? -18.14264 13.43943 73.91708 1.000 9.25467 124 GLN F C 1
ATOM 9988 O O . GLN F 1 132 ? -18.54766 12.81860 74.91268 1.000 10.36057 124 GLN F O 1
ATOM 9994 N N . ALA F 1 133 ? -18.87149 13.56472 72.80016 1.000 9.40315 125 ALA F N 1
ATOM 9995 C CA . ALA F 1 133 ? -20.18260 12.92889 72.71049 1.000 9.50665 125 ALA F CA 1
ATOM 9996 C C . ALA F 1 133 ? -20.05759 11.41329 72.67805 1.000 10.30301 125 ALA F C 1
ATOM 9997 O O . ALA F 1 133 ? -20.88793 10.70003 73.26218 1.000 12.51041 125 ALA F O 1
ATOM 9999 N N . ALA F 1 134 ? -19.00377 10.90728 72.02969 1.000 10.19492 126 ALA F N 1
ATOM 10000 C CA . ALA F 1 134 ? -18.87086 9.46662 71.83347 1.000 8.88485 126 ALA F CA 1
ATOM 10001 C C . ALA F 1 134 ? -18.45242 8.74889 73.11509 1.000 10.10287 126 ALA F C 1
ATOM 10002 O O . ALA F 1 134 ? -18.86197 7.60698 73.33953 1.000 10.17411 126 ALA F O 1
ATOM 10004 N N . VAL F 1 135 ? -17.65819 9.39968 73.97532 1.000 11.09323 127 VAL F N 1
ATOM 10005 C CA A VAL F 1 135 ? -16.99105 8.68376 75.06101 0.441 10.21302 127 VAL F CA 1
ATOM 10006 C CA B VAL F 1 135 ? -16.99524 8.65327 75.04274 0.559 10.16755 127 VAL F CA 1
ATOM 10007 C C . VAL F 1 135 ? -17.98407 8.08338 76.04884 1.000 14.09488 127 VAL F C 1
ATOM 10008 O O . VAL F 1 135 ? -17.69944 7.05590 76.67257 1.000 14.49893 127 VAL F O 1
ATOM 10015 N N . LYS F 1 136 ? -19.16471 8.69418 76.20436 1.000 14.69125 128 LYS F N 1
ATOM 10016 C CA . LYS F 1 136 ? -20.16365 8.10623 77.10351 1.000 20.86669 128 LYS F CA 1
ATOM 10017 C C . LYS F 1 136 ? -20.49765 6.67404 76.71445 1.000 18.49488 128 LYS F C 1
ATOM 10018 O O . LYS F 1 136 ? -20.88907 5.86765 77.57046 1.000 21.77561 128 LYS F O 1
ATOM 10020 N N . HIS F 1 137 ? -20.38089 6.34928 75.42952 1.000 13.27459 129 HIS F N 1
ATOM 10021 C CA . HIS F 1 137 ? -20.79913 5.06136 74.90803 1.000 15.55478 129 HIS F CA 1
ATOM 10022 C C . HIS F 1 137 ? -19.64898 4.09879 74.68009 1.000 14.15480 129 HIS F C 1
ATOM 10023 O O . HIS F 1 137 ? -19.88315 2.97562 74.23186 1.000 16.26974 129 HIS F O 1
ATOM 10030 N N . LEU F 1 138 ? -18.41144 4.50665 74.94853 1.000 13.98109 130 LEU F N 1
ATOM 10031 C CA . LEU F 1 138 ? -17.25011 3.67844 74.65250 1.000 12.93438 130 LEU F CA 1
ATOM 10032 C C . LEU F 1 138 ? -16.81079 2.90489 75.88487 1.000 14.39988 130 LEU F C 1
ATOM 10033 O O . LEU F 1 138 ? -16.70241 3.47197 76.97869 1.000 21.75005 130 LEU F O 1
ATOM 10038 N N . GLY F 1 139 ? -16.57683 1.61205 75.70253 1.000 18.50269 131 GLY F N 1
ATOM 10039 C CA . GLY F 1 139 ? -16.11903 0.75211 76.76974 1.000 15.46560 131 GLY F CA 1
ATOM 10040 C C . GLY F 1 139 ? -14.79631 0.10089 76.41650 1.000 12.63792 131 GLY F C 1
ATOM 10041 O O . GLY F 1 139 ? -14.13185 0.51071 75.45305 1.000 12.86082 131 GLY F O 1
ATOM 10042 N N . GLU F 1 140 ? -14.42342 -0.92663 77.17815 1.000 12.74186 132 GLU F N 1
ATOM 10043 C CA A GLU F 1 140 ? -13.14006 -1.59019 76.98262 0.398 13.58494 132 GLU F CA 1
ATOM 10044 C CA B GLU F 1 140 ? -13.13144 -1.56236 76.97639 0.602 13.53892 132 GLU F CA 1
ATOM 10045 C C . GLU F 1 140 ? -13.04515 -2.14610 75.56993 1.000 13.40047 132 GLU F C 1
ATOM 10046 O O . GLU F 1 140 ? -13.97384 -2.80458 75.09316 1.000 16.65489 132 GLU F O 1
ATOM 10057 N N . GLY F 1 141 ? -11.92479 -1.88676 74.90429 1.000 12.34601 133 GLY F N 1
ATOM 10058 C CA . GLY F 1 141 ? -11.72521 -2.35074 73.54365 1.000 13.59354 133 GLY F CA 1
ATOM 10059 C C . GLY F 1 141 ? -12.09710 -1.34738 72.47561 1.000 12.41835 133 GLY F C 1
ATOM 10060 O O . GLY F 1 141 ? -11.77954 -1.56877 71.29231 1.000 13.31492 133 GLY F O 1
ATOM 10061 N N . ALA F 1 142 ? -12.77423 -0.26558 72.83818 1.000 9.14689 134 ALA F N 1
ATOM 10062 C CA . ALA F 1 142 ? -13.12504 0.74590 71.84815 1.000 8.18028 134 ALA F CA 1
ATOM 10063 C C . ALA F 1 142 ? -11.86539 1.37854 71.27413 1.000 8.00403 134 ALA F C 1
ATOM 10064 O O . ALA F 1 142 ? -10.79308 1.37768 71.89870 1.000 9.01886 134 ALA F O 1
ATOM 10066 N N . SER F 1 143 ? -12.01020 1.94574 70.07722 1.000 7.21328 135 SER F N 1
ATOM 10067 C CA . SER F 1 143 ? -10.86531 2.49348 69.34273 1.000 6.83536 135 SER F CA 1
ATOM 10068 C C . SER F 1 143 ? -11.26100 3.83028 68.73560 1.000 9.34525 135 SER F C 1
ATOM 10069 O O . SER F 1 143 ? -12.20376 3.89807 67.93649 1.000 8.07151 135 SER F O 1
ATOM 10072 N N . ILE F 1 144 ? -10.53831 4.88384 69.10952 1.000 6.82437 136 ILE F N 1
ATOM 10073 C CA . ILE F 1 144 ? -10.69302 6.21304 68.52518 1.000 6.27008 136 ILE F CA 1
ATOM 10074 C C . ILE F 1 144 ? -9.51069 6.46177 67.61202 1.000 6.32506 136 ILE F C 1
ATOM 10075 O O . ILE F 1 144 ? -8.35222 6.28017 68.02855 1.000 6.28858 136 ILE F O 1
ATOM 10080 N N . ILE F 1 145 ? -9.80042 6.83335 66.36205 1.000 5.68402 137 ILE F N 1
ATOM 10081 C CA . ILE F 1 145 ? -8.78617 7.05171 65.32496 1.000 6.19175 137 ILE F CA 1
ATOM 10082 C C . ILE F 1 145 ? -8.92562 8.47510 64.82747 1.000 5.95391 137 ILE F C 1
ATOM 10083 O O . ILE F 1 145 ? -9.96475 8.84066 64.26065 1.000 6.73224 137 ILE F O 1
ATOM 10088 N N . ASN F 1 146 ? -7.89543 9.28674 65.04830 1.000 5.91571 138 ASN F N 1
ATOM 10089 C CA . ASN F 1 146 ? -7.91720 10.67144 64.58177 1.000 5.47545 138 ASN F CA 1
ATOM 10090 C C . ASN F 1 146 ? -7.10851 10.77758 63.29713 1.000 6.13699 138 ASN F C 1
ATOM 10091 O O . ASN F 1 146 ? -5.96339 10.32697 63.25327 1.000 7.44838 138 ASN F O 1
ATOM 10096 N N . ILE F 1 147 ? -7.68614 11.36767 62.25208 1.000 5.57570 139 ILE F N 1
ATOM 10097 C CA . ILE F 1 147 ? -6.93891 11.61968 61.02128 1.000 5.25666 139 ILE F CA 1
ATOM 10098 C C . ILE F 1 147 ? -6.24065 12.96979 61.13974 1.000 6.21803 139 ILE F C 1
ATOM 10099 O O . ILE F 1 147 ? -6.86624 14.03941 61.08619 1.000 7.32643 139 ILE F O 1
ATOM 10104 N N . SER F 1 148 ? -4.92937 12.90578 61.34047 1.000 5.52856 140 SER F N 1
ATOM 10105 C CA . SER F 1 148 ? -4.07138 14.08007 61.42384 1.000 5.64959 140 SER F CA 1
ATOM 10106 C C . SER F 1 148 ? -3.44631 14.32051 60.04617 1.000 6.96623 140 SER F C 1
ATOM 10107 O O . SER F 1 148 ? -4.19056 14.29057 59.06529 1.000 7.00704 140 SER F O 1
ATOM 10110 N N . SER F 1 149 ? -2.13375 14.53628 59.92653 1.000 5.28657 141 SER F N 1
ATOM 10111 C CA . SER F 1 149 ? -1.46577 14.78644 58.65894 1.000 6.00021 141 SER F CA 1
ATOM 10112 C C . SER F 1 149 ? 0.03341 14.68794 58.85204 1.000 7.12114 141 SER F C 1
ATOM 10113 O O . SER F 1 149 ? 0.55348 15.04148 59.91396 1.000 5.30382 141 SER F O 1
ATOM 10116 N N . VAL F 1 150 ? 0.72200 14.22964 57.80530 1.000 5.57892 142 VAL F N 1
ATOM 10117 C CA . VAL F 1 150 ? 2.17752 14.28563 57.78166 1.000 7.48570 142 VAL F CA 1
ATOM 10118 C C . VAL F 1 150 ? 2.70848 15.71275 57.90192 1.000 7.40755 142 VAL F C 1
ATOM 10119 O O . VAL F 1 150 ? 3.90603 15.89657 58.17077 1.000 5.85143 142 VAL F O 1
ATOM 10123 N N . VAL F 1 151 ? 1.86983 16.74315 57.70834 1.000 6.43122 143 VAL F N 1
ATOM 10124 C CA . VAL F 1 151 ? 2.40946 18.08110 57.89443 1.000 5.85268 143 VAL F CA 1
ATOM 10125 C C . VAL F 1 151 ? 2.88865 18.30415 59.32148 1.000 6.25711 143 VAL F C 1
ATOM 10126 O O . VAL F 1 151 ? 3.66367 19.23627 59.55494 1.000 8.00847 143 VAL F O 1
ATOM 10130 N N . THR F 1 152 ? 2.48776 17.47303 60.28717 1.000 6.64932 144 THR F N 1
ATOM 10131 C CA . THR F 1 152 ? 3.07838 17.69798 61.61484 1.000 6.28492 144 THR F CA 1
ATOM 10132 C C . THR F 1 152 ? 4.53954 17.26452 61.68855 1.000 6.44241 144 THR F C 1
ATOM 10133 O O . THR F 1 152 ? 5.24879 17.71507 62.59971 1.000 9.17615 144 THR F O 1
ATOM 10137 N N . SER F 1 153 ? 5.01785 16.44709 60.73126 1.000 6.78596 145 SER F N 1
ATOM 10138 C CA . SER F 1 153 ? 6.42540 16.08733 60.55375 1.000 8.38033 145 SER F CA 1
ATOM 10139 C C . SER F 1 153 ? 7.16709 17.03212 59.60490 1.000 6.82411 145 SER F C 1
ATOM 10140 O O . SER F 1 153 ? 8.31529 17.42377 59.87827 1.000 10.47661 145 SER F O 1
ATOM 10143 N N . ILE F 1 154 ? 6.55181 17.40748 58.47908 1.000 7.95864 146 ILE F N 1
ATOM 10144 C CA . ILE F 1 154 ? 7.27768 18.12498 57.43963 1.000 7.59901 146 ILE F CA 1
ATOM 10145 C C . ILE F 1 154 ? 6.93050 19.60261 57.36335 1.000 8.70116 146 ILE F C 1
ATOM 10146 O O . ILE F 1 154 ? 7.60776 20.33332 56.61629 1.000 9.29480 146 ILE F O 1
ATOM 10151 N N . THR F 1 155 ? 5.90847 20.07245 58.11973 1.000 7.94113 147 THR F N 1
ATOM 10152 C CA . THR F 1 155 ? 5.53006 21.47366 58.34036 1.000 11.09789 147 THR F CA 1
ATOM 10153 C C . THR F 1 155 ? 5.81990 22.38681 57.14655 1.000 8.53806 147 THR F C 1
ATOM 10154 O O . THR F 1 155 ? 6.69324 23.25144 57.22122 1.000 8.75919 147 THR F O 1
ATOM 10158 N N . PRO F 1 156 ? 5.08677 22.24272 56.04083 1.000 7.00068 148 PRO F N 1
ATOM 10159 C CA . PRO F 1 156 ? 5.45895 22.95726 54.81313 1.000 8.57029 148 PRO F CA 1
ATOM 10160 C C . PRO F 1 156 ? 5.26039 24.45322 54.96235 1.000 8.06225 148 PRO F C 1
ATOM 10161 O O . PRO F 1 156 ? 4.36267 24.90135 55.69451 1.000 8.51696 148 PRO F O 1
ATOM 10165 N N . PRO F 1 157 ? 6.08235 25.27123 54.29895 1.000 8.03639 149 PRO F N 1
ATOM 10166 C CA . PRO F 1 157 ? 5.81199 26.71658 54.25499 1.000 8.24318 149 PRO F CA 1
ATOM 10167 C C . PRO F 1 157 ? 4.37565 27.00575 53.83809 1.000 10.81589 149 PRO F C 1
ATOM 10168 O O . PRO F 1 157 ? 3.77463 26.27233 53.04956 1.000 10.07982 149 PRO F O 1
ATOM 10172 N N . ALA F 1 158 ? 3.83498 28.08925 54.39063 1.000 7.89482 150 ALA F N 1
ATOM 10173 C CA . ALA F 1 158 ? 2.49812 28.58548 54.08573 1.000 8.10476 150 ALA F CA 1
ATOM 10174 C C . ALA F 1 158 ? 1.39960 27.68597 54.62713 1.000 9.21878 150 ALA F C 1
ATOM 10175 O O . ALA F 1 158 ? 0.25394 27.79096 54.20372 1.000 9.15117 150 ALA F O 1
ATOM 10177 N N . SER F 1 159 ? 1.69799 26.83383 55.60106 1.000 6.99903 151 SER F N 1
ATOM 10178 C CA . SER F 1 159 ? 0.66615 25.98947 56.19263 1.000 6.51004 151 SER F CA 1
ATOM 10179 C C . SER F 1 159 ? 0.53651 26.20533 57.69329 1.000 6.22811 151 SER F C 1
ATOM 10180 O O . SER F 1 159 ? 0.15072 25.29457 58.42826 1.000 6.29717 151 SER F O 1
ATOM 10183 N N . ALA F 1 160 ? 0.82683 27.41471 58.18206 1.000 6.15924 152 ALA F N 1
ATOM 10184 C CA . ALA F 1 160 ? 0.84561 27.61943 59.62977 1.000 6.15722 152 ALA F CA 1
ATOM 10185 C C . ALA F 1 160 ? -0.48422 27.24666 60.27254 1.000 5.73044 152 ALA F C 1
ATOM 10186 O O . ALA F 1 160 ? -0.50378 26.57001 61.31393 1.000 6.96717 152 ALA F O 1
ATOM 10188 N N . VAL F 1 161 ? -1.60642 27.67919 59.68140 1.000 6.57778 153 VAL F N 1
ATOM 10189 C CA . VAL F 1 161 ? -2.89266 27.36903 60.29888 1.000 6.13781 153 VAL F CA 1
ATOM 10190 C C . VAL F 1 161 ? -3.19040 25.87472 60.20251 1.000 6.00820 153 VAL F C 1
ATOM 10191 O O . VAL F 1 161 ? -3.53081 25.23487 61.20680 1.000 5.79614 153 VAL F O 1
ATOM 10195 N N . TYR F 1 162 ? -3.11128 25.30325 58.99765 1.000 6.43778 154 TYR F N 1
ATOM 10196 C CA . TYR F 1 162 ? -3.47818 23.90461 58.82902 1.000 5.37962 154 TYR F CA 1
ATOM 10197 C C . TYR F 1 162 ? -2.55916 22.99011 59.62859 1.000 6.97755 154 TYR F C 1
ATOM 10198 O O . TYR F 1 162 ? -3.02903 22.08705 60.33132 1.000 7.08196 154 TYR F O 1
ATOM 10207 N N . SER F 1 163 ? -1.24800 23.19969 59.52623 1.000 6.54161 155 SER F N 1
ATOM 10208 C CA . SER F 1 163 ? -0.33349 22.39151 60.32113 1.000 6.56362 155 SER F CA 1
ATOM 10209 C C . SER F 1 163 ? -0.56884 22.61214 61.80205 1.000 5.83877 155 SER F C 1
ATOM 10210 O O . SER F 1 163 ? -0.47522 21.66979 62.59450 1.000 6.42900 155 SER F O 1
ATOM 10213 N N . GLY F 1 164 ? -0.91061 23.84382 62.19087 1.000 6.26400 156 GLY F N 1
ATOM 10214 C CA . GLY F 1 164 ? -1.27546 24.08638 63.57538 1.000 6.22795 156 GLY F CA 1
ATOM 10215 C C . GLY F 1 164 ? -2.42841 23.20031 64.01237 1.000 6.84979 156 GLY F C 1
ATOM 10216 O O . GLY F 1 164 ? -2.39633 22.60796 65.09613 1.000 6.19005 156 GLY F O 1
ATOM 10217 N N . THR F 1 165 ? -3.46691 23.09180 63.17575 1.000 5.21014 157 THR F N 1
ATOM 10218 C CA . THR F 1 165 ? -4.60644 22.27080 63.59205 1.000 6.68694 157 THR F CA 1
ATOM 10219 C C . THR F 1 165 ? -4.18885 20.82389 63.77283 1.000 6.45107 157 THR F C 1
ATOM 10220 O O . THR F 1 165 ? -4.66737 20.14479 64.68794 1.000 5.87753 157 THR F O 1
ATOM 10224 N N . LYS F 1 166 ? -3.32923 20.31743 62.88089 1.000 5.82481 158 LYS F N 1
ATOM 10225 C CA . LYS F 1 166 ? -2.96890 18.90657 62.98092 1.000 6.27231 158 LYS F CA 1
ATOM 10226 C C . LYS F 1 166 ? -1.95731 18.67301 64.09832 1.000 5.34633 158 LYS F C 1
ATOM 10227 O O . LYS F 1 166 ? -1.94843 17.59617 64.70840 1.000 6.52453 158 LYS F O 1
ATOM 10233 N N . GLY F 1 167 ? -1.11650 19.66341 64.41959 1.000 5.34006 159 GLY F N 1
ATOM 10234 C CA . GLY F 1 167 ? -0.28584 19.51200 65.61198 1.000 5.64475 159 GLY F CA 1
ATOM 10235 C C . GLY F 1 167 ? -1.14276 19.39826 66.85768 1.000 6.20298 159 GLY F C 1
ATOM 10236 O O . GLY F 1 167 ? -0.81639 18.65801 67.79242 1.000 6.37426 159 GLY F O 1
ATOM 10237 N N . ALA F 1 168 ? -2.24591 20.15733 66.89679 1.000 6.25756 160 ALA F N 1
ATOM 10238 C CA . ALA F 1 168 ? -3.20138 20.04044 68.00075 1.000 5.54637 160 ALA F CA 1
ATOM 10239 C C . ALA F 1 168 ? -3.82861 18.65408 68.04300 1.000 6.14995 160 ALA F C 1
ATOM 10240 O O . ALA F 1 168 ? -3.92790 18.04524 69.11636 1.000 6.20836 160 ALA F O 1
ATOM 10242 N N . VAL F 1 169 ? -4.25552 18.13525 66.88834 1.000 5.58735 161 VAL F N 1
ATOM 10243 C CA . VAL F 1 169 ? -4.79914 16.77626 66.83500 1.000 6.17386 161 VAL F CA 1
ATOM 10244 C C . VAL F 1 169 ? -3.77744 15.75231 67.33320 1.000 5.43005 161 VAL F C 1
ATOM 10245 O O . VAL F 1 169 ? -4.13920 14.82824 68.07812 1.000 5.43221 161 VAL F O 1
ATOM 10249 N N . ASP F 1 170 ? -2.49650 15.90020 66.95642 1.000 5.68827 162 ASP F N 1
ATOM 10250 C CA . ASP F 1 170 ? -1.47555 14.97462 67.46152 1.000 6.17953 162 ASP F CA 1
ATOM 10251 C C . ASP F 1 170 ? -1.42403 15.00225 68.99003 1.000 6.79374 162 ASP F C 1
ATOM 10252 O O . ASP F 1 170 ? -1.35163 13.95168 69.64184 1.000 6.47899 162 ASP F O 1
ATOM 10257 N N . ALA F 1 171 ? -1.43977 16.20432 69.58236 1.000 4.64778 163 ALA F N 1
ATOM 10258 C CA . ALA F 1 171 ? -1.33318 16.30037 71.03545 1.000 6.17522 163 ALA F CA 1
ATOM 10259 C C . ALA F 1 171 ? -2.59456 15.78664 71.72606 1.000 7.46068 163 ALA F C 1
ATOM 10260 O O . ALA F 1 171 ? -2.50116 15.11205 72.76454 1.000 6.14349 163 ALA F O 1
ATOM 10262 N N . ILE F 1 172 ? -3.77309 16.09380 71.16274 1.000 6.09010 164 ILE F N 1
ATOM 10263 C CA . ILE F 1 172 ? -5.03496 15.60473 71.71223 1.000 6.39263 164 ILE F CA 1
ATOM 10264 C C . ILE F 1 172 ? -5.05786 14.08253 71.70359 1.000 5.53119 164 ILE F C 1
ATOM 10265 O O . ILE F 1 172 ? -5.53463 13.44488 72.65893 1.000 8.04169 164 ILE F O 1
ATOM 10270 N N . THR F 1 173 ? -4.53603 13.47896 70.62727 1.000 5.60305 165 THR F N 1
ATOM 10271 C CA . THR F 1 173 ? -4.41909 12.02415 70.56663 1.000 6.54344 165 THR F CA 1
ATOM 10272 C C . THR F 1 173 ? -3.61364 11.49003 71.74191 1.000 6.20927 165 THR F C 1
ATOM 10273 O O . THR F 1 173 ? -4.01505 10.51529 72.40116 1.000 6.49364 165 THR F O 1
ATOM 10277 N N . GLY F 1 174 ? -2.44734 12.09192 71.99685 1.000 6.50937 166 GLY F N 1
ATOM 10278 C CA . GLY F 1 174 ? -1.63889 11.63875 73.12057 1.000 6.30749 166 GLY F CA 1
ATOM 10279 C C . GLY F 1 174 ? -2.33706 11.81123 74.45594 1.000 8.64915 166 GLY F C 1
ATOM 10280 O O . GLY F 1 174 ? -2.29053 10.92421 75.31788 1.000 7.22333 166 GLY F O 1
ATOM 10281 N N . VAL F 1 175 ? -2.96249 12.97065 74.66189 1.000 6.53149 167 VAL F N 1
ATOM 10282 C CA . VAL F 1 175 ? -3.66345 13.21436 75.92043 1.000 5.76278 167 VAL F CA 1
ATOM 10283 C C . VAL F 1 175 ? -4.73433 12.16307 76.15268 1.000 6.54575 167 VAL F C 1
ATOM 10284 O O . VAL F 1 175 ? -4.84561 11.59139 77.25214 1.000 6.63497 167 VAL F O 1
ATOM 10288 N N . LEU F 1 176 ? -5.58639 11.94173 75.14744 1.000 5.74719 168 LEU F N 1
ATOM 10289 C CA . LEU F 1 176 ? -6.71730 11.05236 75.35628 1.000 6.10359 168 LEU F CA 1
ATOM 10290 C C . LEU F 1 176 ? -6.27359 9.60056 75.47200 1.000 7.61784 168 LEU F C 1
ATOM 10291 O O . LEU F 1 176 ? -6.92808 8.81325 76.17639 1.000 6.82077 168 LEU F O 1
ATOM 10296 N N . ALA F 1 177 ? -5.16406 9.22267 74.82744 1.000 6.98262 169 ALA F N 1
ATOM 10297 C CA . ALA F 1 177 ? -4.61383 7.89087 75.06062 1.000 6.55991 169 ALA F CA 1
ATOM 10298 C C . ALA F 1 177 ? -4.32003 7.68469 76.54861 1.000 8.26597 169 ALA F C 1
ATOM 10299 O O . ALA F 1 177 ? -4.65195 6.64026 77.11432 1.000 8.15660 169 ALA F O 1
ATOM 10301 N N . LEU F 1 178 ? -3.67879 8.66815 77.19994 1.000 6.77378 170 LEU F N 1
ATOM 10302 C CA . LEU F 1 178 ? -3.42815 8.52782 78.62980 1.000 8.11083 170 LEU F CA 1
ATOM 10303 C C . LEU F 1 178 ? -4.71697 8.64767 79.42428 1.000 8.64504 170 LEU F C 1
ATOM 10304 O O . LEU F 1 178 ? -4.94095 7.88155 80.36912 1.000 9.42078 170 LEU F O 1
ATOM 10309 N N . GLU F 1 179 ? -5.56524 9.61970 79.06454 1.000 6.46075 171 GLU F N 1
ATOM 10310 C CA . GLU F 1 179 ? -6.75500 9.89046 79.86707 1.000 6.32795 171 GLU F CA 1
ATOM 10311 C C . GLU F 1 179 ? -7.72683 8.72254 79.87093 1.000 6.92358 171 GLU F C 1
ATOM 10312 O O . GLU F 1 179 ? -8.36075 8.44017 80.89523 1.000 9.10491 171 GLU F O 1
ATOM 10318 N N . LEU F 1 180 ? -7.90450 8.07917 78.72561 1.000 6.95701 172 LEU F N 1
ATOM 10319 C CA . LEU F 1 180 ? -8.88403 7.01969 78.55515 1.000 7.43767 172 LEU F CA 1
ATOM 10320 C C . LEU F 1 180 ? -8.27156 5.63286 78.69768 1.000 8.58786 172 LEU F C 1
ATOM 10321 O O . LEU F 1 180 ? -9.00197 4.64026 78.64342 1.000 8.59180 172 LEU F O 1
ATOM 10326 N N . GLY F 1 181 ? -6.94844 5.54080 78.87136 1.000 9.41876 173 GLY F N 1
ATOM 10327 C CA . GLY F 1 181 ? -6.29015 4.26707 79.09314 1.000 11.53507 173 GLY F CA 1
ATOM 10328 C C . GLY F 1 181 ? -6.91407 3.40060 80.18513 1.000 9.68132 173 GLY F C 1
ATOM 10329 O O . GLY F 1 181 ? -7.11110 2.19901 79.98607 1.000 10.10860 173 GLY F O 1
ATOM 10330 N N . PRO F 1 182 ? -7.20962 3.97462 81.35495 1.000 9.81453 174 PRO F N 1
ATOM 10331 C CA . PRO F 1 182 ? -7.81569 3.16468 82.43315 1.000 11.95977 174 PRO F CA 1
ATOM 10332 C C . PRO F 1 182 ? -9.13648 2.52743 82.05708 1.000 12.72091 174 PRO F C 1
ATOM 10333 O O . PRO F 1 182 ? -9.49570 1.48526 82.62389 1.000 14.56121 174 PRO F O 1
ATOM 10337 N N . ARG F 1 183 ? -9.86940 3.13935 81.13602 1.000 10.40849 175 ARG F N 1
ATOM 10338 C CA A ARG F 1 183 ? -11.09053 2.55168 80.60589 0.609 8.86537 175 ARG F CA 1
ATOM 10339 C CA B ARG F 1 183 ? -11.09320 2.57069 80.58855 0.391 8.93628 175 ARG F CA 1
ATOM 10340 C C . ARG F 1 183 ? -10.82429 1.58912 79.46049 1.000 9.80778 175 ARG F C 1
ATOM 10341 O O . ARG F 1 183 ? -11.78213 1.02368 78.91058 1.000 10.66523 175 ARG F O 1
ATOM 10356 N N . LYS F 1 184 ? -9.55753 1.38333 79.10393 1.000 11.37782 176 LYS F N 1
ATOM 10357 C CA . LYS F 1 184 ? -9.14968 0.47138 78.03615 1.000 10.50221 176 LYS F CA 1
ATOM 10358 C C . LYS F 1 184 ? -9.68814 0.91965 76.68033 1.000 12.53113 176 LYS F C 1
ATOM 10359 O O . LYS F 1 184 ? -9.96733 0.10115 75.79583 1.000 10.82006 176 LYS F O 1
ATOM 10365 N N . ILE F 1 185 ? -9.81708 2.23017 76.49907 1.000 8.54306 177 ILE F N 1
ATOM 10366 C CA . ILE F 1 185 ? -10.16226 2.82198 75.21203 1.000 7.68006 177 ILE F CA 1
ATOM 10367 C C . ILE F 1 185 ? -8.87694 3.27114 74.54099 1.000 8.69383 177 ILE F C 1
ATOM 10368 O O . ILE F 1 185 ? -8.10620 4.02803 75.13743 1.000 8.98945 177 ILE F O 1
ATOM 10373 N N . ARG F 1 186 ? -8.63803 2.81104 73.31100 1.000 6.70232 178 ARG F N 1
ATOM 10374 C CA . ARG F 1 186 ? -7.41784 3.20231 72.61034 1.000 6.52092 178 ARG F CA 1
ATOM 10375 C C . ARG F 1 186 ? -7.66290 4.45003 71.78479 1.000 7.29603 178 ARG F C 1
ATOM 10376 O O . ARG F 1 186 ? -8.76419 4.67717 71.26673 1.000 7.73445 178 ARG F O 1
ATOM 10384 N N . VAL F 1 187 ? -6.62130 5.26548 71.65148 1.000 7.27491 179 VAL F N 1
ATOM 10385 C CA . VAL F 1 187 ? -6.70665 6.50070 70.87033 1.000 5.76244 179 VAL F CA 1
ATOM 10386 C C . VAL F 1 187 ? -5.41875 6.61140 70.06576 1.000 5.90764 179 VAL F C 1
ATOM 10387 O O . VAL F 1 187 ? -4.33471 6.66386 70.65281 1.000 5.91390 179 VAL F O 1
ATOM 10391 N N . ASN F 1 188 ? -5.53227 6.66001 68.73314 1.000 5.12878 180 ASN F N 1
ATOM 10392 C CA . ASN F 1 188 ? -4.35314 6.70720 67.87210 1.000 5.27913 180 ASN F CA 1
ATOM 10393 C C . ASN F 1 188 ? -4.63606 7.65128 66.72227 1.000 6.58383 180 ASN F C 1
ATOM 10394 O O . ASN F 1 188 ? -5.79457 7.93968 66.41846 1.000 7.48511 180 ASN F O 1
ATOM 10399 N N . ALA F 1 189 ? -3.57279 8.15711 66.10787 1.000 6.11103 181 ALA F N 1
ATOM 10400 C CA . ALA F 1 189 ? -3.69426 9.01137 64.93920 1.000 5.44656 181 ALA F CA 1
ATOM 10401 C C . ALA F 1 189 ? -3.10278 8.31702 63.72502 1.000 6.03995 181 ALA F C 1
ATOM 10402 O O . ALA F 1 189 ? -2.16831 7.51329 63.82447 1.000 6.43645 181 ALA F O 1
ATOM 10404 N N . ILE F 1 190 ? -3.64500 8.67541 62.57191 1.000 6.61448 182 ILE F N 1
ATOM 10405 C CA . ILE F 1 190 ? -3.00938 8.41285 61.27968 1.000 5.54618 182 ILE F CA 1
ATOM 10406 C C . ILE F 1 190 ? -2.61096 9.76070 60.70175 1.000 5.60570 182 ILE F C 1
ATOM 10407 O O . ILE F 1 190 ? -3.40504 10.71215 60.72796 1.000 7.82611 182 ILE F O 1
ATOM 10412 N N . ASN F 1 191 ? -1.39054 9.84412 60.17285 1.000 5.43213 183 ASN F N 1
ATOM 10413 C CA . ASN F 1 191 ? -0.84891 11.08029 59.60877 1.000 5.83156 183 ASN F CA 1
ATOM 10414 C C . ASN F 1 191 ? -0.60344 10.81572 58.12883 1.000 6.46503 183 ASN F C 1
ATOM 10415 O O . ASN F 1 191 ? 0.50381 10.42024 57.74026 1.000 7.01829 183 ASN F O 1
ATOM 10420 N N . PRO F 1 192 ? -1.60824 10.99480 57.26853 1.000 5.94321 184 PRO F N 1
ATOM 10421 C CA . PRO F 1 192 ? -1.41641 10.70013 55.83892 1.000 5.46481 184 PRO F CA 1
ATOM 10422 C C . PRO F 1 192 ? -0.47266 11.68002 55.16650 1.000 6.09024 184 PRO F C 1
ATOM 10423 O O . PRO F 1 192 ? -0.39718 12.85705 55.52419 1.000 6.59621 184 PRO F O 1
ATOM 10427 N N . GLY F 1 193 ? 0.26233 11.18076 54.16592 1.000 6.26937 185 GLY F N 1
ATOM 10428 C CA . GLY F 1 193 ? 0.86607 12.05632 53.18072 1.000 8.33669 185 GLY F CA 1
ATOM 10429 C C . GLY F 1 193 ? -0.18976 12.51969 52.18758 1.000 7.42179 185 GLY F C 1
ATOM 10430 O O . GLY F 1 193 ? -1.39415 12.38368 52.41975 1.000 8.09409 185 GLY F O 1
ATOM 10431 N N . MET F 1 194 ? 0.25754 13.07168 51.06307 1.000 7.66750 186 MET F N 1
ATOM 10432 C CA . MET F 1 194 ? -0.71097 13.57717 50.09259 1.000 7.95963 186 MET F CA 1
ATOM 10433 C C . MET F 1 194 ? -1.51006 12.42712 49.49022 1.000 8.86274 186 MET F C 1
ATOM 10434 O O . MET F 1 194 ? -0.94879 11.42613 49.03291 1.000 7.87849 186 MET F O 1
ATOM 10439 N N . ILE F 1 195 ? -2.83518 12.58300 49.50112 1.000 9.05110 187 ILE F N 1
ATOM 10440 C CA . ILE F 1 195 ? -3.77321 11.57486 49.03210 1.000 7.33054 187 ILE F CA 1
ATOM 10441 C C . ILE F 1 195 ? -4.65411 12.23355 47.97920 1.000 8.57285 187 ILE F C 1
ATOM 10442 O O . ILE F 1 195 ? -5.15526 13.34419 48.19212 1.000 8.28596 187 ILE F O 1
ATOM 10447 N N . VAL F 1 196 ? -4.84131 11.55494 46.85235 1.000 7.32502 188 VAL F N 1
ATOM 10448 C CA . VAL F 1 196 ? -5.76128 12.04554 45.82810 1.000 7.90605 188 VAL F CA 1
ATOM 10449 C C . VAL F 1 196 ? -7.18678 11.89107 46.33669 1.000 8.03748 188 VAL F C 1
ATOM 10450 O O . VAL F 1 196 ? -7.66464 10.77187 46.54266 1.000 9.58204 188 VAL F O 1
ATOM 10454 N N . THR F 1 197 ? -7.87968 13.01437 46.53052 1.000 7.53660 189 THR F N 1
ATOM 10455 C CA . THR F 1 197 ? -9.26768 13.00325 46.99745 1.000 7.99091 189 THR F CA 1
ATOM 10456 C C . THR F 1 197 ? -10.03521 14.09805 46.28213 1.000 8.66990 189 THR F C 1
ATOM 10457 O O . THR F 1 197 ? -9.45496 14.96568 45.61918 1.000 9.35514 189 THR F O 1
ATOM 10461 N N . GLU F 1 198 ? -11.36057 14.06411 46.44110 1.000 8.13081 190 GLU F N 1
ATOM 10462 C CA . GLU F 1 198 ? -12.18881 15.17705 45.98632 1.000 8.71681 190 GLU F CA 1
ATOM 10463 C C . GLU F 1 198 ? -11.60592 16.48902 46.48793 1.000 9.27689 190 GLU F C 1
ATOM 10464 O O . GLU F 1 198 ? -11.49700 17.46374 45.73865 1.000 11.03218 190 GLU F O 1
ATOM 10470 N N . GLY F 1 199 ? -11.22806 16.52468 47.76262 1.000 8.61604 191 GLY F N 1
ATOM 10471 C CA . GLY F 1 199 ? -10.74570 17.76451 48.34379 1.000 8.39466 191 GLY F CA 1
ATOM 10472 C C . GLY F 1 199 ? -9.40308 18.23071 47.80023 1.000 8.62752 191 GLY F C 1
ATOM 10473 O O . GLY F 1 199 ? -9.19250 19.43450 47.63639 1.000 10.12287 191 GLY F O 1
ATOM 10474 N N . THR F 1 200 ? -8.44855 17.31055 47.55447 1.000 8.32484 192 THR F N 1
ATOM 10475 C CA . THR F 1 200 ? -7.17027 17.82453 47.04459 1.000 8.87463 192 THR F CA 1
ATOM 10476 C C . THR F 1 200 ? -7.28372 18.23749 45.57655 1.000 12.01693 192 THR F C 1
ATOM 10477 O O . THR F 1 200 ? -6.55340 19.12877 45.13255 1.000 12.18070 192 THR F O 1
ATOM 10481 N N . HIS F 1 201 ? -8.23504 17.66223 44.84120 1.000 10.20535 193 HIS F N 1
ATOM 10482 C CA . HIS F 1 201 ? -8.58031 18.20158 43.53206 1.000 13.17631 193 HIS F CA 1
ATOM 10483 C C . HIS F 1 201 ? -9.19956 19.58701 43.64994 1.000 13.03597 193 HIS F C 1
ATOM 10484 O O . HIS F 1 201 ? -8.74411 20.53218 43.00653 1.000 14.82002 193 HIS F O 1
ATOM 10491 N N . SER F 1 202 ? -10.23337 19.74095 44.48085 1.000 13.61498 194 SER F N 1
ATOM 10492 C CA A SER F 1 202 ? -10.98483 20.99619 44.54955 0.342 13.84133 194 SER F CA 1
ATOM 10493 C CA B SER F 1 202 ? -10.93180 21.01572 44.43663 0.658 13.79519 194 SER F CA 1
ATOM 10494 C C . SER F 1 202 ? -10.15099 22.12529 45.13139 1.000 15.72349 194 SER F C 1
ATOM 10495 O O . SER F 1 202 ? -10.31972 23.29596 44.75971 1.000 19.15892 194 SER F O 1
ATOM 10500 N N . ALA F 1 203 ? -9.27350 21.79825 46.08401 1.000 15.48944 195 ALA F N 1
ATOM 10501 C CA . ALA F 1 203 ? -8.45247 22.83190 46.70384 1.000 15.90017 195 ALA F CA 1
ATOM 10502 C C . ALA F 1 203 ? -7.29629 23.27760 45.81982 1.000 18.93992 195 ALA F C 1
ATOM 10503 O O . ALA F 1 203 ? -6.57112 24.20145 46.20533 1.000 18.93920 195 ALA F O 1
ATOM 10505 N N . GLY F 1 204 ? -7.10542 22.66259 44.65045 1.000 14.65218 196 GLY F N 1
ATOM 10506 C CA . GLY F 1 204 ? -5.98065 22.99661 43.79530 1.000 16.95437 196 GLY F CA 1
ATOM 10507 C C . GLY F 1 204 ? -4.67190 22.38765 44.22995 1.000 16.27363 196 GLY F C 1
ATOM 10508 O O . GLY F 1 204 ? -3.61071 22.80929 43.74780 1.000 20.29872 196 GLY F O 1
ATOM 10509 N N . ILE F 1 205 ? -4.70996 21.41012 45.12374 1.000 13.40678 197 ILE F N 1
ATOM 10510 C CA . ILE F 1 205 ? -3.47987 20.81590 45.62476 1.000 15.36016 197 ILE F CA 1
ATOM 10511 C C . ILE F 1 205 ? -2.91545 19.83571 44.61611 1.000 16.80816 197 ILE F C 1
ATOM 10512 O O . ILE F 1 205 ? -1.71106 19.82805 44.33786 1.000 16.32563 197 ILE F O 1
ATOM 10517 N N . ILE F 1 206 ? -3.76924 18.98792 44.05682 1.000 14.73252 198 ILE F N 1
ATOM 10518 C CA . ILE F 1 206 ? -3.34090 18.22467 42.89466 1.000 15.68818 198 ILE F CA 1
ATOM 10519 C C . ILE F 1 206 ? -2.98412 19.21950 41.80778 1.000 17.56793 198 ILE F C 1
ATOM 10520 O O . ILE F 1 206 ? -3.73332 20.17155 41.55045 1.000 18.61645 198 ILE F O 1
ATOM 10525 N N . GLY F 1 207 ? -1.79402 19.05495 41.22655 1.000 18.64996 199 GLY F N 1
ATOM 10526 C CA . GLY F 1 207 ? -1.30325 19.96170 40.20653 1.000 20.82660 199 GLY F CA 1
ATOM 10527 C C . GLY F 1 207 ? -0.49149 21.13334 40.71869 1.000 18.16607 199 GLY F C 1
ATOM 10528 O O . GLY F 1 207 ? 0.06026 21.88536 39.90185 1.000 21.88650 199 GLY F O 1
ATOM 10529 N N . SER F 1 208 ? -0.40430 21.31777 42.03034 1.000 19.49957 200 SER F N 1
ATOM 10530 C CA . SER F 1 208 ? 0.30323 22.44675 42.61281 1.000 18.40232 200 SER F CA 1
ATOM 10531 C C . SER F 1 208 ? 1.79708 22.15592 42.74595 1.000 16.96884 200 SER F C 1
ATOM 10532 O O . SER F 1 208 ? 2.26399 21.01803 42.61676 1.000 16.41256 200 SER F O 1
ATOM 10535 N N . ASP F 1 209 ? 2.54755 23.20771 43.06654 1.000 17.64724 201 ASP F N 1
ATOM 10536 C CA . ASP F 1 209 ? 3.96562 23.02350 43.36299 1.000 16.74681 201 ASP F CA 1
ATOM 10537 C C . ASP F 1 209 ? 4.15896 22.06378 44.53016 1.000 20.11342 201 ASP F C 1
ATOM 10538 O O . ASP F 1 209 ? 5.09400 21.25214 44.53077 1.000 18.68746 201 ASP F O 1
ATOM 10543 N N . LEU F 1 210 ? 3.26576 22.11480 45.52109 1.000 18.30595 202 LEU F N 1
ATOM 10544 C CA . LEU F 1 210 ? 3.39783 21.21919 46.66542 1.000 16.38809 202 LEU F CA 1
ATOM 10545 C C . LEU F 1 210 ? 3.30250 19.76477 46.23517 1.000 17.02783 202 LEU F C 1
ATOM 10546 O O . LEU F 1 210 ? 4.04536 18.91173 46.73971 1.000 14.56371 202 LEU F O 1
ATOM 10551 N N . GLU F 1 211 ? 2.38642 19.45374 45.31259 1.000 14.69177 203 GLU F N 1
ATOM 10552 C CA . GLU F 1 211 ? 2.31490 18.08564 44.80396 1.000 12.75865 203 GLU F CA 1
ATOM 10553 C C . GLU F 1 211 ? 3.65006 17.65964 44.20087 1.000 14.29724 203 GLU F C 1
ATOM 10554 O O . GLU F 1 211 ? 4.14859 16.56629 44.47966 1.000 14.09982 203 GLU F O 1
ATOM 10560 N N . ALA F 1 212 ? 4.24574 18.51775 43.37842 1.000 16.86242 204 ALA F N 1
ATOM 10561 C CA . ALA F 1 212 ? 5.53202 18.17109 42.78717 1.000 19.48404 204 ALA F CA 1
ATOM 10562 C C . ALA F 1 212 ? 6.57574 17.91255 43.86489 1.000 18.25908 204 ALA F C 1
ATOM 10563 O O . ALA F 1 212 ? 7.31230 16.91745 43.81116 1.000 20.95808 204 ALA F O 1
ATOM 10565 N N . GLN F 1 213 ? 6.64863 18.80349 44.85843 1.000 14.13949 205 GLN F N 1
ATOM 10566 C CA A GLN F 1 213 ? 7.64457 18.65403 45.91529 0.604 15.10345 205 GLN F CA 1
ATOM 10567 C CA B GLN F 1 213 ? 7.63793 18.65542 45.92069 0.396 15.17768 205 GLN F CA 1
ATOM 10568 C C . GLN F 1 213 ? 7.42106 17.36846 46.70164 1.000 16.67504 205 GLN F C 1
ATOM 10569 O O . GLN F 1 213 ? 8.38134 16.65263 47.01721 1.000 19.93724 205 GLN F O 1
ATOM 10580 N N . VAL F 1 214 ? 6.16292 17.05666 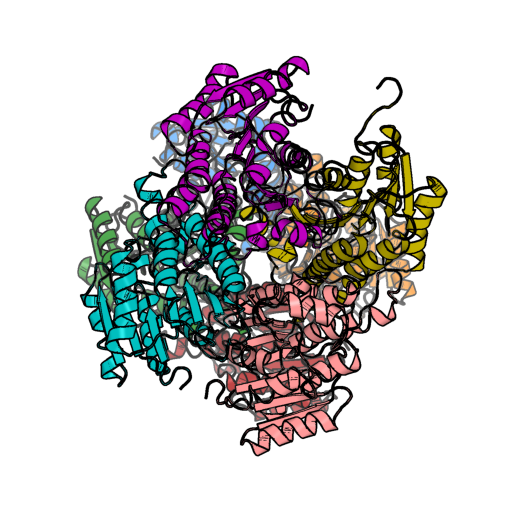47.02291 1.000 12.92839 206 VAL F N 1
ATOM 10581 C CA . VAL F 1 214 ? 5.87085 15.84791 47.79609 1.000 13.32964 206 VAL F CA 1
ATOM 10582 C C . VAL F 1 214 ? 6.23659 14.60738 46.99296 1.000 13.15144 206 VAL F C 1
ATOM 10583 O O . VAL F 1 214 ? 6.91846 13.70355 47.49151 1.000 15.21582 206 VAL F O 1
ATOM 10587 N N . LEU F 1 215 ? 5.80321 14.54797 45.73542 1.000 14.13019 207 LEU F N 1
ATOM 10588 C CA . LEU F 1 215 ? 6.12921 13.38321 44.91666 1.000 16.11031 207 LEU F CA 1
ATOM 10589 C C . LEU F 1 215 ? 7.63945 13.19423 44.79535 1.000 15.47425 207 LEU F C 1
ATOM 10590 O O . LEU F 1 215 ? 8.13362 12.06868 44.92074 1.000 21.20686 207 LEU F O 1
ATOM 10595 N N . GLY F 1 216 ? 8.38842 14.28361 44.57268 1.000 14.02270 208 GLY F N 1
ATOM 10596 C CA . GLY F 1 216 ? 9.83203 14.18448 44.41640 1.000 14.75194 208 GLY F CA 1
ATOM 10597 C C . GLY F 1 216 ? 10.56402 13.70553 45.65281 1.000 13.90320 208 GLY F C 1
ATOM 10598 O O . GLY F 1 216 ? 11.73662 13.32776 45.55053 1.000 15.56563 208 GLY F O 1
ATOM 10599 N N . GLN F 1 217 ? 9.91166 13.72278 46.81765 1.000 11.53399 209 GLN F N 1
ATOM 10600 C CA . GLN F 1 217 ? 10.51918 13.28918 48.07386 1.000 11.70444 209 GLN F CA 1
ATOM 10601 C C . GLN F 1 217 ? 9.83622 12.06259 48.66733 1.000 11.59316 209 GLN F C 1
ATOM 10602 O O . GLN F 1 217 ? 10.09782 11.73239 49.82939 1.000 15.41279 209 GLN F O 1
ATOM 10608 N N . THR F 1 218 ? 8.96336 11.38345 47.90843 1.000 9.70348 210 THR F N 1
ATOM 10609 C CA . THR F 1 218 ? 8.25000 10.22583 48.42961 1.000 9.57856 210 THR F CA 1
ATOM 10610 C C . THR F 1 218 ? 9.00134 8.94254 48.08875 1.000 10.74121 210 THR F C 1
ATOM 10611 O O . THR F 1 218 ? 9.08891 8.58216 46.90266 1.000 10.39384 210 THR F O 1
ATOM 10615 N N . PRO F 1 219 ? 9.55403 8.22562 49.07269 1.000 9.13906 211 PRO F N 1
ATOM 10616 C CA . PRO F 1 219 ? 10.34852 7.02686 48.75782 1.000 9.96083 211 PRO F CA 1
ATOM 10617 C C . PRO F 1 219 ? 9.62620 5.99450 47.90195 1.000 9.41021 211 PRO F C 1
ATOM 10618 O O . PRO F 1 219 ? 10.26001 5.38807 47.02600 1.000 12.00107 211 PRO F O 1
ATOM 10622 N N . LEU F 1 220 ? 8.33640 5.76215 48.12952 1.000 8.90877 212 LEU F N 1
ATOM 10623 C CA . LEU F 1 220 ? 7.64947 4.70067 47.39086 1.000 10.12503 212 LEU F CA 1
ATOM 10624 C C . LEU F 1 220 ? 7.01412 5.18830 46.08611 1.000 11.46645 212 LEU F C 1
ATOM 10625 O O . LEU F 1 220 ? 6.27403 4.42545 45.44790 1.000 12.18623 212 LEU F O 1
ATOM 10630 N N . GLY F 1 221 ? 7.29618 6.42229 45.66460 1.000 8.91115 213 GLY F N 1
ATOM 10631 C CA . GLY F 1 221 ? 7.24769 6.73746 44.24267 1.000 9.36567 213 GLY F CA 1
ATOM 10632 C C . GLY F 1 221 ? 5.89524 7.04034 43.63762 1.000 11.95765 213 GLY F C 1
ATOM 10633 O O . GLY F 1 221 ? 5.74588 6.91119 42.41738 1.000 14.27350 213 GLY F O 1
ATOM 10634 N N . ARG F 1 222 ? 4.91224 7.46061 44.43596 1.000 8.82935 214 ARG F N 1
ATOM 10635 C CA . ARG F 1 222 ? 3.60478 7.82967 43.90762 1.000 10.79232 214 ARG F CA 1
ATOM 10636 C C . ARG F 1 222 ? 2.87694 8.67010 44.95135 1.000 9.27688 214 ARG F C 1
ATOM 10637 O O . ARG F 1 222 ? 3.32856 8.80015 46.09255 1.000 10.44890 214 ARG F O 1
ATOM 10645 N N . LEU F 1 223 ? 1.76750 9.29201 44.52459 1.000 10.12543 215 LEU F N 1
ATOM 10646 C CA . LEU F 1 223 ? 0.83684 9.85954 45.49203 1.000 9.99078 215 LEU F CA 1
ATOM 10647 C C . LEU F 1 223 ? 0.03438 8.74388 46.15536 1.000 10.02774 215 LEU F C 1
ATOM 10648 O O . LEU F 1 223 ? -0.13629 7.66065 45.59976 1.000 10.49154 215 LEU F O 1
ATOM 10653 N N . GLY F 1 224 ? -0.45746 9.02559 47.35880 1.000 8.84445 216 GLY F N 1
ATOM 10654 C CA . GLY F 1 224 ? -1.32504 8.08356 48.02795 1.000 8.61527 216 GLY F CA 1
ATOM 10655 C C . GLY F 1 224 ? -2.75152 8.12813 47.50749 1.000 7.75873 216 GLY F C 1
ATOM 10656 O O . GLY F 1 224 ? -3.19275 9.08878 46.87636 1.000 8.91566 216 GLY F O 1
ATOM 10657 N N . GLU F 1 225 ? -3.46602 7.03902 47.77422 1.000 9.69761 217 GLU F N 1
ATOM 10658 C CA . GLU F 1 225 ? -4.87263 6.86670 47.44082 1.000 8.29479 217 GLU F CA 1
ATOM 10659 C C . GLU F 1 225 ? -5.66141 6.65105 48.71809 1.000 8.55749 217 GLU F C 1
ATOM 10660 O O . GLU F 1 225 ? -5.09878 6.23555 49.73784 1.000 9.11133 217 GLU F O 1
ATOM 10666 N N . PRO F 1 226 ? -6.96131 6.92111 48.71336 1.000 8.63714 218 PRO F N 1
ATOM 10667 C CA . PRO F 1 226 ? -7.70204 6.75150 49.97481 1.000 8.33609 218 PRO F CA 1
ATOM 10668 C C . PRO F 1 226 ? -7.57332 5.36440 50.57994 1.000 9.56685 218 PRO F C 1
ATOM 10669 O O . PRO F 1 226 ? -7.49728 5.25297 51.80949 1.000 7.81893 218 PRO F O 1
ATOM 10673 N N . ASN F 1 227 ? -7.52510 4.29964 49.77177 1.000 9.61390 219 ASN F N 1
ATOM 10674 C CA . ASN F 1 227 ? -7.42679 2.96889 50.37305 1.000 8.63390 219 ASN F CA 1
ATOM 10675 C C . ASN F 1 227 ? -6.08406 2.72405 51.05927 1.000 10.03319 219 ASN F C 1
ATOM 10676 O O . ASN F 1 227 ? -5.99823 1.83762 51.91637 1.000 10.18268 219 ASN F O 1
ATOM 10681 N N . ASP F 1 228 ? -5.04193 3.49690 50.73502 1.000 7.79731 220 ASP F N 1
ATOM 10682 C CA . ASP F 1 228 ? -3.78123 3.39318 51.47462 1.000 8.39502 220 ASP F CA 1
ATOM 10683 C C . ASP F 1 228 ? -3.96706 3.77054 52.93558 1.000 8.15190 220 ASP F C 1
ATOM 10684 O O . ASP F 1 228 ? -3.24599 3.26349 53.81794 1.000 8.04699 220 ASP F O 1
ATOM 10689 N N . ILE F 1 229 ? -4.88263 4.70036 53.19906 1.000 5.75041 221 ILE F N 1
ATOM 10690 C CA . ILE F 1 229 ? -5.18430 5.08940 54.57252 1.000 6.78217 221 ILE F CA 1
ATOM 10691 C C . ILE F 1 229 ? -6.20776 4.14061 55.17189 1.000 7.83863 221 ILE F C 1
ATOM 10692 O O . ILE F 1 229 ? -6.11909 3.77375 56.35002 1.000 7.22916 221 ILE F O 1
ATOM 10697 N N . ALA F 1 230 ? -7.20599 3.74862 54.37225 1.000 6.08453 222 ALA F N 1
ATOM 10698 C CA . ALA F 1 230 ? -8.29680 2.92877 54.90221 1.000 6.03832 222 ALA F CA 1
ATOM 10699 C C . ALA F 1 230 ? -7.78113 1.63065 55.51984 1.000 7.42101 222 ALA F C 1
ATOM 10700 O O . ALA F 1 230 ? -8.29738 1.17935 56.55181 1.000 7.03134 222 ALA F O 1
ATOM 10702 N N . SER F 1 231 ? -6.78805 0.98859 54.89846 1.000 8.57011 223 SER F N 1
ATOM 10703 C CA A SER F 1 231 ? -6.33954 -0.28398 55.45539 0.645 7.93459 223 SER F CA 1
ATOM 10704 C CA B SER F 1 231 ? -6.28792 -0.27859 55.42841 0.355 7.96903 223 SER F CA 1
ATOM 10705 C C . SER F 1 231 ? -5.63561 -0.08817 56.78642 1.000 7.43502 223 SER F C 1
ATOM 10706 O O . SER F 1 231 ? -5.71459 -0.97180 57.65126 1.000 8.07141 223 SER F O 1
ATOM 10711 N N . VAL F 1 232 ? -4.99182 1.05430 56.98450 1.000 5.71015 224 VAL F N 1
ATOM 10712 C CA . VAL F 1 232 ? -4.38524 1.31828 58.28124 1.000 6.19448 224 VAL F CA 1
ATOM 10713 C C . VAL F 1 232 ? -5.46113 1.62107 59.32063 1.000 7.54901 224 VAL F C 1
ATOM 10714 O O . VAL F 1 232 ? -5.33120 1.23762 60.49612 1.000 7.97380 224 VAL F O 1
ATOM 10718 N N . ALA F 1 233 ? -6.52224 2.33646 58.91944 1.000 6.80495 225 ALA F N 1
ATOM 10719 C CA . ALA F 1 233 ? -7.60696 2.60108 59.85117 1.000 7.81048 225 ALA F CA 1
ATOM 10720 C C . ALA F 1 233 ? -8.25391 1.30299 60.30988 1.000 7.59796 225 ALA F C 1
ATOM 10721 O O . ALA F 1 233 ? -8.59778 1.16745 61.49035 1.000 7.32279 225 ALA F O 1
ATOM 10723 N N . VAL F 1 234 ? -8.41251 0.33256 59.40200 1.000 6.27981 226 VAL F N 1
ATOM 10724 C CA . VAL F 1 234 ? -8.99600 -0.94941 59.80270 1.000 7.16513 226 VAL F CA 1
ATOM 10725 C C . VAL F 1 234 ? -8.09853 -1.64639 60.82385 1.000 9.10172 226 VAL F C 1
ATOM 10726 O O . VAL F 1 234 ? -8.57352 -2.15909 61.85026 1.000 8.99110 226 VAL F O 1
ATOM 10730 N N . PHE F 1 235 ? -6.78879 -1.65910 60.57324 1.000 6.47475 227 PHE F N 1
ATOM 10731 C CA . PHE F 1 235 ? -5.85689 -2.21808 61.54721 1.000 6.06298 227 PHE F CA 1
ATOM 10732 C C . PHE F 1 235 ? -6.02659 -1.56874 62.92066 1.000 6.99642 227 PHE F C 1
ATOM 10733 O O . PHE F 1 235 ? -6.15191 -2.26204 63.93620 1.000 7.72678 227 PHE F O 1
ATOM 10741 N N . LEU F 1 236 ? -6.03875 -0.22966 62.96951 1.000 7.08698 228 LEU F N 1
ATOM 10742 C CA . LEU F 1 236 ? -6.13980 0.44176 64.26848 1.000 6.85226 228 LEU F CA 1
ATOM 10743 C C . LEU F 1 236 ? -7.48281 0.21284 64.94156 1.000 7.67649 228 LEU F C 1
ATOM 10744 O O . LEU F 1 236 ? -7.56582 0.24290 66.18511 1.000 8.32095 228 LEU F O 1
ATOM 10749 N N . ALA F 1 237 ? -8.54561 0.02524 64.15211 1.000 6.49740 229 ALA F N 1
ATOM 10750 C CA . ALA F 1 237 ? -9.86659 -0.21224 64.72261 1.000 6.86465 229 ALA F CA 1
ATOM 10751 C C . ALA F 1 237 ? -9.97088 -1.60372 65.32725 1.000 10.05783 229 ALA F C 1
ATOM 10752 O O . ALA F 1 237 ? -10.80395 -1.83435 66.21059 1.000 11.57280 229 ALA F O 1
ATOM 10754 N N . SER F 1 238 ? -9.13906 -2.53109 64.86618 1.000 9.95903 230 SER F N 1
ATOM 10755 C CA . SER F 1 238 ? -9.26183 -3.94397 65.18937 1.000 10.00421 230 SER F CA 1
ATOM 10756 C C . SER F 1 238 ? -8.45796 -4.30007 66.43703 1.000 9.59995 230 SER F C 1
ATOM 10757 O O . SER F 1 238 ? -7.61046 -3.53785 66.91295 1.000 8.80114 230 SER F O 1
ATOM 10760 N N . ASP F 1 239 ? -8.69141 -5.52307 66.91611 1.000 10.42296 231 ASP F N 1
ATOM 10761 C CA . ASP F 1 239 ? -7.93125 -6.07724 68.02913 1.000 11.18817 231 ASP F CA 1
ATOM 10762 C C . ASP F 1 239 ? -6.47560 -6.34661 67.65895 1.000 10.19891 231 ASP F C 1
ATOM 10763 O O . ASP F 1 239 ? -5.65906 -6.54445 68.55973 1.000 9.76374 231 ASP F O 1
ATOM 10768 N N . ASP F 1 240 ? -6.11702 -6.31915 66.37297 1.000 9.96111 232 ASP F N 1
ATOM 10769 C CA . ASP F 1 240 ? -4.70575 -6.47515 66.01144 1.000 9.66642 232 ASP F CA 1
ATOM 10770 C C . ASP F 1 240 ? -3.85603 -5.34691 66.57891 1.000 9.52982 232 ASP F C 1
ATOM 10771 O O . ASP F 1 240 ? -2.64354 -5.51796 66.77624 1.000 10.57207 232 ASP F O 1
ATOM 10776 N N . ALA F 1 241 ? -4.46134 -4.18232 66.81825 1.000 8.01655 233 ALA F N 1
ATOM 10777 C CA . ALA F 1 241 ? -3.79933 -3.02052 67.39027 1.000 7.22274 233 ALA F CA 1
ATOM 10778 C C . ALA F 1 241 ? -4.11091 -2.85745 68.87823 1.000 7.19006 233 ALA F C 1
ATOM 10779 O O . ALA F 1 241 ? -3.94222 -1.75895 69.41297 1.000 7.27516 233 ALA F O 1
ATOM 10781 N N . ARG F 1 242 ? -4.46247 -3.95527 69.56333 1.000 7.80593 234 ARG F N 1
ATOM 10782 C CA A ARG F 1 242 ? -4.89048 -3.86581 70.95954 0.487 7.87288 234 ARG F CA 1
ATOM 10783 C CA B ARG F 1 242 ? -4.88651 -3.88259 70.96309 0.513 7.88069 234 ARG F CA 1
ATOM 10784 C C . ARG F 1 242 ? -3.80682 -3.33096 71.88898 1.000 8.16518 234 ARG F C 1
ATOM 10785 O O . ARG F 1 242 ? -4.13016 -2.83418 72.98238 1.000 8.83245 234 ARG F O 1
ATOM 10800 N N . TRP F 1 243 ? -2.53159 -3.42664 71.50891 1.000 8.35450 235 TRP F N 1
ATOM 10801 C CA . TRP F 1 243 ? -1.46773 -2.96810 72.39056 1.000 8.53926 235 TRP F CA 1
ATOM 10802 C C . TRP F 1 243 ? -0.84174 -1.66592 71.88548 1.000 7.58447 235 TRP F C 1
ATOM 10803 O O . TRP F 1 243 ? 0.26209 -1.28273 72.30554 1.000 8.45437 235 TRP F O 1
ATOM 10814 N N . MET F 1 244 ? -1.54349 -0.95345 71.00672 1.000 6.91006 236 MET F N 1
ATOM 10815 C CA A MET F 1 244 ? -1.09299 0.34376 70.51138 0.650 6.32713 236 MET F CA 1
ATOM 10816 C CA B MET F 1 244 ? -1.09475 0.33559 70.50348 0.350 6.35890 236 MET F CA 1
ATOM 10817 C C . MET F 1 244 ? -2.08964 1.40932 70.92958 1.000 6.28000 236 MET F C 1
ATOM 10818 O O . MET F 1 244 ? -3.27238 1.33593 70.56765 1.000 7.09490 236 MET F O 1
ATOM 10827 N N . THR F 1 245 ? -1.60807 2.40941 71.65861 1.000 5.82923 237 THR F N 1
ATOM 10828 C CA . THR F 1 245 ? -2.40804 3.59085 71.94191 1.000 5.92709 237 THR F CA 1
ATOM 10829 C C . THR F 1 245 ? -1.45896 4.77183 72.10705 1.000 7.53245 237 THR F C 1
ATOM 10830 O O . THR F 1 245 ? -0.31926 4.61370 72.56438 1.000 7.39754 237 THR F O 1
ATOM 10834 N N . GLY F 1 246 ? -1.90922 5.92894 71.66129 1.000 6.16927 238 GLY F N 1
ATOM 10835 C CA . GLY F 1 246 ? -1.07859 7.12207 71.67780 1.000 7.69543 238 GLY F CA 1
ATOM 10836 C C . GLY F 1 246 ? -0.11846 7.22319 70.51992 1.000 8.17342 238 GLY F C 1
ATOM 10837 O O . GLY F 1 246 ? 0.77647 8.08135 70.55807 1.000 9.87766 238 GLY F O 1
ATOM 10838 N N . GLU F 1 247 ? -0.26506 6.37367 69.51993 1.000 6.42746 239 GLU F N 1
ATOM 10839 C CA A GLU F 1 247 ? 0.63214 6.35938 68.37755 0.575 7.56300 239 GLU F CA 1
ATOM 10840 C CA B GLU F 1 247 ? 0.64299 6.37798 68.37656 0.425 7.57673 239 GLU F CA 1
ATOM 10841 C C . GLU F 1 247 ? 0.14137 7.30391 67.28151 1.000 8.52448 239 GLU F C 1
ATOM 10842 O O . GLU F 1 247 ? -1.03684 7.70484 67.24132 1.000 6.69085 239 GLU F O 1
ATOM 10853 N N . HIS F 1 248 ? 1.06906 7.66510 66.40027 1.000 7.99352 240 HIS F N 1
ATOM 10854 C CA . HIS F 1 248 ? 0.80491 8.54796 65.25791 1.000 5.76807 240 HIS F CA 1
ATOM 10855 C C . HIS F 1 248 ? 1.45027 7.85136 64.07652 1.000 7.57807 240 HIS F C 1
ATOM 10856 O O . HIS F 1 248 ? 2.68032 7.85585 63.93665 1.000 9.62511 240 HIS F O 1
ATOM 10863 N N . LEU F 1 249 ? 0.64940 7.20562 63.24606 1.000 5.78112 241 LEU F N 1
ATOM 10864 C CA A LEU F 1 249 ? 1.18473 6.37737 62.16935 0.572 5.74618 241 LEU F CA 1
ATOM 10865 C CA B LEU F 1 249 ? 1.18399 6.37828 62.17022 0.428 5.76899 241 LEU F CA 1
ATOM 10866 C C . LEU F 1 249 ? 1.28976 7.22968 60.91497 1.000 5.70861 241 LEU F C 1
ATOM 10867 O O . LEU F 1 249 ? 0.27526 7.63115 60.35734 1.000 6.93112 241 LEU F O 1
ATOM 10876 N N . VAL F 1 250 ? 2.51312 7.49231 60.46940 1.000 6.61229 242 VAL F N 1
ATOM 10877 C CA . VAL F 1 250 ? 2.68711 8.24251 59.22632 1.000 6.71087 242 VAL F CA 1
ATOM 10878 C C . VAL F 1 250 ? 2.47381 7.28298 58.06221 1.000 8.09460 242 VAL F C 1
ATOM 10879 O O . VAL F 1 250 ? 3.16019 6.25800 57.94692 1.000 9.23246 242 VAL F O 1
ATOM 10883 N N . VAL F 1 251 ? 1.51761 7.61893 57.19177 1.000 5.37273 243 VAL F N 1
ATOM 10884 C CA . VAL F 1 251 ? 1.13929 6.74846 56.08119 1.000 6.85399 243 VAL F CA 1
ATOM 10885 C C . VAL F 1 251 ? 1.23441 7.59742 54.82563 1.000 6.31524 243 VAL F C 1
ATOM 10886 O O . VAL F 1 251 ? 0.24411 8.17176 54.35380 1.000 7.07216 243 VAL F O 1
ATOM 10890 N N . SER F 1 252 ? 2.46343 7.71830 54.32155 1.000 6.86784 244 SER F N 1
ATOM 10891 C CA . SER F 1 252 ? 2.81337 8.73935 53.34121 1.000 6.47102 244 SER F CA 1
ATOM 10892 C C . SER F 1 252 ? 3.73423 8.17455 52.27519 1.000 6.39375 244 SER F C 1
ATOM 10893 O O . SER F 1 252 ? 4.32936 8.95462 51.51041 1.000 8.60650 244 SER F O 1
ATOM 10896 N N . GLY F 1 253 ? 3.92877 6.85781 52.24764 1.000 7.01086 245 GLY F N 1
ATOM 10897 C CA . GLY F 1 253 ? 4.87130 6.30727 51.29667 1.000 7.85432 245 GLY F CA 1
ATOM 10898 C C . GLY F 1 253 ? 6.30229 6.56285 51.68025 1.000 9.14078 245 GLY F C 1
ATOM 10899 O O . GLY F 1 253 ? 7.18343 6.46897 50.82601 1.000 8.55568 245 GLY F O 1
ATOM 10900 N N . GLY F 1 254 ? 6.54806 6.90415 52.94666 1.000 7.51002 246 GLY F N 1
ATOM 10901 C CA . GLY F 1 254 ? 7.89658 7.04632 53.46245 1.000 6.74772 246 GLY F CA 1
ATOM 10902 C C . GLY F 1 254 ? 8.35502 8.47440 53.65458 1.000 6.69632 246 GLY F C 1
ATOM 10903 O O . GLY F 1 254 ? 9.50952 8.66486 54.04339 1.000 8.46148 246 GLY F O 1
ATOM 10904 N N . LEU F 1 255 ? 7.50740 9.47359 53.37498 1.000 7.31203 247 LEU F N 1
ATOM 10905 C CA . LEU F 1 255 ? 7.85634 10.88521 53.55915 1.000 7.10810 247 LEU F CA 1
ATOM 10906 C C . LEU F 1 255 ? 7.64461 11.29310 55.01093 1.000 10.46850 247 LEU F C 1
ATOM 10907 O O . LEU F 1 255 ? 6.53712 11.15619 55.53919 1.000 9.10967 247 LEU F O 1
ATOM 10912 N N . ASN F 1 256 ? 8.70266 11.77970 55.66117 1.000 8.66637 248 ASN F N 1
ATOM 10913 C CA . ASN F 1 256 ? 8.51570 12.29383 57.02427 1.000 10.28073 248 ASN F CA 1
ATOM 10914 C C . ASN F 1 256 ? 9.57746 13.31827 57.39364 1.000 12.96360 248 ASN F C 1
ATOM 10915 O O . ASN F 1 256 ? 10.47224 13.59770 56.60450 1.000 13.26716 248 ASN F O 1
ATOM 10921 N N . HIS G 1 4 ? 33.66235 40.38179 90.69267 1.000 48.25919 -4 HIS G N 1
ATOM 10922 C CA . HIS G 1 4 ? 33.80008 41.63657 89.95692 1.000 49.24831 -4 HIS G CA 1
ATOM 10923 C C . HIS G 1 4 ? 35.27563 41.97016 89.72426 1.000 42.27906 -4 HIS G C 1
ATOM 10924 O O . HIS G 1 4 ? 35.89800 41.43519 88.80744 1.000 48.41600 -4 HIS G O 1
ATOM 10926 N N . HIS G 1 5 ? 35.81977 42.87039 90.55075 1.000 47.29597 -3 HIS G N 1
ATOM 10927 C CA . HIS G 1 5 ? 37.26494 43.09726 90.57441 1.000 44.51971 -3 HIS G CA 1
ATOM 10928 C C . HIS G 1 5 ? 38.01822 41.78386 90.77637 1.000 45.77253 -3 HIS G C 1
ATOM 10929 O O . HIS G 1 5 ? 39.03398 41.52482 90.11917 1.000 36.64241 -3 HIS G O 1
ATOM 10936 N N . HIS G 1 6 ? 37.48751 40.91748 91.63957 1.000 46.98539 -2 HIS G N 1
ATOM 10937 C CA . HIS G 1 6 ? 38.14886 39.71699 92.13337 1.000 37.78020 -2 HIS G CA 1
ATOM 10938 C C . HIS G 1 6 ? 37.78889 38.45964 91.35864 1.000 37.91230 -2 HIS G C 1
ATOM 10939 O O . HIS G 1 6 ? 38.16670 37.36402 91.78802 1.000 32.63862 -2 HIS G O 1
ATOM 10946 N N . HIS G 1 7 ? 37.05933 38.58142 90.24683 1.000 39.30617 -1 HIS G N 1
ATOM 10947 C CA . HIS G 1 7 ? 36.55293 37.40908 89.52857 1.000 33.58865 -1 HIS G CA 1
ATOM 10948 C C . HIS G 1 7 ? 36.21370 37.82090 88.10306 1.000 38.10558 -1 HIS G C 1
ATOM 10949 O O . HIS G 1 7 ? 35.39921 38.72920 87.90284 1.000 35.06013 -1 HIS G O 1
ATOM 10956 N N . HIS G 1 8 ? 36.81478 37.15571 87.11230 1.000 37.17835 0 HIS G N 1
ATOM 10957 C CA . HIS G 1 8 ? 36.60542 37.58615 85.73066 1.000 45.23300 0 HIS G CA 1
ATOM 10958 C C . HIS G 1 8 ? 35.25989 37.14348 85.15497 1.000 41.93446 0 HIS G C 1
ATOM 10959 O O . HIS G 1 8 ? 34.86378 37.64493 84.09430 1.000 33.56169 0 HIS G O 1
ATOM 10966 N N . MET G 1 9 ? 34.55576 36.22886 85.82300 1.000 37.01819 1 MET G N 1
ATOM 10967 C CA . MET G 1 9 ? 33.13939 35.94360 85.58737 1.000 31.47344 1 MET G CA 1
ATOM 10968 C C . MET G 1 9 ? 32.83317 35.42670 84.17774 1.000 32.00934 1 MET G C 1
ATOM 10969 O O . MET G 1 9 ? 31.69169 35.52713 83.71946 1.000 30.84058 1 MET G O 1
ATOM 10971 N N . SER G 1 10 ? 33.79839 34.84982 83.46538 1.000 26.89649 2 SER G N 1
ATOM 10972 C CA . SER G 1 10 ? 33.43247 34.17712 82.22784 1.000 22.52347 2 SER G CA 1
ATOM 10973 C C . SER G 1 10 ? 32.58697 32.94503 82.54697 1.000 18.29968 2 SER G C 1
ATOM 10974 O O . SER G 1 10 ? 32.61919 32.42211 83.66527 1.000 20.98949 2 SER G O 1
ATOM 10977 N N . LYS G 1 11 ? 31.84732 32.46173 81.53862 1.000 17.39597 3 LYS G N 1
ATOM 10978 C CA . LYS G 1 11 ? 30.83884 31.43158 81.79004 1.000 18.49231 3 LYS G CA 1
ATOM 10979 C C . LYS G 1 11 ? 31.44092 30.12040 82.28131 1.000 18.38829 3 LYS G C 1
ATOM 10980 O O . LYS G 1 11 ? 30.75199 29.34225 82.94722 1.000 18.03427 3 LYS G O 1
ATOM 10986 N N . LEU G 1 12 ? 32.69337 29.82237 81.93006 1.000 14.60086 4 LEU G N 1
ATOM 10987 C CA . LEU G 1 12 ? 33.31244 28.56272 82.32118 1.000 13.44738 4 LEU G CA 1
ATOM 10988 C C . LEU G 1 12 ? 34.55783 28.80890 83.16489 1.000 13.51630 4 LEU G C 1
ATOM 10989 O O . LEU G 1 12 ? 35.45745 27.97554 83.19750 1.000 12.68979 4 LEU G O 1
ATOM 10994 N N . ALA G 1 13 ? 34.61279 29.94704 83.85622 1.000 14.66829 5 ALA G N 1
ATOM 10995 C CA . ALA G 1 13 ? 35.78545 30.29455 84.65923 1.000 14.99909 5 ALA G CA 1
ATOM 10996 C C . ALA G 1 13 ? 36.14489 29.18058 85.63702 1.000 15.66192 5 ALA G C 1
ATOM 10997 O O . ALA G 1 13 ? 35.29033 28.69374 86.38545 1.000 14.83653 5 ALA G O 1
ATOM 10999 N N . GLY G 1 14 ? 37.41492 28.76723 85.61520 1.000 14.26427 6 GLY G N 1
ATOM 11000 C CA . GLY G 1 14 ? 37.90940 27.76593 86.55462 1.000 14.53681 6 GLY G CA 1
ATOM 11001 C C . GLY G 1 14 ? 37.58730 26.33198 86.19303 1.000 12.94904 6 GLY G C 1
ATOM 11002 O O . GLY G 1 14 ? 38.10515 25.40837 86.85035 1.000 13.98942 6 GLY G O 1
ATOM 11003 N N . LYS G 1 15 ? 36.75096 26.10557 85.18845 1.000 12.29174 7 LYS G N 1
ATOM 11004 C CA . LYS G 1 15 ? 36.34108 24.75407 84.84695 1.000 11.47327 7 LYS G CA 1
ATOM 11005 C C . LYS G 1 15 ? 37.36184 24.09239 83.92368 1.000 10.56257 7 LYS G C 1
ATOM 11006 O O . LYS G 1 15 ? 38.18946 24.75718 83.29279 1.000 10.51975 7 LYS G O 1
ATOM 11012 N N . VAL G 1 16 ? 37.27604 22.76815 83.84240 1.000 10.00464 8 VAL G N 1
ATOM 11013 C CA . VAL G 1 16 ? 38.16492 21.95930 83.01858 1.000 9.27594 8 VAL G CA 1
ATOM 11014 C C . VAL G 1 16 ? 37.31937 21.11108 82.08429 1.000 8.58341 8 VAL G C 1
ATOM 11015 O O . VAL G 1 16 ? 36.37073 20.45145 82.52505 1.000 8.69883 8 VAL G O 1
ATOM 11019 N N . ALA G 1 17 ? 37.65998 21.13018 80.79417 1.000 8.03490 9 ALA G N 1
ATOM 11020 C CA . ALA G 1 17 ? 36.92291 20.38519 79.77707 1.000 7.49333 9 ALA G CA 1
ATOM 11021 C C . ALA G 1 17 ? 37.85883 19.41522 79.07077 1.000 8.60540 9 ALA G C 1
ATOM 11022 O O . ALA G 1 17 ? 39.04805 19.69175 78.91997 1.000 8.88226 9 ALA G O 1
ATOM 11024 N N . ILE G 1 18 ? 37.33132 18.26116 78.66195 1.000 6.77242 10 ILE G N 1
ATOM 11025 C CA . ILE G 1 18 ? 37.98764 17.37022 77.70310 1.000 6.64061 10 ILE G CA 1
ATOM 11026 C C . ILE G 1 18 ? 37.19312 17.44879 76.41071 1.000 8.85967 10 ILE G C 1
ATOM 11027 O O . ILE G 1 18 ? 35.96134 17.32268 76.43759 1.000 7.59079 10 ILE G O 1
ATOM 11032 N N . VAL G 1 19 ? 37.87583 17.64176 75.27417 1.000 6.41878 11 VAL G N 1
ATOM 11033 C CA . VAL G 1 19 ? 37.23257 17.51056 73.96086 1.000 5.88588 11 VAL G CA 1
ATOM 11034 C C . VAL G 1 19 ? 37.95896 16.38006 73.24278 1.000 7.54600 11 VAL G C 1
ATOM 11035 O O . VAL G 1 19 ? 39.15572 16.50178 72.92951 1.000 8.27842 11 VAL G O 1
ATOM 11039 N N . THR G 1 20 ? 37.25735 15.27619 72.98423 1.000 7.49243 12 THR G N 1
ATOM 11040 C CA . THR G 1 20 ? 37.88334 14.21059 72.20921 1.000 7.93900 12 THR G CA 1
ATOM 11041 C C . THR G 1 20 ? 37.88882 14.61415 70.74300 1.000 7.41325 12 THR G C 1
ATOM 11042 O O . THR G 1 20 ? 36.95723 15.27622 70.25207 1.000 7.60373 12 THR G O 1
ATOM 11046 N N . GLY G 1 21 ? 38.97934 14.27808 70.06366 1.000 7.33313 13 GLY G N 1
ATOM 11047 C CA . GLY G 1 21 ? 39.07384 14.60467 68.64424 1.000 8.95648 13 GLY G CA 1
ATOM 11048 C C . GLY G 1 21 ? 39.06905 16.09843 68.38607 1.000 9.14073 13 GLY G C 1
ATOM 11049 O O . GLY G 1 21 ? 38.30216 16.58947 67.55776 1.000 7.65268 13 GLY G O 1
ATOM 11050 N N . ALA G 1 22 ? 39.95391 16.82923 69.05498 1.000 8.13062 14 ALA G N 1
ATOM 11051 C CA . ALA G 1 22 ? 40.00455 18.27809 68.91100 1.000 7.42040 14 ALA G CA 1
ATOM 11052 C C . ALA G 1 22 ? 41.19616 18.74390 68.07040 1.000 8.81181 14 ALA G C 1
ATOM 11053 O O . ALA G 1 22 ? 41.55029 19.93236 68.10544 1.000 9.26478 14 ALA G O 1
ATOM 11055 N N . SER G 1 23 ? 41.80922 17.8430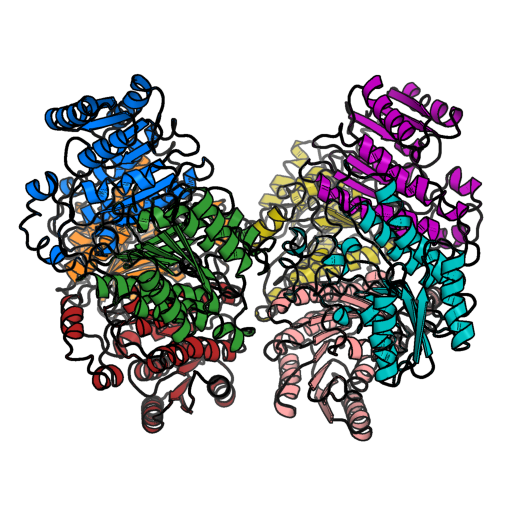1 67.29577 1.000 8.79631 15 SER G N 1
ATOM 11056 C CA . SER G 1 23 ? 42.88278 18.24547 66.39805 1.000 9.10023 15 SER G CA 1
ATOM 11057 C C . SER G 1 23 ? 42.37917 18.72241 65.03827 1.000 10.17014 15 SER G C 1
ATOM 11058 O O . SER G 1 23 ? 43.18760 19.20378 64.23983 1.000 12.24384 15 SER G O 1
ATOM 11061 N N . LYS G 1 24 ? 41.07125 18.61982 64.77957 1.000 10.01951 16 LYS G N 1
ATOM 11062 C CA . LYS G 1 24 ? 40.47602 18.97983 63.49117 1.000 10.63149 16 LYS G CA 1
ATOM 11063 C C . LYS G 1 24 ? 39.04043 19.42112 63.73096 1.000 10.48844 16 LYS G C 1
ATOM 11064 O O . LYS G 1 24 ? 38.44400 19.09228 64.75272 1.000 9.56634 16 LYS G O 1
ATOM 11070 N N . GLY G 1 25 ? 38.48838 20.13737 62.75315 1.000 8.48187 17 GLY G N 1
ATOM 11071 C CA . GLY G 1 25 ? 37.03487 20.19358 62.55721 1.000 8.33288 17 GLY G CA 1
ATOM 11072 C C . GLY G 1 25 ? 36.22983 20.73940 63.71700 1.000 9.69676 17 GLY G C 1
ATOM 11073 O O . GLY G 1 25 ? 36.57819 21.74163 64.35326 1.000 9.36756 17 GLY G O 1
ATOM 11074 N N . ILE G 1 26 ? 35.09343 20.08110 63.96538 1.000 6.88349 18 ILE G N 1
ATOM 11075 C CA . ILE G 1 26 ? 34.18504 20.53895 65.01031 1.000 7.87882 18 ILE G CA 1
ATOM 11076 C C . ILE G 1 26 ? 34.86395 20.52844 66.36480 1.000 7.27094 18 ILE G C 1
ATOM 11077 O O . ILE G 1 26 ? 34.68753 21.45745 67.16835 1.000 9.82615 18 ILE G O 1
ATOM 11082 N N . GLY G 1 27 ? 35.62605 19.46372 66.66471 1.000 7.30515 19 GLY G N 1
ATOM 11083 C CA . GLY G 1 27 ? 36.26604 19.37412 67.96234 1.000 6.98216 19 GLY G CA 1
ATOM 11084 C C . GLY G 1 27 ? 37.24261 20.50647 68.22890 1.000 8.72621 19 GLY G C 1
ATOM 11085 O O . GLY G 1 27 ? 37.27004 21.06404 69.33174 1.000 8.01568 19 GLY G O 1
ATOM 11086 N N . ALA G 1 28 ? 38.07208 20.84660 67.23290 1.000 8.18229 20 ALA G N 1
ATOM 11087 C CA . ALA G 1 28 ? 38.98945 21.97467 67.39415 1.000 7.99703 20 ALA G CA 1
ATOM 11088 C C . ALA G 1 28 ? 38.22256 23.25980 67.68848 1.000 9.66450 20 ALA G C 1
ATOM 11089 O O . ALA G 1 28 ? 38.60274 24.03744 68.57533 1.000 7.60761 20 ALA G O 1
ATOM 11091 N N . ALA G 1 29 ? 37.12188 23.48967 66.97101 1.000 7.76343 21 ALA G N 1
ATOM 11092 C CA . ALA G 1 29 ? 36.35442 24.70953 67.20515 1.000 8.46327 21 ALA G CA 1
ATOM 11093 C C . ALA G 1 29 ? 35.75060 24.70873 68.60501 1.000 6.75811 21 ALA G C 1
ATOM 11094 O O . ALA G 1 29 ? 35.73815 25.74396 69.27715 1.000 8.71723 21 ALA G O 1
ATOM 11096 N N . ILE G 1 30 ? 35.21253 23.56704 69.04148 1.000 7.80075 22 ILE G N 1
ATOM 11097 C CA . ILE G 1 30 ? 34.65057 23.48719 70.39073 1.000 6.09071 22 ILE G CA 1
ATOM 11098 C C . ILE G 1 30 ? 35.72256 23.76904 71.43499 1.000 7.64079 22 ILE G C 1
ATOM 11099 O O . ILE G 1 30 ? 35.48802 24.51949 72.39283 1.000 7.41130 22 ILE G O 1
ATOM 11104 N N . ALA G 1 31 ? 36.89682 23.15194 71.29114 1.000 6.94622 23 ALA G N 1
ATOM 11105 C CA . ALA G 1 31 ? 37.95994 23.37249 72.27279 1.000 6.89441 23 ALA G CA 1
ATOM 11106 C C . ALA G 1 31 ? 38.29477 24.85824 72.39503 1.000 8.62431 23 ALA G C 1
ATOM 11107 O O . ALA G 1 31 ? 38.40984 25.39011 73.51248 1.000 8.46241 23 ALA G O 1
ATOM 11109 N N . LYS G 1 32 ? 38.49193 25.53703 71.25725 1.000 8.63086 24 LYS G N 1
ATOM 11110 C CA . LYS G 1 32 ? 38.83904 26.95755 71.30386 1.000 8.51412 24 LYS G CA 1
ATOM 11111 C C . LYS G 1 32 ? 37.71636 27.78264 71.92457 1.000 8.54498 24 LYS G C 1
ATOM 11112 O O . LYS G 1 32 ? 37.96903 28.73023 72.68170 1.000 9.69159 24 LYS G O 1
ATOM 11118 N N . ALA G 1 33 ? 36.46328 27.42171 71.63460 1.000 7.50901 25 ALA G N 1
ATOM 11119 C CA . ALA G 1 33 ? 35.34667 28.20229 72.15349 1.000 7.73687 25 ALA G CA 1
ATOM 11120 C C . ALA G 1 33 ? 35.17441 28.01340 73.65520 1.000 8.09680 25 ALA G C 1
ATOM 11121 O O . ALA G 1 33 ? 34.84186 28.96647 74.36580 1.000 8.72573 25 ALA G O 1
ATOM 11123 N N . LEU G 1 34 ? 35.36458 26.78512 74.14652 1.000 7.38707 26 LEU G N 1
ATOM 11124 C CA . LEU G 1 34 ? 35.27655 26.55969 75.58833 1.000 7.97653 26 LEU G CA 1
ATOM 11125 C C . LEU G 1 34 ? 36.36924 27.32395 76.31784 1.000 8.56793 26 LEU G C 1
ATOM 11126 O O . LEU G 1 34 ? 36.12550 27.91873 77.38581 1.000 8.89549 26 LEU G O 1
ATOM 11131 N N . ALA G 1 35 ? 37.58003 27.32878 75.75291 1.000 8.00078 27 ALA G N 1
ATOM 11132 C CA . ALA G 1 35 ? 38.65975 28.08654 76.37536 1.000 9.42487 27 ALA G CA 1
ATOM 11133 C C . ALA G 1 35 ? 38.40394 29.58731 76.33636 1.000 10.26265 27 ALA G C 1
ATOM 11134 O O . ALA G 1 35 ? 38.80837 30.29536 77.26267 1.000 11.19715 27 ALA G O 1
ATOM 11136 N N . ASP G 1 36 ? 37.75024 30.09115 75.27670 1.000 12.12691 28 ASP G N 1
ATOM 11137 C CA A ASP G 1 36 ? 37.38897 31.50817 75.22803 0.489 12.20624 28 ASP G CA 1
ATOM 11138 C CA B ASP G 1 36 ? 37.38372 31.50259 75.21936 0.511 12.20493 28 ASP G CA 1
ATOM 11139 C C . ASP G 1 36 ? 36.47888 31.90558 76.38220 1.000 12.97731 28 ASP G C 1
ATOM 11140 O O . ASP G 1 36 ? 36.46076 33.07577 76.78313 1.000 16.41093 28 ASP G O 1
ATOM 11149 N N . GLU G 1 37 ? 35.71321 30.96292 76.92697 1.000 9.86047 29 GLU G N 1
ATOM 11150 C CA . GLU G 1 37 ? 34.85516 31.23480 78.06885 1.000 10.29217 29 GLU G CA 1
ATOM 11151 C C . GLU G 1 37 ? 35.49220 30.80491 79.37116 1.000 12.71934 29 GLU G C 1
ATOM 11152 O O . GLU G 1 37 ? 34.79832 30.73307 80.39976 1.000 14.60773 29 GLU G O 1
ATOM 11158 N N . GLY G 1 38 ? 36.79945 30.53064 79.35205 1.000 9.98655 30 GLY G N 1
ATOM 11159 C CA . GLY G 1 38 ? 37.55960 30.35364 80.57472 1.000 10.06269 30 GLY G CA 1
ATOM 11160 C C . GLY G 1 38 ? 37.92356 28.92793 80.93752 1.000 10.06577 30 GLY G C 1
ATOM 11161 O O . GLY G 1 38 ? 38.61678 28.73053 81.94609 1.000 12.14748 30 GLY G O 1
ATOM 11162 N N . ALA G 1 39 ? 37.45782 27.93232 80.18838 1.000 8.54304 31 ALA G N 1
ATOM 11163 C CA . ALA G 1 39 ? 37.74283 26.53811 80.52498 1.000 7.91786 31 ALA G CA 1
ATOM 11164 C C . ALA G 1 39 ? 39.18159 26.20153 80.15455 1.000 9.65792 31 ALA G C 1
ATOM 11165 O O . ALA G 1 39 ? 39.68211 26.65730 79.12617 1.000 10.43785 31 ALA G O 1
ATOM 11167 N N . ALA G 1 40 ? 39.84717 25.43189 81.01025 1.000 10.01059 32 ALA G N 1
ATOM 11168 C CA . ALA G 1 40 ? 41.08250 24.74499 80.62868 1.000 10.05765 32 ALA G CA 1
ATOM 11169 C C . ALA G 1 40 ? 40.69711 23.50918 79.82488 1.000 9.14789 32 ALA G C 1
ATOM 11170 O O . ALA G 1 40 ? 39.75666 22.80289 80.19285 1.000 10.72879 32 ALA G O 1
ATOM 11172 N N . VAL G 1 41 ? 41.37589 23.25934 78.70095 1.000 7.87444 33 VAL G N 1
ATOM 11173 C CA . VAL G 1 41 ? 40.91043 22.23761 77.76561 1.000 7.90515 33 VAL G CA 1
ATOM 11174 C C . VAL G 1 41 ? 41.97712 21.18427 77.51870 1.000 11.36556 33 VAL G C 1
ATOM 11175 O O . VAL G 1 41 ? 43.08962 21.50219 77.09289 1.000 10.56238 33 VAL G O 1
ATOM 11179 N N . VAL G 1 42 ? 41.60740 19.92786 77.72771 1.000 8.88323 34 VAL G N 1
ATOM 11180 C CA . VAL G 1 42 ? 42.39058 18.79356 77.25174 1.000 8.64526 34 VAL G CA 1
ATOM 11181 C C . VAL G 1 42 ? 42.00580 18.54695 75.79880 1.000 6.83067 34 VAL G C 1
ATOM 11182 O O . VAL G 1 42 ? 40.83140 18.29961 75.49946 1.000 8.86813 34 VAL G O 1
ATOM 11186 N N . VAL G 1 43 ? 42.97790 18.69798 74.89105 1.000 8.04429 35 VAL G N 1
ATOM 11187 C CA . VAL G 1 43 ? 42.78524 18.65889 73.44155 1.000 9.06903 35 VAL G CA 1
ATOM 11188 C C . VAL G 1 43 ? 43.29566 17.29649 72.98975 1.000 9.86432 35 VAL G C 1
ATOM 11189 O O . VAL G 1 43 ? 44.50352 17.07120 72.87019 1.000 9.60740 35 VAL G O 1
ATOM 11193 N N . ASN G 1 44 ? 42.37735 16.36522 72.78363 1.000 7.78397 36 ASN G N 1
ATOM 11194 C CA . ASN G 1 44 ? 42.74008 15.00337 72.42115 1.000 8.41229 36 ASN G CA 1
ATOM 11195 C C . ASN G 1 44 ? 42.91927 14.89689 70.91204 1.000 8.47710 36 ASN G C 1
ATOM 11196 O O . ASN G 1 44 ? 42.21927 15.55348 70.13696 1.000 8.42956 36 ASN G O 1
ATOM 11201 N N . TYR G 1 45 ? 43.89467 14.08732 70.49677 1.000 9.99190 37 TYR G N 1
ATOM 11202 C CA . TYR G 1 45 ? 44.09284 13.77863 69.08973 1.000 11.01854 37 TYR G CA 1
ATOM 11203 C C . TYR G 1 45 ? 44.36746 12.29076 69.00412 1.000 10.62111 37 TYR G C 1
ATOM 11204 O O . TYR G 1 45 ? 44.73998 11.65266 69.98966 1.000 9.64055 37 TYR G O 1
ATOM 11213 N N . ALA G 1 46 ? 44.17274 11.73114 67.81406 1.000 10.42115 38 ALA G N 1
ATOM 11214 C CA . ALA G 1 46 ? 44.55944 10.34924 67.55585 1.000 13.00776 38 ALA G CA 1
ATOM 11215 C C . ALA G 1 46 ? 45.77669 10.31392 66.63903 1.000 14.20713 38 ALA G C 1
ATOM 11216 O O . ALA G 1 46 ? 46.87850 9.96513 67.07970 1.000 17.64084 38 ALA G O 1
ATOM 11218 N N . SER G 1 47 ? 45.63236 10.70671 65.37377 1.000 13.03521 39 SER G N 1
ATOM 11219 C CA . SER G 1 47 ? 46.75321 10.64161 64.44291 1.000 13.91895 39 SER G CA 1
ATOM 11220 C C . SER G 1 47 ? 47.50929 11.95216 64.29216 1.000 15.58717 39 SER G C 1
ATOM 11221 O O . SER G 1 47 ? 48.63606 11.93522 63.78293 1.000 17.88521 39 SER G O 1
ATOM 11224 N N . SER G 1 48 ? 46.95013 13.08195 64.72543 1.000 13.38371 40 SER G N 1
ATOM 11225 C CA . SER G 1 48 ? 47.53068 14.38503 64.38853 1.000 12.47829 40 SER G CA 1
ATOM 11226 C C . SER G 1 48 ? 47.91975 15.17445 65.63755 1.000 11.87666 40 SER G C 1
ATOM 11227 O O . SER G 1 48 ? 47.16884 16.03891 66.08647 1.000 11.63438 40 SER G O 1
ATOM 11230 N N . LYS G 1 49 ? 49.12326 14.92511 66.15997 1.000 13.49659 41 LYS G N 1
ATOM 11231 C CA . LYS G 1 49 ? 49.61061 15.77160 67.24318 1.000 13.29233 41 LYS G CA 1
ATOM 11232 C C . LYS G 1 49 ? 49.76950 17.21219 66.77462 1.000 12.71263 41 LYS G C 1
ATOM 11233 O O . LYS G 1 49 ? 49.45171 18.15624 67.50739 1.000 13.65680 41 LYS G O 1
ATOM 11239 N N . ALA G 1 50 ? 50.21758 17.39569 65.53769 1.000 15.50855 42 ALA G N 1
ATOM 11240 C CA . ALA G 1 50 ? 50.44328 18.73841 65.03169 1.000 16.09225 42 ALA G CA 1
ATOM 11241 C C . ALA G 1 50 ? 49.16185 19.56579 65.06285 1.000 14.00078 42 ALA G C 1
ATOM 11242 O O . ALA G 1 50 ? 49.19302 20.75576 65.40582 1.000 15.96646 42 ALA G O 1
ATOM 11244 N N . GLY G 1 51 ? 48.02805 18.96038 64.70229 1.000 12.54709 43 GLY G N 1
ATOM 11245 C CA . GLY G 1 51 ? 46.76464 19.68149 64.77777 1.000 11.57207 43 GLY G CA 1
ATOM 11246 C C . GLY G 1 51 ? 46.37033 20.01385 66.20326 1.000 11.91702 43 GLY G C 1
ATOM 11247 O O . GLY G 1 51 ? 45.88004 21.10945 66.48240 1.000 12.74839 43 GLY G O 1
ATOM 11248 N N . ALA G 1 52 ? 46.53817 19.06077 67.11908 1.000 11.42864 44 ALA G N 1
ATOM 11249 C CA . ALA G 1 52 ? 46.24945 19.36489 68.51228 1.000 9.00383 44 ALA G CA 1
ATOM 11250 C C . ALA G 1 52 ? 47.18136 20.45519 69.03718 1.000 11.55398 44 ALA G C 1
ATOM 11251 O O . ALA G 1 52 ? 46.74800 21.34259 69.78707 1.000 11.38751 44 ALA G O 1
ATOM 11253 N N . ASP G 1 53 ? 48.45295 20.42409 68.63658 1.000 11.28010 45 ASP G N 1
ATOM 11254 C CA . ASP G 1 53 ? 49.39285 21.43492 69.12010 1.000 9.63114 45 ASP G CA 1
ATOM 11255 C C . ASP G 1 53 ? 49.00454 22.82156 68.62783 1.000 11.23325 45 ASP G C 1
ATOM 11256 O O . ASP G 1 53 ? 49.17658 23.81243 69.34261 1.000 11.87545 45 ASP G O 1
ATOM 11261 N N . ALA G 1 54 ? 48.50527 22.91920 67.39291 1.000 11.11119 46 ALA G N 1
ATOM 11262 C CA . ALA G 1 54 ? 48.06573 24.21102 66.88284 1.000 11.56440 46 ALA G CA 1
ATOM 11263 C C . ALA G 1 54 ? 46.87450 24.73622 67.66516 1.000 12.18001 46 ALA G C 1
ATOM 11264 O O . ALA G 1 54 ? 46.77833 25.94009 67.93041 1.000 11.09273 46 ALA G O 1
ATOM 11266 N N . VAL G 1 55 ? 45.92810 23.85192 67.99508 1.000 10.99507 47 VAL G N 1
ATOM 11267 C CA . VAL G 1 55 ? 44.77493 24.26687 68.78904 1.000 11.99224 47 VAL G CA 1
ATOM 11268 C C . VAL G 1 55 ? 45.20085 24.69645 70.18897 1.000 13.01711 47 VAL G C 1
ATOM 11269 O O . VAL G 1 55 ? 44.74462 25.72899 70.69498 1.000 10.08789 47 VAL G O 1
ATOM 11273 N N . VAL G 1 56 ? 46.07741 23.91456 70.83520 1.000 10.28687 48 VAL G N 1
ATOM 11274 C CA . VAL G 1 56 ? 46.61166 24.29284 72.14658 1.000 9.81852 48 VAL G CA 1
ATOM 11275 C C . VAL G 1 56 ? 47.30254 25.64818 72.06378 1.000 12.00389 48 VAL G C 1
ATOM 11276 O O . VAL G 1 56 ? 47.10916 26.51892 72.92281 1.000 11.50225 48 VAL G O 1
ATOM 11280 N N . SER G 1 57 ? 48.12003 25.84520 71.02236 1.000 10.98528 49 SER G N 1
ATOM 11281 C CA A SER G 1 57 ? 48.84491 27.10388 70.88661 0.471 12.98660 49 SER G CA 1
ATOM 11282 C CA B SER G 1 57 ? 48.84803 27.09982 70.86859 0.529 12.98695 49 SER G CA 1
ATOM 11283 C C . SER G 1 57 ? 47.89447 28.28020 70.71716 1.000 11.82600 49 SER G C 1
ATOM 11284 O O . SER G 1 57 ? 48.11361 29.34848 71.30806 1.000 13.27126 49 SER G O 1
ATOM 11289 N N . ALA G 1 58 ? 46.84480 28.11542 69.90788 1.000 12.37336 50 ALA G N 1
ATOM 11290 C CA . ALA G 1 58 ? 45.88117 29.19624 69.73587 1.000 10.02681 50 ALA G CA 1
ATOM 11291 C C . ALA G 1 58 ? 45.18015 29.50258 71.05377 1.000 11.98204 50 ALA G C 1
ATOM 11292 O O . ALA G 1 58 ? 44.98674 30.67667 71.40380 1.000 13.28671 50 ALA G O 1
ATOM 11294 N N . ILE G 1 59 ? 44.83155 28.46044 71.81415 1.000 10.81298 51 ILE G N 1
ATOM 11295 C CA . ILE G 1 59 ? 44.20233 28.67172 73.11859 1.000 10.06437 51 ILE G CA 1
ATOM 11296 C C . ILE G 1 59 ? 45.14232 29.42539 74.05191 1.000 11.74949 51 ILE G C 1
ATOM 11297 O O . ILE G 1 59 ? 44.75149 30.41347 74.69492 1.000 14.39026 51 ILE G O 1
ATOM 11302 N N . THR G 1 60 ? 46.39895 28.96424 74.16244 1.000 11.37949 52 THR G N 1
ATOM 11303 C CA . THR G 1 60 ? 47.28793 29.59947 75.13098 1.000 11.35551 52 THR G CA 1
ATOM 11304 C C . THR G 1 60 ? 47.70208 30.98919 74.66146 1.000 12.54528 52 THR G C 1
ATOM 11305 O O . THR G 1 60 ? 47.89972 31.88827 75.49353 1.000 14.77354 52 THR G O 1
ATOM 11309 N N . GLU G 1 61 ? 47.82866 31.19931 73.34075 1.000 12.06488 53 GLU G N 1
ATOM 11310 C CA . GLU G 1 61 ? 48.11272 32.53826 72.83824 1.000 15.63764 53 GLU G CA 1
ATOM 11311 C C . GLU G 1 61 ? 47.04070 33.52947 73.27990 1.000 17.27495 53 GLU G C 1
ATOM 11312 O O . GLU G 1 61 ? 47.34804 34.68819 73.60412 1.000 16.96333 53 GLU G O 1
ATOM 11318 N N . ALA G 1 62 ? 45.77875 33.08163 73.31482 1.000 17.48998 54 ALA G N 1
ATOM 11319 C CA . ALA G 1 62 ? 44.65249 33.92326 73.69527 1.000 16.46051 54 ALA G CA 1
ATOM 11320 C C . ALA G 1 62 ? 44.49550 34.05362 75.20557 1.000 19.87449 54 ALA G C 1
ATOM 11321 O O . ALA G 1 62 ? 43.52323 34.67031 75.65944 1.000 26.14220 54 ALA G O 1
ATOM 11323 N N . GLY G 1 63 ? 45.41375 33.48997 75.99209 1.000 18.39808 55 GLY G N 1
ATOM 11324 C CA . GLY G 1 63 ? 45.38998 33.62779 77.43352 1.000 17.40873 55 GLY G CA 1
ATOM 11325 C C . GLY G 1 63 ? 44.80871 32.45509 78.18461 1.000 20.43160 55 GLY G C 1
ATOM 11326 O O . GLY G 1 63 ? 44.67052 32.53792 79.41343 1.000 21.45954 55 GLY G O 1
ATOM 11327 N N . GLY G 1 64 ? 44.46636 31.37109 77.49195 1.000 15.60136 56 GLY G N 1
ATOM 11328 C CA . GLY G 1 64 ? 43.84409 30.22486 78.11332 1.000 15.54379 56 GLY G CA 1
ATOM 11329 C C . GLY G 1 64 ? 44.84358 29.14684 78.48726 1.000 19.03031 56 GLY G C 1
ATOM 11330 O O . GLY G 1 64 ? 46.05557 29.30225 78.34334 1.000 17.57918 56 GLY G O 1
ATOM 11331 N N . ARG G 1 65 ? 44.30255 28.04290 79.01146 1.000 12.63178 57 ARG G N 1
ATOM 11332 C CA . ARG G 1 65 ? 45.07802 26.85783 79.37236 1.000 13.93554 57 ARG G CA 1
ATOM 11333 C C . ARG G 1 65 ? 44.61004 25.69516 78.51597 1.000 12.41356 57 ARG G C 1
ATOM 11334 O O . ARG G 1 65 ? 43.40348 25.45471 78.40733 1.000 11.54029 57 ARG G O 1
ATOM 11342 N N . ALA G 1 66 ? 45.55638 24.95306 77.93724 1.000 11.62463 58 ALA G N 1
ATOM 11343 C CA . ALA G 1 66 ? 45.19617 23.74037 77.22205 1.000 10.17870 58 ALA G CA 1
ATOM 11344 C C . ALA G 1 66 ? 46.41000 22.82090 77.18598 1.000 12.16982 58 ALA G C 1
ATOM 11345 O O . ALA G 1 66 ? 47.55352 23.26011 77.35824 1.000 12.49788 58 ALA G O 1
ATOM 11347 N N . VAL G 1 67 ? 46.13115 21.53357 76.97938 1.000 11.03910 59 VAL G N 1
ATOM 11348 C CA . VAL G 1 67 ? 47.16234 20.49751 76.91445 1.000 10.34505 59 VAL G CA 1
ATOM 11349 C C . VAL G 1 67 ? 46.72628 19.44989 75.89087 1.000 11.24136 59 VAL G C 1
ATOM 11350 O O . VAL G 1 67 ? 45.56133 19.05634 75.83968 1.000 9.99577 59 VAL G O 1
ATOM 11354 N N . ALA G 1 68 ? 47.66491 18.99621 75.07197 1.000 11.16264 60 ALA G N 1
ATOM 11355 C CA . ALA G 1 68 ? 47.35612 17.98298 74.07476 1.000 10.26977 60 ALA G CA 1
ATOM 11356 C C . ALA G 1 68 ? 47.57911 16.59444 74.66020 1.000 13.45281 60 ALA G C 1
ATOM 11357 O O . ALA G 1 68 ? 48.51340 16.39182 75.44666 1.000 15.56137 60 ALA G O 1
ATOM 11359 N N . VAL G 1 69 ? 46.73109 15.63564 74.27923 1.000 10.30947 61 VAL G N 1
ATOM 11360 C CA . VAL G 1 69 ? 46.92281 14.24468 74.69174 1.000 9.95968 61 VAL G CA 1
ATOM 11361 C C . VAL G 1 69 ? 46.51835 13.31308 73.55510 1.000 11.78340 61 VAL G C 1
ATOM 11362 O O . VAL G 1 69 ? 45.40416 13.40155 73.02490 1.000 9.95865 61 VAL G O 1
ATOM 11366 N N . GLY G 1 70 ? 47.43644 12.42611 73.17147 1.000 11.09901 62 GLY G N 1
ATOM 11367 C CA . GLY G 1 70 ? 47.12867 11.46215 72.13495 1.000 11.22893 62 GLY G CA 1
ATOM 11368 C C . GLY G 1 70 ? 46.44464 10.24259 72.72078 1.000 13.49588 62 GLY G C 1
ATOM 11369 O O . GLY G 1 70 ? 46.81404 9.74088 73.78184 1.000 18.19438 62 GLY G O 1
ATOM 11370 N N . GLY G 1 71 ? 45.41407 9.77903 72.02761 1.000 10.55426 63 GLY G N 1
ATOM 11371 C CA . GLY G 1 71 ? 44.73114 8.60004 72.49925 1.000 12.49782 63 GLY G CA 1
ATOM 11372 C C . GLY G 1 71 ? 43.58110 8.20938 71.60223 1.000 8.96621 63 GLY G C 1
ATOM 11373 O O . GLY G 1 71 ? 42.87503 9.06773 71.08399 1.000 11.39691 63 GLY G O 1
ATOM 11374 N N . ASP G 1 72 ? 43.41915 6.91120 71.40295 1.000 9.07981 64 ASP G N 1
ATOM 11375 C CA . ASP G 1 72 ? 42.32131 6.35168 70.61926 1.000 10.49893 64 ASP G CA 1
ATOM 11376 C C . ASP G 1 72 ? 41.18797 6.06068 71.59649 1.000 8.33285 64 ASP G C 1
ATOM 11377 O O . ASP G 1 72 ? 41.34461 5.21809 72.48755 1.000 11.04116 64 ASP G O 1
ATOM 11382 N N . VAL G 1 73 ? 40.06690 6.78734 71.46816 1.000 7.82138 65 VAL G N 1
ATOM 11383 C CA . VAL G 1 73 ? 38.96850 6.64116 72.42760 1.000 9.54161 65 VAL G CA 1
ATOM 11384 C C . VAL G 1 73 ? 38.39442 5.23628 72.42599 1.000 8.93419 65 VAL G C 1
ATOM 11385 O O . VAL G 1 73 ? 37.76690 4.84040 73.41648 1.000 8.69347 65 VAL G O 1
ATOM 11389 N N . SER G 1 74 ? 38.60075 4.45727 71.35668 1.000 8.18705 66 SER G N 1
ATOM 11390 C CA . SER G 1 74 ? 38.06478 3.09543 71.32723 1.000 9.46332 66 SER G CA 1
ATOM 11391 C C . SER G 1 74 ? 38.92287 2.10284 72.10092 1.000 9.57786 66 SER G C 1
ATOM 11392 O O . SER G 1 74 ? 38.54281 0.93552 72.21238 1.000 10.47036 66 SER G O 1
ATOM 11395 N N . LYS G 1 75 ? 40.04469 2.54445 72.67639 1.000 9.68649 67 LYS G N 1
ATOM 11396 C CA . LYS G 1 75 ? 40.92711 1.68980 73.46109 1.000 10.58580 67 LYS G CA 1
ATOM 11397 C C . LYS G 1 75 ? 40.78390 2.09232 74.91803 1.000 12.90073 67 LYS G C 1
ATOM 11398 O O . LYS G 1 75 ? 41.03131 3.25138 75.26817 1.000 11.04699 67 LYS G O 1
ATOM 11404 N N . ALA G 1 76 ? 40.39108 1.13483 75.76392 1.000 11.35053 68 ALA G N 1
ATOM 11405 C CA . ALA G 1 76 ? 40.10199 1.44604 77.15828 1.000 10.39499 68 ALA G CA 1
ATOM 11406 C C . ALA G 1 76 ? 41.26791 2.14614 77.85665 1.000 10.95898 68 ALA G C 1
ATOM 11407 O O . ALA G 1 76 ? 41.05704 3.08325 78.64056 1.000 11.56690 68 ALA G O 1
ATOM 11409 N N . ALA G 1 77 ? 42.49941 1.69712 77.61915 1.000 12.07047 69 ALA G N 1
ATOM 11410 C CA . ALA G 1 77 ? 43.61517 2.32677 78.31455 1.000 12.52766 69 ALA G CA 1
ATOM 11411 C C . ALA G 1 77 ? 43.81190 3.76644 77.86199 1.000 11.07326 69 ALA G C 1
ATOM 11412 O O . ALA G 1 77 ? 44.20057 4.62226 78.67051 1.000 12.34750 69 ALA G O 1
ATOM 11414 N N . ASP G 1 78 ? 43.52957 4.05612 76.58483 1.000 10.97270 70 ASP G N 1
ATOM 11415 C CA . ASP G 1 78 ? 43.66935 5.42310 76.08943 1.000 9.72000 70 ASP G CA 1
ATOM 11416 C C . ASP G 1 78 ? 42.55874 6.31830 76.60961 1.000 9.83448 70 ASP G C 1
ATOM 11417 O O . ASP G 1 78 ? 42.80936 7.46229 77.00359 1.000 11.56301 70 ASP G O 1
ATOM 11422 N N . ALA G 1 79 ? 41.31325 5.83390 76.58971 1.000 9.30989 71 ALA G N 1
ATOM 11423 C CA . ALA G 1 79 ? 40.22277 6.60020 77.18200 1.000 8.08271 71 ALA G CA 1
ATOM 11424 C C . ALA G 1 79 ? 40.53437 6.97468 78.62325 1.000 11.34085 71 ALA G C 1
ATOM 11425 O O . ALA G 1 79 ? 40.35564 8.12616 79.03471 1.000 11.71782 71 ALA G O 1
ATOM 11427 N N . GLN G 1 80 ? 41.03440 6.01654 79.40067 1.000 11.05449 72 GLN G N 1
ATOM 11428 C CA . GLN G 1 80 ? 41.42469 6.30384 80.78005 1.000 11.18179 72 GLN G CA 1
ATOM 11429 C C . GLN G 1 80 ? 42.52195 7.36743 80.84077 1.000 12.21783 72 GLN G C 1
ATOM 11430 O O . GLN G 1 80 ? 42.48159 8.27015 81.69302 1.000 14.86033 72 GLN G O 1
ATOM 11436 N N . ARG G 1 81 ? 43.51073 7.28504 79.94304 1.000 10.62829 73 ARG G N 1
ATOM 11437 C CA . ARG G 1 81 ? 44.62043 8.23706 79.97992 1.000 11.94427 73 ARG G CA 1
ATOM 11438 C C . ARG G 1 81 ? 44.17609 9.65002 79.60619 1.000 12.19408 73 ARG G C 1
ATOM 11439 O O . ARG G 1 81 ? 44.72292 10.63724 80.12249 1.000 12.45012 73 ARG G O 1
ATOM 11447 N N . ILE G 1 82 ? 43.20681 9.76973 78.70681 1.000 11.67634 74 ILE G N 1
ATOM 11448 C CA . ILE G 1 82 ? 42.67033 11.08085 78.35839 1.000 9.22674 74 ILE G CA 1
ATOM 11449 C C . ILE G 1 82 ? 42.07482 11.72574 79.59748 1.000 12.75804 74 ILE G C 1
ATOM 11450 O O . ILE G 1 82 ? 42.34853 12.88768 79.91284 1.000 12.39062 74 ILE G O 1
ATOM 11455 N N . VAL G 1 83 ? 41.25528 10.96840 80.32693 1.000 9.35345 75 VAL G N 1
ATOM 11456 C CA . VAL G 1 83 ? 40.66553 11.49065 81.55851 1.000 10.66602 75 VAL G CA 1
ATOM 11457 C C . VAL G 1 83 ? 41.73717 11.77030 82.60311 1.000 14.61607 75 VAL G C 1
ATOM 11458 O O . VAL G 1 83 ? 41.73771 12.83132 83.24256 1.000 11.61524 75 VAL G O 1
ATOM 11462 N N . ASP G 1 84 ? 42.69707 10.85522 82.76936 1.000 11.46912 76 ASP G N 1
ATOM 11463 C CA . ASP G 1 84 ? 43.73389 11.09509 83.77056 1.000 12.74735 76 ASP G CA 1
ATOM 11464 C C . ASP G 1 84 ? 44.53966 12.34612 83.44558 1.000 13.20632 76 ASP G C 1
ATOM 11465 O O . ASP G 1 84 ? 45.04163 13.01398 84.36265 1.000 15.26037 76 ASP G O 1
ATOM 11470 N N . THR G 1 85 ? 44.64197 12.69774 82.15338 1.000 15.16561 77 THR G N 1
ATOM 11471 C CA . THR G 1 85 ? 45.35168 13.91833 81.75473 1.000 13.74352 77 THR G CA 1
ATOM 11472 C C . THR G 1 85 ? 44.67536 15.16041 82.32082 1.000 14.32170 77 THR G C 1
ATOM 11473 O O . THR G 1 85 ? 45.35036 16.07992 82.81846 1.000 14.45089 77 THR G O 1
ATOM 11477 N N . ALA G 1 86 ? 43.34722 15.19356 82.29892 1.000 11.63432 78 ALA G N 1
ATOM 11478 C CA . ALA G 1 86 ? 42.64346 16.32262 82.88558 1.000 11.72867 78 ALA G CA 1
ATOM 11479 C C . ALA G 1 86 ? 42.93544 16.41065 84.37381 1.000 14.09492 78 ALA G C 1
ATOM 11480 O O . ALA G 1 86 ? 43.27467 17.48090 84.89048 1.000 11.73920 78 ALA G O 1
ATOM 11482 N N . ILE G 1 87 ? 42.83234 15.27899 85.07386 1.000 11.00758 79 ILE G N 1
ATOM 11483 C CA . ILE G 1 87 ? 42.96686 15.28770 86.52655 1.000 11.13419 79 ILE G CA 1
ATOM 11484 C C . ILE G 1 87 ? 44.39572 15.59773 86.93159 1.000 14.05316 79 ILE G C 1
ATOM 11485 O O . ILE G 1 87 ? 44.63582 16.35364 87.87841 1.000 13.66906 79 ILE G O 1
ATOM 11490 N N . GLU G 1 88 ? 45.36909 15.00921 86.23522 1.000 12.61072 80 GLU G N 1
ATOM 11491 C CA . GLU G 1 88 ? 46.76454 15.20543 86.60945 1.000 13.82063 80 GLU G CA 1
ATOM 11492 C C . GLU G 1 88 ? 47.25140 16.59586 86.23926 1.000 14.10317 80 GLU G C 1
ATOM 11493 O O . GLU G 1 88 ? 48.10958 17.14743 86.93175 1.000 16.51633 80 GLU G O 1
ATOM 11499 N N . THR G 1 89 ? 46.70461 17.18923 85.17659 1.000 12.08785 81 THR G N 1
ATOM 11500 C CA . THR G 1 89 ? 47.17268 18.49941 84.73691 1.000 12.37042 81 THR G CA 1
ATOM 11501 C C . THR G 1 89 ? 46.46512 19.63195 85.45960 1.000 13.68248 81 THR G C 1
ATOM 11502 O O . THR G 1 89 ? 47.10740 20.62186 85.82553 1.000 14.91267 81 THR G O 1
ATOM 11506 N N . TYR G 1 90 ? 45.15479 19.48942 85.70051 1.000 11.14256 82 TYR G N 1
ATOM 11507 C CA . TYR G 1 90 ? 44.35568 20.58863 86.22077 1.000 11.08229 82 TYR G CA 1
ATOM 11508 C C . TYR G 1 90 ? 43.65900 20.27037 87.52765 1.000 13.84287 82 TYR G C 1
ATOM 11509 O O . TYR G 1 90 ? 43.16630 21.19646 88.18831 1.000 13.51724 82 TYR G O 1
ATOM 11518 N N . GLY G 1 91 ? 43.57188 19.00146 87.91049 1.000 10.56176 83 GLY G N 1
ATOM 11519 C CA . GLY G 1 91 ? 43.06753 18.66682 89.21788 1.000 10.88118 83 GLY G CA 1
ATOM 11520 C C . GLY G 1 91 ? 41.56730 18.51258 89.34648 1.000 10.91074 83 GLY G C 1
ATOM 11521 O O . GLY G 1 91 ? 41.09384 18.24198 90.45820 1.000 12.22323 83 GLY G O 1
ATOM 11522 N N . ARG G 1 92 ? 40.81641 18.67677 88.26183 1.000 9.51746 84 ARG G N 1
ATOM 11523 C CA . ARG G 1 92 ? 39.35785 18.57087 88.27745 1.000 9.14512 84 ARG G CA 1
ATOM 11524 C C . ARG G 1 92 ? 38.88547 18.32442 86.85317 1.000 8.61929 84 ARG G C 1
ATOM 11525 O O . ARG G 1 92 ? 39.64094 18.47466 85.89022 1.000 8.62277 84 ARG G O 1
ATOM 11533 N N . LEU G 1 93 ? 37.61024 17.96703 86.73438 1.000 8.19156 85 LEU G N 1
ATOM 11534 C CA . LEU G 1 93 ? 36.98168 17.77452 85.43138 1.000 7.36978 85 LEU G CA 1
ATOM 11535 C C . LEU G 1 93 ? 35.53298 18.20777 85.55986 1.000 7.14148 85 LEU G C 1
ATOM 11536 O O . LEU G 1 93 ? 34.84980 17.77407 86.48996 1.000 9.41036 85 LEU G O 1
ATOM 11541 N N . ASP G 1 94 ? 35.06463 19.01943 84.60483 1.000 6.42174 86 ASP G N 1
ATOM 11542 C CA . ASP G 1 94 ? 33.70384 19.54806 84.66201 1.000 7.90047 86 ASP G CA 1
ATOM 11543 C C . ASP G 1 94 ? 32.89118 19.27873 83.40185 1.000 6.65156 86 ASP G C 1
ATOM 11544 O O . ASP G 1 94 ? 31.66484 19.11056 83.47772 1.000 7.56215 86 ASP G O 1
ATOM 11549 N N . VAL G 1 95 ? 33.54576 19.27100 82.24246 1.000 6.62367 87 VAL G N 1
ATOM 11550 C CA . VAL G 1 95 ? 32.85617 19.16931 80.95657 1.000 7.37449 87 VAL G CA 1
ATOM 11551 C C . VAL G 1 95 ? 33.53870 18.08953 80.13125 1.000 6.65883 87 VAL G C 1
ATOM 11552 O O . VAL G 1 95 ? 34.76354 18.10776 79.99394 1.000 6.62868 87 VAL G O 1
ATOM 11556 N N . LEU G 1 96 ? 32.75914 17.18030 79.54090 1.000 6.65169 88 LEU G N 1
ATOM 11557 C CA . LEU G 1 96 ? 33.29129 16.19436 78.60114 1.000 5.65163 88 LEU G CA 1
ATOM 11558 C C . LEU G 1 96 ? 32.53871 16.36742 77.29273 1.000 6.17202 88 LEU G C 1
ATOM 11559 O O . LEU G 1 96 ? 31.31042 16.29747 77.28493 1.000 6.22928 88 LEU G O 1
ATOM 11564 N N . VAL G 1 97 ? 33.25752 16.63966 76.21068 1.000 5.81570 89 VAL G N 1
ATOM 11565 C CA . VAL G 1 97 ? 32.66358 16.68251 74.88082 1.000 6.10637 89 VAL G CA 1
ATOM 11566 C C . VAL G 1 97 ? 33.14561 15.45372 74.11600 1.000 6.53397 89 VAL G C 1
ATOM 11567 O O . VAL G 1 97 ? 34.33238 15.34902 73.76107 1.000 6.91740 89 VAL G O 1
ATOM 11571 N N . ASN G 1 98 ? 32.21745 14.51273 73.87164 1.000 6.07413 90 ASN G N 1
ATOM 11572 C CA . ASN G 1 98 ? 32.51177 13.30175 73.10754 1.000 7.13438 90 ASN G CA 1
ATOM 11573 C C . ASN G 1 98 ? 32.30692 13.64729 71.64387 1.000 7.43264 90 ASN G C 1
ATOM 11574 O O . ASN G 1 98 ? 31.22209 13.46421 71.08207 1.000 8.13093 90 ASN G O 1
ATOM 11579 N N . ASN G 1 99 ? 33.36857 14.15012 71.01637 1.000 5.83672 91 ASN G N 1
ATOM 11580 C CA . ASN G 1 99 ? 33.30273 14.60432 69.64123 1.000 6.24245 91 ASN G CA 1
ATOM 11581 C C . ASN G 1 99 ? 33.96861 13.65216 68.65608 1.000 6.02634 91 ASN G C 1
ATOM 11582 O O . ASN G 1 99 ? 33.49674 13.55016 67.51993 1.000 7.80381 91 ASN G O 1
ATOM 11587 N N . SER G 1 100 ? 34.98769 12.89785 69.07786 1.000 5.89444 92 SER G N 1
ATOM 11588 C CA . SER G 1 100 ? 35.69717 12.01801 68.14831 1.000 7.69938 92 SER G CA 1
ATOM 11589 C C . SER G 1 100 ? 34.71437 11.15009 67.39320 1.000 6.94111 92 SER G C 1
ATOM 11590 O O . SER G 1 100 ? 33.81859 10.54200 67.98852 1.000 8.63529 92 SER G O 1
ATOM 11593 N N . GLY G 1 101 ? 34.89848 11.06685 66.08282 1.000 7.60735 93 GLY G N 1
ATOM 11594 C CA . GLY G 1 101 ? 34.00969 10.22364 65.31259 1.000 7.15839 93 GLY G CA 1
ATOM 11595 C C . GLY G 1 101 ? 34.50586 10.12008 63.89675 1.000 8.83645 93 GLY G C 1
ATOM 11596 O O . GLY G 1 101 ? 35.24585 10.98808 63.41894 1.000 10.30717 93 GLY G O 1
ATOM 11597 N N . VAL G 1 102 ? 34.07639 9.03976 63.22477 1.000 6.40862 94 VAL G N 1
ATOM 11598 C CA . VAL G 1 102 ? 34.43457 8.81598 61.82795 1.000 6.69066 94 VAL G CA 1
ATOM 11599 C C . VAL G 1 102 ? 33.15644 8.52374 61.06181 1.000 8.09710 94 VAL G C 1
ATOM 11600 O O . VAL G 1 102 ? 32.14428 8.12327 61.63250 1.000 9.10583 94 VAL G O 1
ATOM 11604 N N . TYR G 1 103 ? 33.19556 8.74745 59.74697 1.000 7.59346 95 TYR G N 1
ATOM 11605 C CA . TYR G 1 103 ? 32.02515 8.50479 58.92149 1.000 8.63418 95 TYR G CA 1
ATOM 11606 C C . TYR G 1 103 ? 32.46184 7.96723 57.57316 1.000 7.31980 95 TYR G C 1
ATOM 11607 O O . TYR G 1 103 ? 33.41176 8.46521 56.94802 1.000 9.74227 95 TYR G O 1
ATOM 11616 N N . GLU G 1 104 ? 31.74179 6.94260 57.13474 1.000 6.94519 96 GLU G N 1
ATOM 11617 C CA . GLU G 1 104 ? 31.91954 6.38758 55.80240 1.000 7.63595 96 GLU G CA 1
ATOM 11618 C C . GLU G 1 104 ? 30.57123 5.85284 55.36821 1.000 7.49093 96 GLU G C 1
ATOM 11619 O O . GLU G 1 104 ? 29.95182 5.08052 56.09966 1.000 8.62592 96 GLU G O 1
ATOM 11625 N N . PHE G 1 105 ? 30.13099 6.24134 54.17669 1.000 9.10771 97 PHE G N 1
ATOM 11626 C CA . PHE G 1 105 ? 28.88346 5.70978 53.65755 1.000 9.65765 97 PHE G CA 1
ATOM 11627 C C . PHE G 1 105 ? 29.15123 4.41929 52.88879 1.000 8.20119 97 PHE G C 1
ATOM 11628 O O . PHE G 1 105 ? 30.24990 4.20050 52.35290 1.000 10.79456 97 PHE G O 1
ATOM 11636 N N . ALA G 1 106 ? 28.13276 3.55540 52.84473 1.000 7.73084 98 ALA G N 1
ATOM 11637 C CA . ALA G 1 106 ? 28.09589 2.37828 51.97447 1.000 7.44324 98 ALA G CA 1
ATOM 11638 C C . ALA G 1 106 ? 26.66890 1.84515 51.91553 1.000 7.37296 98 ALA G C 1
ATOM 11639 O O . ALA G 1 106 ? 26.02410 1.71641 52.96233 1.000 7.55949 98 ALA G O 1
ATOM 11641 N N . PRO G 1 107 ? 26.15446 1.50738 50.73692 1.000 7.67486 99 PRO G N 1
ATOM 11642 C CA . PRO G 1 107 ? 24.85008 0.84246 50.66334 1.000 7.72334 99 PRO G CA 1
ATOM 11643 C C . PRO G 1 107 ? 24.93135 -0.53827 51.28500 1.000 7.57762 99 PRO G C 1
ATOM 11644 O O . PRO G 1 107 ? 26.00997 -1.09014 51.49843 1.000 7.82885 99 PRO G O 1
ATOM 11648 N N . ILE G 1 108 ? 23.75810 -1.10307 51.55738 1.000 7.67772 100 ILE G N 1
ATOM 11649 C CA . ILE G 1 108 ? 23.68453 -2.30823 52.38727 1.000 7.99585 100 ILE G CA 1
ATOM 11650 C C . ILE G 1 108 ? 24.55871 -3.43019 51.82963 1.000 8.83372 100 ILE G C 1
ATOM 11651 O O . ILE G 1 108 ? 25.23117 -4.14438 52.59145 1.000 10.46568 100 ILE G O 1
ATOM 11656 N N . GLU G 1 109 ? 24.59666 -3.59743 50.50220 1.000 8.08238 101 GLU G N 1
ATOM 11657 C CA . GLU G 1 109 ? 25.36470 -4.72283 49.97450 1.000 8.37601 101 GLU G CA 1
ATOM 11658 C C . GLU G 1 109 ? 26.86301 -4.50242 50.02773 1.000 9.38461 101 GLU G C 1
ATOM 11659 O O . GLU G 1 109 ? 27.60866 -5.47374 49.89090 1.000 11.98853 101 GLU G O 1
ATOM 11665 N N . ALA G 1 110 ? 27.31032 -3.26753 50.21316 1.000 8.13508 102 ALA G N 1
ATOM 11666 C CA . ALA G 1 110 ? 28.73520 -2.96595 50.28708 1.000 9.11395 102 ALA G CA 1
ATOM 11667 C C . ALA G 1 110 ? 29.28687 -2.98260 51.70755 1.000 8.05512 102 ALA G C 1
ATOM 11668 O O . ALA G 1 110 ? 30.51659 -2.87019 51.87362 1.000 10.45153 102 ALA G O 1
ATOM 11670 N N . ILE G 1 111 ? 28.43595 -3.15695 52.71785 1.000 7.76292 103 ILE G N 1
ATOM 11671 C CA . ILE G 1 111 ? 28.89177 -3.09865 54.10155 1.000 7.71796 103 ILE G CA 1
ATOM 11672 C C . ILE G 1 111 ? 29.81586 -4.27371 54.38956 1.000 9.02782 103 ILE G C 1
ATOM 11673 O O . ILE G 1 111 ? 29.46831 -5.43763 54.14965 1.000 10.93121 103 ILE G O 1
ATOM 11678 N N . THR G 1 112 ? 31.01239 -3.97162 54.88456 1.000 8.16764 104 THR G N 1
ATOM 11679 C CA . THR G 1 112 ? 31.98536 -4.97362 55.29749 1.000 10.75524 104 THR G CA 1
ATOM 11680 C C . THR G 1 112 ? 32.09194 -4.96523 56.81057 1.000 9.29125 104 THR G C 1
ATOM 11681 O O . THR G 1 112 ? 31.68189 -4.01082 57.47044 1.000 8.40302 104 THR G O 1
ATOM 11685 N N . GLU G 1 113 ? 32.66246 -6.03883 57.35752 1.000 9.26815 105 GLU G N 1
ATOM 11686 C CA . GLU G 1 113 ? 32.87579 -6.09654 58.80059 1.000 9.30750 105 GLU G CA 1
ATOM 11687 C C . GLU G 1 113 ? 33.73512 -4.93320 59.28838 1.000 9.02196 105 GLU G C 1
ATOM 11688 O O . GLU G 1 113 ? 33.43394 -4.33510 60.32934 1.000 8.76777 105 GLU G O 1
ATOM 11694 N N . GLU G 1 114 ? 34.79891 -4.58844 58.54543 1.000 10.41706 106 GLU G N 1
ATOM 11695 C CA . GLU G 1 114 ? 35.67588 -3.50379 59.00023 1.000 10.09313 106 GLU G CA 1
ATOM 11696 C C . GLU G 1 114 ? 34.96902 -2.16005 58.95226 1.000 9.89047 106 GLU G C 1
ATOM 11697 O O . GLU G 1 114 ? 35.14596 -1.32115 59.84526 1.000 11.56545 106 GLU G O 1
ATOM 11699 N N . HIS G 1 115 ? 34.16819 -1.93945 57.91068 1.000 10.72078 107 HIS G N 1
ATOM 11700 C CA . HIS G 1 115 ? 33.37956 -0.72005 57.78687 1.000 10.25370 107 HIS G CA 1
ATOM 11701 C C . HIS G 1 115 ? 32.43431 -0.55852 58.96349 1.000 10.42312 107 HIS G C 1
ATOM 11702 O O . HIS G 1 115 ? 32.30406 0.53979 59.52275 1.000 9.26487 107 HIS G O 1
ATOM 11709 N N . TYR G 1 116 ? 31.79843 -1.66014 59.37889 1.000 8.09289 108 TYR G N 1
ATOM 11710 C CA . TYR G 1 116 ? 30.91605 -1.65440 60.53627 1.000 7.57029 108 TYR G CA 1
ATOM 11711 C C . TYR G 1 116 ? 31.70664 -1.43226 61.82557 1.000 9.69311 108 TYR G C 1
ATOM 11712 O O . TYR G 1 116 ? 31.40489 -0.52253 62.61090 1.000 8.31956 108 TYR G O 1
ATOM 11721 N N . ARG G 1 117 ? 32.74379 -2.24627 62.04817 1.000 8.13855 109 ARG G N 1
ATOM 11722 C CA . ARG G 1 117 ? 33.40206 -2.23198 63.35831 1.000 7.62279 109 ARG G CA 1
ATOM 11723 C C . ARG G 1 117 ? 34.16554 -0.93003 63.59061 1.000 10.22779 109 ARG G C 1
ATOM 11724 O O . ARG G 1 117 ? 34.15708 -0.39889 64.70546 1.000 10.05057 109 ARG G O 1
ATOM 11732 N N . ARG G 1 118 ? 34.82933 -0.38879 62.56559 1.000 11.05643 110 ARG G N 1
ATOM 11733 C CA A ARG G 1 118 ? 35.60058 0.83718 62.76976 0.572 9.34862 110 ARG G CA 1
ATOM 11734 C CA B ARG G 1 118 ? 35.60197 0.83104 62.78813 0.428 9.37239 110 ARG G CA 1
ATOM 11735 C C . ARG G 1 118 ? 34.70250 1.97523 63.23846 1.000 10.22612 110 ARG G C 1
ATOM 11736 O O . ARG G 1 118 ? 35.06147 2.74140 64.14509 1.000 9.59244 110 ARG G O 1
ATOM 11751 N N . GLN G 1 119 ? 33.52855 2.09920 62.63795 1.000 8.40918 111 GLN G N 1
ATOM 11752 C CA . GLN G 1 119 ? 32.67213 3.21740 62.98765 1.000 5.93179 111 GLN G CA 1
ATOM 11753 C C . GLN G 1 119 ? 32.01208 2.99181 64.33640 1.000 7.53029 111 GLN G C 1
ATOM 11754 O O . GLN G 1 119 ? 31.93937 3.91702 65.14619 1.000 6.98432 111 GLN G O 1
ATOM 11760 N N . PHE G 1 120 ? 31.53175 1.78009 64.61097 1.000 6.74123 112 PHE G N 1
ATOM 11761 C CA . PHE G 1 120 ? 30.90633 1.58725 65.92144 1.000 6.79085 112 PHE G CA 1
ATOM 11762 C C . PHE G 1 120 ? 31.93191 1.63457 67.04975 1.000 7.47508 112 PHE G C 1
ATOM 11763 O O . PHE G 1 120 ? 31.63758 2.17878 68.12585 1.000 6.90244 112 PHE G O 1
ATOM 11771 N N . ASP G 1 121 ? 33.14294 1.09704 66.83124 1.000 7.77184 113 ASP G N 1
ATOM 11772 C CA . ASP G 1 121 ? 34.15552 1.12200 67.89074 1.000 7.34539 113 ASP G CA 1
ATOM 11773 C C . ASP G 1 121 ? 34.50672 2.55234 68.27819 1.000 8.56776 113 ASP G C 1
ATOM 11774 O O . ASP G 1 121 ? 34.61396 2.87114 69.46607 1.000 8.95108 113 ASP G O 1
ATOM 11779 N N . THR G 1 122 ? 34.68226 3.43209 67.28881 1.000 8.05987 114 THR G N 1
ATOM 11780 C CA . THR G 1 122 ? 35.02864 4.82149 67.58167 1.000 8.34009 114 THR G CA 1
ATOM 11781 C C . THR G 1 122 ? 33.81302 5.60251 68.06291 1.000 6.62791 114 THR G C 1
ATOM 11782 O O . THR G 1 122 ? 33.86531 6.26270 69.11723 1.000 7.50756 114 THR G O 1
ATOM 11786 N N . ASN G 1 123 ? 32.72134 5.56071 67.28901 1.000 7.06155 115 ASN G N 1
ATOM 11787 C CA . ASN G 1 123 ? 31.58853 6.45769 67.52223 1.000 8.11270 115 ASN G CA 1
ATOM 11788 C C . ASN G 1 123 ? 30.70022 6.04565 68.67712 1.000 7.11987 115 ASN G C 1
ATOM 11789 O O . ASN G 1 123 ? 29.95637 6.89411 69.18770 1.000 8.01685 115 ASN G O 1
ATOM 11794 N N . VAL G 1 124 ? 30.71830 4.77121 69.06763 1.000 6.73340 116 VAL G N 1
ATOM 11795 C CA . VAL G 1 124 ? 29.85163 4.31067 70.14561 1.000 6.49768 116 VAL G CA 1
ATOM 11796 C C . VAL G 1 124 ? 30.69850 3.83055 71.31355 1.000 6.34157 116 VAL G C 1
ATOM 11797 O O . VAL G 1 124 ? 30.58347 4.36693 72.42726 1.000 6.89369 116 VAL G O 1
ATOM 11801 N N . PHE G 1 125 ? 31.56268 2.82741 71.08039 1.000 5.86695 117 PHE G N 1
ATOM 11802 C CA . PHE G 1 125 ? 32.34914 2.32737 72.20601 1.000 6.54877 117 PHE G CA 1
ATOM 11803 C C . PHE G 1 125 ? 33.26456 3.41111 72.75672 1.000 8.15746 117 PHE G C 1
ATOM 11804 O O . PHE G 1 125 ? 33.45897 3.48771 73.96879 1.000 7.77448 117 PHE G O 1
ATOM 11812 N N . GLY G 1 126 ? 33.78605 4.28666 71.90259 1.000 6.98776 118 GLY G N 1
ATOM 11813 C CA . GLY G 1 126 ? 34.62857 5.36716 72.40313 1.000 7.21504 118 GLY G CA 1
ATOM 11814 C C . GLY G 1 126 ? 33.87519 6.34662 73.28340 1.000 8.97045 118 GLY G C 1
ATOM 11815 O O . GLY G 1 126 ? 34.42010 6.86880 74.26003 1.000 9.21094 118 GLY G O 1
ATOM 11816 N N . VAL G 1 127 ? 32.60635 6.59951 72.96126 1.000 7.04526 119 VAL G N 1
ATOM 11817 C CA . VAL G 1 127 ? 31.77985 7.44778 73.80674 1.000 6.32350 119 VAL G CA 1
ATOM 11818 C C . VAL G 1 127 ? 31.56812 6.78994 75.15162 1.000 6.71570 119 VAL G C 1
ATOM 11819 O O . VAL G 1 127 ? 31.66688 7.43649 76.21165 1.000 8.74951 119 VAL G O 1
ATOM 11823 N N . LEU G 1 128 ? 31.26321 5.48734 75.14137 1.000 6.25383 120 LEU G N 1
ATOM 11824 C CA . LEU G 1 128 ? 31.03786 4.78687 76.39894 1.000 6.15630 120 LEU G CA 1
ATOM 11825 C C . LEU G 1 128 ? 32.31852 4.72069 77.23800 1.000 6.22883 120 LEU G C 1
ATOM 11826 O O . LEU G 1 128 ? 32.27979 4.97365 78.44836 1.000 7.95930 120 LEU G O 1
ATOM 11831 N N . LEU G 1 129 ? 33.46303 4.39365 76.62274 1.000 6.87293 121 LEU G N 1
ATOM 11832 C CA . LEU G 1 129 ? 34.69780 4.26149 77.40198 1.000 7.04018 121 LEU G CA 1
ATOM 11833 C C . LEU G 1 129 ? 35.13576 5.59252 77.99424 1.000 7.03898 121 LEU G C 1
ATOM 11834 O O . LEU G 1 129 ? 35.55359 5.65929 79.16274 1.000 8.01834 121 LEU G O 1
ATOM 11839 N N . THR G 1 130 ? 35.08556 6.65905 77.20270 1.000 7.29571 122 THR G N 1
ATOM 11840 C CA . THR G 1 130 ? 35.53987 7.94845 77.70938 1.000 8.07195 122 THR G CA 1
ATOM 11841 C C . THR G 1 130 ? 34.59234 8.45898 78.78609 1.000 8.15732 122 THR G C 1
ATOM 11842 O O . THR G 1 130 ? 35.04366 8.96608 79.81581 1.000 6.63124 122 THR G O 1
ATOM 11846 N N . THR G 1 131 ? 33.28138 8.29681 78.58360 1.000 7.47894 123 THR G N 1
ATOM 11847 C CA . THR G 1 131 ? 32.33431 8.74434 79.60906 1.000 7.74083 123 THR G CA 1
ATOM 11848 C C . THR G 1 131 ? 32.49661 7.93807 80.88915 1.000 7.79436 123 THR G C 1
ATOM 11849 O O . THR G 1 131 ? 32.46937 8.49502 81.99594 1.000 7.90339 123 THR G O 1
ATOM 11853 N N . GLN G 1 132 ? 32.67087 6.61929 80.74857 1.000 6.68963 124 GLN G N 1
ATOM 11854 C CA . GLN G 1 132 ? 32.88983 5.75738 81.91110 1.000 6.98941 124 GLN G CA 1
ATOM 11855 C C . GLN G 1 132 ? 34.10636 6.20679 82.71857 1.000 7.64999 124 GLN G C 1
ATOM 11856 O O . GLN G 1 132 ? 34.06239 6.24698 83.95809 1.000 9.09082 124 GLN G O 1
ATOM 11862 N N . ALA G 1 133 ? 35.21304 6.54609 82.03653 1.000 7.79838 125 ALA G N 1
ATOM 11863 C CA . ALA G 1 133 ? 36.38938 7.00848 82.76969 1.000 10.18797 125 ALA G CA 1
ATOM 11864 C C . ALA G 1 133 ? 36.12729 8.35562 83.42830 1.000 9.39600 125 ALA G C 1
ATOM 11865 O O . ALA G 1 133 ? 36.58301 8.60188 84.55346 1.000 10.47872 125 ALA G O 1
ATOM 11867 N N . ALA G 1 134 ? 35.41440 9.24372 82.72602 1.000 6.37030 126 ALA G N 1
ATOM 11868 C CA . ALA G 1 134 ? 35.19674 10.60955 83.20358 1.000 7.04416 126 ALA G CA 1
ATOM 11869 C C . ALA G 1 134 ? 34.27555 10.66988 84.41561 1.000 9.67730 126 ALA G C 1
ATOM 11870 O O . ALA G 1 134 ? 34.48272 11.50488 85.30108 1.000 8.76548 126 ALA G O 1
ATOM 11872 N N . VAL G 1 135 ? 33.25040 9.80688 84.48313 1.000 9.39305 127 VAL G N 1
ATOM 11873 C CA A VAL G 1 135 ? 32.19318 10.03888 85.46615 0.567 9.17340 127 VAL G CA 1
ATOM 11874 C CA B VAL G 1 135 ? 32.17628 9.99760 85.45933 0.433 9.20980 127 VAL G CA 1
ATOM 11875 C C . VAL G 1 135 ? 32.68659 9.88310 86.89209 1.000 11.30807 127 VAL G C 1
ATOM 11876 O O . VAL G 1 135 ? 32.11195 10.48617 87.81152 1.000 12.25492 127 VAL G O 1
ATOM 11883 N N . LYS G 1 136 ? 33.76694 9.12838 87.10334 1.000 11.32910 128 LYS G N 1
ATOM 11884 C CA . LYS G 1 136 ? 34.38570 9.02816 88.41981 1.000 14.60929 128 LYS G CA 1
ATOM 11885 C C . LYS G 1 136 ? 34.72568 10.39633 88.99227 1.000 14.76326 128 LYS G C 1
ATOM 11886 O O . LYS G 1 136 ? 34.74999 10.57195 90.21445 1.000 17.68998 128 LYS G O 1
ATOM 11888 N N . HIS G 1 137 ? 34.97666 11.37979 88.13076 1.000 8.97657 129 HIS G N 1
ATOM 11889 C CA . HIS G 1 137 ? 35.43215 12.68949 88.55681 1.000 10.01986 129 HIS G CA 1
ATOM 11890 C C . HIS G 1 137 ? 34.38933 13.78553 88.42164 1.000 13.44367 129 HIS G C 1
ATOM 11891 O O . HIS G 1 137 ? 34.70460 14.95240 88.68745 1.000 12.79145 129 HIS G O 1
ATOM 11898 N N . LEU G 1 138 ? 33.16691 13.45582 88.00607 1.000 10.13072 130 LEU G N 1
ATOM 11899 C CA . LEU G 1 138 ? 32.15544 14.46303 87.73009 1.000 9.89604 130 LEU G CA 1
ATOM 11900 C C . LEU G 1 138 ? 31.21718 14.60655 88.91163 1.000 11.52802 130 LEU G C 1
ATOM 11901 O O . LEU G 1 138 ? 30.84277 13.61329 89.54300 1.000 15.28810 130 LEU G O 1
ATOM 11906 N N . GLY G 1 139 ? 30.85953 15.84839 89.20655 1.000 12.34429 131 GLY G N 1
ATOM 11907 C CA . GLY G 1 139 ? 29.92873 16.14128 90.27778 1.000 14.32057 131 GLY G CA 1
ATOM 11908 C C . GLY G 1 139 ? 28.77907 17.01254 89.82086 1.000 10.95136 131 GLY G C 1
ATOM 11909 O O . GLY G 1 139 ? 28.55766 17.20270 88.61938 1.000 10.36178 131 GLY G O 1
ATOM 11910 N N . GLU G 1 140 ? 28.05386 17.57154 90.79062 1.000 11.30250 132 GLU G N 1
ATOM 11911 C CA A GLU G 1 140 ? 26.88947 18.38892 90.48735 0.469 11.72099 132 GLU G CA 1
ATOM 11912 C CA B GLU G 1 140 ? 26.88912 18.38446 90.48037 0.531 11.70823 132 GLU G CA 1
ATOM 11913 C C . GLU G 1 140 ? 27.27828 19.56221 89.59812 1.000 11.97917 132 GLU G C 1
ATOM 11914 O O . GLU G 1 140 ? 28.25595 20.26838 89.86914 1.000 13.31737 132 GLU G O 1
ATOM 11925 N N . GLY G 1 141 ? 26.52647 19.75351 88.51834 1.000 11.93410 133 GLY G N 1
ATOM 11926 C CA . GLY G 1 141 ? 26.80438 20.81849 87.58081 1.000 14.09586 133 GLY G CA 1
ATOM 11927 C C . GLY G 1 141 ? 27.67534 20.41483 86.40592 1.000 10.87242 133 GLY G C 1
ATOM 11928 O O . GLY G 1 141 ? 27.81431 21.20867 85.45596 1.000 10.39044 133 GLY G O 1
ATOM 11929 N N . ALA G 1 142 ? 28.24036 19.20432 86.42131 1.000 8.87005 134 ALA G N 1
ATOM 11930 C CA . ALA G 1 142 ? 29.01915 18.75183 85.26963 1.000 7.55044 134 ALA G CA 1
ATOM 11931 C C . ALA G 1 142 ? 28.12632 18.64033 84.03790 1.000 9.11707 134 ALA G C 1
ATOM 11932 O O . ALA G 1 142 ? 26.90934 18.45428 84.13018 1.000 8.74315 134 ALA G O 1
ATOM 11934 N N . SER G 1 143 ? 28.75726 18.72671 82.87050 1.000 6.89945 135 SER G N 1
ATOM 11935 C CA . SER G 1 143 ? 28.02937 18.71715 81.60737 1.000 6.50571 135 SER G CA 1
ATOM 11936 C C . SER G 1 143 ? 28.74308 17.80812 80.62261 1.000 7.20526 135 SER G C 1
ATOM 11937 O O . SER G 1 143 ? 29.91356 18.03075 80.31885 1.000 7.69781 135 SER G O 1
ATOM 11940 N N . ILE G 1 144 ? 28.03854 16.77923 80.13366 1.000 5.87781 136 ILE G N 1
ATOM 11941 C CA . ILE G 1 144 ? 28.55507 15.86924 79.11956 1.000 5.66326 136 ILE G CA 1
ATOM 11942 C C . ILE G 1 144 ? 27.81890 16.19687 77.83297 1.000 6.34606 136 ILE G C 1
ATOM 11943 O O . ILE G 1 144 ? 26.58179 16.22744 77.81883 1.000 6.10583 136 ILE G O 1
ATOM 11948 N N . ILE G 1 145 ? 28.56648 16.42162 76.75886 1.000 5.85088 137 ILE G N 1
ATOM 11949 C CA . ILE G 1 145 ? 28.00084 16.80567 75.46766 1.000 5.26136 137 ILE G CA 1
ATOM 11950 C C . ILE G 1 145 ? 28.44895 15.78233 74.44064 1.000 5.52953 137 ILE G C 1
ATOM 11951 O O . ILE G 1 145 ? 29.65284 15.62577 74.20487 1.000 6.17708 137 ILE G O 1
ATOM 11956 N N . ASN G 1 146 ? 27.49239 15.09046 73.82701 1.000 6.73712 138 ASN G N 1
ATOM 11957 C CA . ASN G 1 146 ? 27.81552 14.09039 72.80754 1.000 6.57732 138 ASN G CA 1
ATOM 11958 C C . ASN G 1 146 ? 27.55530 14.67781 71.43343 1.000 7.70989 138 ASN G C 1
ATOM 11959 O O . ASN G 1 146 ? 26.47935 15.22459 71.20457 1.000 6.20517 138 ASN G O 1
ATOM 11964 N N . ILE G 1 147 ? 28.52115 14.56191 70.51874 1.000 5.56876 139 ILE G N 1
ATOM 11965 C CA . ILE G 1 147 ? 28.30869 15.05112 69.15968 1.000 6.22392 139 ILE G CA 1
ATOM 11966 C C . ILE G 1 147 ? 27.74120 13.88763 68.36198 1.000 6.05747 139 ILE G C 1
ATOM 11967 O O . ILE G 1 147 ? 28.43596 12.91964 68.04979 1.000 7.51797 139 ILE G O 1
ATOM 11972 N N . SER G 1 148 ? 26.44514 13.95781 68.09407 1.000 5.16685 140 SER G N 1
ATOM 11973 C CA . SER G 1 148 ? 25.74358 12.96462 67.29220 1.000 4.86092 140 SER G CA 1
ATOM 11974 C C . SER G 1 148 ? 25.67527 13.47899 65.85036 1.000 7.44909 140 SER G C 1
ATOM 11975 O O . SER G 1 148 ? 26.71032 13.94912 65.35242 1.000 7.58606 140 SER G O 1
ATOM 11978 N N . SER G 1 149 ? 24.52010 13.46214 65.17835 1.000 5.57372 141 SER G N 1
ATOM 11979 C CA . SER G 1 149 ? 24.40808 13.95481 63.81133 1.000 5.65712 141 SER G CA 1
ATOM 11980 C C . SER G 1 149 ? 22.93420 14.09163 63.46833 1.000 5.89179 141 SER G C 1
ATOM 11981 O O . SER G 1 149 ? 22.10240 13.30715 63.94024 1.000 6.29173 141 SER G O 1
ATOM 11984 N N . VAL G 1 150 ? 22.62307 15.06560 62.61040 1.000 5.57315 142 VAL G N 1
ATOM 11985 C CA . VAL G 1 150 ? 21.28307 15.15330 62.02225 1.000 7.91298 142 VAL G CA 1
ATOM 11986 C C . VAL G 1 150 ? 20.89448 13.91130 61.22157 1.000 7.26181 142 VAL G C 1
ATOM 11987 O O . VAL G 1 150 ? 19.70704 13.73986 60.90600 1.000 7.88155 142 VAL G O 1
ATOM 11991 N N . VAL G 1 151 ? 21.83574 13.02062 60.88666 1.000 7.43526 143 VAL G N 1
ATOM 11992 C CA . VAL G 1 151 ? 21.40577 11.81082 60.18131 1.000 7.06349 143 VAL G CA 1
ATOM 11993 C C . VAL G 1 151 ? 20.46276 10.96408 61.02440 1.000 7.28115 143 VAL G C 1
ATOM 11994 O O . VAL G 1 151 ? 19.75975 10.12608 60.46983 1.000 7.11147 143 VAL G O 1
ATOM 11998 N N . THR G 1 152 ? 20.40172 11.15883 62.35381 1.000 6.91448 144 THR G N 1
ATOM 11999 C CA . THR G 1 152 ? 19.40342 10.38130 63.09025 1.000 6.73882 144 THR G CA 1
ATOM 12000 C C . THR G 1 152 ? 17.98178 10.85630 62.80329 1.000 8.82480 144 THR G C 1
ATOM 12001 O O . THR G 1 152 ? 17.03555 10.11652 63.09513 1.000 9.62123 144 THR G O 1
ATOM 12005 N N . SER G 1 153 ? 17.82158 12.05819 62.23545 1.000 7.09409 145 SER G N 1
ATOM 12006 C CA . SER G 1 153 ? 16.52863 12.56863 61.77012 1.000 7.76645 145 SER G CA 1
ATOM 12007 C C . SER G 1 153 ? 16.30113 12.29824 60.29276 1.000 8.82711 145 SER G C 1
ATOM 12008 O O . SER G 1 153 ? 15.17032 11.98932 59.88300 1.000 11.16574 145 SER G O 1
ATOM 12011 N N . ILE G 1 154 ? 17.33877 12.47521 59.46709 1.000 8.54514 146 ILE G N 1
ATOM 12012 C CA . ILE G 1 154 ? 17.12554 12.41956 58.01884 1.000 9.45295 146 ILE G CA 1
ATOM 12013 C C . ILE G 1 154 ? 17.61087 11.12198 57.38410 1.000 8.66629 146 ILE G C 1
ATOM 12014 O O . ILE G 1 154 ? 17.31294 10.88829 56.19889 1.000 9.84499 146 ILE G O 1
ATOM 12019 N N . THR G 1 155 ? 18.30199 10.25557 58.14036 1.000 7.75401 147 THR G N 1
ATOM 12020 C CA . THR G 1 155 ? 18.68944 8.87205 57.79120 1.000 9.70605 147 THR G CA 1
ATOM 12021 C C . THR G 1 155 ? 18.94798 8.65551 56.30012 1.000 8.49882 147 THR G C 1
ATOM 12022 O O . THR G 1 155 ? 18.20337 7.93396 55.64049 1.000 8.21151 147 THR G O 1
ATOM 12026 N N . PRO G 1 156 ? 20.02150 9.22982 55.75493 1.000 8.13992 148 PRO G N 1
ATOM 12027 C CA . PRO G 1 156 ? 20.21094 9.20181 54.30105 1.000 8.83881 148 PRO G CA 1
ATOM 12028 C C . PRO G 1 156 ? 20.46118 7.79340 53.79336 1.000 9.28267 148 PRO G C 1
ATOM 12029 O O . PRO G 1 156 ? 21.08117 6.96854 54.48434 1.000 9.82021 148 PRO G O 1
ATOM 12033 N N . PRO G 1 157 ? 20.05004 7.48823 52.56676 1.000 9.06298 149 PRO G N 1
ATOM 12034 C CA . PRO G 1 157 ? 20.44664 6.20728 51.96954 1.000 8.18936 149 PRO G CA 1
ATOM 12035 C C . PRO G 1 157 ? 21.96390 6.04151 51.96381 1.000 9.52862 149 PRO G C 1
ATOM 12036 O O . PRO G 1 157 ? 22.72010 7.01700 51.92388 1.000 9.59237 149 PRO G O 1
ATOM 12040 N N . ALA G 1 158 ? 22.39579 4.77795 52.06045 1.000 8.33908 150 ALA G N 1
ATOM 12041 C CA . ALA G 1 158 ? 23.79930 4.36555 52.07676 1.000 8.42444 150 ALA G CA 1
ATOM 12042 C C . ALA G 1 158 ? 24.52470 4.79947 53.33907 1.000 9.74168 150 ALA G C 1
ATOM 12043 O O . ALA G 1 158 ? 25.77094 4.79575 53.38716 1.000 10.51986 150 ALA G O 1
ATOM 12045 N N . SER G 1 159 ? 23.79190 5.10176 54.41506 1.000 7.49062 151 SER G N 1
ATOM 12046 C CA . SER G 1 159 ? 24.44482 5.46242 55.66438 1.000 7.06869 151 SER G CA 1
ATOM 12047 C C . SER G 1 159 ? 24.03534 4.54002 56.81433 1.000 6.89787 151 SER G C 1
ATOM 12048 O O . SER G 1 159 ? 24.01128 4.96094 57.97242 1.000 7.16968 151 SER G O 1
ATOM 12051 N N . ALA G 1 160 ? 23.73551 3.27157 56.53057 1.000 7.23553 152 ALA G N 1
ATOM 12052 C CA . ALA G 1 160 ? 23.18157 2.43898 57.60378 1.000 7.13246 152 ALA G CA 1
ATOM 12053 C C . ALA G 1 160 ? 24.14006 2.30773 58.77880 1.000 6.89261 152 ALA G C 1
ATOM 12054 O O . ALA G 1 160 ? 23.71928 2.43116 59.93518 1.000 6.58340 152 ALA G O 1
ATOM 12056 N N . VAL G 1 161 ? 25.43866 2.08238 58.52183 1.000 7.08029 153 VAL G N 1
ATOM 12057 C CA . VAL G 1 161 ? 26.37003 1.96643 59.64535 1.000 6.92311 153 VAL G CA 1
ATOM 12058 C C . VAL G 1 161 ? 26.51898 3.30124 60.36602 1.000 6.46402 153 VAL G C 1
ATOM 12059 O O . VAL G 1 161 ? 26.36317 3.37770 61.59150 1.000 7.10650 153 VAL G O 1
ATOM 12063 N N . TYR G 1 162 ? 26.83712 4.37656 59.63520 1.000 6.80655 154 TYR G N 1
ATOM 12064 C CA . TYR G 1 162 ? 27.12331 5.64048 60.31960 1.000 7.27177 154 TYR G CA 1
ATOM 12065 C C . TYR G 1 162 ? 25.88919 6.16509 61.04008 1.000 7.07785 154 TYR G C 1
ATOM 12066 O O . TYR G 1 162 ? 25.96179 6.58512 62.20659 1.000 5.94802 154 TYR G O 1
ATOM 12075 N N . SER G 1 163 ? 24.74591 6.17515 60.36061 1.000 7.36659 155 SER G N 1
ATOM 12076 C CA . SER G 1 163 ? 23.52064 6.60466 61.03484 1.000 6.23373 155 SER G CA 1
ATOM 12077 C C . SER G 1 163 ? 23.20967 5.70783 62.21668 1.000 6.41342 155 SER G C 1
ATOM 12078 O O . SER G 1 163 ? 22.72877 6.17826 63.25106 1.000 6.55833 155 SER G O 1
ATOM 12081 N N . GLY G 1 164 ? 23.50331 4.41925 62.08538 1.000 5.94897 156 GLY G N 1
ATOM 12082 C CA . GLY G 1 164 ? 23.34899 3.52025 63.21980 1.000 5.73483 156 GLY G CA 1
ATOM 12083 C C . GLY G 1 164 ? 24.18245 3.95690 64.40944 1.000 7.19027 156 GLY G C 1
ATOM 12084 O O . GLY G 1 164 ? 23.69592 3.97381 65.54203 1.000 6.64696 156 GLY G O 1
ATOM 12085 N N . THR G 1 165 ? 25.46176 4.31123 64.17816 1.000 5.96389 157 THR G N 1
ATOM 12086 C CA . THR G 1 165 ? 26.25652 4.75527 65.33296 1.000 5.66407 157 THR G CA 1
ATOM 12087 C C . THR G 1 165 ? 25.63852 5.97473 65.98810 1.000 5.44510 157 THR G C 1
ATOM 12088 O O . THR G 1 165 ? 25.67502 6.10616 67.20889 1.000 5.83973 157 THR G O 1
ATOM 12092 N N . LYS G 1 166 ? 25.08682 6.89859 65.19394 1.000 6.09472 158 LYS G N 1
ATOM 12093 C CA . LYS G 1 166 ? 24.59469 8.12448 65.80256 1.000 6.22841 158 LYS G CA 1
ATOM 12094 C C . LYS G 1 166 ? 23.23043 7.89971 66.44127 1.000 5.23968 158 LYS G C 1
ATOM 12095 O O . LYS G 1 166 ? 22.91659 8.53175 67.45582 1.000 6.88546 158 LYS G O 1
ATOM 12101 N N . GLY G 1 167 ? 22.42314 6.99041 65.89407 1.000 5.20505 159 GLY G N 1
ATOM 12102 C CA . GLY G 1 167 ? 21.21040 6.58969 66.60676 1.000 5.58898 159 GLY G CA 1
ATOM 12103 C C . GLY G 1 167 ? 21.54474 5.99664 67.96388 1.000 6.52797 159 GLY G C 1
ATOM 12104 O O . GLY G 1 167 ? 20.84265 6.23781 68.95511 1.000 5.90887 159 GLY G O 1
ATOM 12105 N N . ALA G 1 168 ? 22.64936 5.24399 68.03092 1.000 5.37896 160 ALA G N 1
ATOM 12106 C CA . ALA G 1 168 ? 23.11099 4.72707 69.31772 1.000 5.06043 160 ALA G CA 1
ATOM 12107 C C . ALA G 1 168 ? 23.52082 5.86160 70.25203 1.000 6.86537 160 ALA G C 1
ATOM 12108 O O . ALA G 1 168 ? 23.17267 5.85040 71.44034 1.000 5.88864 160 ALA G O 1
ATOM 12110 N N . VAL G 1 169 ? 24.28623 6.83305 69.73839 1.000 6.08691 161 VAL G N 1
ATOM 12111 C CA . VAL G 1 169 ? 24.68443 7.98129 70.55618 1.000 5.18537 161 VAL G CA 1
ATOM 12112 C C . VAL G 1 169 ? 23.46049 8.73364 71.08344 1.000 6.35825 161 VAL G C 1
ATOM 12113 O O . VAL G 1 169 ? 23.44033 9.15026 72.24799 1.000 7.00120 161 VAL G O 1
ATOM 12117 N N . ASP G 1 170 ? 22.43211 8.93856 70.24528 1.000 5.30363 162 ASP G N 1
ATOM 12118 C CA . ASP G 1 170 ? 21.22025 9.61116 70.71657 1.000 4.97634 162 ASP G CA 1
ATOM 12119 C C . ASP G 1 170 ? 20.60993 8.87131 71.90370 1.000 5.96852 162 ASP G C 1
ATOM 12120 O O . ASP G 1 170 ? 20.21510 9.48672 72.91068 1.000 6.22353 162 ASP G O 1
ATOM 12125 N N . ALA G 1 171 ? 20.51463 7.54680 71.80524 1.000 5.43275 163 ALA G N 1
ATOM 12126 C CA . ALA G 1 171 ? 19.88678 6.77451 72.87881 1.000 4.65415 163 ALA G CA 1
ATOM 12127 C C . ALA G 1 171 ? 20.75395 6.74078 74.12549 1.000 6.67088 163 ALA G C 1
ATOM 12128 O O . ALA G 1 171 ? 20.22976 6.84467 75.24510 1.000 7.31999 163 ALA G O 1
ATOM 12130 N N . ILE G 1 172 ? 22.07545 6.59955 73.95910 1.000 5.70477 164 ILE G N 1
ATOM 12131 C CA . ILE G 1 172 ? 22.98499 6.66060 75.10769 1.000 5.34188 164 ILE G CA 1
ATOM 12132 C C . ILE G 1 172 ? 22.85575 7.99675 75.82768 1.000 5.82744 164 ILE G C 1
ATOM 12133 O O . ILE G 1 172 ? 22.89500 8.06181 77.06862 1.000 6.46850 164 ILE G O 1
ATOM 12138 N N . THR G 1 173 ? 22.70681 9.07933 75.06410 1.000 6.27677 165 THR G N 1
ATOM 12139 C CA . THR G 1 173 ? 22.52965 10.40475 75.65561 1.000 4.48221 165 THR G CA 1
ATOM 12140 C C . THR G 1 173 ? 21.30584 10.41729 76.55981 1.000 6.47786 165 THR G C 1
ATOM 12141 O O . THR G 1 173 ? 21.35360 10.90059 77.69938 1.000 6.83162 165 THR G O 1
ATOM 12145 N N . GLY G 1 174 ? 20.19547 9.86169 76.07335 1.000 6.05356 166 GLY G N 1
ATOM 12146 C CA . GLY G 1 174 ? 18.99287 9.82573 76.89112 1.000 7.63456 166 GLY G CA 1
ATOM 12147 C C . GLY G 1 174 ? 19.14689 8.95460 78.12153 1.000 8.03662 166 GLY G C 1
ATOM 12148 O O . GLY G 1 174 ? 18.72721 9.34022 79.21939 1.000 6.86190 166 GLY G O 1
ATOM 12149 N N . VAL G 1 175 ? 19.76802 7.78388 77.96476 1.000 6.00728 167 VAL G N 1
ATOM 12150 C CA . VAL G 1 175 ? 19.99512 6.89937 79.11274 1.000 5.63786 167 VAL G CA 1
ATOM 12151 C C . VAL G 1 175 ? 20.81320 7.60174 80.17742 1.000 5.55225 167 VAL G C 1
ATOM 12152 O O . VAL G 1 175 ? 20.47125 7.58165 81.36712 1.000 6.79270 167 VAL G O 1
ATOM 12156 N N . LEU G 1 176 ? 21.93857 8.19368 79.77763 1.000 6.38309 168 LEU G N 1
ATOM 12157 C CA . LEU G 1 176 ? 22.82054 8.73727 80.79809 1.000 6.24437 168 LEU G CA 1
ATOM 12158 C C . LEU G 1 176 ? 22.23619 10.00013 81.41909 1.000 5.93908 168 LEU G C 1
ATOM 12159 O O . LEU G 1 176 ? 22.48904 10.26545 82.59757 1.000 7.33900 168 LEU G O 1
ATOM 12164 N N . ALA G 1 177 ? 21.42553 10.76323 80.67135 1.000 6.33783 169 ALA G N 1
ATOM 12165 C CA . ALA G 1 177 ? 20.71192 11.86897 81.29420 1.000 7.06951 169 ALA G CA 1
ATOM 12166 C C . ALA G 1 177 ? 19.84875 11.37510 82.44375 1.000 7.89225 169 ALA G C 1
ATOM 12167 O O . ALA G 1 177 ? 19.84104 11.97571 83.52425 1.000 7.88971 169 ALA G O 1
ATOM 12169 N N . LEU G 1 178 ? 19.15237 10.25700 82.25676 1.000 7.45817 170 LEU G N 1
ATOM 12170 C CA . LEU G 1 178 ? 18.34967 9.75113 83.36842 1.000 5.78096 170 LEU G CA 1
ATOM 12171 C C . LEU G 1 178 ? 19.22086 9.10087 84.43977 1.000 7.19536 170 LEU G C 1
ATOM 12172 O O . LEU G 1 178 ? 18.97687 9.28334 85.64884 1.000 7.54148 170 LEU G O 1
ATOM 12177 N N . GLU G 1 179 ? 20.24489 8.34521 84.02555 1.000 7.97138 171 GLU G N 1
ATOM 12178 C CA . GLU G 1 179 ? 21.06067 7.60075 84.98423 1.000 7.57333 171 GLU G CA 1
ATOM 12179 C C . GLU G 1 179 ? 21.86331 8.52432 85.89401 1.000 7.39784 171 GLU G C 1
ATOM 12180 O O . GLU G 1 179 ? 22.04880 8.22766 87.08999 1.000 9.14511 171 GLU G O 1
ATOM 12186 N N . LEU G 1 180 ? 22.36491 9.63413 85.33797 1.000 7.36611 172 LEU G N 1
ATOM 12187 C CA . LEU G 1 180 ? 23.21662 10.56930 86.06144 1.000 7.86693 172 LEU G CA 1
ATOM 12188 C C . LEU G 1 180 ? 22.45245 11.76292 86.59653 1.000 9.78768 172 LEU G C 1
ATOM 12189 O O . LEU G 1 180 ? 23.04228 12.58584 87.30826 1.000 8.12128 172 LEU G O 1
ATOM 12194 N N . GLY G 1 181 ? 21.14762 11.85291 86.30204 1.000 8.04357 173 GLY G N 1
ATOM 12195 C CA . GLY G 1 181 ? 20.32262 12.90865 86.84871 1.000 8.90102 173 GLY G CA 1
ATOM 12196 C C . GLY G 1 181 ? 20.39527 13.07067 88.35125 1.000 8.14018 173 GLY G C 1
ATOM 12197 O O . GLY G 1 181 ? 20.48324 14.20575 88.83593 1.000 9.54093 173 GLY G O 1
ATOM 12198 N N . PRO G 1 182 ? 20.37176 11.98048 89.12903 1.000 9.08660 174 PRO G N 1
ATOM 12199 C CA . PRO G 1 182 ? 20.43336 12.14120 90.58787 1.000 9.55548 174 PRO G CA 1
ATOM 12200 C C . PRO G 1 182 ? 21.71269 12.80161 91.05743 1.000 9.54940 174 PRO G C 1
ATOM 12201 O O . PRO G 1 182 ? 21.72937 13.38675 92.14681 1.000 12.19174 174 PRO G O 1
ATOM 12205 N N . ARG G 1 183 ? 22.79017 12.68211 90.29399 1.000 8.16252 175 ARG G N 1
ATOM 12206 C CA . ARG G 1 183 ? 24.05644 13.34066 90.59767 1.000 7.83907 175 ARG G CA 1
ATOM 12207 C C . ARG G 1 183 ? 24.12269 14.75013 90.03528 1.000 10.38872 175 ARG G C 1
ATOM 12208 O O . ARG G 1 183 ? 25.13713 15.44354 90.23392 1.000 9.77660 175 ARG G O 1
ATOM 12216 N N . LYS G 1 184 ? 23.04566 15.19343 89.38149 1.000 8.23043 176 LYS G N 1
ATOM 12217 C CA A LYS G 1 184 ? 22.97986 16.54223 88.81483 0.557 8.49699 176 LYS G CA 1
ATOM 12218 C CA B LYS G 1 184 ? 22.93471 16.51836 88.76823 0.443 8.51467 176 LYS G CA 1
ATOM 12219 C C . LYS G 1 184 ? 24.02951 16.75172 87.72737 1.000 9.54532 176 LYS G C 1
ATOM 12220 O O . LYS G 1 184 ? 24.53217 17.86683 87.54785 1.000 11.20342 176 LYS G O 1
ATOM 12231 N N . ILE G 1 185 ? 24.37413 15.67824 87.01028 1.000 8.15164 177 ILE G N 1
ATOM 12232 C CA . ILE G 1 185 ? 25.26219 15.71426 85.84880 1.000 6.91520 177 ILE G CA 1
ATOM 12233 C C . ILE G 1 185 ? 24.35285 15.75134 84.62507 1.000 6.86871 177 ILE G C 1
ATOM 12234 O O . ILE G 1 185 ? 23.51329 14.86016 84.45019 1.000 8.01507 177 ILE G O 1
ATOM 12239 N N . ARG G 1 186 ? 24.49593 16.77419 83.78639 1.000 6.24828 178 ARG G N 1
ATOM 12240 C CA . ARG G 1 186 ? 23.65646 16.90821 82.59989 1.000 6.84975 178 ARG G CA 1
ATOM 12241 C C . ARG G 1 186 ? 24.32047 16.20005 81.42519 1.000 8.14653 178 ARG G C 1
ATOM 12242 O O . ARG G 1 186 ? 25.55581 16.16390 81.32555 1.000 6.77302 178 ARG G O 1
ATOM 12250 N N . VAL G 1 187 ? 23.50139 15.60766 80.56305 1.000 6.09716 179 VAL G N 1
ATOM 12251 C CA . VAL G 1 187 ? 23.99136 14.88246 79.39604 1.000 7.24166 179 VAL G CA 1
ATOM 12252 C C . VAL G 1 187 ? 23.11144 15.27736 78.22581 1.000 5.80249 179 VAL G C 1
ATOM 12253 O O . VAL G 1 187 ? 21.90195 15.05675 78.26998 1.000 7.19998 179 VAL G O 1
ATOM 12257 N N . ASN G 1 188 ? 23.70744 15.84777 77.17839 1.000 4.90204 180 ASN G N 1
ATOM 12258 C CA . ASN G 1 188 ? 22.93973 16.34020 76.04645 1.000 6.08155 180 ASN G CA 1
ATOM 12259 C C . ASN G 1 188 ? 23.70312 16.02546 74.78181 1.000 5.61155 180 ASN G C 1
ATOM 12260 O O . ASN G 1 188 ? 24.92233 15.84479 74.80177 1.000 6.24619 180 ASN G O 1
ATOM 12265 N N . ALA G 1 189 ? 22.98740 16.00233 73.66050 1.000 6.25197 181 ALA G N 1
ATOM 12266 C CA . ALA G 1 189 ? 23.62718 15.81098 72.36585 1.000 6.21391 181 ALA G CA 1
ATOM 12267 C C . ALA G 1 189 ? 23.46988 17.04890 71.49896 1.000 5.37819 181 ALA G C 1
ATOM 12268 O O . ALA G 1 189 ? 22.48284 17.77669 71.59071 1.000 6.94536 181 ALA G O 1
ATOM 12270 N N . ILE G 1 190 ? 24.45323 17.26474 70.62255 1.000 5.64768 182 ILE G N 1
ATOM 12271 C CA . ILE G 1 190 ? 24.29446 18.15747 69.47871 1.000 6.01352 182 ILE G CA 1
ATOM 12272 C C . ILE G 1 190 ? 24.26087 17.29419 68.23449 1.000 6.00275 182 ILE G C 1
ATOM 12273 O O . ILE G 1 190 ? 25.05341 16.35294 68.10757 1.000 6.97516 182 ILE G O 1
ATOM 12278 N N . ASN G 1 191 ? 23.33510 17.61072 67.32153 1.000 5.18049 183 ASN G N 1
ATOM 12279 C CA . ASN G 1 191 ? 23.13708 16.84444 66.07931 1.000 4.89596 183 ASN G CA 1
ATOM 12280 C C . ASN G 1 191 ? 23.40986 17.78966 64.91313 1.000 7.54583 183 ASN G C 1
ATOM 12281 O O . ASN G 1 191 ? 22.48127 18.42022 64.37737 1.000 7.80247 183 ASN G O 1
ATOM 12286 N N . PRO G 1 192 ? 24.68008 17.94450 64.51659 1.000 6.54480 184 PRO G N 1
ATOM 12287 C CA . PRO G 1 192 ? 25.00923 18.88629 63.44180 1.000 5.86584 184 PRO G CA 1
ATOM 12288 C C . PRO G 1 192 ? 24.44574 18.43354 62.11165 1.000 6.78292 184 PRO G C 1
ATOM 12289 O O . PRO G 1 192 ? 24.36534 17.23446 61.82355 1.000 7.68676 184 PRO G O 1
ATOM 12293 N N . GLY G 1 193 ? 24.13151 19.41116 61.27191 1.000 7.05232 185 GLY G N 1
ATOM 12294 C CA . GLY G 1 193 ? 23.99200 19.17050 59.84630 1.000 6.14784 185 GLY G CA 1
ATOM 12295 C C . GLY G 1 193 ? 25.37719 19.10003 59.22048 1.000 7.99494 185 GLY G C 1
ATOM 12296 O O . GLY G 1 193 ? 26.38807 18.97360 59.90914 1.000 8.95967 185 GLY G O 1
ATOM 12297 N N . MET G 1 194 ? 25.42174 19.21251 57.89829 1.000 9.16232 186 MET G N 1
ATOM 12298 C CA . MET G 1 194 ? 26.70621 19.15717 57.20731 1.000 8.48199 186 MET G CA 1
ATOM 12299 C C . MET G 1 194 ? 27.56537 20.35688 57.60068 1.000 8.69261 186 MET G C 1
ATOM 12300 O O . MET G 1 194 ? 27.14175 21.51414 57.46066 1.000 8.99983 186 MET G O 1
ATOM 12305 N N . ILE G 1 195 ? 28.78186 20.07021 58.06939 1.000 7.88903 187 ILE G N 1
ATOM 12306 C CA . ILE G 1 195 ? 29.74718 21.06779 58.50266 1.000 8.64815 187 ILE G CA 1
ATOM 12307 C C . ILE G 1 195 ? 30.99407 20.88205 57.65074 1.000 9.45832 187 ILE G C 1
ATOM 12308 O O . ILE G 1 195 ? 31.48876 19.75574 57.50622 1.000 9.94768 187 ILE G O 1
ATOM 12313 N N . VAL G 1 196 ? 31.51016 21.97767 57.10335 1.000 8.31261 188 VAL G N 1
ATOM 12314 C CA . VAL G 1 196 ? 32.74370 21.90440 56.31825 1.000 10.65186 188 VAL G CA 1
ATOM 12315 C C . VAL G 1 196 ? 33.90299 21.68850 57.28538 1.000 11.62211 188 VAL G C 1
ATOM 12316 O O . VAL G 1 196 ? 34.18474 22.54470 58.12887 1.000 11.97779 188 VAL G O 1
ATOM 12320 N N . THR G 1 197 ? 34.55315 20.52836 57.18832 1.000 9.83356 189 THR G N 1
ATOM 12321 C CA . THR G 1 197 ? 35.67179 20.19968 58.06384 1.000 8.85456 189 THR G CA 1
ATOM 12322 C C . THR G 1 197 ? 36.73452 19.45964 57.26962 1.000 10.21498 189 THR G C 1
ATOM 12323 O O . THR G 1 197 ? 36.52302 19.05311 56.12107 1.000 11.65207 189 THR G O 1
ATOM 12327 N N . GLU G 1 198 ? 37.88271 19.24909 57.92179 1.000 9.69232 190 GLU G N 1
ATOM 12328 C CA . GLU G 1 198 ? 38.91290 18.40267 57.33348 1.000 12.52359 190 GLU G CA 1
ATOM 12329 C C . GLU G 1 198 ? 38.34862 17.03526 56.98261 1.000 10.34678 190 GLU G C 1
ATOM 12330 O O . GLU G 1 198 ? 38.63806 16.49141 55.90525 1.000 11.19699 190 GLU G O 1
ATOM 12336 N N . GLY G 1 199 ? 37.52361 16.47524 57.86368 1.000 10.12250 191 GLY G N 1
ATOM 12337 C CA . GLY G 1 199 ? 36.95563 15.16718 57.61088 1.000 9.77351 191 GLY G CA 1
ATOM 12338 C C . GLY G 1 199 ? 35.99723 15.12814 56.43055 1.000 11.48595 191 GLY G C 1
ATOM 12339 O O . GLY G 1 199 ? 35.97080 14.14866 55.68713 1.000 11.18096 191 GLY G O 1
ATOM 12340 N N . THR G 1 200 ? 35.16247 16.15718 56.26052 1.000 8.68614 192 THR G N 1
ATOM 12341 C CA . THR G 1 200 ? 34.23538 16.05072 55.12823 1.000 11.30245 192 THR G CA 1
ATOM 12342 C C . THR G 1 200 ? 34.98059 16.23969 53.81462 1.000 11.93752 192 THR G C 1
ATOM 12343 O O . THR G 1 200 ? 34.57933 15.67357 52.79858 1.000 13.55223 192 THR G O 1
ATOM 12347 N N . HIS G 1 201 ? 36.10388 16.96990 53.82627 1.000 11.30639 193 HIS G N 1
ATOM 12348 C CA A HIS G 1 201 ? 36.97649 16.98307 52.65650 0.413 13.06032 193 HIS G CA 1
ATOM 12349 C CA B HIS G 1 201 ? 37.00733 16.98878 52.67536 0.587 13.04043 193 HIS G CA 1
ATOM 12350 C C . HIS G 1 201 ? 37.54595 15.59145 52.38265 1.000 16.37964 193 HIS G C 1
ATOM 12351 O O . HIS G 1 201 ? 37.47561 15.09295 51.25208 1.000 14.33607 193 HIS G O 1
ATOM 12364 N N . SER G 1 202 ? 38.11835 14.94642 53.40202 1.000 13.68425 194 SER G N 1
ATOM 12365 C CA . SER G 1 202 ? 38.75103 13.64250 53.19564 1.000 16.57416 194 SER G CA 1
ATOM 12366 C C . SER G 1 202 ? 37.75349 12.55176 52.81415 1.000 15.93977 194 SER G C 1
ATOM 12367 O O . SER G 1 202 ? 38.12695 11.59295 52.12765 1.000 18.30598 194 SER G O 1
ATOM 12370 N N . ALA G 1 203 ? 36.51039 12.64449 53.27446 1.000 16.52585 195 ALA G N 1
ATOM 12371 C CA . ALA G 1 203 ? 35.52227 11.60093 53.03780 1.000 15.33093 195 ALA G CA 1
ATOM 12372 C C . ALA G 1 203 ? 34.88324 11.70357 51.66265 1.000 21.67393 195 ALA G C 1
ATOM 12373 O O . ALA G 1 203 ? 34.07598 10.83911 51.30305 1.000 23.72004 195 ALA G O 1
ATOM 12375 N N . GLY G 1 204 ? 35.20568 12.73466 50.89431 1.000 17.09289 196 GLY G N 1
ATOM 12376 C CA . GLY G 1 204 ? 34.54833 12.87078 49.61550 1.000 18.16798 196 GLY G CA 1
ATOM 12377 C C . GLY G 1 204 ? 33.13806 13.37200 49.75242 1.000 18.63759 196 GLY G C 1
ATOM 12378 O O . GLY G 1 204 ? 32.27544 13.02167 48.93551 1.000 19.34945 196 GLY G O 1
ATOM 12379 N N . ILE G 1 205 ? 32.86401 14.15081 50.79404 1.000 18.34294 197 ILE G N 1
ATOM 12380 C CA . ILE G 1 205 ? 31.55082 14.74614 50.98118 1.000 18.91169 197 ILE G CA 1
ATOM 12381 C C . ILE G 1 205 ? 31.49108 16.14581 50.39510 1.000 19.85308 197 ILE G C 1
ATOM 12382 O O . ILE G 1 205 ? 30.48733 16.53271 49.79824 1.000 20.80969 197 ILE G O 1
ATOM 12387 N N . ILE G 1 206 ? 32.57259 16.90830 50.51997 1.000 23.76568 198 ILE G N 1
ATOM 12388 C CA . ILE G 1 206 ? 32.64381 18.19554 49.84229 1.000 20.86956 198 ILE G CA 1
ATOM 12389 C C . ILE G 1 206 ? 32.64394 17.96984 48.33843 1.000 31.19091 198 ILE G C 1
ATOM 12390 O O . ILE G 1 206 ? 33.33972 17.08585 47.82125 1.000 36.98566 198 ILE G O 1
ATOM 12395 N N . GLY G 1 207 ? 31.83739 18.74897 47.63124 1.000 24.54200 199 GLY G N 1
ATOM 12396 C CA . GLY G 1 207 ? 31.67239 18.58095 46.20184 1.000 27.77569 199 GLY G CA 1
ATOM 12397 C C . GLY G 1 207 ? 30.88488 17.35954 45.78279 1.000 30.72731 199 GLY G C 1
ATOM 12398 O O . GLY G 1 207 ? 30.82788 17.05972 44.58654 1.000 30.65329 199 GLY G O 1
ATOM 12399 N N . SER G 1 208 ? 30.27437 16.64595 46.72360 1.000 25.94588 200 SER G N 1
ATOM 12400 C CA . SER G 1 208 ? 29.48951 15.46096 46.41245 1.000 22.77626 200 SER G CA 1
ATOM 12401 C C . SER G 1 208 ? 28.04261 15.81984 46.07087 1.000 23.65484 200 SER G C 1
ATOM 12402 O O . SER G 1 208 ? 27.57192 16.93661 46.30197 1.000 24.08771 200 SER G O 1
ATOM 12405 N N . ASP G 1 209 ? 27.32622 14.82057 45.54751 1.000 23.99615 201 ASP G N 1
ATOM 12406 C CA . ASP G 1 209 ? 25.88310 14.95122 45.35222 1.000 24.77531 201 ASP G CA 1
ATOM 12407 C C . ASP G 1 209 ? 25.15928 15.16803 46.67707 1.000 24.29135 201 ASP G C 1
ATOM 12408 O O . ASP G 1 209 ? 24.15715 15.89070 46.73154 1.000 24.96522 201 ASP G O 1
ATOM 12413 N N . LEU G 1 210 ? 25.62205 14.51846 47.75045 1.000 23.74536 202 LEU G N 1
ATOM 12414 C CA . LEU G 1 210 ? 24.99487 14.71569 49.05133 1.000 22.87328 202 LEU G CA 1
ATOM 12415 C C . LEU G 1 210 ? 25.07957 16.17217 49.47784 1.000 24.55898 202 LEU G C 1
ATOM 12416 O O . LEU G 1 210 ? 24.10177 16.73722 49.98892 1.000 23.59144 202 LEU G O 1
ATOM 12421 N N . GLU G 1 211 ? 26.24936 16.79293 49.28964 1.000 22.85003 203 GLU G N 1
ATOM 12422 C CA . GLU G 1 211 ? 26.39339 18.20359 49.62092 1.000 23.26242 203 GLU G CA 1
ATOM 12423 C C . GLU G 1 211 ? 25.39176 19.05148 48.85387 1.000 24.52583 203 GLU G C 1
ATOM 12424 O O . GLU G 1 211 ? 24.83874 20.01063 49.39770 1.000 25.06085 203 GLU G O 1
ATOM 12430 N N . ALA G 1 212 ? 25.15919 18.72653 47.58462 1.000 25.11852 204 ALA G N 1
ATOM 12431 C CA . ALA G 1 212 ? 24.17918 19.48790 46.81870 1.000 26.35779 204 ALA G CA 1
ATOM 12432 C C . ALA G 1 212 ? 22.76956 19.26725 47.34978 1.000 26.66737 204 ALA G C 1
ATOM 12433 O O . ALA G 1 212 ? 21.98797 20.21962 47.46849 1.000 27.50005 204 ALA G O 1
ATOM 12435 N N . GLN G 1 213 ? 22.41656 18.01840 47.66430 1.000 27.12921 205 GLN G N 1
ATOM 12436 C CA . GLN G 1 213 ? 21.08831 17.74983 48.21341 1.000 26.53565 205 GLN G CA 1
ATOM 12437 C C . GLN G 1 213 ? 20.88860 18.48830 49.53069 1.000 26.41017 205 GLN G C 1
ATOM 12438 O O . GLN G 1 213 ? 19.83653 19.09941 49.76364 1.000 27.27531 205 GLN G O 1
ATOM 12444 N N . VAL G 1 214 ? 21.90267 18.45599 50.39503 1.000 25.44403 206 VAL G N 1
ATOM 12445 C CA . VAL G 1 214 ? 21.78467 19.07426 51.70987 1.000 25.37921 206 VAL G CA 1
ATOM 12446 C C . VAL G 1 214 ? 21.64341 20.58403 51.58152 1.000 26.34798 206 VAL G C 1
ATOM 12447 O O . VAL G 1 214 ? 20.75452 21.19969 52.19202 1.000 27.12057 206 VAL G O 1
ATOM 12451 N N . LEU G 1 215 ? 22.53449 21.20808 50.80678 1.000 26.44535 207 LEU G N 1
ATOM 12452 C CA . LEU G 1 215 ? 22.52682 22.66327 50.69707 1.000 27.45519 207 LEU G CA 1
ATOM 12453 C C . LEU G 1 215 ? 21.20762 23.17107 50.13078 1.000 30.03272 207 LEU G C 1
ATOM 12454 O O . LEU G 1 215 ? 20.75991 24.27412 50.47654 1.000 29.69421 207 LEU G O 1
ATOM 12459 N N . GLY G 1 216 ? 20.56649 22.38222 49.26692 1.000 29.18140 208 GLY G N 1
ATOM 12460 C CA . GLY G 1 216 ? 19.29291 22.78582 48.70473 1.000 30.04564 208 GLY G CA 1
ATOM 12461 C C . GLY G 1 216 ? 18.10303 22.55248 49.60488 1.000 31.57806 208 GLY G C 1
ATOM 12462 O O . GLY G 1 216 ? 17.01307 23.06129 49.31726 1.000 35.67506 208 GLY G O 1
ATOM 12463 N N . GLN G 1 217 ? 18.26755 21.76168 50.65684 1.000 29.49111 209 GLN G N 1
ATOM 12464 C CA . GLN G 1 217 ? 17.22805 21.54909 51.64488 1.000 29.87838 209 GLN G CA 1
ATOM 12465 C C . GLN G 1 217 ? 17.51770 22.29651 52.94056 1.000 29.91880 209 GLN G C 1
ATOM 12466 O O . GLN G 1 217 ? 16.87172 22.02461 53.95904 1.000 30.37989 209 GLN G O 1
ATOM 12472 N N . THR G 1 218 ? 18.50181 23.20278 52.93898 1.000 24.33461 210 THR G N 1
ATOM 12473 C CA . THR G 1 218 ? 18.85666 23.90923 54.16098 1.000 14.00810 210 THR G CA 1
ATOM 12474 C C . THR G 1 218 ? 18.14620 25.25035 54.18845 1.000 13.62974 210 THR G C 1
ATOM 12475 O O . THR G 1 218 ? 18.42992 26.11061 53.33961 1.000 13.79512 210 THR G O 1
ATOM 12479 N N . PRO G 1 219 ? 17.20477 25.45996 55.10811 1.000 12.85282 211 PRO G N 1
ATOM 12480 C CA . PRO G 1 219 ? 16.42687 26.70977 55.08215 1.000 12.65851 211 PRO G CA 1
ATOM 12481 C C . PRO G 1 219 ? 17.26470 27.97452 55.19389 1.000 11.85362 211 PRO G C 1
ATOM 12482 O O . PRO G 1 219 ? 16.91195 28.98275 54.55243 1.000 13.58815 211 PRO G O 1
ATOM 12486 N N . LEU G 1 220 ? 18.35609 27.95878 55.96249 1.000 9.37684 212 LEU G N 1
ATOM 12487 C CA . LEU G 1 220 ? 19.16339 29.16482 56.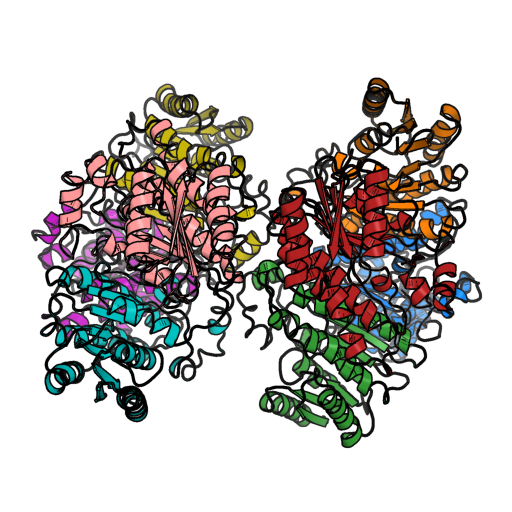15954 1.000 11.23271 212 LEU G CA 1
ATOM 12488 C C . LEU G 1 220 ? 20.24194 29.35216 55.09734 1.000 13.20645 212 LEU G C 1
ATOM 12489 O O . LEU G 1 220 ? 21.03109 30.29730 55.18998 1.000 15.38323 212 LEU G O 1
ATOM 12494 N N . GLY G 1 221 ? 20.28875 28.49073 54.08069 1.000 11.94968 213 GLY G N 1
ATOM 12495 C CA . GLY G 1 221 ? 20.90291 28.87006 52.82135 1.000 12.48996 213 GLY G CA 1
ATOM 12496 C C . GLY G 1 221 ? 22.41037 28.78336 52.72379 1.000 17.05909 213 GLY G C 1
ATOM 12497 O O . GLY G 1 221 ? 22.99953 29.47831 51.88408 1.000 16.48348 213 GLY G O 1
ATOM 12498 N N . ARG G 1 222 ? 23.06134 27.97071 53.55062 1.000 12.55771 214 ARG G N 1
ATOM 12499 C CA . ARG G 1 222 ? 24.50012 27.77172 53.41710 1.000 13.37427 214 ARG G CA 1
ATOM 12500 C C . ARG G 1 222 ? 24.85333 26.44414 54.06704 1.000 12.01289 214 ARG G C 1
ATOM 12501 O O . ARG G 1 222 ? 24.01925 25.81118 54.71951 1.000 10.92738 214 ARG G O 1
ATOM 12509 N N . LEU G 1 223 ? 26.10129 26.02262 53.87199 1.000 11.49770 215 LEU G N 1
ATOM 12510 C CA . LEU G 1 223 ? 26.60115 24.90206 54.64642 1.000 12.36900 215 LEU G CA 1
ATOM 12511 C C . LEU G 1 223 ? 27.03843 25.39396 56.02215 1.000 12.94240 215 LEU G C 1
ATOM 12512 O O . LEU G 1 223 ? 27.33220 26.57721 56.23036 1.000 12.41213 215 LEU G O 1
ATOM 12517 N N . GLY G 1 224 ? 27.08862 24.46972 56.96518 1.000 10.41377 216 GLY G N 1
ATOM 12518 C CA . GLY G 1 224 ? 27.51129 24.82370 58.30321 1.000 9.21220 216 GLY G CA 1
ATOM 12519 C C . GLY G 1 224 ? 29.02708 24.90818 58.40271 1.000 10.93436 216 GLY G C 1
ATOM 12520 O O . GLY G 1 224 ? 29.76265 24.36079 57.58268 1.000 10.64007 216 GLY G O 1
ATOM 12521 N N . GLU G 1 225 ? 29.47247 25.59963 59.44283 1.000 9.35184 217 GLU G N 1
ATOM 12522 C CA A GLU G 1 225 ? 30.87787 25.81515 59.74808 0.518 9.95005 217 GLU G CA 1
ATOM 12523 C CA B GLU G 1 225 ? 30.88788 25.74602 59.72627 0.482 9.92328 217 GLU G CA 1
ATOM 12524 C C . GLU G 1 225 ? 31.12961 25.36572 61.17495 1.000 9.12408 217 GLU G C 1
ATOM 12525 O O . GLU G 1 225 ? 30.19212 25.32584 61.98246 1.000 9.74706 217 GLU G O 1
ATOM 12536 N N . PRO G 1 226 ? 32.38407 25.04034 61.53068 1.000 8.44387 218 PRO G N 1
ATOM 12537 C CA . PRO G 1 226 ? 32.61527 24.50554 62.88602 1.000 8.23621 218 PRO G CA 1
ATOM 12538 C C . PRO G 1 226 ? 32.12520 25.42436 63.99282 1.000 9.83084 218 PRO G C 1
ATOM 12539 O O . PRO G 1 226 ? 31.61685 24.94326 65.01274 1.000 9.21729 218 PRO G O 1
ATOM 12543 N N . ASN G 1 227 ? 32.24765 26.73919 63.83116 1.000 9.95348 219 ASN G N 1
ATOM 12544 C CA . ASN G 1 227 ? 31.81812 27.60567 64.92421 1.000 8.36740 219 ASN G CA 1
ATOM 12545 C C . ASN G 1 227 ? 30.30420 27.61564 65.09375 1.000 9.89129 219 ASN G C 1
ATOM 12546 O O . ASN G 1 227 ? 29.82544 27.99501 66.16829 1.000 11.56762 219 ASN G O 1
ATOM 12551 N N . ASP G 1 228 ? 29.53086 27.18158 64.07501 1.000 9.17973 220 ASP G N 1
ATOM 12552 C CA . ASP G 1 228 ? 28.08994 27.03617 64.25081 1.000 8.73788 220 ASP G CA 1
ATOM 12553 C C . ASP G 1 228 ? 27.76693 26.02043 65.34075 1.000 8.32236 220 ASP G C 1
ATOM 12554 O O . ASP G 1 228 ? 26.75834 26.15078 66.05219 1.000 10.00327 220 ASP G O 1
ATOM 12559 N N . ILE G 1 229 ? 28.58919 24.97323 65.44843 1.000 7.85868 221 ILE G N 1
ATOM 12560 C CA . ILE G 1 229 ? 28.43320 23.95917 66.49286 1.000 7.03221 221 ILE G CA 1
ATOM 12561 C C . ILE G 1 229 ? 29.08623 24.42944 67.78768 1.000 8.29397 221 ILE G C 1
ATOM 12562 O O . ILE G 1 229 ? 28.55976 24.21846 68.89031 1.000 8.29214 221 ILE G O 1
ATOM 12567 N N . ALA G 1 230 ? 30.23789 25.08686 67.67710 1.000 7.11436 222 ALA G N 1
ATOM 12568 C CA . ALA G 1 230 ? 30.99332 25.45851 68.86873 1.000 7.59829 222 ALA G CA 1
ATOM 12569 C C . ALA G 1 230 ? 30.18439 26.35126 69.80172 1.000 7.46218 222 ALA G C 1
ATOM 12570 O O . ALA G 1 230 ? 30.24030 26.17345 71.02110 1.000 7.89227 222 ALA G O 1
ATOM 12572 N N . SER G 1 231 ? 29.40737 27.30054 69.26431 1.000 8.68076 223 SER G N 1
ATOM 12573 C CA A SER G 1 231 ? 28.68115 28.17712 70.17447 0.624 8.02967 223 SER G CA 1
ATOM 12574 C CA B SER G 1 231 ? 28.64018 28.19457 70.12754 0.376 8.08057 223 SER G CA 1
ATOM 12575 C C . SER G 1 231 ? 27.55265 27.44162 70.89092 1.000 6.87258 223 SER G C 1
ATOM 12576 O O . SER G 1 231 ? 27.20686 27.81864 72.02147 1.000 9.18948 223 SER G O 1
ATOM 12581 N N . VAL G 1 232 ? 27.00387 26.38934 70.28456 1.000 7.43084 224 VAL G N 1
ATOM 12582 C CA . VAL G 1 232 ? 25.97563 25.59894 70.96190 1.000 6.74747 224 VAL G CA 1
ATOM 12583 C C . VAL G 1 232 ? 26.61357 24.72341 72.03826 1.000 8.16152 224 VAL G C 1
ATOM 12584 O O . VAL G 1 232 ? 26.03900 24.51725 73.12439 1.000 8.07844 224 VAL G O 1
ATOM 12588 N N . ALA G 1 233 ? 27.82359 24.21145 71.77258 1.000 7.28529 225 ALA G N 1
ATOM 12589 C CA . ALA G 1 233 ? 28.51269 23.44909 72.80535 1.000 6.91769 225 ALA G CA 1
ATOM 12590 C C . ALA G 1 233 ? 28.79330 24.31097 74.02308 1.000 6.46937 225 ALA G C 1
ATOM 12591 O O . ALA G 1 233 ? 28.68462 23.83738 75.15850 1.000 8.01265 225 ALA G O 1
ATOM 12593 N N . VAL G 1 234 ? 29.20995 25.57526 73.81721 1.000 6.99383 226 VAL G N 1
ATOM 12594 C CA . VAL G 1 234 ? 29.46761 26.43270 74.96999 1.000 7.96564 226 VAL G CA 1
ATOM 12595 C C . VAL G 1 234 ? 28.19059 26.62221 75.77672 1.000 8.40740 226 VAL G C 1
ATOM 12596 O O . VAL G 1 234 ? 28.20222 26.56333 77.01124 1.000 8.82753 226 VAL G O 1
ATOM 12600 N N . PHE G 1 235 ? 27.07083 26.84525 75.09332 1.000 7.84331 227 PHE G N 1
ATOM 12601 C CA . PHE G 1 235 ? 25.80135 26.98549 75.79136 1.000 8.51358 227 PHE G CA 1
ATOM 12602 C C . PHE G 1 235 ? 25.51964 25.75559 76.64785 1.000 7.22247 227 PHE G C 1
ATOM 12603 O O . PHE G 1 235 ? 25.22968 25.87116 77.84238 1.000 8.09163 227 PHE G O 1
ATOM 12611 N N . LEU G 1 236 ? 25.61557 24.56284 76.05118 1.000 6.80039 228 LEU G N 1
ATOM 12612 C CA . LEU G 1 236 ? 25.32289 23.33428 76.79385 1.000 7.57818 228 LEU G CA 1
ATOM 12613 C C . LEU G 1 236 ? 26.30276 23.10153 77.93093 1.000 7.67076 228 LEU G C 1
ATOM 12614 O O . LEU G 1 236 ? 25.92036 22.52059 78.95488 1.000 7.27426 228 LEU G O 1
ATOM 12619 N N . ALA G 1 237 ? 27.55346 23.54460 77.78246 1.000 7.42930 229 ALA G N 1
ATOM 12620 C CA . ALA G 1 237 ? 28.54058 23.36244 78.84090 1.000 8.03699 229 ALA G CA 1
ATOM 12621 C C . ALA G 1 237 ? 28.27836 24.28403 80.01978 1.000 9.81106 229 ALA G C 1
ATOM 12622 O O . ALA G 1 237 ? 28.67257 23.97101 81.15272 1.000 13.73644 229 ALA G O 1
ATOM 12624 N N . SER G 1 238 ? 27.60973 25.40535 79.76936 1.000 10.35311 230 SER G N 1
ATOM 12625 C CA . SER G 1 238 ? 27.45555 26.49370 80.72579 1.000 9.00315 230 SER G CA 1
ATOM 12626 C C . SER G 1 238 ? 26.22372 26.28854 81.59751 1.000 8.77271 230 SER G C 1
ATOM 12627 O O . SER G 1 238 ? 25.37330 25.44083 81.33389 1.000 10.75703 230 SER G O 1
ATOM 12630 N N . ASP G 1 239 ? 26.15082 27.10039 82.65408 1.000 9.72335 231 ASP G N 1
ATOM 12631 C CA . ASP G 1 239 ? 24.99004 27.10285 83.53222 1.000 10.92683 231 ASP G CA 1
ATOM 12632 C C . ASP G 1 239 ? 23.74136 27.62892 82.83452 1.000 12.44832 231 ASP G C 1
ATOM 12633 O O . ASP G 1 239 ? 22.63456 27.46138 83.36479 1.000 10.34560 231 ASP G O 1
ATOM 12638 N N . ASP G 1 240 ? 23.87863 28.28910 81.67850 1.000 10.06248 232 ASP G N 1
ATOM 12639 C CA . ASP G 1 240 ? 22.67392 28.73830 80.98710 1.000 10.42474 232 ASP G CA 1
ATOM 12640 C C . ASP G 1 240 ? 21.78163 27.57692 80.56493 1.000 10.45897 232 ASP G C 1
ATOM 12641 O O . ASP G 1 240 ? 20.57358 27.77319 80.37367 1.000 11.29091 232 ASP G O 1
ATOM 12646 N N . ALA G 1 241 ? 22.34657 26.37895 80.41832 1.000 7.94916 233 ALA G N 1
ATOM 12647 C CA . ALA G 1 241 ? 21.62967 25.17500 80.05912 1.000 7.64512 233 ALA G CA 1
ATOM 12648 C C . ALA G 1 241 ? 21.37376 24.28612 81.27992 1.000 7.24664 233 ALA G C 1
ATOM 12649 O O . ALA G 1 241 ? 21.13847 23.09355 81.12318 1.000 7.65778 233 ALA G O 1
ATOM 12651 N N . ARG G 1 242 ? 21.35943 24.87325 82.48151 1.000 8.12362 234 ARG G N 1
ATOM 12652 C CA A ARG G 1 242 ? 21.23187 24.09511 83.71481 0.491 8.04682 234 ARG G CA 1
ATOM 12653 C CA B ARG G 1 242 ? 21.23743 24.08486 83.70777 0.509 8.04288 234 ARG G CA 1
ATOM 12654 C C . ARG G 1 242 ? 19.93645 23.29766 83.79120 1.000 9.43028 234 ARG G C 1
ATOM 12655 O O . ARG G 1 242 ? 19.86177 22.33810 84.57023 1.000 9.08025 234 ARG G O 1
ATOM 12670 N N . TRP G 1 243 ? 18.90627 23.68365 83.03752 1.000 9.09559 235 TRP G N 1
ATOM 12671 C CA . TRP G 1 243 ? 17.62382 22.99912 83.12508 1.000 8.10797 235 TRP G CA 1
ATOM 12672 C C . TRP G 1 243 ? 17.34783 22.16468 81.87889 1.000 7.93732 235 TRP G C 1
ATOM 12673 O O . TRP G 1 243 ? 16.19438 21.78291 81.63020 1.000 8.86053 235 TRP G O 1
ATOM 12684 N N . MET G 1 244 ? 18.40234 21.85534 81.10993 1.000 7.12023 236 MET G N 1
ATOM 12685 C CA A MET G 1 244 ? 18.30270 20.97088 79.94862 0.754 6.42644 236 MET G CA 1
ATOM 12686 C CA B MET G 1 244 ? 18.32279 20.99128 79.93529 0.246 6.48458 236 MET G CA 1
ATOM 12687 C C . MET G 1 244 ? 19.18598 19.75078 80.14448 1.000 6.53113 236 MET G C 1
ATOM 12688 O O . MET G 1 244 ? 20.39977 19.86687 80.33522 1.000 7.37714 236 MET G O 1
ATOM 12697 N N . THR G 1 245 ? 18.57524 18.57171 80.07867 1.000 6.11931 237 THR G N 1
ATOM 12698 C CA . THR G 1 245 ? 19.33475 17.33560 80.05258 1.000 6.90467 237 THR G CA 1
ATOM 12699 C C . THR G 1 245 ? 18.54259 16.30246 79.26671 1.000 7.68465 237 THR G C 1
ATOM 12700 O O . THR G 1 245 ? 17.30245 16.32242 79.24903 1.000 8.16492 237 THR G O 1
ATOM 12704 N N . GLY G 1 246 ? 19.26831 15.45943 78.54334 1.000 6.66049 238 GLY G N 1
ATOM 12705 C CA . GLY G 1 246 ? 18.61242 14.50140 77.66996 1.000 7.13961 238 GLY G CA 1
ATOM 12706 C C . GLY G 1 246 ? 18.10101 15.07566 76.36634 1.000 6.94652 238 GLY G C 1
ATOM 12707 O O . GLY G 1 246 ? 17.29507 14.41137 75.69563 1.000 8.79831 238 GLY G O 1
ATOM 12708 N N . GLU G 1 247 ? 18.54243 16.27036 75.98571 1.000 6.09112 239 GLU G N 1
ATOM 12709 C CA . GLU G 1 247 ? 18.07845 16.87950 74.75277 1.000 7.05908 239 GLU G CA 1
ATOM 12710 C C . GLU G 1 247 ? 19.02707 16.52222 73.62809 1.000 8.09527 239 GLU G C 1
ATOM 12711 O O . GLU G 1 247 ? 20.16837 16.11683 73.84919 1.000 7.89932 239 GLU G O 1
ATOM 12717 N N . HIS G 1 248 ? 18.54287 16.72141 72.40116 1.000 8.77354 240 HIS G N 1
ATOM 12718 C CA . HIS G 1 248 ? 19.30885 16.48632 71.18114 1.000 6.42642 240 HIS G CA 1
ATOM 12719 C C . HIS G 1 248 ? 19.07384 17.72753 70.32445 1.000 7.24734 240 HIS G C 1
ATOM 12720 O O . HIS G 1 248 ? 17.98606 17.89422 69.75428 1.000 9.49946 240 HIS G O 1
ATOM 12727 N N . LEU G 1 249 ? 20.05874 18.62040 70.28087 1.000 6.62330 241 LEU G N 1
ATOM 12728 C CA . LEU G 1 249 ? 19.91000 19.91433 69.60583 1.000 5.94688 241 LEU G CA 1
ATOM 12729 C C . LEU G 1 249 ? 20.34455 19.77419 68.15097 1.000 6.47999 241 LEU G C 1
ATOM 12730 O O . LEU G 1 249 ? 21.53299 19.57501 67.87233 1.000 6.42090 241 LEU G O 1
ATOM 12735 N N . VAL G 1 250 ? 19.39456 19.88317 67.22122 1.000 6.11649 242 VAL G N 1
ATOM 12736 C CA . VAL G 1 250 ? 19.73670 19.82844 65.79775 1.000 6.46460 242 VAL G CA 1
ATOM 12737 C C . VAL G 1 250 ? 20.26099 21.19876 65.39724 1.000 7.05889 242 VAL G C 1
ATOM 12738 O O . VAL G 1 250 ? 19.57071 22.21281 65.56336 1.000 7.89054 242 VAL G O 1
ATOM 12742 N N . VAL G 1 251 ? 21.49554 21.23019 64.89332 1.000 7.21325 243 VAL G N 1
ATOM 12743 C CA . VAL G 1 251 ? 22.15727 22.48377 64.54634 1.000 7.16754 243 VAL G CA 1
ATOM 12744 C C . VAL G 1 251 ? 22.59332 22.33308 63.09232 1.000 6.20580 243 VAL G C 1
ATOM 12745 O O . VAL G 1 251 ? 23.72901 21.94108 62.79211 1.000 8.28882 243 VAL G O 1
ATOM 12749 N N . SER G 1 252 ? 21.65350 22.59779 62.18330 1.000 6.36285 244 SER G N 1
ATOM 12750 C CA . SER G 1 252 ? 21.78412 22.21087 60.77967 1.000 9.12329 244 SER G CA 1
ATOM 12751 C C . SER G 1 252 ? 21.26024 23.30186 59.86339 1.000 7.32120 244 SER G C 1
ATOM 12752 O O . SER G 1 252 ? 21.04526 23.04892 58.66158 1.000 9.40171 244 SER G O 1
ATOM 12755 N N . GLY G 1 253 ? 21.01999 24.49847 60.38483 1.000 7.68330 245 GLY G N 1
ATOM 12756 C CA . GLY G 1 253 ? 20.44826 25.53182 59.54134 1.000 7.76752 245 GLY G CA 1
ATOM 12757 C C . GLY G 1 253 ? 19.00341 25.28707 59.18184 1.000 6.96063 245 GLY G C 1
ATOM 12758 O O . GLY G 1 253 ? 18.51116 25.89037 58.22979 1.000 9.19075 245 GLY G O 1
ATOM 12759 N N . GLY G 1 254 ? 18.31277 24.41327 59.92263 1.000 9.72258 246 GLY G N 1
ATOM 12760 C CA . GLY G 1 254 ? 16.89960 24.15850 59.71821 1.000 8.06584 246 GLY G CA 1
ATOM 12761 C C . GLY G 1 254 ? 16.55677 22.84931 59.03760 1.000 10.70389 246 GLY G C 1
ATOM 12762 O O . GLY G 1 254 ? 15.37477 22.58205 58.80814 1.000 12.87791 246 GLY G O 1
ATOM 12763 N N . LEU G 1 255 ? 17.54243 22.02626 58.70005 1.000 10.99348 247 LEU G N 1
ATOM 12764 C CA . LEU G 1 255 ? 17.28437 20.74469 58.05423 1.000 11.87735 247 LEU G CA 1
ATOM 12765 C C . LEU G 1 255 ? 16.98582 19.68645 59.11296 1.000 11.99766 247 LEU G C 1
ATOM 12766 O O . LEU G 1 255 ? 17.78350 19.48398 60.03214 1.000 13.28496 247 LEU G O 1
ATOM 12771 N N . ASN G 1 256 ? 15.84726 19.00868 58.99069 1.000 16.49017 248 ASN G N 1
ATOM 12772 C CA . ASN G 1 256 ? 15.58611 17.89275 59.91036 1.000 18.17124 248 ASN G CA 1
ATOM 12773 C C . ASN G 1 256 ? 14.58935 16.91145 59.31908 1.000 20.68913 248 ASN G C 1
ATOM 12774 O O . ASN G 1 256 ? 14.11431 17.08740 58.20364 1.000 18.82443 248 ASN G O 1
ATOM 12780 N N . SER H 1 10 ? -6.06286 -15.44773 52.56460 1.000 32.41670 2 SER H N 1
ATOM 12781 C CA . SER H 1 10 ? -5.20531 -15.07655 53.68500 1.000 25.56275 2 SER H CA 1
ATOM 12782 C C . SER H 1 10 ? -4.22808 -13.99381 53.26806 1.000 18.06534 2 SER H C 1
ATOM 12783 O O . SER H 1 10 ? -3.82799 -13.94145 52.10612 1.000 20.90803 2 SER H O 1
ATOM 12786 N N . LYS H 1 11 ? -3.81240 -13.16420 54.22999 1.000 17.43235 3 LYS H N 1
ATOM 12787 C CA . LYS H 1 11 ? -3.08138 -11.93860 53.91109 1.000 20.56652 3 LYS H CA 1
ATOM 12788 C C . LYS H 1 11 ? -1.70385 -12.20720 53.33320 1.000 20.12780 3 LYS H C 1
ATOM 12789 O O . LYS H 1 11 ? -1.17537 -11.36686 52.59559 1.000 19.17051 3 LYS H O 1
ATOM 12795 N N . LEU H 1 12 ? -1.09969 -13.35633 53.65555 1.000 13.03402 4 LEU H N 1
ATOM 12796 C CA . LEU H 1 12 ? 0.24232 -13.66629 53.19651 1.000 11.00324 4 LEU H CA 1
ATOM 12797 C C . LEU H 1 12 ? 0.27131 -14.94468 52.36594 1.000 12.45504 4 LEU H C 1
ATOM 12798 O O . LEU H 1 12 ? 1.29035 -15.63311 52.31820 1.000 12.55258 4 LEU H O 1
ATOM 12803 N N . ALA H 1 13 ? -0.83707 -15.27991 51.69899 1.000 13.03621 5 ALA H N 1
ATOM 12804 C CA . ALA H 1 13 ? -0.86441 -16.50710 50.91006 1.000 12.64306 5 ALA H CA 1
ATOM 12805 C C . ALA H 1 13 ? 0.23477 -16.49526 49.85361 1.000 13.88676 5 ALA H C 1
ATOM 12806 O O . ALA H 1 13 ? 0.46508 -15.47940 49.19113 1.000 16.21544 5 ALA H O 1
ATOM 12808 N N . GLY H 1 14 ? 0.93734 -17.62088 49.73413 1.000 13.76438 6 GLY H N 1
ATOM 12809 C CA . GLY H 1 14 ? 2.00983 -17.76382 48.77004 1.000 16.50944 6 GLY H CA 1
ATOM 12810 C C . GLY H 1 14 ? 3.32100 -17.11061 49.15450 1.000 14.53495 6 GLY H C 1
ATOM 12811 O O . GLY H 1 14 ? 4.30940 -17.27389 48.41733 1.000 18.52803 6 GLY H O 1
ATOM 12812 N N . LYS H 1 15 ? 3.37369 -16.38278 50.26889 1.000 11.96095 7 LYS H N 1
ATOM 12813 C CA . LYS H 1 15 ? 4.57894 -15.64771 50.62186 1.000 9.15215 7 LYS H CA 1
ATOM 12814 C C . LYS H 1 15 ? 5.47368 -16.48695 51.52382 1.000 10.81904 7 LYS H C 1
ATOM 12815 O O . LYS H 1 15 ? 5.05382 -17.49954 52.09594 1.000 9.97477 7 LYS H O 1
ATOM 12821 N N . VAL H 1 16 ? 6.73801 -16.06136 51.61252 1.000 8.54189 8 VAL H N 1
ATOM 12822 C CA . VAL H 1 16 ? 7.74311 -16.72480 52.43348 1.000 9.13347 8 VAL H CA 1
ATOM 12823 C C . VAL H 1 16 ? 8.35198 -15.69456 53.37664 1.000 10.08578 8 VAL H C 1
ATOM 12824 O O . VAL H 1 16 ? 8.72556 -14.60594 52.93794 1.000 7.53427 8 VAL H O 1
ATOM 12828 N N . ALA H 1 17 ? 8.44586 -16.03603 54.66675 1.000 8.28013 9 ALA H N 1
ATOM 12829 C CA . ALA H 1 17 ? 9.02662 -15.15999 55.68048 1.000 6.57818 9 ALA H CA 1
ATOM 12830 C C . ALA H 1 17 ? 10.18107 -15.85009 56.38132 1.000 7.83930 9 ALA H C 1
ATOM 12831 O O . ALA H 1 17 ? 10.16659 -17.06741 56.58894 1.000 9.26792 9 ALA H O 1
ATOM 12833 N N . ILE H 1 18 ? 11.18358 -15.05462 56.76147 1.000 7.70371 10 ILE H N 1
ATOM 12834 C CA . ILE H 1 18 ? 12.20360 -15.46083 57.72860 1.000 7.30719 10 ILE H CA 1
ATOM 12835 C C . ILE H 1 18 ? 11.95168 -14.71539 59.02411 1.000 5.81921 10 ILE H C 1
ATOM 12836 O O . ILE H 1 18 ? 11.77722 -13.49136 58.99827 1.000 6.88343 10 ILE H O 1
ATOM 12841 N N . VAL H 1 19 ? 11.97479 -15.42806 60.15311 1.000 6.17847 11 VAL H N 1
ATOM 12842 C CA . VAL H 1 19 ? 11.95554 -14.77277 61.46847 1.000 6.16686 11 VAL H CA 1
ATOM 12843 C C . VAL H 1 19 ? 13.22956 -15.18122 62.18233 1.000 5.52663 11 VAL H C 1
ATOM 12844 O O . VAL H 1 19 ? 13.42423 -16.36345 62.48729 1.000 6.67070 11 VAL H O 1
ATOM 12848 N N . THR H 1 20 ? 14.11636 -14.22956 62.43415 1.000 6.56770 12 THR H N 1
ATOM 12849 C CA . THR H 1 20 ? 15.31255 -14.58018 63.19356 1.000 6.37062 12 THR H CA 1
ATOM 12850 C C . THR H 1 20 ? 14.94766 -14.69476 64.67634 1.000 5.79260 12 THR H C 1
ATOM 12851 O O . THR H 1 20 ? 14.09449 -13.96504 65.18080 1.000 6.59088 12 THR H O 1
ATOM 12855 N N . GLY H 1 21 ? 15.53926 -15.68139 65.35824 1.000 5.93461 13 GLY H N 1
ATOM 12856 C CA . GLY H 1 21 ? 15.28929 -15.81834 66.79189 1.000 6.10485 13 GLY H CA 1
ATOM 12857 C C . GLY H 1 21 ? 13.82832 -16.15232 67.06422 1.000 7.40840 13 GLY H C 1
ATOM 12858 O O . GLY H 1 21 ? 13.14205 -15.48731 67.85570 1.000 7.77012 13 GLY H O 1
ATOM 12859 N N . ALA H 1 22 ? 13.33900 -17.20408 66.40268 1.000 6.81862 14 ALA H N 1
ATOM 12860 C CA . ALA H 1 22 ? 11.94232 -17.60827 66.52516 1.000 8.24205 14 ALA H CA 1
ATOM 12861 C C . ALA H 1 22 ? 11.77845 -18.85653 67.38154 1.000 7.31349 14 ALA H C 1
ATOM 12862 O O . ALA H 1 22 ? 10.71280 -19.47671 67.37491 1.000 7.91807 14 ALA H O 1
ATOM 12864 N N . SER H 1 23 ? 12.80793 -19.24286 68.14058 1.000 7.93101 15 SER H N 1
ATOM 12865 C CA . SER H 1 23 ? 12.67634 -20.40177 69.01367 1.000 6.84951 15 SER H CA 1
ATOM 12866 C C . SER H 1 23 ? 12.05228 -20.05929 70.36318 1.000 10.24742 15 SER H C 1
ATOM 12867 O O . SER H 1 23 ? 11.69142 -20.97603 71.11420 1.000 11.24104 15 SER H O 1
ATOM 12870 N N . LYS H 1 24 ? 11.85527 -18.76576 70.64553 1.000 8.34659 16 LYS H N 1
ATOM 12871 C CA . LYS H 1 24 ? 11.38135 -18.26862 71.93917 1.000 10.91204 16 LYS H CA 1
ATOM 12872 C C . LYS H 1 24 ? 10.61823 -16.97925 71.71776 1.000 6.92268 16 LYS H C 1
ATOM 12873 O O . LYS H 1 24 ? 10.79106 -16.30570 70.70517 1.000 7.13856 16 LYS H O 1
ATOM 12879 N N . GLY H 1 25 ? 9.77445 -16.63142 72.69157 1.000 7.66127 17 GLY H N 1
ATOM 12880 C CA . GLY H 1 25 ? 9.43876 -15.21811 72.90270 1.000 7.88642 17 GLY H CA 1
ATOM 12881 C C . GLY H 1 25 ? 8.67498 -14.57319 71.76275 1.000 6.29697 17 GLY H C 1
ATOM 12882 O O . GLY H 1 25 ? 7.79038 -15.17774 71.13961 1.000 7.64789 17 GLY H O 1
ATOM 12883 N N . ILE H 1 26 ? 8.99898 -13.30494 71.52007 1.000 6.01717 18 ILE H N 1
ATOM 12884 C CA . ILE H 1 26 ? 8.32118 -12.53950 70.47089 1.000 6.68651 18 ILE H CA 1
ATOM 12885 C C . ILE H 1 26 ? 8.48762 -13.20565 69.12253 1.000 6.21876 18 ILE H C 1
ATOM 12886 O O . ILE H 1 26 ? 7.53367 -13.26853 68.32417 1.000 6.54014 18 ILE H O 1
ATOM 12891 N N . GLY H 1 27 ? 9.70005 -13.67262 68.81074 1.000 5.73459 19 GLY H N 1
ATOM 12892 C CA . GLY H 1 27 ? 9.92447 -14.24504 67.48494 1.000 6.39014 19 GLY H CA 1
ATOM 12893 C C . GLY H 1 27 ? 9.09704 -15.49157 67.23860 1.000 6.98188 19 GLY H C 1
ATOM 12894 O O . GLY H 1 27 ? 8.59279 -15.70288 66.12715 1.000 6.55710 19 GLY H O 1
ATOM 12895 N N . ALA H 1 28 ? 8.97964 -16.35754 68.24950 1.000 7.33600 20 ALA H N 1
ATOM 12896 C CA . ALA H 1 28 ? 8.12314 -17.52303 68.08703 1.000 6.38888 20 ALA H CA 1
ATOM 12897 C C . ALA H 1 28 ? 6.68480 -17.12032 67.78063 1.000 8.54677 20 ALA H C 1
ATOM 12898 O O . ALA H 1 28 ? 6.03251 -17.73319 66.92236 1.000 8.97132 20 ALA H O 1
ATOM 12900 N N . ALA H 1 29 ? 6.16294 -16.11302 68.49932 1.000 6.53708 21 ALA H N 1
ATOM 12901 C CA . ALA H 1 29 ? 4.79114 -15.67084 68.26896 1.000 6.67282 21 ALA H CA 1
ATOM 12902 C C . ALA H 1 29 ? 4.63468 -15.06542 66.87968 1.000 7.76680 21 ALA H C 1
ATOM 12903 O O . ALA H 1 29 ? 3.62150 -15.28949 66.20529 1.000 8.27565 21 ALA H O 1
ATOM 12905 N N . ILE H 1 30 ? 5.63117 -14.30722 66.43392 1.000 7.74389 22 ILE H N 1
ATOM 12906 C CA . ILE H 1 30 ? 5.56978 -13.71447 65.09668 1.000 5.99731 22 ILE H CA 1
ATOM 12907 C C . ILE H 1 30 ? 5.56188 -14.80710 64.03629 1.000 6.73097 22 ILE H C 1
ATOM 12908 O O . ILE H 1 30 ? 4.76419 -14.77695 63.08794 1.000 6.97628 22 ILE H O 1
ATOM 12913 N N . ALA H 1 31 ? 6.43261 -15.80612 64.19593 1.000 6.65964 23 ALA H N 1
ATOM 12914 C CA . ALA H 1 31 ? 6.47192 -16.90424 63.22564 1.000 6.25525 23 ALA H CA 1
ATOM 12915 C C . ALA H 1 31 ? 5.12420 -17.60582 63.11931 1.000 7.74459 23 ALA H C 1
ATOM 12916 O O . ALA H 1 31 ? 4.64112 -17.85726 62.01381 1.000 7.48222 23 ALA H O 1
ATOM 12918 N N . LYS H 1 32 ? 4.50429 -17.92856 64.26002 1.000 6.77986 24 LYS H N 1
ATOM 12919 C CA A LYS H 1 32 ? 3.20562 -18.60123 64.23974 0.428 7.17047 24 LYS H CA 1
ATOM 12920 C CA B LYS H 1 32 ? 3.21484 -18.61218 64.22096 0.572 7.16984 24 LYS H CA 1
ATOM 12921 C C . LYS H 1 32 ? 2.13960 -17.72989 63.59366 1.000 8.65673 24 LYS H C 1
ATOM 12922 O O . LYS H 1 32 ? 1.30648 -18.21734 62.81509 1.000 9.96548 24 LYS H O 1
ATOM 12933 N N . ALA H 1 33 ? 2.15058 -16.43684 63.90451 1.000 7.69774 25 ALA H N 1
ATOM 12934 C CA . ALA H 1 33 ? 1.14346 -15.52968 63.36119 1.000 7.74767 25 ALA H CA 1
ATOM 12935 C C . ALA H 1 33 ? 1.30612 -15.34190 61.85695 1.000 7.13225 25 ALA H C 1
ATOM 12936 O O . ALA H 1 33 ? 0.30678 -15.28705 61.12806 1.000 8.18109 25 ALA H O 1
ATOM 12938 N N . LEU H 1 34 ? 2.54774 -15.23485 61.36857 1.000 7.50348 26 LEU H N 1
ATOM 12939 C CA . LEU H 1 34 ? 2.74390 -15.11609 59.92506 1.000 6.83433 26 LEU H CA 1
ATOM 12940 C C . LEU H 1 34 ? 2.24518 -16.36852 59.22227 1.000 9.79995 26 LEU H C 1
ATOM 12941 O O . LEU H 1 34 ? 1.61926 -16.29158 58.15586 1.000 8.60715 26 LEU H O 1
ATOM 12946 N N . ALA H 1 35 ? 2.51833 -17.53905 59.81039 1.000 9.03703 27 ALA H N 1
ATOM 12947 C CA . ALA H 1 35 ? 2.07223 -18.77867 59.18079 1.000 9.66044 27 ALA H CA 1
ATOM 12948 C C . ALA H 1 35 ? 0.55499 -18.91619 59.21546 1.000 11.75655 27 ALA H C 1
ATOM 12949 O O . ALA H 1 35 ? -0.04268 -19.47529 58.28268 1.000 11.97653 27 ALA H O 1
ATOM 12951 N N . ASP H 1 36 ? -0.08839 -18.41974 60.27828 1.000 9.74147 28 ASP H N 1
ATOM 12952 C CA A ASP H 1 36 ? -1.54938 -18.42132 60.34349 0.584 12.72864 28 ASP H CA 1
ATOM 12953 C CA B ASP H 1 36 ? -1.54460 -18.45461 60.32712 0.416 12.72642 28 ASP H CA 1
ATOM 12954 C C . ASP H 1 36 ? -2.16714 -17.66953 59.17672 1.000 11.41146 28 ASP H C 1
ATOM 12955 O O . ASP H 1 36 ? -3.30351 -17.95881 58.77919 1.000 15.85943 28 ASP H O 1
ATOM 12964 N N . GLU H 1 37 ? -1.45211 -16.68497 58.63541 1.000 10.68425 29 GLU H N 1
ATOM 12965 C CA . GLU H 1 37 ? -1.92176 -15.89687 57.49592 1.000 10.96301 29 GLU H CA 1
ATOM 12966 C C . GLU H 1 37 ? -1.38181 -16.40266 56.17346 1.000 13.42339 29 GLU H C 1
ATOM 12967 O O . GLU H 1 37 ? -1.47251 -15.69581 55.16417 1.000 15.15998 29 GLU H O 1
ATOM 12973 N N . GLY H 1 38 ? -0.81426 -17.59652 56.14679 1.000 9.68219 30 GLY H N 1
ATOM 12974 C CA . GLY H 1 38 ? -0.49558 -18.24379 54.88977 1.000 11.43441 30 GLY H CA 1
ATOM 12975 C C . GLY H 1 38 ? 0.96982 -18.24649 54.52264 1.000 9.31238 30 GLY H C 1
ATOM 12976 O O . GLY H 1 38 ? 1.33838 -18.88595 53.53395 1.000 13.20162 30 GLY H O 1
ATOM 12977 N N . ALA H 1 39 ? 1.82462 -17.58542 55.30011 1.000 8.29741 31 ALA H N 1
ATOM 12978 C CA . ALA H 1 39 ? 3.23363 -17.54435 54.94859 1.000 8.91623 31 ALA H CA 1
ATOM 12979 C C . ALA H 1 39 ? 3.90611 -18.85989 55.29904 1.000 11.07840 31 ALA H C 1
ATOM 12980 O O . ALA H 1 39 ? 3.62362 -19.47501 56.33360 1.000 10.65436 31 ALA H O 1
ATOM 12982 N N . ALA H 1 40 ? 4.81358 -19.28365 54.44066 1.000 7.80331 32 ALA H N 1
ATOM 12983 C CA . ALA H 1 40 ? 5.75191 -20.33072 54.81331 1.000 9.19618 32 ALA H CA 1
ATOM 12984 C C . ALA H 1 40 ? 6.88907 -19.66091 55.57247 1.000 10.60857 32 ALA H C 1
ATOM 12985 O O . ALA H 1 40 ? 7.39874 -18.63276 55.12369 1.000 10.25481 32 ALA H O 1
ATOM 12987 N N . VAL H 1 41 ? 7.26292 -20.20236 56.73342 1.000 8.82602 33 VAL H N 1
ATOM 12988 C CA . VAL H 1 41 ? 8.13222 -19.47439 57.66661 1.000 7.45475 33 VAL H CA 1
ATOM 12989 C C . VAL H 1 41 ? 9.40980 -20.26321 57.93762 1.000 8.09169 33 VAL H C 1
ATOM 12990 O O . VAL H 1 41 ? 9.36349 -21.44367 58.31683 1.000 9.17841 33 VAL H O 1
ATOM 12994 N N . VAL H 1 42 ? 10.54837 -19.59642 57.76557 1.000 6.83855 34 VAL H N 1
ATOM 12995 C CA . VAL H 1 42 ? 11.83777 -20.09577 58.21981 1.000 7.34988 34 VAL H CA 1
ATOM 12996 C C . VAL H 1 42 ? 12.04032 -19.66595 59.66639 1.000 8.65439 34 VAL H C 1
ATOM 12997 O O . VAL H 1 42 ? 12.08777 -18.46604 59.96781 1.000 8.31386 34 VAL H O 1
ATOM 13001 N N . VAL H 1 43 ? 12.13648 -20.65414 60.55681 1.000 6.75013 35 VAL H N 1
ATOM 13002 C CA . VAL H 1 43 ? 12.15686 -20.47651 62.00843 1.000 6.61212 35 VAL H CA 1
ATOM 13003 C C . VAL H 1 43 ? 13.60793 -20.63576 62.44428 1.000 7.64771 35 VAL H C 1
ATOM 13004 O O . VAL H 1 43 ? 14.11366 -21.75165 62.56173 1.000 8.51830 35 VAL H O 1
ATOM 13008 N N . ASN H 1 44 ? 14.28489 -19.51429 62.69752 1.000 6.85399 36 ASN H N 1
ATOM 13009 C CA . ASN H 1 44 ? 15.70225 -19.53256 63.06784 1.000 6.42645 36 ASN H CA 1
ATOM 13010 C C . ASN H 1 44 ? 15.86060 -19.66799 64.57457 1.000 7.48108 36 ASN H C 1
ATOM 13011 O O . ASN H 1 44 ? 15.09517 -19.09384 65.34947 1.000 9.32813 36 ASN H O 1
ATOM 13016 N N . TYR H 1 45 ? 16.85609 -20.44504 64.98073 1.000 6.72042 37 TYR H N 1
ATOM 13017 C CA . TYR H 1 45 ? 17.24826 -20.54639 66.38245 1.000 6.81113 37 TYR H CA 1
ATOM 13018 C C . TYR H 1 45 ? 18.75990 -20.40272 66.45831 1.000 8.05922 37 TYR H C 1
ATOM 13019 O O . TYR H 1 45 ? 19.46966 -20.62163 65.47512 1.000 9.14637 37 TYR H O 1
ATOM 13028 N N . ALA H 1 46 ? 19.25478 -20.06112 67.64201 1.000 7.73439 38 ALA H N 1
ATOM 13029 C CA . ALA H 1 46 ? 20.69570 -20.06415 67.89034 1.000 7.93355 38 ALA H CA 1
ATOM 13030 C C . ALA H 1 46 ? 21.04111 -21.23515 68.80131 1.000 10.25287 38 ALA H C 1
ATOM 13031 O O . ALA H 1 46 ? 21.64508 -22.22145 68.35131 1.000 13.95504 38 ALA H O 1
ATOM 13033 N N . SER H 1 47 ? 20.64423 -21.18619 70.06389 1.000 9.85469 39 SER H N 1
ATOM 13034 C CA . SER H 1 47 ? 21.02087 -22.23510 71.00510 1.000 12.55317 39 SER H CA 1
ATOM 13035 C C . SER H 1 47 ? 19.94348 -23.29118 71.20794 1.000 15.20582 39 SER H C 1
ATOM 13036 O O . SER H 1 47 ? 20.24145 -24.34606 71.79114 1.000 16.56563 39 SER H O 1
ATOM 13039 N N . SER H 1 48 ? 18.70644 -23.05658 70.76470 1.000 11.64372 40 SER H N 1
ATOM 13040 C CA . SER H 1 48 ? 17.61017 -23.97454 71.10354 1.000 9.08737 40 SER H CA 1
ATOM 13041 C C . SER H 1 48 ? 16.96633 -24.57758 69.85180 1.000 10.17507 40 SER H C 1
ATOM 13042 O O . SER H 1 48 ? 15.91758 -24.11509 69.41620 1.000 9.72213 40 SER H O 1
ATOM 13045 N N . LYS H 1 49 ? 17.56140 -25.65043 69.33228 1.000 11.01441 41 LYS H N 1
ATOM 13046 C CA . LYS H 1 49 ? 16.90260 -26.37840 68.25461 1.000 10.10750 41 LYS H CA 1
ATOM 13047 C C . LYS H 1 49 ? 15.54189 -26.89880 68.70763 1.000 10.09710 41 LYS H C 1
ATOM 13048 O O . LYS H 1 49 ? 14.55956 -26.85045 67.95067 1.000 11.25685 41 LYS H O 1
ATOM 13054 N N . ALA H 1 50 ? 15.44986 -27.36504 69.95006 1.000 12.59771 42 ALA H N 1
ATOM 13055 C CA . ALA H 1 50 ? 14.17962 -27.92444 70.41520 1.000 12.11222 42 ALA H CA 1
ATOM 13056 C C . ALA H 1 50 ? 13.07791 -26.87718 70.38558 1.000 11.30057 42 ALA H C 1
ATOM 13057 O O . ALA H 1 50 ? 11.93366 -27.17982 70.01052 1.000 12.00025 42 ALA H O 1
ATOM 13059 N N . GLY H 1 51 ? 13.40761 -25.63119 70.73661 1.000 8.94044 43 GLY H N 1
ATOM 13060 C CA . GLY H 1 51 ? 12.40617 -24.57806 70.69460 1.000 11.56569 43 GLY H CA 1
ATOM 13061 C C . GLY H 1 51 ? 11.94136 -24.28214 69.28311 1.000 10.87414 43 GLY H C 1
ATOM 13062 O O . GLY H 1 51 ? 10.73630 -24.16717 69.02020 1.000 8.93593 43 GLY H O 1
ATOM 13063 N N . ALA H 1 52 ? 12.87874 -24.19036 68.34071 1.000 8.01051 44 ALA H N 1
ATOM 13064 C CA . ALA H 1 52 ? 12.46685 -23.97178 66.96183 1.000 8.31008 44 ALA H CA 1
ATOM 13065 C C . ALA H 1 52 ? 11.66487 -25.14519 66.42887 1.000 10.00676 44 ALA H C 1
ATOM 13066 O O . ALA H 1 52 ? 10.69195 -24.95143 65.69027 1.000 8.55786 44 ALA H O 1
ATOM 13068 N N . ASP H 1 53 ? 12.08456 -26.37265 66.75015 1.000 9.89237 45 ASP H N 1
ATOM 13069 C CA . ASP H 1 53 ? 11.34130 -27.53645 66.26929 1.000 9.73023 45 ASP H CA 1
ATOM 13070 C C . ASP H 1 53 ? 9.92208 -27.53801 66.80660 1.000 9.78346 45 ASP H C 1
ATOM 13071 O O . ASP H 1 53 ? 8.99324 -27.97873 66.11289 1.000 10.49345 45 ASP H O 1
ATOM 13076 N N . ALA H 1 54 ? 9.73120 -27.05654 68.03933 1.000 10.25445 46 ALA H N 1
ATOM 13077 C CA . ALA H 1 54 ? 8.38389 -27.01789 68.59228 1.000 9.38156 46 ALA H CA 1
ATOM 13078 C C . ALA H 1 54 ? 7.53802 -25.96796 67.88748 1.000 10.95745 46 ALA H C 1
ATOM 13079 O O . ALA H 1 54 ? 6.33785 -26.18153 67.64977 1.000 9.16351 46 ALA H O 1
ATOM 13081 N N . VAL H 1 55 ? 8.13198 -24.80580 67.59158 1.000 8.40149 47 VAL H N 1
ATOM 13082 C CA . VAL H 1 55 ? 7.41155 -23.76848 66.84476 1.000 8.03162 47 VAL H CA 1
ATOM 13083 C C . VAL H 1 55 ? 7.04671 -24.27359 65.45466 1.000 9.46719 47 VAL H C 1
ATOM 13084 O O . VAL H 1 55 ? 5.91875 -24.07698 64.98086 1.000 9.05474 47 VAL H O 1
ATOM 13088 N N . VAL H 1 56 ? 7.98819 -24.94417 64.77646 1.000 8.71995 48 VAL H N 1
ATOM 13089 C CA . VAL H 1 56 ? 7.66071 -25.54565 63.47682 1.000 8.75679 48 VAL H CA 1
ATOM 13090 C C . VAL H 1 56 ? 6.48775 -26.51080 63.61275 1.000 10.51460 48 VAL H C 1
ATOM 13091 O O . VAL H 1 56 ? 5.58062 -26.52536 62.77164 1.000 8.93518 48 VAL H O 1
ATOM 13095 N N . SER H 1 57 ? 6.50033 -27.34731 64.65492 1.000 10.79250 49 SER H N 1
ATOM 13096 C CA . SER H 1 57 ? 5.41026 -28.30097 64.86089 1.000 11.35658 49 SER H CA 1
ATOM 13097 C C . SER H 1 57 ? 4.09531 -27.59850 65.13784 1.000 10.42108 49 SER H C 1
ATOM 13098 O O . SER H 1 57 ? 3.04043 -28.04204 64.66633 1.000 10.88957 49 SER H O 1
ATOM 13101 N N . ALA H 1 58 ? 4.12998 -26.51744 65.91892 1.000 10.56391 50 ALA H N 1
ATOM 13102 C CA . ALA H 1 58 ? 2.89335 -25.76729 66.14001 1.000 9.37280 50 ALA H CA 1
ATOM 13103 C C . ALA H 1 58 ? 2.35079 -25.23061 64.82545 1.000 9.69199 50 ALA H C 1
ATOM 13104 O O . ALA H 1 58 ? 1.13436 -25.22602 64.59781 1.000 10.50596 50 ALA H O 1
ATOM 13106 N N . ILE H 1 59 ? 3.24438 -24.79253 63.94043 1.000 10.06077 51 ILE H N 1
ATOM 13107 C CA . ILE H 1 59 ? 2.82194 -24.25165 62.65652 1.000 9.14898 51 ILE H CA 1
ATOM 13108 C C . ILE H 1 59 ? 2.22701 -25.34680 61.77592 1.000 9.77173 51 ILE H C 1
ATOM 13109 O O . ILE H 1 59 ? 1.15094 -25.17796 61.19032 1.000 10.19214 51 ILE H O 1
ATOM 13114 N N . THR H 1 60 ? 2.90659 -26.48732 61.66887 1.000 10.06750 52 THR H N 1
ATOM 13115 C CA . THR H 1 60 ? 2.38189 -27.52026 60.78328 1.000 12.16486 52 THR H CA 1
ATOM 13116 C C . THR H 1 60 ? 1.11222 -28.15316 61.35142 1.000 12.01720 52 THR H C 1
ATOM 13117 O O . THR H 1 60 ? 0.23111 -28.55723 60.57582 1.000 12.45951 52 THR H O 1
ATOM 13121 N N . GLU H 1 61 ? 0.97493 -28.20686 62.69288 1.000 10.51344 53 GLU H N 1
ATOM 13122 C CA . GLU H 1 61 ? -0.23360 -28.78826 63.26917 1.000 10.92790 53 GLU H CA 1
ATOM 13123 C C . GLU H 1 61 ? -1.44620 -27.91639 63.00407 1.000 13.28556 53 GLU H C 1
ATOM 13124 O O . GLU H 1 61 ? -2.57722 -28.42581 62.96248 1.000 14.87736 53 GLU H O 1
ATOM 13130 N N . ALA H 1 62 ? -1.22219 -26.62160 62.80016 1.000 12.17582 54 ALA H N 1
ATOM 13131 C CA . ALA H 1 62 ? -2.26774 -25.65628 62.46751 1.000 12.39583 54 ALA H CA 1
ATOM 13132 C C . ALA H 1 62 ? -2.48254 -25.52724 60.96442 1.000 16.03744 54 ALA H C 1
ATOM 13133 O O . ALA H 1 62 ? -3.26464 -24.66411 60.53326 1.000 19.91434 54 ALA H O 1
ATOM 13135 N N . GLY H 1 63 ? -1.82773 -26.36532 60.16461 1.000 13.04946 55 GLY H N 1
ATOM 13136 C CA . GLY H 1 63 ? -2.03349 -26.40071 58.73161 1.000 14.69987 55 GLY H CA 1
ATOM 13137 C C . GLY H 1 63 ? -1.04609 -25.60088 57.89783 1.000 16.77916 55 GLY H C 1
ATOM 13138 O O . GLY H 1 63 ? -1.23037 -25.51071 56.67700 1.000 17.40218 55 GLY H O 1
ATOM 13139 N N . GLY H 1 64 ? -0.01148 -25.01902 58.50700 1.000 11.90519 56 GLY H N 1
ATOM 13140 C CA . GLY H 1 64 ? 0.93536 -24.18262 57.80076 1.000 12.25223 56 GLY H CA 1
ATOM 13141 C C . GLY H 1 64 ? 2.19673 -24.93006 57.40745 1.000 11.47038 56 GLY H C 1
ATOM 13142 O O . GLY H 1 64 ? 2.31947 -26.14307 57.57799 1.000 12.31999 56 GLY H O 1
ATOM 13143 N N . ARG H 1 65 ? 3.15677 -24.17398 56.87073 1.000 11.09742 57 ARG H N 1
ATOM 13144 C CA . ARG H 1 65 ? 4.46026 -24.68468 56.45651 1.000 12.43612 57 ARG H CA 1
ATOM 13145 C C . ARG H 1 65 ? 5.57174 -23.92810 57.16965 1.000 11.52817 57 ARG H C 1
ATOM 13146 O O . ARG H 1 65 ? 5.54698 -22.69571 57.23711 1.000 10.77877 57 ARG H O 1
ATOM 13154 N N . ALA H 1 66 ? 6.56534 -24.65959 57.67351 1.000 10.60766 58 ALA H N 1
ATOM 13155 C CA . ALA H 1 66 ? 7.69955 -24.01032 58.32003 1.000 8.41012 58 ALA H CA 1
ATOM 13156 C C . ALA H 1 66 ? 8.88457 -24.95057 58.31598 1.000 10.33111 58 ALA H C 1
ATOM 13157 O O . ALA H 1 66 ? 8.73158 -26.16574 58.20814 1.000 11.83261 58 ALA H O 1
ATOM 13159 N N . VAL H 1 67 ? 10.07053 -24.37103 58.48286 1.000 10.10242 59 VAL H N 1
ATOM 13160 C CA . VAL H 1 67 ? 11.29910 -25.15553 58.55159 1.000 8.82019 59 VAL H CA 1
ATOM 13161 C C . VAL H 1 67 ? 12.24318 -24.46720 59.53884 1.000 9.27067 59 VAL H C 1
ATOM 13162 O O . VAL H 1 67 ? 12.29207 -23.23622 59.60579 1.000 9.59700 59 VAL H O 1
ATOM 13166 N N . ALA H 1 68 ? 12.98312 -25.25846 60.32411 1.000 8.46093 60 ALA H N 1
ATOM 13167 C CA . ALA H 1 68 ? 13.91832 -24.69294 61.29217 1.000 9.60366 60 ALA H CA 1
ATOM 13168 C C . ALA H 1 68 ? 15.31032 -24.59949 60.68944 1.000 10.34761 60 ALA H C 1
ATOM 13169 O O . ALA H 1 68 ? 15.71087 -25.43881 59.87317 1.000 12.19504 60 ALA H O 1
ATOM 13171 N N . VAL H 1 69 ? 16.06233 -23.58933 61.12404 1.000 9.86347 61 VAL H N 1
ATOM 13172 C CA . VAL H 1 69 ? 17.47168 -23.49033 60.75280 1.000 7.94176 61 VAL H CA 1
ATOM 13173 C C . VAL H 1 69 ? 18.25390 -22.84793 61.89483 1.000 8.83789 61 VAL H C 1
ATOM 13174 O O . VAL H 1 69 ? 17.85266 -21.82122 62.46033 1.000 8.93033 61 VAL H O 1
ATOM 13178 N N . GLY H 1 70 ? 19.38821 -23.45636 62.22892 1.000 8.50069 62 GLY H N 1
ATOM 13179 C CA . GLY H 1 70 ? 20.23343 -22.94671 63.28332 1.000 10.44691 62 GLY H CA 1
ATOM 13180 C C . GLY H 1 70 ? 21.21584 -21.95693 62.69942 1.000 11.53860 62 GLY H C 1
ATOM 13181 O O . GLY H 1 70 ? 21.82323 -22.21052 61.66128 1.000 13.19207 62 GLY H O 1
ATOM 13182 N N . GLY H 1 71 ? 21.34597 -20.81960 63.35423 1.000 8.96239 63 GLY H N 1
ATOM 13183 C CA . GLY H 1 71 ? 22.33990 -19.86698 62.91228 1.000 8.99591 63 GLY H CA 1
ATOM 13184 C C . GLY H 1 71 ? 22.41083 -18.64831 63.79511 1.000 7.56228 63 GLY H C 1
ATOM 13185 O O . GLY H 1 71 ? 21.39089 -18.16058 64.30892 1.000 9.55197 63 GLY H O 1
ATOM 13186 N N . ASP H 1 72 ? 23.63516 -18.16060 63.96161 1.000 7.30908 64 ASP H N 1
ATOM 13187 C CA . ASP H 1 72 ? 23.93557 -16.97388 64.74268 1.000 6.89948 64 ASP H CA 1
ATOM 13188 C C . ASP H 1 72 ? 23.95573 -15.79574 63.77028 1.000 6.70810 64 ASP H C 1
ATOM 13189 O O . ASP H 1 72 ? 24.82328 -15.73585 62.88953 1.000 9.27467 64 ASP H O 1
ATOM 13194 N N . VAL H 1 73 ? 23.01344 -14.86026 63.92173 1.000 6.75619 65 VAL H N 1
ATOM 13195 C CA . VAL H 1 73 ? 22.88353 -13.77040 62.94776 1.000 8.08736 65 VAL H CA 1
ATOM 13196 C C . VAL H 1 73 ? 24.12491 -12.89022 62.89172 1.000 8.24369 65 VAL H C 1
ATOM 13197 O O . VAL H 1 73 ? 24.28936 -12.14355 61.92095 1.000 8.12767 65 VAL H O 1
ATOM 13201 N N . SER H 1 74 ? 24.97040 -12.90227 63.93707 1.000 6.56775 66 SER H N 1
ATOM 13202 C CA . SER H 1 74 ? 26.17913 -12.08291 63.94214 1.000 8.35941 66 SER H CA 1
ATOM 13203 C C . SER H 1 74 ? 27.31663 -12.68724 63.13830 1.000 10.18083 66 SER H C 1
ATOM 13204 O O . SER H 1 74 ? 28.36190 -12.03844 63.00844 1.000 9.27871 66 SER H O 1
ATOM 13207 N N . LYS H 1 75 ? 27.14107 -13.89404 62.60450 1.000 8.22407 67 LYS H N 1
ATOM 13208 C CA . LYS H 1 75 ? 28.12245 -14.55577 61.75354 1.000 7.83741 67 LYS H CA 1
ATOM 13209 C C . LYS H 1 75 ? 27.63998 -14.49647 60.31001 1.000 7.92321 67 LYS H C 1
ATOM 13210 O O . LYS H 1 75 ? 26.55628 -14.99744 59.99089 1.000 9.95167 67 LYS H O 1
ATOM 13216 N N . ALA H 1 76 ? 28.46791 -13.92953 59.43242 1.000 10.98658 68 ALA H N 1
ATOM 13217 C CA . ALA H 1 76 ? 28.06818 -13.75489 58.04279 1.000 10.29328 68 ALA H CA 1
ATOM 13218 C C . ALA H 1 76 ? 27.63912 -15.07099 57.40953 1.000 10.10623 68 ALA H C 1
ATOM 13219 O O . ALA H 1 76 ? 26.65582 -15.11463 56.66541 1.000 9.47692 68 ALA H O 1
ATOM 13221 N N . ALA H 1 77 ? 28.38995 -16.15502 57.66031 1.000 9.92330 69 ALA H N 1
ATOM 13222 C CA . ALA H 1 77 ? 28.04846 -17.42100 57.02366 1.000 10.69829 69 ALA H CA 1
ATOM 13223 C C . ALA H 1 77 ? 26.68967 -17.91933 57.47713 1.000 10.16710 69 ALA H C 1
ATOM 13224 O O . ALA H 1 77 ? 25.98266 -18.57552 56.70288 1.000 11.00562 69 ALA H O 1
ATOM 13226 N N . ASP H 1 78 ? 26.32337 -17.65657 58.73496 1.000 9.35439 70 ASP H N 1
ATOM 13227 C CA . ASP H 1 78 ? 25.03424 -18.11559 59.21924 1.000 9.35428 70 ASP H CA 1
ATOM 13228 C C . ASP H 1 78 ? 23.90731 -17.25619 58.69039 1.000 10.43853 70 ASP H C 1
ATOM 13229 O O . ASP H 1 78 ? 22.83328 -17.77678 58.35615 1.000 9.90643 70 ASP H O 1
ATOM 13234 N N . ALA H 1 79 ? 24.11749 -15.93887 58.63566 1.000 9.23050 71 ALA H N 1
ATOM 13235 C CA . ALA H 1 79 ? 23.11631 -15.08202 58.00302 1.000 11.15998 71 ALA H CA 1
ATOM 13236 C C . ALA H 1 79 ? 22.81006 -15.56740 56.59130 1.000 9.88331 71 ALA H C 1
ATOM 13237 O O . ALA H 1 79 ? 21.64006 -15.64574 56.18086 1.000 10.22275 71 ALA H O 1
ATOM 13239 N N . GLN H 1 80 ? 23.85759 -15.91106 55.83069 1.000 9.79576 72 GLN H N 1
ATOM 13240 C CA . GLN H 1 80 ? 23.66173 -16.40749 54.47560 1.000 10.43777 72 GLN H CA 1
ATOM 13241 C C . GLN H 1 80 ? 22.92762 -17.74484 54.47233 1.000 11.22285 72 GLN H C 1
ATOM 13242 O O . GLN H 1 80 ? 22.04075 -17.95454 53.64257 1.000 11.80312 72 GLN H O 1
ATOM 13248 N N . ARG H 1 81 ? 23.25194 -18.64745 55.41737 1.000 10.34330 73 ARG H N 1
ATOM 13249 C CA . ARG H 1 81 ? 22.56387 -19.94107 55.46923 1.000 10.05348 73 ARG H CA 1
ATOM 13250 C C . ARG H 1 81 ? 21.08253 -19.79011 55.82166 1.000 9.74930 73 ARG H C 1
ATOM 13251 O O . ARG H 1 81 ? 20.23722 -20.55300 55.33074 1.000 11.26145 73 ARG H O 1
ATOM 13259 N N . ILE H 1 82 ? 20.75718 -18.83444 56.69480 1.000 9.26685 74 ILE H N 1
ATOM 13260 C CA . ILE H 1 82 ? 19.36383 -18.58056 57.04734 1.000 8.24756 74 ILE H CA 1
ATOM 13261 C C . ILE H 1 82 ? 18.57590 -18.18707 55.80429 1.000 10.69336 74 ILE H C 1
ATOM 13262 O O . ILE H 1 82 ? 17.47230 -18.69113 55.55874 1.000 9.52461 74 ILE H O 1
ATOM 13267 N N . VAL H 1 83 ? 19.13593 -17.28424 54.99605 1.000 9.33907 75 VAL H N 1
ATOM 13268 C CA . VAL H 1 83 ? 18.43399 -16.82710 53.79206 1.000 7.83027 75 VAL H CA 1
ATOM 13269 C C . VAL H 1 83 ? 18.37551 -17.93332 52.74522 1.000 9.89287 75 VAL H C 1
ATOM 13270 O O . VAL H 1 83 ? 17.33973 -18.14335 52.10481 1.000 10.72721 75 VAL H O 1
ATOM 13274 N N . ASP H 1 84 ? 19.47308 -18.67412 52.56474 1.000 10.46626 76 ASP H N 1
ATOM 13275 C CA . ASP H 1 84 ? 19.45612 -19.78134 51.61669 1.000 9.96549 76 ASP H CA 1
ATOM 13276 C C . ASP H 1 84 ? 18.42561 -20.83650 51.99759 1.000 13.36584 76 ASP H C 1
ATOM 13277 O O . ASP H 1 84 ? 17.87732 -21.50253 51.11353 1.000 13.15505 76 ASP H O 1
ATOM 13282 N N . THR H 1 85 ? 18.15081 -21.01104 53.29739 1.000 11.74571 77 THR H N 1
ATOM 13283 C CA . THR H 1 85 ? 17.10451 -21.95009 53.70402 1.000 11.19438 77 THR H CA 1
ATOM 13284 C C . THR H 1 85 ? 15.75450 -21.55264 53.12292 1.000 14.63196 77 THR H C 1
ATOM 13285 O O . THR H 1 85 ? 14.99727 -22.40997 52.64085 1.000 12.18151 77 THR H O 1
ATOM 13289 N N . ALA H 1 86 ? 15.43803 -20.25621 53.12786 1.000 10.97140 78 ALA H N 1
ATOM 13290 C CA . ALA H 1 86 ? 14.16994 -19.81611 52.55170 1.000 9.34463 78 ALA H CA 1
ATOM 13291 C C . ALA H 1 86 ? 14.11039 -20.10284 51.05018 1.000 9.92708 78 ALA H C 1
ATOM 13292 O O . ALA H 1 86 ? 13.11393 -20.63182 50.53236 1.000 11.20842 78 ALA H O 1
ATOM 13294 N N . ILE H 1 87 ? 15.17588 -19.74756 50.33035 1.000 10.48675 79 ILE H N 1
ATOM 13295 C CA . ILE H 1 87 ? 15.18548 -19.89869 48.87753 1.000 12.85431 79 ILE H CA 1
ATOM 13296 C C . ILE H 1 87 ? 15.20080 -21.37290 48.47525 1.000 12.32902 79 ILE H C 1
ATOM 13297 O O . ILE H 1 87 ? 14.49968 -21.78814 47.53910 1.000 13.76919 79 ILE H O 1
ATOM 13302 N N . GLU H 1 88 ? 16.00090 -22.18917 49.15924 1.000 12.27673 80 GLU H N 1
ATOM 13303 C CA . GLU H 1 88 ? 16.10686 -23.59209 48.76605 1.000 14.62977 80 GLU H CA 1
ATOM 13304 C C . GLU H 1 88 ? 14.86551 -24.38777 49.15254 1.000 14.88957 80 GLU H C 1
ATOM 13305 O O . GLU H 1 88 ? 14.48682 -25.32832 48.43686 1.000 15.04187 80 GLU H O 1
ATOM 13311 N N . THR H 1 89 ? 14.21261 -24.01955 50.26606 1.000 11.45527 81 THR H N 1
ATOM 13312 C CA . THR H 1 89 ? 13.02464 -24.75104 50.69354 1.000 13.48716 81 THR H CA 1
ATOM 13313 C C . THR H 1 89 ? 11.77481 -24.29048 49.95680 1.000 13.22238 81 THR H C 1
ATOM 13314 O O . THR H 1 89 ? 10.93819 -25.12095 49.57874 1.000 15.42494 81 THR H O 1
ATOM 13318 N N . TYR H 1 90 ? 11.63206 -22.97607 49.74904 1.000 11.23940 82 TYR H N 1
ATOM 13319 C CA . TYR H 1 90 ? 10.37557 -22.40657 49.27196 1.000 11.69019 82 TYR H CA 1
ATOM 13320 C C . TYR H 1 90 ? 10.48114 -21.60575 47.97821 1.000 14.12874 82 TYR H C 1
ATOM 13321 O O . TYR H 1 90 ? 9.43719 -21.21738 47.42353 1.000 15.42015 82 TYR H O 1
ATOM 13330 N N . GLY H 1 91 ? 11.68894 -21.31609 47.49521 1.000 12.31721 83 GLY H N 1
ATOM 13331 C CA . GLY H 1 91 ? 11.84510 -20.73349 46.17544 1.000 11.44217 83 GLY H CA 1
ATOM 13332 C C . GLY H 1 91 ? 11.77183 -19.21693 46.07964 1.000 11.94439 83 GLY H C 1
ATOM 13333 O O . GLY H 1 91 ? 11.93673 -18.68043 44.97040 1.000 14.31669 83 GLY H O 1
ATOM 13334 N N . ARG H 1 92 ? 11.54914 -18.51111 47.18913 1.000 11.84919 84 ARG H N 1
ATOM 13335 C CA . ARG H 1 92 ? 11.31738 -17.07014 47.15765 1.000 10.72140 84 ARG H CA 1
ATOM 13336 C C . ARG H 1 92 ? 11.45205 -16.55054 48.58093 1.000 9.63220 84 ARG H C 1
ATOM 13337 O O . ARG H 1 92 ? 11.46542 -17.32641 49.53617 1.000 10.03528 84 ARG H O 1
ATOM 13345 N N . LEU H 1 93 ? 11.53719 -15.22723 48.70972 1.000 9.79580 85 LEU H N 1
ATOM 13346 C CA . LEU H 1 93 ? 11.53570 -14.56618 50.01115 1.000 8.10686 85 LEU H CA 1
ATOM 13347 C C . LEU H 1 93 ? 10.74404 -13.27740 49.87210 1.000 8.07972 85 LEU H C 1
ATOM 13348 O O . LEU H 1 93 ? 11.00343 -12.49319 48.95546 1.000 9.81019 85 LEU H O 1
ATOM 13353 N N . ASP H 1 94 ? 9.82687 -13.03834 50.80850 1.000 8.58260 86 ASP H N 1
ATOM 13354 C CA . ASP H 1 94 ? 9.00244 -11.83993 50.78554 1.000 7.84649 86 ASP H CA 1
ATOM 13355 C C . ASP H 1 94 ? 9.11548 -10.97948 52.03835 1.000 8.64165 86 ASP H C 1
ATOM 13356 O O . ASP H 1 94 ? 8.99325 -9.75263 51.93511 1.000 8.66686 86 ASP H O 1
ATOM 13361 N N . VAL H 1 95 ? 9.31121 -11.58426 53.20479 1.000 6.97295 87 VAL H N 1
ATOM 13362 C CA . VAL H 1 95 ? 9.23900 -10.91065 54.50200 1.000 6.61231 87 VAL H CA 1
ATOM 13363 C C . VAL H 1 95 ? 10.45487 -11.33164 55.31864 1.000 8.18539 87 VAL H C 1
ATOM 13364 O O . VAL H 1 95 ? 10.74493 -12.52581 55.43210 1.000 7.54977 87 VAL H O 1
ATOM 13368 N N . LEU H 1 96 ? 11.17696 -10.35744 55.87492 1.000 6.16869 88 LEU H N 1
ATOM 13369 C CA . LEU H 1 96 ? 12.26938 -10.62908 56.80518 1.000 5.93384 88 LEU H CA 1
ATOM 13370 C C . LEU H 1 96 ? 11.93758 -9.93342 58.11805 1.000 6.23307 88 LEU H C 1
ATOM 13371 O O . LEU H 1 96 ? 11.70957 -8.72115 58.12731 1.000 7.05220 88 LEU H O 1
ATOM 13376 N N . VAL H 1 97 ? 11.85721 -10.69782 59.19711 1.000 5.49043 89 VAL H N 1
ATOM 13377 C CA . VAL H 1 97 ? 11.67182 -10.13578 60.54017 1.000 5.28748 89 VAL H CA 1
ATOM 13378 C C . VAL H 1 97 ? 12.98399 -10.29427 61.28386 1.000 5.52210 89 VAL H C 1
ATOM 13379 O O . VAL H 1 97 ? 13.37454 -11.40788 61.66134 1.000 6.31458 89 VAL H O 1
ATOM 13383 N N . ASN H 1 98 ? 13.66722 -9.17542 61.51097 1.000 5.15987 90 ASN H N 1
ATOM 13384 C CA . ASN H 1 98 ? 14.90229 -9.18689 62.29987 1.000 5.00497 90 ASN H CA 1
ATOM 13385 C C . ASN H 1 98 ? 14.51948 -9.05997 63.76155 1.000 6.52447 90 ASN H C 1
ATOM 13386 O O . ASN H 1 98 ? 14.45340 -7.95455 64.30871 1.000 6.56601 90 ASN H O 1
ATOM 13391 N N . ASN H 1 99 ? 14.26236 -10.20488 64.39104 1.000 4.88652 91 ASN H N 1
ATOM 13392 C CA . ASN H 1 99 ? 13.82331 -10.23462 65.77232 1.000 4.85638 91 ASN H CA 1
ATOM 13393 C C . ASN H 1 99 ? 14.91936 -10.62969 66.74890 1.000 5.09651 91 ASN H C 1
ATOM 13394 O O . ASN H 1 99 ? 14.89493 -10.15936 67.89497 1.000 7.06416 91 ASN H O 1
ATOM 13399 N N . SER H 1 100 ? 15.88530 -11.45266 66.34419 1.000 4.94889 92 SER H N 1
ATOM 13400 C CA A SER H 1 100 ? 16.93051 -11.89609 67.27150 0.744 6.89255 92 SER H CA 1
ATOM 13401 C CA B SER H 1 100 ? 16.90735 -11.90106 67.28338 0.256 6.86793 92 SER H CA 1
ATOM 13402 C C . SER H 1 100 ? 17.53438 -10.72305 68.02340 1.000 6.74152 92 SER H C 1
ATOM 13403 O O . SER H 1 100 ? 17.90086 -9.71115 67.42195 1.000 7.11381 92 SER H O 1
ATOM 13408 N N . GLY H 1 101 ? 17.66697 -10.87282 69.33632 1.000 7.28763 93 GLY H N 1
ATOM 13409 C CA . GLY H 1 101 ? 18.31363 -9.83750 70.11214 1.000 6.81805 93 GLY H CA 1
ATOM 13410 C C . GLY H 1 101 ? 18.48487 -10.30828 71.53286 1.000 6.34813 93 GLY H C 1
ATOM 13411 O O . GLY H 1 101 ? 17.81839 -11.25391 71.98511 1.000 8.84237 93 GLY H O 1
ATOM 13412 N N . VAL H 1 102 ? 19.41908 -9.65487 72.22091 1.000 5.27785 94 VAL H N 1
ATOM 13413 C CA . VAL H 1 102 ? 19.73209 -9.94873 73.61344 1.000 5.53629 94 VAL H CA 1
ATOM 13414 C C . VAL H 1 102 ? 19.76309 -8.63282 74.36889 1.000 7.44794 94 VAL H C 1
ATOM 13415 O O . VAL H 1 102 ? 19.99606 -7.57204 73.79914 1.000 8.90993 94 VAL H O 1
ATOM 13419 N N . TYR H 1 103 ? 19.52830 -8.71338 75.67251 1.000 7.34782 95 TYR H N 1
ATOM 13420 C CA . TYR H 1 103 ? 19.52521 -7.51619 76.49996 1.000 7.35561 95 TYR H CA 1
ATOM 13421 C C . TYR H 1 103 ? 20.16725 -7.82320 77.84178 1.000 6.17178 95 TYR H C 1
ATOM 13422 O O . TYR H 1 103 ? 19.92582 -8.87465 78.45431 1.000 8.90595 95 TYR H O 1
ATOM 13431 N N . GLU H 1 104 ? 20.98080 -6.88387 78.30332 1.000 7.12197 96 GLU H N 1
ATOM 13432 C CA . GLU H 1 104 ? 21.56459 -6.94852 79.62989 1.000 7.17039 96 GLU H CA 1
ATOM 13433 C C . GLU H 1 104 ? 21.75597 -5.51786 80.10751 1.000 7.86527 96 GLU H C 1
ATOM 13434 O O . GLU H 1 104 ? 22.29697 -4.68533 79.36176 1.000 8.28215 96 GLU H O 1
ATOM 13440 N N . PHE H 1 105 ? 21.32123 -5.22746 81.32883 1.000 8.08334 97 PHE H N 1
ATOM 13441 C CA A PHE H 1 105 ? 21.50484 -3.91076 81.92477 0.538 8.68804 97 PHE H CA 1
ATOM 13442 C CA B PHE H 1 105 ? 21.53226 -3.89499 81.85962 0.462 8.67308 97 PHE H CA 1
ATOM 13443 C C . PHE H 1 105 ? 22.86696 -3.82433 82.60434 1.000 7.96712 97 PHE H C 1
ATOM 13444 O O . PHE H 1 105 ? 23.36264 -4.81105 83.14802 1.000 10.08832 97 PHE H O 1
ATOM 13459 N N . ALA H 1 106 ? 23.46532 -2.63375 82.59080 1.000 7.46866 98 ALA H N 1
ATOM 13460 C CA . ALA H 1 106 ? 24.62942 -2.33438 83.43650 1.000 8.22218 98 ALA H CA 1
ATOM 13461 C C . ALA H 1 106 ? 24.74549 -0.82241 83.53481 1.000 7.89501 98 ALA H C 1
ATOM 13462 O O . ALA H 1 106 ? 24.69770 -0.13157 82.50851 1.000 9.10059 98 ALA H O 1
ATOM 13464 N N . PRO H 1 107 ? 24.89257 -0.27683 84.72778 1.000 8.32995 99 PRO H N 1
ATOM 13465 C CA . PRO H 1 107 ? 25.21730 1.14524 84.84208 1.000 8.45635 99 PRO H CA 1
ATOM 13466 C C . PRO H 1 107 ? 26.57456 1.43020 84.22079 1.000 10.01930 99 PRO H C 1
ATOM 13467 O O . PRO H 1 107 ? 27.40509 0.53776 84.02860 1.000 9.30858 99 PRO H O 1
ATOM 13471 N N . ILE H 1 108 ? 26.80015 2.70808 83.91674 1.000 9.26738 100 ILE H N 1
ATOM 13472 C CA A ILE H 1 108 ? 27.96407 3.06917 83.11653 0.272 10.16590 100 ILE H CA 1
ATOM 13473 C CA B ILE H 1 108 ? 27.97233 3.10577 83.13261 0.728 10.17869 100 ILE H CA 1
ATOM 13474 C C . ILE H 1 108 ? 29.25632 2.58531 83.76832 1.000 11.58134 100 ILE H C 1
ATOM 13475 O O . ILE H 1 108 ? 30.18747 2.15980 83.07163 1.000 12.36051 100 ILE H O 1
ATOM 13484 N N . GLU H 1 109 ? 29.33127 2.60065 85.10115 1.000 10.27748 101 GLU H N 1
ATOM 13485 C CA A GLU H 1 109 ? 30.55109 2.18118 85.78426 0.579 10.46217 101 GLU H CA 1
ATOM 13486 C CA B GLU H 1 109 ? 30.57005 2.19086 85.75572 0.421 10.47161 101 GLU H CA 1
ATOM 13487 C C . GLU H 1 109 ? 30.85843 0.70154 85.59706 1.000 12.18323 101 GLU H C 1
ATOM 13488 O O . GLU H 1 109 ? 32.02070 0.28886 85.73267 1.000 13.02612 101 GLU H O 1
ATOM 13499 N N . ALA H 1 110 ? 29.84572 -0.11044 85.31717 1.000 10.39973 102 ALA H N 1
ATOM 13500 C CA . ALA H 1 110 ? 29.96787 -1.55926 85.26885 1.000 12.18664 102 ALA H CA 1
ATOM 13501 C C . ALA H 1 110 ? 30.08079 -2.09874 83.85352 1.000 10.40701 102 ALA H C 1
ATOM 13502 O O . ALA H 1 110 ? 30.24470 -3.31282 83.68297 1.000 13.13450 102 ALA H O 1
ATOM 13504 N N . ILE H 1 111 ? 29.96933 -1.24053 82.83866 1.000 8.47675 103 ILE H N 1
ATOM 13505 C CA . ILE H 1 111 ? 29.98680 -1.70436 81.45142 1.000 8.68772 103 ILE H CA 1
ATOM 13506 C C . ILE H 1 111 ? 31.33495 -2.32672 81.12222 1.000 9.58665 103 ILE H C 1
ATOM 13507 O O . ILE H 1 111 ? 32.39146 -1.73409 81.37274 1.000 11.68233 103 ILE H O 1
ATOM 13512 N N . THR H 1 112 ? 31.30973 -3.53677 80.56346 1.000 9.35608 104 THR H N 1
ATOM 13513 C CA . THR H 1 112 ? 32.52762 -4.20973 80.12468 1.000 10.03455 104 THR H CA 1
ATOM 13514 C C . THR H 1 112 ? 32.50507 -4.33699 78.60958 1.000 9.56739 104 THR H C 1
ATOM 13515 O O . THR H 1 112 ? 31.45656 -4.21923 77.96511 1.000 9.79955 104 THR H O 1
ATOM 13519 N N . GLU H 1 113 ? 33.68453 -4.65504 78.06538 1.000 11.85418 105 GLU H N 1
ATOM 13520 C CA . GLU H 1 113 ? 33.80005 -4.84751 76.62623 1.000 11.10149 105 GLU H CA 1
ATOM 13521 C C . GLU H 1 113 ? 32.91253 -5.99351 76.15851 1.000 11.06516 105 GLU H C 1
ATOM 13522 O O . GLU H 1 113 ? 32.25019 -5.88368 75.12204 1.000 9.85217 105 GLU H O 1
ATOM 13528 N N . GLU H 1 114 ? 32.87629 -7.09510 76.91434 1.000 11.21645 106 GLU H N 1
ATOM 13529 C CA . GLU H 1 114 ? 32.04821 -8.23258 76.51614 1.000 12.10878 106 GLU H CA 1
ATOM 13530 C C . GLU H 1 114 ? 30.56865 -7.87371 76.52923 1.000 11.38414 106 GLU H C 1
ATOM 13531 O O . GLU H 1 114 ? 29.82240 -8.25645 75.62357 1.000 11.35241 106 GLU H O 1
ATOM 13537 N N . HIS H 1 115 ? 30.13556 -7.14057 77.55597 1.000 10.74911 107 HIS H N 1
ATOM 13538 C CA . HIS H 1 115 ? 28.74694 -6.68110 77.66128 1.000 10.38608 107 HIS H CA 1
ATOM 13539 C C . HIS H 1 115 ? 28.36525 -5.81869 76.46885 1.000 12.10443 107 HIS H C 1
ATOM 13540 O O . HIS H 1 115 ? 27.25851 -5.94176 75.91693 1.000 11.21134 107 HIS H O 1
ATOM 13547 N N . TYR H 1 116 ? 29.28468 -4.95317 76.04961 1.000 9.52405 108 TYR H N 1
ATOM 13548 C CA . TYR H 1 116 ? 29.07777 -4.12466 74.86206 1.000 7.73675 108 TYR H CA 1
ATOM 13549 C C . TYR H 1 116 ? 29.06147 -4.95188 73.57110 1.000 9.70966 108 TYR H C 1
ATOM 13550 O O . TYR H 1 116 ? 28.12078 -4.83824 72.76219 1.000 8.26171 108 TYR H O 1
ATOM 13559 N N . ARG H 1 117 ? 30.08875 -5.78239 73.34950 1.000 8.16509 109 ARG H N 1
ATOM 13560 C CA A ARG H 1 117 ? 30.21806 -6.44689 72.04931 0.456 8.87364 109 ARG H CA 1
ATOM 13561 C CA B ARG H 1 117 ? 30.23772 -6.47628 72.06472 0.544 8.85534 109 ARG H CA 1
ATOM 13562 C C . ARG H 1 117 ? 29.09781 -7.45521 71.81775 1.000 9.50802 109 ARG H C 1
ATOM 13563 O O . ARG H 1 117 ? 28.58215 -7.56246 70.69734 1.000 10.15035 109 ARG H O 1
ATOM 13578 N N . ARG H 1 118 ? 28.71490 -8.21067 72.84413 1.000 9.12135 110 ARG H N 1
ATOM 13579 C CA . ARG H 1 118 ? 27.70195 -9.23860 72.64412 1.000 8.71554 110 ARG H CA 1
ATOM 13580 C C . ARG H 1 118 ? 26.39781 -8.61587 72.17482 1.000 9.30648 110 ARG H C 1
ATOM 13581 O O . ARG H 1 118 ? 25.73081 -9.14649 71.27595 1.000 8.55442 110 ARG H O 1
ATOM 13589 N N . GLN H 1 119 ? 26.01409 -7.49255 72.77834 1.000 7.20947 111 GLN H N 1
ATOM 13590 C CA . GLN H 1 119 ? 24.73273 -6.89761 72.41684 1.000 6.57394 111 GLN H CA 1
ATOM 13591 C C . GLN H 1 119 ? 24.80684 -6.21034 71.06032 1.000 7.49016 111 GLN H C 1
ATOM 13592 O O . GLN H 1 119 ? 23.87749 -6.33193 70.25909 1.000 7.16600 111 GLN H O 1
ATOM 13598 N N . PHE H 1 120 ? 25.89547 -5.50207 70.76230 1.000 6.59623 112 PHE H N 1
ATOM 13599 C CA . PHE H 1 120 ? 25.96361 -4.84282 69.45192 1.000 5.70916 112 PHE H CA 1
ATOM 13600 C C . PHE H 1 120 ? 26.14833 -5.85612 68.33213 1.000 7.80192 112 PHE H C 1
ATOM 13601 O O . PHE H 1 120 ? 25.54816 -5.70141 67.25375 1.000 7.40286 112 PHE H O 1
ATOM 13609 N N . ASP H 1 121 ? 26.93634 -6.90708 68.56164 1.000 8.61798 113 ASP H N 1
ATOM 13610 C CA . ASP H 1 121 ? 27.12427 -7.89219 67.49765 1.000 7.23135 113 ASP H CA 1
ATOM 13611 C C . ASP H 1 121 ? 25.80554 -8.56777 67.14794 1.000 11.00059 113 ASP H C 1
ATOM 13612 O O . ASP H 1 121 ? 25.50421 -8.78324 65.96745 1.000 7.98127 113 ASP H O 1
ATOM 13617 N N . THR H 1 122 ? 25.01134 -8.93615 68.14892 1.000 7.77686 114 THR H N 1
ATOM 13618 C CA . THR H 1 122 ? 23.73404 -9.58692 67.83957 1.000 5.96335 114 THR H CA 1
ATOM 13619 C C . THR H 1 122 ? 22.69856 -8.59059 67.34755 1.000 8.06880 114 THR H C 1
ATOM 13620 O O . THR H 1 122 ? 22.05578 -8.80996 66.31591 1.000 6.99017 114 THR H O 1
ATOM 13624 N N . ASN H 1 123 ? 22.53047 -7.48829 68.07779 1.000 6.05925 115 ASN H N 1
ATOM 13625 C CA . ASN H 1 123 ? 21.37080 -6.62098 67.87120 1.000 5.53713 115 ASN H CA 1
ATOM 13626 C C . ASN H 1 123 ? 21.53071 -5.65677 66.72032 1.000 5.56952 115 ASN H C 1
ATOM 13627 O O . ASN H 1 123 ? 20.51140 -5.17822 66.19571 1.000 7.81151 115 ASN H O 1
ATOM 13632 N N . VAL H 1 124 ? 22.76296 -5.33758 66.34153 1.000 6.42579 116 VAL H N 1
ATOM 13633 C CA . VAL H 1 124 ? 23.04187 -4.41747 65.23976 1.000 6.34305 116 VAL H CA 1
ATOM 13634 C C . VAL H 1 124 ? 23.71080 -5.14176 64.08421 1.000 6.35724 116 VAL H C 1
ATOM 13635 O O . VAL H 1 124 ? 23.18563 -5.16481 62.96626 1.000 6.51481 116 VAL H O 1
ATOM 13639 N N . PHE H 1 125 ? 24.88658 -5.73759 64.31992 1.000 6.45928 117 PHE H N 1
ATOM 13640 C CA . PHE H 1 125 ? 25.56389 -6.37915 63.19112 1.000 5.82657 117 PHE H CA 1
ATOM 13641 C C . PHE H 1 125 ? 24.70514 -7.50087 62.61078 1.000 7.42261 117 PHE H C 1
ATOM 13642 O O . PHE H 1 125 ? 24.64444 -7.66613 61.38444 1.000 7.81555 117 PHE H O 1
ATOM 13650 N N . GLY H 1 126 ? 23.99831 -8.23997 63.46864 1.000 6.29962 118 GLY H N 1
ATOM 13651 C CA . GLY H 1 126 ? 23.11926 -9.30643 62.98010 1.000 7.39125 118 GLY H CA 1
ATOM 13652 C C . GLY H 1 126 ? 21.98492 -8.79024 62.11128 1.000 7.92582 118 GLY H C 1
ATOM 13653 O O . GLY H 1 126 ? 21.56917 -9.45104 61.15525 1.000 7.85938 118 GLY H O 1
ATOM 13654 N N . VAL H 1 127 ? 21.43668 -7.62358 62.45079 1.000 6.43410 119 VAL H N 1
ATOM 13655 C CA . VAL H 1 127 ? 20.41594 -7.02448 61.59823 1.000 6.44604 119 VAL H CA 1
ATOM 13656 C C . VAL H 1 127 ? 21.00900 -6.68917 60.24437 1.000 6.62051 119 VAL H C 1
ATOM 13657 O O . VAL H 1 127 ? 20.41217 -6.97859 59.19255 1.000 7.60248 119 VAL H O 1
ATOM 13661 N N . LEU H 1 128 ? 22.20187 -6.08981 60.24274 1.000 6.31509 120 LEU H N 1
ATOM 13662 C CA . LEU H 1 128 ? 22.82091 -5.70846 58.97651 1.000 5.57472 120 LEU H CA 1
ATOM 13663 C C . LEU H 1 128 ? 23.16775 -6.93018 58.14662 1.000 7.36319 120 LEU H C 1
ATOM 13664 O O . LEU H 1 128 ? 22.88943 -6.96552 56.93714 1.000 7.78254 120 LEU H O 1
ATOM 13669 N N . LEU H 1 129 ? 23.78270 -7.94809 58.77324 1.000 7.21348 121 LEU H N 1
ATOM 13670 C CA . LEU H 1 129 ? 24.18758 -9.12030 57.99423 1.000 6.17971 121 LEU H CA 1
ATOM 13671 C C . LEU H 1 129 ? 22.98570 -9.86510 57.41351 1.000 7.66323 121 LEU H C 1
ATOM 13672 O O . LEU H 1 129 ? 23.02755 -10.32715 56.25746 1.000 7.51614 121 LEU H O 1
ATOM 13677 N N . THR H 1 130 ? 21.92633 -10.05165 58.20816 1.000 6.47629 122 THR H N 1
ATOM 13678 C CA . THR H 1 130 ? 20.78091 -10.80892 57.70757 1.000 6.13481 122 THR H CA 1
ATOM 13679 C C . THR H 1 130 ? 20.06625 -10.02498 56.62656 1.000 7.41032 122 THR H C 1
ATOM 13680 O O . THR H 1 130 ? 19.68036 -10.59348 55.59035 1.000 7.97984 122 THR H O 1
ATOM 13684 N N . THR H 1 131 ? 19.91460 -8.71069 56.82703 1.000 6.11705 123 THR H N 1
ATOM 13685 C CA . THR H 1 131 ? 19.26960 -7.90608 55.79108 1.000 5.51557 123 THR H CA 1
ATOM 13686 C C . THR H 1 131 ? 20.10679 -7.90122 54.52228 1.000 8.44387 123 THR H C 1
ATOM 13687 O O . THR H 1 131 ? 19.56982 -7.99641 53.41282 1.000 8.15897 123 THR H O 1
ATOM 13691 N N . GLN H 1 132 ? 21.42648 -7.80397 54.66619 1.000 6.34082 124 GLN H N 1
ATOM 13692 C CA . GLN H 1 132 ? 22.30644 -7.81268 53.49576 1.000 8.17114 124 GLN H CA 1
ATOM 13693 C C . GLN H 1 132 ? 22.15796 -9.09254 52.67031 1.000 8.59572 124 GLN H C 1
ATOM 13694 O O . GLN H 1 132 ? 22.13364 -9.04569 51.42935 1.000 10.19465 124 GLN H O 1
ATOM 13700 N N . ALA H 1 133 ? 22.10016 -10.24392 53.33857 1.000 8.92857 125 ALA H N 1
ATOM 13701 C CA . ALA H 1 133 ? 21.93177 -11.50658 52.62631 1.000 10.30751 125 ALA H CA 1
ATOM 13702 C C . ALA H 1 133 ? 20.55507 -11.58925 51.98478 1.000 12.23086 125 ALA H C 1
ATOM 13703 O O . ALA H 1 133 ? 20.40553 -12.10543 50.86369 1.000 11.48381 125 ALA H O 1
ATOM 13705 N N . ALA H 1 134 ? 19.54827 -11.05922 52.66520 1.000 9.45161 126 ALA H N 1
ATOM 13706 C CA . ALA H 1 134 ? 18.17288 -11.23273 52.21718 1.000 7.44126 126 ALA H CA 1
ATOM 13707 C C . ALA H 1 134 ? 17.82594 -10.33706 51.03653 1.000 10.35532 126 ALA H C 1
ATOM 13708 O O . ALA H 1 134 ? 17.01198 -10.73166 50.18567 1.000 8.99678 126 ALA H O 1
ATOM 13710 N N . VAL H 1 135 ? 18.42372 -9.14531 50.97536 1.000 9.80343 127 VAL H N 1
ATOM 13711 C CA A VAL H 1 135 ? 17.90366 -8.09916 50.10406 0.588 9.84216 127 VAL H CA 1
ATOM 13712 C CA B VAL H 1 135 ? 17.90815 -8.09678 50.09316 0.412 9.85651 127 VAL H CA 1
ATOM 13713 C C . VAL H 1 135 ? 18.00755 -8.49878 48.64310 1.000 13.27210 127 VAL H C 1
ATOM 13714 O O . VAL H 1 135 ? 17.19663 -8.05882 47.82445 1.000 12.41488 127 VAL H O 1
ATOM 13721 N N . LYS H 1 136 ? 18.98638 -9.33968 48.29442 1.000 12.08604 128 LYS H N 1
ATOM 13722 C CA . LYS H 1 136 ? 19.11790 -9.74920 46.90322 1.000 17.10117 128 LYS H CA 1
ATOM 13723 C C . LYS H 1 136 ? 17.90039 -10.49623 46.40445 1.000 18.09358 128 LYS H C 1
ATOM 13724 O O . LYS H 1 136 ? 17.65688 -10.53434 45.19744 1.000 21.30457 128 LYS H O 1
ATOM 13726 N N . HIS H 1 137 ? 17.12558 -11.09100 47.29499 1.000 11.46919 129 HIS H N 1
ATOM 13727 C CA . HIS H 1 137 ? 15.96540 -11.85753 46.89903 1.000 9.85557 129 HIS H CA 1
ATOM 13728 C C . HIS H 1 137 ? 14.67727 -11.06322 46.99024 1.000 10.79644 129 HIS H C 1
ATOM 13729 O O . HIS H 1 137 ? 13.60635 -11.60521 46.69700 1.000 14.16584 129 HIS H O 1
ATOM 13736 N N . LEU H 1 138 ? 14.74120 -9.80691 47.42116 1.000 10.46989 130 LEU H N 1
ATOM 13737 C CA . LEU H 1 138 ? 13.54418 -9.03312 47.69282 1.000 11.38265 130 LEU H CA 1
ATOM 13738 C C . LEU H 1 138 ? 13.19855 -8.16273 46.49959 1.000 11.31977 130 LEU H C 1
ATOM 13739 O O . LEU H 1 138 ? 14.08466 -7.61176 45.83895 1.000 12.37043 130 LEU H O 1
ATOM 13744 N N . GLY H 1 139 ? 11.90150 -8.01145 46.25741 1.000 12.04667 131 GLY H N 1
ATOM 13745 C CA . GLY H 1 139 ? 11.39774 -7.18379 45.17339 1.000 14.74861 131 GLY H CA 1
ATOM 13746 C C . GLY H 1 139 ? 10.23801 -6.31958 45.63781 1.000 12.87061 131 GLY H C 1
ATOM 13747 O O . GLY H 1 139 ? 9.98590 -6.20279 46.83737 1.000 9.89520 131 GLY H O 1
ATOM 13748 N N . GLU H 1 140 ? 9.50822 -5.73284 44.68462 1.000 12.60266 132 GLU H N 1
ATOM 13749 C CA A GLU H 1 140 ? 8.39651 -4.85675 45.01924 0.581 10.54010 132 GLU H CA 1
ATOM 13750 C CA B GLU H 1 140 ? 8.37551 -4.86796 45.00453 0.419 10.60747 132 GLU H CA 1
ATOM 13751 C C . GLU H 1 140 ? 7.41759 -5.55896 45.95209 1.000 10.94244 132 GLU H C 1
ATOM 13752 O O . GLU H 1 140 ? 7.02492 -6.70467 45.71959 1.000 13.31763 132 GLU H O 1
ATOM 13763 N N . GLY H 1 141 ? 7.03081 -4.85578 47.01139 1.000 10.58016 133 GLY H N 1
ATOM 13764 C CA . GLY H 1 141 ? 6.08933 -5.39738 47.96344 1.000 12.42216 133 GLY H CA 1
ATOM 13765 C C . GLY H 1 141 ? 6.71638 -6.17514 49.09887 1.000 10.52069 133 GLY H C 1
ATOM 13766 O O . GLY H 1 141 ? 6.00839 -6.53006 50.04511 1.000 10.36822 133 GLY H O 1
ATOM 13767 N N . ALA H 1 142 ? 8.01478 -6.44167 49.04977 1.000 9.72252 134 ALA H N 1
ATOM 13768 C CA . ALA H 1 142 ? 8.66309 -7.09303 50.17373 1.000 7.17349 134 ALA H CA 1
ATOM 13769 C C . ALA H 1 142 ? 8.58731 -6.20863 51.41208 1.000 8.46098 134 ALA H C 1
ATOM 13770 O O . ALA H 1 142 ? 8.42984 -4.99178 51.33112 1.000 9.30082 134 ALA H O 1
ATOM 13772 N N . SER H 1 143 ? 8.72467 -6.83883 52.57393 1.000 6.27327 135 SER H N 1
ATOM 13773 C CA . SER H 1 143 ? 8.59009 -6.11937 53.83189 1.000 6.10833 135 SER H CA 1
ATOM 13774 C C . SER H 1 143 ? 9.65880 -6.58846 54.80510 1.000 6.28328 135 SER H C 1
ATOM 13775 O O . SER H 1 143 ? 9.72333 -7.77762 55.12402 1.000 7.88352 135 SER H O 1
ATOM 13778 N N . ILE H 1 144 ? 10.51252 -5.65891 55.24728 1.000 6.79933 136 ILE H N 1
ATOM 13779 C CA . ILE H 1 144 ? 11.51830 -5.91297 56.27482 1.000 5.75920 136 ILE H CA 1
ATOM 13780 C C . ILE H 1 144 ? 11.02988 -5.28115 57.57374 1.000 6.46581 136 ILE H C 1
ATOM 13781 O O . ILE H 1 144 ? 10.69287 -4.09082 57.59417 1.000 5.56186 136 ILE H O 1
ATOM 13786 N N . ILE H 1 145 ? 10.97382 -6.07313 58.65243 1.000 5.27516 137 ILE H N 1
ATOM 13787 C CA . ILE H 1 145 ? 10.45042 -5.61803 59.94102 1.000 4.55256 137 ILE H CA 1
ATOM 13788 C C . ILE H 1 145 ? 11.57119 -5.81343 60.94184 1.000 5.56370 137 ILE H C 1
ATOM 13789 O O . ILE H 1 145 ? 11.99295 -6.95377 61.17718 1.000 6.60589 137 ILE H O 1
ATOM 13794 N N . ASN H 1 146 ? 12.04417 -4.71776 61.53343 1.000 5.00417 138 ASN H N 1
ATOM 13795 C CA . ASN H 1 146 ? 13.08215 -4.78059 62.56380 1.000 6.78673 138 ASN H CA 1
ATOM 13796 C C . ASN H 1 146 ? 12.43649 -4.66356 63.93701 1.000 6.53442 138 ASN H C 1
ATOM 13797 O O . ASN H 1 146 ? 11.65223 -3.74286 64.17645 1.000 6.47956 138 ASN H O 1
ATOM 13802 N N . ILE H 1 147 ? 12.76093 -5.58290 64.84374 1.000 6.48795 139 ILE H N 1
ATOM 13803 C CA . ILE H 1 147 ? 12.24205 -5.47855 66.20654 1.000 4.82982 139 ILE H CA 1
ATOM 13804 C C . ILE H 1 147 ? 13.22230 -4.64573 67.00054 1.000 5.84713 139 ILE H C 1
ATOM 13805 O O . ILE H 1 147 ? 14.33797 -5.09424 67.30085 1.000 6.40088 139 ILE H O 1
ATOM 13810 N N . SER H 1 148 ? 12.82434 -3.41216 67.28039 1.000 4.99536 140 SER H N 1
ATOM 13811 C CA . SER H 1 148 ? 13.62047 -2.48136 68.06642 1.000 4.24395 140 SER H CA 1
ATOM 13812 C C . SER H 1 148 ? 13.13783 -2.55287 69.51842 1.000 6.55361 140 SER H C 1
ATOM 13813 O O . SER H 1 148 ? 12.98077 -3.67639 70.02502 1.000 7.20950 140 SER H O 1
ATOM 13816 N N . SER H 1 149 ? 12.86451 -1.43684 70.18971 1.000 5.66265 141 SER H N 1
ATOM 13817 C CA . SER H 1 149 ? 12.37357 -1.42971 71.56523 1.000 6.38998 141 SER H CA 1
ATOM 13818 C C . SER H 1 149 ? 11.92005 -0.02599 71.90851 1.000 4.50065 141 SER H C 1
ATOM 13819 O O . SER H 1 149 ? 12.51418 0.95334 71.45296 1.000 6.37282 141 SER H O 1
ATOM 13822 N N . VAL H 1 150 ? 10.90168 0.06277 72.76981 1.000 6.01662 142 VAL H N 1
ATOM 13823 C CA . VAL H 1 150 ? 10.48275 1.35193 73.30173 1.000 5.91323 142 VAL H CA 1
ATOM 13824 C C . VAL H 1 150 ? 11.58175 2.01840 74.12276 1.000 6.77657 142 VAL H C 1
ATOM 13825 O O . VAL H 1 150 ? 11.45940 3.19806 74.44561 1.000 6.19849 142 VAL H O 1
ATOM 13829 N N . VAL H 1 151 ? 12.66911 1.30709 74.45207 1.000 5.22572 143 VAL H N 1
ATOM 13830 C CA . VAL H 1 151 ? 13.74667 2.00245 75.15440 1.000 5.53785 143 VAL H CA 1
ATOM 13831 C C . VAL H 1 151 ? 14.34560 3.12762 74.32853 1.000 4.58450 143 VAL H C 1
ATOM 13832 O O . VAL H 1 151 ? 14.99986 4.00800 74.89872 1.000 6.75151 143 VAL H O 1
ATOM 13836 N N . THR H 1 152 ? 14.13440 3.15064 73.00825 1.000 6.09606 144 THR H N 1
ATOM 13837 C CA . THR H 1 152 ? 14.65872 4.30771 72.28870 1.000 5.31844 144 THR H CA 1
ATOM 13838 C C . THR H 1 152 ? 13.86567 5.57179 72.59392 1.000 8.13395 144 THR H C 1
ATOM 13839 O O . THR H 1 152 ? 14.34913 6.66624 72.29613 1.000 10.43729 144 THR H O 1
ATOM 13843 N N . SER H 1 153 ? 12.66140 5.44088 73.16860 1.000 6.63991 145 SER H N 1
ATOM 13844 C CA . SER H 1 153 ? 11.85540 6.55966 73.65278 1.000 7.08932 145 SER H CA 1
ATOM 13845 C C . SER H 1 153 ? 12.06012 6.82409 75.13302 1.000 10.78677 145 SER H C 1
ATOM 13846 O O . SER H 1 153 ? 12.14569 7.99504 75.55315 1.000 11.92233 145 SER H O 1
ATOM 13849 N N . ILE H 1 154 ? 12.09475 5.77061 75.95521 1.000 6.48448 146 ILE H N 1
ATOM 13850 C CA . ILE H 1 154 ? 12.09572 5.97675 77.40365 1.000 6.23020 146 ILE H CA 1
ATOM 13851 C C . ILE H 1 154 ? 13.46610 5.81598 78.05029 1.000 7.78393 146 ILE H C 1
ATOM 13852 O O . ILE H 1 154 ? 13.60512 6.13202 79.25164 1.000 9.15619 146 ILE H O 1
ATOM 13857 N N . THR H 1 155 ? 14.46942 5.32915 77.30769 1.000 8.03743 147 THR H N 1
ATOM 13858 C CA . THR H 1 155 ? 15.90885 5.27078 77.64902 1.000 8.40366 147 THR H CA 1
ATOM 13859 C C . THR H 1 155 ? 16.18802 5.06967 79.13960 1.000 8.17597 147 THR H C 1
ATOM 13860 O O . THR H 1 155 ? 16.74383 5.95112 79.80064 1.000 8.31495 147 THR H O 1
ATOM 13864 N N . PRO H 1 156 ? 15.88638 3.89035 79.68712 1.000 7.45325 148 PRO H N 1
ATOM 13865 C CA . PRO H 1 156 ? 16.00314 3.69880 81.14662 1.000 7.39072 148 PRO H CA 1
ATOM 13866 C C . PRO H 1 156 ? 17.44004 3.79984 81.62914 1.000 8.14669 148 PRO H C 1
ATOM 13867 O O . PRO H 1 156 ? 18.37380 3.37312 80.93165 1.000 9.13193 148 PRO H O 1
ATOM 13871 N N . PRO H 1 157 ? 17.65836 4.26764 82.85527 1.000 7.29397 149 PRO H N 1
ATOM 13872 C CA . PRO H 1 157 ? 18.99235 4.13408 83.47168 1.000 7.84270 149 PRO H CA 1
ATOM 13873 C C . PRO H 1 157 ? 19.50551 2.69937 83.41569 1.000 7.41392 149 PRO H C 1
ATOM 13874 O O . PRO H 1 157 ? 18.73435 1.73613 83.42760 1.000 9.06180 149 PRO H O 1
ATOM 13878 N N . ALA H 1 158 ? 20.82931 2.57179 83.29301 1.000 7.90954 150 ALA H N 1
ATOM 13879 C CA . ALA H 1 158 ? 21.55928 1.30177 83.28251 1.000 7.99905 150 ALA H CA 1
ATOM 13880 C C . ALA H 1 158 ? 21.31529 0.51476 82.00953 1.000 8.90532 150 ALA H C 1
ATOM 13881 O O . ALA H 1 158 ? 21.58606 -0.68366 81.95180 1.000 9.27395 150 ALA H O 1
ATOM 13883 N N . SER H 1 159 ? 20.83489 1.16183 80.95835 1.000 7.31889 151 SER H N 1
ATOM 13884 C CA . SER H 1 159 ? 20.64655 0.46717 79.68904 1.000 6.26989 151 SER H CA 1
ATOM 13885 C C . SER H 1 159 ? 21.42472 1.12223 78.55430 1.000 7.25714 151 SER H C 1
ATOM 13886 O O . SER H 1 159 ? 21.00788 1.04202 77.39658 1.000 6.79634 151 SER H O 1
ATOM 13889 N N . ALA H 1 160 ? 22.57729 1.73498 78.84576 1.000 6.61935 152 ALA H N 1
ATOM 13890 C CA . ALA H 1 160 ? 23.23628 2.49779 77.79101 1.000 6.60525 152 ALA H CA 1
ATOM 13891 C C . ALA H 1 160 ? 23.58345 1.61134 76.60412 1.000 6.38179 152 ALA H C 1
ATOM 13892 O O . ALA H 1 160 ? 23.38077 2.00409 75.44967 1.000 6.33146 152 ALA H O 1
ATOM 13894 N N . VAL H 1 161 ? 24.13424 0.42101 76.85994 1.000 6.53955 153 VAL H N 1
ATOM 13895 C CA . VAL H 1 161 ? 24.47073 -0.46919 75.74543 1.000 6.40842 153 VAL H CA 1
ATOM 13896 C C . VAL H 1 161 ? 23.21700 -0.94925 75.02817 1.000 5.87319 153 VAL H C 1
ATOM 13897 O O . VAL H 1 161 ? 23.11769 -0.82944 73.80435 1.000 7.02939 153 VAL H O 1
ATOM 13901 N N . TYR H 1 162 ? 22.24699 -1.52026 75.75618 1.000 5.90131 154 TYR H N 1
ATOM 13902 C CA . TYR H 1 162 ? 21.08144 -2.08068 75.07284 1.000 6.17713 154 TYR H CA 1
ATOM 13903 C C . TYR H 1 162 ? 20.29946 -1.00365 74.32893 1.000 5.00699 154 TYR H C 1
ATOM 13904 O O . TYR H 1 162 ? 19.91284 -1.19786 73.16669 1.000 4.89216 154 TYR H O 1
ATOM 13913 N N . SER H 1 163 ? 20.02108 0.12756 74.99277 1.000 5.20163 155 SER H N 1
ATOM 13914 C CA . SER H 1 163 ? 19.29354 1.19355 74.32097 1.000 6.12577 155 SER H CA 1
ATOM 13915 C C . SER H 1 163 ? 20.10338 1.72188 73.15852 1.000 5.96433 155 SER H C 1
ATOM 13916 O O . SER H 1 163 ? 19.53046 2.08559 72.13471 1.000 6.14060 155 SER H O 1
ATOM 13919 N N . GLY H 1 164 ? 21.43383 1.75090 73.29832 1.000 5.21284 156 GLY H N 1
ATOM 13920 C CA . GLY H 1 164 ? 22.27429 2.10891 72.16221 1.000 5.66157 156 GLY H CA 1
ATOM 13921 C C . GLY H 1 164 ? 22.04218 1.19505 70.96935 1.000 6.07469 156 GLY H C 1
ATOM 13922 O O . GLY H 1 164 ? 21.92348 1.67227 69.82952 1.000 6.56815 156 GLY H O 1
ATOM 13923 N N . THR H 1 165 ? 21.95994 -0.12317 71.20096 1.000 5.75321 157 THR H N 1
ATOM 13924 C CA . THR H 1 165 ? 21.73683 -1.00707 70.05117 1.000 5.40023 157 THR H CA 1
ATOM 13925 C C . THR H 1 165 ? 20.40821 -0.70600 69.38286 1.000 5.90269 157 THR H C 1
ATOM 13926 O O . THR H 1 165 ? 20.30123 -0.76805 68.15383 1.000 6.16983 157 THR H O 1
ATOM 13930 N N . LYS H 1 166 ? 19.37628 -0.38951 70.16969 1.000 4.72950 158 LYS H N 1
ATOM 13931 C CA . LYS H 1 166 ? 18.07264 -0.20634 69.56841 1.000 7.02556 158 LYS H CA 1
ATOM 13932 C C . LYS H 1 166 ? 17.96978 1.16218 68.92350 1.000 5.72826 158 LYS H C 1
ATOM 13933 O O . LYS H 1 166 ? 17.27691 1.30319 67.90697 1.000 6.79637 158 LYS H O 1
ATOM 13939 N N . GLY H 1 167 ? 18.68121 2.16062 69.45408 1.000 5.56493 159 GLY H N 1
ATOM 13940 C CA . GLY H 1 167 ? 18.76880 3.43092 68.74522 1.000 5.32445 159 GLY H CA 1
ATOM 13941 C C . GLY H 1 167 ? 19.42004 3.26371 67.38104 1.000 5.52298 159 GLY H C 1
ATOM 13942 O O . GLY H 1 167 ? 18.99843 3.89006 66.39997 1.000 6.77348 159 GLY H O 1
ATOM 13943 N N . ALA H 1 168 ? 20.42348 2.38622 67.29507 1.000 4.98386 160 ALA H N 1
ATOM 13944 C CA . ALA H 1 168 ? 21.02731 2.05084 66.00647 1.000 4.54804 160 ALA H CA 1
ATOM 13945 C C . ALA H 1 168 ? 20.00914 1.39195 65.08656 1.000 6.47264 160 ALA H C 1
ATOM 13946 O O . ALA H 1 168 ? 19.91017 1.74822 63.90816 1.000 6.01772 160 ALA H O 1
ATOM 13948 N N . VAL H 1 169 ? 19.22961 0.43488 65.61547 1.000 6.07048 161 VAL H N 1
ATOM 13949 C CA . VAL H 1 169 ? 18.21991 -0.24852 64.79767 1.000 6.07246 161 VAL H CA 1
ATOM 13950 C C . VAL H 1 169 ? 17.17687 0.74188 64.28216 1.000 6.86115 161 VAL H C 1
ATOM 13951 O O . VAL H 1 169 ? 16.75628 0.66948 63.11822 1.000 7.96815 161 VAL H O 1
ATOM 13955 N N . ASP H 1 170 ? 16.75574 1.69577 65.12022 1.000 6.37780 162 ASP H N 1
ATOM 13956 C CA . ASP H 1 170 ? 15.81492 2.70657 64.64038 1.000 4.69324 162 ASP H CA 1
ATOM 13957 C C . ASP H 1 170 ? 16.40392 3.46865 63.46074 1.000 5.17969 162 ASP H C 1
ATOM 13958 O O . ASP H 1 170 ? 15.71597 3.71256 62.46363 1.000 5.82397 162 ASP H O 1
ATOM 13963 N N . ALA H 1 171 ? 17.67297 3.87927 63.56938 1.000 6.35950 163 ALA H N 1
ATOM 13964 C CA . ALA H 1 171 ? 18.25592 4.67419 62.49329 1.000 6.45592 163 ALA H CA 1
ATOM 13965 C C . ALA H 1 171 ? 18.45010 3.83932 61.22889 1.000 5.25909 163 ALA H C 1
ATOM 13966 O O . ALA H 1 171 ? 18.22084 4.32639 60.10838 1.000 6.67266 163 ALA H O 1
ATOM 13968 N N . ILE H 1 172 ? 18.88198 2.58273 61.39886 1.000 5.35287 164 ILE H N 1
ATOM 13969 C CA . ILE H 1 172 ? 19.07571 1.68446 60.26408 1.000 5.23947 164 ILE H CA 1
ATOM 13970 C C . ILE H 1 172 ? 17.75591 1.47096 59.54119 1.000 5.39284 164 ILE H C 1
ATOM 13971 O O . ILE H 1 172 ? 17.70334 1.43101 58.30060 1.000 6.26226 164 ILE H O 1
ATOM 13976 N N . THR H 1 173 ? 16.65973 1.36853 60.30519 1.000 4.23893 165 THR H N 1
ATOM 13977 C CA . THR H 1 173 ? 15.33492 1.23213 59.71288 1.000 5.47197 165 THR H CA 1
ATOM 13978 C C . THR H 1 173 ? 15.02479 2.41181 58.80563 1.000 6.48736 165 THR H C 1
ATOM 13979 O O . THR H 1 173 ? 14.56213 2.23574 57.66404 1.000 6.13065 165 THR H O 1
ATOM 13983 N N . GLY H 1 174 ? 15.29171 3.62941 59.28109 1.000 5.31728 166 GLY H N 1
ATOM 13984 C CA . GLY H 1 174 ? 15.00505 4.80482 58.47400 1.000 6.70334 166 GLY H CA 1
ATOM 13985 C C . GLY H 1 174 ? 15.89715 4.88377 57.24378 1.000 6.82598 166 GLY H C 1
ATOM 13986 O O . GLY H 1 174 ? 15.43723 5.23667 56.14820 1.000 6.32362 166 GLY H O 1
ATOM 13987 N N . VAL H 1 175 ? 17.18531 4.54293 57.40157 1.000 5.00609 167 VAL H N 1
ATOM 13988 C CA . VAL H 1 175 ? 18.10982 4.54827 56.26076 1.000 5.34332 167 VAL H CA 1
ATOM 13989 C C . VAL H 1 175 ? 17.63468 3.59515 55.17813 1.000 5.79926 167 VAL H C 1
ATOM 13990 O O . VAL H 1 175 ? 17.58582 3.94900 53.99250 1.000 6.99520 167 VAL H O 1
ATOM 13994 N N . LEU H 1 176 ? 17.32813 2.35014 55.56514 1.000 7.18208 168 LEU H N 1
ATOM 13995 C CA . LEU H 1 176 ? 17.00393 1.34503 54.56173 1.000 6.45000 168 LEU H CA 1
ATOM 13996 C C . LEU H 1 176 ? 15.63976 1.59912 53.94130 1.000 7.54654 168 LEU H C 1
ATOM 13997 O O . LEU H 1 176 ? 15.43201 1.26178 52.77466 1.000 7.24622 168 LEU H O 1
ATOM 14002 N N . ALA H 1 177 ? 14.71702 2.21801 54.68049 1.000 5.95675 169 ALA H N 1
ATOM 14003 C CA . ALA H 1 177 ? 13.46630 2.64241 54.05479 1.000 5.88902 169 ALA H CA 1
ATOM 14004 C C . ALA H 1 177 ? 13.73806 3.57962 52.88424 1.000 7.21946 169 ALA H C 1
ATOM 14005 O O . ALA H 1 177 ? 13.14233 3.43753 51.80819 1.000 8.27986 169 ALA H O 1
ATOM 14007 N N . LEU H 1 178 ? 14.65789 4.53915 53.05507 1.000 5.94032 170 LEU H N 1
ATOM 14008 C CA . LEU H 1 178 ? 14.97405 5.41861 51.93329 1.000 6.29148 170 LEU H CA 1
ATOM 14009 C C . LEU H 1 178 ? 15.79904 4.70205 50.86992 1.000 7.77096 170 LEU H C 1
ATOM 14010 O O . LEU H 1 178 ? 15.58415 4.90350 49.66580 1.000 7.68953 170 LEU H O 1
ATOM 14015 N N . GLU H 1 179 ? 16.76925 3.89278 51.29320 1.000 6.84625 171 GLU H N 1
ATOM 14016 C CA . GLU H 1 179 ? 17.69259 3.25703 50.35002 1.000 7.01280 171 GLU H CA 1
ATOM 14017 C C . GLU H 1 179 ? 16.97079 2.26130 49.45706 1.000 7.96179 171 GLU H C 1
ATOM 14018 O O . GLU H 1 179 ? 17.29002 2.14033 48.26737 1.000 8.32162 171 GLU H O 1
ATOM 14024 N N . LEU H 1 180 ? 16.00654 1.52646 50.01605 1.000 7.49844 172 LEU H N 1
ATOM 14025 C CA . LEU H 1 180 ? 15.29425 0.48934 49.27728 1.000 5.99200 172 LEU H CA 1
ATOM 14026 C C . LEU H 1 180 ? 13.94779 0.96268 48.75560 1.000 9.31556 172 LEU H C 1
ATOM 14027 O O . LEU H 1 180 ? 13.26054 0.19758 48.07375 1.000 8.32842 172 LEU H O 1
ATOM 14032 N N . GLY H 1 181 ? 13.54118 2.19919 49.07500 1.000 9.76894 173 GLY H N 1
ATOM 14033 C CA . GLY H 1 181 ? 12.33741 2.76703 48.49363 1.000 8.61926 173 GLY H CA 1
ATOM 14034 C C . GLY H 1 181 ? 12.21629 2.64688 46.98915 1.000 9.17159 173 GLY H C 1
ATOM 14035 O O . GLY H 1 181 ? 11.13291 2.31934 46.48945 1.000 10.13758 173 GLY H O 1
ATOM 14036 N N . PRO H 1 182 ? 13.28268 2.90463 46.22939 1.000 7.49341 174 PRO H N 1
ATOM 14037 C CA . PRO H 1 182 ? 13.19041 2.77399 44.76877 1.000 7.30632 174 PRO H CA 1
ATOM 14038 C C . PRO H 1 182 ? 12.84153 1.37188 44.31590 1.000 9.70605 174 PRO H C 1
ATOM 14039 O O . PRO H 1 182 ? 12.31282 1.21980 43.20158 1.000 11.38623 174 PRO H O 1
ATOM 14043 N N . ARG H 1 183 ? 13.12729 0.35294 45.12897 1.000 8.17545 175 ARG H N 1
ATOM 14044 C CA . ARG H 1 183 ? 12.73461 -1.01246 44.80666 1.000 7.26901 175 ARG H CA 1
ATOM 14045 C C . ARG H 1 183 ? 11.37887 -1.36633 45.38832 1.000 7.84905 175 ARG H C 1
ATOM 14046 O O . ARG H 1 183 ? 10.92045 -2.50139 45.21432 1.000 9.20878 175 ARG H O 1
ATOM 14054 N N . LYS H 1 184 ? 10.72765 -0.39642 46.04090 1.000 6.99198 176 LYS H N 1
ATOM 14055 C CA . LYS H 1 184 ? 9.42020 -0.57317 46.67991 1.000 8.20230 176 LYS H CA 1
ATOM 14056 C C . LYS H 1 184 ? 9.45010 -1.72205 47.69660 1.000 8.92825 176 LYS H C 1
ATOM 14057 O O . LYS H 1 184 ? 8.48649 -2.47481 47.86199 1.000 9.88092 176 LYS H O 1
ATOM 14063 N N . ILE H 1 185 ? 10.60051 -1.86389 48.36423 1.000 6.35705 177 ILE H N 1
ATOM 14064 C CA . ILE H 1 185 ? 10.76563 -2.73405 49.52405 1.000 6.82867 177 ILE H CA 1
ATOM 14065 C C . ILE H 1 185 ? 10.53135 -1.87283 50.75911 1.000 8.54796 177 ILE H C 1
ATOM 14066 O O . ILE H 1 185 ? 11.22007 -0.86572 50.94336 1.000 9.55549 177 ILE H O 1
ATOM 14071 N N . ARG H 1 186 ? 9.58063 -2.25922 51.61105 1.000 6.66366 178 ARG H N 1
ATOM 14072 C CA . ARG H 1 186 ? 9.27453 -1.45976 52.79307 1.000 5.65006 178 ARG H CA 1
ATOM 14073 C C . ARG H 1 186 ? 10.14662 -1.91115 53.95780 1.000 5.96848 178 ARG H C 1
ATOM 14074 O O . ARG H 1 186 ? 10.49524 -3.09287 54.06834 1.000 7.41687 178 ARG H O 1
ATOM 14082 N N . VAL H 1 187 ? 10.54377 -0.95160 54.79958 1.000 6.17961 179 VAL H N 1
ATOM 14083 C CA . VAL H 1 187 ? 11.36405 -1.24843 55.97491 1.000 5.55172 179 VAL H CA 1
ATOM 14084 C C . VAL H 1 187 ? 10.74830 -0.49481 57.14315 1.000 6.48012 179 VAL H C 1
ATOM 14085 O O . VAL H 1 187 ? 10.66097 0.73397 57.10747 1.000 6.93220 179 VAL H O 1
ATOM 14089 N N . ASN H 1 188 ? 10.35692 -1.21988 58.18946 1.000 4.43116 180 ASN H N 1
ATOM 14090 C CA . ASN H 1 188 ? 9.70437 -0.59467 59.34171 1.000 4.18382 180 ASN H CA 1
ATOM 14091 C C . ASN H 1 188 ? 10.19464 -1.27191 60.60338 1.000 6.21143 180 ASN H C 1
ATOM 14092 O O . ASN H 1 188 ? 10.70744 -2.39811 60.56197 1.000 7.10937 180 ASN H O 1
ATOM 14097 N N . ALA H 1 189 ? 10.05278 -0.56666 61.73296 1.000 4.73767 181 ALA H N 1
ATOM 14098 C CA . ALA H 1 189 ? 10.38078 -1.13358 63.03617 1.000 4.56034 181 ALA H CA 1
ATOM 14099 C C . ALA H 1 189 ? 9.13227 -1.28591 63.89452 1.000 5.60724 181 ALA H C 1
ATOM 14100 O O . ALA H 1 189 ? 8.17400 -0.52238 63.76892 1.000 6.69958 181 ALA H O 1
ATOM 14102 N N . ILE H 1 190 ? 9.15570 -2.29226 64.76911 1.000 5.52931 182 ILE H N 1
ATOM 14103 C CA . ILE H 1 190 ? 8.24736 -2.36270 65.91116 1.000 5.76719 182 ILE H CA 1
ATOM 14104 C C . ILE H 1 190 ? 9.08591 -2.08952 67.14707 1.000 5.51205 182 ILE H C 1
ATOM 14105 O O . ILE H 1 190 ? 10.18944 -2.63454 67.28762 1.000 5.74498 182 ILE H O 1
ATOM 14110 N N . ASN H 1 191 ? 8.57782 -1.22920 68.02801 1.000 5.60932 183 ASN H N 1
ATOM 14111 C CA . ASN H 1 191 ? 9.26847 -0.88822 69.27046 1.000 6.25633 183 ASN H CA 1
ATOM 14112 C C . ASN H 1 191 ? 8.44199 -1.38899 70.45765 1.000 6.27142 183 ASN H C 1
ATOM 14113 O O . ASN H 1 191 ? 7.60175 -0.65035 70.99971 1.000 6.43174 183 ASN H O 1
ATOM 14118 N N . PRO H 1 192 ? 8.61169 -2.64329 70.87385 1.000 6.20948 184 PRO H N 1
ATOM 14119 C CA . PRO H 1 192 ? 7.77136 -3.19223 71.94370 1.000 6.21382 184 PRO H CA 1
ATOM 14120 C C . PRO H 1 192 ? 8.06127 -2.52911 73.26953 1.000 6.59296 184 PRO H C 1
ATOM 14121 O O . PRO H 1 192 ? 9.19459 -2.12011 73.54584 1.000 7.11375 184 PRO H O 1
ATOM 14125 N N . GLY H 1 193 ? 7.02129 -2.45151 74.09995 1.000 5.79419 185 GLY H N 1
ATOM 14126 C CA . GLY H 1 193 ? 7.20319 -2.23102 75.52127 1.000 6.95367 185 GLY H CA 1
ATOM 14127 C C . GLY H 1 193 ? 7.63865 -3.51152 76.19384 1.000 7.41818 185 GLY H C 1
ATOM 14128 O O . GLY H 1 193 ? 8.04210 -4.47554 75.54139 1.000 8.19355 185 GLY H O 1
ATOM 14129 N N . MET H 1 194 ? 7.51169 -3.54774 77.51995 1.000 7.15809 186 MET H N 1
ATOM 14130 C CA . MET H 1 194 ? 7.91354 -4.75774 78.23368 1.000 8.81460 186 MET H CA 1
ATOM 14131 C C . MET H 1 194 ? 6.96086 -5.91066 77.91689 1.000 7.75091 186 MET H C 1
ATOM 14132 O O . MET H 1 194 ? 5.73860 -5.78449 78.05988 1.000 7.42050 186 MET H O 1
ATOM 14137 N N . ILE H 1 195 ? 7.53094 -7.01429 77.43759 1.000 6.80246 187 ILE H N 1
ATOM 14138 C CA . ILE H 1 195 ? 6.80203 -8.21268 77.03984 1.000 7.20798 187 ILE H CA 1
ATOM 14139 C C . ILE H 1 195 ? 7.27955 -9.37147 77.89974 1.000 6.73590 187 ILE H C 1
ATOM 14140 O O . ILE H 1 195 ? 8.49871 -9.57786 78.04304 1.000 8.09150 187 ILE H O 1
ATOM 14145 N N . VAL H 1 196 ? 6.33644 -10.14882 78.42726 1.000 8.13995 188 VAL H N 1
ATOM 14146 C CA . VAL H 1 196 ? 6.67281 -11.34259 79.19983 1.000 7.85946 188 VAL H CA 1
ATOM 14147 C C . VAL H 1 196 ? 7.13298 -12.40277 78.20612 1.000 8.99125 188 VAL H C 1
ATOM 14148 O O . VAL H 1 196 ? 6.34140 -12.85961 77.37367 1.000 9.27513 188 VAL H O 1
ATOM 14152 N N . THR H 1 197 ? 8.41767 -12.78016 78.27097 1.000 7.69740 189 THR H N 1
ATOM 14153 C CA . THR H 1 197 ? 8.99659 -13.76334 77.36758 1.000 7.83793 189 THR H CA 1
ATOM 14154 C C . THR H 1 197 ? 9.95426 -14.62698 78.15935 1.000 10.54318 189 THR H C 1
ATOM 14155 O O . THR H 1 197 ? 10.26912 -14.33664 79.32295 1.000 9.14498 189 THR H O 1
ATOM 14159 N N . GLU H 1 198 ? 10.43181 -15.70255 77.51362 1.000 9.59167 190 GLU H N 1
ATOM 14160 C CA . GLU H 1 198 ? 11.48770 -16.50208 78.13339 1.000 8.96708 190 GLU H CA 1
ATOM 14161 C C . GLU H 1 198 ? 12.66128 -15.62056 78.53200 1.000 9.35303 190 GLU H C 1
ATOM 14162 O O . GLU H 1 198 ? 13.19306 -15.73880 79.64588 1.000 11.39712 190 GLU H O 1
ATOM 14168 N N . GLY H 1 199 ? 13.03723 -14.69908 77.65221 1.000 10.12483 191 GLY H N 1
ATOM 14169 C CA . GLY H 1 199 ? 14.15605 -13.81935 77.92410 1.000 8.48427 191 GLY H CA 1
ATOM 14170 C C . GLY H 1 199 ? 13.92416 -12.86556 79.07824 1.000 10.53897 191 GLY H C 1
ATOM 14171 O O . GLY H 1 199 ? 14.83720 -12.62262 79.86444 1.000 9.70080 191 GLY H O 1
ATOM 14172 N N . THR H 1 200 ? 12.73080 -12.25831 79.17408 1.000 8.10932 192 THR H N 1
ATOM 14173 C CA . THR H 1 200 ? 12.60285 -11.31699 80.28974 1.000 8.45172 192 THR H CA 1
ATOM 14174 C C . THR H 1 200 ? 12.40136 -12.02282 81.62009 1.000 9.84580 192 THR H C 1
ATOM 14175 O O . THR H 1 200 ? 12.69758 -11.42993 82.66454 1.000 12.10856 192 THR H O 1
ATOM 14179 N N . HIS H 1 201 ? 11.94488 -13.27382 81.61945 1.000 8.38736 193 HIS H N 1
ATOM 14180 C CA . HIS H 1 201 ? 12.01024 -14.07821 82.83367 1.000 9.68720 193 HIS H CA 1
ATOM 14181 C C . HIS H 1 201 ? 13.45605 -14.43835 83.16905 1.000 12.49253 193 HIS H C 1
ATOM 14182 O O . HIS H 1 201 ? 13.90564 -14.24507 84.30695 1.000 14.01384 193 HIS H O 1
ATOM 14189 N N . SER H 1 202 ? 14.21267 -14.91655 82.17487 1.000 13.29077 194 SER H N 1
ATOM 14190 C CA . SER H 1 202 ? 15.60378 -15.32161 82.38945 1.000 13.88683 194 SER H CA 1
ATOM 14191 C C . SER H 1 202 ? 16.44915 -14.17356 82.92609 1.000 13.83820 194 SER H C 1
ATOM 14192 O O . SER H 1 202 ? 17.30011 -14.36816 83.81304 1.000 16.56681 194 SER H O 1
ATOM 14195 N N . ALA H 1 203 ? 16.22026 -12.97443 82.40614 1.000 17.65787 195 ALA H N 1
ATOM 14196 C CA . ALA H 1 203 ? 16.97072 -11.79362 82.80072 1.000 18.28366 195 ALA H CA 1
ATOM 14197 C C . ALA H 1 203 ? 16.52826 -11.24301 84.14081 1.000 18.26549 195 ALA H C 1
ATOM 14198 O O . ALA H 1 203 ? 17.18962 -10.33547 84.66498 1.000 19.62716 195 ALA H O 1
ATOM 14200 N N . GLY H 1 204 ? 15.44855 -11.77429 84.71339 1.000 14.90581 196 GLY H N 1
ATOM 14201 C CA . GLY H 1 204 ? 14.90054 -11.21600 85.94258 1.000 18.26814 196 GLY H CA 1
ATOM 14202 C C . GLY H 1 204 ? 14.19360 -9.89426 85.76194 1.000 15.88970 196 GLY H C 1
ATOM 14203 O O . GLY H 1 204 ? 13.94529 -9.18561 86.75427 1.000 19.75036 196 GLY H O 1
ATOM 14204 N N . ILE H 1 205 ? 13.86700 -9.52741 84.52450 1.000 14.39045 197 ILE H N 1
ATOM 14205 C CA . ILE H 1 205 ? 13.23280 -8.23319 84.29515 1.000 13.05768 197 ILE H CA 1
ATOM 14206 C C . ILE H 1 205 ? 11.78682 -8.24770 84.76580 1.000 14.67829 197 ILE H C 1
ATOM 14207 O O . ILE H 1 205 ? 11.31138 -7.28217 85.37973 1.000 12.21206 197 ILE H O 1
ATOM 14212 N N . ILE H 1 206 ? 11.06487 -9.34326 84.51902 1.000 11.69641 198 ILE H N 1
ATOM 14213 C CA . ILE H 1 206 ? 9.72648 -9.47297 85.08919 1.000 12.72992 198 ILE H CA 1
ATOM 14214 C C . ILE H 1 206 ? 9.83852 -9.60182 86.60146 1.000 15.54711 198 ILE H C 1
ATOM 14215 O O . ILE H 1 206 ? 10.56945 -10.45614 87.10988 1.000 17.88686 198 ILE H O 1
ATOM 14220 N N . GLY H 1 207 ? 9.10218 -8.75685 87.33099 1.000 11.32398 199 GLY H N 1
ATOM 14221 C CA . GLY H 1 207 ? 9.22838 -8.68009 88.77577 1.000 13.35867 199 GLY H CA 1
ATOM 14222 C C . GLY H 1 207 ? 10.19331 -7.63065 89.28213 1.000 13.62818 199 GLY H C 1
ATOM 14223 O O . GLY H 1 207 ? 10.25159 -7.39843 90.50140 1.000 14.89031 199 GLY H O 1
ATOM 14224 N N . SER H 1 208 ? 10.97612 -7.01886 88.40650 1.000 11.63842 200 SER H N 1
ATOM 14225 C CA . SER H 1 208 ? 11.95745 -6.03264 88.81958 1.000 14.12518 200 SER H CA 1
ATOM 14226 C C . SER H 1 208 ? 11.27077 -4.72148 89.17121 1.000 9.93106 200 SER H C 1
ATOM 14227 O O . SER H 1 208 ? 10.09793 -4.49942 88.85702 1.000 9.71383 200 SER H O 1
ATOM 14230 N N . ASP H 1 209 ? 12.01929 -3.84105 89.84494 1.000 10.87082 201 ASP H N 1
ATOM 14231 C CA . ASP H 1 209 ? 11.45420 -2.52142 90.11563 1.000 10.29907 201 ASP H CA 1
ATOM 14232 C C . ASP H 1 209 ? 11.17409 -1.77648 88.82228 1.000 9.86249 201 ASP H C 1
ATOM 14233 O O . ASP H 1 209 ? 10.21120 -1.01013 88.74454 1.000 9.62899 201 ASP H O 1
ATOM 14238 N N . LEU H 1 210 ? 12.01276 -1.9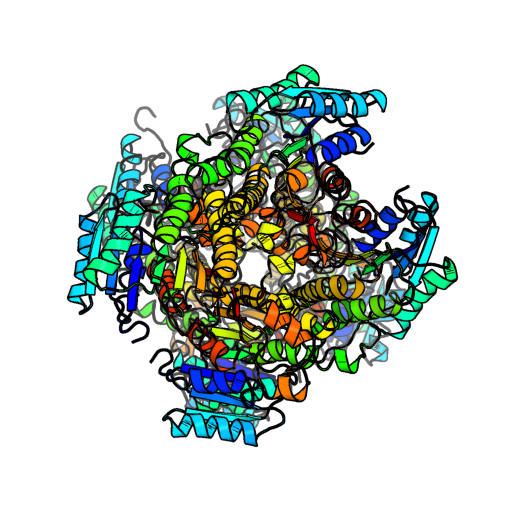7991 87.80331 1.000 9.91014 202 LEU H N 1
ATOM 14239 C CA . LEU H 1 210 ? 11.76760 -1.36976 86.50786 1.000 9.55448 202 LEU H CA 1
ATOM 14240 C C . LEU H 1 210 ? 10.42196 -1.80944 85.95022 1.000 8.98691 202 LEU H C 1
ATOM 14241 O O . LEU H 1 210 ? 9.65752 -0.99222 85.42798 1.000 10.53157 202 LEU H O 1
ATOM 14246 N N . GLU H 1 211 ? 10.10324 -3.10244 86.06728 1.000 9.26469 203 GLU H N 1
ATOM 14247 C CA . GLU H 1 211 ? 8.80115 -3.57654 85.62894 1.000 8.54335 203 GLU H CA 1
ATOM 14248 C C . GLU H 1 211 ? 7.67668 -2.86574 86.37191 1.000 9.49276 203 GLU H C 1
ATOM 14249 O O . GLU H 1 211 ? 6.69013 -2.44809 85.75262 1.000 9.15016 203 GLU H O 1
ATOM 14255 N N . ALA H 1 212 ? 7.80960 -2.69062 87.69635 1.000 8.96331 204 ALA H N 1
ATOM 14256 C CA . ALA H 1 212 ? 6.75847 -2.00349 88.43624 1.000 8.70254 204 ALA H CA 1
ATOM 14257 C C . ALA H 1 212 ? 6.60088 -0.57991 87.93656 1.000 8.78343 204 ALA H C 1
ATOM 14258 O O . ALA H 1 212 ? 5.47380 -0.08281 87.80620 1.000 9.34529 204 ALA H O 1
ATOM 14260 N N . GLN H 1 213 ? 7.71965 0.09618 87.66692 1.000 9.13678 205 GLN H N 1
ATOM 14261 C CA . GLN H 1 213 ? 7.64884 1.46609 87.17202 1.000 9.31443 205 GLN H CA 1
ATOM 14262 C C . GLN H 1 213 ? 6.96480 1.50519 85.81450 1.000 10.66894 205 GLN H C 1
ATOM 14263 O O . GLN H 1 213 ? 6.00995 2.26282 85.61883 1.000 11.05822 205 GLN H O 1
ATOM 14269 N N . VAL H 1 214 ? 7.43965 0.67712 84.87338 1.000 8.67363 206 VAL H N 1
ATOM 14270 C CA . VAL H 1 214 ? 6.85168 0.59375 83.53613 1.000 9.96024 206 VAL H CA 1
ATOM 14271 C C . VAL H 1 214 ? 5.35666 0.28942 83.61927 1.000 9.65860 206 VAL H C 1
ATOM 14272 O O . VAL H 1 214 ? 4.53512 0.93322 82.94911 1.000 9.01942 206 VAL H O 1
ATOM 14276 N N . LEU H 1 215 ? 4.97867 -0.71941 84.41062 1.000 9.27277 207 LEU H N 1
ATOM 14277 C CA . LEU H 1 215 ? 3.55768 -1.06345 84.52197 1.000 9.59427 207 LEU H CA 1
ATOM 14278 C C . LEU H 1 215 ? 2.74508 0.13788 84.98373 1.000 11.90898 207 LEU H C 1
ATOM 14279 O O . LEU H 1 215 ? 1.66183 0.41660 84.45334 1.000 10.82003 207 LEU H O 1
ATOM 14284 N N . GLY H 1 216 ? 3.24454 0.86058 85.98922 1.000 9.78636 208 GLY H N 1
ATOM 14285 C CA . GLY H 1 216 ? 2.52412 2.01648 86.48612 1.000 9.60171 208 GLY H CA 1
ATOM 14286 C C . GLY H 1 216 ? 2.38295 3.13306 85.46795 1.000 12.40129 208 GLY H C 1
ATOM 14287 O O . GLY H 1 216 ? 1.48707 3.97762 85.60296 1.000 16.53314 208 GLY H O 1
ATOM 14288 N N . GLN H 1 217 ? 3.26681 3.17853 84.47364 1.000 9.63378 209 GLN H N 1
ATOM 14289 C CA . GLN H 1 217 ? 3.22470 4.20076 83.44176 1.000 9.62331 209 GLN H CA 1
ATOM 14290 C C . GLN H 1 217 ? 2.55698 3.70403 82.17259 1.000 9.35587 209 GLN H C 1
ATOM 14291 O O . GLN H 1 217 ? 2.65829 4.37128 81.14468 1.000 13.68247 209 GLN H O 1
ATOM 14297 N N . THR H 1 218 ? 1.95126 2.51441 82.20788 1.000 9.20142 210 THR H N 1
ATOM 14298 C CA . THR H 1 218 ? 1.34887 1.92520 81.01989 1.000 8.27134 210 THR H CA 1
ATOM 14299 C C . THR H 1 218 ? -0.14125 2.22510 81.02792 1.000 8.60233 210 THR H C 1
ATOM 14300 O O . THR H 1 218 ? -0.87035 1.68160 81.87634 1.000 9.90726 210 THR H O 1
ATOM 14304 N N . PRO H 1 219 ? -0.63684 3.06866 80.10856 1.000 8.95934 211 PRO H N 1
ATOM 14305 C CA . PRO H 1 219 ? -2.05816 3.44493 80.12947 1.000 10.01707 211 PRO H CA 1
ATOM 14306 C C . PRO H 1 219 ? -3.00581 2.26074 80.09550 1.000 9.70739 211 PRO H C 1
ATOM 14307 O O . PRO H 1 219 ? -4.05214 2.31115 80.77458 1.000 13.16411 211 PRO H O 1
ATOM 14311 N N . LEU H 1 220 ? -2.68561 1.21426 79.32258 1.000 8.92885 212 LEU H N 1
ATOM 14312 C CA . LEU H 1 220 ? -3.62767 0.10505 79.18364 1.000 11.77259 212 LEU H CA 1
ATOM 14313 C C . LEU H 1 220 ? -3.47396 -0.93840 80.27934 1.000 12.48716 212 LEU H C 1
ATOM 14314 O O . LEU H 1 220 ? -4.15523 -1.96744 80.23091 1.000 13.46970 212 LEU H O 1
ATOM 14319 N N . GLY H 1 221 ? -2.59296 -0.70205 81.25420 1.000 9.10745 213 GLY H N 1
ATOM 14320 C CA . GLY H 1 221 ? -2.73455 -1.34615 82.54771 1.000 9.53993 213 GLY H CA 1
ATOM 14321 C C . GLY H 1 221 ? -2.31093 -2.79427 82.68688 1.000 11.43976 213 GLY H C 1
ATOM 14322 O O . GLY H 1 221 ? -2.82455 -3.48770 83.57812 1.000 12.85640 213 GLY H O 1
ATOM 14323 N N . ARG H 1 222 ? -1.38207 -3.26903 81.85790 1.000 9.53353 214 ARG H N 1
ATOM 14324 C CA . ARG H 1 222 ? -0.84296 -4.61833 82.00407 1.000 10.25996 214 ARG H CA 1
ATOM 14325 C C . ARG H 1 222 ? 0.51807 -4.66809 81.32390 1.000 10.15609 214 ARG H C 1
ATOM 14326 O O . ARG H 1 222 ? 0.92157 -3.73211 80.62951 1.000 10.51730 214 ARG H O 1
ATOM 14334 N N . LEU H 1 223 ? 1.21731 -5.78544 81.52141 1.000 9.43997 215 LEU H N 1
ATOM 14335 C CA . LEU H 1 223 ? 2.40229 -6.04495 80.71064 1.000 10.27509 215 LEU H CA 1
ATOM 14336 C C . LEU H 1 223 ? 2.00234 -6.61663 79.35249 1.000 7.91428 215 LEU H C 1
ATOM 14337 O O . LEU H 1 223 ? 0.91593 -7.17476 79.18090 1.000 8.95808 215 LEU H O 1
ATOM 14342 N N . GLY H 1 224 ? 2.88613 -6.46580 78.37375 1.000 8.28674 216 GLY H N 1
ATOM 14343 C CA . GLY H 1 224 ? 2.61318 -7.03822 77.06176 1.000 8.11522 216 GLY H CA 1
ATOM 14344 C C . GLY H 1 224 ? 2.91943 -8.52917 76.99134 1.000 9.63672 216 GLY H C 1
ATOM 14345 O O . GLY H 1 224 ? 3.59508 -9.10292 77.85223 1.000 8.28173 216 GLY H O 1
ATOM 14346 N N . GLU H 1 225 ? 2.38107 -9.15442 75.95225 1.000 9.03187 217 GLU H N 1
ATOM 14347 C CA . GLU H 1 225 ? 2.53969 -10.57356 75.67327 1.000 8.49729 217 GLU H CA 1
ATOM 14348 C C . GLU H 1 225 ? 3.03058 -10.71063 74.24548 1.000 7.14152 217 GLU H C 1
ATOM 14349 O O . GLU H 1 225 ? 2.82133 -9.81471 73.42160 1.000 8.78388 217 GLU H O 1
ATOM 14355 N N . PRO H 1 226 ? 3.67046 -11.83093 73.90851 1.000 7.42182 218 PRO H N 1
ATOM 14356 C CA . PRO H 1 226 ? 4.19082 -11.96109 72.53804 1.000 8.09682 218 PRO H CA 1
ATOM 14357 C C . PRO H 1 226 ? 3.15234 -11.74418 71.45393 1.000 8.81640 218 PRO H C 1
ATOM 14358 O O . PRO H 1 226 ? 3.48136 -11.13346 70.43175 1.000 7.25090 218 PRO H O 1
ATOM 14362 N N . ASN H 1 227 ? 1.90520 -12.20130 71.63954 1.000 7.76131 219 ASN H N 1
ATOM 14363 C CA . ASN H 1 227 ? 0.92386 -12.00199 70.57067 1.000 8.50180 219 ASN H CA 1
ATOM 14364 C C . ASN H 1 227 ? 0.55420 -10.52540 70.37335 1.000 8.55755 219 ASN H C 1
ATOM 14365 O O . ASN H 1 227 ? 0.07003 -10.16213 69.28958 1.000 9.96523 219 ASN H O 1
ATOM 14370 N N . ASP H 1 228 ? 0.78501 -9.66210 71.36933 1.000 7.97374 220 ASP H N 1
ATOM 14371 C CA . ASP H 1 228 ? 0.56245 -8.22873 71.16711 1.000 8.18757 220 ASP H CA 1
ATOM 14372 C C . ASP H 1 228 ? 1.47375 -7.67804 70.09290 1.000 9.43386 220 ASP H C 1
ATOM 14373 O O . ASP H 1 228 ? 1.10738 -6.73312 69.39161 1.000 8.61039 220 ASP H O 1
ATOM 14378 N N . ILE H 1 229 ? 2.68616 -8.21169 69.99830 1.000 7.02972 221 ILE H N 1
ATOM 14379 C CA . ILE H 1 229 ? 3.62805 -7.79244 68.95386 1.000 6.92561 221 ILE H CA 1
ATOM 14380 C C . ILE H 1 229 ? 3.35328 -8.53803 67.65911 1.000 6.32196 221 ILE H C 1
ATOM 14381 O O . ILE H 1 229 ? 3.45339 -7.96362 66.56710 1.000 7.67529 221 ILE H O 1
ATOM 14386 N N . ALA H 1 230 ? 3.01059 -9.82318 67.76110 1.000 6.79044 222 ALA H N 1
ATOM 14387 C CA . ALA H 1 230 ? 2.82630 -10.64938 66.57003 1.000 6.12719 222 ALA H CA 1
ATOM 14388 C C . ALA H 1 230 ? 1.77060 -10.07148 65.64696 1.000 6.74973 222 ALA H C 1
ATOM 14389 O O . ALA H 1 230 ? 1.94770 -10.08233 64.41682 1.000 7.26357 222 ALA H O 1
ATOM 14391 N N . SER H 1 231 ? 0.64923 -9.57069 66.19871 1.000 7.40149 223 SER H N 1
ATOM 14392 C CA A SER H 1 231 ? -0.38180 -9.08045 65.29154 0.680 8.78604 223 SER H CA 1
ATOM 14393 C CA B SER H 1 231 ? -0.41124 -9.03187 65.34565 0.320 8.76621 223 SER H CA 1
ATOM 14394 C C . SER H 1 231 ? 0.05818 -7.81766 64.55760 1.000 7.23240 223 SER H C 1
ATOM 14395 O O . SER H 1 231 ? -0.39313 -7.58517 63.42197 1.000 7.68163 223 SER H O 1
ATOM 14400 N N . VAL H 1 232 ? 0.93841 -7.01170 65.15137 1.000 6.03202 224 VAL H N 1
ATOM 14401 C CA . VAL H 1 232 ? 1.43098 -5.83291 64.45464 1.000 5.50661 224 VAL H CA 1
ATOM 14402 C C . VAL H 1 232 ? 2.43261 -6.25073 63.37601 1.000 8.27030 224 VAL H C 1
ATOM 14403 O O . VAL H 1 232 ? 2.51103 -5.64307 62.29624 1.000 6.71668 224 VAL H O 1
ATOM 14407 N N . ALA H 1 233 ? 3.23885 -7.27802 63.65605 1.000 7.01519 225 ALA H N 1
ATOM 14408 C CA . ALA H 1 233 ? 4.15424 -7.76388 62.62293 1.000 7.61225 225 ALA H CA 1
ATOM 14409 C C . ALA H 1 233 ? 3.39594 -8.26225 61.40039 1.000 7.42598 225 ALA H C 1
ATOM 14410 O O . ALA H 1 233 ? 3.80942 -8.00492 60.26190 1.000 7.14039 225 ALA H O 1
ATOM 14412 N N . VAL H 1 234 ? 2.26328 -8.95769 61.60913 1.000 6.79153 226 VAL H N 1
ATOM 14413 C CA . VAL H 1 234 ? 1.47309 -9.42661 60.46946 1.000 7.33381 226 VAL H CA 1
ATOM 14414 C C . VAL H 1 234 ? 0.96414 -8.24699 59.66689 1.000 6.89721 226 VAL H C 1
ATOM 14415 O O . VAL H 1 234 ? 0.99251 -8.25751 58.43113 1.000 7.86755 226 VAL H O 1
ATOM 14419 N N . PHE H 1 235 ? 0.47815 -7.21851 60.35553 1.000 6.42006 227 PHE H N 1
ATOM 14420 C CA . PHE H 1 235 ? 0.03089 -6.01141 59.66528 1.000 5.27683 227 PHE H CA 1
ATOM 14421 C C . PHE H 1 235 ? 1.14616 -5.44189 58.79196 1.000 6.11867 227 PHE H C 1
ATOM 14422 O O . PHE H 1 235 ? 0.95229 -5.18929 57.58754 1.000 6.51880 227 PHE H O 1
ATOM 14430 N N . LEU H 1 236 ? 2.33510 -5.24183 59.37209 1.000 6.10465 228 LEU H N 1
ATOM 14431 C CA . LEU H 1 236 ? 3.43728 -4.62954 58.61853 1.000 5.46605 228 LEU H CA 1
ATOM 14432 C C . LEU H 1 236 ? 3.91199 -5.53041 57.48657 1.000 7.59177 228 LEU H C 1
ATOM 14433 O O . LEU H 1 236 ? 4.40923 -5.03017 56.47461 1.000 7.18825 228 LEU H O 1
ATOM 14438 N N . ALA H 1 237 ? 3.79235 -6.85897 57.64479 1.000 6.72874 229 ALA H N 1
ATOM 14439 C CA . ALA H 1 237 ? 4.20550 -7.77235 56.59209 1.000 6.44818 229 ALA H CA 1
ATOM 14440 C C . ALA H 1 237 ? 3.24267 -7.76471 55.42223 1.000 9.90485 229 ALA H C 1
ATOM 14441 O O . ALA H 1 237 ? 3.63570 -8.12082 54.30398 1.000 10.77006 229 ALA H O 1
ATOM 14443 N N . SER H 1 238 ? 2.00007 -7.37232 55.67787 1.000 9.83584 230 SER H N 1
ATOM 14444 C CA . SER H 1 238 ? 0.90490 -7.47017 54.72400 1.000 9.05362 230 SER H CA 1
ATOM 14445 C C . SER H 1 238 ? 0.80906 -6.22620 53.84378 1.000 8.89673 230 SER H C 1
ATOM 14446 O O . SER H 1 238 ? 1.38519 -5.16665 54.11938 1.000 8.12024 230 SER H O 1
ATOM 14449 N N . ASP H 1 239 ? 0.03626 -6.36920 52.76603 1.000 9.82905 231 ASP H N 1
ATOM 14450 C CA . ASP H 1 239 ? -0.24881 -5.23981 51.89409 1.000 10.53715 231 ASP H CA 1
ATOM 14451 C C . ASP H 1 239 ? -1.08965 -4.16797 52.58577 1.000 12.00960 231 ASP H C 1
ATOM 14452 O O . ASP H 1 239 ? -1.18768 -3.05925 52.05543 1.000 11.33643 231 ASP H O 1
ATOM 14457 N N . ASP H 1 240 ? -1.67259 -4.44565 53.76430 1.000 10.01102 232 ASP H N 1
ATOM 14458 C CA . ASP H 1 240 ? -2.40414 -3.38170 54.44957 1.000 9.38853 232 ASP H CA 1
ATOM 14459 C C . ASP H 1 240 ? -1.48766 -2.23449 54.85950 1.000 9.44287 232 ASP H C 1
ATOM 14460 O O . ASP H 1 240 ? -1.96520 -1.11149 55.07451 1.000 10.10471 232 ASP H O 1
ATOM 14465 N N . ALA H 1 241 ? -0.18746 -2.50007 54.99894 1.000 8.07106 233 ALA H N 1
ATOM 14466 C CA . ALA H 1 241 ? 0.81497 -1.50235 55.33522 1.000 6.97446 233 ALA H CA 1
ATOM 14467 C C . ALA H 1 241 ? 1.60449 -1.05480 54.10113 1.000 7.07325 233 ALA H C 1
ATOM 14468 O O . ALA H 1 241 ? 2.70150 -0.49882 54.23584 1.000 6.59760 233 ALA H O 1
ATOM 14470 N N . ARG H 1 242 ? 1.01612 -1.19500 52.91395 1.000 7.81998 234 ARG H N 1
ATOM 14471 C CA A ARG H 1 242 ? 1.73678 -0.89956 51.67684 0.482 8.03732 234 ARG H CA 1
ATOM 14472 C CA B ARG H 1 242 ? 1.73883 -0.89920 51.67865 0.518 8.03559 234 ARG H CA 1
ATOM 14473 C C . ARG H 1 242 ? 2.19028 0.54803 51.58315 1.000 9.34890 234 ARG H C 1
ATOM 14474 O O . ARG H 1 242 ? 3.09553 0.84392 50.78763 1.000 9.94952 234 ARG H O 1
ATOM 14489 N N . TRP H 1 243 ? 1.57963 1.46379 52.35026 1.000 7.69044 235 TRP H N 1
ATOM 14490 C CA . TRP H 1 243 ? 1.92562 2.87373 52.23777 1.000 7.69934 235 TRP H CA 1
ATOM 14491 C C . TRP H 1 243 ? 2.68203 3.35826 53.46916 1.000 7.01333 235 TRP H C 1
ATOM 14492 O O . TRP H 1 243 ? 2.84759 4.57060 53.67487 1.000 7.84812 235 TRP H O 1
ATOM 14503 N N . MET H 1 244 ? 3.22348 2.42335 54.24261 1.000 7.10178 236 MET H N 1
ATOM 14504 C CA A MET H 1 244 ? 4.06016 2.74609 55.39470 0.748 6.33780 236 MET H CA 1
ATOM 14505 C CA B MET H 1 244 ? 4.04590 2.72479 55.40817 0.252 6.38380 236 MET H CA 1
ATOM 14506 C C . MET H 1 244 ? 5.46003 2.19702 55.19184 1.000 5.96710 236 MET H C 1
ATOM 14507 O O . MET H 1 244 ? 5.63803 0.99405 55.00492 1.000 7.64874 236 MET H O 1
ATOM 14516 N N . THR H 1 245 ? 6.45125 3.08286 55.26854 1.000 6.15027 237 THR H N 1
ATOM 14517 C CA . THR H 1 245 ? 7.84288 2.65243 55.30911 1.000 6.11772 237 THR H CA 1
ATOM 14518 C C . THR H 1 245 ? 8.63422 3.69653 56.08706 1.000 7.29342 237 THR H C 1
ATOM 14519 O O . THR H 1 245 ? 8.29600 4.88588 56.07681 1.000 8.53437 237 THR H O 1
ATOM 14523 N N . GLY H 1 246 ? 9.64746 3.22808 56.81100 1.000 7.37308 238 GLY H N 1
ATOM 14524 C CA . GLY H 1 246 ? 10.41939 4.10635 57.67996 1.000 6.08241 238 GLY H CA 1
ATOM 14525 C C . GLY H 1 246 ? 9.72964 4.44734 58.98018 1.000 7.34031 238 GLY H C 1
ATOM 14526 O O . GLY H 1 246 ? 10.18778 5.37932 59.66159 1.000 8.84574 238 GLY H O 1
ATOM 14527 N N . GLU H 1 247 ? 8.65990 3.73446 59.33395 1.000 5.48059 239 GLU H N 1
ATOM 14528 C CA . GLU H 1 247 ? 7.97787 3.97696 60.59796 1.000 5.71220 239 GLU H CA 1
ATOM 14529 C C . GLU H 1 247 ? 8.56063 3.14064 61.72397 1.000 7.30698 239 GLU H C 1
ATOM 14530 O O . GLU H 1 247 ? 9.21961 2.13109 61.50700 1.000 7.44236 239 GLU H O 1
ATOM 14536 N N . HIS H 1 248 ? 8.28792 3.59435 62.94770 1.000 7.01757 240 HIS H N 1
ATOM 14537 C CA . HIS H 1 248 ? 8.69646 2.92250 64.18751 1.000 7.10983 240 HIS H CA 1
ATOM 14538 C C . HIS H 1 248 ? 7.42233 2.82654 65.00787 1.000 8.11080 240 HIS H C 1
ATOM 14539 O O . HIS H 1 248 ? 6.93358 3.84485 65.51437 1.000 11.03352 240 HIS H O 1
ATOM 14546 N N . LEU H 1 249 ? 6.83565 1.63520 65.08005 1.000 7.11180 241 LEU H N 1
ATOM 14547 C CA . LEU H 1 249 ? 5.52784 1.47596 65.71174 1.000 6.91313 241 LEU H CA 1
ATOM 14548 C C . LEU H 1 249 ? 5.75237 1.08969 67.16916 1.000 6.56783 241 LEU H C 1
ATOM 14549 O O . LEU H 1 249 ? 6.20791 -0.02225 67.44552 1.000 6.56667 241 LEU H O 1
ATOM 14554 N N . VAL H 1 250 ? 5.40401 1.98482 68.09871 1.000 7.72001 242 VAL H N 1
ATOM 14555 C CA . VAL H 1 250 ? 5.51623 1.67382 69.52377 1.000 6.87918 242 VAL H CA 1
ATOM 14556 C C . VAL H 1 250 ? 4.31739 0.81656 69.92876 1.000 6.06306 242 VAL H C 1
ATOM 14557 O O . VAL H 1 250 ? 3.16327 1.23840 69.80361 1.000 8.06875 242 VAL H O 1
ATOM 14561 N N . VAL H 1 251 ? 4.59589 -0.37367 70.45798 1.000 6.55498 243 VAL H N 1
ATOM 14562 C CA . VAL H 1 251 ? 3.55721 -1.33047 70.80172 1.000 7.02314 243 VAL H CA 1
ATOM 14563 C C . VAL H 1 251 ? 3.83030 -1.70707 72.24936 1.000 5.64942 243 VAL H C 1
ATOM 14564 O O . VAL H 1 251 ? 4.50430 -2.70011 72.54530 1.000 7.49396 243 VAL H O 1
ATOM 14568 N N . SER H 1 252 ? 3.34796 -0.85513 73.14763 1.000 6.66133 244 SER H N 1
ATOM 14569 C CA . SER H 1 252 ? 3.73936 -0.86237 74.55162 1.000 7.35047 244 SER H CA 1
ATOM 14570 C C . SER H 1 252 ? 2.55713 -0.63702 75.47512 1.000 7.48965 244 SER H C 1
ATOM 14571 O O . SER H 1 252 ? 2.77097 -0.38360 76.68045 1.000 7.91282 244 SER H O 1
ATOM 14574 N N . GLY H 1 253 ? 1.32445 -0.68454 74.96423 1.000 6.90823 245 GLY H N 1
ATOM 14575 C CA . GLY H 1 253 ? 0.17842 -0.32027 75.77188 1.000 6.46760 245 GLY H CA 1
ATOM 14576 C C . GLY H 1 253 ? 0.12109 1.14579 76.09976 1.000 6.68669 245 GLY H C 1
ATOM 14577 O O . GLY H 1 253 ? -0.55097 1.52881 77.05030 1.000 8.20044 245 GLY H O 1
ATOM 14578 N N . GLY H 1 254 ? 0.82639 1.98546 75.32285 1.000 7.68257 246 GLY H N 1
ATOM 14579 C CA . GLY H 1 254 ? 0.74180 3.42084 75.48955 1.000 8.80026 246 GLY H CA 1
ATOM 14580 C C . GLY H 1 254 ? 1.89621 4.06885 76.20641 1.000 8.29147 246 GLY H C 1
ATOM 14581 O O . GLY H 1 254 ? 1.86477 5.28881 76.41755 1.000 9.59605 246 GLY H O 1
ATOM 14582 N N . LEU H 1 255 ? 2.88974 3.29637 76.62494 1.000 7.30070 247 LEU H N 1
ATOM 14583 C CA . LEU H 1 255 ? 4.08051 3.86022 77.24893 1.000 8.30147 247 LEU H CA 1
ATOM 14584 C C . LEU H 1 255 ? 5.05729 4.36982 76.18993 1.000 9.42002 247 LEU H C 1
ATOM 14585 O O . LEU H 1 255 ? 5.42426 3.63373 75.27075 1.000 8.92154 247 LEU H O 1
ATOM 14590 N N . ASN H 1 256 ? 5.44449 5.64632 76.28337 1.000 9.05939 248 ASN H N 1
ATOM 14591 C CA . ASN H 1 256 ? 6.46552 6.18610 75.36946 1.000 9.18595 248 ASN H CA 1
ATOM 14592 C C . ASN H 1 256 ? 7.14293 7.39965 75.97786 1.000 14.36316 248 ASN H C 1
ATOM 14593 O O . ASN H 1 256 ? 6.82983 7.81603 77.08962 1.000 15.67531 248 ASN H O 1
#

Organism: Burkholderia cenocepacia (strain ATCC BAA-245 / DSM 16553 / LMG 16656 / NCTC 13227 / J2315 / CF5610) (NCBI:txid216591)

B-factor: mean 13.04, std 7.74, range [3.14, 53.99]

Solvent-accessible surface area: 61630 Å² total; per-residue (Å²): 107,80,2,64,47,72,1,0,0,0,1,19,0,15,90,11,29,0,10,10,0,0,86,19,0,11,106,42,34,2,0,0,0,0,2,35,79,109,27,120,80,16,0,52,64,8,24,48,42,6,61,149,80,72,25,128,16,41,32,12,20,8,42,8,27,116,64,79,26,1,77,105,0,0,48,19,0,47,148,67,36,57,109,6,18,3,0,0,5,20,20,33,44,61,78,67,13,60,0,99,54,13,76,96,73,14,4,60,112,0,3,35,26,1,0,8,0,8,1,18,0,1,45,12,0,5,89,74,13,41,138,51,6,0,0,0,1,10,3,10,6,14,33,47,38,15,10,67,24,1,0,1,22,0,0,0,9,6,0,0,26,6,0,0,8,0,1,2,53,19,0,0,103,95,77,0,9,0,0,0,0,2,8,8,29,6,51,13,82,25,14,106,104,53,45,27,41,68,35,131,51,24,64,60,17,65,58,82,10,21,10,48,78,30,0,92,34,87,1,0,2,16,0,0,17,8,0,7,2,92,32,0,63,6,0,3,8,17,63,2,19,0,5,0,6,22,80,100,78,0,65,56,62,5,0,0,0,1,20,0,17,89,10,29,0,10,8,0,0,83,19,0,10,108,42,34,2,9,0,0,0,2,34,76,113,26,121,79,16,0,53,63,11,24,58,43,5,63,155,78,71,24,168,15,41,30,12,15,8,46,10,25,121,64,79,26,1,76,109,0,0,45,18,0,46,144,67,52,57,113,6,20,3,0,0,4,20,21,33,46,58,78,62,13,59,0,94,56,14,76,86,140,13,6,84,107,0,3,33,26,0,0,6,1,8,2,16,0,0,44,12,0,1,84,76,7,40,140,51,4,0,0,0,1,10,3,10,8,12,33,46,39,15,11,69,23,1,0,1,23,0,0,0,10,5,0,0,26,5,0,0,7,0,1,0,54,28,4,0,97,84,74,0,10,0,0,0,0,2,9,9,24,6,67,17,83,25,13,136,96,52,46,28,57,65,32,107,47,29,3,83,16,29,15,78,13,24,9,46,79,31,0,92,32,89,2,0,2,18,0,0,18,9,0,4,2,91,31,0,62,5,0,3,8,17,64,3,16,0,3,0,6,21,83,102,82,4,58,44,75,1,0,0,0,2,21,0,16,87,11,29,0,11,6,0,0,85,20,0,10,107,42,34,2,1,0,0,0,2,36,78,110,26,122,79,17,0,53,64,11,24,60,46,4,67,154,76,72,24,125,16,41,31,11,18,8,54,10,17,124,64,80,33,0,71,108,0,0,45,18,0,48,144,66,36,57,103,5,23,2,0,0,6,20,21,33,44,58,78,68,12,26,3,46,24,13,72,94,73,13,5,83,114,0,3,32,26,1,0,6,1,8,2,16,0,0,43,10,0,6,160,48,15,38,143,51,4,1,0,0,1,11,3,9,8,13,34,50,41,15,11,62,23,1,0,1,22,0,0,0,10,6,0,1,27,5,0,0,8,0,0,1,54,18,0,0,98,97,74,0,10,0,0,0,0,3,8,8,27,5,70,18,87,24,12,36,79,48,12,24,24,9,16,50,41,28,21,43,16,74,64,54,12,23,10,46,76,34,1,89,35,94,2,0,2,16,0,0,18,9,0,7,2,97,34,0,63,5,0,2,8,18,64,2,18,0,5,0,6,23,82,109,78,3,61,47,76,1,0,0,0,1,19,0,18,88,12,28,0,10,5,0,0,84,20,0,9,109,39,35,2,0,0,0,0,2,33,77,113,26,118,81,17,0,51,62,12,25,58,46,5,64,153,78,72,23,130,15,43,29,13,18,7,47,8,26,122,64,79,23,1,78,109,0,0,48,21,0,46,141,69,37,59,112,6,18,3,0,0,5,19,21,32,44,59,76,70,12,60,0,92,55,13,76,93,133,12,4,58,101,0,3,34,25,0,0,12,1,8,2,14,0,0,42,11,0,0,29,70,9,38,137,50,6,0,0,0,1,10,3,10,6,14,33,48,33,14,8,63,23,1,0,1,26,0,0,0,8,6,0,1,26,5,0,0,8,0,0,2,56,30,5,0,65,22,78,0,9,0,0,0,0,2,8,9,28,6,50,14,86,24,14,109,103,56,43,17,37,65,36,131,54,22,64,89,10,66,69,74,11,19,9,46,85,32,0,100,32,88,3,0,2,17,0,0,16,8,0,7,2,96,34,0,63,5,0,2,8,18,65,3,18,0,4,0,5,12,82,106,80,2,64,61,76,4,0,0,0,2,21,0,16,87,11,29,0,11,9,0,0,88,20,0,10,104,40,36,2,6,0,0,0,2,35,77,110,24,122,80,18,0,52,63,7,25,65,44,6,66,96,80,69,22,144,15,40,29,14,16,7,48,7,27,116,62,80,26,1,76,107,0,0,48,18,0,50,145,62,32,58,113,6,17,3,0,0,5,20,21,33,46,59,77,65,14,60,0,100,55,12,77,93,114,11,4,56,95,0,3,35,24,1,0,9,1,8,2,16,0,0,45,14,0,7,88,76,13,41,139,52,5,0,0,0,1,10,4,9,7,12,33,48,39,15,11,64,24,0,0,1,22,0,0,0,9,6,0,0,28,6,0,0,9,0,0,1,54,18,0,0,103,95,81,0,11,0,0,0,0,2,8,9,29,5,52,13,84,25,13,104,103,50,45,26,40,69,35,132,41,30,66,114,14,72,61,78,10,22,10,47,76,28,1,89,34,95,2,0,2,17,0,0,16,9,0,7,2,97,34,0,60,4,0,2,8,18,64,3,16,0,4,0,6,22,82,100,74,1,62,46,71,0,0,0,0,2,18,0,14,87,10,28,0,10,8,0,0,80,19,0,13,116,39,34,2,1,0,0,0,2,37,75,111,24,121,80,16,0,51,63,7,23,65,46,6,62,95,85,71,27,122,15,42,30,12,18,7,42,8,18,125,65,79,27,1,78,106,0,0,44,16,0,47,145,67,37,58,114,6,18,3,0,0,4,20,22,32,60,63,102,64,13,61,0,90,53,13,78,87,142,16,5,84,106,4,3,25,15,1,0,7,1,8,1,16,0,0,42,11,0,2,83,72,7,40,146,50,5,0,0,0,0,10,3,9,8,11,32,49,38,15,9,66,24,1,0,1,22,0,0,0,8,5,0,1,27,6,0,0,8,0,0,1,52,29,3,0,99,89,72,0,9,0,0,0,0,2,8,7,24,5,38,14,84,22,12,105,102,56,42,28,42,54,31,118,47,19,2,84,15,27,16,63,12,23,8,47,84,27,0,82,27,98,5,0,1,17,0,0,17,8,0,7,2,96,33,0,62,5,0,2,8,16,64,3,17,0,5,0,7,21,84,102,192,159,98,135,76,32,76,2,21,38,73,0,0,0,0,2,19,0,16,88,11,28,0,10,5,0,0,86,20,0,12,110,44,29,1,1,0,0,0,2,33,78,112,25,108,80,17,0,54,63,12,24,65,48,5,64,147,73,71,25,122,14,41,26,11,17,8,40,8,27,116,63,80,27,1,79,107,0,0,42,20,0,46,146,68,39,58,106,6,21,3,0,0,5,20,21,34,45,59,77,69,12,25,3,43,26,14,71,94,73,12,4,80,114,0,3,58,26,1,0,16,1,7,2,17,0,0,43,11,0,1,83,76,9,40,145,48,5,0,0,0,1,11,3,10,8,12,34,48,40,16,11,61,24,1,0,1,22,0,0,0,10,6,0,1,26,5,0,0,8,0,0,1,54,30,4,0,97,90,72,0,11,0,0,0,0,2,9,9,25,6,51,15,88,25,13,53,87,46,12,24,16,11,16,64,39,28,23,30,14,74,60,78,12,23,10,46,75,34,1,86,34,87,0,0,2,18,0,0,18,9,0,8,2,93,35,0,62,5,0,2,8,19,65,3,18,0,4,0,5,15,84,107,76,3,62,50,79,1,0,0,0,2,20,0,18,90,12,29,0,9,9,0,0,85,19,0,10,104,42,35,1,1,0,0,0,2,34,78,112,27,119,79,16,0,53,62,8,25,59,44,5,64,156,78,72,23,134,15,40,29,12,16,7,43,9,24,113,65,78,25,2,78,110,0,0,46,21,0,44,143,68,38,59,106,8,20,3,0,0,5,19,21,33,44,60,75,70,12,61,0,105,55,14,76,107,106,11,11,109,101,0,3,27,24,1,0,8,1,8,2,16,0,0,40,12,0,0,32,69,8,38,135,50,5,0,0,0,0,10,3,10,6,14,33,46,37,14,8,63,22,1,0,0,27,0,0,0,10,5,0,0,28,6,0,0,8,0,0,1,54,29,5,0,64,23,77,0,9,0,0,0,0,3,9,8,27,5,49,13,89,24,14,111,103,54,44,19,38,67,36,129,53,22,64,92,11,68,69,72,10,17,9,45,82,32,0,95,34,88,2,0,2,17,0,0,17,8,0,7,1,92,32,0,66,5,0,2,7,18,64,3,18,0,4,0,6,10,83

Sequence (1982 aa):
SKLAGKKVAIVTGASKGIGAAIAKALADEGAAVVVNYASSKAGADAVVSAITEAGGRAVAVGGDVSKAADAQRIVDTAIETYGRRLDVLVNNSSGVYEFAPIEEAITEEHYRRRQFDTNVFGVLLTTQAAVVKHLGEGASIINISSVVTSITPPASAVYSGTKGAVDAITGVLALELGPRRKIRVNAINPGMIVTEGTHSAGIIGSDLEEAQVLGQQTPLGRLGEEPNDIASSVAVFLASDDARWMMTGEHLVVSGGLNSKKLAGKVAIVTGASKGIGAAIAKKALADDEGAAVVVNYASSKAGADAVVSAITEAGGRAVAVGGDVSKAADAQRIVDTAIETYGRLDVLVNNSGVYEFAPIEEAITEEHYRRRQFDTNVFGVLLTTQAAVVKHLGEEGASIINISSVVTSITPPASAVYSGTKGAVDAITGVLALELGPRRKIRVNAINPGMIVTEGTHHSAGIIGSDLEAQVLGQTPLGRLGEEPNDIASSVAVFLASDDARRWMMTGEHLVVSGGLNSKKLAGKVAIVTGASKGIGAAIAKALADDEGAAVVVNYASSKAGADAVVSAITEAGGRAVAVGGDVSKAADAQRIVDTAIETYGRLDVLVNNSSGVYEFAPIEAITEEHYRRRQFDTNVFGVLLTTQAAVVKHLGEEGASIINISSVVTSITPPASAVYSGTKGAVDAITGVLALELGPRRKIRVNAINPGMIVTEGTHHSAGIIIGSDLEAQVLGQTPLGRLGEPNDIASSVAVFLASDDARRWMMTGEHLVVSGGLNSKLAGKVAIVTGASKGIGAAIAKALADDEGAAVVVNYASSKAGADAVVSAITEAGGRAVAVGGDVSKAADAQRIVDTAIETYGRLDVLVNNSGVYEFFAPIEEAITEEHYRRRQFDTNVFGVLLTTQAAVVKHLGEEGASIINISSVVTSITPPASAVYSGTKGAVDAITGVLALELGPRKIRVNAINPGMIVTEGTHSAGIIGSDLEAQVLGQTPLGRLGEEPNDIASSVAVFLASDDARRWMTGEHLVVSGGLNSKLAGKVAIVTGASKGIGAAIAKKALADDEGAAVVVNYASSKAGADAVVSSAITEAGGRAVAVGGDVSKAADAQRIVDTAIETYGRLDVLVNNSGVYEFAPIEEAITEEHYRRRQFDTNVFGVLLTTQAAVVKHLGEEGASIINISSVVTSITPPASAVYSGTKGAVDAITGVLALELGPRRKIRVNAINPGMIVTEGTHSAGIIGSDLEAQVLGQQTPLGRLGEEPNDIASSVAVFLASDDARRWMMTGEEHLVVSGGLNSKLAGKVAIVTGASKGIGAAIAKALADEGAAVVVNYASSKAGADAVVSSAITEAGGRAVAVGGDVSKAADAQRIVDTAIETYGRLDVLVNNSGVYEFAPIIEEAITEEHYRRRQFDTNVFGVLLTTQAAVVKHLGEEGASIINISSVVTSITPPASAVYSGTKGAVDAITGVLALELGPRRKIRVNAINPGMIVTEGTHSSAGIIGSDLEAQQVLGQTPLGRLGEPNDIASSVAVFLASDDARRWMMTGEEHLLVVSGGLNHHHHHMSKLAGKVAIVTGASKGIGAAIAKALADDEGAAVVVNYASSKAGADAVVSSAITEAGGRAVAVGGDVSKAADAQRIVDTAIETYGRLDVLVNNSGVYEFAPIEAITEEHYRRRQFDTNVFGVLLTTQAAVVKHLGEEGASIINISSVVTSITPPASAVYSGTKGAVDAITGVLALELGPRKKIRVNAINPGMIVTEGTHHSAGIIGSDLEAQVLGQTPLGRLGEEPNDIASSVAVFLASDDARRWMMTGEHLVVSGGLNSKLAGKVAIVTGASKGIGAAIAKKALADDEGAAVVVNYASSKAGADAVVSAITEAGGRAVAVGGDVSKAADAQRIVDTAIETYGRLDVLVNNSSGVYEFFAPIIEEAITEEHYRRRQFDTNVFGVLLTTQAAVVKHLGEEGASIINISSVVTSITPPASAVYSGTKGAVDAITGVLALELGPRKIRVNAINPGMIVTEGTHSAGIIGSDLEAQVLGQTPLGRLGEPNDIASSVAVFLASDDARRWMMTGEHLVVSGGLN

Foldseek 3Di:
DQQALAEEEQAACLKFLSVLLQLLLQVVHYEYEREHAPCPVSSVVSQCSSVVVPGHYHYDYAQLLDLVRLLVSQVCRCVVRNAHAEYELDDFAFAFAAPVPDDPCNQCVGLSRLPSSLVSNCVNNVVRYAANGEYEYEAACCCVVVDGRRVRNNVSSVNVLVVQQVCCVVCVVRNYAGEYEHEAAEDMPRCVVNVVVVDPVVVVLQVQQQQRDFHYSNLSSVVSSCRRGCVCSPDHSYYHYRYNPHD/DQQAPAEEEQAACLKFLSVLLQQLLQVVHYAYEREHEPDPPSSVVSQCSSVVVPGHYDYDYAQLLDLVRLLVSQVCRCVVRNAHAEYELEDFAFDFAAPVPDDPVNQCVGLSRLPSSLVSNCVNNVVRYAALGEYEYEAACCCVVVDGRRVRNNVSRVNVLVVQQVCCVVCVVRNYAGEYEHEYAEDMPRCVVNVVVVDPVVVVLQVQQQQRDFHYSNLSSVVSSCRRGCVCSPDHSYYHYRYNPHD/DQQALAEEEQAACLKFLSLLLQQLLQLVHYAYEREHEPPPPSSVVSQVSSVVSPGHYDYDYAQLLDLVRLLVSQVCRCVVRNAHAEYELEFFAFAFAAPVPDDPCNQCVGLSRLPSSLVSNCVNNVVRYAALGEYEYEAACCCVVVDGRRCRNNVSSVNVLVVQQVCCVVCVVRNYAGEYEHEAAEDMPRCVVRVNVVDPVVVVLQVQQQQRDFHYSNLVSVVSSCRRGCVCSPDHSYYHYRYNPHD/DQQALAEEEQAACLKFLSVLLQLLLQVVHYEYEQEHEPPPVSSVVSQCSSVVVPGHYDYDYAQLLDLVRLLVSQVCRCVVRNAHAEYELEDFAFDFAAPVPDDPCNQCVGLSRLPSSLVSNCVNNVVRYAALGEYEYEAACCCVVVDGRRCRNNVSRVNVLVVQQVVCVVCVVRNYAGEYEHEAAEDMPRCVVNVVVVDPVNVVLQVQQQQRDFHYSNLVSVVSSCRRGCVCSPDHSYYHYRYNHHD/DQQALAEEEQAACLKFLSVLLQQLLQVVHYEYEREHEPDPPSSVVSQVVSVVVPGHYDYDYAQLLDLVRLLVSQVCRCVPRNAHAEYELDDFAFAFAAPVPDDPCNQCVGLSRLPSSLVSNCVNNVVRYAALGEYEYEAACCCVVVDGRRVRNNVSRVNVLVVQQVVCVVCVVRNYAGEYEHEAAEDMPRCVVNVVVVDPNVVVLQVQQQQRDFHYSNLVSVVSSCRRGCVCSPDHSYYHYRYNPHD/DFQALAEEEQAACLKFLSVLLQQLLLVVHYAYEREDEPPPPSSVVSQCSSVVVPGHYDYAYAQLLDLVRLLVSQVCRCVVRNAHAEYELEWFAFDFAAPVGDDPCNQCVGLSRLPSSLVSNCVNNVVRYAALGEYEYEAACCCVVVDGRRVRNNVSRVNVLVVQQVVCVVCVVRNYAGEYEHEAAEDMPRCVVNVVVVDPVVVVLQVQQQQRDFHYSNLVSVVSSCRRGCVCSPDHSYYHYRYNPHD/DVVDPPQQQALAEEEQAACLKFLSLLLQLLLLVSHYEYEREHEPPPPSSVVSQCVSVVVPGHYDYAYAQLLDLVRLLVSQVCRCVVRNAHAEYELEDFAFAFAAPVPDDPCNQCVGLSRLPSSLVSNCVNNVVRYAALGEYEYEAACCCVVVDGRRVRNNVSRVNVLVVQQVVCVVCVVRNYAGEYEHEAAEDMPRCVVRVNVVDPVVVVLQVQQQQRDFHYSNLVSVVSSCRRGCVCSVDHSYYHYRYNPHD/DQQALAEEEQAACLKFLSLLLQLLLQLVHYEYEREHEPPPPSSVVSQVSSVVSPGHYDYDYAQLLDLVRLLVSQVCRCVVRNAHAEYELEDFAFDFAAPVGDDPCNQCVGLSRLPSSLVSNCVNNVVRYAALGEYEYEAACCCVVVDGRRCRNNVSRVNVLVVQQVVCVVCVVRNYAGEYEHEAAEDMPRCVVNVVVVDVVVVVLQVQQQQRDFHYSNLVSVVSSCRRGCVCSPDHSYYHYRYNPHD